Protein 2M3L (pdb70)

CATH classification: 3.30.240.40

Radius of gyration: 12.67 Å; Cα contacts (8 Å, |Δi|>4): 119; chains: 1; bounding box: 39×23×18 Å

Sequence (76 aa):
GSHMSRSVYGTTLEAITKKSLYDLSIRCHRCQRPLGPEEKQKLVDEKKRFHEIAGRWTGQCANCWQRTRQRNETQVGSHMSRSVYGTTLEAITKKSLYDLSIRCHRCQRPLGPEEKQKLVDEKKRFHEIAGRWTGQCANCWQRTRQRNETQVGSHMSRSVYGTTLEAITKKSLYDLSIRCHRCQRPLGPEEKQKLVDEKKRFHEIAGRWTGQCANCWQRTRQRNETQVGSHMSRSVYGTTLEAITKKSLYDLSIRCHRCQRPLGPEEKQKLVDEKKRFHEIAGRWTGQCANCWQRTRQRNETQVGSHMSRSVYGTTLEAITKKSLYDLSIRCHRCQRPLGPEEKQKLVDEKKRFHEIAGRWTGQCANCWQRTRQRNETQVGSHMSRSVYGTTLEAITKKSLYDLSIRCHRCQRPLGPEEKQKLVDEKKRFHEIAGRWTGQCANCWQRTRQRNETQVGSHMSRSVYGTTLEAITKKSLYDLSIRCHRCQRPLGPEEKQKLVDEKKRFHEIAGRWTGQCANCWQRTRQRNETQVGSHMSRSVYGTTLEAITKKSLYDLSIRCHRCQRPLGPEEKQKLVDEKKRFHEIAGRWTGQCANCWQRTRQRNETQVGSHMSRSVYGTTLEAITKKSLYDLSIRCHRCQRPLGPEEKQKLVDEKKRFHEIAGRWTGQCANCWQRTRQRNETQVGSHMSRSVYGTTLEAITKKSLYDLSIRCHRCQRPLGPEEKQKLVDEKKRFHEIAGRWTGQCANCWQRTRQRNETQVGSHMSRSVYGTTLEAITKKSLYDLSIRCHRCQRPLGPEEKQKLVDEKKRFHEIAGRWTGQCANCWQRTRQRNETQVGSHMSRSVYGTTLEAITKKSLYDLSIRCHRCQRPLGPEEKQKLVDEKKRFHEIAGRWTGQCANCWQRTRQRNETQVGSHMSRSVYGTTLEAITKKSLYDLSIRCHRCQRPLGPEEKQKLVDEKKRFHEIAGRWTGQCANCWQRTRQRNETQVGSHMSRSVYGTTLEAITKKSLYDLSIRCHRCQRPLGPEEKQKLVDEKKRFHEIAGRWTGQCANCWQRTRQRNETQVGSHMSRSVYGTTLEAITKKSLYDLSIRCHRCQRPLGPEEKQKLVDEKKRFHEIAGRWTGQCANCWQRTRQRNETQVGSHMSRSVYGTTLEAITKKSLYDLSIRCHRCQRPLGPEEKQKLVDEKKRFHEIAGRWTGQCANCWQRTRQRNETQVGSHMSRSVYGTTLEAITKKSLYDLSIRCHRCQRPLGPEEKQKLVDEKKRFHEIAGRWTGQCANCWQRTRQRNETQVGSHMSRSVYGTTLEAITKKSLYDLSIRCHRCQRPLGPEEKQKLVDEKKRFHEIAGRWTGQCANCWQRTRQRNETQVGSHMSRSVYGTTLEAITKKSLYDLSIRCHRCQRPLGPEEKQKLVDEKKRFHEIAGRWTGQCANCWQRTRQRNETQVGSHMSRSVYGTTLEAITKKSLYDLSIRCHRCQRPLGPEEKQKLVDEKKRFHEIAGRWTGQCANCWQRTRQRNETQV

Nearest PDB structures (foldseek):
  2m3l-assembly1_A  TM=8.616E-01  e=5.248E-13  human papillomavirus 51
  6slm-assembly1_A  TM=7.701E-01  e=2.998E-08  Escherichia coli K-12
  7uaj-assembly1_A  TM=8.735E-01  e=6.918E-07  Escherichia coli K-12
  4xr8-assembly2_H  TM=7.568E-01  e=1.592E-07  Human papillomavirus 16
  7uaj-assembly1_B  TM=8.105E-01  e=7.396E-07  Escherichia coli K-12

Solvent-accessible surface area: 5225 Å² total; per-residue (Å²): 71,130,82,148,77,87,61,24,55,0,97,47,0,64,67,81,37,152,102,59,24,167,76,22,70,0,106,0,108,178,37,83,162,89,8,25,84,85,15,13,85,24,5,26,76,53,118,78,135,0,63,2,66,55,23,102,6,6,12,69,6,8,119,37,28,67,88,86,73,151,209,42,86,144,149,135

B-factor: mean 38.71, std 23.28, range [0.12, 75.44]

Foldseek 3Di:
DVAQKDWAAQVVCCPPVVDHLQRAQAAEPVPRGGAHVVVSVCCNVVVTTWMQGPNHTYDHHCVPDVVVDDDPVVVD

Secondary structure (DSSP, 8-state):
-----EEE-HHHHHHHT-S-TTTS--EETTT-SB--HHHHHHHHHTT--EEEETTEEEE--HHHHHHH-SSS-TT-

Organism: Human papillomavirus 51 (NCBI:txid10595)

Structure (mmCIF, N/CA/C/O backbone):
data_2M3L
#
_entry.id   2M3L
#
loop_
_entity.id
_entity.type
_entity.pdbx_description
1 polymer 'Protein E6'
2 non-polymer 'ZINC ION'
#
loop_
_atom_site.group_PDB
_atom_site.id
_atom_site.type_symbol
_atom_site.label_atom_id
_atom_site.label_alt_id
_atom_site.label_comp_id
_atom_site.label_asym_id
_atom_site.label_entity_id
_atom_site.label_seq_id
_atom_site.pdbx_PDB_ins_code
_atom_site.Cartn_x
_atom_site.Cartn_y
_atom_site.Cartn_z
_atom_site.occupancy
_atom_site.B_iso_or_equiv
_atom_site.auth_seq_id
_atom_site.auth_comp_id
_atom_site.auth_asym_id
_atom_site.auth_atom_id
_atom_site.pdbx_PDB_model_num
ATOM 1 N N . GLY A 1 1 ? -0.335 3.065 -17.944 1.00 23.15 76 GLY A N 1
ATOM 2 C CA . GLY A 1 1 ? -1.117 4.313 -17.894 1.00 3.34 76 GLY A CA 1
ATOM 3 C C . GLY A 1 1 ? -0.784 5.068 -16.645 1.00 62.02 76 GLY A C 1
ATOM 4 O O . GLY A 1 1 ? 0.385 5.251 -16.347 1.00 21.25 76 GLY A O 1
ATOM 10 N N . SER A 1 2 ? -1.777 5.463 -15.892 1.00 33.52 77 SER A N 1
ATOM 11 C CA . SER A 1 2 ? -1.549 6.162 -14.653 1.00 53.33 77 SER A CA 1
ATOM 12 C C . SER A 1 2 ? -1.180 5.153 -13.555 1.00 25.51 77 SER A C 1
ATOM 13 O O . SER A 1 2 ? -2.037 4.622 -12.868 1.00 41.10 77 SER A O 1
ATOM 21 N N . HIS A 1 3 ? 0.093 4.827 -13.493 1.00 44.31 78 HIS A N 1
ATOM 22 C CA . HIS A 1 3 ? 0.619 3.864 -12.539 1.00 70.15 78 HIS A CA 1
ATOM 23 C C . HIS A 1 3 ? 1.801 4.520 -11.864 1.00 61.42 78 HIS A C 1
ATOM 24 O O . HIS A 1 3 ? 2.280 5.552 -12.333 1.00 63.43 78 HIS A O 1
ATOM 38 N N . MET A 1 4 ? 2.306 3.913 -10.836 1.00 60.11 79 MET A N 1
ATOM 39 C CA . MET A 1 4 ? 3.393 4.479 -10.051 1.00 43.32 79 MET A CA 1
ATOM 40 C C . MET A 1 4 ? 4.417 3.420 -9.780 1.00 43.50 79 MET A C 1
ATOM 41 O O . MET A 1 4 ? 4.190 2.265 -10.105 1.00 74.33 79 MET A O 1
ATOM 55 N N . SER A 1 5 ? 5.529 3.829 -9.214 1.00 13.20 80 SER A N 1
ATOM 56 C CA . SER A 1 5 ? 6.650 2.971 -8.917 1.00 1.20 80 SER A CA 1
ATOM 57 C C . SER A 1 5 ? 6.253 1.816 -7.974 1.00 60.10 80 SER A C 1
ATOM 58 O O . SER A 1 5 ? 5.994 2.022 -6.781 1.00 11.12 80 SER A O 1
ATOM 66 N N . ARG A 1 6 ? 6.154 0.625 -8.535 1.00 65.11 81 ARG A N 1
ATOM 67 C CA . ARG A 1 6 ? 5.736 -0.569 -7.800 1.00 4.34 81 ARG A CA 1
ATOM 68 C C . ARG A 1 6 ? 6.675 -1.719 -8.120 1.00 24.45 81 ARG A C 1
ATOM 69 O O . ARG A 1 6 ? 7.091 -1.860 -9.246 1.00 23.12 81 ARG A O 1
ATOM 90 N N . SER A 1 7 ? 7.030 -2.520 -7.138 1.00 5.45 82 SER A N 1
ATOM 91 C CA . SER A 1 7 ? 7.886 -3.667 -7.392 1.00 25.33 82 SER A CA 1
ATOM 92 C C . SER A 1 7 ? 7.134 -4.957 -7.060 1.00 43.43 82 SER A C 1
ATOM 93 O O . SER A 1 7 ? 6.708 -5.142 -5.920 1.00 21.44 82 SER A O 1
ATOM 101 N N . VAL A 1 8 ? 6.950 -5.831 -8.039 1.00 10.41 83 VAL A N 1
ATOM 102 C CA . VAL A 1 8 ? 6.237 -7.094 -7.800 1.00 11.32 83 VAL A CA 1
ATOM 103 C C . VAL A 1 8 ? 7.023 -8.283 -8.349 1.00 64.23 83 VAL A C 1
ATOM 104 O O . VAL A 1 8 ? 8.064 -8.109 -8.973 1.00 41.01 83 VAL A O 1
ATOM 117 N N . TYR A 1 9 ? 6.514 -9.475 -8.130 1.00 34.33 84 TYR A N 1
ATOM 118 C CA . TYR A 1 9 ? 7.204 -10.683 -8.514 1.00 4.33 84 TYR A CA 1
ATOM 119 C C . TYR A 1 9 ? 6.706 -11.152 -9.900 1.00 72.33 84 TYR A C 1
ATOM 120 O O . TYR A 1 9 ? 5.650 -10.694 -10.385 1.00 64.33 84 TYR A O 1
ATOM 138 N N . GLY A 1 10 ? 7.455 -12.057 -10.524 1.00 74.15 85 GLY A N 1
ATOM 139 C CA . GLY A 1 10 ? 7.107 -12.575 -11.844 1.00 12.32 85 GLY A CA 1
ATOM 140 C C . GLY A 1 10 ? 5.710 -13.156 -11.904 1.00 32.02 85 GLY A C 1
ATOM 141 O O . GLY A 1 10 ? 4.950 -12.852 -12.805 1.00 43.04 85 GLY A O 1
ATOM 145 N N . THR A 1 11 ? 5.361 -13.939 -10.902 1.00 3.24 86 THR A N 1
ATOM 146 C CA . THR A 1 11 ? 4.051 -14.556 -10.808 1.00 71.44 86 THR A CA 1
ATOM 147 C C . THR A 1 11 ? 2.942 -13.481 -10.660 1.00 30.42 86 THR A C 1
ATOM 148 O O . THR A 1 11 ? 1.779 -13.714 -10.980 1.00 54.22 86 THR A O 1
ATOM 159 N N . THR A 1 12 ? 3.321 -12.305 -10.199 1.00 25.24 87 THR A N 1
ATOM 160 C CA . THR A 1 12 ? 2.392 -11.236 -10.042 1.00 22.35 87 THR A CA 1
ATOM 161 C C . THR A 1 12 ? 2.190 -10.569 -11.415 1.00 2.20 87 THR A C 1
ATOM 162 O O . THR A 1 12 ? 1.080 -10.149 -11.756 1.00 53.13 87 THR A O 1
ATOM 173 N N . LEU A 1 13 ? 3.279 -10.498 -12.198 1.00 40.11 88 LEU A N 1
ATOM 174 C CA . LEU A 1 13 ? 3.229 -9.972 -13.578 1.00 62.41 88 LEU A CA 1
ATOM 175 C C . LEU A 1 13 ? 2.304 -10.795 -14.418 1.00 55.54 88 LEU A C 1
ATOM 176 O O . LEU A 1 13 ? 1.447 -10.243 -15.107 1.00 61.05 88 LEU A O 1
ATOM 192 N N . GLU A 1 14 ? 2.470 -12.118 -14.333 1.00 32.42 89 GLU A N 1
ATOM 193 C CA . GLU A 1 14 ? 1.643 -13.084 -15.073 1.00 53.34 89 GLU A CA 1
ATOM 194 C C . GLU A 1 14 ? 0.145 -12.740 -14.927 1.00 51.23 89 GLU A C 1
ATOM 195 O O . GLU A 1 14 ? -0.623 -12.810 -15.881 1.00 24.21 89 GLU A O 1
ATOM 207 N N . ALA A 1 15 ? -0.252 -12.337 -13.728 1.00 15.02 90 ALA A N 1
ATOM 208 C CA . ALA A 1 15 ? -1.638 -11.999 -13.476 1.00 14.22 90 ALA A CA 1
ATOM 209 C C . ALA A 1 15 ? -1.973 -10.537 -13.799 1.00 51.44 90 ALA A C 1
ATOM 210 O O . ALA A 1 15 ? -2.917 -10.256 -14.574 1.00 64.01 90 ALA A O 1
ATOM 217 N N . ILE A 1 16 ? -1.220 -9.609 -13.221 1.00 33.41 91 ILE A N 1
ATOM 218 C CA . ILE A 1 16 ? -1.500 -8.186 -13.386 1.00 4.21 91 ILE A CA 1
ATOM 219 C C . ILE A 1 16 ? -1.229 -7.753 -14.803 1.00 54.13 91 ILE A C 1
ATOM 220 O O . ILE A 1 16 ? -2.156 -7.310 -15.511 1.00 40.44 91 ILE A O 1
ATOM 236 N N . THR A 1 17 ? -0.002 -7.944 -15.241 1.00 32.02 92 THR A N 1
ATOM 237 C CA . THR A 1 17 ? 0.399 -7.552 -16.555 1.00 62.44 92 THR A CA 1
ATOM 238 C C . THR A 1 17 ? -0.255 -8.492 -17.591 1.00 13.45 92 THR A C 1
ATOM 239 O O . THR A 1 17 ? -0.414 -8.130 -18.756 1.00 0.45 92 THR A O 1
ATOM 250 N N . LYS A 1 18 ? -0.625 -9.715 -17.123 1.00 3.41 93 LYS A N 1
ATOM 251 C CA . LYS A 1 18 ? -1.457 -10.663 -17.868 1.00 54.41 93 LYS A CA 1
ATOM 252 C C . LYS A 1 18 ? -0.722 -11.277 -19.059 1.00 10.23 93 LYS A C 1
ATOM 253 O O . LYS A 1 18 ? -1.328 -11.838 -19.973 1.00 75.32 93 LYS A O 1
ATOM 272 N N . LYS A 1 19 ? 0.570 -11.180 -19.017 1.00 21.24 94 LYS A N 1
ATOM 273 C CA . LYS A 1 19 ? 1.431 -11.805 -19.960 1.00 55.11 94 LYS A CA 1
ATOM 274 C C . LYS A 1 19 ? 2.616 -12.334 -19.256 1.00 34.13 94 LYS A C 1
ATOM 275 O O . LYS A 1 19 ? 3.066 -11.746 -18.267 1.00 14.13 94 LYS A O 1
ATOM 294 N N . SER A 1 20 ? 3.116 -13.413 -19.763 1.00 13.23 95 SER A N 1
ATOM 295 C CA . SER A 1 20 ? 4.233 -14.069 -19.198 1.00 70.52 95 SER A CA 1
ATOM 296 C C . SER A 1 20 ? 5.525 -13.307 -19.402 1.00 62.11 95 SER A C 1
ATOM 297 O O . SER A 1 20 ? 5.714 -12.593 -20.419 1.00 64.02 95 SER A O 1
ATOM 305 N N . LEU A 1 21 ? 6.395 -13.491 -18.434 1.00 41.31 96 LEU A N 1
ATOM 306 C CA . LEU A 1 21 ? 7.748 -12.928 -18.350 1.00 15.01 96 LEU A CA 1
ATOM 307 C C . LEU A 1 21 ? 8.448 -12.914 -19.698 1.00 51.42 96 LEU A C 1
ATOM 308 O O . LEU A 1 21 ? 8.944 -11.877 -20.151 1.00 54.21 96 LEU A O 1
ATOM 324 N N . TYR A 1 22 ? 8.451 -14.071 -20.344 1.00 11.21 97 TYR A N 1
ATOM 325 C CA . TYR A 1 22 ? 9.166 -14.283 -21.588 1.00 31.01 97 TYR A CA 1
ATOM 326 C C . TYR A 1 22 ? 8.711 -13.316 -22.687 1.00 70.10 97 TYR A C 1
ATOM 327 O O . TYR A 1 22 ? 9.550 -12.766 -23.404 1.00 34.23 97 TYR A O 1
ATOM 345 N N . ASP A 1 23 ? 7.419 -13.051 -22.747 1.00 13.42 98 ASP A N 1
ATOM 346 C CA . ASP A 1 23 ? 6.842 -12.191 -23.800 1.00 62.33 98 ASP A CA 1
ATOM 347 C C . ASP A 1 23 ? 6.985 -10.732 -23.422 1.00 13.53 98 ASP A C 1
ATOM 348 O O . ASP A 1 23 ? 7.450 -9.904 -24.214 1.00 12.22 98 ASP A O 1
ATOM 357 N N . LEU A 1 24 ? 6.698 -10.453 -22.169 1.00 52.23 99 LEU A N 1
ATOM 358 C CA . LEU A 1 24 ? 6.595 -9.098 -21.696 1.00 64.10 99 LEU A CA 1
ATOM 359 C C . LEU A 1 24 ? 7.940 -8.381 -21.770 1.00 52.40 99 LEU A C 1
ATOM 360 O O . LEU A 1 24 ? 8.946 -8.812 -21.178 1.00 74.24 99 LEU A O 1
ATOM 376 N N . SER A 1 25 ? 7.960 -7.325 -22.540 1.00 51.44 100 SER A N 1
ATOM 377 C CA . SER A 1 25 ? 9.129 -6.530 -22.719 1.00 3.33 100 SER A CA 1
ATOM 378 C C . SER A 1 25 ? 9.364 -5.609 -21.513 1.00 22.21 100 SER A C 1
ATOM 379 O O . SER A 1 25 ? 8.676 -4.586 -21.313 1.00 43.22 100 SER A O 1
ATOM 387 N N . ILE A 1 26 ? 10.277 -6.023 -20.688 1.00 44.05 101 ILE A N 1
ATOM 388 C CA . ILE A 1 26 ? 10.688 -5.294 -19.523 1.00 2.43 101 ILE A CA 1
ATOM 389 C C . ILE A 1 26 ? 12.093 -4.796 -19.825 1.00 34.54 101 ILE A C 1
ATOM 390 O O . ILE A 1 26 ? 12.890 -5.542 -20.407 1.00 63.22 101 ILE A O 1
ATOM 406 N N . ARG A 1 27 ? 12.380 -3.556 -19.511 1.00 74.41 102 ARG A N 1
ATOM 407 C CA . ARG A 1 27 ? 13.695 -2.998 -19.806 1.00 45.31 102 ARG A CA 1
ATOM 408 C C . ARG A 1 27 ? 14.573 -3.037 -18.593 1.00 3.20 102 ARG A C 1
ATOM 409 O O . ARG A 1 27 ? 14.093 -3.082 -17.489 1.00 2.33 102 ARG A O 1
ATOM 430 N N . CYS A 1 28 ? 15.851 -3.017 -18.802 1.00 15.01 103 CYS A N 1
ATOM 431 C CA . CYS A 1 28 ? 16.769 -2.837 -17.724 1.00 52.04 103 CYS A CA 1
ATOM 432 C C . CYS A 1 28 ? 16.750 -1.370 -17.381 1.00 54.44 103 CYS A C 1
ATOM 433 O O . CYS A 1 28 ? 16.963 -0.536 -18.257 1.00 22.21 103 CYS A O 1
ATOM 440 N N . HIS A 1 29 ? 16.545 -1.058 -16.132 1.00 52.11 104 HIS A N 1
ATOM 441 C CA . HIS A 1 29 ? 16.414 0.321 -15.677 1.00 14.21 104 HIS A CA 1
ATOM 442 C C . HIS A 1 29 ? 17.782 1.059 -15.746 1.00 5.41 104 HIS A C 1
ATOM 443 O O . HIS A 1 29 ? 17.855 2.261 -15.614 1.00 20.50 104 HIS A O 1
ATOM 457 N N . ARG A 1 30 ? 18.844 0.318 -16.043 1.00 51.40 105 ARG A N 1
ATOM 458 C CA . ARG A 1 30 ? 20.181 0.903 -16.112 1.00 65.53 105 ARG A CA 1
ATOM 459 C C . ARG A 1 30 ? 20.578 1.098 -17.587 1.00 41.22 105 ARG A C 1
ATOM 460 O O . ARG A 1 30 ? 21.397 1.964 -17.920 1.00 61.03 105 ARG A O 1
ATOM 481 N N . CYS A 1 31 ? 20.004 0.307 -18.462 1.00 41.13 106 CYS A N 1
ATOM 482 C CA . CYS A 1 31 ? 20.404 0.349 -19.859 1.00 2.44 106 CYS A CA 1
ATOM 483 C C . CYS A 1 31 ? 19.302 0.912 -20.776 1.00 41.21 106 CYS A C 1
ATOM 484 O O . CYS A 1 31 ? 19.601 1.498 -21.818 1.00 42.24 106 CYS A O 1
ATOM 491 N N . GLN A 1 32 ? 18.035 0.695 -20.385 1.00 1.11 107 GLN A N 1
ATOM 492 C CA . GLN A 1 32 ? 16.832 1.102 -21.147 1.00 45.22 107 GLN A CA 1
ATOM 493 C C . GLN A 1 32 ? 16.634 0.218 -22.357 1.00 74.53 107 GLN A C 1
ATOM 494 O O . GLN A 1 32 ? 15.925 0.548 -23.299 1.00 31.33 107 GLN A O 1
ATOM 508 N N . ARG A 1 33 ? 17.236 -0.928 -22.279 1.00 34.20 108 ARG A N 1
ATOM 509 C CA . ARG A 1 33 ? 17.128 -1.956 -23.274 1.00 72.40 108 ARG A CA 1
ATOM 510 C C . ARG A 1 33 ? 16.404 -3.133 -22.648 1.00 41.41 108 ARG A C 1
ATOM 511 O O . ARG A 1 33 ? 16.484 -3.300 -21.422 1.00 1.34 108 ARG A O 1
ATOM 532 N N . PRO A 1 34 ? 15.649 -3.919 -23.442 1.00 34.43 109 PRO A N 1
ATOM 533 C CA . PRO A 1 34 ? 14.898 -5.083 -22.938 1.00 40.41 109 PRO A CA 1
ATOM 534 C C . PRO A 1 34 ? 15.804 -6.176 -22.375 1.00 54.03 109 PRO A C 1
ATOM 535 O O . PRO A 1 34 ? 16.985 -6.242 -22.696 1.00 1.13 109 PRO A O 1
ATOM 546 N N . LEU A 1 35 ? 15.237 -6.996 -21.526 1.00 14.15 110 LEU A N 1
ATOM 547 C CA . LEU A 1 35 ? 15.953 -8.093 -20.903 1.00 25.51 110 LEU A CA 1
ATOM 548 C C . LEU A 1 35 ? 15.854 -9.321 -21.780 1.00 50.43 110 LEU A C 1
ATOM 549 O O . LEU A 1 35 ? 14.775 -9.605 -22.348 1.00 11.23 110 LEU A O 1
ATOM 565 N N . GLY A 1 36 ? 16.941 -10.035 -21.903 1.00 71.15 111 GLY A N 1
ATOM 566 C CA . GLY A 1 36 ? 16.931 -11.297 -22.576 1.00 12.11 111 GLY A CA 1
ATOM 567 C C . GLY A 1 36 ? 16.267 -12.361 -21.700 1.00 12.41 111 GLY A C 1
ATOM 568 O O . GLY A 1 36 ? 15.941 -12.086 -20.538 1.00 54.24 111 GLY A O 1
ATOM 572 N N . PRO A 1 37 ? 16.071 -13.591 -22.209 1.00 64.52 112 PRO A N 1
ATOM 573 C CA . PRO A 1 37 ? 15.376 -14.665 -21.470 1.00 15.33 112 PRO A CA 1
ATOM 574 C C . PRO A 1 37 ? 15.950 -14.921 -20.063 1.00 61.31 112 PRO A C 1
ATOM 575 O O . PRO A 1 37 ? 15.225 -14.832 -19.073 1.00 12.31 112 PRO A O 1
ATOM 586 N N . GLU A 1 38 ? 17.259 -15.163 -19.986 1.00 34.43 113 GLU A N 1
ATOM 587 C CA . GLU A 1 38 ? 17.918 -15.492 -18.713 1.00 12.40 113 GLU A CA 1
ATOM 588 C C . GLU A 1 38 ? 17.883 -14.268 -17.785 1.00 25.31 113 GLU A C 1
ATOM 589 O O . GLU A 1 38 ? 17.806 -14.394 -16.597 1.00 53.55 113 GLU A O 1
ATOM 601 N N . GLU A 1 39 ? 17.848 -13.084 -18.361 1.00 23.23 114 GLU A N 1
ATOM 602 C CA . GLU A 1 39 ? 17.881 -11.866 -17.574 1.00 13.51 114 GLU A CA 1
ATOM 603 C C . GLU A 1 39 ? 16.552 -11.674 -16.866 1.00 42.44 114 GLU A C 1
ATOM 604 O O . GLU A 1 39 ? 16.503 -11.238 -15.719 1.00 10.50 114 GLU A O 1
ATOM 616 N N . LYS A 1 40 ? 15.478 -12.038 -17.550 1.00 1.04 115 LYS A N 1
ATOM 617 C CA . LYS A 1 40 ? 14.151 -12.005 -16.959 1.00 42.14 115 LYS A CA 1
ATOM 618 C C . LYS A 1 40 ? 14.074 -13.097 -15.903 1.00 42.33 115 LYS A C 1
ATOM 619 O O . LYS A 1 40 ? 13.531 -12.904 -14.804 1.00 74.22 115 LYS A O 1
ATOM 638 N N . GLN A 1 41 ? 14.662 -14.233 -16.239 1.00 2.00 116 GLN A N 1
ATOM 639 C CA . GLN A 1 41 ? 14.718 -15.371 -15.358 1.00 43.32 116 GLN A CA 1
ATOM 640 C C . GLN A 1 41 ? 15.498 -15.098 -14.113 1.00 25.23 116 GLN A C 1
ATOM 641 O O . GLN A 1 41 ? 15.075 -15.506 -13.094 1.00 25.21 116 GLN A O 1
ATOM 655 N N . LYS A 1 42 ? 16.587 -14.337 -14.189 1.00 71.44 117 LYS A N 1
ATOM 656 C CA . LYS A 1 42 ? 17.449 -14.079 -13.023 1.00 74.02 117 LYS A CA 1
ATOM 657 C C . LYS A 1 42 ? 16.701 -13.399 -11.903 1.00 53.13 117 LYS A C 1
ATOM 658 O O . LYS A 1 42 ? 16.949 -13.650 -10.731 1.00 75.23 117 LYS A O 1
ATOM 677 N N . LEU A 1 43 ? 15.755 -12.590 -12.263 1.00 3.13 118 LEU A N 1
ATOM 678 C CA . LEU A 1 43 ? 14.991 -11.844 -11.297 1.00 12.33 118 LEU A CA 1
ATOM 679 C C . LEU A 1 43 ? 14.031 -12.769 -10.582 1.00 34.20 118 LEU A C 1
ATOM 680 O O . LEU A 1 43 ? 13.853 -12.695 -9.387 1.00 31.10 118 LEU A O 1
ATOM 696 N N . VAL A 1 44 ? 13.472 -13.680 -11.312 1.00 55.20 119 VAL A N 1
ATOM 697 C CA . VAL A 1 44 ? 12.543 -14.662 -10.732 1.00 25.44 119 VAL A CA 1
ATOM 698 C C . VAL A 1 44 ? 13.333 -15.829 -10.101 1.00 64.13 119 VAL A C 1
ATOM 699 O O . VAL A 1 44 ? 12.862 -16.535 -9.194 1.00 75.13 119 VAL A O 1
ATOM 712 N N . ASP A 1 45 ? 14.527 -16.000 -10.568 1.00 1.03 120 ASP A N 1
ATOM 713 C CA . ASP A 1 45 ? 15.402 -17.062 -10.137 1.00 55.11 120 ASP A CA 1
ATOM 714 C C . ASP A 1 45 ? 15.984 -16.722 -8.787 1.00 22.30 120 ASP A C 1
ATOM 715 O O . ASP A 1 45 ? 15.914 -17.508 -7.843 1.00 34.03 120 ASP A O 1
ATOM 724 N N . GLU A 1 46 ? 16.471 -15.501 -8.678 1.00 75.13 121 GLU A N 1
ATOM 725 C CA . GLU A 1 46 ? 17.113 -15.030 -7.469 1.00 4.33 121 GLU A CA 1
ATOM 726 C C . GLU A 1 46 ? 16.148 -14.277 -6.553 1.00 3.44 121 GLU A C 1
ATOM 727 O O . GLU A 1 46 ? 16.575 -13.683 -5.548 1.00 45.34 121 GLU A O 1
ATOM 739 N N . LYS A 1 47 ? 14.887 -14.246 -6.943 1.00 42.45 122 LYS A N 1
ATOM 740 C CA . LYS A 1 47 ? 13.786 -13.669 -6.148 1.00 22.41 122 LYS A CA 1
ATOM 741 C C . LYS A 1 47 ? 13.885 -12.156 -5.946 1.00 70.02 122 LYS A C 1
ATOM 742 O O . LYS A 1 47 ? 13.954 -11.638 -4.824 1.00 43.10 122 LYS A O 1
ATOM 761 N N . LYS A 1 48 ? 13.909 -11.473 -7.046 1.00 75.03 123 LYS A N 1
ATOM 762 C CA . LYS A 1 48 ? 13.914 -10.040 -7.110 1.00 62.11 123 LYS A CA 1
ATOM 763 C C . LYS A 1 48 ? 12.531 -9.558 -7.531 1.00 51.21 123 LYS A C 1
ATOM 764 O O . LYS A 1 48 ? 11.625 -10.371 -7.738 1.00 71.01 123 LYS A O 1
ATOM 783 N N . ARG A 1 49 ? 12.347 -8.266 -7.609 1.00 45.01 124 ARG A N 1
ATOM 784 C CA . ARG A 1 49 ? 11.082 -7.710 -8.043 1.00 51.03 124 ARG A CA 1
ATOM 785 C C . ARG A 1 49 ? 11.276 -6.890 -9.287 1.00 34.12 124 ARG A C 1
ATOM 786 O O . ARG A 1 49 ? 12.353 -6.341 -9.515 1.00 12.04 124 ARG A O 1
ATOM 807 N N . PHE A 1 50 ? 10.247 -6.828 -10.074 1.00 11.42 125 PHE A N 1
ATOM 808 C CA . PHE A 1 50 ? 10.216 -6.040 -11.276 1.00 42.35 125 PHE A CA 1
ATOM 809 C C . PHE A 1 50 ? 9.596 -4.721 -10.914 1.00 1.33 125 PHE A C 1
ATOM 810 O O . PHE A 1 50 ? 8.679 -4.687 -10.085 1.00 34.41 125 PHE A O 1
ATOM 827 N N . HIS A 1 51 ? 10.059 -3.658 -11.497 1.00 41.30 126 HIS A N 1
ATOM 828 C CA . HIS A 1 51 ? 9.606 -2.357 -11.097 1.00 52.33 126 HIS A CA 1
ATOM 829 C C . HIS A 1 51 ? 8.795 -1.695 -12.212 1.00 32.23 126 HIS A C 1
ATOM 830 O O . HIS A 1 51 ? 9.262 -1.573 -13.353 1.00 2.43 126 HIS A O 1
ATOM 844 N N . GLU A 1 52 ? 7.585 -1.324 -11.877 1.00 54.40 127 GLU A N 1
ATOM 845 C CA . GLU A 1 52 ? 6.666 -0.651 -12.764 1.00 2.42 127 GLU A CA 1
ATOM 846 C C . GLU A 1 52 ? 6.707 0.835 -12.513 1.00 13.13 127 GLU A C 1
ATOM 847 O O . GLU A 1 52 ? 6.772 1.266 -11.360 1.00 61.33 127 GLU A O 1
ATOM 859 N N . ILE A 1 53 ? 6.705 1.599 -13.577 1.00 62.15 128 ILE A N 1
ATOM 860 C CA . ILE A 1 53 ? 6.500 3.024 -13.510 1.00 74.55 128 ILE A CA 1
ATOM 861 C C . ILE A 1 53 ? 5.579 3.356 -14.671 1.00 5.32 128 ILE A C 1
ATOM 862 O O . ILE A 1 53 ? 5.912 3.052 -15.812 1.00 41.42 128 ILE A O 1
ATOM 878 N N . ALA A 1 54 ? 4.394 3.886 -14.375 1.00 24.31 129 ALA A N 1
ATOM 879 C CA . ALA A 1 54 ? 3.402 4.300 -15.403 1.00 33.54 129 ALA A CA 1
ATOM 880 C C . ALA A 1 54 ? 2.927 3.118 -16.290 1.00 33.33 129 ALA A C 1
ATOM 881 O O . ALA A 1 54 ? 2.354 3.313 -17.381 1.00 54.30 129 ALA A O 1
ATOM 888 N N . GLY A 1 55 ? 3.060 1.915 -15.777 1.00 25.04 130 GLY A N 1
ATOM 889 C CA . GLY A 1 55 ? 2.665 0.733 -16.515 1.00 3.55 130 GLY A CA 1
ATOM 890 C C . GLY A 1 55 ? 3.759 0.236 -17.427 1.00 40.32 130 GLY A C 1
ATOM 891 O O . GLY A 1 55 ? 3.520 -0.571 -18.328 1.00 61.11 130 GLY A O 1
ATOM 895 N N . ARG A 1 56 ? 4.944 0.742 -17.229 1.00 75.44 131 ARG A N 1
ATOM 896 C CA . ARG A 1 56 ? 6.075 0.293 -17.935 1.00 5.40 131 ARG A CA 1
ATOM 897 C C . ARG A 1 56 ? 6.925 -0.466 -16.961 1.00 30.33 131 ARG A C 1
ATOM 898 O O . ARG A 1 56 ? 7.237 0.036 -15.888 1.00 55.10 131 ARG A O 1
ATOM 919 N N . TRP A 1 57 ? 7.282 -1.656 -17.322 1.00 24.25 132 TRP A N 1
ATOM 920 C CA . TRP A 1 57 ? 8.065 -2.481 -16.463 1.00 41.43 132 TRP A CA 1
ATOM 921 C C . TRP A 1 57 ? 9.524 -2.391 -16.797 1.00 63.42 132 TRP A C 1
ATOM 922 O O . TRP A 1 57 ? 9.914 -2.225 -17.980 1.00 42.24 132 TRP A O 1
ATOM 943 N N . THR A 1 58 ? 10.307 -2.542 -15.775 1.00 54.34 133 THR A N 1
ATOM 944 C CA . THR A 1 58 ? 11.731 -2.409 -15.793 1.00 24.03 133 THR A CA 1
ATOM 945 C C . THR A 1 58 ? 12.329 -3.348 -14.747 1.00 15.43 133 THR A C 1
ATOM 946 O O . THR A 1 58 ? 11.666 -3.706 -13.767 1.00 71.15 133 THR A O 1
ATOM 957 N N . GLY A 1 59 ? 13.518 -3.767 -14.996 1.00 71.22 134 GLY A N 1
ATOM 958 C CA . GLY A 1 59 ? 14.236 -4.641 -14.138 1.00 12.03 134 GLY A CA 1
ATOM 959 C C . GLY A 1 59 ? 15.700 -4.438 -14.366 1.00 70.02 134 GLY A C 1
ATOM 960 O O . GLY A 1 59 ? 16.125 -3.323 -14.684 1.00 33.43 134 GLY A O 1
ATOM 964 N N . GLN A 1 60 ? 16.466 -5.466 -14.249 1.00 63.54 135 GLN A N 1
ATOM 965 C CA . GLN A 1 60 ? 17.880 -5.367 -14.441 1.00 41.33 135 GLN A CA 1
ATOM 966 C C . GLN A 1 60 ? 18.378 -6.500 -15.288 1.00 73.45 135 GLN A C 1
ATOM 967 O O . GLN A 1 60 ? 18.081 -7.655 -15.019 1.00 70.31 135 GLN A O 1
ATOM 981 N N . CYS A 1 61 ? 19.089 -6.168 -16.346 1.00 70.15 136 CYS A N 1
ATOM 982 C CA . CYS A 1 61 ? 19.608 -7.190 -17.199 1.00 50.10 136 CYS A CA 1
ATOM 983 C C . CYS A 1 61 ? 20.908 -7.725 -16.669 1.00 35.20 136 CYS A C 1
ATOM 984 O O . CYS A 1 61 ? 21.767 -6.971 -16.160 1.00 52.01 136 CYS A O 1
ATOM 991 N N . ALA A 1 62 ? 21.045 -8.995 -16.817 1.00 33.12 137 ALA A N 1
ATOM 992 C CA . ALA A 1 62 ? 22.192 -9.755 -16.396 1.00 70.34 137 ALA A CA 1
ATOM 993 C C . ALA A 1 62 ? 23.437 -9.334 -17.163 1.00 44.13 137 ALA A C 1
ATOM 994 O O . ALA A 1 62 ? 24.522 -9.534 -16.687 1.00 4.53 137 ALA A O 1
ATOM 1001 N N . ASN A 1 63 ? 23.268 -8.745 -18.342 1.00 22.32 138 ASN A N 1
ATOM 1002 C CA . ASN A 1 63 ? 24.401 -8.184 -19.104 1.00 73.35 138 ASN A CA 1
ATOM 1003 C C . ASN A 1 63 ? 25.270 -7.306 -18.212 1.00 71.21 138 ASN A C 1
ATOM 1004 O O . ASN A 1 63 ? 26.485 -7.445 -18.187 1.00 3.21 138 ASN A O 1
ATOM 1015 N N . CYS A 1 64 ? 24.647 -6.422 -17.452 1.00 45.42 139 CYS A N 1
ATOM 1016 C CA . CYS A 1 64 ? 25.397 -5.652 -16.496 1.00 15.35 139 CYS A CA 1
ATOM 1017 C C . CYS A 1 64 ? 25.541 -6.413 -15.166 1.00 13.12 139 CYS A C 1
ATOM 1018 O O . CYS A 1 64 ? 26.642 -6.579 -14.637 1.00 43.21 139 CYS A O 1
ATOM 1025 N N . TRP A 1 65 ? 24.427 -6.955 -14.706 1.00 75.20 140 TRP A N 1
ATOM 1026 C CA . TRP A 1 65 ? 24.298 -7.554 -13.378 1.00 3.44 140 TRP A CA 1
ATOM 1027 C C . TRP A 1 65 ? 25.141 -8.826 -13.154 1.00 52.42 140 TRP A C 1
ATOM 1028 O O . TRP A 1 65 ? 25.726 -9.000 -12.079 1.00 52.21 140 TRP A O 1
ATOM 1049 N N . GLN A 1 66 ? 25.243 -9.683 -14.151 1.00 70.23 141 GLN A N 1
ATOM 1050 C CA . GLN A 1 66 ? 25.966 -10.945 -14.008 1.00 40.32 141 GLN A CA 1
ATOM 1051 C C . GLN A 1 66 ? 27.430 -10.616 -13.751 1.00 53.22 141 GLN A C 1
ATOM 1052 O O . GLN A 1 66 ? 28.071 -11.175 -12.866 1.00 34.43 141 GLN A O 1
ATOM 1066 N N . ARG A 1 67 ? 27.899 -9.620 -14.483 1.00 54.15 142 ARG A N 1
ATOM 1067 C CA . ARG A 1 67 ? 29.268 -9.162 -14.427 1.00 71.43 142 ARG A CA 1
ATOM 1068 C C . ARG A 1 67 ? 29.491 -8.271 -13.185 1.00 61.31 142 ARG A C 1
ATOM 1069 O O . ARG A 1 67 ? 30.632 -8.008 -12.790 1.00 10.31 142 ARG A O 1
ATOM 1090 N N . THR A 1 68 ? 28.395 -7.842 -12.563 1.00 54.53 143 THR A N 1
ATOM 1091 C CA . THR A 1 68 ? 28.453 -7.066 -11.333 1.00 21.45 143 THR A CA 1
ATOM 1092 C C . THR A 1 68 ? 28.830 -7.999 -10.156 1.00 32.43 143 THR A C 1
ATOM 1093 O O . THR A 1 68 ? 29.295 -7.554 -9.095 1.00 72.21 143 THR A O 1
ATOM 1104 N N . ARG A 1 69 ? 28.664 -9.305 -10.357 1.00 70.34 144 ARG A N 1
ATOM 1105 C CA . ARG A 1 69 ? 29.093 -10.238 -9.358 1.00 62.14 144 ARG A CA 1
ATOM 1106 C C . ARG A 1 69 ? 30.582 -10.427 -9.463 1.00 61.32 144 ARG A C 1
ATOM 1107 O O . ARG A 1 69 ? 31.099 -10.836 -10.501 1.00 11.45 144 ARG A O 1
ATOM 1128 N N . GLN A 1 70 ? 31.270 -10.079 -8.398 1.00 2.03 145 GLN A N 1
ATOM 1129 C CA . GLN A 1 70 ? 32.716 -10.146 -8.366 1.00 54.02 145 GLN A CA 1
ATOM 1130 C C . GLN A 1 70 ? 33.210 -11.578 -8.360 1.00 41.51 145 GLN A C 1
ATOM 1131 O O . GLN A 1 70 ? 34.265 -11.873 -8.893 1.00 61.10 145 GLN A O 1
ATOM 1145 N N . ARG A 1 71 ? 32.439 -12.486 -7.783 1.00 60.30 146 ARG A N 1
ATOM 1146 C CA . ARG A 1 71 ? 32.810 -13.875 -7.866 1.00 64.00 146 ARG A CA 1
ATOM 1147 C C . ARG A 1 71 ? 32.233 -14.570 -9.061 1.00 33.30 146 ARG A C 1
ATOM 1148 O O . ARG A 1 71 ? 31.323 -15.382 -8.975 1.00 52.53 146 ARG A O 1
ATOM 1169 N N . ASN A 1 72 ? 32.690 -14.089 -10.155 1.00 33.33 147 ASN A N 1
ATOM 1170 C CA . ASN A 1 72 ? 32.500 -14.613 -11.460 1.00 44.30 147 ASN A CA 1
ATOM 1171 C C . ASN A 1 72 ? 33.829 -14.388 -12.100 1.00 31.12 147 ASN A C 1
ATOM 1172 O O . ASN A 1 72 ? 34.340 -13.255 -12.057 1.00 22.13 147 ASN A O 1
ATOM 1183 N N . GLU A 1 73 ? 34.402 -15.399 -12.660 1.00 72.33 148 GLU A N 1
ATOM 1184 C CA . GLU A 1 73 ? 35.765 -15.315 -13.122 1.00 62.40 148 GLU A CA 1
ATOM 1185 C C . GLU A 1 73 ? 35.901 -14.399 -14.332 1.00 72.11 148 GLU A C 1
ATOM 1186 O O . GLU A 1 73 ? 34.909 -14.070 -15.008 1.00 62.24 148 GLU A O 1
ATOM 1198 N N . THR A 1 74 ? 37.107 -13.963 -14.596 1.00 35.11 149 THR A N 1
ATOM 1199 C CA . THR A 1 74 ? 37.353 -13.080 -15.697 1.00 13.25 149 THR A CA 1
ATOM 1200 C C . THR A 1 74 ? 37.413 -13.872 -17.005 1.00 22.20 149 THR A C 1
ATOM 1201 O O . THR A 1 74 ? 38.468 -14.306 -17.450 1.00 21.21 149 THR A O 1
ATOM 1212 N N . GLN A 1 75 ? 36.247 -14.163 -17.503 1.00 54.22 150 GLN A N 1
ATOM 1213 C CA . GLN A 1 75 ? 36.061 -14.855 -18.762 1.00 54.10 150 GLN A CA 1
ATOM 1214 C C . GLN A 1 75 ? 34.901 -14.260 -19.489 1.00 51.25 150 GLN A C 1
ATOM 1215 O O . GLN A 1 75 ? 34.951 -13.959 -20.676 1.00 12.13 150 GLN A O 1
ATOM 1229 N N . VAL A 1 76 ? 33.910 -14.092 -18.743 1.00 22.25 151 VAL A N 1
ATOM 1230 C CA . VAL A 1 76 ? 32.686 -13.438 -19.108 1.00 25.43 151 VAL A CA 1
ATOM 1231 C C . VAL A 1 76 ? 32.311 -12.591 -17.894 1.00 64.40 151 VAL A C 1
ATOM 1232 O O . VAL A 1 76 ? 31.480 -13.022 -17.091 1.00 63.10 151 VAL A O 1
ATOM 1247 N N . GLY A 1 1 ? -3.943 4.631 -15.546 1.00 44.51 76 GLY A N 2
ATOM 1248 C CA . GLY A 1 1 ? -4.690 4.597 -14.273 1.00 12.15 76 GLY A CA 2
ATOM 1249 C C . GLY A 1 1 ? -3.816 5.104 -13.167 1.00 73.33 76 GLY A C 2
ATOM 1250 O O . GLY A 1 1 ? -3.010 5.984 -13.406 1.00 2.14 76 GLY A O 2
ATOM 1256 N N . SER A 1 2 ? -3.954 4.556 -11.982 1.00 45.33 77 SER A N 2
ATOM 1257 C CA . SER A 1 2 ? -3.095 4.925 -10.879 1.00 62.21 77 SER A CA 2
ATOM 1258 C C . SER A 1 2 ? -1.807 4.118 -11.003 1.00 73.50 77 SER A C 2
ATOM 1259 O O . SER A 1 2 ? -1.827 2.887 -10.879 1.00 23.45 77 SER A O 2
ATOM 1267 N N . HIS A 1 3 ? -0.720 4.785 -11.291 1.00 42.43 78 HIS A N 2
ATOM 1268 C CA . HIS A 1 3 ? 0.545 4.115 -11.503 1.00 42.33 78 HIS A CA 2
ATOM 1269 C C . HIS A 1 3 ? 1.573 4.609 -10.534 1.00 13.00 78 HIS A C 2
ATOM 1270 O O . HIS A 1 3 ? 1.751 5.811 -10.365 1.00 64.21 78 HIS A O 2
ATOM 1284 N N . MET A 1 4 ? 2.227 3.685 -9.881 1.00 31.11 79 MET A N 2
ATOM 1285 C CA . MET A 1 4 ? 3.181 3.993 -8.829 1.00 1.10 79 MET A CA 2
ATOM 1286 C C . MET A 1 4 ? 4.346 3.056 -8.942 1.00 54.03 79 MET A C 2
ATOM 1287 O O . MET A 1 4 ? 4.294 2.113 -9.717 1.00 53.13 79 MET A O 2
ATOM 1301 N N . SER A 1 5 ? 5.377 3.327 -8.181 1.00 31.02 80 SER A N 2
ATOM 1302 C CA . SER A 1 5 ? 6.538 2.489 -8.100 1.00 4.14 80 SER A CA 2
ATOM 1303 C C . SER A 1 5 ? 6.184 1.188 -7.351 1.00 12.15 80 SER A C 2
ATOM 1304 O O . SER A 1 5 ? 5.972 1.195 -6.129 1.00 22.32 80 SER A O 2
ATOM 1312 N N . ARG A 1 6 ? 6.057 0.104 -8.087 1.00 65.43 81 ARG A N 2
ATOM 1313 C CA . ARG A 1 6 ? 5.618 -1.164 -7.522 1.00 3.03 81 ARG A CA 2
ATOM 1314 C C . ARG A 1 6 ? 6.530 -2.299 -7.950 1.00 52.13 81 ARG A C 2
ATOM 1315 O O . ARG A 1 6 ? 6.708 -2.534 -9.129 1.00 33.04 81 ARG A O 2
ATOM 1336 N N . SER A 1 7 ? 7.111 -2.990 -7.003 1.00 43.35 82 SER A N 2
ATOM 1337 C CA . SER A 1 7 ? 7.918 -4.146 -7.319 1.00 22.52 82 SER A CA 2
ATOM 1338 C C . SER A 1 7 ? 7.064 -5.416 -7.148 1.00 22.24 82 SER A C 2
ATOM 1339 O O . SER A 1 7 ? 6.634 -5.734 -6.025 1.00 63.34 82 SER A O 2
ATOM 1347 N N . VAL A 1 8 ? 6.846 -6.145 -8.229 1.00 33.23 83 VAL A N 2
ATOM 1348 C CA . VAL A 1 8 ? 5.989 -7.338 -8.211 1.00 51.03 83 VAL A CA 2
ATOM 1349 C C . VAL A 1 8 ? 6.711 -8.538 -8.835 1.00 41.22 83 VAL A C 2
ATOM 1350 O O . VAL A 1 8 ? 7.816 -8.393 -9.355 1.00 33.44 83 VAL A O 2
ATOM 1363 N N . TYR A 1 9 ? 6.089 -9.708 -8.791 1.00 72.42 84 TYR A N 2
ATOM 1364 C CA . TYR A 1 9 ? 6.698 -10.907 -9.344 1.00 63.31 84 TYR A CA 2
ATOM 1365 C C . TYR A 1 9 ? 6.258 -11.117 -10.787 1.00 74.14 84 TYR A C 2
ATOM 1366 O O . TYR A 1 9 ? 5.289 -10.486 -11.260 1.00 53.02 84 TYR A O 2
ATOM 1384 N N . GLY A 1 10 ? 6.932 -12.034 -11.463 1.00 24.05 85 GLY A N 2
ATOM 1385 C CA . GLY A 1 10 ? 6.651 -12.321 -12.856 1.00 25.41 85 GLY A CA 2
ATOM 1386 C C . GLY A 1 10 ? 5.207 -12.686 -13.116 1.00 53.04 85 GLY A C 2
ATOM 1387 O O . GLY A 1 10 ? 4.545 -12.063 -13.926 1.00 55.23 85 GLY A O 2
ATOM 1391 N N . THR A 1 11 ? 4.708 -13.643 -12.391 1.00 74.45 86 THR A N 2
ATOM 1392 C CA . THR A 1 11 ? 3.334 -14.060 -12.530 1.00 64.22 86 THR A CA 2
ATOM 1393 C C . THR A 1 11 ? 2.356 -12.947 -12.055 1.00 21.40 86 THR A C 2
ATOM 1394 O O . THR A 1 11 ? 1.171 -12.949 -12.387 1.00 0.14 86 THR A O 2
ATOM 1405 N N . THR A 1 12 ? 2.868 -11.966 -11.307 1.00 43.24 87 THR A N 2
ATOM 1406 C CA . THR A 1 12 ? 2.049 -10.868 -10.899 1.00 31.05 87 THR A CA 2
ATOM 1407 C C . THR A 1 12 ? 1.871 -9.954 -12.125 1.00 12.32 87 THR A C 2
ATOM 1408 O O . THR A 1 12 ? 0.823 -9.378 -12.330 1.00 61.55 87 THR A O 2
ATOM 1419 N N . LEU A 1 13 ? 2.919 -9.878 -12.950 1.00 11.24 88 LEU A N 2
ATOM 1420 C CA . LEU A 1 13 ? 2.874 -9.175 -14.252 1.00 64.24 88 LEU A CA 2
ATOM 1421 C C . LEU A 1 13 ? 1.897 -9.841 -15.154 1.00 45.31 88 LEU A C 2
ATOM 1422 O O . LEU A 1 13 ? 1.093 -9.180 -15.815 1.00 63.25 88 LEU A O 2
ATOM 1438 N N . GLU A 1 14 ? 1.970 -11.153 -15.171 1.00 35.33 89 GLU A N 2
ATOM 1439 C CA . GLU A 1 14 ? 1.113 -11.970 -15.998 1.00 5.32 89 GLU A CA 2
ATOM 1440 C C . GLU A 1 14 ? -0.365 -11.755 -15.655 1.00 22.55 89 GLU A C 2
ATOM 1441 O O . GLU A 1 14 ? -1.241 -11.939 -16.490 1.00 33.14 89 GLU A O 2
ATOM 1453 N N . ALA A 1 15 ? -0.618 -11.345 -14.426 1.00 64.41 90 ALA A N 2
ATOM 1454 C CA . ALA A 1 15 ? -1.949 -10.973 -13.993 1.00 43.01 90 ALA A CA 2
ATOM 1455 C C . ALA A 1 15 ? -2.248 -9.483 -14.273 1.00 1.14 90 ALA A C 2
ATOM 1456 O O . ALA A 1 15 ? -3.165 -9.164 -15.015 1.00 43.41 90 ALA A O 2
ATOM 1463 N N . ILE A 1 16 ? -1.433 -8.589 -13.682 1.00 25.44 91 ILE A N 2
ATOM 1464 C CA . ILE A 1 16 ? -1.630 -7.126 -13.764 1.00 74.43 91 ILE A CA 2
ATOM 1465 C C . ILE A 1 16 ? -1.578 -6.628 -15.198 1.00 63.14 91 ILE A C 2
ATOM 1466 O O . ILE A 1 16 ? -2.506 -5.982 -15.672 1.00 62.01 91 ILE A O 2
ATOM 1482 N N . THR A 1 17 ? -0.498 -6.914 -15.890 1.00 23.33 92 THR A N 2
ATOM 1483 C CA . THR A 1 17 ? -0.400 -6.482 -17.258 1.00 30.31 92 THR A CA 2
ATOM 1484 C C . THR A 1 17 ? -1.157 -7.468 -18.176 1.00 73.25 92 THR A C 2
ATOM 1485 O O . THR A 1 17 ? -1.559 -7.127 -19.319 1.00 12.44 92 THR A O 2
ATOM 1496 N N . LYS A 1 18 ? -1.403 -8.670 -17.637 1.00 1.30 93 LYS A N 2
ATOM 1497 C CA . LYS A 1 18 ? -2.095 -9.729 -18.331 1.00 23.51 93 LYS A CA 2
ATOM 1498 C C . LYS A 1 18 ? -1.356 -10.074 -19.638 1.00 31.42 93 LYS A C 2
ATOM 1499 O O . LYS A 1 18 ? -1.904 -9.947 -20.761 1.00 44.52 93 LYS A O 2
ATOM 1518 N N . LYS A 1 19 ? -0.090 -10.353 -19.479 1.00 1.14 94 LYS A N 2
ATOM 1519 C CA . LYS A 1 19 ? 0.781 -10.847 -20.518 1.00 34.02 94 LYS A CA 2
ATOM 1520 C C . LYS A 1 19 ? 1.697 -11.824 -19.899 1.00 72.35 94 LYS A C 2
ATOM 1521 O O . LYS A 1 19 ? 2.040 -11.671 -18.748 1.00 53.12 94 LYS A O 2
ATOM 1540 N N . SER A 1 20 ? 2.119 -12.776 -20.646 1.00 54.33 95 SER A N 2
ATOM 1541 C CA . SER A 1 20 ? 2.989 -13.798 -20.121 1.00 61.13 95 SER A CA 2
ATOM 1542 C C . SER A 1 20 ? 4.413 -13.259 -20.070 1.00 74.50 95 SER A C 2
ATOM 1543 O O . SER A 1 20 ? 4.742 -12.332 -20.816 1.00 2.11 95 SER A O 2
ATOM 1551 N N . LEU A 1 21 ? 5.244 -13.822 -19.211 1.00 43.35 96 LEU A N 2
ATOM 1552 C CA . LEU A 1 21 ? 6.646 -13.390 -19.060 1.00 25.22 96 LEU A CA 2
ATOM 1553 C C . LEU A 1 21 ? 7.419 -13.338 -20.371 1.00 74.53 96 LEU A C 2
ATOM 1554 O O . LEU A 1 21 ? 8.260 -12.465 -20.568 1.00 34.13 96 LEU A O 2
ATOM 1570 N N . TYR A 1 22 ? 7.134 -14.248 -21.268 1.00 22.42 97 TYR A N 2
ATOM 1571 C CA . TYR A 1 22 ? 7.809 -14.263 -22.553 1.00 44.00 97 TYR A CA 2
ATOM 1572 C C . TYR A 1 22 ? 7.364 -13.063 -23.402 1.00 0.50 97 TYR A C 2
ATOM 1573 O O . TYR A 1 22 ? 8.188 -12.399 -24.028 1.00 74.42 97 TYR A O 2
ATOM 1591 N N . ASP A 1 23 ? 6.086 -12.755 -23.311 1.00 11.14 98 ASP A N 2
ATOM 1592 C CA . ASP A 1 23 ? 5.423 -11.717 -24.122 1.00 63.31 98 ASP A CA 2
ATOM 1593 C C . ASP A 1 23 ? 5.693 -10.323 -23.558 1.00 55.51 98 ASP A C 2
ATOM 1594 O O . ASP A 1 23 ? 6.044 -9.389 -24.284 1.00 32.55 98 ASP A O 2
ATOM 1603 N N . LEU A 1 24 ? 5.610 -10.202 -22.262 1.00 72.34 99 LEU A N 2
ATOM 1604 C CA . LEU A 1 24 ? 5.848 -8.932 -21.626 1.00 2.01 99 LEU A CA 2
ATOM 1605 C C . LEU A 1 24 ? 7.333 -8.723 -21.466 1.00 45.11 99 LEU A C 2
ATOM 1606 O O . LEU A 1 24 ? 8.002 -9.415 -20.695 1.00 25.01 99 LEU A O 2
ATOM 1622 N N . SER A 1 25 ? 7.860 -7.831 -22.234 1.00 22.21 100 SER A N 2
ATOM 1623 C CA . SER A 1 25 ? 9.241 -7.537 -22.179 1.00 65.52 100 SER A CA 2
ATOM 1624 C C . SER A 1 25 ? 9.493 -6.205 -21.495 1.00 32.44 100 SER A C 2
ATOM 1625 O O . SER A 1 25 ? 9.193 -5.139 -22.022 1.00 30.23 100 SER A O 2
ATOM 1633 N N . ILE A 1 26 ? 10.011 -6.311 -20.302 1.00 2.42 101 ILE A N 2
ATOM 1634 C CA . ILE A 1 26 ? 10.313 -5.195 -19.438 1.00 21.50 101 ILE A CA 2
ATOM 1635 C C . ILE A 1 26 ? 11.686 -4.646 -19.856 1.00 42.34 101 ILE A C 2
ATOM 1636 O O . ILE A 1 26 ? 12.470 -5.386 -20.449 1.00 33.40 101 ILE A O 2
ATOM 1652 N N . ARG A 1 27 ? 11.962 -3.371 -19.608 1.00 40.40 102 ARG A N 2
ATOM 1653 C CA . ARG A 1 27 ? 13.272 -2.831 -19.934 1.00 64.14 102 ARG A CA 2
ATOM 1654 C C . ARG A 1 27 ? 14.185 -2.897 -18.747 1.00 14.30 102 ARG A C 2
ATOM 1655 O O . ARG A 1 27 ? 13.752 -2.814 -17.603 1.00 20.51 102 ARG A O 2
ATOM 1676 N N . CYS A 1 28 ? 15.440 -3.041 -19.016 1.00 55.13 103 CYS A N 2
ATOM 1677 C CA . CYS A 1 28 ? 16.431 -2.916 -18.008 1.00 43.01 103 CYS A CA 2
ATOM 1678 C C . CYS A 1 28 ? 16.645 -1.431 -17.789 1.00 1.44 103 CYS A C 2
ATOM 1679 O O . CYS A 1 28 ? 16.922 -0.716 -18.738 1.00 3.40 103 CYS A O 2
ATOM 1686 N N . HIS A 1 29 ? 16.562 -0.978 -16.563 1.00 45.42 104 HIS A N 2
ATOM 1687 C CA . HIS A 1 29 ? 16.686 0.452 -16.243 1.00 51.44 104 HIS A CA 2
ATOM 1688 C C . HIS A 1 29 ? 18.163 0.902 -16.330 1.00 3.32 104 HIS A C 2
ATOM 1689 O O . HIS A 1 29 ? 18.482 2.069 -16.205 1.00 61.44 104 HIS A O 2
ATOM 1703 N N . ARG A 1 30 ? 19.032 -0.041 -16.610 1.00 65.13 105 ARG A N 2
ATOM 1704 C CA . ARG A 1 30 ? 20.455 0.221 -16.686 1.00 33.13 105 ARG A CA 2
ATOM 1705 C C . ARG A 1 30 ? 20.875 0.290 -18.157 1.00 33.42 105 ARG A C 2
ATOM 1706 O O . ARG A 1 30 ? 21.849 0.929 -18.501 1.00 32.24 105 ARG A O 2
ATOM 1727 N N . CYS A 1 31 ? 20.128 -0.386 -19.015 1.00 3.22 106 CYS A N 2
ATOM 1728 C CA . CYS A 1 31 ? 20.464 -0.410 -20.434 1.00 3.31 106 CYS A CA 2
ATOM 1729 C C . CYS A 1 31 ? 19.423 0.330 -21.303 1.00 44.43 106 CYS A C 2
ATOM 1730 O O . CYS A 1 31 ? 19.759 0.870 -22.357 1.00 25.42 106 CYS A O 2
ATOM 1737 N N . GLN A 1 32 ? 18.153 0.303 -20.857 1.00 2.14 107 GLN A N 2
ATOM 1738 C CA . GLN A 1 32 ? 16.974 0.849 -21.579 1.00 4.30 107 GLN A CA 2
ATOM 1739 C C . GLN A 1 32 ? 16.599 -0.039 -22.737 1.00 64.31 107 GLN A C 2
ATOM 1740 O O . GLN A 1 32 ? 15.864 0.340 -23.642 1.00 13.54 107 GLN A O 2
ATOM 1754 N N . ARG A 1 33 ? 17.076 -1.242 -22.654 1.00 74.35 108 ARG A N 2
ATOM 1755 C CA . ARG A 1 33 ? 16.802 -2.276 -23.608 1.00 24.01 108 ARG A CA 2
ATOM 1756 C C . ARG A 1 33 ? 15.958 -3.337 -22.924 1.00 40.13 108 ARG A C 2
ATOM 1757 O O . ARG A 1 33 ? 16.061 -3.495 -21.691 1.00 70.15 108 ARG A O 2
ATOM 1778 N N . PRO A 1 34 ? 15.085 -4.029 -23.675 1.00 44.14 109 PRO A N 2
ATOM 1779 C CA . PRO A 1 34 ? 14.212 -5.071 -23.123 1.00 3.02 109 PRO A CA 2
ATOM 1780 C C . PRO A 1 34 ? 14.979 -6.290 -22.610 1.00 61.22 109 PRO A C 2
ATOM 1781 O O . PRO A 1 34 ? 16.097 -6.579 -23.049 1.00 33.11 109 PRO A O 2
ATOM 1792 N N . LEU A 1 35 ? 14.385 -6.961 -21.658 1.00 11.44 110 LEU A N 2
ATOM 1793 C CA . LEU A 1 35 ? 14.945 -8.156 -21.078 1.00 53.15 110 LEU A CA 2
ATOM 1794 C C . LEU A 1 35 ? 14.701 -9.330 -22.016 1.00 55.43 110 LEU A C 2
ATOM 1795 O O . LEU A 1 35 ? 13.560 -9.560 -22.444 1.00 43.51 110 LEU A O 2
ATOM 1811 N N . GLY A 1 36 ? 15.749 -10.050 -22.340 1.00 2.45 111 GLY A N 2
ATOM 1812 C CA . GLY A 1 36 ? 15.619 -11.247 -23.142 1.00 4.35 111 GLY A CA 2
ATOM 1813 C C . GLY A 1 36 ? 15.078 -12.400 -22.303 1.00 3.44 111 GLY A C 2
ATOM 1814 O O . GLY A 1 36 ? 14.907 -12.240 -21.082 1.00 71.42 111 GLY A O 2
ATOM 1818 N N . PRO A 1 37 ? 14.800 -13.565 -22.902 1.00 20.11 112 PRO A N 2
ATOM 1819 C CA . PRO A 1 37 ? 14.251 -14.724 -22.179 1.00 63.22 112 PRO A CA 2
ATOM 1820 C C . PRO A 1 37 ? 15.167 -15.182 -21.039 1.00 54.12 112 PRO A C 2
ATOM 1821 O O . PRO A 1 37 ? 14.705 -15.410 -19.918 1.00 12.13 112 PRO A O 2
ATOM 1832 N N . GLU A 1 38 ? 16.452 -15.245 -21.326 1.00 12.21 113 GLU A N 2
ATOM 1833 C CA . GLU A 1 38 ? 17.483 -15.683 -20.390 1.00 33.23 113 GLU A CA 2
ATOM 1834 C C . GLU A 1 38 ? 17.553 -14.719 -19.218 1.00 2.04 113 GLU A C 2
ATOM 1835 O O . GLU A 1 38 ? 17.638 -15.120 -18.036 1.00 10.33 113 GLU A O 2
ATOM 1847 N N . GLU A 1 39 ? 17.478 -13.448 -19.558 1.00 11.44 114 GLU A N 2
ATOM 1848 C CA . GLU A 1 39 ? 17.528 -12.363 -18.609 1.00 42.13 114 GLU A CA 2
ATOM 1849 C C . GLU A 1 39 ? 16.359 -12.488 -17.637 1.00 40.32 114 GLU A C 2
ATOM 1850 O O . GLU A 1 39 ? 16.541 -12.470 -16.419 1.00 24.31 114 GLU A O 2
ATOM 1862 N N . LYS A 1 40 ? 15.163 -12.668 -18.198 1.00 30.20 115 LYS A N 2
ATOM 1863 C CA . LYS A 1 40 ? 13.939 -12.847 -17.416 1.00 31.44 115 LYS A CA 2
ATOM 1864 C C . LYS A 1 40 ? 14.049 -14.101 -16.547 1.00 1.14 115 LYS A C 2
ATOM 1865 O O . LYS A 1 40 ? 13.689 -14.090 -15.363 1.00 73.23 115 LYS A O 2
ATOM 1884 N N . GLN A 1 41 ? 14.584 -15.163 -17.140 1.00 62.33 116 GLN A N 2
ATOM 1885 C CA . GLN A 1 41 ? 14.790 -16.431 -16.481 1.00 63.44 116 GLN A CA 2
ATOM 1886 C C . GLN A 1 41 ? 15.651 -16.279 -15.252 1.00 12.13 116 GLN A C 2
ATOM 1887 O O . GLN A 1 41 ? 15.333 -16.851 -14.245 1.00 22.12 116 GLN A O 2
ATOM 1901 N N . LYS A 1 42 ? 16.699 -15.469 -15.312 1.00 42.45 117 LYS A N 2
ATOM 1902 C CA . LYS A 1 42 ? 17.571 -15.307 -14.151 1.00 62.20 117 LYS A CA 2
ATOM 1903 C C . LYS A 1 42 ? 16.910 -14.565 -13.010 1.00 33.10 117 LYS A C 2
ATOM 1904 O O . LYS A 1 42 ? 17.207 -14.811 -11.829 1.00 63.13 117 LYS A O 2
ATOM 1923 N N . LEU A 1 43 ? 16.001 -13.707 -13.346 1.00 40.54 118 LEU A N 2
ATOM 1924 C CA . LEU A 1 43 ? 15.292 -12.939 -12.355 1.00 44.34 118 LEU A CA 2
ATOM 1925 C C . LEU A 1 43 ? 14.301 -13.833 -11.670 1.00 60.20 118 LEU A C 2
ATOM 1926 O O . LEU A 1 43 ? 14.202 -13.847 -10.463 1.00 20.35 118 LEU A O 2
ATOM 1942 N N . VAL A 1 44 ? 13.610 -14.621 -12.451 1.00 21.33 119 VAL A N 2
ATOM 1943 C CA . VAL A 1 44 ? 12.664 -15.599 -11.909 1.00 51.32 119 VAL A CA 2
ATOM 1944 C C . VAL A 1 44 ? 13.434 -16.701 -11.149 1.00 1.15 119 VAL A C 2
ATOM 1945 O O . VAL A 1 44 ? 12.978 -17.219 -10.096 1.00 32.12 119 VAL A O 2
ATOM 1958 N N . ASP A 1 45 ? 14.612 -17.015 -11.663 1.00 13.51 120 ASP A N 2
ATOM 1959 C CA . ASP A 1 45 ? 15.500 -18.029 -11.102 1.00 25.32 120 ASP A CA 2
ATOM 1960 C C . ASP A 1 45 ? 15.908 -17.678 -9.693 1.00 25.34 120 ASP A C 2
ATOM 1961 O O . ASP A 1 45 ? 15.729 -18.467 -8.769 1.00 33.51 120 ASP A O 2
ATOM 1970 N N . GLU A 1 46 ? 16.338 -16.454 -9.503 1.00 41.00 121 GLU A N 2
ATOM 1971 C CA . GLU A 1 46 ? 16.802 -16.034 -8.201 1.00 45.13 121 GLU A CA 2
ATOM 1972 C C . GLU A 1 46 ? 15.758 -15.237 -7.439 1.00 31.50 121 GLU A C 2
ATOM 1973 O O . GLU A 1 46 ? 16.072 -14.619 -6.409 1.00 65.13 121 GLU A O 2
ATOM 1985 N N . LYS A 1 47 ? 14.547 -15.248 -7.961 1.00 74.23 122 LYS A N 2
ATOM 1986 C CA . LYS A 1 47 ? 13.370 -14.605 -7.366 1.00 52.40 122 LYS A CA 2
ATOM 1987 C C . LYS A 1 47 ? 13.529 -13.094 -7.167 1.00 44.13 122 LYS A C 2
ATOM 1988 O O . LYS A 1 47 ? 13.559 -12.584 -6.050 1.00 2.02 122 LYS A O 2
ATOM 2007 N N . LYS A 1 48 ? 13.729 -12.416 -8.261 1.00 22.35 123 LYS A N 2
ATOM 2008 C CA . LYS A 1 48 ? 13.823 -10.985 -8.291 1.00 12.15 123 LYS A CA 2
ATOM 2009 C C . LYS A 1 48 ? 12.513 -10.394 -8.786 1.00 74.03 123 LYS A C 2
ATOM 2010 O O . LYS A 1 48 ? 11.743 -11.066 -9.481 1.00 41.33 123 LYS A O 2
ATOM 2029 N N . ARG A 1 49 ? 12.249 -9.166 -8.417 1.00 43.03 124 ARG A N 2
ATOM 2030 C CA . ARG A 1 49 ? 11.006 -8.524 -8.776 1.00 33.04 124 ARG A CA 2
ATOM 2031 C C . ARG A 1 49 ? 11.196 -7.527 -9.896 1.00 72.32 124 ARG A C 2
ATOM 2032 O O . ARG A 1 49 ? 12.295 -7.015 -10.111 1.00 60.43 124 ARG A O 2
ATOM 2053 N N . PHE A 1 50 ? 10.119 -7.255 -10.581 1.00 60.13 125 PHE A N 2
ATOM 2054 C CA . PHE A 1 50 ? 10.078 -6.292 -11.652 1.00 52.22 125 PHE A CA 2
ATOM 2055 C C . PHE A 1 50 ? 9.426 -5.043 -11.088 1.00 25.21 125 PHE A C 2
ATOM 2056 O O . PHE A 1 50 ? 8.554 -5.152 -10.212 1.00 22.40 125 PHE A O 2
ATOM 2073 N N . HIS A 1 51 ? 9.824 -3.883 -11.541 1.00 62.43 126 HIS A N 2
ATOM 2074 C CA . HIS A 1 51 ? 9.360 -2.660 -10.927 1.00 61.11 126 HIS A CA 2
ATOM 2075 C C . HIS A 1 51 ? 8.573 -1.795 -11.923 1.00 4.35 126 HIS A C 2
ATOM 2076 O O . HIS A 1 51 ? 9.073 -1.467 -13.004 1.00 71.40 126 HIS A O 2
ATOM 2090 N N . GLU A 1 52 ? 7.333 -1.492 -11.576 1.00 52.45 127 GLU A N 2
ATOM 2091 C CA . GLU A 1 52 ? 6.489 -0.594 -12.340 1.00 55.14 127 GLU A CA 2
ATOM 2092 C C . GLU A 1 52 ? 6.778 0.820 -11.911 1.00 23.13 127 GLU A C 2
ATOM 2093 O O . GLU A 1 52 ? 6.812 1.098 -10.721 1.00 54.04 127 GLU A O 2
ATOM 2105 N N . ILE A 1 53 ? 7.011 1.682 -12.845 1.00 41.35 128 ILE A N 2
ATOM 2106 C CA . ILE A 1 53 ? 7.076 3.089 -12.581 1.00 23.21 128 ILE A CA 2
ATOM 2107 C C . ILE A 1 53 ? 6.255 3.821 -13.632 1.00 24.04 128 ILE A C 2
ATOM 2108 O O . ILE A 1 53 ? 6.587 3.802 -14.821 1.00 43.22 128 ILE A O 2
ATOM 2124 N N . ALA A 1 54 ? 5.124 4.373 -13.205 1.00 55.40 129 ALA A N 2
ATOM 2125 C CA . ALA A 1 54 ? 4.221 5.143 -14.080 1.00 42.14 129 ALA A CA 2
ATOM 2126 C C . ALA A 1 54 ? 3.675 4.274 -15.228 1.00 13.52 129 ALA A C 2
ATOM 2127 O O . ALA A 1 54 ? 3.415 4.765 -16.328 1.00 52.21 129 ALA A O 2
ATOM 2134 N N . GLY A 1 55 ? 3.480 2.988 -14.943 1.00 20.45 130 GLY A N 2
ATOM 2135 C CA . GLY A 1 55 ? 2.951 2.064 -15.930 1.00 62.04 130 GLY A CA 2
ATOM 2136 C C . GLY A 1 55 ? 4.020 1.503 -16.829 1.00 32.13 130 GLY A C 2
ATOM 2137 O O . GLY A 1 55 ? 3.740 0.729 -17.736 1.00 63.21 130 GLY A O 2
ATOM 2141 N N . ARG A 1 56 ? 5.240 1.889 -16.583 1.00 32.45 131 ARG A N 2
ATOM 2142 C CA . ARG A 1 56 ? 6.344 1.446 -17.383 1.00 65.41 131 ARG A CA 2
ATOM 2143 C C . ARG A 1 56 ? 7.160 0.499 -16.551 1.00 34.00 131 ARG A C 2
ATOM 2144 O O . ARG A 1 56 ? 7.505 0.813 -15.420 1.00 14.30 131 ARG A O 2
ATOM 2165 N N . TRP A 1 57 ? 7.445 -0.647 -17.081 1.00 34.11 132 TRP A N 2
ATOM 2166 C CA . TRP A 1 57 ? 8.173 -1.631 -16.337 1.00 41.23 132 TRP A CA 2
ATOM 2167 C C . TRP A 1 57 ? 9.652 -1.493 -16.521 1.00 63.14 132 TRP A C 2
ATOM 2168 O O . TRP A 1 57 ? 10.147 -1.202 -17.621 1.00 3.45 132 TRP A O 2
ATOM 2189 N N . THR A 1 58 ? 10.338 -1.764 -15.463 1.00 2.15 133 THR A N 2
ATOM 2190 C CA . THR A 1 58 ? 11.758 -1.623 -15.368 1.00 12.41 133 THR A CA 2
ATOM 2191 C C . THR A 1 58 ? 12.332 -2.748 -14.509 1.00 25.35 133 THR A C 2
ATOM 2192 O O . THR A 1 58 ? 11.646 -3.287 -13.626 1.00 42.34 133 THR A O 2
ATOM 2203 N N . GLY A 1 59 ? 13.525 -3.141 -14.827 1.00 52.24 134 GLY A N 2
ATOM 2204 C CA . GLY A 1 59 ? 14.228 -4.146 -14.094 1.00 51.31 134 GLY A CA 2
ATOM 2205 C C . GLY A 1 59 ? 15.674 -4.125 -14.487 1.00 31.15 134 GLY A C 2
ATOM 2206 O O . GLY A 1 59 ? 16.198 -3.069 -14.862 1.00 31.13 134 GLY A O 2
ATOM 2210 N N . GLN A 1 60 ? 16.314 -5.254 -14.445 1.00 54.35 135 GLN A N 2
ATOM 2211 C CA . GLN A 1 60 ? 17.686 -5.370 -14.848 1.00 1.20 135 GLN A CA 2
ATOM 2212 C C . GLN A 1 60 ? 17.928 -6.687 -15.527 1.00 73.24 135 GLN A C 2
ATOM 2213 O O . GLN A 1 60 ? 17.574 -7.731 -15.007 1.00 41.13 135 GLN A O 2
ATOM 2227 N N . CYS A 1 61 ? 18.480 -6.621 -16.714 1.00 62.15 136 CYS A N 2
ATOM 2228 C CA . CYS A 1 61 ? 18.816 -7.808 -17.441 1.00 52.34 136 CYS A CA 2
ATOM 2229 C C . CYS A 1 61 ? 20.061 -8.448 -16.856 1.00 72.43 136 CYS A C 2
ATOM 2230 O O . CYS A 1 61 ? 20.990 -7.748 -16.392 1.00 5.14 136 CYS A O 2
ATOM 2237 N N . ALA A 1 62 ? 20.076 -9.744 -16.895 1.00 44.30 137 ALA A N 2
ATOM 2238 C CA . ALA A 1 62 ? 21.104 -10.559 -16.293 1.00 25.34 137 ALA A CA 2
ATOM 2239 C C . ALA A 1 62 ? 22.480 -10.297 -16.880 1.00 10.52 137 ALA A C 2
ATOM 2240 O O . ALA A 1 62 ? 23.463 -10.383 -16.173 1.00 22.31 137 ALA A O 2
ATOM 2247 N N . ASN A 1 63 ? 22.547 -9.947 -18.142 1.00 32.41 138 ASN A N 2
ATOM 2248 C CA . ASN A 1 63 ? 23.810 -9.683 -18.802 1.00 44.14 138 ASN A CA 2
ATOM 2249 C C . ASN A 1 63 ? 24.647 -8.610 -18.134 1.00 42.24 138 ASN A C 2
ATOM 2250 O O . ASN A 1 63 ? 25.850 -8.775 -18.008 1.00 34.43 138 ASN A O 2
ATOM 2261 N N . CYS A 1 64 ? 24.048 -7.538 -17.671 1.00 23.13 139 CYS A N 2
ATOM 2262 C CA . CYS A 1 64 ? 24.839 -6.547 -16.952 1.00 33.24 139 CYS A CA 2
ATOM 2263 C C . CYS A 1 64 ? 24.968 -6.955 -15.484 1.00 14.23 139 CYS A C 2
ATOM 2264 O O . CYS A 1 64 ? 25.983 -6.702 -14.829 1.00 20.31 139 CYS A O 2
ATOM 2271 N N . TRP A 1 65 ? 23.952 -7.648 -15.014 1.00 54.21 140 TRP A N 2
ATOM 2272 C CA . TRP A 1 65 ? 23.845 -8.106 -13.643 1.00 0.05 140 TRP A CA 2
ATOM 2273 C C . TRP A 1 65 ? 24.941 -9.122 -13.300 1.00 23.35 140 TRP A C 2
ATOM 2274 O O . TRP A 1 65 ? 25.558 -9.041 -12.242 1.00 72.31 140 TRP A O 2
ATOM 2295 N N . GLN A 1 66 ? 25.194 -10.058 -14.207 1.00 33.51 141 GLN A N 2
ATOM 2296 C CA . GLN A 1 66 ? 26.188 -11.103 -13.984 1.00 71.05 141 GLN A CA 2
ATOM 2297 C C . GLN A 1 66 ? 27.601 -10.532 -13.972 1.00 42.14 141 GLN A C 2
ATOM 2298 O O . GLN A 1 66 ? 28.513 -11.120 -13.429 1.00 1.22 141 GLN A O 2
ATOM 2312 N N . ARG A 1 67 ? 27.756 -9.359 -14.551 1.00 71.30 142 ARG A N 2
ATOM 2313 C CA . ARG A 1 67 ? 29.037 -8.664 -14.548 1.00 44.44 142 ARG A CA 2
ATOM 2314 C C . ARG A 1 67 ? 29.199 -7.843 -13.269 1.00 44.32 142 ARG A C 2
ATOM 2315 O O . ARG A 1 67 ? 30.223 -7.240 -13.037 1.00 44.22 142 ARG A O 2
ATOM 2336 N N . THR A 1 68 ? 28.154 -7.817 -12.460 1.00 44.42 143 THR A N 2
ATOM 2337 C CA . THR A 1 68 ? 28.171 -7.110 -11.197 1.00 21.01 143 THR A CA 2
ATOM 2338 C C . THR A 1 68 ? 28.091 -8.164 -10.047 1.00 34.14 143 THR A C 2
ATOM 2339 O O . THR A 1 68 ? 27.664 -7.885 -8.925 1.00 71.23 143 THR A O 2
ATOM 2350 N N . ARG A 1 69 ? 28.526 -9.373 -10.352 1.00 3.41 144 ARG A N 2
ATOM 2351 C CA . ARG A 1 69 ? 28.505 -10.466 -9.395 1.00 23.03 144 ARG A CA 2
ATOM 2352 C C . ARG A 1 69 ? 29.888 -10.651 -8.812 1.00 64.12 144 ARG A C 2
ATOM 2353 O O . ARG A 1 69 ? 30.879 -10.574 -9.528 1.00 65.52 144 ARG A O 2
ATOM 2374 N N . GLN A 1 70 ? 29.942 -10.877 -7.521 1.00 23.04 145 GLN A N 2
ATOM 2375 C CA . GLN A 1 70 ? 31.200 -11.077 -6.821 1.00 23.41 145 GLN A CA 2
ATOM 2376 C C . GLN A 1 70 ? 31.781 -12.386 -7.154 1.00 3.43 145 GLN A C 2
ATOM 2377 O O . GLN A 1 70 ? 31.149 -13.442 -7.031 1.00 40.22 145 GLN A O 2
ATOM 2391 N N . ARG A 1 71 ? 32.966 -12.298 -7.616 1.00 52.25 146 ARG A N 2
ATOM 2392 C CA . ARG A 1 71 ? 33.721 -13.385 -8.013 1.00 33.32 146 ARG A CA 2
ATOM 2393 C C . ARG A 1 71 ? 35.146 -12.983 -7.761 1.00 23.20 146 ARG A C 2
ATOM 2394 O O . ARG A 1 71 ? 35.429 -11.839 -7.433 1.00 35.12 146 ARG A O 2
ATOM 2415 N N . ASN A 1 72 ? 35.980 -13.908 -7.915 1.00 24.42 147 ASN A N 2
ATOM 2416 C CA . ASN A 1 72 ? 37.430 -13.730 -7.853 1.00 64.32 147 ASN A CA 2
ATOM 2417 C C . ASN A 1 72 ? 37.832 -13.100 -9.196 1.00 2.12 147 ASN A C 2
ATOM 2418 O O . ASN A 1 72 ? 37.054 -13.195 -10.178 1.00 64.42 147 ASN A O 2
ATOM 2429 N N . GLU A 1 73 ? 39.004 -12.511 -9.271 1.00 51.22 148 GLU A N 2
ATOM 2430 C CA . GLU A 1 73 ? 39.431 -11.749 -10.441 1.00 44.15 148 GLU A CA 2
ATOM 2431 C C . GLU A 1 73 ? 39.615 -12.687 -11.607 1.00 41.32 148 GLU A C 2
ATOM 2432 O O . GLU A 1 73 ? 39.726 -13.910 -11.429 1.00 35.02 148 GLU A O 2
ATOM 2444 N N . THR A 1 74 ? 39.635 -12.148 -12.788 1.00 54.45 149 THR A N 2
ATOM 2445 C CA . THR A 1 74 ? 39.774 -12.944 -13.959 1.00 33.00 149 THR A CA 2
ATOM 2446 C C . THR A 1 74 ? 41.236 -13.337 -14.174 1.00 43.44 149 THR A C 2
ATOM 2447 O O . THR A 1 74 ? 41.971 -12.703 -14.922 1.00 30.14 149 THR A O 2
ATOM 2458 N N . GLN A 1 75 ? 41.660 -14.294 -13.389 1.00 42.32 150 GLN A N 2
ATOM 2459 C CA . GLN A 1 75 ? 42.964 -14.904 -13.523 1.00 70.12 150 GLN A CA 2
ATOM 2460 C C . GLN A 1 75 ? 42.754 -16.353 -13.914 1.00 2.32 150 GLN A C 2
ATOM 2461 O O . GLN A 1 75 ? 43.685 -17.118 -14.131 1.00 25.30 150 GLN A O 2
ATOM 2475 N N . VAL A 1 76 ? 41.491 -16.652 -14.030 1.00 11.14 151 VAL A N 2
ATOM 2476 C CA . VAL A 1 76 ? 40.912 -17.929 -14.378 1.00 15.10 151 VAL A CA 2
ATOM 2477 C C . VAL A 1 76 ? 39.544 -17.589 -14.953 1.00 5.14 151 VAL A C 2
ATOM 2478 O O . VAL A 1 76 ? 39.342 -17.728 -16.144 1.00 4.12 151 VAL A O 2
ATOM 2493 N N . GLY A 1 1 ? 1.599 -1.092 -14.258 1.00 42.43 76 GLY A N 3
ATOM 2494 C CA . GLY A 1 1 ? 0.309 -0.742 -13.661 1.00 10.32 76 GLY A CA 3
ATOM 2495 C C . GLY A 1 1 ? 0.391 0.537 -12.863 1.00 61.20 76 GLY A C 3
ATOM 2496 O O . GLY A 1 1 ? 0.141 1.610 -13.400 1.00 63.42 76 GLY A O 3
ATOM 2502 N N . SER A 1 2 ? 0.778 0.444 -11.608 1.00 42.45 77 SER A N 3
ATOM 2503 C CA . SER A 1 2 ? 0.839 1.606 -10.756 1.00 1.34 77 SER A CA 3
ATOM 2504 C C . SER A 1 2 ? 2.144 2.385 -10.953 1.00 2.22 77 SER A C 3
ATOM 2505 O O . SER A 1 2 ? 3.125 1.852 -11.440 1.00 13.44 77 SER A O 3
ATOM 2513 N N . HIS A 1 3 ? 2.149 3.642 -10.571 1.00 41.21 78 HIS A N 3
ATOM 2514 C CA . HIS A 1 3 ? 3.286 4.522 -10.843 1.00 32.15 78 HIS A CA 3
ATOM 2515 C C . HIS A 1 3 ? 4.358 4.472 -9.758 1.00 52.43 78 HIS A C 3
ATOM 2516 O O . HIS A 1 3 ? 5.302 5.249 -9.785 1.00 72.51 78 HIS A O 3
ATOM 2530 N N . MET A 1 4 ? 4.246 3.536 -8.854 1.00 24.04 79 MET A N 3
ATOM 2531 C CA . MET A 1 4 ? 5.186 3.441 -7.750 1.00 43.22 79 MET A CA 3
ATOM 2532 C C . MET A 1 4 ? 6.150 2.310 -7.984 1.00 24.22 79 MET A C 3
ATOM 2533 O O . MET A 1 4 ? 5.791 1.325 -8.615 1.00 63.33 79 MET A O 3
ATOM 2547 N N . SER A 1 5 ? 7.364 2.482 -7.500 1.00 0.12 80 SER A N 3
ATOM 2548 C CA . SER A 1 5 ? 8.413 1.493 -7.606 1.00 14.35 80 SER A CA 3
ATOM 2549 C C . SER A 1 5 ? 8.046 0.219 -6.829 1.00 75.42 80 SER A C 3
ATOM 2550 O O . SER A 1 5 ? 8.039 0.199 -5.595 1.00 22.55 80 SER A O 3
ATOM 2558 N N . ARG A 1 6 ? 7.702 -0.814 -7.556 1.00 44.22 81 ARG A N 3
ATOM 2559 C CA . ARG A 1 6 ? 7.270 -2.061 -6.970 1.00 43.40 81 ARG A CA 3
ATOM 2560 C C . ARG A 1 6 ? 7.993 -3.228 -7.610 1.00 72.45 81 ARG A C 3
ATOM 2561 O O . ARG A 1 6 ? 7.896 -3.435 -8.812 1.00 52.20 81 ARG A O 3
ATOM 2582 N N . SER A 1 7 ? 8.720 -3.982 -6.830 1.00 70.24 82 SER A N 3
ATOM 2583 C CA . SER A 1 7 ? 9.345 -5.164 -7.345 1.00 52.05 82 SER A CA 3
ATOM 2584 C C . SER A 1 7 ? 8.415 -6.357 -7.087 1.00 12.33 82 SER A C 3
ATOM 2585 O O . SER A 1 7 ? 8.129 -6.698 -5.929 1.00 24.22 82 SER A O 3
ATOM 2593 N N . VAL A 1 8 ? 7.940 -6.985 -8.146 1.00 14.41 83 VAL A N 3
ATOM 2594 C CA . VAL A 1 8 ? 6.947 -8.050 -8.018 1.00 1.12 83 VAL A CA 3
ATOM 2595 C C . VAL A 1 8 ? 7.420 -9.274 -8.841 1.00 14.53 83 VAL A C 3
ATOM 2596 O O . VAL A 1 8 ? 8.312 -9.133 -9.683 1.00 41.24 83 VAL A O 3
ATOM 2609 N N . TYR A 1 9 ? 6.835 -10.457 -8.615 1.00 51.31 84 TYR A N 3
ATOM 2610 C CA . TYR A 1 9 ? 7.300 -11.673 -9.269 1.00 22.34 84 TYR A CA 3
ATOM 2611 C C . TYR A 1 9 ? 6.714 -11.794 -10.659 1.00 24.10 84 TYR A C 3
ATOM 2612 O O . TYR A 1 9 ? 5.600 -11.323 -10.907 1.00 2.41 84 TYR A O 3
ATOM 2630 N N . GLY A 1 10 ? 7.455 -12.447 -11.544 1.00 14.22 85 GLY A N 3
ATOM 2631 C CA . GLY A 1 10 ? 7.078 -12.590 -12.951 1.00 4.43 85 GLY A CA 3
ATOM 2632 C C . GLY A 1 10 ? 5.637 -13.021 -13.184 1.00 32.12 85 GLY A C 3
ATOM 2633 O O . GLY A 1 10 ? 4.874 -12.331 -13.861 1.00 25.13 85 GLY A O 3
ATOM 2637 N N . THR A 1 11 ? 5.255 -14.102 -12.573 1.00 10.31 86 THR A N 3
ATOM 2638 C CA . THR A 1 11 ? 3.919 -14.639 -12.695 1.00 73.20 86 THR A CA 3
ATOM 2639 C C . THR A 1 11 ? 2.859 -13.663 -12.099 1.00 32.20 86 THR A C 3
ATOM 2640 O O . THR A 1 11 ? 1.669 -13.747 -12.398 1.00 11.23 86 THR A O 3
ATOM 2651 N N . THR A 1 12 ? 3.307 -12.701 -11.301 1.00 32.33 87 THR A N 3
ATOM 2652 C CA . THR A 1 12 ? 2.418 -11.790 -10.692 1.00 24.20 87 THR A CA 3
ATOM 2653 C C . THR A 1 12 ? 2.227 -10.629 -11.663 1.00 25.21 87 THR A C 3
ATOM 2654 O O . THR A 1 12 ? 1.192 -9.988 -11.682 1.00 13.13 87 THR A O 3
ATOM 2665 N N . LEU A 1 13 ? 3.252 -10.384 -12.484 1.00 72.50 88 LEU A N 3
ATOM 2666 C CA . LEU A 1 13 ? 3.141 -9.447 -13.615 1.00 44.41 88 LEU A CA 3
ATOM 2667 C C . LEU A 1 13 ? 2.123 -9.968 -14.582 1.00 25.02 88 LEU A C 3
ATOM 2668 O O . LEU A 1 13 ? 1.195 -9.248 -14.980 1.00 40.33 88 LEU A O 3
ATOM 2684 N N . GLU A 1 14 ? 2.264 -11.239 -14.911 1.00 22.34 89 GLU A N 3
ATOM 2685 C CA . GLU A 1 14 ? 1.380 -11.906 -15.855 1.00 14.21 89 GLU A CA 3
ATOM 2686 C C . GLU A 1 14 ? -0.068 -11.968 -15.319 1.00 12.44 89 GLU A C 3
ATOM 2687 O O . GLU A 1 14 ? -1.046 -12.168 -16.078 1.00 2.32 89 GLU A O 3
ATOM 2699 N N . ALA A 1 15 ? -0.204 -11.811 -14.015 1.00 74.50 90 ALA A N 3
ATOM 2700 C CA . ALA A 1 15 ? -1.497 -11.710 -13.377 1.00 54.45 90 ALA A CA 3
ATOM 2701 C C . ALA A 1 15 ? -2.015 -10.259 -13.345 1.00 62.02 90 ALA A C 3
ATOM 2702 O O . ALA A 1 15 ? -3.007 -9.952 -13.979 1.00 12.53 90 ALA A O 3
ATOM 2709 N N . ILE A 1 16 ? -1.295 -9.382 -12.648 1.00 25.21 91 ILE A N 3
ATOM 2710 C CA . ILE A 1 16 ? -1.714 -7.984 -12.411 1.00 61.32 91 ILE A CA 3
ATOM 2711 C C . ILE A 1 16 ? -1.737 -7.153 -13.697 1.00 41.25 91 ILE A C 3
ATOM 2712 O O . ILE A 1 16 ? -2.664 -6.399 -13.938 1.00 21.35 91 ILE A O 3
ATOM 2728 N N . THR A 1 17 ? -0.719 -7.289 -14.515 1.00 31.12 92 THR A N 3
ATOM 2729 C CA . THR A 1 17 ? -0.675 -6.548 -15.759 1.00 11.01 92 THR A CA 3
ATOM 2730 C C . THR A 1 17 ? -1.305 -7.412 -16.871 1.00 25.51 92 THR A C 3
ATOM 2731 O O . THR A 1 17 ? -1.453 -6.996 -18.015 1.00 23.44 92 THR A O 3
ATOM 2742 N N . LYS A 1 18 ? -1.679 -8.635 -16.479 1.00 33.04 93 LYS A N 3
ATOM 2743 C CA . LYS A 1 18 ? -2.364 -9.598 -17.316 1.00 4.15 93 LYS A CA 3
ATOM 2744 C C . LYS A 1 18 ? -1.616 -10.070 -18.541 1.00 53.51 93 LYS A C 3
ATOM 2745 O O . LYS A 1 18 ? -2.176 -10.870 -19.298 1.00 71.32 93 LYS A O 3
ATOM 2764 N N . LYS A 1 19 ? -0.372 -9.701 -18.705 1.00 35.44 94 LYS A N 3
ATOM 2765 C CA . LYS A 1 19 ? 0.341 -10.133 -19.876 1.00 34.01 94 LYS A CA 3
ATOM 2766 C C . LYS A 1 19 ? 1.602 -10.822 -19.536 1.00 33.51 94 LYS A C 3
ATOM 2767 O O . LYS A 1 19 ? 2.150 -10.626 -18.465 1.00 42.05 94 LYS A O 3
ATOM 2786 N N . SER A 1 20 ? 2.063 -11.585 -20.477 1.00 15.52 95 SER A N 3
ATOM 2787 C CA . SER A 1 20 ? 3.213 -12.429 -20.307 1.00 45.52 95 SER A CA 3
ATOM 2788 C C . SER A 1 20 ? 4.514 -11.628 -20.215 1.00 25.50 95 SER A C 3
ATOM 2789 O O . SER A 1 20 ? 4.646 -10.550 -20.809 1.00 70.52 95 SER A O 3
ATOM 2797 N N . LEU A 1 21 ? 5.496 -12.205 -19.543 1.00 44.10 96 LEU A N 3
ATOM 2798 C CA . LEU A 1 21 ? 6.789 -11.554 -19.287 1.00 30.31 96 LEU A CA 3
ATOM 2799 C C . LEU A 1 21 ? 7.546 -11.457 -20.553 1.00 60.33 96 LEU A C 3
ATOM 2800 O O . LEU A 1 21 ? 8.361 -10.560 -20.766 1.00 62.53 96 LEU A O 3
ATOM 2816 N N . TYR A 1 22 ? 7.245 -12.387 -21.379 1.00 23.24 97 TYR A N 3
ATOM 2817 C CA . TYR A 1 22 ? 7.863 -12.602 -22.637 1.00 61.14 97 TYR A CA 3
ATOM 2818 C C . TYR A 1 22 ? 7.333 -11.605 -23.663 1.00 23.43 97 TYR A C 3
ATOM 2819 O O . TYR A 1 22 ? 8.007 -11.286 -24.623 1.00 51.01 97 TYR A O 3
ATOM 2837 N N . ASP A 1 23 ? 6.154 -11.083 -23.385 1.00 54.14 98 ASP A N 3
ATOM 2838 C CA . ASP A 1 23 ? 5.464 -10.132 -24.269 1.00 73.33 98 ASP A CA 3
ATOM 2839 C C . ASP A 1 23 ? 5.719 -8.712 -23.811 1.00 22.13 98 ASP A C 3
ATOM 2840 O O . ASP A 1 23 ? 6.028 -7.821 -24.606 1.00 55.25 98 ASP A O 3
ATOM 2849 N N . LEU A 1 24 ? 5.642 -8.533 -22.509 1.00 41.32 99 LEU A N 3
ATOM 2850 C CA . LEU A 1 24 ? 5.760 -7.236 -21.895 1.00 12.41 99 LEU A CA 3
ATOM 2851 C C . LEU A 1 24 ? 7.156 -6.669 -22.146 1.00 40.41 99 LEU A C 3
ATOM 2852 O O . LEU A 1 24 ? 8.200 -7.303 -21.803 1.00 4.41 99 LEU A O 3
ATOM 2868 N N . SER A 1 25 ? 7.190 -5.512 -22.770 1.00 60.10 100 SER A N 3
ATOM 2869 C CA . SER A 1 25 ? 8.415 -4.846 -23.044 1.00 31.51 100 SER A CA 3
ATOM 2870 C C . SER A 1 25 ? 8.957 -4.198 -21.767 1.00 33.54 100 SER A C 3
ATOM 2871 O O . SER A 1 25 ? 8.637 -3.064 -21.422 1.00 35.22 100 SER A O 3
ATOM 2879 N N . ILE A 1 26 ? 9.720 -4.976 -21.062 1.00 32.43 101 ILE A N 3
ATOM 2880 C CA . ILE A 1 26 ? 10.362 -4.591 -19.835 1.00 31.12 101 ILE A CA 3
ATOM 2881 C C . ILE A 1 26 ? 11.777 -4.187 -20.206 1.00 61.21 101 ILE A C 3
ATOM 2882 O O . ILE A 1 26 ? 12.433 -4.914 -20.962 1.00 74.55 101 ILE A O 3
ATOM 2898 N N . ARG A 1 27 ? 12.237 -3.047 -19.741 1.00 43.45 102 ARG A N 3
ATOM 2899 C CA . ARG A 1 27 ? 13.562 -2.570 -20.128 1.00 13.13 102 ARG A CA 3
ATOM 2900 C C . ARG A 1 27 ? 14.564 -2.699 -19.004 1.00 53.01 102 ARG A C 3
ATOM 2901 O O . ARG A 1 27 ? 14.203 -2.692 -17.846 1.00 10.33 102 ARG A O 3
ATOM 2922 N N . CYS A 1 28 ? 15.820 -2.819 -19.366 1.00 61.03 103 CYS A N 3
ATOM 2923 C CA . CYS A 1 28 ? 16.900 -2.874 -18.405 1.00 43.35 103 CYS A CA 3
ATOM 2924 C C . CYS A 1 28 ? 17.179 -1.470 -17.889 1.00 22.34 103 CYS A C 3
ATOM 2925 O O . CYS A 1 28 ? 17.331 -0.550 -18.687 1.00 40.13 103 CYS A O 3
ATOM 2932 N N . HIS A 1 29 ? 17.276 -1.319 -16.573 1.00 32.21 104 HIS A N 3
ATOM 2933 C CA . HIS A 1 29 ? 17.567 -0.018 -15.924 1.00 51.41 104 HIS A CA 3
ATOM 2934 C C . HIS A 1 29 ? 18.945 0.529 -16.325 1.00 74.02 104 HIS A C 3
ATOM 2935 O O . HIS A 1 29 ? 19.229 1.702 -16.130 1.00 21.40 104 HIS A O 3
ATOM 2949 N N . ARG A 1 30 ? 19.784 -0.325 -16.883 1.00 12.01 105 ARG A N 3
ATOM 2950 C CA . ARG A 1 30 ? 21.143 0.065 -17.218 1.00 31.44 105 ARG A CA 3
ATOM 2951 C C . ARG A 1 30 ? 21.286 0.301 -18.729 1.00 24.51 105 ARG A C 3
ATOM 2952 O O . ARG A 1 30 ? 22.226 0.934 -19.171 1.00 13.10 105 ARG A O 3
ATOM 2973 N N . CYS A 1 31 ? 20.377 -0.254 -19.513 1.00 53.11 106 CYS A N 3
ATOM 2974 C CA . CYS A 1 31 ? 20.485 -0.116 -20.963 1.00 21.14 106 CYS A CA 3
ATOM 2975 C C . CYS A 1 31 ? 19.377 0.772 -21.543 1.00 41.33 106 CYS A C 3
ATOM 2976 O O . CYS A 1 31 ? 19.590 1.461 -22.541 1.00 41.13 106 CYS A O 3
ATOM 2983 N N . GLN A 1 32 ? 18.180 0.708 -20.926 1.00 72.20 107 GLN A N 3
ATOM 2984 C CA . GLN A 1 32 ? 16.962 1.404 -21.392 1.00 33.15 107 GLN A CA 3
ATOM 2985 C C . GLN A 1 32 ? 16.457 0.765 -22.668 1.00 72.13 107 GLN A C 3
ATOM 2986 O O . GLN A 1 32 ? 15.644 1.326 -23.418 1.00 3.14 107 GLN A O 3
ATOM 3000 N N . ARG A 1 33 ? 16.908 -0.446 -22.864 1.00 13.30 108 ARG A N 3
ATOM 3001 C CA . ARG A 1 33 ? 16.527 -1.288 -23.955 1.00 33.12 108 ARG A CA 3
ATOM 3002 C C . ARG A 1 33 ? 15.762 -2.457 -23.367 1.00 42.22 108 ARG A C 3
ATOM 3003 O O . ARG A 1 33 ? 16.000 -2.806 -22.192 1.00 11.11 108 ARG A O 3
ATOM 3024 N N . PRO A 1 34 ? 14.806 -3.034 -24.117 1.00 50.44 109 PRO A N 3
ATOM 3025 C CA . PRO A 1 34 ? 14.007 -4.170 -23.643 1.00 35.24 109 PRO A CA 3
ATOM 3026 C C . PRO A 1 34 ? 14.847 -5.421 -23.382 1.00 71.51 109 PRO A C 3
ATOM 3027 O O . PRO A 1 34 ? 15.933 -5.579 -23.928 1.00 60.30 109 PRO A O 3
ATOM 3038 N N . LEU A 1 35 ? 14.349 -6.263 -22.511 1.00 41.43 110 LEU A N 3
ATOM 3039 C CA . LEU A 1 35 ? 14.998 -7.518 -22.183 1.00 73.21 110 LEU A CA 3
ATOM 3040 C C . LEU A 1 35 ? 14.627 -8.537 -23.243 1.00 34.34 110 LEU A C 3
ATOM 3041 O O . LEU A 1 35 ? 13.431 -8.693 -23.542 1.00 22.41 110 LEU A O 3
ATOM 3057 N N . GLY A 1 36 ? 15.604 -9.197 -23.814 1.00 25.13 111 GLY A N 3
ATOM 3058 C CA . GLY A 1 36 ? 15.346 -10.235 -24.774 1.00 44.00 111 GLY A CA 3
ATOM 3059 C C . GLY A 1 36 ? 15.088 -11.582 -24.098 1.00 60.41 111 GLY A C 3
ATOM 3060 O O . GLY A 1 36 ? 14.698 -11.622 -22.927 1.00 41.53 111 GLY A O 3
ATOM 3064 N N . PRO A 1 37 ? 15.337 -12.702 -24.790 1.00 32.43 112 PRO A N 3
ATOM 3065 C CA . PRO A 1 37 ? 14.995 -14.035 -24.291 1.00 41.43 112 PRO A CA 3
ATOM 3066 C C . PRO A 1 37 ? 15.771 -14.474 -23.028 1.00 23.22 112 PRO A C 3
ATOM 3067 O O . PRO A 1 37 ? 15.148 -14.807 -22.028 1.00 2.43 112 PRO A O 3
ATOM 3078 N N . GLU A 1 38 ? 17.106 -14.415 -23.058 1.00 40.51 113 GLU A N 3
ATOM 3079 C CA . GLU A 1 38 ? 17.944 -14.910 -21.944 1.00 44.44 113 GLU A CA 3
ATOM 3080 C C . GLU A 1 38 ? 17.736 -13.959 -20.783 1.00 14.23 113 GLU A C 3
ATOM 3081 O O . GLU A 1 38 ? 17.497 -14.359 -19.636 1.00 71.34 113 GLU A O 3
ATOM 3093 N N . GLU A 1 39 ? 17.700 -12.699 -21.146 1.00 73.52 114 GLU A N 3
ATOM 3094 C CA . GLU A 1 39 ? 17.510 -11.598 -20.264 1.00 31.23 114 GLU A CA 3
ATOM 3095 C C . GLU A 1 39 ? 16.222 -11.742 -19.451 1.00 64.32 114 GLU A C 3
ATOM 3096 O O . GLU A 1 39 ? 16.163 -11.316 -18.309 1.00 63.34 114 GLU A O 3
ATOM 3108 N N . LYS A 1 40 ? 15.197 -12.320 -20.051 1.00 70.42 115 LYS A N 3
ATOM 3109 C CA . LYS A 1 40 ? 13.973 -12.609 -19.336 1.00 35.52 115 LYS A CA 3
ATOM 3110 C C . LYS A 1 40 ? 14.087 -13.935 -18.596 1.00 72.44 115 LYS A C 3
ATOM 3111 O O . LYS A 1 40 ? 13.791 -14.020 -17.399 1.00 70.33 115 LYS A O 3
ATOM 3130 N N . GLN A 1 41 ? 14.567 -14.955 -19.312 1.00 24.23 116 GLN A N 3
ATOM 3131 C CA . GLN A 1 41 ? 14.666 -16.325 -18.807 1.00 33.51 116 GLN A CA 3
ATOM 3132 C C . GLN A 1 41 ? 15.424 -16.458 -17.534 1.00 74.03 116 GLN A C 3
ATOM 3133 O O . GLN A 1 41 ? 15.009 -17.208 -16.697 1.00 61.23 116 GLN A O 3
ATOM 3147 N N . LYS A 1 42 ? 16.503 -15.732 -17.357 1.00 11.44 117 LYS A N 3
ATOM 3148 C CA . LYS A 1 42 ? 17.290 -15.915 -16.159 1.00 45.52 117 LYS A CA 3
ATOM 3149 C C . LYS A 1 42 ? 16.563 -15.383 -14.918 1.00 10.03 117 LYS A C 3
ATOM 3150 O O . LYS A 1 42 ? 16.679 -15.935 -13.806 1.00 14.43 117 LYS A O 3
ATOM 3169 N N . LEU A 1 43 ? 15.757 -14.377 -15.119 1.00 62.13 118 LEU A N 3
ATOM 3170 C CA . LEU A 1 43 ? 15.014 -13.779 -14.033 1.00 61.04 118 LEU A CA 3
ATOM 3171 C C . LEU A 1 43 ? 13.864 -14.696 -13.687 1.00 2.23 118 LEU A C 3
ATOM 3172 O O . LEU A 1 43 ? 13.520 -14.896 -12.511 1.00 62.01 118 LEU A O 3
ATOM 3188 N N . VAL A 1 44 ? 13.298 -15.283 -14.716 1.00 51.12 119 VAL A N 3
ATOM 3189 C CA . VAL A 1 44 ? 12.234 -16.254 -14.561 1.00 62.00 119 VAL A CA 3
ATOM 3190 C C . VAL A 1 44 ? 12.803 -17.537 -13.939 1.00 64.32 119 VAL A C 3
ATOM 3191 O O . VAL A 1 44 ? 12.148 -18.201 -13.131 1.00 62.51 119 VAL A O 3
ATOM 3204 N N . ASP A 1 45 ? 14.033 -17.842 -14.285 1.00 52.53 120 ASP A N 3
ATOM 3205 C CA . ASP A 1 45 ? 14.707 -19.063 -13.839 1.00 13.52 120 ASP A CA 3
ATOM 3206 C C . ASP A 1 45 ? 14.972 -19.041 -12.351 1.00 32.50 120 ASP A C 3
ATOM 3207 O O . ASP A 1 45 ? 14.491 -19.906 -11.602 1.00 65.30 120 ASP A O 3
ATOM 3216 N N . GLU A 1 46 ? 15.559 -17.962 -11.893 1.00 63.13 121 GLU A N 3
ATOM 3217 C CA . GLU A 1 46 ? 15.968 -17.880 -10.504 1.00 35.04 121 GLU A CA 3
ATOM 3218 C C . GLU A 1 46 ? 14.926 -17.265 -9.612 1.00 75.55 121 GLU A C 3
ATOM 3219 O O . GLU A 1 46 ? 15.232 -16.889 -8.478 1.00 32.01 121 GLU A O 3
ATOM 3231 N N . LYS A 1 47 ? 13.698 -17.150 -10.119 1.00 23.32 122 LYS A N 3
ATOM 3232 C CA . LYS A 1 47 ? 12.566 -16.605 -9.345 1.00 31.34 122 LYS A CA 3
ATOM 3233 C C . LYS A 1 47 ? 12.900 -15.179 -8.897 1.00 70.20 122 LYS A C 3
ATOM 3234 O O . LYS A 1 47 ? 13.009 -14.879 -7.708 1.00 21.31 122 LYS A O 3
ATOM 3253 N N . LYS A 1 48 ? 13.184 -14.336 -9.843 1.00 54.41 123 LYS A N 3
ATOM 3254 C CA . LYS A 1 48 ? 13.571 -12.992 -9.548 1.00 33.34 123 LYS A CA 3
ATOM 3255 C C . LYS A 1 48 ? 12.354 -12.074 -9.710 1.00 25.24 123 LYS A C 3
ATOM 3256 O O . LYS A 1 48 ? 11.270 -12.541 -10.066 1.00 14.32 123 LYS A O 3
ATOM 3275 N N . ARG A 1 49 ? 12.520 -10.804 -9.442 1.00 3.33 124 ARG A N 3
ATOM 3276 C CA . ARG A 1 49 ? 11.425 -9.870 -9.521 1.00 22.32 124 ARG A CA 3
ATOM 3277 C C . ARG A 1 49 ? 11.689 -8.859 -10.597 1.00 20.12 124 ARG A C 3
ATOM 3278 O O . ARG A 1 49 ? 12.845 -8.589 -10.929 1.00 12.53 124 ARG A O 3
ATOM 3299 N N . PHE A 1 50 ? 10.636 -8.315 -11.126 1.00 75.41 125 PHE A N 3
ATOM 3300 C CA . PHE A 1 50 ? 10.717 -7.254 -12.081 1.00 74.32 125 PHE A CA 3
ATOM 3301 C C . PHE A 1 50 ? 10.277 -6.003 -11.358 1.00 12.31 125 PHE A C 3
ATOM 3302 O O . PHE A 1 50 ? 9.574 -6.101 -10.338 1.00 52.55 125 PHE A O 3
ATOM 3319 N N . HIS A 1 51 ? 10.667 -4.860 -11.829 1.00 61.05 126 HIS A N 3
ATOM 3320 C CA . HIS A 1 51 ? 10.401 -3.653 -11.107 1.00 25.02 126 HIS A CA 3
ATOM 3321 C C . HIS A 1 51 ? 9.480 -2.744 -11.906 1.00 43.25 126 HIS A C 3
ATOM 3322 O O . HIS A 1 51 ? 9.778 -2.387 -13.047 1.00 15.34 126 HIS A O 3
ATOM 3336 N N . GLU A 1 52 ? 8.357 -2.435 -11.332 1.00 15.53 127 GLU A N 3
ATOM 3337 C CA . GLU A 1 52 ? 7.423 -1.513 -11.902 1.00 64.20 127 GLU A CA 3
ATOM 3338 C C . GLU A 1 52 ? 7.792 -0.124 -11.446 1.00 12.32 127 GLU A C 3
ATOM 3339 O O . GLU A 1 52 ? 7.924 0.114 -10.251 1.00 3.11 127 GLU A O 3
ATOM 3351 N N . ILE A 1 53 ? 8.020 0.758 -12.378 1.00 13.33 128 ILE A N 3
ATOM 3352 C CA . ILE A 1 53 ? 8.289 2.140 -12.081 1.00 34.34 128 ILE A CA 3
ATOM 3353 C C . ILE A 1 53 ? 7.529 2.992 -13.066 1.00 50.00 128 ILE A C 3
ATOM 3354 O O . ILE A 1 53 ? 7.449 2.652 -14.256 1.00 52.41 128 ILE A O 3
ATOM 3370 N N . ALA A 1 54 ? 6.908 4.051 -12.568 1.00 2.13 129 ALA A N 3
ATOM 3371 C CA . ALA A 1 54 ? 6.171 5.004 -13.403 1.00 13.12 129 ALA A CA 3
ATOM 3372 C C . ALA A 1 54 ? 5.077 4.308 -14.234 1.00 64.42 129 ALA A C 3
ATOM 3373 O O . ALA A 1 54 ? 4.737 4.746 -15.326 1.00 74.04 129 ALA A O 3
ATOM 3380 N N . GLY A 1 55 ? 4.511 3.243 -13.693 1.00 12.31 130 GLY A N 3
ATOM 3381 C CA . GLY A 1 55 ? 3.424 2.539 -14.345 1.00 13.42 130 GLY A CA 3
ATOM 3382 C C . GLY A 1 55 ? 3.866 1.488 -15.343 1.00 12.24 130 GLY A C 3
ATOM 3383 O O . GLY A 1 55 ? 3.037 0.694 -15.814 1.00 41.03 130 GLY A O 3
ATOM 3387 N N . ARG A 1 56 ? 5.138 1.443 -15.649 1.00 43.03 131 ARG A N 3
ATOM 3388 C CA . ARG A 1 56 ? 5.656 0.487 -16.610 1.00 21.01 131 ARG A CA 3
ATOM 3389 C C . ARG A 1 56 ? 6.703 -0.414 -15.977 1.00 35.34 131 ARG A C 3
ATOM 3390 O O . ARG A 1 56 ? 7.194 -0.125 -14.895 1.00 63.33 131 ARG A O 3
ATOM 3411 N N . TRP A 1 57 ? 7.018 -1.506 -16.634 1.00 64.44 132 TRP A N 3
ATOM 3412 C CA . TRP A 1 57 ? 7.947 -2.464 -16.085 1.00 71.44 132 TRP A CA 3
ATOM 3413 C C . TRP A 1 57 ? 9.359 -2.291 -16.619 1.00 33.05 132 TRP A C 3
ATOM 3414 O O . TRP A 1 57 ? 9.574 -1.875 -17.767 1.00 0.33 132 TRP A O 3
ATOM 3435 N N . THR A 1 58 ? 10.289 -2.696 -15.803 1.00 20.32 133 THR A N 3
ATOM 3436 C CA . THR A 1 58 ? 11.700 -2.535 -15.988 1.00 62.35 133 THR A CA 3
ATOM 3437 C C . THR A 1 58 ? 12.411 -3.594 -15.147 1.00 64.42 133 THR A C 3
ATOM 3438 O O . THR A 1 58 ? 11.801 -4.189 -14.249 1.00 43.21 133 THR A O 3
ATOM 3449 N N . GLY A 1 59 ? 13.618 -3.891 -15.487 1.00 62.42 134 GLY A N 3
ATOM 3450 C CA . GLY A 1 59 ? 14.382 -4.853 -14.765 1.00 61.15 134 GLY A CA 3
ATOM 3451 C C . GLY A 1 59 ? 15.816 -4.754 -15.155 1.00 34.22 134 GLY A C 3
ATOM 3452 O O . GLY A 1 59 ? 16.271 -3.709 -15.612 1.00 60.23 134 GLY A O 3
ATOM 3456 N N . GLN A 1 60 ? 16.523 -5.809 -15.013 1.00 41.01 135 GLN A N 3
ATOM 3457 C CA . GLN A 1 60 ? 17.883 -5.853 -15.423 1.00 42.10 135 GLN A CA 3
ATOM 3458 C C . GLN A 1 60 ? 18.076 -7.017 -16.329 1.00 34.14 135 GLN A C 3
ATOM 3459 O O . GLN A 1 60 ? 17.672 -8.124 -16.006 1.00 21.52 135 GLN A O 3
ATOM 3473 N N . CYS A 1 61 ? 18.646 -6.772 -17.489 1.00 11.43 136 CYS A N 3
ATOM 3474 C CA . CYS A 1 61 ? 18.891 -7.851 -18.382 1.00 34.21 136 CYS A CA 3
ATOM 3475 C C . CYS A 1 61 ? 19.986 -8.712 -17.839 1.00 3.43 136 CYS A C 3
ATOM 3476 O O . CYS A 1 61 ? 20.953 -8.210 -17.234 1.00 72.21 136 CYS A O 3
ATOM 3483 N N . ALA A 1 62 ? 19.819 -9.975 -18.042 1.00 30.14 137 ALA A N 3
ATOM 3484 C CA . ALA A 1 62 ? 20.733 -11.017 -17.588 1.00 60.24 137 ALA A CA 3
ATOM 3485 C C . ALA A 1 62 ? 22.162 -10.752 -18.039 1.00 40.54 137 ALA A C 3
ATOM 3486 O O . ALA A 1 62 ? 23.103 -11.112 -17.361 1.00 2.34 137 ALA A O 3
ATOM 3493 N N . ASN A 1 63 ? 22.299 -10.080 -19.168 1.00 53.13 138 ASN A N 3
ATOM 3494 C CA . ASN A 1 63 ? 23.596 -9.683 -19.699 1.00 55.42 138 ASN A CA 3
ATOM 3495 C C . ASN A 1 63 ? 24.358 -8.827 -18.668 1.00 75.43 138 ASN A C 3
ATOM 3496 O O . ASN A 1 63 ? 25.527 -9.075 -18.377 1.00 25.33 138 ASN A O 3
ATOM 3507 N N . CYS A 1 64 ? 23.662 -7.865 -18.072 1.00 32.53 139 CYS A N 3
ATOM 3508 C CA . CYS A 1 64 ? 24.259 -7.035 -17.041 1.00 43.12 139 CYS A CA 3
ATOM 3509 C C . CYS A 1 64 ? 24.324 -7.815 -15.741 1.00 72.12 139 CYS A C 3
ATOM 3510 O O . CYS A 1 64 ? 25.262 -7.674 -14.971 1.00 54.22 139 CYS A O 3
ATOM 3517 N N . TRP A 1 65 ? 23.329 -8.656 -15.531 1.00 45.32 140 TRP A N 3
ATOM 3518 C CA . TRP A 1 65 ? 23.180 -9.408 -14.302 1.00 73.25 140 TRP A CA 3
ATOM 3519 C C . TRP A 1 65 ? 24.310 -10.417 -14.122 1.00 1.03 140 TRP A C 3
ATOM 3520 O O . TRP A 1 65 ? 24.867 -10.529 -13.047 1.00 24.12 140 TRP A O 3
ATOM 3541 N N . GLN A 1 66 ? 24.664 -11.118 -15.177 1.00 14.13 141 GLN A N 3
ATOM 3542 C CA . GLN A 1 66 ? 25.771 -12.055 -15.128 1.00 13.42 141 GLN A CA 3
ATOM 3543 C C . GLN A 1 66 ? 27.109 -11.317 -14.962 1.00 1.12 141 GLN A C 3
ATOM 3544 O O . GLN A 1 66 ? 28.099 -11.882 -14.514 1.00 71.41 141 GLN A O 3
ATOM 3558 N N . ARG A 1 67 ? 27.131 -10.053 -15.343 1.00 60.31 142 ARG A N 3
ATOM 3559 C CA . ARG A 1 67 ? 28.308 -9.216 -15.155 1.00 5.52 142 ARG A CA 3
ATOM 3560 C C . ARG A 1 67 ? 28.307 -8.502 -13.802 1.00 11.31 142 ARG A C 3
ATOM 3561 O O . ARG A 1 67 ? 29.249 -7.819 -13.456 1.00 21.44 142 ARG A O 3
ATOM 3582 N N . THR A 1 68 ? 27.228 -8.655 -13.075 1.00 63.34 143 THR A N 3
ATOM 3583 C CA . THR A 1 68 ? 27.056 -8.072 -11.749 1.00 43.13 143 THR A CA 3
ATOM 3584 C C . THR A 1 68 ? 26.626 -9.214 -10.838 1.00 45.51 143 THR A C 3
ATOM 3585 O O . THR A 1 68 ? 25.827 -9.066 -9.907 1.00 52.24 143 THR A O 3
ATOM 3596 N N . ARG A 1 69 ? 27.170 -10.359 -11.144 1.00 52.30 144 ARG A N 3
ATOM 3597 C CA . ARG A 1 69 ? 26.813 -11.571 -10.496 1.00 41.10 144 ARG A CA 3
ATOM 3598 C C . ARG A 1 69 ? 27.522 -11.653 -9.134 1.00 70.32 144 ARG A C 3
ATOM 3599 O O . ARG A 1 69 ? 28.446 -10.889 -8.873 1.00 44.22 144 ARG A O 3
ATOM 3620 N N . GLN A 1 70 ? 27.070 -12.568 -8.273 1.00 11.42 145 GLN A N 3
ATOM 3621 C CA . GLN A 1 70 ? 27.623 -12.735 -6.931 1.00 62.50 145 GLN A CA 3
ATOM 3622 C C . GLN A 1 70 ? 29.015 -13.322 -6.964 1.00 1.42 145 GLN A C 3
ATOM 3623 O O . GLN A 1 70 ? 29.215 -14.527 -6.855 1.00 75.44 145 GLN A O 3
ATOM 3637 N N . ARG A 1 71 ? 29.933 -12.467 -7.214 1.00 4.53 146 ARG A N 3
ATOM 3638 C CA . ARG A 1 71 ? 31.312 -12.732 -7.177 1.00 45.21 146 ARG A CA 3
ATOM 3639 C C . ARG A 1 71 ? 31.871 -11.399 -6.798 1.00 52.15 146 ARG A C 3
ATOM 3640 O O . ARG A 1 71 ? 31.333 -10.383 -7.226 1.00 15.34 146 ARG A O 3
ATOM 3661 N N . ASN A 1 72 ? 32.854 -11.368 -5.967 1.00 62.12 147 ASN A N 3
ATOM 3662 C CA . ASN A 1 72 ? 33.495 -10.099 -5.665 1.00 42.34 147 ASN A CA 3
ATOM 3663 C C . ASN A 1 72 ? 34.379 -9.820 -6.838 1.00 51.54 147 ASN A C 3
ATOM 3664 O O . ASN A 1 72 ? 35.454 -10.381 -6.936 1.00 70.13 147 ASN A O 3
ATOM 3675 N N . GLU A 1 73 ? 33.851 -9.055 -7.781 1.00 64.45 148 GLU A N 3
ATOM 3676 C CA . GLU A 1 73 ? 34.486 -8.831 -9.060 1.00 21.22 148 GLU A CA 3
ATOM 3677 C C . GLU A 1 73 ? 35.702 -7.915 -8.929 1.00 32.54 148 GLU A C 3
ATOM 3678 O O . GLU A 1 73 ? 35.641 -6.709 -9.171 1.00 73.14 148 GLU A O 3
ATOM 3690 N N . THR A 1 74 ? 36.758 -8.483 -8.454 1.00 64.43 149 THR A N 3
ATOM 3691 C CA . THR A 1 74 ? 37.998 -7.825 -8.310 1.00 3.33 149 THR A CA 3
ATOM 3692 C C . THR A 1 74 ? 39.042 -8.482 -9.209 1.00 3.41 149 THR A C 3
ATOM 3693 O O . THR A 1 74 ? 38.818 -9.580 -9.750 1.00 73.43 149 THR A O 3
ATOM 3704 N N . GLN A 1 75 ? 40.164 -7.822 -9.380 1.00 43.22 150 GLN A N 3
ATOM 3705 C CA . GLN A 1 75 ? 41.255 -8.341 -10.203 1.00 44.10 150 GLN A CA 3
ATOM 3706 C C . GLN A 1 75 ? 42.287 -9.019 -9.316 1.00 13.12 150 GLN A C 3
ATOM 3707 O O . GLN A 1 75 ? 43.418 -9.275 -9.721 1.00 42.35 150 GLN A O 3
ATOM 3721 N N . VAL A 1 76 ? 41.853 -9.305 -8.136 1.00 72.34 151 VAL A N 3
ATOM 3722 C CA . VAL A 1 76 ? 42.588 -9.925 -7.095 1.00 40.44 151 VAL A CA 3
ATOM 3723 C C . VAL A 1 76 ? 41.598 -10.815 -6.382 1.00 51.45 151 VAL A C 3
ATOM 3724 O O . VAL A 1 76 ? 41.876 -11.985 -6.180 1.00 4.12 151 VAL A O 3
ATOM 3739 N N . GLY A 1 1 ? -3.236 2.348 -11.364 1.00 12.23 76 GLY A N 4
ATOM 3740 C CA . GLY A 1 1 ? -2.585 1.353 -12.223 1.00 31.14 76 GLY A CA 4
ATOM 3741 C C . GLY A 1 1 ? -1.133 1.339 -11.913 1.00 15.45 76 GLY A C 4
ATOM 3742 O O . GLY A 1 1 ? -0.781 1.493 -10.755 1.00 13.13 76 GLY A O 4
ATOM 3748 N N . SER A 1 2 ? -0.313 1.177 -12.911 1.00 22.23 77 SER A N 4
ATOM 3749 C CA . SER A 1 2 ? 1.112 1.236 -12.743 1.00 25.13 77 SER A CA 4
ATOM 3750 C C . SER A 1 2 ? 1.570 2.693 -12.685 1.00 4.21 77 SER A C 4
ATOM 3751 O O . SER A 1 2 ? 1.318 3.461 -13.617 1.00 41.50 77 SER A O 4
ATOM 3759 N N . HIS A 1 3 ? 2.163 3.088 -11.562 1.00 1.10 78 HIS A N 4
ATOM 3760 C CA . HIS A 1 3 ? 2.574 4.483 -11.365 1.00 74.31 78 HIS A CA 4
ATOM 3761 C C . HIS A 1 3 ? 3.908 4.608 -10.621 1.00 12.02 78 HIS A C 4
ATOM 3762 O O . HIS A 1 3 ? 4.837 5.284 -11.079 1.00 33.34 78 HIS A O 4
ATOM 3776 N N . MET A 1 4 ? 4.013 3.924 -9.507 1.00 31.41 79 MET A N 4
ATOM 3777 C CA . MET A 1 4 ? 5.091 4.157 -8.550 1.00 13.23 79 MET A CA 4
ATOM 3778 C C . MET A 1 4 ? 5.997 2.935 -8.459 1.00 50.51 79 MET A C 4
ATOM 3779 O O . MET A 1 4 ? 5.681 1.910 -9.025 1.00 51.23 79 MET A O 4
ATOM 3793 N N . SER A 1 5 ? 7.126 3.077 -7.771 1.00 73.14 80 SER A N 4
ATOM 3794 C CA . SER A 1 5 ? 8.075 2.011 -7.569 1.00 74.22 80 SER A CA 4
ATOM 3795 C C . SER A 1 5 ? 7.405 0.823 -6.851 1.00 33.24 80 SER A C 4
ATOM 3796 O O . SER A 1 5 ? 7.021 0.907 -5.680 1.00 42.13 80 SER A O 4
ATOM 3804 N N . ARG A 1 6 ? 7.239 -0.250 -7.585 1.00 20.10 81 ARG A N 4
ATOM 3805 C CA . ARG A 1 6 ? 6.506 -1.413 -7.128 1.00 31.43 81 ARG A CA 4
ATOM 3806 C C . ARG A 1 6 ? 7.188 -2.699 -7.628 1.00 72.33 81 ARG A C 4
ATOM 3807 O O . ARG A 1 6 ? 7.259 -2.944 -8.822 1.00 2.01 81 ARG A O 4
ATOM 3828 N N . SER A 1 7 ? 7.718 -3.494 -6.715 1.00 43.31 82 SER A N 4
ATOM 3829 C CA . SER A 1 7 ? 8.408 -4.723 -7.084 1.00 2.34 82 SER A CA 4
ATOM 3830 C C . SER A 1 7 ? 7.490 -5.958 -6.927 1.00 0.31 82 SER A C 4
ATOM 3831 O O . SER A 1 7 ? 7.073 -6.290 -5.801 1.00 15.14 82 SER A O 4
ATOM 3839 N N . VAL A 1 8 ? 7.210 -6.651 -8.026 1.00 62.53 83 VAL A N 4
ATOM 3840 C CA . VAL A 1 8 ? 6.360 -7.858 -8.009 1.00 12.21 83 VAL A CA 4
ATOM 3841 C C . VAL A 1 8 ? 7.037 -8.990 -8.797 1.00 21.05 83 VAL A C 4
ATOM 3842 O O . VAL A 1 8 ? 8.101 -8.784 -9.374 1.00 73.10 83 VAL A O 4
ATOM 3855 N N . TYR A 1 9 ? 6.432 -10.170 -8.828 1.00 64.11 84 TYR A N 4
ATOM 3856 C CA . TYR A 1 9 ? 7.030 -11.302 -9.527 1.00 75.42 84 TYR A CA 4
ATOM 3857 C C . TYR A 1 9 ? 6.543 -11.362 -10.968 1.00 31.14 84 TYR A C 4
ATOM 3858 O O . TYR A 1 9 ? 5.497 -10.780 -11.314 1.00 21.12 84 TYR A O 4
ATOM 3876 N N . GLY A 1 10 ? 7.269 -12.102 -11.789 1.00 3.43 85 GLY A N 4
ATOM 3877 C CA . GLY A 1 10 ? 6.929 -12.231 -13.194 1.00 73.54 85 GLY A CA 4
ATOM 3878 C C . GLY A 1 10 ? 5.535 -12.764 -13.413 1.00 73.11 85 GLY A C 4
ATOM 3879 O O . GLY A 1 10 ? 4.734 -12.149 -14.100 1.00 13.23 85 GLY A O 4
ATOM 3883 N N . THR A 1 11 ? 5.229 -13.862 -12.778 1.00 61.32 86 THR A N 4
ATOM 3884 C CA . THR A 1 11 ? 3.916 -14.457 -12.862 1.00 33.25 86 THR A CA 4
ATOM 3885 C C . THR A 1 11 ? 2.841 -13.532 -12.214 1.00 61.24 86 THR A C 4
ATOM 3886 O O . THR A 1 11 ? 1.644 -13.669 -12.463 1.00 44.35 86 THR A O 4
ATOM 3897 N N . THR A 1 12 ? 3.282 -12.557 -11.409 1.00 5.24 87 THR A N 4
ATOM 3898 C CA . THR A 1 12 ? 2.366 -11.607 -10.854 1.00 24.43 87 THR A CA 4
ATOM 3899 C C . THR A 1 12 ? 1.989 -10.635 -11.978 1.00 62.23 87 THR A C 4
ATOM 3900 O O . THR A 1 12 ? 0.859 -10.250 -12.102 1.00 25.44 87 THR A O 4
ATOM 3911 N N . LEU A 1 13 ? 2.969 -10.302 -12.814 1.00 32.13 88 LEU A N 4
ATOM 3912 C CA . LEU A 1 13 ? 2.773 -9.452 -14.015 1.00 34.24 88 LEU A CA 4
ATOM 3913 C C . LEU A 1 13 ? 1.875 -10.113 -14.994 1.00 13.22 88 LEU A C 4
ATOM 3914 O O . LEU A 1 13 ? 1.042 -9.463 -15.615 1.00 11.42 88 LEU A O 4
ATOM 3930 N N . GLU A 1 14 ? 2.040 -11.395 -15.133 1.00 74.00 89 GLU A N 4
ATOM 3931 C CA . GLU A 1 14 ? 1.231 -12.165 -16.042 1.00 54.23 89 GLU A CA 4
ATOM 3932 C C . GLU A 1 14 ? -0.255 -12.118 -15.625 1.00 44.45 89 GLU A C 4
ATOM 3933 O O . GLU A 1 14 ? -1.146 -12.216 -16.454 1.00 20.12 89 GLU A O 4
ATOM 3945 N N . ALA A 1 15 ? -0.496 -11.920 -14.334 1.00 74.10 90 ALA A N 4
ATOM 3946 C CA . ALA A 1 15 ? -1.846 -11.718 -13.816 1.00 70.54 90 ALA A CA 4
ATOM 3947 C C . ALA A 1 15 ? -2.252 -10.222 -13.871 1.00 53.01 90 ALA A C 4
ATOM 3948 O O . ALA A 1 15 ? -3.307 -9.872 -14.391 1.00 52.20 90 ALA A O 4
ATOM 3955 N N . ILE A 1 16 ? -1.389 -9.356 -13.328 1.00 20.31 91 ILE A N 4
ATOM 3956 C CA . ILE A 1 16 ? -1.615 -7.901 -13.260 1.00 40.51 91 ILE A CA 4
ATOM 3957 C C . ILE A 1 16 ? -1.769 -7.319 -14.650 1.00 33.25 91 ILE A C 4
ATOM 3958 O O . ILE A 1 16 ? -2.837 -6.789 -15.014 1.00 32.23 91 ILE A O 4
ATOM 3974 N N . THR A 1 17 ? -0.726 -7.427 -15.429 1.00 73.44 92 THR A N 4
ATOM 3975 C CA . THR A 1 17 ? -0.735 -6.893 -16.750 1.00 63.34 92 THR A CA 4
ATOM 3976 C C . THR A 1 17 ? -1.620 -7.753 -17.669 1.00 71.23 92 THR A C 4
ATOM 3977 O O . THR A 1 17 ? -2.237 -7.226 -18.603 1.00 63.01 92 THR A O 4
ATOM 3988 N N . LYS A 1 18 ? -1.756 -9.060 -17.317 1.00 13.34 93 LYS A N 4
ATOM 3989 C CA . LYS A 1 18 ? -2.519 -10.061 -18.106 1.00 34.04 93 LYS A CA 4
ATOM 3990 C C . LYS A 1 18 ? -1.766 -10.403 -19.368 1.00 64.53 93 LYS A C 4
ATOM 3991 O O . LYS A 1 18 ? -2.332 -10.853 -20.362 1.00 14.13 93 LYS A O 4
ATOM 4010 N N . LYS A 1 19 ? -0.476 -10.216 -19.300 1.00 74.20 94 LYS A N 4
ATOM 4011 C CA . LYS A 1 19 ? 0.402 -10.530 -20.379 1.00 71.12 94 LYS A CA 4
ATOM 4012 C C . LYS A 1 19 ? 1.519 -11.363 -19.861 1.00 4.42 94 LYS A C 4
ATOM 4013 O O . LYS A 1 19 ? 2.114 -11.024 -18.840 1.00 73.42 94 LYS A O 4
ATOM 4032 N N . SER A 1 20 ? 1.780 -12.455 -20.540 1.00 54.41 95 SER A N 4
ATOM 4033 C CA . SER A 1 20 ? 2.863 -13.335 -20.192 1.00 13.05 95 SER A CA 4
ATOM 4034 C C . SER A 1 20 ? 4.198 -12.609 -20.300 1.00 63.14 95 SER A C 4
ATOM 4035 O O . SER A 1 20 ? 4.330 -11.642 -21.084 1.00 55.13 95 SER A O 4
ATOM 4043 N N . LEU A 1 21 ? 5.174 -13.086 -19.566 1.00 42.34 96 LEU A N 4
ATOM 4044 C CA . LEU A 1 21 ? 6.509 -12.485 -19.524 1.00 21.31 96 LEU A CA 4
ATOM 4045 C C . LEU A 1 21 ? 7.140 -12.344 -20.895 1.00 41.12 96 LEU A C 4
ATOM 4046 O O . LEU A 1 21 ? 7.875 -11.390 -21.149 1.00 43.03 96 LEU A O 4
ATOM 4062 N N . TYR A 1 22 ? 6.837 -13.272 -21.780 1.00 30.02 97 TYR A N 4
ATOM 4063 C CA . TYR A 1 22 ? 7.370 -13.250 -23.131 1.00 0.33 97 TYR A CA 4
ATOM 4064 C C . TYR A 1 22 ? 6.905 -11.985 -23.873 1.00 40.32 97 TYR A C 4
ATOM 4065 O O . TYR A 1 22 ? 7.708 -11.317 -24.525 1.00 12.40 97 TYR A O 4
ATOM 4083 N N . ASP A 1 23 ? 5.646 -11.635 -23.667 1.00 55.52 98 ASP A N 4
ATOM 4084 C CA . ASP A 1 23 ? 4.989 -10.493 -24.338 1.00 43.21 98 ASP A CA 4
ATOM 4085 C C . ASP A 1 23 ? 5.346 -9.184 -23.660 1.00 44.11 98 ASP A C 4
ATOM 4086 O O . ASP A 1 23 ? 5.696 -8.194 -24.317 1.00 71.25 98 ASP A O 4
ATOM 4095 N N . LEU A 1 24 ? 5.327 -9.209 -22.342 1.00 51.31 99 LEU A N 4
ATOM 4096 C CA . LEU A 1 24 ? 5.551 -8.012 -21.560 1.00 31.03 99 LEU A CA 4
ATOM 4097 C C . LEU A 1 24 ? 6.976 -7.508 -21.725 1.00 32.44 99 LEU A C 4
ATOM 4098 O O . LEU A 1 24 ? 7.963 -8.175 -21.339 1.00 13.02 99 LEU A O 4
ATOM 4114 N N . SER A 1 25 ? 7.087 -6.367 -22.345 1.00 71.44 100 SER A N 4
ATOM 4115 C CA . SER A 1 25 ? 8.348 -5.763 -22.584 1.00 13.24 100 SER A CA 4
ATOM 4116 C C . SER A 1 25 ? 8.772 -4.891 -21.405 1.00 75.34 100 SER A C 4
ATOM 4117 O O . SER A 1 25 ? 8.438 -3.708 -21.310 1.00 53.41 100 SER A O 4
ATOM 4125 N N . ILE A 1 26 ? 9.448 -5.526 -20.493 1.00 30.34 101 ILE A N 4
ATOM 4126 C CA . ILE A 1 26 ? 10.012 -4.904 -19.319 1.00 53.30 101 ILE A CA 4
ATOM 4127 C C . ILE A 1 26 ? 11.374 -4.373 -19.751 1.00 12.04 101 ILE A C 4
ATOM 4128 O O . ILE A 1 26 ? 11.995 -4.975 -20.620 1.00 11.13 101 ILE A O 4
ATOM 4144 N N . ARG A 1 27 ? 11.818 -3.257 -19.220 1.00 25.15 102 ARG A N 4
ATOM 4145 C CA . ARG A 1 27 ? 13.075 -2.678 -19.685 1.00 32.44 102 ARG A CA 4
ATOM 4146 C C . ARG A 1 27 ? 14.180 -2.760 -18.645 1.00 54.02 102 ARG A C 4
ATOM 4147 O O . ARG A 1 27 ? 13.924 -2.918 -17.481 1.00 1.31 102 ARG A O 4
ATOM 4168 N N . CYS A 1 28 ? 15.407 -2.675 -19.092 1.00 40.25 103 CYS A N 4
ATOM 4169 C CA . CYS A 1 28 ? 16.554 -2.664 -18.204 1.00 64.52 103 CYS A CA 4
ATOM 4170 C C . CYS A 1 28 ? 16.746 -1.265 -17.633 1.00 3.20 103 CYS A C 4
ATOM 4171 O O . CYS A 1 28 ? 16.749 -0.297 -18.384 1.00 51.03 103 CYS A O 4
ATOM 4178 N N . HIS A 1 29 ? 16.937 -1.172 -16.316 1.00 65.40 104 HIS A N 4
ATOM 4179 C CA . HIS A 1 29 ? 17.172 0.114 -15.613 1.00 33.24 104 HIS A CA 4
ATOM 4180 C C . HIS A 1 29 ? 18.426 0.822 -16.145 1.00 64.25 104 HIS A C 4
ATOM 4181 O O . HIS A 1 29 ? 18.569 2.027 -16.009 1.00 63.15 104 HIS A O 4
ATOM 4195 N N . ARG A 1 30 ? 19.301 0.068 -16.783 1.00 63.41 105 ARG A N 4
ATOM 4196 C CA . ARG A 1 30 ? 20.580 0.597 -17.215 1.00 64.31 105 ARG A CA 4
ATOM 4197 C C . ARG A 1 30 ? 20.563 0.884 -18.722 1.00 44.41 105 ARG A C 4
ATOM 4198 O O . ARG A 1 30 ? 21.358 1.659 -19.216 1.00 72.24 105 ARG A O 4
ATOM 4219 N N . CYS A 1 31 ? 19.657 0.253 -19.446 1.00 71.14 106 CYS A N 4
ATOM 4220 C CA . CYS A 1 31 ? 19.630 0.432 -20.895 1.00 53.43 106 CYS A CA 4
ATOM 4221 C C . CYS A 1 31 ? 18.388 1.210 -21.371 1.00 40.31 106 CYS A C 4
ATOM 4222 O O . CYS A 1 31 ? 18.411 1.813 -22.450 1.00 31.15 106 CYS A O 4
ATOM 4229 N N . GLN A 1 32 ? 17.290 1.130 -20.580 1.00 22.21 107 GLN A N 4
ATOM 4230 C CA . GLN A 1 32 ? 15.975 1.770 -20.868 1.00 14.23 107 GLN A CA 4
ATOM 4231 C C . GLN A 1 32 ? 15.381 1.159 -22.118 1.00 4.51 107 GLN A C 4
ATOM 4232 O O . GLN A 1 32 ? 14.513 1.729 -22.797 1.00 43.33 107 GLN A O 4
ATOM 4246 N N . ARG A 1 33 ? 15.807 -0.045 -22.353 1.00 32.01 108 ARG A N 4
ATOM 4247 C CA . ARG A 1 33 ? 15.456 -0.831 -23.485 1.00 41.20 108 ARG A CA 4
ATOM 4248 C C . ARG A 1 33 ? 14.961 -2.179 -22.979 1.00 14.32 108 ARG A C 4
ATOM 4249 O O . ARG A 1 33 ? 15.380 -2.595 -21.885 1.00 33.12 108 ARG A O 4
ATOM 4270 N N . PRO A 1 34 ? 14.030 -2.836 -23.715 1.00 34.34 109 PRO A N 4
ATOM 4271 C CA . PRO A 1 34 ? 13.382 -4.103 -23.286 1.00 25.44 109 PRO A CA 4
ATOM 4272 C C . PRO A 1 34 ? 14.335 -5.274 -23.026 1.00 15.01 109 PRO A C 4
ATOM 4273 O O . PRO A 1 34 ? 15.479 -5.284 -23.475 1.00 45.14 109 PRO A O 4
ATOM 4284 N N . LEU A 1 35 ? 13.827 -6.228 -22.267 1.00 71.23 110 LEU A N 4
ATOM 4285 C CA . LEU A 1 35 ? 14.521 -7.449 -21.929 1.00 33.20 110 LEU A CA 4
ATOM 4286 C C . LEU A 1 35 ? 14.213 -8.510 -22.968 1.00 42.41 110 LEU A C 4
ATOM 4287 O O . LEU A 1 35 ? 13.051 -8.644 -23.418 1.00 60.10 110 LEU A O 4
ATOM 4303 N N . GLY A 1 36 ? 15.219 -9.236 -23.337 1.00 31.52 111 GLY A N 4
ATOM 4304 C CA . GLY A 1 36 ? 15.108 -10.353 -24.213 1.00 52.14 111 GLY A CA 4
ATOM 4305 C C . GLY A 1 36 ? 14.749 -11.612 -23.430 1.00 71.14 111 GLY A C 4
ATOM 4306 O O . GLY A 1 36 ? 14.136 -11.529 -22.357 1.00 75.11 111 GLY A O 4
ATOM 4310 N N . PRO A 1 37 ? 15.108 -12.794 -23.917 1.00 43.10 112 PRO A N 4
ATOM 4311 C CA . PRO A 1 37 ? 14.728 -14.032 -23.274 1.00 64.44 112 PRO A CA 4
ATOM 4312 C C . PRO A 1 37 ? 15.658 -14.499 -22.114 1.00 11.34 112 PRO A C 4
ATOM 4313 O O . PRO A 1 37 ? 15.163 -15.115 -21.152 1.00 31.24 112 PRO A O 4
ATOM 4324 N N . GLU A 1 38 ? 16.975 -14.183 -22.161 1.00 11.44 113 GLU A N 4
ATOM 4325 C CA . GLU A 1 38 ? 17.902 -14.705 -21.136 1.00 25.34 113 GLU A CA 4
ATOM 4326 C C . GLU A 1 38 ? 17.602 -14.048 -19.807 1.00 43.14 113 GLU A C 4
ATOM 4327 O O . GLU A 1 38 ? 17.698 -14.665 -18.734 1.00 2.43 113 GLU A O 4
ATOM 4339 N N . GLU A 1 39 ? 17.193 -12.811 -19.905 1.00 2.44 114 GLU A N 4
ATOM 4340 C CA . GLU A 1 39 ? 16.866 -11.997 -18.801 1.00 3.32 114 GLU A CA 4
ATOM 4341 C C . GLU A 1 39 ? 15.642 -12.512 -18.134 1.00 74.14 114 GLU A C 4
ATOM 4342 O O . GLU A 1 39 ? 15.690 -12.900 -16.969 1.00 4.42 114 GLU A O 4
ATOM 4354 N N . LYS A 1 40 ? 14.557 -12.559 -18.894 1.00 21.33 115 LYS A N 4
ATOM 4355 C CA . LYS A 1 40 ? 13.269 -13.017 -18.390 1.00 74.02 115 LYS A CA 4
ATOM 4356 C C . LYS A 1 40 ? 13.399 -14.380 -17.733 1.00 31.33 115 LYS A C 4
ATOM 4357 O O . LYS A 1 40 ? 12.864 -14.604 -16.651 1.00 14.44 115 LYS A O 4
ATOM 4376 N N . GLN A 1 41 ? 14.165 -15.260 -18.352 1.00 61.02 116 GLN A N 4
ATOM 4377 C CA . GLN A 1 41 ? 14.398 -16.558 -17.783 1.00 22.02 116 GLN A CA 4
ATOM 4378 C C . GLN A 1 41 ? 15.221 -16.532 -16.530 1.00 61.33 116 GLN A C 4
ATOM 4379 O O . GLN A 1 41 ? 14.839 -17.166 -15.584 1.00 41.22 116 GLN A O 4
ATOM 4393 N N . LYS A 1 42 ? 16.303 -15.765 -16.469 1.00 2.32 117 LYS A N 4
ATOM 4394 C CA . LYS A 1 42 ? 17.126 -15.830 -15.274 1.00 72.54 117 LYS A CA 4
ATOM 4395 C C . LYS A 1 42 ? 16.589 -15.073 -14.086 1.00 2.41 117 LYS A C 4
ATOM 4396 O O . LYS A 1 42 ? 16.963 -15.344 -12.946 1.00 32.33 117 LYS A O 4
ATOM 4415 N N . LEU A 1 43 ? 15.707 -14.162 -14.326 1.00 43.43 118 LEU A N 4
ATOM 4416 C CA . LEU A 1 43 ? 15.094 -13.440 -13.234 1.00 0.14 118 LEU A CA 4
ATOM 4417 C C . LEU A 1 43 ? 14.057 -14.316 -12.601 1.00 4.15 118 LEU A C 4
ATOM 4418 O O . LEU A 1 43 ? 13.872 -14.304 -11.406 1.00 14.11 118 LEU A O 4
ATOM 4434 N N . VAL A 1 44 ? 13.420 -15.116 -13.408 1.00 71.25 119 VAL A N 4
ATOM 4435 C CA . VAL A 1 44 ? 12.472 -16.098 -12.888 1.00 62.13 119 VAL A CA 4
ATOM 4436 C C . VAL A 1 44 ? 13.254 -17.272 -12.286 1.00 14.34 119 VAL A C 4
ATOM 4437 O O . VAL A 1 44 ? 12.918 -17.782 -11.209 1.00 22.03 119 VAL A O 4
ATOM 4450 N N . ASP A 1 45 ? 14.338 -17.624 -12.966 1.00 43.24 120 ASP A N 4
ATOM 4451 C CA . ASP A 1 45 ? 15.262 -18.718 -12.587 1.00 50.01 120 ASP A CA 4
ATOM 4452 C C . ASP A 1 45 ? 15.743 -18.523 -11.167 1.00 61.13 120 ASP A C 4
ATOM 4453 O O . ASP A 1 45 ? 15.584 -19.389 -10.287 1.00 5.11 120 ASP A O 4
ATOM 4462 N N . GLU A 1 46 ? 16.201 -17.322 -10.910 1.00 4.52 121 GLU A N 4
ATOM 4463 C CA . GLU A 1 46 ? 16.769 -16.995 -9.649 1.00 4.32 121 GLU A CA 4
ATOM 4464 C C . GLU A 1 46 ? 15.752 -16.410 -8.704 1.00 14.54 121 GLU A C 4
ATOM 4465 O O . GLU A 1 46 ? 16.059 -16.202 -7.530 1.00 0.22 121 GLU A O 4
ATOM 4477 N N . LYS A 1 47 ? 14.540 -16.190 -9.206 1.00 62.25 122 LYS A N 4
ATOM 4478 C CA . LYS A 1 47 ? 13.431 -15.656 -8.418 1.00 5.40 122 LYS A CA 4
ATOM 4479 C C . LYS A 1 47 ? 13.666 -14.224 -7.948 1.00 45.52 122 LYS A C 4
ATOM 4480 O O . LYS A 1 47 ? 13.815 -13.937 -6.765 1.00 11.24 122 LYS A O 4
ATOM 4499 N N . LYS A 1 48 ? 13.816 -13.370 -8.921 1.00 34.22 123 LYS A N 4
ATOM 4500 C CA . LYS A 1 48 ? 13.964 -11.954 -8.740 1.00 45.53 123 LYS A CA 4
ATOM 4501 C C . LYS A 1 48 ? 12.627 -11.272 -9.013 1.00 4.54 123 LYS A C 4
ATOM 4502 O O . LYS A 1 48 ? 11.687 -11.904 -9.514 1.00 31.21 123 LYS A O 4
ATOM 4521 N N . ARG A 1 49 ? 12.532 -10.008 -8.691 1.00 2.23 124 ARG A N 4
ATOM 4522 C CA . ARG A 1 49 ? 11.314 -9.270 -8.912 1.00 71.21 124 ARG A CA 4
ATOM 4523 C C . ARG A 1 49 ? 11.516 -8.215 -9.963 1.00 44.22 124 ARG A C 4
ATOM 4524 O O . ARG A 1 49 ? 12.635 -7.754 -10.183 1.00 21.45 124 ARG A O 4
ATOM 4545 N N . PHE A 1 50 ? 10.441 -7.840 -10.591 1.00 32.24 125 PHE A N 4
ATOM 4546 C CA . PHE A 1 50 ? 10.443 -6.803 -11.579 1.00 74.14 125 PHE A CA 4
ATOM 4547 C C . PHE A 1 50 ? 9.919 -5.553 -10.922 1.00 65.25 125 PHE A C 4
ATOM 4548 O O . PHE A 1 50 ? 9.065 -5.633 -10.017 1.00 72.13 125 PHE A O 4
ATOM 4565 N N . HIS A 1 51 ? 10.406 -4.426 -11.336 1.00 51.20 126 HIS A N 4
ATOM 4566 C CA . HIS A 1 51 ? 10.104 -3.207 -10.658 1.00 75.41 126 HIS A CA 4
ATOM 4567 C C . HIS A 1 51 ? 9.371 -2.229 -11.578 1.00 13.34 126 HIS A C 4
ATOM 4568 O O . HIS A 1 51 ? 9.853 -1.900 -12.658 1.00 22.31 126 HIS A O 4
ATOM 4582 N N . GLU A 1 52 ? 8.191 -1.844 -11.171 1.00 65.21 127 GLU A N 4
ATOM 4583 C CA . GLU A 1 52 ? 7.415 -0.813 -11.818 1.00 3.04 127 GLU A CA 4
ATOM 4584 C C . GLU A 1 52 ? 7.965 0.530 -11.394 1.00 71.34 127 GLU A C 4
ATOM 4585 O O . GLU A 1 52 ? 8.120 0.768 -10.208 1.00 15.51 127 GLU A O 4
ATOM 4597 N N . ILE A 1 53 ? 8.309 1.359 -12.342 1.00 21.34 128 ILE A N 4
ATOM 4598 C CA . ILE A 1 53 ? 8.690 2.732 -12.080 1.00 25.21 128 ILE A CA 4
ATOM 4599 C C . ILE A 1 53 ? 8.131 3.616 -13.174 1.00 65.43 128 ILE A C 4
ATOM 4600 O O . ILE A 1 53 ? 8.333 3.341 -14.379 1.00 24.52 128 ILE A O 4
ATOM 4616 N N . ALA A 1 54 ? 7.362 4.626 -12.768 1.00 55.13 129 ALA A N 4
ATOM 4617 C CA . ALA A 1 54 ? 6.754 5.608 -13.684 1.00 55.31 129 ALA A CA 4
ATOM 4618 C C . ALA A 1 54 ? 5.760 4.931 -14.625 1.00 32.54 129 ALA A C 4
ATOM 4619 O O . ALA A 1 54 ? 5.516 5.397 -15.729 1.00 4.22 129 ALA A O 4
ATOM 4626 N N . GLY A 1 55 ? 5.190 3.834 -14.162 1.00 25.14 130 GLY A N 4
ATOM 4627 C CA . GLY A 1 55 ? 4.216 3.111 -14.945 1.00 30.35 130 GLY A CA 4
ATOM 4628 C C . GLY A 1 55 ? 4.846 2.141 -15.917 1.00 13.33 130 GLY A C 4
ATOM 4629 O O . GLY A 1 55 ? 4.160 1.540 -16.733 1.00 31.33 130 GLY A O 4
ATOM 4633 N N . ARG A 1 56 ? 6.143 1.980 -15.835 1.00 51.31 131 ARG A N 4
ATOM 4634 C CA . ARG A 1 56 ? 6.837 1.099 -16.737 1.00 72.55 131 ARG A CA 4
ATOM 4635 C C . ARG A 1 56 ? 7.470 0.006 -15.941 1.00 10.13 131 ARG A C 4
ATOM 4636 O O . ARG A 1 56 ? 7.916 0.240 -14.822 1.00 4.32 131 ARG A O 4
ATOM 4657 N N . TRP A 1 57 ? 7.531 -1.162 -16.497 1.00 0.35 132 TRP A N 4
ATOM 4658 C CA . TRP A 1 57 ? 8.215 -2.233 -15.850 1.00 10.44 132 TRP A CA 4
ATOM 4659 C C . TRP A 1 57 ? 9.653 -2.223 -16.250 1.00 34.02 132 TRP A C 4
ATOM 4660 O O . TRP A 1 57 ? 10.002 -1.942 -17.412 1.00 52.52 132 TRP A O 4
ATOM 4681 N N . THR A 1 58 ? 10.463 -2.566 -15.323 1.00 23.31 133 THR A N 4
ATOM 4682 C CA . THR A 1 58 ? 11.878 -2.499 -15.442 1.00 72.44 133 THR A CA 4
ATOM 4683 C C . THR A 1 58 ? 12.544 -3.556 -14.572 1.00 33.22 133 THR A C 4
ATOM 4684 O O . THR A 1 58 ? 11.941 -4.078 -13.623 1.00 62.53 133 THR A O 4
ATOM 4695 N N . GLY A 1 59 ? 13.723 -3.898 -14.957 1.00 13.40 134 GLY A N 4
ATOM 4696 C CA . GLY A 1 59 ? 14.559 -4.821 -14.274 1.00 42.40 134 GLY A CA 4
ATOM 4697 C C . GLY A 1 59 ? 15.931 -4.650 -14.841 1.00 42.23 134 GLY A C 4
ATOM 4698 O O . GLY A 1 59 ? 16.204 -3.628 -15.456 1.00 53.31 134 GLY A O 4
ATOM 4702 N N . GLN A 1 60 ? 16.784 -5.581 -14.678 1.00 4.21 135 GLN A N 4
ATOM 4703 C CA . GLN A 1 60 ? 18.078 -5.475 -15.282 1.00 51.44 135 GLN A CA 4
ATOM 4704 C C . GLN A 1 60 ? 18.237 -6.560 -16.287 1.00 54.40 135 GLN A C 4
ATOM 4705 O O . GLN A 1 60 ? 17.980 -7.723 -15.971 1.00 74.10 135 GLN A O 4
ATOM 4719 N N . CYS A 1 61 ? 18.608 -6.209 -17.519 1.00 51.14 136 CYS A N 4
ATOM 4720 C CA . CYS A 1 61 ? 18.839 -7.248 -18.461 1.00 32.14 136 CYS A CA 4
ATOM 4721 C C . CYS A 1 61 ? 20.039 -8.020 -18.058 1.00 74.42 136 CYS A C 4
ATOM 4722 O O . CYS A 1 61 ? 21.116 -7.455 -17.781 1.00 31.42 136 CYS A O 4
ATOM 4729 N N . ALA A 1 62 ? 19.822 -9.282 -17.961 1.00 71.40 137 ALA A N 4
ATOM 4730 C CA . ALA A 1 62 ? 20.784 -10.249 -17.532 1.00 73.52 137 ALA A CA 4
ATOM 4731 C C . ALA A 1 62 ? 22.039 -10.224 -18.376 1.00 63.44 137 ALA A C 4
ATOM 4732 O O . ALA A 1 62 ? 23.076 -10.618 -17.919 1.00 14.53 137 ALA A O 4
ATOM 4739 N N . ASN A 1 63 ? 21.948 -9.695 -19.578 1.00 3.22 138 ASN A N 4
ATOM 4740 C CA . ASN A 1 63 ? 23.113 -9.568 -20.436 1.00 23.30 138 ASN A CA 4
ATOM 4741 C C . ASN A 1 63 ? 24.144 -8.576 -19.791 1.00 35.14 138 ASN A C 4
ATOM 4742 O O . ASN A 1 63 ? 25.351 -8.685 -19.998 1.00 51.41 138 ASN A O 4
ATOM 4753 N N . CYS A 1 64 ? 23.657 -7.626 -18.964 1.00 15.11 139 CYS A N 4
ATOM 4754 C CA . CYS A 1 64 ? 24.559 -6.748 -18.184 1.00 41.41 139 CYS A CA 4
ATOM 4755 C C . CYS A 1 64 ? 25.024 -7.528 -16.953 1.00 65.24 139 CYS A C 4
ATOM 4756 O O . CYS A 1 64 ? 26.189 -7.491 -16.551 1.00 14.41 139 CYS A O 4
ATOM 4763 N N . TRP A 1 65 ? 24.083 -8.258 -16.407 1.00 71.23 140 TRP A N 4
ATOM 4764 C CA . TRP A 1 65 ? 24.204 -8.962 -15.145 1.00 53.22 140 TRP A CA 4
ATOM 4765 C C . TRP A 1 65 ? 25.172 -10.128 -15.245 1.00 0.52 140 TRP A C 4
ATOM 4766 O O . TRP A 1 65 ? 25.889 -10.423 -14.298 1.00 54.32 140 TRP A O 4
ATOM 4787 N N . GLN A 1 66 ? 25.201 -10.776 -16.393 1.00 11.02 141 GLN A N 4
ATOM 4788 C CA . GLN A 1 66 ? 26.125 -11.859 -16.642 1.00 74.42 141 GLN A CA 4
ATOM 4789 C C . GLN A 1 66 ? 27.573 -11.355 -16.583 1.00 4.24 141 GLN A C 4
ATOM 4790 O O . GLN A 1 66 ? 28.481 -12.073 -16.205 1.00 35.44 141 GLN A O 4
ATOM 4804 N N . ARG A 1 67 ? 27.752 -10.086 -16.911 1.00 12.13 142 ARG A N 4
ATOM 4805 C CA . ARG A 1 67 ? 29.059 -9.441 -16.857 1.00 64.20 142 ARG A CA 4
ATOM 4806 C C . ARG A 1 67 ? 29.334 -8.921 -15.447 1.00 23.23 142 ARG A C 4
ATOM 4807 O O . ARG A 1 67 ? 30.415 -8.439 -15.145 1.00 53.32 142 ARG A O 4
ATOM 4828 N N . THR A 1 68 ? 28.341 -9.030 -14.597 1.00 33.32 143 THR A N 4
ATOM 4829 C CA . THR A 1 68 ? 28.442 -8.584 -13.233 1.00 64.42 143 THR A CA 4
ATOM 4830 C C . THR A 1 68 ? 28.574 -9.833 -12.312 1.00 30.54 143 THR A C 4
ATOM 4831 O O . THR A 1 68 ? 28.533 -9.746 -11.082 1.00 52.41 143 THR A O 4
ATOM 4842 N N . ARG A 1 69 ? 28.767 -11.002 -12.929 1.00 4.54 144 ARG A N 4
ATOM 4843 C CA . ARG A 1 69 ? 28.918 -12.240 -12.179 1.00 74.33 144 ARG A CA 4
ATOM 4844 C C . ARG A 1 69 ? 30.350 -12.364 -11.678 1.00 54.11 144 ARG A C 4
ATOM 4845 O O . ARG A 1 69 ? 31.159 -13.105 -12.239 1.00 32.00 144 ARG A O 4
ATOM 4866 N N . GLN A 1 70 ? 30.678 -11.602 -10.675 1.00 45.42 145 GLN A N 4
ATOM 4867 C CA . GLN A 1 70 ? 32.002 -11.636 -10.127 1.00 64.14 145 GLN A CA 4
ATOM 4868 C C . GLN A 1 70 ? 32.162 -12.763 -9.140 1.00 72.33 145 GLN A C 4
ATOM 4869 O O . GLN A 1 70 ? 31.902 -12.623 -7.950 1.00 41.40 145 GLN A O 4
ATOM 4883 N N . ARG A 1 71 ? 32.506 -13.908 -9.661 1.00 63.23 146 ARG A N 4
ATOM 4884 C CA . ARG A 1 71 ? 32.772 -15.053 -8.838 1.00 4.25 146 ARG A CA 4
ATOM 4885 C C . ARG A 1 71 ? 34.212 -15.474 -9.045 1.00 71.53 146 ARG A C 4
ATOM 4886 O O . ARG A 1 71 ? 34.582 -16.629 -8.851 1.00 22.13 146 ARG A O 4
ATOM 4907 N N . ASN A 1 72 ? 35.002 -14.515 -9.414 1.00 41.12 147 ASN A N 4
ATOM 4908 C CA . ASN A 1 72 ? 36.421 -14.687 -9.578 1.00 52.51 147 ASN A CA 4
ATOM 4909 C C . ASN A 1 72 ? 37.066 -14.016 -8.387 1.00 52.21 147 ASN A C 4
ATOM 4910 O O . ASN A 1 72 ? 36.445 -13.123 -7.779 1.00 11.34 147 ASN A O 4
ATOM 4921 N N . GLU A 1 73 ? 38.264 -14.410 -8.030 1.00 31.45 148 GLU A N 4
ATOM 4922 C CA . GLU A 1 73 ? 38.927 -13.798 -6.907 1.00 12.00 148 GLU A CA 4
ATOM 4923 C C . GLU A 1 73 ? 39.524 -12.457 -7.280 1.00 41.50 148 GLU A C 4
ATOM 4924 O O . GLU A 1 73 ? 40.670 -12.344 -7.691 1.00 42.01 148 GLU A O 4
ATOM 4936 N N . THR A 1 74 ? 38.670 -11.481 -7.274 1.00 23.31 149 THR A N 4
ATOM 4937 C CA . THR A 1 74 ? 39.006 -10.105 -7.520 1.00 53.03 149 THR A CA 4
ATOM 4938 C C . THR A 1 74 ? 38.161 -9.288 -6.530 1.00 60.54 149 THR A C 4
ATOM 4939 O O . THR A 1 74 ? 37.778 -8.154 -6.768 1.00 24.05 149 THR A O 4
ATOM 4950 N N . GLN A 1 75 ? 37.893 -9.915 -5.394 1.00 53.23 150 GLN A N 4
ATOM 4951 C CA . GLN A 1 75 ? 37.059 -9.328 -4.352 1.00 2.02 150 GLN A CA 4
ATOM 4952 C C . GLN A 1 75 ? 37.933 -8.804 -3.224 1.00 23.12 150 GLN A C 4
ATOM 4953 O O . GLN A 1 75 ? 37.455 -8.470 -2.140 1.00 1.44 150 GLN A O 4
ATOM 4967 N N . VAL A 1 76 ? 39.190 -8.726 -3.519 1.00 53.13 151 VAL A N 4
ATOM 4968 C CA . VAL A 1 76 ? 40.225 -8.283 -2.624 1.00 71.55 151 VAL A CA 4
ATOM 4969 C C . VAL A 1 76 ? 41.180 -7.484 -3.476 1.00 24.33 151 VAL A C 4
ATOM 4970 O O . VAL A 1 76 ? 41.781 -8.100 -4.383 1.00 3.54 151 VAL A O 4
ATOM 4985 N N . GLY A 1 1 ? -2.831 3.657 -12.723 1.00 63.41 76 GLY A N 5
ATOM 4986 C CA . GLY A 1 1 ? -2.687 2.291 -12.207 1.00 11.15 76 GLY A CA 5
ATOM 4987 C C . GLY A 1 1 ? -1.795 2.322 -11.020 1.00 50.15 76 GLY A C 5
ATOM 4988 O O . GLY A 1 1 ? -1.760 3.337 -10.332 1.00 22.12 76 GLY A O 5
ATOM 4994 N N . SER A 1 2 ? -1.074 1.265 -10.786 1.00 13.45 77 SER A N 5
ATOM 4995 C CA . SER A 1 2 ? -0.120 1.225 -9.719 1.00 54.24 77 SER A CA 5
ATOM 4996 C C . SER A 1 2 ? 1.122 1.952 -10.205 1.00 72.22 77 SER A C 5
ATOM 4997 O O . SER A 1 2 ? 1.722 1.563 -11.188 1.00 51.32 77 SER A O 5
ATOM 5005 N N . HIS A 1 3 ? 1.446 3.052 -9.581 1.00 24.43 78 HIS A N 5
ATOM 5006 C CA . HIS A 1 3 ? 2.575 3.843 -10.043 1.00 35.13 78 HIS A CA 5
ATOM 5007 C C . HIS A 1 3 ? 3.720 3.726 -9.069 1.00 5.44 78 HIS A C 5
ATOM 5008 O O . HIS A 1 3 ? 4.792 4.290 -9.278 1.00 64.14 78 HIS A O 5
ATOM 5022 N N . MET A 1 4 ? 3.495 2.959 -8.039 1.00 62.41 79 MET A N 5
ATOM 5023 C CA . MET A 1 4 ? 4.431 2.816 -6.956 1.00 3.23 79 MET A CA 5
ATOM 5024 C C . MET A 1 4 ? 5.411 1.715 -7.262 1.00 61.41 79 MET A C 5
ATOM 5025 O O . MET A 1 4 ? 5.077 0.766 -7.958 1.00 14.00 79 MET A O 5
ATOM 5039 N N . SER A 1 5 ? 6.602 1.864 -6.746 1.00 40.40 80 SER A N 5
ATOM 5040 C CA . SER A 1 5 ? 7.668 0.918 -6.911 1.00 4.14 80 SER A CA 5
ATOM 5041 C C . SER A 1 5 ? 7.316 -0.448 -6.293 1.00 22.02 80 SER A C 5
ATOM 5042 O O . SER A 1 5 ? 7.324 -0.615 -5.069 1.00 21.32 80 SER A O 5
ATOM 5050 N N . ARG A 1 6 ? 6.965 -1.398 -7.128 1.00 54.25 81 ARG A N 5
ATOM 5051 C CA . ARG A 1 6 ? 6.638 -2.725 -6.655 1.00 73.02 81 ARG A CA 5
ATOM 5052 C C . ARG A 1 6 ? 7.594 -3.744 -7.234 1.00 5.50 81 ARG A C 5
ATOM 5053 O O . ARG A 1 6 ? 7.681 -3.906 -8.442 1.00 33.02 81 ARG A O 5
ATOM 5074 N N . SER A 1 7 ? 8.329 -4.416 -6.379 1.00 3.22 82 SER A N 5
ATOM 5075 C CA . SER A 1 7 ? 9.246 -5.430 -6.836 1.00 14.23 82 SER A CA 5
ATOM 5076 C C . SER A 1 7 ? 8.626 -6.810 -6.607 1.00 12.43 82 SER A C 5
ATOM 5077 O O . SER A 1 7 ? 8.373 -7.192 -5.461 1.00 54.13 82 SER A O 5
ATOM 5085 N N . VAL A 1 8 ? 8.388 -7.553 -7.664 1.00 31.04 83 VAL A N 5
ATOM 5086 C CA . VAL A 1 8 ? 7.769 -8.882 -7.556 1.00 72.31 83 VAL A CA 5
ATOM 5087 C C . VAL A 1 8 ? 8.492 -9.894 -8.446 1.00 42.53 83 VAL A C 5
ATOM 5088 O O . VAL A 1 8 ? 9.435 -9.534 -9.150 1.00 0.11 83 VAL A O 5
ATOM 5101 N N . TYR A 1 9 ? 8.060 -11.144 -8.410 1.00 51.32 84 TYR A N 5
ATOM 5102 C CA . TYR A 1 9 ? 8.707 -12.196 -9.179 1.00 32.13 84 TYR A CA 5
ATOM 5103 C C . TYR A 1 9 ? 8.078 -12.318 -10.552 1.00 11.21 84 TYR A C 5
ATOM 5104 O O . TYR A 1 9 ? 6.928 -11.895 -10.752 1.00 12.32 84 TYR A O 5
ATOM 5122 N N . GLY A 1 10 ? 8.820 -12.922 -11.479 1.00 44.20 85 GLY A N 5
ATOM 5123 C CA . GLY A 1 10 ? 8.403 -13.035 -12.878 1.00 14.15 85 GLY A CA 5
ATOM 5124 C C . GLY A 1 10 ? 6.989 -13.512 -13.065 1.00 33.11 85 GLY A C 5
ATOM 5125 O O . GLY A 1 10 ? 6.191 -12.827 -13.667 1.00 3.14 85 GLY A O 5
ATOM 5129 N N . THR A 1 11 ? 6.672 -14.636 -12.494 1.00 32.22 86 THR A N 5
ATOM 5130 C CA . THR A 1 11 ? 5.348 -15.209 -12.589 1.00 54.40 86 THR A CA 5
ATOM 5131 C C . THR A 1 11 ? 4.271 -14.329 -11.880 1.00 63.45 86 THR A C 5
ATOM 5132 O O . THR A 1 11 ? 3.077 -14.462 -12.127 1.00 63.30 86 THR A O 5
ATOM 5143 N N . THR A 1 12 ? 4.704 -13.395 -11.038 1.00 13.34 87 THR A N 5
ATOM 5144 C CA . THR A 1 12 ? 3.787 -12.515 -10.388 1.00 44.41 87 THR A CA 5
ATOM 5145 C C . THR A 1 12 ? 3.418 -11.450 -11.421 1.00 35.42 87 THR A C 5
ATOM 5146 O O . THR A 1 12 ? 2.282 -11.012 -11.497 1.00 64.53 87 THR A O 5
ATOM 5157 N N . LEU A 1 13 ? 4.403 -11.083 -12.250 1.00 5.31 88 LEU A N 5
ATOM 5158 C CA . LEU A 1 13 ? 4.160 -10.199 -13.418 1.00 22.32 88 LEU A CA 5
ATOM 5159 C C . LEU A 1 13 ? 3.220 -10.877 -14.379 1.00 63.14 88 LEU A C 5
ATOM 5160 O O . LEU A 1 13 ? 2.249 -10.272 -14.853 1.00 23.43 88 LEU A O 5
ATOM 5176 N N . GLU A 1 14 ? 3.487 -12.140 -14.620 1.00 54.44 89 GLU A N 5
ATOM 5177 C CA . GLU A 1 14 ? 2.705 -12.950 -15.533 1.00 61.41 89 GLU A CA 5
ATOM 5178 C C . GLU A 1 14 ? 1.251 -13.088 -15.056 1.00 54.44 89 GLU A C 5
ATOM 5179 O O . GLU A 1 14 ? 0.348 -13.288 -15.851 1.00 73.35 89 GLU A O 5
ATOM 5191 N N . ALA A 1 15 ? 1.045 -12.962 -13.757 1.00 32.25 90 ALA A N 5
ATOM 5192 C CA . ALA A 1 15 ? -0.289 -12.982 -13.184 1.00 62.31 90 ALA A CA 5
ATOM 5193 C C . ALA A 1 15 ? -0.931 -11.579 -13.183 1.00 14.42 90 ALA A C 5
ATOM 5194 O O . ALA A 1 15 ? -2.011 -11.386 -13.731 1.00 32.30 90 ALA A O 5
ATOM 5201 N N . ILE A 1 16 ? -0.233 -10.604 -12.582 1.00 73.14 91 ILE A N 5
ATOM 5202 C CA . ILE A 1 16 ? -0.745 -9.229 -12.421 1.00 25.24 91 ILE A CA 5
ATOM 5203 C C . ILE A 1 16 ? -0.977 -8.546 -13.766 1.00 4.41 91 ILE A C 5
ATOM 5204 O O . ILE A 1 16 ? -2.055 -8.014 -14.030 1.00 3.10 91 ILE A O 5
ATOM 5220 N N . THR A 1 17 ? 0.023 -8.562 -14.610 1.00 22.25 92 THR A N 5
ATOM 5221 C CA . THR A 1 17 ? -0.094 -7.950 -15.902 1.00 4.22 92 THR A CA 5
ATOM 5222 C C . THR A 1 17 ? -0.812 -8.919 -16.849 1.00 22.20 92 THR A C 5
ATOM 5223 O O . THR A 1 17 ? -1.428 -8.502 -17.864 1.00 21.22 92 THR A O 5
ATOM 5234 N N . LYS A 1 18 ? -0.792 -10.212 -16.457 1.00 10.30 93 LYS A N 5
ATOM 5235 C CA . LYS A 1 18 ? -1.448 -11.289 -17.184 1.00 63.41 93 LYS A CA 5
ATOM 5236 C C . LYS A 1 18 ? -0.736 -11.495 -18.531 1.00 22.55 93 LYS A C 5
ATOM 5237 O O . LYS A 1 18 ? -1.331 -11.877 -19.544 1.00 33.12 93 LYS A O 5
ATOM 5256 N N . LYS A 1 19 ? 0.555 -11.246 -18.515 1.00 11.31 94 LYS A N 5
ATOM 5257 C CA . LYS A 1 19 ? 1.391 -11.462 -19.667 1.00 41.45 94 LYS A CA 5
ATOM 5258 C C . LYS A 1 19 ? 2.634 -12.160 -19.243 1.00 55.42 94 LYS A C 5
ATOM 5259 O O . LYS A 1 19 ? 3.260 -11.757 -18.268 1.00 65.43 94 LYS A O 5
ATOM 5278 N N . SER A 1 20 ? 2.974 -13.215 -19.951 1.00 34.24 95 SER A N 5
ATOM 5279 C CA . SER A 1 20 ? 4.163 -13.965 -19.668 1.00 21.11 95 SER A CA 5
ATOM 5280 C C . SER A 1 20 ? 5.386 -13.101 -19.913 1.00 61.04 95 SER A C 5
ATOM 5281 O O . SER A 1 20 ? 5.345 -12.150 -20.727 1.00 52.34 95 SER A O 5
ATOM 5289 N N . LEU A 1 21 ? 6.466 -13.447 -19.245 1.00 33.02 96 LEU A N 5
ATOM 5290 C CA . LEU A 1 21 ? 7.719 -12.708 -19.317 1.00 13.15 96 LEU A CA 5
ATOM 5291 C C . LEU A 1 21 ? 8.200 -12.547 -20.742 1.00 4.43 96 LEU A C 5
ATOM 5292 O O . LEU A 1 21 ? 8.753 -11.512 -21.097 1.00 43.33 96 LEU A O 5
ATOM 5308 N N . TYR A 1 22 ? 7.955 -13.558 -21.562 1.00 74.24 97 TYR A N 5
ATOM 5309 C CA . TYR A 1 22 ? 8.361 -13.545 -22.960 1.00 30.41 97 TYR A CA 5
ATOM 5310 C C . TYR A 1 22 ? 7.717 -12.363 -23.703 1.00 64.23 97 TYR A C 5
ATOM 5311 O O . TYR A 1 22 ? 8.407 -11.619 -24.406 1.00 14.24 97 TYR A O 5
ATOM 5329 N N . ASP A 1 23 ? 6.438 -12.157 -23.444 1.00 24.43 98 ASP A N 5
ATOM 5330 C CA . ASP A 1 23 ? 5.618 -11.126 -24.114 1.00 21.40 98 ASP A CA 5
ATOM 5331 C C . ASP A 1 23 ? 5.864 -9.761 -23.509 1.00 14.03 98 ASP A C 5
ATOM 5332 O O . ASP A 1 23 ? 6.060 -8.767 -24.219 1.00 14.14 98 ASP A O 5
ATOM 5341 N N . LEU A 1 24 ? 5.926 -9.741 -22.201 1.00 22.14 99 LEU A N 5
ATOM 5342 C CA . LEU A 1 24 ? 6.046 -8.513 -21.459 1.00 25.01 99 LEU A CA 5
ATOM 5343 C C . LEU A 1 24 ? 7.385 -7.819 -21.736 1.00 21.22 99 LEU A C 5
ATOM 5344 O O . LEU A 1 24 ? 8.473 -8.327 -21.392 1.00 51.21 99 LEU A O 5
ATOM 5360 N N . SER A 1 25 ? 7.303 -6.698 -22.409 1.00 54.21 100 SER A N 5
ATOM 5361 C CA . SER A 1 25 ? 8.452 -5.919 -22.752 1.00 4.33 100 SER A CA 5
ATOM 5362 C C . SER A 1 25 ? 8.840 -4.989 -21.605 1.00 71.21 100 SER A C 5
ATOM 5363 O O . SER A 1 25 ? 8.335 -3.875 -21.460 1.00 1.35 100 SER A O 5
ATOM 5371 N N . ILE A 1 26 ? 9.686 -5.505 -20.771 1.00 70.34 101 ILE A N 5
ATOM 5372 C CA . ILE A 1 26 ? 10.181 -4.832 -19.599 1.00 63.24 101 ILE A CA 5
ATOM 5373 C C . ILE A 1 26 ? 11.475 -4.111 -19.983 1.00 52.41 101 ILE A C 5
ATOM 5374 O O . ILE A 1 26 ? 12.169 -4.557 -20.907 1.00 24.32 101 ILE A O 5
ATOM 5390 N N . ARG A 1 27 ? 11.784 -2.996 -19.329 1.00 51.03 102 ARG A N 5
ATOM 5391 C CA . ARG A 1 27 ? 13.006 -2.267 -19.636 1.00 35.11 102 ARG A CA 5
ATOM 5392 C C . ARG A 1 27 ? 13.997 -2.326 -18.493 1.00 52.21 102 ARG A C 5
ATOM 5393 O O . ARG A 1 27 ? 13.624 -2.401 -17.342 1.00 75.31 102 ARG A O 5
ATOM 5414 N N . CYS A 1 28 ? 15.253 -2.300 -18.834 1.00 3.34 103 CYS A N 5
ATOM 5415 C CA . CYS A 1 28 ? 16.339 -2.369 -17.884 1.00 41.51 103 CYS A CA 5
ATOM 5416 C C . CYS A 1 28 ? 16.483 -1.055 -17.127 1.00 55.34 103 CYS A C 5
ATOM 5417 O O . CYS A 1 28 ? 16.416 0.003 -17.719 1.00 2.31 103 CYS A O 5
ATOM 5424 N N . HIS A 1 29 ? 16.726 -1.138 -15.834 1.00 22.32 104 HIS A N 5
ATOM 5425 C CA . HIS A 1 29 ? 16.892 0.049 -14.985 1.00 30.23 104 HIS A CA 5
ATOM 5426 C C . HIS A 1 29 ? 18.263 0.713 -15.224 1.00 1.42 104 HIS A C 5
ATOM 5427 O O . HIS A 1 29 ? 18.483 1.852 -14.857 1.00 11.21 104 HIS A O 5
ATOM 5441 N N . ARG A 1 30 ? 19.142 0.012 -15.903 1.00 70.21 105 ARG A N 5
ATOM 5442 C CA . ARG A 1 30 ? 20.496 0.503 -16.121 1.00 72.31 105 ARG A CA 5
ATOM 5443 C C . ARG A 1 30 ? 20.613 1.041 -17.548 1.00 11.45 105 ARG A C 5
ATOM 5444 O O . ARG A 1 30 ? 21.498 1.814 -17.861 1.00 61.53 105 ARG A O 5
ATOM 5465 N N . CYS A 1 31 ? 19.725 0.596 -18.412 1.00 11.14 106 CYS A N 5
ATOM 5466 C CA . CYS A 1 31 ? 19.759 1.028 -19.799 1.00 63.13 106 CYS A CA 5
ATOM 5467 C C . CYS A 1 31 ? 18.545 1.885 -20.212 1.00 52.44 106 CYS A C 5
ATOM 5468 O O . CYS A 1 31 ? 18.681 2.827 -20.983 1.00 74.32 106 CYS A O 5
ATOM 5475 N N . GLN A 1 32 ? 17.361 1.492 -19.723 1.00 34.34 107 GLN A N 5
ATOM 5476 C CA . GLN A 1 32 ? 16.045 2.072 -20.080 1.00 33.02 107 GLN A CA 5
ATOM 5477 C C . GLN A 1 32 ? 15.645 1.593 -21.464 1.00 31.10 107 GLN A C 5
ATOM 5478 O O . GLN A 1 32 ? 14.741 2.131 -22.121 1.00 71.04 107 GLN A O 5
ATOM 5492 N N . ARG A 1 33 ? 16.317 0.540 -21.868 1.00 61.14 108 ARG A N 5
ATOM 5493 C CA . ARG A 1 33 ? 16.046 -0.176 -23.078 1.00 54.54 108 ARG A CA 5
ATOM 5494 C C . ARG A 1 33 ? 15.438 -1.528 -22.693 1.00 10.53 108 ARG A C 5
ATOM 5495 O O . ARG A 1 33 ? 15.656 -1.978 -21.554 1.00 4.31 108 ARG A O 5
ATOM 5516 N N . PRO A 1 34 ? 14.650 -2.172 -23.592 1.00 2.12 109 PRO A N 5
ATOM 5517 C CA . PRO A 1 34 ? 13.961 -3.450 -23.296 1.00 1.42 109 PRO A CA 5
ATOM 5518 C C . PRO A 1 34 ? 14.905 -4.644 -23.081 1.00 54.21 109 PRO A C 5
ATOM 5519 O O . PRO A 1 34 ? 16.113 -4.562 -23.318 1.00 52.00 109 PRO A O 5
ATOM 5530 N N . LEU A 1 35 ? 14.328 -5.728 -22.603 1.00 30.21 110 LEU A N 5
ATOM 5531 C CA . LEU A 1 35 ? 15.032 -6.975 -22.354 1.00 13.52 110 LEU A CA 5
ATOM 5532 C C . LEU A 1 35 ? 14.679 -8.006 -23.405 1.00 4.13 110 LEU A C 5
ATOM 5533 O O . LEU A 1 35 ? 13.497 -8.153 -23.770 1.00 41.22 110 LEU A O 5
ATOM 5549 N N . GLY A 1 36 ? 15.680 -8.712 -23.880 1.00 61.41 111 GLY A N 5
ATOM 5550 C CA . GLY A 1 36 ? 15.472 -9.806 -24.787 1.00 31.30 111 GLY A CA 5
ATOM 5551 C C . GLY A 1 36 ? 15.175 -11.090 -24.013 1.00 62.12 111 GLY A C 5
ATOM 5552 O O . GLY A 1 36 ? 14.823 -11.029 -22.835 1.00 34.12 111 GLY A O 5
ATOM 5556 N N . PRO A 1 37 ? 15.320 -12.266 -24.622 1.00 50.12 112 PRO A N 5
ATOM 5557 C CA . PRO A 1 37 ? 14.998 -13.524 -23.954 1.00 23.13 112 PRO A CA 5
ATOM 5558 C C . PRO A 1 37 ? 16.043 -13.959 -22.898 1.00 51.10 112 PRO A C 5
ATOM 5559 O O . PRO A 1 37 ? 15.669 -14.426 -21.812 1.00 41.11 112 PRO A O 5
ATOM 5570 N N . GLU A 1 38 ? 17.325 -13.747 -23.200 1.00 5.43 113 GLU A N 5
ATOM 5571 C CA . GLU A 1 38 ? 18.436 -14.183 -22.336 1.00 54.21 113 GLU A CA 5
ATOM 5572 C C . GLU A 1 38 ? 18.379 -13.320 -21.084 1.00 11.20 113 GLU A C 5
ATOM 5573 O O . GLU A 1 38 ? 18.444 -13.797 -19.947 1.00 71.51 113 GLU A O 5
ATOM 5585 N N . GLU A 1 39 ? 18.139 -12.056 -21.338 1.00 13.23 114 GLU A N 5
ATOM 5586 C CA . GLU A 1 39 ? 17.978 -11.024 -20.356 1.00 13.24 114 GLU A CA 5
ATOM 5587 C C . GLU A 1 39 ? 16.935 -11.405 -19.306 1.00 1.34 114 GLU A C 5
ATOM 5588 O O . GLU A 1 39 ? 17.177 -11.294 -18.106 1.00 11.31 114 GLU A O 5
ATOM 5600 N N . LYS A 1 40 ? 15.791 -11.865 -19.772 1.00 34.33 115 LYS A N 5
ATOM 5601 C CA . LYS A 1 40 ? 14.694 -12.247 -18.892 1.00 42.34 115 LYS A CA 5
ATOM 5602 C C . LYS A 1 40 ? 15.017 -13.547 -18.146 1.00 43.40 115 LYS A C 5
ATOM 5603 O O . LYS A 1 40 ? 14.741 -13.673 -16.943 1.00 22.23 115 LYS A O 5
ATOM 5622 N N . GLN A 1 41 ? 15.631 -14.489 -18.854 1.00 11.14 116 GLN A N 5
ATOM 5623 C CA . GLN A 1 41 ? 16.034 -15.765 -18.295 1.00 40.24 116 GLN A CA 5
ATOM 5624 C C . GLN A 1 41 ? 16.994 -15.574 -17.154 1.00 72.15 116 GLN A C 5
ATOM 5625 O O . GLN A 1 41 ? 16.853 -16.229 -16.151 1.00 5.52 116 GLN A O 5
ATOM 5639 N N . LYS A 1 42 ? 17.903 -14.633 -17.269 1.00 70.11 117 LYS A N 5
ATOM 5640 C CA . LYS A 1 42 ? 18.901 -14.417 -16.237 1.00 22.41 117 LYS A CA 5
ATOM 5641 C C . LYS A 1 42 ? 18.319 -13.938 -14.935 1.00 22.23 117 LYS A C 5
ATOM 5642 O O . LYS A 1 42 ? 18.824 -14.255 -13.857 1.00 41.22 117 LYS A O 5
ATOM 5661 N N . LEU A 1 43 ? 17.244 -13.230 -15.024 1.00 72.13 118 LEU A N 5
ATOM 5662 C CA . LEU A 1 43 ? 16.603 -12.688 -13.853 1.00 33.23 118 LEU A CA 5
ATOM 5663 C C . LEU A 1 43 ? 15.915 -13.786 -13.110 1.00 10.20 118 LEU A C 5
ATOM 5664 O O . LEU A 1 43 ? 15.897 -13.816 -11.898 1.00 21.04 118 LEU A O 5
ATOM 5680 N N . VAL A 1 44 ? 15.386 -14.700 -13.849 1.00 74.22 119 VAL A N 5
ATOM 5681 C CA . VAL A 1 44 ? 14.762 -15.868 -13.260 1.00 13.44 119 VAL A CA 5
ATOM 5682 C C . VAL A 1 44 ? 15.863 -16.831 -12.780 1.00 22.01 119 VAL A C 5
ATOM 5683 O O . VAL A 1 44 ? 15.745 -17.462 -11.738 1.00 13.44 119 VAL A O 5
ATOM 5696 N N . ASP A 1 45 ? 16.946 -16.851 -13.540 1.00 3.23 120 ASP A N 5
ATOM 5697 C CA . ASP A 1 45 ? 18.083 -17.757 -13.350 1.00 71.22 120 ASP A CA 5
ATOM 5698 C C . ASP A 1 45 ? 18.803 -17.530 -12.022 1.00 32.41 120 ASP A C 5
ATOM 5699 O O . ASP A 1 45 ? 19.006 -18.457 -11.250 1.00 63.22 120 ASP A O 5
ATOM 5708 N N . GLU A 1 46 ? 19.115 -16.272 -11.719 1.00 41.11 121 GLU A N 5
ATOM 5709 C CA . GLU A 1 46 ? 19.881 -15.974 -10.518 1.00 50.03 121 GLU A CA 5
ATOM 5710 C C . GLU A 1 46 ? 19.010 -15.332 -9.450 1.00 72.21 121 GLU A C 5
ATOM 5711 O O . GLU A 1 46 ? 19.510 -14.720 -8.502 1.00 0.51 121 GLU A O 5
ATOM 5723 N N . LYS A 1 47 ? 17.696 -15.501 -9.603 1.00 55.14 122 LYS A N 5
ATOM 5724 C CA . LYS A 1 47 ? 16.723 -15.080 -8.593 1.00 62.10 122 LYS A CA 5
ATOM 5725 C C . LYS A 1 47 ? 16.642 -13.531 -8.391 1.00 43.10 122 LYS A C 5
ATOM 5726 O O . LYS A 1 47 ? 17.015 -12.975 -7.330 1.00 23.25 122 LYS A O 5
ATOM 5745 N N . LYS A 1 48 ? 16.263 -12.857 -9.434 1.00 64.33 123 LYS A N 5
ATOM 5746 C CA . LYS A 1 48 ? 16.021 -11.427 -9.418 1.00 31.43 123 LYS A CA 5
ATOM 5747 C C . LYS A 1 48 ? 14.517 -11.165 -9.322 1.00 45.14 123 LYS A C 5
ATOM 5748 O O . LYS A 1 48 ? 13.709 -12.093 -9.378 1.00 72.13 123 LYS A O 5
ATOM 5767 N N . ARG A 1 49 ? 14.154 -9.914 -9.172 1.00 34.14 124 ARG A N 5
ATOM 5768 C CA . ARG A 1 49 ? 12.778 -9.496 -9.091 1.00 33.33 124 ARG A CA 5
ATOM 5769 C C . ARG A 1 49 ? 12.621 -8.311 -10.011 1.00 63.13 124 ARG A C 5
ATOM 5770 O O . ARG A 1 49 ? 13.599 -7.576 -10.230 1.00 61.54 124 ARG A O 5
ATOM 5791 N N . PHE A 1 50 ? 11.448 -8.130 -10.564 1.00 73.41 125 PHE A N 5
ATOM 5792 C CA . PHE A 1 50 ? 11.208 -7.042 -11.474 1.00 74.54 125 PHE A CA 5
ATOM 5793 C C . PHE A 1 50 ? 10.595 -5.902 -10.703 1.00 5.30 125 PHE A C 5
ATOM 5794 O O . PHE A 1 50 ? 9.959 -6.128 -9.664 1.00 2.44 125 PHE A O 5
ATOM 5811 N N . HIS A 1 51 ? 10.751 -4.710 -11.194 1.00 5.31 126 HIS A N 5
ATOM 5812 C CA . HIS A 1 51 ? 10.372 -3.544 -10.448 1.00 14.55 126 HIS A CA 5
ATOM 5813 C C . HIS A 1 51 ? 9.405 -2.655 -11.250 1.00 55.00 126 HIS A C 5
ATOM 5814 O O . HIS A 1 51 ? 9.789 -2.054 -12.254 1.00 2.42 126 HIS A O 5
ATOM 5828 N N . GLU A 1 52 ? 8.158 -2.632 -10.837 1.00 42.25 127 GLU A N 5
ATOM 5829 C CA . GLU A 1 52 ? 7.144 -1.782 -11.435 1.00 13.43 127 GLU A CA 5
ATOM 5830 C C . GLU A 1 52 ? 7.311 -0.358 -10.931 1.00 13.12 127 GLU A C 5
ATOM 5831 O O . GLU A 1 52 ? 7.486 -0.146 -9.731 1.00 44.10 127 GLU A O 5
ATOM 5843 N N . ILE A 1 53 ? 7.296 0.583 -11.847 1.00 10.01 128 ILE A N 5
ATOM 5844 C CA . ILE A 1 53 ? 7.303 2.005 -11.552 1.00 54.20 128 ILE A CA 5
ATOM 5845 C C . ILE A 1 53 ? 6.451 2.711 -12.579 1.00 25.41 128 ILE A C 5
ATOM 5846 O O . ILE A 1 53 ? 6.641 2.512 -13.784 1.00 74.11 128 ILE A O 5
ATOM 5862 N N . ALA A 1 54 ? 5.475 3.479 -12.104 1.00 10.10 129 ALA A N 5
ATOM 5863 C CA . ALA A 1 54 ? 4.537 4.235 -12.963 1.00 62.13 129 ALA A CA 5
ATOM 5864 C C . ALA A 1 54 ? 3.712 3.304 -13.870 1.00 41.33 129 ALA A C 5
ATOM 5865 O O . ALA A 1 54 ? 3.148 3.733 -14.869 1.00 35.20 129 ALA A O 5
ATOM 5872 N N . GLY A 1 55 ? 3.592 2.049 -13.462 1.00 2.22 130 GLY A N 5
ATOM 5873 C CA . GLY A 1 55 ? 2.865 1.063 -14.236 1.00 3.43 130 GLY A CA 5
ATOM 5874 C C . GLY A 1 55 ? 3.723 0.419 -15.306 1.00 12.34 130 GLY A C 5
ATOM 5875 O O . GLY A 1 55 ? 3.253 -0.415 -16.072 1.00 0.00 130 GLY A O 5
ATOM 5879 N N . ARG A 1 56 ? 4.978 0.804 -15.365 1.00 43.33 131 ARG A N 5
ATOM 5880 C CA . ARG A 1 56 ? 5.879 0.267 -16.311 1.00 72.24 131 ARG A CA 5
ATOM 5881 C C . ARG A 1 56 ? 6.821 -0.668 -15.595 1.00 5.31 131 ARG A C 5
ATOM 5882 O O . ARG A 1 56 ? 7.327 -0.348 -14.513 1.00 22.20 131 ARG A O 5
ATOM 5903 N N . TRP A 1 57 ? 7.082 -1.785 -16.188 1.00 63.51 132 TRP A N 5
ATOM 5904 C CA . TRP A 1 57 ? 7.993 -2.716 -15.617 1.00 60.54 132 TRP A CA 5
ATOM 5905 C C . TRP A 1 57 ? 9.415 -2.370 -15.929 1.00 31.12 132 TRP A C 5
ATOM 5906 O O . TRP A 1 57 ? 9.723 -1.721 -16.949 1.00 65.14 132 TRP A O 5
ATOM 5927 N N . THR A 1 58 ? 10.268 -2.817 -15.076 1.00 60.53 133 THR A N 5
ATOM 5928 C CA . THR A 1 58 ? 11.646 -2.527 -15.121 1.00 13.25 133 THR A CA 5
ATOM 5929 C C . THR A 1 58 ? 12.365 -3.769 -14.614 1.00 55.04 133 THR A C 5
ATOM 5930 O O . THR A 1 58 ? 11.823 -4.504 -13.778 1.00 20.21 133 THR A O 5
ATOM 5941 N N . GLY A 1 59 ? 13.517 -4.008 -15.129 1.00 50.43 134 GLY A N 5
ATOM 5942 C CA . GLY A 1 59 ? 14.286 -5.149 -14.776 1.00 43.25 134 GLY A CA 5
ATOM 5943 C C . GLY A 1 59 ? 15.719 -4.905 -15.098 1.00 33.22 134 GLY A C 5
ATOM 5944 O O . GLY A 1 59 ? 16.187 -3.760 -15.027 1.00 60.55 134 GLY A O 5
ATOM 5948 N N . GLN A 1 60 ? 16.419 -5.927 -15.481 1.00 54.10 135 GLN A N 5
ATOM 5949 C CA . GLN A 1 60 ? 17.803 -5.789 -15.783 1.00 23.34 135 GLN A CA 5
ATOM 5950 C C . GLN A 1 60 ? 18.172 -6.668 -16.932 1.00 33.34 135 GLN A C 5
ATOM 5951 O O . GLN A 1 60 ? 17.965 -7.863 -16.888 1.00 75.11 135 GLN A O 5
ATOM 5965 N N . CYS A 1 61 ? 18.689 -6.084 -17.972 1.00 55.11 136 CYS A N 5
ATOM 5966 C CA . CYS A 1 61 ? 19.077 -6.880 -19.081 1.00 54.24 136 CYS A CA 5
ATOM 5967 C C . CYS A 1 61 ? 20.440 -7.476 -18.887 1.00 63.55 136 CYS A C 5
ATOM 5968 O O . CYS A 1 61 ? 21.411 -6.788 -18.516 1.00 2.24 136 CYS A O 5
ATOM 5975 N N . ALA A 1 62 ? 20.476 -8.741 -19.117 1.00 72.31 137 ALA A N 5
ATOM 5976 C CA . ALA A 1 62 ? 21.680 -9.579 -19.096 1.00 44.04 137 ALA A CA 5
ATOM 5977 C C . ALA A 1 62 ? 22.770 -9.002 -19.977 1.00 20.22 137 ALA A C 5
ATOM 5978 O O . ALA A 1 62 ? 23.922 -9.183 -19.694 1.00 13.32 137 ALA A O 5
ATOM 5985 N N . ASN A 1 63 ? 22.393 -8.271 -21.017 1.00 25.44 138 ASN A N 5
ATOM 5986 C CA . ASN A 1 63 ? 23.358 -7.610 -21.903 1.00 45.34 138 ASN A CA 5
ATOM 5987 C C . ASN A 1 63 ? 24.390 -6.813 -21.074 1.00 25.41 138 ASN A C 5
ATOM 5988 O O . ASN A 1 63 ? 25.596 -6.860 -21.338 1.00 13.24 138 ASN A O 5
ATOM 5999 N N . CYS A 1 64 ? 23.913 -6.041 -20.101 1.00 61.14 139 CYS A N 5
ATOM 6000 C CA . CYS A 1 64 ? 24.815 -5.374 -19.189 1.00 64.44 139 CYS A CA 5
ATOM 6001 C C . CYS A 1 64 ? 25.172 -6.251 -17.971 1.00 15.33 139 CYS A C 5
ATOM 6002 O O . CYS A 1 64 ? 26.257 -6.152 -17.423 1.00 53.24 139 CYS A O 5
ATOM 6009 N N . TRP A 1 65 ? 24.248 -7.116 -17.570 1.00 34.32 140 TRP A N 5
ATOM 6010 C CA . TRP A 1 65 ? 24.382 -7.881 -16.328 1.00 10.45 140 TRP A CA 5
ATOM 6011 C C . TRP A 1 65 ? 25.304 -9.101 -16.436 1.00 11.41 140 TRP A C 5
ATOM 6012 O O . TRP A 1 65 ? 26.110 -9.324 -15.552 1.00 41.33 140 TRP A O 5
ATOM 6033 N N . GLN A 1 66 ? 25.204 -9.852 -17.520 1.00 43.24 141 GLN A N 5
ATOM 6034 C CA . GLN A 1 66 ? 26.032 -11.053 -17.768 1.00 13.41 141 GLN A CA 5
ATOM 6035 C C . GLN A 1 66 ? 27.484 -10.587 -17.819 1.00 34.41 141 GLN A C 5
ATOM 6036 O O . GLN A 1 66 ? 28.410 -11.223 -17.339 1.00 53.14 141 GLN A O 5
ATOM 6050 N N . ARG A 1 67 ? 27.596 -9.390 -18.330 1.00 22.24 142 ARG A N 5
ATOM 6051 C CA . ARG A 1 67 ? 28.811 -8.643 -18.544 1.00 2.42 142 ARG A CA 5
ATOM 6052 C C . ARG A 1 67 ? 29.394 -8.185 -17.181 1.00 12.52 142 ARG A C 5
ATOM 6053 O O . ARG A 1 67 ? 30.525 -7.743 -17.095 1.00 24.13 142 ARG A O 5
ATOM 6074 N N . THR A 1 68 ? 28.588 -8.296 -16.131 1.00 43.00 143 THR A N 5
ATOM 6075 C CA . THR A 1 68 ? 28.983 -7.908 -14.794 1.00 4.53 143 THR A CA 5
ATOM 6076 C C . THR A 1 68 ? 28.952 -9.172 -13.866 1.00 20.23 143 THR A C 5
ATOM 6077 O O . THR A 1 68 ? 28.943 -9.077 -12.640 1.00 2.12 143 THR A O 5
ATOM 6088 N N . ARG A 1 69 ? 28.974 -10.366 -14.464 1.00 73.23 144 ARG A N 5
ATOM 6089 C CA . ARG A 1 69 ? 28.982 -11.604 -13.665 1.00 73.33 144 ARG A CA 5
ATOM 6090 C C . ARG A 1 69 ? 30.407 -12.100 -13.492 1.00 65.23 144 ARG A C 5
ATOM 6091 O O . ARG A 1 69 ? 30.667 -13.290 -13.303 1.00 22.01 144 ARG A O 5
ATOM 6112 N N . GLN A 1 70 ? 31.315 -11.140 -13.478 1.00 31.40 145 GLN A N 5
ATOM 6113 C CA . GLN A 1 70 ? 32.722 -11.363 -13.244 1.00 13.01 145 GLN A CA 5
ATOM 6114 C C . GLN A 1 70 ? 32.884 -11.771 -11.768 1.00 72.12 145 GLN A C 5
ATOM 6115 O O . GLN A 1 70 ? 31.909 -11.704 -10.994 1.00 25.34 145 GLN A O 5
ATOM 6129 N N . ARG A 1 71 ? 34.052 -12.217 -11.363 1.00 54.25 146 ARG A N 5
ATOM 6130 C CA . ARG A 1 71 ? 34.205 -12.673 -10.010 1.00 24.04 146 ARG A CA 5
ATOM 6131 C C . ARG A 1 71 ? 34.310 -11.585 -8.963 1.00 71.23 146 ARG A C 5
ATOM 6132 O O . ARG A 1 71 ? 35.378 -11.202 -8.514 1.00 35.55 146 ARG A O 5
ATOM 6153 N N . ASN A 1 72 ? 33.169 -11.069 -8.676 1.00 63.05 147 ASN A N 5
ATOM 6154 C CA . ASN A 1 72 ? 32.882 -10.195 -7.593 1.00 55.10 147 ASN A CA 5
ATOM 6155 C C . ASN A 1 72 ? 31.707 -10.899 -6.991 1.00 42.40 147 ASN A C 5
ATOM 6156 O O . ASN A 1 72 ? 30.894 -11.470 -7.755 1.00 43.12 147 ASN A O 5
ATOM 6167 N N . GLU A 1 73 ? 31.587 -10.933 -5.711 1.00 3.33 148 GLU A N 5
ATOM 6168 C CA . GLU A 1 73 ? 30.603 -11.793 -5.162 1.00 72.34 148 GLU A CA 5
ATOM 6169 C C . GLU A 1 73 ? 29.212 -11.189 -5.176 1.00 53.12 148 GLU A C 5
ATOM 6170 O O . GLU A 1 73 ? 29.011 -10.021 -4.866 1.00 51.33 148 GLU A O 5
ATOM 6182 N N . THR A 1 74 ? 28.269 -11.991 -5.591 1.00 72.04 149 THR A N 5
ATOM 6183 C CA . THR A 1 74 ? 26.904 -11.593 -5.672 1.00 43.02 149 THR A CA 5
ATOM 6184 C C . THR A 1 74 ? 26.022 -12.757 -5.210 1.00 22.31 149 THR A C 5
ATOM 6185 O O . THR A 1 74 ? 25.490 -13.498 -6.032 1.00 53.31 149 THR A O 5
ATOM 6196 N N . GLN A 1 75 ? 25.974 -12.980 -3.917 1.00 33.32 150 GLN A N 5
ATOM 6197 C CA . GLN A 1 75 ? 25.125 -14.008 -3.361 1.00 14.21 150 GLN A CA 5
ATOM 6198 C C . GLN A 1 75 ? 24.090 -13.368 -2.465 1.00 52.52 150 GLN A C 5
ATOM 6199 O O . GLN A 1 75 ? 24.425 -12.850 -1.400 1.00 0.42 150 GLN A O 5
ATOM 6213 N N . VAL A 1 76 ? 22.869 -13.348 -2.929 1.00 51.52 151 VAL A N 5
ATOM 6214 C CA . VAL A 1 76 ? 21.756 -12.788 -2.219 1.00 43.13 151 VAL A CA 5
ATOM 6215 C C . VAL A 1 76 ? 20.509 -13.264 -2.929 1.00 61.54 151 VAL A C 5
ATOM 6216 O O . VAL A 1 76 ? 19.520 -13.637 -2.286 1.00 61.30 151 VAL A O 5
ATOM 6231 N N . GLY A 1 1 ? 2.207 -1.471 -15.405 1.00 42.22 76 GLY A N 6
ATOM 6232 C CA . GLY A 1 1 ? 0.784 -1.167 -15.589 1.00 11.14 76 GLY A CA 6
ATOM 6233 C C . GLY A 1 1 ? 0.458 0.209 -15.065 1.00 22.54 76 GLY A C 6
ATOM 6234 O O . GLY A 1 1 ? -0.033 1.051 -15.795 1.00 22.21 76 GLY A O 6
ATOM 6240 N N . SER A 1 2 ? 0.750 0.443 -13.813 1.00 12.11 77 SER A N 6
ATOM 6241 C CA . SER A 1 2 ? 0.521 1.724 -13.215 1.00 43.51 77 SER A CA 6
ATOM 6242 C C . SER A 1 2 ? 1.832 2.514 -13.222 1.00 51.34 77 SER A C 6
ATOM 6243 O O . SER A 1 2 ? 2.889 1.974 -13.544 1.00 63.42 77 SER A O 6
ATOM 6251 N N . HIS A 1 3 ? 1.766 3.775 -12.881 1.00 75.24 78 HIS A N 6
ATOM 6252 C CA . HIS A 1 3 ? 2.923 4.657 -12.968 1.00 1.14 78 HIS A CA 6
ATOM 6253 C C . HIS A 1 3 ? 3.714 4.673 -11.664 1.00 73.32 78 HIS A C 6
ATOM 6254 O O . HIS A 1 3 ? 4.756 5.318 -11.577 1.00 35.11 78 HIS A O 6
ATOM 6268 N N . MET A 1 4 ? 3.242 3.927 -10.693 1.00 10.21 79 MET A N 6
ATOM 6269 C CA . MET A 1 4 ? 3.823 3.910 -9.353 1.00 22.22 79 MET A CA 6
ATOM 6270 C C . MET A 1 4 ? 4.907 2.852 -9.232 1.00 10.25 79 MET A C 6
ATOM 6271 O O . MET A 1 4 ? 4.732 1.741 -9.704 1.00 1.31 79 MET A O 6
ATOM 6285 N N . SER A 1 5 ? 6.007 3.230 -8.593 1.00 55.14 80 SER A N 6
ATOM 6286 C CA . SER A 1 5 ? 7.135 2.362 -8.327 1.00 23.33 80 SER A CA 6
ATOM 6287 C C . SER A 1 5 ? 6.721 1.175 -7.440 1.00 33.12 80 SER A C 6
ATOM 6288 O O . SER A 1 5 ? 6.422 1.348 -6.251 1.00 24.13 80 SER A O 6
ATOM 6296 N N . ARG A 1 6 ? 6.659 -0.008 -8.020 1.00 70.03 81 ARG A N 6
ATOM 6297 C CA . ARG A 1 6 ? 6.251 -1.205 -7.284 1.00 64.21 81 ARG A CA 6
ATOM 6298 C C . ARG A 1 6 ? 7.108 -2.391 -7.668 1.00 11.21 81 ARG A C 6
ATOM 6299 O O . ARG A 1 6 ? 7.469 -2.541 -8.811 1.00 71.33 81 ARG A O 6
ATOM 6320 N N . SER A 1 7 ? 7.455 -3.220 -6.712 1.00 21.40 82 SER A N 6
ATOM 6321 C CA . SER A 1 7 ? 8.231 -4.400 -7.010 1.00 43.43 82 SER A CA 6
ATOM 6322 C C . SER A 1 7 ? 7.448 -5.676 -6.661 1.00 74.33 82 SER A C 6
ATOM 6323 O O . SER A 1 7 ? 7.132 -5.928 -5.482 1.00 41.45 82 SER A O 6
ATOM 6331 N N . VAL A 1 8 ? 7.156 -6.487 -7.665 1.00 74.10 83 VAL A N 6
ATOM 6332 C CA . VAL A 1 8 ? 6.403 -7.731 -7.478 1.00 1.22 83 VAL A CA 6
ATOM 6333 C C . VAL A 1 8 ? 7.069 -8.881 -8.232 1.00 14.41 83 VAL A C 6
ATOM 6334 O O . VAL A 1 8 ? 8.029 -8.664 -8.975 1.00 14.42 83 VAL A O 6
ATOM 6347 N N . TYR A 1 9 ? 6.561 -10.085 -8.053 1.00 43.23 84 TYR A N 6
ATOM 6348 C CA . TYR A 1 9 ? 7.176 -11.271 -8.626 1.00 34.23 84 TYR A CA 6
ATOM 6349 C C . TYR A 1 9 ? 6.730 -11.441 -10.084 1.00 64.22 84 TYR A C 6
ATOM 6350 O O . TYR A 1 9 ? 5.664 -10.937 -10.470 1.00 3.31 84 TYR A O 6
ATOM 6368 N N . GLY A 1 10 ? 7.539 -12.154 -10.875 1.00 1.14 85 GLY A N 6
ATOM 6369 C CA . GLY A 1 10 ? 7.273 -12.367 -12.301 1.00 1.22 85 GLY A CA 6
ATOM 6370 C C . GLY A 1 10 ? 5.861 -12.790 -12.604 1.00 41.21 85 GLY A C 6
ATOM 6371 O O . GLY A 1 10 ? 5.169 -12.130 -13.353 1.00 52.40 85 GLY A O 6
ATOM 6375 N N . THR A 1 11 ? 5.423 -13.835 -11.967 1.00 53.23 86 THR A N 6
ATOM 6376 C CA . THR A 1 11 ? 4.085 -14.351 -12.142 1.00 33.41 86 THR A CA 6
ATOM 6377 C C . THR A 1 11 ? 2.998 -13.338 -11.653 1.00 5.02 86 THR A C 6
ATOM 6378 O O . THR A 1 11 ? 1.831 -13.439 -12.011 1.00 34.33 86 THR A O 6
ATOM 6389 N N . THR A 1 12 ? 3.399 -12.331 -10.874 1.00 70.33 87 THR A N 6
ATOM 6390 C CA . THR A 1 12 ? 2.473 -11.346 -10.409 1.00 73.32 87 THR A CA 6
ATOM 6391 C C . THR A 1 12 ? 2.286 -10.364 -11.563 1.00 53.14 87 THR A C 6
ATOM 6392 O O . THR A 1 12 ? 1.194 -9.872 -11.806 1.00 54.24 87 THR A O 6
ATOM 6403 N N . LEU A 1 13 ? 3.380 -10.133 -12.303 1.00 1.00 88 LEU A N 6
ATOM 6404 C CA . LEU A 1 13 ? 3.327 -9.360 -13.564 1.00 4.23 88 LEU A CA 6
ATOM 6405 C C . LEU A 1 13 ? 2.430 -10.058 -14.542 1.00 10.42 88 LEU A C 6
ATOM 6406 O O . LEU A 1 13 ? 1.558 -9.433 -15.154 1.00 11.50 88 LEU A O 6
ATOM 6422 N N . GLU A 1 14 ? 2.625 -11.346 -14.657 1.00 72.21 89 GLU A N 6
ATOM 6423 C CA . GLU A 1 14 ? 1.879 -12.170 -15.583 1.00 25.23 89 GLU A CA 6
ATOM 6424 C C . GLU A 1 14 ? 0.385 -12.207 -15.227 1.00 35.20 89 GLU A C 6
ATOM 6425 O O . GLU A 1 14 ? -0.459 -12.377 -16.091 1.00 1.31 89 GLU A O 6
ATOM 6437 N N . ALA A 1 15 ? 0.074 -11.997 -13.960 1.00 42.41 90 ALA A N 6
ATOM 6438 C CA . ALA A 1 15 ? -1.307 -11.947 -13.507 1.00 71.24 90 ALA A CA 6
ATOM 6439 C C . ALA A 1 15 ? -1.906 -10.537 -13.660 1.00 72.31 90 ALA A C 6
ATOM 6440 O O . ALA A 1 15 ? -2.935 -10.360 -14.301 1.00 32.33 90 ALA A O 6
ATOM 6447 N N . ILE A 1 16 ? -1.241 -9.535 -13.085 1.00 10.24 91 ILE A N 6
ATOM 6448 C CA . ILE A 1 16 ? -1.737 -8.153 -13.106 1.00 11.23 91 ILE A CA 6
ATOM 6449 C C . ILE A 1 16 ? -1.747 -7.597 -14.527 1.00 72.34 91 ILE A C 6
ATOM 6450 O O . ILE A 1 16 ? -2.792 -7.134 -15.036 1.00 44.12 91 ILE A O 6
ATOM 6466 N N . THR A 1 17 ? -0.619 -7.678 -15.187 1.00 71.20 92 THR A N 6
ATOM 6467 C CA . THR A 1 17 ? -0.505 -7.169 -16.522 1.00 11.25 92 THR A CA 6
ATOM 6468 C C . THR A 1 17 ? -1.238 -8.107 -17.484 1.00 21.51 92 THR A C 6
ATOM 6469 O O . THR A 1 17 ? -1.798 -7.655 -18.493 1.00 25.24 92 THR A O 6
ATOM 6480 N N . LYS A 1 18 ? -1.333 -9.398 -17.083 1.00 12.23 93 LYS A N 6
ATOM 6481 C CA . LYS A 1 18 ? -1.960 -10.458 -17.886 1.00 11.14 93 LYS A CA 6
ATOM 6482 C C . LYS A 1 18 ? -1.107 -10.778 -19.090 1.00 32.53 93 LYS A C 6
ATOM 6483 O O . LYS A 1 18 ? -1.586 -11.277 -20.104 1.00 42.14 93 LYS A O 6
ATOM 6502 N N . LYS A 1 19 ? 0.174 -10.519 -18.950 1.00 44.02 94 LYS A N 6
ATOM 6503 C CA . LYS A 1 19 ? 1.125 -10.819 -19.977 1.00 60.32 94 LYS A CA 6
ATOM 6504 C C . LYS A 1 19 ? 2.280 -11.534 -19.371 1.00 2.34 94 LYS A C 6
ATOM 6505 O O . LYS A 1 19 ? 2.775 -11.124 -18.325 1.00 11.32 94 LYS A O 6
ATOM 6524 N N . SER A 1 20 ? 2.686 -12.604 -20.007 1.00 21.43 95 SER A N 6
ATOM 6525 C CA . SER A 1 20 ? 3.782 -13.398 -19.538 1.00 14.11 95 SER A CA 6
ATOM 6526 C C . SER A 1 20 ? 5.087 -12.620 -19.650 1.00 13.12 95 SER A C 6
ATOM 6527 O O . SER A 1 20 ? 5.202 -11.670 -20.451 1.00 50.13 95 SER A O 6
ATOM 6535 N N . LEU A 1 21 ? 6.063 -13.038 -18.878 1.00 55.24 96 LEU A N 6
ATOM 6536 C CA . LEU A 1 21 ? 7.381 -12.416 -18.850 1.00 33.45 96 LEU A CA 6
ATOM 6537 C C . LEU A 1 21 ? 8.054 -12.464 -20.210 1.00 75.22 96 LEU A C 6
ATOM 6538 O O . LEU A 1 21 ? 8.921 -11.643 -20.518 1.00 71.42 96 LEU A O 6
ATOM 6554 N N . TYR A 1 22 ? 7.679 -13.435 -21.000 1.00 22.55 97 TYR A N 6
ATOM 6555 C CA . TYR A 1 22 ? 8.193 -13.577 -22.349 1.00 65.35 97 TYR A CA 6
ATOM 6556 C C . TYR A 1 22 ? 7.658 -12.454 -23.255 1.00 42.13 97 TYR A C 6
ATOM 6557 O O . TYR A 1 22 ? 8.403 -11.897 -24.055 1.00 1.14 97 TYR A O 6
ATOM 6575 N N . ASP A 1 23 ? 6.398 -12.097 -23.051 1.00 43.42 98 ASP A N 6
ATOM 6576 C CA . ASP A 1 23 ? 5.681 -11.114 -23.898 1.00 33.44 98 ASP A CA 6
ATOM 6577 C C . ASP A 1 23 ? 5.985 -9.694 -23.482 1.00 53.24 98 ASP A C 6
ATOM 6578 O O . ASP A 1 23 ? 6.263 -8.823 -24.315 1.00 65.44 98 ASP A O 6
ATOM 6587 N N . LEU A 1 24 ? 5.986 -9.478 -22.197 1.00 14.53 99 LEU A N 6
ATOM 6588 C CA . LEU A 1 24 ? 6.158 -8.153 -21.679 1.00 45.25 99 LEU A CA 6
ATOM 6589 C C . LEU A 1 24 ? 7.618 -7.732 -21.811 1.00 65.33 99 LEU A C 6
ATOM 6590 O O . LEU A 1 24 ? 8.549 -8.376 -21.255 1.00 20.31 99 LEU A O 6
ATOM 6606 N N . SER A 1 25 ? 7.835 -6.683 -22.565 1.00 45.42 100 SER A N 6
ATOM 6607 C CA . SER A 1 25 ? 9.142 -6.178 -22.753 1.00 25.23 100 SER A CA 6
ATOM 6608 C C . SER A 1 25 ? 9.557 -5.285 -21.579 1.00 33.14 100 SER A C 6
ATOM 6609 O O . SER A 1 25 ? 9.323 -4.069 -21.556 1.00 4.21 100 SER A O 6
ATOM 6617 N N . ILE A 1 26 ? 10.119 -5.923 -20.589 1.00 72.53 101 ILE A N 6
ATOM 6618 C CA . ILE A 1 26 ? 10.638 -5.259 -19.422 1.00 22.51 101 ILE A CA 6
ATOM 6619 C C . ILE A 1 26 ? 12.029 -4.814 -19.792 1.00 62.14 101 ILE A C 6
ATOM 6620 O O . ILE A 1 26 ? 12.789 -5.595 -20.389 1.00 64.04 101 ILE A O 6
ATOM 6636 N N . ARG A 1 27 ? 12.351 -3.588 -19.509 1.00 14.23 102 ARG A N 6
ATOM 6637 C CA . ARG A 1 27 ? 13.614 -3.042 -19.929 1.00 1.44 102 ARG A CA 6
ATOM 6638 C C . ARG A 1 27 ? 14.526 -2.739 -18.769 1.00 74.25 102 ARG A C 6
ATOM 6639 O O . ARG A 1 27 ? 14.086 -2.626 -17.640 1.00 51.21 102 ARG A O 6
ATOM 6660 N N . CYS A 1 28 ? 15.796 -2.657 -19.057 1.00 44.33 103 CYS A N 6
ATOM 6661 C CA . CYS A 1 28 ? 16.801 -2.331 -18.060 1.00 51.44 103 CYS A CA 6
ATOM 6662 C C . CYS A 1 28 ? 16.838 -0.826 -17.829 1.00 2.22 103 CYS A C 6
ATOM 6663 O O . CYS A 1 28 ? 16.843 -0.065 -18.789 1.00 34.51 103 CYS A O 6
ATOM 6670 N N . HIS A 1 29 ? 16.895 -0.420 -16.558 1.00 30.21 104 HIS A N 6
ATOM 6671 C CA . HIS A 1 29 ? 16.999 1.008 -16.147 1.00 74.11 104 HIS A CA 6
ATOM 6672 C C . HIS A 1 29 ? 18.221 1.696 -16.771 1.00 42.54 104 HIS A C 6
ATOM 6673 O O . HIS A 1 29 ? 18.234 2.898 -16.956 1.00 11.13 104 HIS A O 6
ATOM 6687 N N . ARG A 1 30 ? 19.219 0.913 -17.117 1.00 24.42 105 ARG A N 6
ATOM 6688 C CA . ARG A 1 30 ? 20.474 1.451 -17.609 1.00 64.21 105 ARG A CA 6
ATOM 6689 C C . ARG A 1 30 ? 20.605 1.307 -19.131 1.00 50.41 105 ARG A C 6
ATOM 6690 O O . ARG A 1 30 ? 21.313 2.068 -19.766 1.00 33.21 105 ARG A O 6
ATOM 6711 N N . CYS A 1 31 ? 19.934 0.339 -19.709 1.00 73.54 106 CYS A N 6
ATOM 6712 C CA . CYS A 1 31 ? 20.126 0.093 -21.136 1.00 22.54 106 CYS A CA 6
ATOM 6713 C C . CYS A 1 31 ? 18.892 0.438 -21.974 1.00 55.32 106 CYS A C 6
ATOM 6714 O O . CYS A 1 31 ? 19.012 0.735 -23.146 1.00 42.51 106 CYS A O 6
ATOM 6721 N N . GLN A 1 32 ? 17.697 0.317 -21.361 1.00 62.40 107 GLN A N 6
ATOM 6722 C CA . GLN A 1 32 ? 16.395 0.442 -22.055 1.00 12.54 107 GLN A CA 6
ATOM 6723 C C . GLN A 1 32 ? 16.226 -0.704 -23.049 1.00 44.33 107 GLN A C 6
ATOM 6724 O O . GLN A 1 32 ? 15.343 -0.700 -23.905 1.00 13.42 107 GLN A O 6
ATOM 6738 N N . ARG A 1 33 ? 17.082 -1.698 -22.894 1.00 1.44 108 ARG A N 6
ATOM 6739 C CA . ARG A 1 33 ? 16.986 -2.918 -23.621 1.00 34.53 108 ARG A CA 6
ATOM 6740 C C . ARG A 1 33 ? 15.929 -3.755 -23.013 1.00 63.24 108 ARG A C 6
ATOM 6741 O O . ARG A 1 33 ? 15.868 -3.846 -21.774 1.00 21.22 108 ARG A O 6
ATOM 6762 N N . PRO A 1 34 ? 15.066 -4.352 -23.821 1.00 5.14 109 PRO A N 6
ATOM 6763 C CA . PRO A 1 34 ? 14.176 -5.362 -23.333 1.00 25.05 109 PRO A CA 6
ATOM 6764 C C . PRO A 1 34 ? 15.020 -6.572 -22.971 1.00 13.10 109 PRO A C 6
ATOM 6765 O O . PRO A 1 34 ? 15.892 -6.985 -23.756 1.00 73.53 109 PRO A O 6
ATOM 6776 N N . LEU A 1 35 ? 14.815 -7.082 -21.797 1.00 5.40 110 LEU A N 6
ATOM 6777 C CA . LEU A 1 35 ? 15.552 -8.231 -21.329 1.00 44.03 110 LEU A CA 6
ATOM 6778 C C . LEU A 1 35 ? 15.212 -9.451 -22.136 1.00 43.23 110 LEU A C 6
ATOM 6779 O O . LEU A 1 35 ? 14.019 -9.700 -22.443 1.00 52.32 110 LEU A O 6
ATOM 6795 N N . GLY A 1 36 ? 16.235 -10.194 -22.495 1.00 64.24 111 GLY A N 6
ATOM 6796 C CA . GLY A 1 36 ? 16.047 -11.423 -23.216 1.00 41.32 111 GLY A CA 6
ATOM 6797 C C . GLY A 1 36 ? 15.356 -12.431 -22.326 1.00 42.45 111 GLY A C 6
ATOM 6798 O O . GLY A 1 36 ? 15.360 -12.257 -21.093 1.00 71.15 111 GLY A O 6
ATOM 6802 N N . PRO A 1 37 ? 14.742 -13.483 -22.875 1.00 13.03 112 PRO A N 6
ATOM 6803 C CA . PRO A 1 37 ? 14.026 -14.474 -22.071 1.00 13.05 112 PRO A CA 6
ATOM 6804 C C . PRO A 1 37 ? 14.959 -15.171 -21.066 1.00 31.44 112 PRO A C 6
ATOM 6805 O O . PRO A 1 37 ? 14.530 -15.573 -19.982 1.00 52.43 112 PRO A O 6
ATOM 6816 N N . GLU A 1 38 ? 16.223 -15.255 -21.420 1.00 35.13 113 GLU A N 6
ATOM 6817 C CA . GLU A 1 38 ? 17.250 -15.845 -20.589 1.00 3.21 113 GLU A CA 6
ATOM 6818 C C . GLU A 1 38 ? 17.476 -14.946 -19.381 1.00 61.51 113 GLU A C 6
ATOM 6819 O O . GLU A 1 38 ? 17.537 -15.409 -18.226 1.00 44.05 113 GLU A O 6
ATOM 6831 N N . GLU A 1 39 ? 17.541 -13.639 -19.648 1.00 52.34 114 GLU A N 6
ATOM 6832 C CA . GLU A 1 39 ? 17.721 -12.654 -18.607 1.00 64.32 114 GLU A CA 6
ATOM 6833 C C . GLU A 1 39 ? 16.490 -12.677 -17.691 1.00 63.33 114 GLU A C 6
ATOM 6834 O O . GLU A 1 39 ? 16.617 -12.617 -16.476 1.00 21.33 114 GLU A O 6
ATOM 6846 N N . LYS A 1 40 ? 15.302 -12.834 -18.309 1.00 71.24 115 LYS A N 6
ATOM 6847 C CA . LYS A 1 40 ? 14.016 -12.971 -17.582 1.00 32.33 115 LYS A CA 6
ATOM 6848 C C . LYS A 1 40 ? 14.097 -14.152 -16.612 1.00 12.44 115 LYS A C 6
ATOM 6849 O O . LYS A 1 40 ? 13.778 -14.033 -15.436 1.00 55.33 115 LYS A O 6
ATOM 6868 N N . GLN A 1 41 ? 14.570 -15.276 -17.128 1.00 63.13 116 GLN A N 6
ATOM 6869 C CA . GLN A 1 41 ? 14.675 -16.510 -16.407 1.00 63.51 116 GLN A CA 6
ATOM 6870 C C . GLN A 1 41 ? 15.652 -16.380 -15.289 1.00 65.52 116 GLN A C 6
ATOM 6871 O O . GLN A 1 41 ? 15.399 -16.906 -14.230 1.00 15.25 116 GLN A O 6
ATOM 6885 N N . LYS A 1 42 ? 16.722 -15.624 -15.471 1.00 10.20 117 LYS A N 6
ATOM 6886 C CA . LYS A 1 42 ? 17.710 -15.525 -14.416 1.00 71.34 117 LYS A CA 6
ATOM 6887 C C . LYS A 1 42 ? 17.134 -14.721 -13.242 1.00 22.32 117 LYS A C 6
ATOM 6888 O O . LYS A 1 42 ? 17.466 -14.955 -12.079 1.00 73.00 117 LYS A O 6
ATOM 6907 N N . LEU A 1 43 ? 16.227 -13.820 -13.558 1.00 34.21 118 LEU A N 6
ATOM 6908 C CA . LEU A 1 43 ? 15.541 -13.025 -12.551 1.00 31.34 118 LEU A CA 6
ATOM 6909 C C . LEU A 1 43 ? 14.582 -13.901 -11.816 1.00 74.20 118 LEU A C 6
ATOM 6910 O O . LEU A 1 43 ? 14.444 -13.803 -10.631 1.00 2.33 118 LEU A O 6
ATOM 6926 N N . VAL A 1 44 ? 13.948 -14.787 -12.539 1.00 21.25 119 VAL A N 6
ATOM 6927 C CA . VAL A 1 44 ? 13.004 -15.737 -11.932 1.00 41.12 119 VAL A CA 6
ATOM 6928 C C . VAL A 1 44 ? 13.795 -16.753 -11.114 1.00 24.51 119 VAL A C 6
ATOM 6929 O O . VAL A 1 44 ? 13.340 -17.261 -10.068 1.00 43.20 119 VAL A O 6
ATOM 6942 N N . ASP A 1 45 ? 14.996 -17.005 -11.577 1.00 13.02 120 ASP A N 6
ATOM 6943 C CA . ASP A 1 45 ? 15.893 -17.933 -10.953 1.00 22.24 120 ASP A CA 6
ATOM 6944 C C . ASP A 1 45 ? 16.294 -17.443 -9.570 1.00 64.43 120 ASP A C 6
ATOM 6945 O O . ASP A 1 45 ? 16.093 -18.147 -8.564 1.00 60.51 120 ASP A O 6
ATOM 6954 N N . GLU A 1 46 ? 16.715 -16.177 -9.497 1.00 71.35 121 GLU A N 6
ATOM 6955 C CA . GLU A 1 46 ? 17.141 -15.598 -8.235 1.00 43.02 121 GLU A CA 6
ATOM 6956 C C . GLU A 1 46 ? 15.984 -14.889 -7.548 1.00 64.44 121 GLU A C 6
ATOM 6957 O O . GLU A 1 46 ? 16.137 -14.283 -6.493 1.00 40.25 121 GLU A O 6
ATOM 6969 N N . LYS A 1 47 ? 14.811 -15.005 -8.186 1.00 11.30 122 LYS A N 6
ATOM 6970 C CA . LYS A 1 47 ? 13.506 -14.572 -7.656 1.00 61.21 122 LYS A CA 6
ATOM 6971 C C . LYS A 1 47 ? 13.486 -13.063 -7.430 1.00 1.14 122 LYS A C 6
ATOM 6972 O O . LYS A 1 47 ? 12.848 -12.519 -6.515 1.00 34.42 122 LYS A O 6
ATOM 6991 N N . LYS A 1 48 ? 14.107 -12.413 -8.377 1.00 1.12 123 LYS A N 6
ATOM 6992 C CA . LYS A 1 48 ? 14.285 -11.011 -8.441 1.00 20.32 123 LYS A CA 6
ATOM 6993 C C . LYS A 1 48 ? 12.983 -10.347 -8.870 1.00 55.22 123 LYS A C 6
ATOM 6994 O O . LYS A 1 48 ? 12.570 -10.470 -10.015 1.00 2.43 123 LYS A O 6
ATOM 7013 N N . ARG A 1 49 ? 12.322 -9.691 -7.931 1.00 62.22 124 ARG A N 6
ATOM 7014 C CA . ARG A 1 49 ? 11.115 -8.925 -8.239 1.00 65.12 124 ARG A CA 6
ATOM 7015 C C . ARG A 1 49 ? 11.390 -7.844 -9.286 1.00 0.34 124 ARG A C 6
ATOM 7016 O O . ARG A 1 49 ? 12.484 -7.223 -9.289 1.00 61.35 124 ARG A O 6
ATOM 7037 N N . PHE A 1 50 ? 10.420 -7.619 -10.143 1.00 5.30 125 PHE A N 6
ATOM 7038 C CA . PHE A 1 50 ? 10.515 -6.641 -11.206 1.00 2.00 125 PHE A CA 6
ATOM 7039 C C . PHE A 1 50 ? 9.947 -5.338 -10.696 1.00 40.10 125 PHE A C 6
ATOM 7040 O O . PHE A 1 50 ? 9.268 -5.332 -9.660 1.00 42.12 125 PHE A O 6
ATOM 7057 N N . HIS A 1 51 ? 10.189 -4.253 -11.391 1.00 1.01 126 HIS A N 6
ATOM 7058 C CA . HIS A 1 51 ? 9.792 -2.970 -10.887 1.00 22.32 126 HIS A CA 6
ATOM 7059 C C . HIS A 1 51 ? 8.887 -2.232 -11.884 1.00 30.53 126 HIS A C 6
ATOM 7060 O O . HIS A 1 51 ? 9.270 -1.988 -13.030 1.00 65.30 126 HIS A O 6
ATOM 7074 N N . GLU A 1 52 ? 7.678 -1.966 -11.457 1.00 52.12 127 GLU A N 6
ATOM 7075 C CA . GLU A 1 52 ? 6.723 -1.180 -12.197 1.00 34.22 127 GLU A CA 6
ATOM 7076 C C . GLU A 1 52 ? 7.003 0.294 -11.967 1.00 41.21 127 GLU A C 6
ATOM 7077 O O . GLU A 1 52 ? 7.201 0.699 -10.827 1.00 64.22 127 GLU A O 6
ATOM 7089 N N . ILE A 1 53 ? 7.072 1.058 -13.055 1.00 63.41 128 ILE A N 6
ATOM 7090 C CA . ILE A 1 53 ? 7.226 2.518 -13.039 1.00 1.55 128 ILE A CA 6
ATOM 7091 C C . ILE A 1 53 ? 6.769 3.091 -14.361 1.00 55.01 128 ILE A C 6
ATOM 7092 O O . ILE A 1 53 ? 7.002 2.488 -15.421 1.00 52.44 128 ILE A O 6
ATOM 7108 N N . ALA A 1 54 ? 6.095 4.241 -14.299 1.00 42.44 129 ALA A N 6
ATOM 7109 C CA . ALA A 1 54 ? 5.647 4.990 -15.492 1.00 33.25 129 ALA A CA 6
ATOM 7110 C C . ALA A 1 54 ? 4.754 4.145 -16.414 1.00 45.01 129 ALA A C 6
ATOM 7111 O O . ALA A 1 54 ? 4.672 4.390 -17.607 1.00 41.42 129 ALA A O 6
ATOM 7118 N N . GLY A 1 55 ? 4.055 3.195 -15.831 1.00 60.14 130 GLY A N 6
ATOM 7119 C CA . GLY A 1 55 ? 3.172 2.330 -16.574 1.00 13.01 130 GLY A CA 6
ATOM 7120 C C . GLY A 1 55 ? 3.883 1.127 -17.154 1.00 14.21 130 GLY A C 6
ATOM 7121 O O . GLY A 1 55 ? 3.246 0.117 -17.471 1.00 65.43 130 GLY A O 6
ATOM 7125 N N . ARG A 1 56 ? 5.189 1.174 -17.193 1.00 53.23 131 ARG A N 6
ATOM 7126 C CA . ARG A 1 56 ? 5.965 0.114 -17.792 1.00 31.21 131 ARG A CA 6
ATOM 7127 C C . ARG A 1 56 ? 6.520 -0.751 -16.700 1.00 33.10 131 ARG A C 6
ATOM 7128 O O . ARG A 1 56 ? 6.430 -0.423 -15.516 1.00 63.14 131 ARG A O 6
ATOM 7149 N N . TRP A 1 57 ? 7.063 -1.850 -17.100 1.00 61.41 132 TRP A N 6
ATOM 7150 C CA . TRP A 1 57 ? 7.855 -2.639 -16.237 1.00 51.13 132 TRP A CA 6
ATOM 7151 C C . TRP A 1 57 ? 9.285 -2.408 -16.614 1.00 20.20 132 TRP A C 6
ATOM 7152 O O . TRP A 1 57 ? 9.597 -2.090 -17.776 1.00 15.43 132 TRP A O 6
ATOM 7173 N N . THR A 1 58 ? 10.130 -2.523 -15.679 1.00 22.21 133 THR A N 6
ATOM 7174 C CA . THR A 1 58 ? 11.506 -2.180 -15.809 1.00 22.44 133 THR A CA 6
ATOM 7175 C C . THR A 1 58 ? 12.287 -2.973 -14.744 1.00 31.10 133 THR A C 6
ATOM 7176 O O . THR A 1 58 ? 11.714 -3.425 -13.741 1.00 14.05 133 THR A O 6
ATOM 7187 N N . GLY A 1 59 ? 13.520 -3.219 -15.015 1.00 20.44 134 GLY A N 6
ATOM 7188 C CA . GLY A 1 59 ? 14.363 -3.951 -14.140 1.00 45.24 134 GLY A CA 6
ATOM 7189 C C . GLY A 1 59 ? 15.777 -3.763 -14.559 1.00 15.12 134 GLY A C 6
ATOM 7190 O O . GLY A 1 59 ? 16.151 -2.686 -15.034 1.00 63.42 134 GLY A O 6
ATOM 7194 N N . GLN A 1 60 ? 16.566 -4.761 -14.394 1.00 62.12 135 GLN A N 6
ATOM 7195 C CA . GLN A 1 60 ? 17.909 -4.716 -14.838 1.00 65.44 135 GLN A CA 6
ATOM 7196 C C . GLN A 1 60 ? 18.288 -6.019 -15.448 1.00 22.43 135 GLN A C 6
ATOM 7197 O O . GLN A 1 60 ? 18.039 -7.072 -14.877 1.00 51.24 135 GLN A O 6
ATOM 7211 N N . CYS A 1 61 ? 18.844 -5.939 -16.624 1.00 54.11 136 CYS A N 6
ATOM 7212 C CA . CYS A 1 61 ? 19.267 -7.090 -17.335 1.00 52.23 136 CYS A CA 6
ATOM 7213 C C . CYS A 1 61 ? 20.473 -7.715 -16.676 1.00 24.22 136 CYS A C 6
ATOM 7214 O O . CYS A 1 61 ? 21.316 -7.007 -16.091 1.00 30.10 136 CYS A O 6
ATOM 7221 N N . ALA A 1 62 ? 20.551 -9.017 -16.802 1.00 63.54 137 ALA A N 6
ATOM 7222 C CA . ALA A 1 62 ? 21.651 -9.865 -16.280 1.00 0.43 137 ALA A CA 6
ATOM 7223 C C . ALA A 1 62 ? 22.971 -9.383 -16.823 1.00 30.02 137 ALA A C 6
ATOM 7224 O O . ALA A 1 62 ? 23.998 -9.548 -16.204 1.00 61.04 137 ALA A O 6
ATOM 7231 N N . ASN A 1 63 ? 22.911 -8.772 -17.988 1.00 75.24 138 ASN A N 6
ATOM 7232 C CA . ASN A 1 63 ? 24.047 -8.147 -18.633 1.00 24.33 138 ASN A CA 6
ATOM 7233 C C . ASN A 1 63 ? 24.780 -7.241 -17.628 1.00 50.24 138 ASN A C 6
ATOM 7234 O O . ASN A 1 63 ? 26.000 -7.293 -17.505 1.00 70.22 138 ASN A O 6
ATOM 7245 N N . CYS A 1 64 ? 24.021 -6.417 -16.929 1.00 13.43 139 CYS A N 6
ATOM 7246 C CA . CYS A 1 64 ? 24.567 -5.606 -15.862 1.00 13.53 139 CYS A CA 6
ATOM 7247 C C . CYS A 1 64 ? 24.562 -6.415 -14.544 1.00 12.24 139 CYS A C 6
ATOM 7248 O O . CYS A 1 64 ? 25.580 -6.583 -13.880 1.00 32.45 139 CYS A O 6
ATOM 7255 N N . TRP A 1 65 ? 23.386 -6.953 -14.246 1.00 30.55 140 TRP A N 6
ATOM 7256 C CA . TRP A 1 65 ? 23.043 -7.593 -12.978 1.00 61.52 140 TRP A CA 6
ATOM 7257 C C . TRP A 1 65 ? 23.912 -8.791 -12.585 1.00 22.32 140 TRP A C 6
ATOM 7258 O O . TRP A 1 65 ? 24.196 -8.975 -11.402 1.00 22.33 140 TRP A O 6
ATOM 7279 N N . GLN A 1 66 ? 24.379 -9.568 -13.543 1.00 72.11 141 GLN A N 6
ATOM 7280 C CA . GLN A 1 66 ? 25.138 -10.770 -13.226 1.00 4.03 141 GLN A CA 6
ATOM 7281 C C . GLN A 1 66 ? 26.511 -10.391 -12.655 1.00 24.12 141 GLN A C 6
ATOM 7282 O O . GLN A 1 66 ? 27.193 -11.205 -12.042 1.00 64.23 141 GLN A O 6
ATOM 7296 N N . ARG A 1 67 ? 26.882 -9.133 -12.839 1.00 64.42 142 ARG A N 6
ATOM 7297 C CA . ARG A 1 67 ? 28.127 -8.594 -12.325 1.00 52.34 142 ARG A CA 6
ATOM 7298 C C . ARG A 1 67 ? 27.947 -8.120 -10.886 1.00 3.03 142 ARG A C 6
ATOM 7299 O O . ARG A 1 67 ? 28.886 -7.717 -10.234 1.00 52.33 142 ARG A O 6
ATOM 7320 N N . THR A 1 68 ? 26.721 -8.169 -10.416 1.00 11.42 143 THR A N 6
ATOM 7321 C CA . THR A 1 68 ? 26.391 -7.805 -9.059 1.00 35.10 143 THR A CA 6
ATOM 7322 C C . THR A 1 68 ? 26.000 -9.103 -8.305 1.00 22.24 143 THR A C 6
ATOM 7323 O O . THR A 1 68 ? 25.307 -9.094 -7.264 1.00 75.43 143 THR A O 6
ATOM 7334 N N . ARG A 1 69 ? 26.445 -10.230 -8.838 1.00 51.43 144 ARG A N 6
ATOM 7335 C CA . ARG A 1 69 ? 26.111 -11.513 -8.270 1.00 74.13 144 ARG A CA 6
ATOM 7336 C C . ARG A 1 69 ? 27.373 -12.239 -7.868 1.00 72.01 144 ARG A C 6
ATOM 7337 O O . ARG A 1 69 ? 28.472 -11.817 -8.225 1.00 42.22 144 ARG A O 6
ATOM 7358 N N . GLN A 1 70 ? 27.217 -13.330 -7.152 1.00 40.14 145 GLN A N 6
ATOM 7359 C CA . GLN A 1 70 ? 28.346 -14.077 -6.652 1.00 72.31 145 GLN A CA 6
ATOM 7360 C C . GLN A 1 70 ? 28.936 -14.963 -7.744 1.00 73.52 145 GLN A C 6
ATOM 7361 O O . GLN A 1 70 ? 28.490 -16.088 -7.967 1.00 55.25 145 GLN A O 6
ATOM 7375 N N . ARG A 1 71 ? 29.871 -14.413 -8.465 1.00 61.41 146 ARG A N 6
ATOM 7376 C CA . ARG A 1 71 ? 30.588 -15.127 -9.482 1.00 23.12 146 ARG A CA 6
ATOM 7377 C C . ARG A 1 71 ? 31.981 -14.548 -9.597 1.00 43.22 146 ARG A C 6
ATOM 7378 O O . ARG A 1 71 ? 32.144 -13.374 -9.898 1.00 21.13 146 ARG A O 6
ATOM 7399 N N . ASN A 1 72 ? 32.965 -15.364 -9.343 1.00 5.31 147 ASN A N 6
ATOM 7400 C CA . ASN A 1 72 ? 34.352 -14.931 -9.408 1.00 22.03 147 ASN A CA 6
ATOM 7401 C C . ASN A 1 72 ? 34.856 -14.933 -10.846 1.00 52.31 147 ASN A C 6
ATOM 7402 O O . ASN A 1 72 ? 34.758 -15.943 -11.546 1.00 51.11 147 ASN A O 6
ATOM 7413 N N . GLU A 1 73 ? 35.347 -13.799 -11.273 1.00 44.15 148 GLU A N 6
ATOM 7414 C CA . GLU A 1 73 ? 35.973 -13.629 -12.557 1.00 33.31 148 GLU A CA 6
ATOM 7415 C C . GLU A 1 73 ? 37.010 -12.543 -12.370 1.00 31.35 148 GLU A C 6
ATOM 7416 O O . GLU A 1 73 ? 36.731 -11.530 -11.722 1.00 13.12 148 GLU A O 6
ATOM 7428 N N . THR A 1 74 ? 38.191 -12.755 -12.871 1.00 22.45 149 THR A N 6
ATOM 7429 C CA . THR A 1 74 ? 39.255 -11.814 -12.677 1.00 31.20 149 THR A CA 6
ATOM 7430 C C . THR A 1 74 ? 39.172 -10.664 -13.686 1.00 52.40 149 THR A C 6
ATOM 7431 O O . THR A 1 74 ? 39.595 -10.791 -14.832 1.00 45.11 149 THR A O 6
ATOM 7442 N N . GLN A 1 75 ? 38.545 -9.592 -13.265 1.00 42.14 150 GLN A N 6
ATOM 7443 C CA . GLN A 1 75 ? 38.446 -8.394 -14.058 1.00 52.43 150 GLN A CA 6
ATOM 7444 C C . GLN A 1 75 ? 39.440 -7.361 -13.570 1.00 55.40 150 GLN A C 6
ATOM 7445 O O . GLN A 1 75 ? 40.057 -7.533 -12.508 1.00 62.35 150 GLN A O 6
ATOM 7459 N N . VAL A 1 76 ? 39.575 -6.320 -14.333 1.00 12.33 151 VAL A N 6
ATOM 7460 C CA . VAL A 1 76 ? 40.423 -5.218 -14.071 1.00 74.12 151 VAL A CA 6
ATOM 7461 C C . VAL A 1 76 ? 39.870 -4.132 -14.956 1.00 54.14 151 VAL A C 6
ATOM 7462 O O . VAL A 1 76 ? 39.234 -4.526 -15.979 1.00 12.04 151 VAL A O 6
ATOM 7477 N N . GLY A 1 1 ? 2.790 11.614 -14.033 1.00 41.24 76 GLY A N 7
ATOM 7478 C CA . GLY A 1 1 ? 1.482 11.665 -13.358 1.00 70.44 76 GLY A CA 7
ATOM 7479 C C . GLY A 1 1 ? 1.542 10.835 -12.123 1.00 70.23 76 GLY A C 7
ATOM 7480 O O . GLY A 1 1 ? 2.607 10.728 -11.531 1.00 35.12 76 GLY A O 7
ATOM 7486 N N . SER A 1 2 ? 0.446 10.250 -11.739 1.00 2.44 77 SER A N 7
ATOM 7487 C CA . SER A 1 2 ? 0.418 9.366 -10.608 1.00 60.22 77 SER A CA 7
ATOM 7488 C C . SER A 1 2 ? 0.817 7.967 -11.084 1.00 15.21 77 SER A C 7
ATOM 7489 O O . SER A 1 2 ? 0.075 7.321 -11.816 1.00 11.02 77 SER A O 7
ATOM 7497 N N . HIS A 1 3 ? 2.006 7.538 -10.736 1.00 51.10 78 HIS A N 7
ATOM 7498 C CA . HIS A 1 3 ? 2.491 6.246 -11.174 1.00 13.42 78 HIS A CA 7
ATOM 7499 C C . HIS A 1 3 ? 2.635 5.333 -9.988 1.00 75.20 78 HIS A C 7
ATOM 7500 O O . HIS A 1 3 ? 3.165 5.733 -8.962 1.00 50.21 78 HIS A O 7
ATOM 7514 N N . MET A 1 4 ? 2.133 4.131 -10.111 1.00 54.04 79 MET A N 7
ATOM 7515 C CA . MET A 1 4 ? 2.250 3.171 -9.042 1.00 21.01 79 MET A CA 7
ATOM 7516 C C . MET A 1 4 ? 3.363 2.193 -9.366 1.00 34.53 79 MET A C 7
ATOM 7517 O O . MET A 1 4 ? 3.335 1.526 -10.403 1.00 1.24 79 MET A O 7
ATOM 7531 N N . SER A 1 5 ? 4.335 2.172 -8.509 1.00 2.13 80 SER A N 7
ATOM 7532 C CA . SER A 1 5 ? 5.519 1.376 -8.620 1.00 71.21 80 SER A CA 7
ATOM 7533 C C . SER A 1 5 ? 5.356 -0.012 -7.967 1.00 42.23 80 SER A C 7
ATOM 7534 O O . SER A 1 5 ? 5.203 -0.122 -6.746 1.00 23.03 80 SER A O 7
ATOM 7542 N N . ARG A 1 6 ? 5.351 -1.054 -8.772 1.00 44.21 81 ARG A N 7
ATOM 7543 C CA . ARG A 1 6 ? 5.235 -2.414 -8.250 1.00 33.14 81 ARG A CA 7
ATOM 7544 C C . ARG A 1 6 ? 6.607 -3.044 -8.354 1.00 43.31 81 ARG A C 7
ATOM 7545 O O . ARG A 1 6 ? 7.228 -2.947 -9.401 1.00 62.32 81 ARG A O 7
ATOM 7566 N N . SER A 1 7 ? 7.108 -3.637 -7.315 1.00 64.20 82 SER A N 7
ATOM 7567 C CA . SER A 1 7 ? 8.289 -4.445 -7.478 1.00 44.24 82 SER A CA 7
ATOM 7568 C C . SER A 1 7 ? 7.924 -5.878 -7.099 1.00 2.12 82 SER A C 7
ATOM 7569 O O . SER A 1 7 ? 7.649 -6.158 -5.921 1.00 53.12 82 SER A O 7
ATOM 7577 N N . VAL A 1 8 ? 7.963 -6.786 -8.063 1.00 75.41 83 VAL A N 7
ATOM 7578 C CA . VAL A 1 8 ? 7.523 -8.180 -7.854 1.00 14.11 83 VAL A CA 7
ATOM 7579 C C . VAL A 1 8 ? 8.329 -9.131 -8.727 1.00 74.03 83 VAL A C 7
ATOM 7580 O O . VAL A 1 8 ? 9.098 -8.688 -9.567 1.00 71.52 83 VAL A O 7
ATOM 7593 N N . TYR A 1 9 ? 8.125 -10.423 -8.555 1.00 3.22 84 TYR A N 7
ATOM 7594 C CA . TYR A 1 9 ? 8.889 -11.415 -9.293 1.00 71.42 84 TYR A CA 7
ATOM 7595 C C . TYR A 1 9 ? 8.174 -11.744 -10.599 1.00 34.01 84 TYR A C 7
ATOM 7596 O O . TYR A 1 9 ? 7.004 -11.378 -10.784 1.00 3.00 84 TYR A O 7
ATOM 7614 N N . GLY A 1 10 ? 8.856 -12.461 -11.478 1.00 22.10 85 GLY A N 7
ATOM 7615 C CA . GLY A 1 10 ? 8.274 -12.856 -12.760 1.00 61.40 85 GLY A CA 7
ATOM 7616 C C . GLY A 1 10 ? 7.023 -13.696 -12.589 1.00 71.10 85 GLY A C 7
ATOM 7617 O O . GLY A 1 10 ? 6.023 -13.494 -13.270 1.00 41.33 85 GLY A O 7
ATOM 7621 N N . THR A 1 11 ? 7.064 -14.585 -11.626 1.00 52.50 86 THR A N 7
ATOM 7622 C CA . THR A 1 11 ? 5.955 -15.449 -11.311 1.00 45.43 86 THR A CA 7
ATOM 7623 C C . THR A 1 11 ? 4.752 -14.626 -10.773 1.00 64.15 86 THR A C 7
ATOM 7624 O O . THR A 1 11 ? 3.615 -15.079 -10.787 1.00 72.44 86 THR A O 7
ATOM 7635 N N . THR A 1 12 ? 5.016 -13.408 -10.326 1.00 0.31 87 THR A N 7
ATOM 7636 C CA . THR A 1 12 ? 3.982 -12.572 -9.812 1.00 60.02 87 THR A CA 7
ATOM 7637 C C . THR A 1 12 ? 3.418 -11.769 -10.985 1.00 53.41 87 THR A C 7
ATOM 7638 O O . THR A 1 12 ? 2.233 -11.505 -11.066 1.00 33.42 87 THR A O 7
ATOM 7649 N N . LEU A 1 13 ? 4.312 -11.435 -11.900 1.00 22.50 88 LEU A N 7
ATOM 7650 C CA . LEU A 1 13 ? 4.031 -10.684 -13.122 1.00 72.11 88 LEU A CA 7
ATOM 7651 C C . LEU A 1 13 ? 3.008 -11.411 -13.959 1.00 22.34 88 LEU A C 7
ATOM 7652 O O . LEU A 1 13 ? 2.016 -10.801 -14.399 1.00 1.11 88 LEU A O 7
ATOM 7668 N N . GLU A 1 14 ? 3.233 -12.714 -14.139 1.00 42.43 89 GLU A N 7
ATOM 7669 C CA . GLU A 1 14 ? 2.310 -13.590 -14.876 1.00 63.21 89 GLU A CA 7
ATOM 7670 C C . GLU A 1 14 ? 0.861 -13.408 -14.346 1.00 51.25 89 GLU A C 7
ATOM 7671 O O . GLU A 1 14 ? -0.102 -13.348 -15.101 1.00 25.42 89 GLU A O 7
ATOM 7683 N N . ALA A 1 15 ? 0.746 -13.256 -13.039 1.00 73.14 90 ALA A N 7
ATOM 7684 C CA . ALA A 1 15 ? -0.544 -13.157 -12.374 1.00 53.01 90 ALA A CA 7
ATOM 7685 C C . ALA A 1 15 ? -1.075 -11.719 -12.326 1.00 32.54 90 ALA A C 7
ATOM 7686 O O . ALA A 1 15 ? -2.279 -11.478 -12.519 1.00 31.34 90 ALA A O 7
ATOM 7693 N N . ILE A 1 16 ? -0.201 -10.767 -12.056 1.00 64.43 91 ILE A N 7
ATOM 7694 C CA . ILE A 1 16 ? -0.610 -9.376 -11.966 1.00 13.33 91 ILE A CA 7
ATOM 7695 C C . ILE A 1 16 ? -0.976 -8.853 -13.319 1.00 61.12 91 ILE A C 7
ATOM 7696 O O . ILE A 1 16 ? -2.110 -8.411 -13.536 1.00 33.21 91 ILE A O 7
ATOM 7712 N N . THR A 1 17 ? -0.075 -8.959 -14.238 1.00 33.41 92 THR A N 7
ATOM 7713 C CA . THR A 1 17 ? -0.288 -8.376 -15.518 1.00 14.53 92 THR A CA 7
ATOM 7714 C C . THR A 1 17 ? -1.030 -9.327 -16.496 1.00 31.43 92 THR A C 7
ATOM 7715 O O . THR A 1 17 ? -1.672 -8.857 -17.432 1.00 32.15 92 THR A O 7
ATOM 7726 N N . LYS A 1 18 ? -0.993 -10.662 -16.231 1.00 42.31 93 LYS A N 7
ATOM 7727 C CA . LYS A 1 18 ? -1.547 -11.681 -17.182 1.00 72.43 93 LYS A CA 7
ATOM 7728 C C . LYS A 1 18 ? -0.748 -11.663 -18.456 1.00 43.44 93 LYS A C 7
ATOM 7729 O O . LYS A 1 18 ? -1.228 -12.022 -19.531 1.00 14.45 93 LYS A O 7
ATOM 7748 N N . LYS A 1 19 ? 0.485 -11.278 -18.315 1.00 21.42 94 LYS A N 7
ATOM 7749 C CA . LYS A 1 19 ? 1.379 -11.181 -19.404 1.00 62.40 94 LYS A CA 7
ATOM 7750 C C . LYS A 1 19 ? 2.629 -11.852 -18.966 1.00 2.14 94 LYS A C 7
ATOM 7751 O O . LYS A 1 19 ? 3.136 -11.561 -17.880 1.00 62.14 94 LYS A O 7
ATOM 7770 N N . SER A 1 20 ? 3.108 -12.727 -19.773 1.00 2.24 95 SER A N 7
ATOM 7771 C CA . SER A 1 20 ? 4.245 -13.502 -19.440 1.00 14.10 95 SER A CA 7
ATOM 7772 C C . SER A 1 20 ? 5.546 -12.752 -19.627 1.00 3.01 95 SER A C 7
ATOM 7773 O O . SER A 1 20 ? 5.621 -11.744 -20.354 1.00 22.40 95 SER A O 7
ATOM 7781 N N . LEU A 1 21 ? 6.570 -13.253 -18.970 1.00 12.11 96 LEU A N 7
ATOM 7782 C CA . LEU A 1 21 ? 7.939 -12.774 -19.107 1.00 41.21 96 LEU A CA 7
ATOM 7783 C C . LEU A 1 21 ? 8.382 -12.802 -20.562 1.00 1.52 96 LEU A C 7
ATOM 7784 O O . LEU A 1 21 ? 9.204 -11.999 -20.991 1.00 32.12 96 LEU A O 7
ATOM 7800 N N . TYR A 1 22 ? 7.844 -13.729 -21.309 1.00 2.23 97 TYR A N 7
ATOM 7801 C CA . TYR A 1 22 ? 8.167 -13.865 -22.712 1.00 22.44 97 TYR A CA 7
ATOM 7802 C C . TYR A 1 22 ? 7.407 -12.819 -23.541 1.00 32.21 97 TYR A C 7
ATOM 7803 O O . TYR A 1 22 ? 7.879 -12.393 -24.581 1.00 33.21 97 TYR A O 7
ATOM 7821 N N . ASP A 1 23 ? 6.277 -12.372 -23.018 1.00 31.41 98 ASP A N 7
ATOM 7822 C CA . ASP A 1 23 ? 5.384 -11.446 -23.733 1.00 63.13 98 ASP A CA 7
ATOM 7823 C C . ASP A 1 23 ? 5.835 -10.008 -23.514 1.00 31.32 98 ASP A C 7
ATOM 7824 O O . ASP A 1 23 ? 5.946 -9.216 -24.451 1.00 4.31 98 ASP A O 7
ATOM 7833 N N . LEU A 1 24 ? 6.179 -9.697 -22.283 1.00 32.42 99 LEU A N 7
ATOM 7834 C CA . LEU A 1 24 ? 6.558 -8.353 -21.946 1.00 52.04 99 LEU A CA 7
ATOM 7835 C C . LEU A 1 24 ? 7.973 -8.023 -22.306 1.00 44.44 99 LEU A C 7
ATOM 7836 O O . LEU A 1 24 ? 8.951 -8.611 -21.775 1.00 45.41 99 LEU A O 7
ATOM 7852 N N . SER A 1 25 ? 8.104 -7.096 -23.198 1.00 11.30 100 SER A N 7
ATOM 7853 C CA . SER A 1 25 ? 9.369 -6.563 -23.520 1.00 23.01 100 SER A CA 7
ATOM 7854 C C . SER A 1 25 ? 9.669 -5.451 -22.510 1.00 0.21 100 SER A C 7
ATOM 7855 O O . SER A 1 25 ? 9.286 -4.300 -22.681 1.00 33.21 100 SER A O 7
ATOM 7863 N N . ILE A 1 26 ? 10.273 -5.854 -21.421 1.00 41.11 101 ILE A N 7
ATOM 7864 C CA . ILE A 1 26 ? 10.606 -4.976 -20.325 1.00 54.13 101 ILE A CA 7
ATOM 7865 C C . ILE A 1 26 ? 11.935 -4.324 -20.643 1.00 71.14 101 ILE A C 7
ATOM 7866 O O . ILE A 1 26 ? 12.821 -4.994 -21.151 1.00 23.23 101 ILE A O 7
ATOM 7882 N N . ARG A 1 27 ? 12.064 -3.035 -20.395 1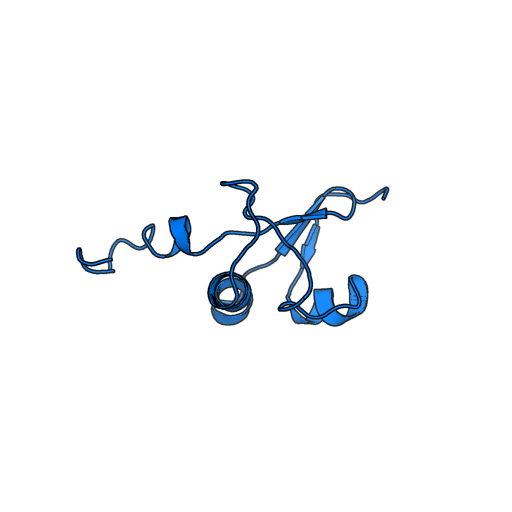.00 51.32 102 ARG A N 7
ATOM 7883 C CA . ARG A 1 27 ? 13.299 -2.333 -20.717 1.00 54.34 102 ARG A CA 7
ATOM 7884 C C . ARG A 1 27 ? 14.239 -2.263 -19.546 1.00 72.44 102 ARG A C 7
ATOM 7885 O O . ARG A 1 27 ? 13.819 -2.196 -18.397 1.00 40.34 102 ARG A O 7
ATOM 7906 N N . CYS A 1 28 ? 15.509 -2.274 -19.847 1.00 54.13 103 CYS A N 7
ATOM 7907 C CA . CYS A 1 28 ? 16.523 -2.014 -18.868 1.00 12.42 103 CYS A CA 7
ATOM 7908 C C . CYS A 1 28 ? 16.546 -0.518 -18.699 1.00 51.31 103 CYS A C 7
ATOM 7909 O O . CYS A 1 28 ? 16.785 0.195 -19.669 1.00 53.31 103 CYS A O 7
ATOM 7916 N N . HIS A 1 29 ? 16.320 -0.047 -17.498 1.00 24.51 104 HIS A N 7
ATOM 7917 C CA . HIS A 1 29 ? 16.208 1.394 -17.209 1.00 1.43 104 HIS A CA 7
ATOM 7918 C C . HIS A 1 29 ? 17.531 2.158 -17.508 1.00 1.20 104 HIS A C 7
ATOM 7919 O O . HIS A 1 29 ? 17.551 3.375 -17.588 1.00 53.32 104 HIS A O 7
ATOM 7933 N N . ARG A 1 30 ? 18.601 1.422 -17.743 1.00 73.41 105 ARG A N 7
ATOM 7934 C CA . ARG A 1 30 ? 19.898 2.022 -17.987 1.00 64.21 105 ARG A CA 7
ATOM 7935 C C . ARG A 1 30 ? 20.226 1.975 -19.493 1.00 1.03 105 ARG A C 7
ATOM 7936 O O . ARG A 1 30 ? 21.090 2.702 -19.973 1.00 24.45 105 ARG A O 7
ATOM 7957 N N . CYS A 1 31 ? 19.564 1.098 -20.227 1.00 74.00 106 CYS A N 7
ATOM 7958 C CA . CYS A 1 31 ? 19.843 0.969 -21.659 1.00 72.22 106 CYS A CA 7
ATOM 7959 C C . CYS A 1 31 ? 18.680 1.491 -22.512 1.00 31.12 106 CYS A C 7
ATOM 7960 O O . CYS A 1 31 ? 18.895 2.008 -23.611 1.00 1.55 106 CYS A O 7
ATOM 7967 N N . GLN A 1 32 ? 17.455 1.307 -22.002 1.00 75.42 107 GLN A N 7
ATOM 7968 C CA . GLN A 1 32 ? 16.190 1.645 -22.685 1.00 63.41 107 GLN A CA 7
ATOM 7969 C C . GLN A 1 32 ? 15.912 0.662 -23.798 1.00 32.34 107 GLN A C 7
ATOM 7970 O O . GLN A 1 32 ? 15.083 0.879 -24.669 1.00 51.41 107 GLN A O 7
ATOM 7984 N N . ARG A 1 33 ? 16.596 -0.442 -23.709 1.00 54.43 108 ARG A N 7
ATOM 7985 C CA . ARG A 1 33 ? 16.438 -1.550 -24.600 1.00 23.31 108 ARG A CA 7
ATOM 7986 C C . ARG A 1 33 ? 15.775 -2.670 -23.825 1.00 4.24 108 ARG A C 7
ATOM 7987 O O . ARG A 1 33 ? 15.974 -2.757 -22.592 1.00 53.14 108 ARG A O 7
ATOM 8008 N N . PRO A 1 34 ? 14.955 -3.502 -24.480 1.00 53.01 109 PRO A N 7
ATOM 8009 C CA . PRO A 1 34 ? 14.261 -4.596 -23.818 1.00 34.14 109 PRO A CA 7
ATOM 8010 C C . PRO A 1 34 ? 15.181 -5.752 -23.446 1.00 52.13 109 PRO A C 7
ATOM 8011 O O . PRO A 1 34 ? 16.202 -5.989 -24.090 1.00 74.32 109 PRO A O 7
ATOM 8022 N N . LEU A 1 35 ? 14.823 -6.422 -22.381 1.00 42.50 110 LEU A N 7
ATOM 8023 C CA . LEU A 1 35 ? 15.519 -7.601 -21.918 1.00 10.12 110 LEU A CA 7
ATOM 8024 C C . LEU A 1 35 ? 15.119 -8.788 -22.764 1.00 54.52 110 LEU A C 7
ATOM 8025 O O . LEU A 1 35 ? 13.929 -8.931 -23.125 1.00 71.53 110 LEU A O 7
ATOM 8041 N N . GLY A 1 36 ? 16.068 -9.636 -23.060 1.00 52.13 111 GLY A N 7
ATOM 8042 C CA . GLY A 1 36 ? 15.788 -10.833 -23.799 1.00 23.13 111 GLY A CA 7
ATOM 8043 C C . GLY A 1 36 ? 15.264 -11.930 -22.882 1.00 2.23 111 GLY A C 7
ATOM 8044 O O . GLY A 1 36 ? 14.998 -11.672 -21.681 1.00 21.31 111 GLY A O 7
ATOM 8048 N N . PRO A 1 37 ? 15.089 -13.155 -23.388 1.00 34.22 112 PRO A N 7
ATOM 8049 C CA . PRO A 1 37 ? 14.592 -14.268 -22.589 1.00 44.50 112 PRO A CA 7
ATOM 8050 C C . PRO A 1 37 ? 15.581 -14.636 -21.487 1.00 13.20 112 PRO A C 7
ATOM 8051 O O . PRO A 1 37 ? 15.201 -14.784 -20.332 1.00 34.33 112 PRO A O 7
ATOM 8062 N N . GLU A 1 38 ? 16.841 -14.697 -21.852 1.00 23.13 113 GLU A N 7
ATOM 8063 C CA . GLU A 1 38 ? 17.919 -15.067 -20.967 1.00 3.43 113 GLU A CA 7
ATOM 8064 C C . GLU A 1 38 ? 18.174 -14.016 -19.898 1.00 73.32 113 GLU A C 7
ATOM 8065 O O . GLU A 1 38 ? 18.357 -14.347 -18.713 1.00 23.42 113 GLU A O 7
ATOM 8077 N N . GLU A 1 39 ? 18.137 -12.752 -20.306 1.00 72.34 114 GLU A N 7
ATOM 8078 C CA . GLU A 1 39 ? 18.299 -11.626 -19.398 1.00 0.04 114 GLU A CA 7
ATOM 8079 C C . GLU A 1 39 ? 17.238 -11.678 -18.296 1.00 44.11 114 GLU A C 7
ATOM 8080 O O . GLU A 1 39 ? 17.547 -11.568 -17.104 1.00 31.31 114 GLU A O 7
ATOM 8092 N N . LYS A 1 40 ? 15.995 -11.891 -18.700 1.00 40.22 115 LYS A N 7
ATOM 8093 C CA . LYS A 1 40 ? 14.894 -12.023 -17.754 1.00 53.23 115 LYS A CA 7
ATOM 8094 C C . LYS A 1 40 ? 15.010 -13.316 -16.937 1.00 35.04 115 LYS A C 7
ATOM 8095 O O . LYS A 1 40 ? 14.743 -13.330 -15.731 1.00 14.33 115 LYS A O 7
ATOM 8114 N N . GLN A 1 41 ? 15.459 -14.376 -17.588 1.00 53.13 116 GLN A N 7
ATOM 8115 C CA . GLN A 1 41 ? 15.642 -15.676 -16.969 1.00 22.51 116 GLN A CA 7
ATOM 8116 C C . GLN A 1 41 ? 16.671 -15.624 -15.859 1.00 53.43 116 GLN A C 7
ATOM 8117 O O . GLN A 1 41 ? 16.514 -16.306 -14.878 1.00 41.04 116 GLN A O 7
ATOM 8131 N N . LYS A 1 42 ? 17.685 -14.784 -15.988 1.00 15.15 117 LYS A N 7
ATOM 8132 C CA . LYS A 1 42 ? 18.728 -14.714 -14.974 1.00 21.33 117 LYS A CA 7
ATOM 8133 C C . LYS A 1 42 ? 18.222 -13.972 -13.720 1.00 44.24 117 LYS A C 7
ATOM 8134 O O . LYS A 1 42 ? 18.577 -14.310 -12.560 1.00 4.33 117 LYS A O 7
ATOM 8153 N N . LEU A 1 43 ? 17.334 -13.034 -13.936 1.00 43.14 118 LEU A N 7
ATOM 8154 C CA . LEU A 1 43 ? 16.733 -12.312 -12.834 1.00 32.42 118 LEU A CA 7
ATOM 8155 C C . LEU A 1 43 ? 15.827 -13.253 -12.089 1.00 65.04 118 LEU A C 7
ATOM 8156 O O . LEU A 1 43 ? 15.875 -13.342 -10.886 1.00 70.10 118 LEU A O 7
ATOM 8172 N N . VAL A 1 44 ? 15.036 -13.992 -12.831 1.00 1.00 119 VAL A N 7
ATOM 8173 C CA . VAL A 1 44 ? 14.135 -14.988 -12.247 1.00 15.31 119 VAL A CA 7
ATOM 8174 C C . VAL A 1 44 ? 14.949 -16.152 -11.647 1.00 24.32 119 VAL A C 7
ATOM 8175 O O . VAL A 1 44 ? 14.530 -16.800 -10.654 1.00 32.41 119 VAL A O 7
ATOM 8188 N N . ASP A 1 45 ? 16.120 -16.384 -12.224 1.00 5.22 120 ASP A N 7
ATOM 8189 C CA . ASP A 1 45 ? 17.060 -17.405 -11.760 1.00 24.13 120 ASP A CA 7
ATOM 8190 C C . ASP A 1 45 ? 17.450 -17.129 -10.340 1.00 75.41 120 ASP A C 7
ATOM 8191 O O . ASP A 1 45 ? 17.317 -17.986 -9.468 1.00 35.03 120 ASP A O 7
ATOM 8200 N N . GLU A 1 46 ? 17.814 -15.898 -10.075 1.00 1.01 121 GLU A N 7
ATOM 8201 C CA . GLU A 1 46 ? 18.190 -15.538 -8.726 1.00 64.35 121 GLU A CA 7
ATOM 8202 C C . GLU A 1 46 ? 17.054 -14.890 -7.950 1.00 41.44 121 GLU A C 7
ATOM 8203 O O . GLU A 1 46 ? 17.278 -14.331 -6.863 1.00 63.13 121 GLU A O 7
ATOM 8215 N N . LYS A 1 47 ? 15.866 -14.969 -8.516 1.00 50.22 122 LYS A N 7
ATOM 8216 C CA . LYS A 1 47 ? 14.621 -14.443 -7.945 1.00 1.11 122 LYS A CA 7
ATOM 8217 C C . LYS A 1 47 ? 14.682 -12.942 -7.655 1.00 14.20 122 LYS A C 7
ATOM 8218 O O . LYS A 1 47 ? 14.612 -12.496 -6.512 1.00 21.11 122 LYS A O 7
ATOM 8237 N N . LYS A 1 48 ? 14.903 -12.195 -8.697 1.00 21.44 123 LYS A N 7
ATOM 8238 C CA . LYS A 1 48 ? 14.926 -10.764 -8.643 1.00 1.41 123 LYS A CA 7
ATOM 8239 C C . LYS A 1 48 ? 13.596 -10.195 -9.087 1.00 22.31 123 LYS A C 7
ATOM 8240 O O . LYS A 1 48 ? 12.758 -10.915 -9.646 1.00 42.44 123 LYS A O 7
ATOM 8259 N N . ARG A 1 49 ? 13.391 -8.927 -8.838 1.00 42.12 124 ARG A N 7
ATOM 8260 C CA . ARG A 1 49 ? 12.113 -8.320 -9.091 1.00 45.52 124 ARG A CA 7
ATOM 8261 C C . ARG A 1 49 ? 12.150 -7.359 -10.249 1.00 20.02 124 ARG A C 7
ATOM 8262 O O . ARG A 1 49 ? 13.170 -6.725 -10.514 1.00 44.24 124 ARG A O 7
ATOM 8283 N N . PHE A 1 50 ? 11.035 -7.269 -10.926 1.00 1.04 125 PHE A N 7
ATOM 8284 C CA . PHE A 1 50 ? 10.842 -6.335 -11.992 1.00 72.22 125 PHE A CA 7
ATOM 8285 C C . PHE A 1 50 ? 10.082 -5.162 -11.418 1.00 24.42 125 PHE A C 7
ATOM 8286 O O . PHE A 1 50 ? 9.376 -5.319 -10.394 1.00 71.13 125 PHE A O 7
ATOM 8303 N N . HIS A 1 51 ? 10.207 -4.015 -12.024 1.00 73.41 126 HIS A N 7
ATOM 8304 C CA . HIS A 1 51 ? 9.599 -2.834 -11.488 1.00 51.51 126 HIS A CA 7
ATOM 8305 C C . HIS A 1 51 ? 8.617 -2.239 -12.492 1.00 74.03 126 HIS A C 7
ATOM 8306 O O . HIS A 1 51 ? 8.978 -1.952 -13.639 1.00 2.35 126 HIS A O 7
ATOM 8320 N N . GLU A 1 52 ? 7.385 -2.117 -12.075 1.00 32.50 127 GLU A N 7
ATOM 8321 C CA . GLU A 1 52 ? 6.342 -1.520 -12.880 1.00 33.31 127 GLU A CA 7
ATOM 8322 C C . GLU A 1 52 ? 6.077 -0.119 -12.402 1.00 72.03 127 GLU A C 7
ATOM 8323 O O . GLU A 1 52 ? 6.063 0.128 -11.207 1.00 1.23 127 GLU A O 7
ATOM 8335 N N . ILE A 1 53 ? 5.879 0.770 -13.323 1.00 5.23 128 ILE A N 7
ATOM 8336 C CA . ILE A 1 53 ? 5.392 2.077 -13.036 1.00 55.23 128 ILE A CA 7
ATOM 8337 C C . ILE A 1 53 ? 4.148 2.327 -13.885 1.00 65.24 128 ILE A C 7
ATOM 8338 O O . ILE A 1 53 ? 4.231 2.433 -15.113 1.00 52.52 128 ILE A O 7
ATOM 8354 N N . ALA A 1 54 ? 2.984 2.273 -13.234 1.00 60.12 129 ALA A N 7
ATOM 8355 C CA . ALA A 1 54 ? 1.675 2.577 -13.865 1.00 74.13 129 ALA A CA 7
ATOM 8356 C C . ALA A 1 54 ? 1.382 1.672 -15.070 1.00 63.54 129 ALA A C 7
ATOM 8357 O O . ALA A 1 54 ? 0.888 2.126 -16.111 1.00 53.13 129 ALA A O 7
ATOM 8364 N N . GLY A 1 55 ? 1.658 0.406 -14.916 1.00 54.41 130 GLY A N 7
ATOM 8365 C CA . GLY A 1 55 ? 1.419 -0.539 -15.976 1.00 44.53 130 GLY A CA 7
ATOM 8366 C C . GLY A 1 55 ? 2.523 -0.572 -17.016 1.00 61.54 130 GLY A C 7
ATOM 8367 O O . GLY A 1 55 ? 2.314 -1.074 -18.131 1.00 11.10 130 GLY A O 7
ATOM 8371 N N . ARG A 1 56 ? 3.666 0.025 -16.721 1.00 62.20 131 ARG A N 7
ATOM 8372 C CA . ARG A 1 56 ? 4.796 -0.046 -17.624 1.00 15.23 131 ARG A CA 7
ATOM 8373 C C . ARG A 1 56 ? 5.936 -0.721 -16.898 1.00 22.31 131 ARG A C 7
ATOM 8374 O O . ARG A 1 56 ? 6.247 -0.346 -15.791 1.00 41.03 131 ARG A O 7
ATOM 8395 N N . TRP A 1 57 ? 6.541 -1.707 -17.504 1.00 21.33 132 TRP A N 7
ATOM 8396 C CA . TRP A 1 57 ? 7.593 -2.447 -16.838 1.00 22.52 132 TRP A CA 7
ATOM 8397 C C . TRP A 1 57 ? 8.984 -2.005 -17.242 1.00 73.14 132 TRP A C 7
ATOM 8398 O O . TRP A 1 57 ? 9.228 -1.587 -18.382 1.00 34.23 132 TRP A O 7
ATOM 8419 N N . THR A 1 58 ? 9.887 -2.184 -16.314 1.00 20.21 133 THR A N 7
ATOM 8420 C CA . THR A 1 58 ? 11.260 -1.770 -16.383 1.00 44.20 133 THR A CA 7
ATOM 8421 C C . THR A 1 58 ? 12.073 -2.674 -15.464 1.00 41.25 133 THR A C 7
ATOM 8422 O O . THR A 1 58 ? 11.528 -3.259 -14.510 1.00 23.02 133 THR A O 7
ATOM 8433 N N . GLY A 1 59 ? 13.309 -2.852 -15.787 1.00 64.22 134 GLY A N 7
ATOM 8434 C CA . GLY A 1 59 ? 14.186 -3.642 -14.993 1.00 32.34 134 GLY A CA 7
ATOM 8435 C C . GLY A 1 59 ? 15.599 -3.392 -15.401 1.00 43.24 134 GLY A C 7
ATOM 8436 O O . GLY A 1 59 ? 15.946 -2.275 -15.822 1.00 15.15 134 GLY A O 7
ATOM 8440 N N . GLN A 1 60 ? 16.407 -4.395 -15.313 1.00 53.51 135 GLN A N 7
ATOM 8441 C CA . GLN A 1 60 ? 17.768 -4.313 -15.727 1.00 14.21 135 GLN A CA 7
ATOM 8442 C C . GLN A 1 60 ? 18.134 -5.564 -16.448 1.00 64.24 135 GLN A C 7
ATOM 8443 O O . GLN A 1 60 ? 17.860 -6.652 -15.961 1.00 65.32 135 GLN A O 7
ATOM 8457 N N . CYS A 1 61 ? 18.697 -5.422 -17.631 1.00 34.50 136 CYS A N 7
ATOM 8458 C CA . CYS A 1 61 ? 19.159 -6.573 -18.325 1.00 33.42 136 CYS A CA 7
ATOM 8459 C C . CYS A 1 61 ? 20.357 -7.134 -17.613 1.00 61.31 136 CYS A C 7
ATOM 8460 O O . CYS A 1 61 ? 21.281 -6.388 -17.206 1.00 11.30 136 CYS A O 7
ATOM 8467 N N . ALA A 1 62 ? 20.296 -8.413 -17.428 1.00 74.41 137 ALA A N 7
ATOM 8468 C CA . ALA A 1 62 ? 21.252 -9.203 -16.680 1.00 15.25 137 ALA A CA 7
ATOM 8469 C C . ALA A 1 6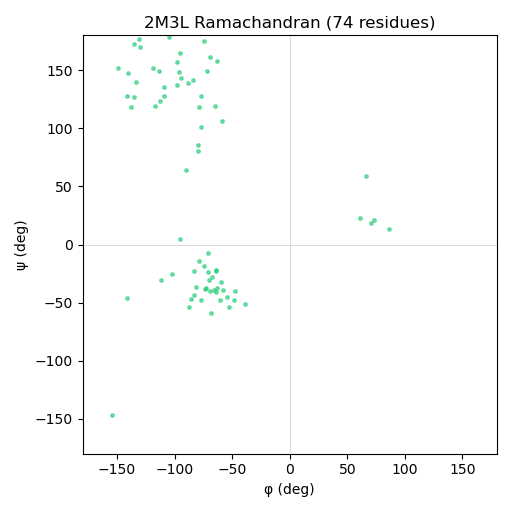2 ? 22.686 -8.988 -17.129 1.00 54.14 137 ALA A C 7
ATOM 8470 O O . ALA A 1 62 ? 23.601 -9.183 -16.354 1.00 35.41 137 ALA A O 7
ATOM 8477 N N . ASN A 1 63 ? 22.888 -8.607 -18.362 1.00 43.13 138 ASN A N 7
ATOM 8478 C CA . ASN A 1 63 ? 24.209 -8.295 -18.850 1.00 64.44 138 ASN A CA 7
ATOM 8479 C C . ASN A 1 63 ? 24.848 -7.133 -18.109 1.00 32.22 138 ASN A C 7
ATOM 8480 O O . ASN A 1 63 ? 26.049 -7.133 -17.907 1.00 72.44 138 ASN A O 7
ATOM 8491 N N . CYS A 1 64 ? 24.062 -6.170 -17.662 1.00 31.13 139 CYS A N 7
ATOM 8492 C CA . CYS A 1 64 ? 24.619 -5.089 -16.848 1.00 32.13 139 CYS A CA 7
ATOM 8493 C C . CYS A 1 64 ? 24.777 -5.622 -15.438 1.00 13.32 139 CYS A C 7
ATOM 8494 O O . CYS A 1 64 ? 25.807 -5.441 -14.789 1.00 61.22 139 CYS A O 7
ATOM 8501 N N . TRP A 1 65 ? 23.764 -6.351 -15.026 1.00 0.42 140 TRP A N 7
ATOM 8502 C CA . TRP A 1 65 ? 23.637 -6.866 -13.688 1.00 71.24 140 TRP A CA 7
ATOM 8503 C C . TRP A 1 65 ? 24.772 -7.817 -13.324 1.00 54.24 140 TRP A C 7
ATOM 8504 O O . TRP A 1 65 ? 25.268 -7.805 -12.205 1.00 54.44 140 TRP A O 7
ATOM 8525 N N . GLN A 1 66 ? 25.202 -8.611 -14.270 1.00 2.43 141 GLN A N 7
ATOM 8526 C CA . GLN A 1 66 ? 26.270 -9.543 -14.035 1.00 15.22 141 GLN A CA 7
ATOM 8527 C C . GLN A 1 66 ? 27.617 -8.865 -13.882 1.00 72.20 141 GLN A C 7
ATOM 8528 O O . GLN A 1 66 ? 28.561 -9.453 -13.399 1.00 73.34 141 GLN A O 7
ATOM 8542 N N . ARG A 1 67 ? 27.681 -7.598 -14.261 1.00 64.11 142 ARG A N 7
ATOM 8543 C CA . ARG A 1 67 ? 28.876 -6.796 -14.044 1.00 34.52 142 ARG A CA 7
ATOM 8544 C C . ARG A 1 67 ? 28.838 -6.213 -12.636 1.00 41.43 142 ARG A C 7
ATOM 8545 O O . ARG A 1 67 ? 29.800 -5.641 -12.161 1.00 53.13 142 ARG A O 7
ATOM 8566 N N . THR A 1 68 ? 27.701 -6.383 -11.986 1.00 21.31 143 THR A N 7
ATOM 8567 C CA . THR A 1 68 ? 27.500 -5.940 -10.627 1.00 3.25 143 THR A CA 7
ATOM 8568 C C . THR A 1 68 ? 27.403 -7.201 -9.716 1.00 24.01 143 THR A C 7
ATOM 8569 O O . THR A 1 68 ? 27.098 -7.134 -8.519 1.00 12.14 143 THR A O 7
ATOM 8580 N N . ARG A 1 69 ? 27.685 -8.357 -10.300 1.00 3.52 144 ARG A N 7
ATOM 8581 C CA . ARG A 1 69 ? 27.627 -9.597 -9.569 1.00 23.33 144 ARG A CA 7
ATOM 8582 C C . ARG A 1 69 ? 28.871 -9.840 -8.763 1.00 62.52 144 ARG A C 7
ATOM 8583 O O . ARG A 1 69 ? 29.947 -10.030 -9.304 1.00 11.44 144 ARG A O 7
ATOM 8604 N N . GLN A 1 70 ? 28.710 -9.831 -7.471 1.00 3.01 145 GLN A N 7
ATOM 8605 C CA . GLN A 1 70 ? 29.777 -10.171 -6.573 1.00 31.33 145 GLN A CA 7
ATOM 8606 C C . GLN A 1 70 ? 30.049 -11.652 -6.636 1.00 43.42 145 GLN A C 7
ATOM 8607 O O . GLN A 1 70 ? 29.144 -12.483 -6.434 1.00 71.13 145 GLN A O 7
ATOM 8621 N N . ARG A 1 71 ? 31.231 -11.962 -7.050 1.00 71.11 146 ARG A N 7
ATOM 8622 C CA . ARG A 1 71 ? 31.762 -13.272 -6.964 1.00 40.23 146 ARG A CA 7
ATOM 8623 C C . ARG A 1 71 ? 33.234 -13.125 -6.834 1.00 55.25 146 ARG A C 7
ATOM 8624 O O . ARG A 1 71 ? 33.843 -12.334 -7.541 1.00 71.35 146 ARG A O 7
ATOM 8645 N N . ASN A 1 72 ? 33.773 -13.809 -5.896 1.00 33.22 147 ASN A N 7
ATOM 8646 C CA . ASN A 1 72 ? 35.187 -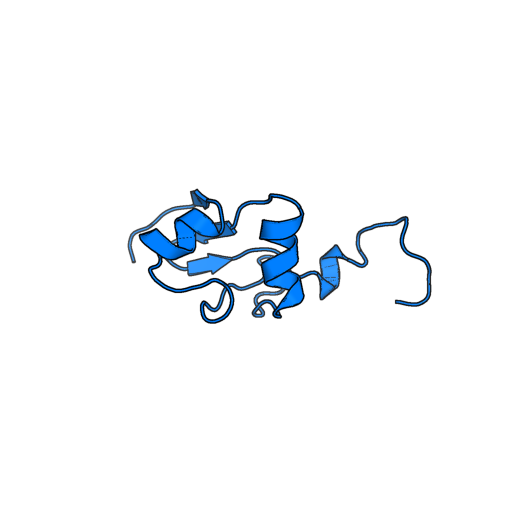13.760 -5.633 1.00 43.22 147 ASN A CA 7
ATOM 8647 C C . ASN A 1 72 ? 35.936 -14.680 -6.569 1.00 14.21 147 ASN A C 7
ATOM 8648 O O . ASN A 1 72 ? 37.050 -14.381 -6.991 1.00 64.31 147 ASN A O 7
ATOM 8659 N N . GLU A 1 73 ? 35.334 -15.802 -6.882 1.00 42.44 148 GLU A N 7
ATOM 8660 C CA . GLU A 1 73 ? 35.928 -16.754 -7.784 1.00 4.24 148 GLU A CA 7
ATOM 8661 C C . GLU A 1 73 ? 35.588 -16.327 -9.208 1.00 33.04 148 GLU A C 7
ATOM 8662 O O . GLU A 1 73 ? 34.662 -16.849 -9.809 1.00 30.24 148 GLU A O 7
ATOM 8674 N N . THR A 1 74 ? 36.325 -15.380 -9.726 1.00 53.45 149 THR A N 7
ATOM 8675 C CA . THR A 1 74 ? 36.059 -14.786 -11.033 1.00 45.14 149 THR A CA 7
ATOM 8676 C C . THR A 1 74 ? 36.556 -15.653 -12.200 1.00 65.53 149 THR A C 7
ATOM 8677 O O . THR A 1 74 ? 36.973 -15.136 -13.236 1.00 1.10 149 THR A O 7
ATOM 8688 N N . GLN A 1 75 ? 36.483 -16.960 -12.041 1.00 33.52 150 GLN A N 7
ATOM 8689 C CA . GLN A 1 75 ? 36.919 -17.869 -13.084 1.00 72.14 150 GLN A CA 7
ATOM 8690 C C . GLN A 1 75 ? 35.740 -18.268 -13.932 1.00 64.41 150 GLN A C 7
ATOM 8691 O O . GLN A 1 75 ? 35.882 -18.783 -15.036 1.00 12.53 150 GLN A O 7
ATOM 8705 N N . VAL A 1 76 ? 34.624 -17.982 -13.376 1.00 60.21 151 VAL A N 7
ATOM 8706 C CA . VAL A 1 76 ? 33.294 -18.235 -13.836 1.00 72.33 151 VAL A CA 7
ATOM 8707 C C . VAL A 1 76 ? 32.366 -17.455 -12.912 1.00 23.23 151 VAL A C 7
ATOM 8708 O O . VAL A 1 76 ? 31.335 -17.999 -12.454 1.00 30.42 151 VAL A O 7
ATOM 8723 N N . GLY A 1 1 ? 6.838 11.596 -11.624 1.00 62.14 76 GLY A N 8
ATOM 8724 C CA . GLY A 1 1 ? 5.457 11.738 -11.147 1.00 41.02 76 GLY A CA 8
ATOM 8725 C C . GLY A 1 1 ? 5.251 10.831 -9.985 1.00 64.25 76 GLY A C 8
ATOM 8726 O O . GLY A 1 1 ? 6.225 10.483 -9.325 1.00 1.40 76 GLY A O 8
ATOM 8732 N N . SER A 1 2 ? 4.031 10.444 -9.733 1.00 21.02 77 SER A N 8
ATOM 8733 C CA . SER A 1 2 ? 3.733 9.502 -8.690 1.00 4.00 77 SER A CA 8
ATOM 8734 C C . SER A 1 2 ? 4.046 8.108 -9.231 1.00 41.03 77 SER A C 8
ATOM 8735 O O . SER A 1 2 ? 3.370 7.621 -10.131 1.00 42.12 77 SER A O 8
ATOM 8743 N N . HIS A 1 3 ? 5.101 7.512 -8.746 1.00 74.40 78 HIS A N 8
ATOM 8744 C CA . HIS A 1 3 ? 5.536 6.237 -9.272 1.00 2.44 78 HIS A CA 8
ATOM 8745 C C . HIS A 1 3 ? 5.104 5.117 -8.360 1.00 53.25 78 HIS A C 8
ATOM 8746 O O . HIS A 1 3 ? 5.327 5.171 -7.158 1.00 31.52 78 HIS A O 8
ATOM 8760 N N . MET A 1 4 ? 4.462 4.126 -8.923 1.00 42.34 79 MET A N 8
ATOM 8761 C CA . MET A 1 4 ? 4.060 2.960 -8.163 1.00 21.30 79 MET A CA 8
ATOM 8762 C C . MET A 1 4 ? 5.162 1.931 -8.239 1.00 41.23 79 MET A C 8
ATOM 8763 O O . MET A 1 4 ? 5.245 1.193 -9.198 1.00 0.24 79 MET A O 8
ATOM 8777 N N . SER A 1 5 ? 6.038 1.964 -7.280 1.00 61.53 80 SER A N 8
ATOM 8778 C CA . SER A 1 5 ? 7.168 1.077 -7.212 1.00 3.32 80 SER A CA 8
ATOM 8779 C C . SER A 1 5 ? 6.794 -0.254 -6.547 1.00 73.21 80 SER A C 8
ATOM 8780 O O . SER A 1 5 ? 6.491 -0.301 -5.348 1.00 63.00 80 SER A O 8
ATOM 8788 N N . ARG A 1 6 ? 6.786 -1.314 -7.320 1.00 24.34 81 ARG A N 8
ATOM 8789 C CA . ARG A 1 6 ? 6.430 -2.636 -6.820 1.00 3.05 81 ARG A CA 8
ATOM 8790 C C . ARG A 1 6 ? 7.467 -3.649 -7.269 1.00 34.22 81 ARG A C 8
ATOM 8791 O O . ARG A 1 6 ? 7.870 -3.639 -8.408 1.00 23.13 81 ARG A O 8
ATOM 8812 N N . SER A 1 7 ? 7.929 -4.496 -6.380 1.00 53.14 82 SER A N 8
ATOM 8813 C CA . SER A 1 7 ? 8.859 -5.527 -6.782 1.00 41.23 82 SER A CA 8
ATOM 8814 C C . SER A 1 7 ? 8.231 -6.899 -6.548 1.00 71.50 82 SER A C 8
ATOM 8815 O O . SER A 1 7 ? 7.980 -7.297 -5.396 1.00 13.23 82 SER A O 8
ATOM 8823 N N . VAL A 1 8 ? 8.011 -7.637 -7.614 1.00 70.12 83 VAL A N 8
ATOM 8824 C CA . VAL A 1 8 ? 7.346 -8.933 -7.535 1.00 61.42 83 VAL A CA 8
ATOM 8825 C C . VAL A 1 8 ? 8.010 -9.927 -8.477 1.00 5.24 83 VAL A C 8
ATOM 8826 O O . VAL A 1 8 ? 8.880 -9.552 -9.259 1.00 32.44 83 VAL A O 8
ATOM 8839 N N . TYR A 1 9 ? 7.598 -11.171 -8.417 1.00 11.44 84 TYR A N 8
ATOM 8840 C CA . TYR A 1 9 ? 8.243 -12.214 -9.186 1.00 31.14 84 TYR A CA 8
ATOM 8841 C C . TYR A 1 9 ? 7.533 -12.366 -10.535 1.00 15.31 84 TYR A C 8
ATOM 8842 O O . TYR A 1 9 ? 6.417 -11.857 -10.707 1.00 44.35 84 TYR A O 8
ATOM 8860 N N . GLY A 1 10 ? 8.171 -13.063 -11.477 1.00 52.33 85 GLY A N 8
ATOM 8861 C CA . GLY A 1 10 ? 7.618 -13.259 -12.819 1.00 3.55 85 GLY A CA 8
ATOM 8862 C C . GLY A 1 10 ? 6.206 -13.787 -12.813 1.00 11.41 85 GLY A C 8
ATOM 8863 O O . GLY A 1 10 ? 5.355 -13.296 -13.539 1.00 60.31 85 GLY A O 8
ATOM 8867 N N . THR A 1 11 ? 5.949 -14.734 -11.939 1.00 50.04 86 THR A N 8
ATOM 8868 C CA . THR A 1 11 ? 4.644 -15.335 -11.790 1.00 21.51 86 THR A CA 8
ATOM 8869 C C . THR A 1 11 ? 3.607 -14.298 -11.270 1.00 40.44 86 THR A C 8
ATOM 8870 O O . THR A 1 11 ? 2.404 -14.471 -11.423 1.00 71.05 86 THR A O 8
ATOM 8881 N N . THR A 1 12 ? 4.089 -13.208 -10.699 1.00 31.03 87 THR A N 8
ATOM 8882 C CA . THR A 1 12 ? 3.230 -12.206 -10.180 1.00 44.15 87 THR A CA 8
ATOM 8883 C C . THR A 1 12 ? 2.940 -11.213 -11.306 1.00 31.14 87 THR A C 8
ATOM 8884 O O . THR A 1 12 ? 1.845 -10.686 -11.399 1.00 12.43 87 THR A O 8
ATOM 8895 N N . LEU A 1 13 ? 3.938 -10.984 -12.185 1.00 54.13 88 LEU A N 8
ATOM 8896 C CA . LEU A 1 13 ? 3.712 -10.166 -13.406 1.00 60.44 88 LEU A CA 8
ATOM 8897 C C . LEU A 1 13 ? 2.656 -10.833 -14.266 1.00 10.14 88 LEU A C 8
ATOM 8898 O O . LEU A 1 13 ? 1.758 -10.159 -14.814 1.00 22.25 88 LEU A O 8
ATOM 8914 N N . GLU A 1 14 ? 2.738 -12.170 -14.328 1.00 42.14 89 GLU A N 8
ATOM 8915 C CA . GLU A 1 14 ? 1.757 -13.007 -15.015 1.00 24.52 89 GLU A CA 8
ATOM 8916 C C . GLU A 1 14 ? 0.348 -12.749 -14.490 1.00 11.31 89 GLU A C 8
ATOM 8917 O O . GLU A 1 14 ? -0.621 -12.983 -15.188 1.00 12.03 89 GLU A O 8
ATOM 8929 N N . ALA A 1 15 ? 0.250 -12.348 -13.252 1.00 12.45 90 ALA A N 8
ATOM 8930 C CA . ALA A 1 15 ? -1.022 -12.029 -12.643 1.00 5.51 90 ALA A CA 8
ATOM 8931 C C . ALA A 1 15 ? -1.397 -10.564 -12.855 1.00 74.20 90 ALA A C 8
ATOM 8932 O O . ALA A 1 15 ? -2.368 -10.262 -13.523 1.00 23.31 90 ALA A O 8
ATOM 8939 N N . ILE A 1 16 ? -0.558 -9.677 -12.311 1.00 21.13 91 ILE A N 8
ATOM 8940 C CA . ILE A 1 16 ? -0.782 -8.219 -12.279 1.00 31.21 91 ILE A CA 8
ATOM 8941 C C . ILE A 1 16 ? -1.040 -7.638 -13.667 1.00 12.30 91 ILE A C 8
ATOM 8942 O O . ILE A 1 16 ? -1.969 -6.869 -13.862 1.00 24.14 91 ILE A O 8
ATOM 8958 N N . THR A 1 17 ? -0.215 -7.988 -14.611 1.00 23.20 92 THR A N 8
ATOM 8959 C CA . THR A 1 17 ? -0.371 -7.462 -15.936 1.00 41.44 92 THR A CA 8
ATOM 8960 C C . THR A 1 17 ? -0.942 -8.545 -16.876 1.00 62.43 92 THR A C 8
ATOM 8961 O O . THR A 1 17 ? -1.445 -8.257 -17.964 1.00 4.44 92 THR A O 8
ATOM 8972 N N . LYS A 1 18 ? -0.858 -9.795 -16.416 1.00 63.10 93 LYS A N 8
ATOM 8973 C CA . LYS A 1 18 ? -1.242 -10.996 -17.164 1.00 62.02 93 LYS A CA 8
ATOM 8974 C C . LYS A 1 18 ? -0.515 -11.108 -18.508 1.00 62.42 93 LYS A C 8
ATOM 8975 O O . LYS A 1 18 ? -0.858 -11.928 -19.354 1.00 25.25 93 LYS A O 8
ATOM 8994 N N . LYS A 1 19 ? 0.527 -10.374 -18.667 1.00 53.42 94 LYS A N 8
ATOM 8995 C CA . LYS A 1 19 ? 1.323 -10.528 -19.826 1.00 22.10 94 LYS A CA 8
ATOM 8996 C C . LYS A 1 19 ? 2.474 -11.353 -19.453 1.00 62.33 94 LYS A C 8
ATOM 8997 O O . LYS A 1 19 ? 3.099 -11.114 -18.417 1.00 54.02 94 LYS A O 8
ATOM 9016 N N . SER A 1 20 ? 2.715 -12.348 -20.234 1.00 72.34 95 SER A N 8
ATOM 9017 C CA . SER A 1 20 ? 3.765 -13.239 -19.974 1.00 42.34 95 SER A CA 8
ATOM 9018 C C . SER A 1 20 ? 5.099 -12.576 -20.156 1.00 3.23 95 SER A C 8
ATOM 9019 O O . SER A 1 20 ? 5.234 -11.649 -20.962 1.00 64.01 95 SER A O 8
ATOM 9027 N N . LEU A 1 21 ? 6.067 -13.048 -19.405 1.00 43.25 96 LEU A N 8
ATOM 9028 C CA . LEU A 1 21 ? 7.430 -12.498 -19.373 1.00 65.43 96 LEU A CA 8
ATOM 9029 C C . LEU A 1 21 ? 8.027 -12.271 -20.763 1.00 10.24 96 LEU A C 8
ATOM 9030 O O . LEU A 1 21 ? 8.775 -11.318 -20.977 1.00 11.53 96 LEU A O 8
ATOM 9046 N N . TYR A 1 22 ? 7.683 -13.130 -21.700 1.00 51.12 97 TYR A N 8
ATOM 9047 C CA . TYR A 1 22 ? 8.152 -13.009 -23.073 1.00 11.44 97 TYR A CA 8
ATOM 9048 C C . TYR A 1 22 ? 7.603 -11.725 -23.725 1.00 42.22 97 TYR A C 8
ATOM 9049 O O . TYR A 1 22 ? 8.362 -10.962 -24.325 1.00 71.41 97 TYR A O 8
ATOM 9067 N N . ASP A 1 23 ? 6.324 -11.468 -23.498 1.00 63.40 98 ASP A N 8
ATOM 9068 C CA . ASP A 1 23 ? 5.582 -10.334 -24.099 1.00 45.30 98 ASP A CA 8
ATOM 9069 C C . ASP A 1 23 ? 5.884 -9.057 -23.357 1.00 61.34 98 ASP A C 8
ATOM 9070 O O . ASP A 1 23 ? 6.165 -8.011 -23.957 1.00 41.13 98 ASP A O 8
ATOM 9079 N N . LEU A 1 24 ? 5.899 -9.173 -22.050 1.00 65.51 99 LEU A N 8
ATOM 9080 C CA . LEU A 1 24 ? 6.067 -8.049 -21.179 1.00 25.44 99 LEU A CA 8
ATOM 9081 C C . LEU A 1 24 ? 7.454 -7.434 -21.385 1.00 32.01 99 LEU A C 8
ATOM 9082 O O . LEU A 1 24 ? 8.497 -8.051 -21.098 1.00 34.35 99 LEU A O 8
ATOM 9098 N N . SER A 1 25 ? 7.454 -6.254 -21.946 1.00 4.21 100 SER A N 8
ATOM 9099 C CA . SER A 1 25 ? 8.654 -5.535 -22.224 1.00 40.34 100 SER A CA 8
ATOM 9100 C C . SER A 1 25 ? 9.173 -4.826 -20.971 1.00 11.10 100 SER A C 8
ATOM 9101 O O . SER A 1 25 ? 8.713 -3.736 -20.612 1.00 50.14 100 SER A O 8
ATOM 9109 N N . ILE A 1 26 ? 10.070 -5.493 -20.291 1.00 43.41 101 ILE A N 8
ATOM 9110 C CA . ILE A 1 26 ? 10.725 -4.974 -19.110 1.00 2.20 101 ILE A CA 8
ATOM 9111 C C . ILE A 1 26 ? 11.964 -4.251 -19.617 1.00 32.51 101 ILE A C 8
ATOM 9112 O O . ILE A 1 26 ? 12.630 -4.759 -20.536 1.00 10.30 101 ILE A O 8
ATOM 9128 N N . ARG A 1 27 ? 12.257 -3.083 -19.099 1.00 53.14 102 ARG A N 8
ATOM 9129 C CA . ARG A 1 27 ? 13.415 -2.348 -19.578 1.00 10.34 102 ARG A CA 8
ATOM 9130 C C . ARG A 1 27 ? 14.504 -2.227 -18.532 1.00 52.13 102 ARG A C 8
ATOM 9131 O O . ARG A 1 27 ? 14.235 -2.238 -17.351 1.00 54.31 102 ARG A O 8
ATOM 9152 N N . CYS A 1 28 ? 15.737 -2.139 -18.985 1.00 41.42 103 CYS A N 8
ATOM 9153 C CA . CYS A 1 28 ? 16.873 -1.963 -18.096 1.00 53.14 103 CYS A CA 8
ATOM 9154 C C . CYS A 1 28 ? 16.837 -0.589 -17.469 1.00 43.23 103 CYS A C 8
ATOM 9155 O O . CYS A 1 28 ? 16.640 0.401 -18.172 1.00 43.52 103 CYS A O 8
ATOM 9162 N N . HIS A 1 29 ? 17.049 -0.539 -16.161 1.00 23.31 104 HIS A N 8
ATOM 9163 C CA . HIS A 1 29 ? 17.055 0.717 -15.394 1.00 44.02 104 HIS A CA 8
ATOM 9164 C C . HIS A 1 29 ? 18.122 1.693 -15.927 1.00 40.23 104 HIS A C 8
ATOM 9165 O O . HIS A 1 29 ? 17.982 2.903 -15.804 1.00 12.43 104 HIS A O 8
ATOM 9179 N N . ARG A 1 30 ? 19.173 1.153 -16.531 1.00 13.55 105 ARG A N 8
ATOM 9180 C CA . ARG A 1 30 ? 20.299 1.971 -16.956 1.00 63.31 105 ARG A CA 8
ATOM 9181 C C . ARG A 1 30 ? 20.291 2.189 -18.478 1.00 2.14 105 ARG A C 8
ATOM 9182 O O . ARG A 1 30 ? 20.799 3.197 -18.959 1.00 2.35 105 ARG A O 8
ATOM 9203 N N . CYS A 1 31 ? 19.738 1.257 -19.233 1.00 55.20 106 CYS A N 8
ATOM 9204 C CA . CYS A 1 31 ? 19.784 1.383 -20.698 1.00 2.03 106 CYS A CA 8
ATOM 9205 C C . CYS A 1 31 ? 18.463 1.835 -21.291 1.00 13.11 106 CYS A C 8
ATOM 9206 O O . CYS A 1 31 ? 18.438 2.346 -22.400 1.00 72.12 106 CYS A O 8
ATOM 9213 N N . GLN A 1 32 ? 17.360 1.564 -20.576 1.00 71.52 107 GLN A N 8
ATOM 9214 C CA . GLN A 1 32 ? 15.999 1.812 -21.072 1.00 12.22 107 GLN A CA 8
ATOM 9215 C C . GLN A 1 32 ? 15.711 0.949 -22.301 1.00 54.00 107 GLN A C 8
ATOM 9216 O O . GLN A 1 32 ? 14.764 1.181 -23.066 1.00 41.21 107 GLN A O 8
ATOM 9230 N N . ARG A 1 33 ? 16.521 -0.085 -22.430 1.00 11.43 108 ARG A N 8
ATOM 9231 C CA . ARG A 1 33 ? 16.394 -1.096 -23.439 1.00 51.01 108 ARG A CA 8
ATOM 9232 C C . ARG A 1 33 ? 15.409 -2.128 -22.986 1.00 53.21 108 ARG A C 8
ATOM 9233 O O . ARG A 1 33 ? 15.424 -2.491 -21.808 1.00 63.41 108 ARG A O 8
ATOM 9254 N N . PRO A 1 34 ? 14.541 -2.615 -23.872 1.00 42.31 109 PRO A N 8
ATOM 9255 C CA . PRO A 1 34 ? 13.716 -3.765 -23.565 1.00 44.43 109 PRO A CA 8
ATOM 9256 C C . PRO A 1 34 ? 14.604 -5.010 -23.559 1.00 62.14 109 PRO A C 8
ATOM 9257 O O . PRO A 1 34 ? 15.399 -5.225 -24.495 1.00 31.31 109 PRO A O 8
ATOM 9268 N N . LEU A 1 35 ? 14.492 -5.782 -22.515 1.00 32.04 110 LEU A N 8
ATOM 9269 C CA . LEU A 1 35 ? 15.291 -6.988 -22.331 1.00 31.43 110 LEU A CA 8
ATOM 9270 C C . LEU A 1 35 ? 14.937 -8.066 -23.318 1.00 2.11 110 LEU A C 8
ATOM 9271 O O . LEU A 1 35 ? 13.751 -8.275 -23.639 1.00 14.24 110 LEU A O 8
ATOM 9287 N N . GLY A 1 36 ? 15.951 -8.749 -23.784 1.00 75.31 111 GLY A N 8
ATOM 9288 C CA . GLY A 1 36 ? 15.756 -9.870 -24.651 1.00 71.33 111 GLY A CA 8
ATOM 9289 C C . GLY A 1 36 ? 15.390 -11.092 -23.831 1.00 12.13 111 GLY A C 8
ATOM 9290 O O . GLY A 1 36 ? 15.511 -11.053 -22.588 1.00 34.31 111 GLY A O 8
ATOM 9294 N N . PRO A 1 37 ? 14.928 -12.182 -24.464 1.00 42.55 112 PRO A N 8
ATOM 9295 C CA . PRO A 1 37 ? 14.531 -13.410 -23.759 1.00 12.13 112 PRO A CA 8
ATOM 9296 C C . PRO A 1 37 ? 15.634 -13.935 -22.831 1.00 51.34 112 PRO A C 8
ATOM 9297 O O . PRO A 1 37 ? 15.368 -14.251 -21.674 1.00 13.41 112 PRO A O 8
ATOM 9308 N N . GLU A 1 38 ? 16.858 -13.977 -23.339 1.00 25.41 113 GLU A N 8
ATOM 9309 C CA . GLU A 1 38 ? 18.044 -14.424 -22.597 1.00 23.14 113 GLU A CA 8
ATOM 9310 C C . GLU A 1 38 ? 18.217 -13.609 -21.317 1.00 13.43 113 GLU A C 8
ATOM 9311 O O . GLU A 1 38 ? 18.417 -14.153 -20.217 1.00 41.12 113 GLU A O 8
ATOM 9323 N N . GLU A 1 39 ? 18.101 -12.302 -21.463 1.00 20.55 114 GLU A N 8
ATOM 9324 C CA . GLU A 1 39 ? 18.300 -11.380 -20.371 1.00 32.44 114 GLU A CA 8
ATOM 9325 C C . GLU A 1 39 ? 17.212 -11.554 -19.318 1.00 33.32 114 GLU A C 8
ATOM 9326 O O . GLU A 1 39 ? 17.488 -11.525 -18.121 1.00 65.34 114 GLU A O 8
ATOM 9338 N N . LYS A 1 40 ? 15.990 -11.790 -19.774 1.00 2.12 115 LYS A N 8
ATOM 9339 C CA . LYS A 1 40 ? 14.867 -12.053 -18.876 1.00 13.14 115 LYS A CA 8
ATOM 9340 C C . LYS A 1 40 ? 15.079 -13.397 -18.168 1.00 73.25 115 LYS A C 8
ATOM 9341 O O . LYS A 1 40 ? 14.855 -13.530 -16.962 1.00 11.14 115 LYS A O 8
ATOM 9360 N N . GLN A 1 41 ? 15.548 -14.373 -18.931 1.00 40.41 116 GLN A N 8
ATOM 9361 C CA . GLN A 1 41 ? 15.841 -15.709 -18.454 1.00 21.01 116 GLN A CA 8
ATOM 9362 C C . GLN A 1 41 ? 16.935 -15.688 -17.413 1.00 42.42 116 GLN A C 8
ATOM 9363 O O . GLN A 1 41 ? 16.920 -16.506 -16.519 1.00 14.02 116 GLN A O 8
ATOM 9377 N N . LYS A 1 42 ? 17.853 -14.736 -17.497 1.00 53.05 117 LYS A N 8
ATOM 9378 C CA . LYS A 1 42 ? 18.923 -14.672 -16.517 1.00 32.43 117 LYS A CA 8
ATOM 9379 C C . LYS A 1 42 ? 18.347 -14.186 -15.175 1.00 22.22 117 LYS A C 8
ATOM 9380 O O . LYS A 1 42 ? 18.743 -14.635 -14.086 1.00 12.31 117 LYS A O 8
ATOM 9399 N N . LEU A 1 43 ? 17.372 -13.315 -15.263 1.00 13.11 118 LEU A N 8
ATOM 9400 C CA . LEU A 1 43 ? 16.716 -12.796 -14.084 1.00 63.15 118 LEU A CA 8
ATOM 9401 C C . LEU A 1 43 ? 15.947 -13.909 -13.433 1.00 21.05 118 LEU A C 8
ATOM 9402 O O . LEU A 1 43 ? 16.040 -14.120 -12.242 1.00 71.12 118 LEU A O 8
ATOM 9418 N N . VAL A 1 44 ? 15.228 -14.649 -14.244 1.00 61.14 119 VAL A N 8
ATOM 9419 C CA . VAL A 1 44 ? 14.486 -15.824 -13.772 1.00 44.21 119 VAL A CA 8
ATOM 9420 C C . VAL A 1 44 ? 15.480 -16.893 -13.256 1.00 13.30 119 VAL A C 8
ATOM 9421 O O . VAL A 1 44 ? 15.182 -17.670 -12.312 1.00 23.20 119 VAL A O 8
ATOM 9434 N N . ASP A 1 45 ? 16.667 -16.895 -13.846 1.00 64.51 120 ASP A N 8
ATOM 9435 C CA . ASP A 1 45 ? 17.732 -17.819 -13.487 1.00 74.32 120 ASP A CA 8
ATOM 9436 C C . ASP A 1 45 ? 18.157 -17.620 -12.046 1.00 62.24 120 ASP A C 8
ATOM 9437 O O . ASP A 1 45 ? 18.172 -18.569 -11.267 1.00 60.22 120 ASP A O 8
ATOM 9446 N N . GLU A 1 46 ? 18.395 -16.377 -11.654 1.00 62.42 121 GLU A N 8
ATOM 9447 C CA . GLU A 1 46 ? 18.789 -16.117 -10.268 1.00 73.21 121 GLU A CA 8
ATOM 9448 C C . GLU A 1 46 ? 17.585 -15.691 -9.408 1.00 53.22 121 GLU A C 8
ATOM 9449 O O . GLU A 1 46 ? 17.731 -15.247 -8.280 1.00 63.04 121 GLU A O 8
ATOM 9461 N N . LYS A 1 47 ? 16.385 -15.883 -9.976 1.00 20.41 122 LYS A N 8
ATOM 9462 C CA . LYS A 1 47 ? 15.083 -15.654 -9.303 1.00 4.11 122 LYS A CA 8
ATOM 9463 C C . LYS A 1 47 ? 14.862 -14.185 -8.924 1.00 2.44 122 LYS A C 8
ATOM 9464 O O . LYS A 1 47 ? 14.187 -13.853 -7.942 1.00 61.12 122 LYS A O 8
ATOM 9483 N N . LYS A 1 48 ? 15.359 -13.333 -9.772 1.00 73.12 123 LYS A N 8
ATOM 9484 C CA . LYS A 1 48 ? 15.258 -11.914 -9.632 1.00 75.25 123 LYS A CA 8
ATOM 9485 C C . LYS A 1 48 ? 13.850 -11.399 -9.841 1.00 21.02 123 LYS A C 8
ATOM 9486 O O . LYS A 1 48 ? 13.258 -11.594 -10.897 1.00 54.04 123 LYS A O 8
ATOM 9505 N N . ARG A 1 49 ? 13.334 -10.726 -8.827 1.00 11.34 124 ARG A N 8
ATOM 9506 C CA . ARG A 1 49 ? 12.069 -10.025 -8.946 1.00 3.21 124 ARG A CA 8
ATOM 9507 C C . ARG A 1 49 ? 12.226 -8.845 -9.893 1.00 54.42 124 ARG A C 8
ATOM 9508 O O . ARG A 1 49 ? 13.354 -8.297 -10.043 1.00 55.25 124 ARG A O 8
ATOM 9529 N N . PHE A 1 50 ? 11.142 -8.451 -10.509 1.00 12.24 125 PHE A N 8
ATOM 9530 C CA . PHE A 1 50 ? 11.138 -7.363 -11.443 1.00 15.41 125 PHE A CA 8
ATOM 9531 C C . PHE A 1 50 ? 10.538 -6.159 -10.738 1.00 71.14 125 PHE A C 8
ATOM 9532 O O . PHE A 1 50 ? 9.807 -6.329 -9.740 1.00 70.14 125 PHE A O 8
ATOM 9549 N N . HIS A 1 51 ? 10.837 -4.973 -11.208 1.00 63.55 126 HIS A N 8
ATOM 9550 C CA . HIS A 1 51 ? 10.407 -3.783 -10.516 1.00 74.04 126 HIS A CA 8
ATOM 9551 C C . HIS A 1 51 ? 9.505 -2.935 -11.409 1.00 31.23 126 HIS A C 8
ATOM 9552 O O . HIS A 1 51 ? 9.885 -2.570 -12.528 1.00 25.00 126 HIS A O 8
ATOM 9566 N N . GLU A 1 52 ? 8.310 -2.691 -10.932 1.00 24.15 127 GLU A N 8
ATOM 9567 C CA . GLU A 1 52 ? 7.349 -1.848 -11.594 1.00 4.43 127 GLU A CA 8
ATOM 9568 C C . GLU A 1 52 ? 7.474 -0.442 -11.063 1.00 22.33 127 GLU A C 8
ATOM 9569 O O . GLU A 1 52 ? 7.731 -0.252 -9.872 1.00 11.41 127 GLU A O 8
ATOM 9581 N N . ILE A 1 53 ? 7.324 0.508 -11.939 1.00 12.41 128 ILE A N 8
ATOM 9582 C CA . ILE A 1 53 ? 7.129 1.876 -11.586 1.00 3.13 128 ILE A CA 8
ATOM 9583 C C . ILE A 1 53 ? 5.993 2.425 -12.434 1.00 3.35 128 ILE A C 8
ATOM 9584 O O . ILE A 1 53 ? 6.117 2.553 -13.659 1.00 1.14 128 ILE A O 8
ATOM 9600 N N . ALA A 1 54 ? 4.837 2.586 -11.800 1.00 33.44 129 ALA A N 8
ATOM 9601 C CA . ALA A 1 54 ? 3.660 3.226 -12.416 1.00 61.01 129 ALA A CA 8
ATOM 9602 C C . ALA A 1 54 ? 3.157 2.438 -13.631 1.00 61.24 129 ALA A C 8
ATOM 9603 O O . ALA A 1 54 ? 2.777 3.009 -14.652 1.00 2.35 129 ALA A O 8
ATOM 9610 N N . GLY A 1 55 ? 3.119 1.137 -13.493 1.00 32.03 130 GLY A N 8
ATOM 9611 C CA . GLY A 1 55 ? 2.656 0.286 -14.559 1.00 1.55 130 GLY A CA 8
ATOM 9612 C C . GLY A 1 55 ? 3.731 -0.065 -15.573 1.00 55.03 130 GLY A C 8
ATOM 9613 O O . GLY A 1 55 ? 3.460 -0.792 -16.546 1.00 32.42 130 GLY A O 8
ATOM 9617 N N . ARG A 1 56 ? 4.934 0.459 -15.403 1.00 64.33 131 ARG A N 8
ATOM 9618 C CA . ARG A 1 56 ? 6.028 0.138 -16.300 1.00 43.43 131 ARG A CA 8
ATOM 9619 C C . ARG A 1 56 ? 7.035 -0.733 -15.607 1.00 31.41 131 ARG A C 8
ATOM 9620 O O . ARG A 1 56 ? 7.412 -0.464 -14.494 1.00 62.45 131 ARG A O 8
ATOM 9641 N N . TRP A 1 57 ? 7.456 -1.781 -16.264 1.00 25.43 132 TRP A N 8
ATOM 9642 C CA . TRP A 1 57 ? 8.367 -2.715 -15.658 1.00 62.21 132 TRP A CA 8
ATOM 9643 C C . TRP A 1 57 ? 9.786 -2.473 -16.099 1.00 60.23 132 TRP A C 8
ATOM 9644 O O . TRP A 1 57 ? 10.049 -2.067 -17.246 1.00 73.33 132 TRP A O 8
ATOM 9665 N N . THR A 1 58 ? 10.684 -2.781 -15.216 1.00 63.34 133 THR A N 8
ATOM 9666 C CA . THR A 1 58 ? 12.074 -2.512 -15.354 1.00 61.50 133 THR A CA 8
ATOM 9667 C C . THR A 1 58 ? 12.878 -3.557 -14.603 1.00 33.14 133 THR A C 8
ATOM 9668 O O . THR A 1 58 ? 12.366 -4.219 -13.665 1.00 73.14 133 THR A O 8
ATOM 9679 N N . GLY A 1 59 ? 14.072 -3.746 -15.050 1.00 4.33 134 GLY A N 8
ATOM 9680 C CA . GLY A 1 59 ? 14.972 -4.663 -14.471 1.00 3.31 134 GLY A CA 8
ATOM 9681 C C . GLY A 1 59 ? 16.344 -4.388 -14.986 1.00 3.03 134 GLY A C 8
ATOM 9682 O O . GLY A 1 59 ? 16.653 -3.261 -15.377 1.00 14.42 134 GLY A O 8
ATOM 9686 N N . GLN A 1 60 ? 17.145 -5.381 -15.042 1.00 10.22 135 GLN A N 8
ATOM 9687 C CA . GLN A 1 60 ? 18.466 -5.231 -15.539 1.00 63.21 135 GLN A CA 8
ATOM 9688 C C . GLN A 1 60 ? 18.654 -6.169 -16.678 1.00 0.11 135 GLN A C 8
ATOM 9689 O O . GLN A 1 60 ? 18.155 -7.282 -16.647 1.00 13.23 135 GLN A O 8
ATOM 9703 N N . CYS A 1 61 ? 19.390 -5.746 -17.647 1.00 34.21 136 CYS A N 8
ATOM 9704 C CA . CYS A 1 61 ? 19.675 -6.582 -18.739 1.00 61.01 136 CYS A CA 8
ATOM 9705 C C . CYS A 1 61 ? 20.996 -7.240 -18.504 1.00 61.53 136 CYS A C 8
ATOM 9706 O O . CYS A 1 61 ? 21.939 -6.605 -18.011 1.00 2.23 136 CYS A O 8
ATOM 9713 N N . ALA A 1 62 ? 21.043 -8.497 -18.816 1.00 61.34 137 ALA A N 8
ATOM 9714 C CA . ALA A 1 62 ? 22.242 -9.361 -18.706 1.00 42.32 137 ALA A CA 8
ATOM 9715 C C . ALA A 1 62 ? 23.454 -8.743 -19.380 1.00 21.45 137 ALA A C 8
ATOM 9716 O O . ALA A 1 62 ? 24.596 -9.059 -19.029 1.00 20.04 137 ALA A O 8
ATOM 9723 N N . ASN A 1 63 ? 23.197 -7.868 -20.346 1.00 14.41 138 ASN A N 8
ATOM 9724 C CA . ASN A 1 63 ? 24.231 -7.115 -21.025 1.00 75.03 138 ASN A CA 8
ATOM 9725 C C . ASN A 1 63 ? 25.097 -6.389 -19.983 1.00 63.10 138 ASN A C 8
ATOM 9726 O O . ASN A 1 63 ? 26.339 -6.470 -20.020 1.00 1.15 138 ASN A O 8
ATOM 9737 N N . CYS A 1 64 ? 24.433 -5.711 -19.042 1.00 21.33 139 CYS A N 8
ATOM 9738 C CA . CYS A 1 64 ? 25.118 -5.073 -17.930 1.00 34.24 139 CYS A CA 8
ATOM 9739 C C . CYS A 1 64 ? 25.323 -6.094 -16.819 1.00 64.31 139 CYS A C 8
ATOM 9740 O O . CYS A 1 64 ? 26.392 -6.214 -16.264 1.00 61.42 139 CYS A O 8
ATOM 9747 N N . TRP A 1 65 ? 24.264 -6.848 -16.535 1.00 2.43 140 TRP A N 8
ATOM 9748 C CA . TRP A 1 65 ? 24.192 -7.707 -15.361 1.00 73.11 140 TRP A CA 8
ATOM 9749 C C . TRP A 1 65 ? 25.281 -8.749 -15.295 1.00 0.40 140 TRP A C 8
ATOM 9750 O O . TRP A 1 65 ? 25.755 -9.046 -14.244 1.00 3.21 140 TRP A O 8
ATOM 9771 N N . GLN A 1 66 ? 25.692 -9.287 -16.404 1.00 31.33 141 GLN A N 8
ATOM 9772 C CA . GLN A 1 66 ? 26.728 -10.282 -16.356 1.00 44.52 141 GLN A CA 8
ATOM 9773 C C . GLN A 1 66 ? 28.092 -9.687 -16.023 1.00 21.12 141 GLN A C 8
ATOM 9774 O O . GLN A 1 66 ? 29.032 -10.395 -15.671 1.00 50.34 141 GLN A O 8
ATOM 9788 N N . ARG A 1 67 ? 28.187 -8.368 -16.127 1.00 1.44 142 ARG A N 8
ATOM 9789 C CA . ARG A 1 67 ? 29.377 -7.665 -15.704 1.00 42.41 142 ARG A CA 8
ATOM 9790 C C . ARG A 1 67 ? 29.142 -7.326 -14.222 1.00 75.40 142 ARG A C 8
ATOM 9791 O O . ARG A 1 67 ? 29.835 -7.807 -13.315 1.00 14.45 142 ARG A O 8
ATOM 9812 N N . THR A 1 68 ? 28.050 -6.582 -14.019 1.00 74.00 143 THR A N 8
ATOM 9813 C CA . THR A 1 68 ? 27.607 -5.999 -12.751 1.00 62.24 143 THR A CA 8
ATOM 9814 C C . THR A 1 68 ? 26.820 -7.026 -11.891 1.00 62.11 143 THR A C 8
ATOM 9815 O O . THR A 1 68 ? 25.909 -6.674 -11.140 1.00 40.04 143 THR A O 8
ATOM 9826 N N . ARG A 1 69 ? 27.208 -8.267 -11.979 1.00 40.21 144 ARG A N 8
ATOM 9827 C CA . ARG A 1 69 ? 26.552 -9.320 -11.248 1.00 53.33 144 ARG A CA 8
ATOM 9828 C C . ARG A 1 69 ? 27.067 -9.234 -9.833 1.00 5.52 144 ARG A C 8
ATOM 9829 O O . ARG A 1 69 ? 28.288 -9.092 -9.616 1.00 54.44 144 ARG A O 8
ATOM 9850 N N . GLN A 1 70 ? 26.163 -9.279 -8.886 1.00 14.15 145 GLN A N 8
ATOM 9851 C CA . GLN A 1 70 ? 26.489 -9.083 -7.503 1.00 23.31 145 GLN A CA 8
ATOM 9852 C C . GLN A 1 70 ? 27.321 -10.226 -6.997 1.00 14.11 145 GLN A C 8
ATOM 9853 O O . GLN A 1 70 ? 26.860 -11.362 -6.898 1.00 12.43 145 GLN A O 8
ATOM 9867 N N . ARG A 1 71 ? 28.561 -9.932 -6.713 1.00 44.01 146 ARG A N 8
ATOM 9868 C CA . ARG A 1 71 ? 29.476 -10.947 -6.333 1.00 34.14 146 ARG A CA 8
ATOM 9869 C C . ARG A 1 71 ? 29.557 -11.137 -4.843 1.00 45.51 146 ARG A C 8
ATOM 9870 O O . ARG A 1 71 ? 30.029 -10.279 -4.108 1.00 0.24 146 ARG A O 8
ATOM 9891 N N . ASN A 1 72 ? 29.021 -12.237 -4.427 1.00 11.33 147 ASN A N 8
ATOM 9892 C CA . ASN A 1 72 ? 29.189 -12.757 -3.088 1.00 34.34 147 ASN A CA 8
ATOM 9893 C C . ASN A 1 72 ? 30.392 -13.688 -3.220 1.00 23.31 147 ASN A C 8
ATOM 9894 O O . ASN A 1 72 ? 30.876 -13.831 -4.352 1.00 62.54 147 ASN A O 8
ATOM 9905 N N . GLU A 1 73 ? 30.924 -14.262 -2.139 1.00 0.11 148 GLU A N 8
ATOM 9906 C CA . GLU A 1 73 ? 32.120 -15.130 -2.240 1.00 15.32 148 GLU A CA 8
ATOM 9907 C C . GLU A 1 73 ? 31.812 -16.480 -2.963 1.00 33.42 148 GLU A C 8
ATOM 9908 O O . GLU A 1 73 ? 31.669 -17.547 -2.368 1.00 21.12 148 GLU A O 8
ATOM 9920 N N . THR A 1 74 ? 31.498 -16.326 -4.199 1.00 41.14 149 THR A N 8
ATOM 9921 C CA . THR A 1 74 ? 31.323 -17.330 -5.163 1.00 65.42 149 THR A CA 8
ATOM 9922 C C . THR A 1 74 ? 31.897 -16.716 -6.427 1.00 52.13 149 THR A C 8
ATOM 9923 O O . THR A 1 74 ? 31.246 -15.872 -7.061 1.00 74.13 149 THR A O 8
ATOM 9934 N N . GLN A 1 75 ? 33.110 -17.054 -6.744 1.00 54.01 150 GLN A N 8
ATOM 9935 C CA . GLN A 1 75 ? 33.816 -16.395 -7.816 1.00 50.15 150 GLN A CA 8
ATOM 9936 C C . GLN A 1 75 ? 33.412 -16.891 -9.191 1.00 72.44 150 GLN A C 8
ATOM 9937 O O . GLN A 1 75 ? 33.945 -17.867 -9.714 1.00 1.43 150 GLN A O 8
ATOM 9951 N N . VAL A 1 76 ? 32.393 -16.242 -9.696 1.00 62.03 151 VAL A N 8
ATOM 9952 C CA . VAL A 1 76 ? 31.833 -16.441 -10.993 1.00 70.10 151 VAL A CA 8
ATOM 9953 C C . VAL A 1 76 ? 30.927 -15.238 -11.260 1.00 45.12 151 VAL A C 8
ATOM 9954 O O . VAL A 1 76 ? 31.140 -14.511 -12.230 1.00 15.45 151 VAL A O 8
ATOM 9969 N N . GLY A 1 1 ? -1.731 3.014 -15.229 1.00 20.45 76 GLY A N 9
ATOM 9970 C CA . GLY A 1 1 ? -2.277 1.915 -14.422 1.00 12.21 76 GLY A CA 9
ATOM 9971 C C . GLY A 1 1 ? -2.212 2.281 -12.976 1.00 60.32 76 GLY A C 9
ATOM 9972 O O . GLY A 1 1 ? -2.550 3.395 -12.632 1.00 61.14 76 GLY A O 9
ATOM 9978 N N . SER A 1 2 ? -1.771 1.382 -12.144 1.00 62.24 77 SER A N 9
ATOM 9979 C CA . SER A 1 2 ? -1.642 1.638 -10.738 1.00 10.40 77 SER A CA 9
ATOM 9980 C C . SER A 1 2 ? -0.352 2.397 -10.429 1.00 50.23 77 SER A C 9
ATOM 9981 O O . SER A 1 2 ? 0.743 1.933 -10.717 1.00 60.42 77 SER A O 9
ATOM 9989 N N . HIS A 1 3 ? -0.484 3.570 -9.865 1.00 10.51 78 HIS A N 9
ATOM 9990 C CA . HIS A 1 3 ? 0.670 4.398 -9.566 1.00 52.42 78 HIS A CA 9
ATOM 9991 C C . HIS A 1 3 ? 1.280 4.040 -8.228 1.00 51.23 78 HIS A C 9
ATOM 9992 O O . HIS A 1 3 ? 1.244 4.818 -7.281 1.00 50.34 78 HIS A O 9
ATOM 10006 N N . MET A 1 4 ? 1.781 2.824 -8.144 1.00 62.53 79 MET A N 9
ATOM 10007 C CA . MET A 1 4 ? 2.434 2.342 -6.957 1.00 1.21 79 MET A CA 9
ATOM 10008 C C . MET A 1 4 ? 3.673 1.594 -7.355 1.00 22.54 79 MET A C 9
ATOM 10009 O O . MET A 1 4 ? 3.636 0.780 -8.269 1.00 75.35 79 MET A O 9
ATOM 10023 N N . SER A 1 5 ? 4.751 1.906 -6.701 1.00 31.01 80 SER A N 9
ATOM 10024 C CA . SER A 1 5 ? 6.018 1.272 -6.912 1.00 73.32 80 SER A CA 9
ATOM 10025 C C . SER A 1 5 ? 5.997 -0.157 -6.345 1.00 54.32 80 SER A C 9
ATOM 10026 O O . SER A 1 5 ? 5.956 -0.359 -5.126 1.00 61.11 80 SER A O 9
ATOM 10034 N N . ARG A 1 6 ? 5.973 -1.129 -7.221 1.00 23.20 81 ARG A N 9
ATOM 10035 C CA . ARG A 1 6 ? 5.919 -2.520 -6.815 1.00 34.01 81 ARG A CA 9
ATOM 10036 C C . ARG A 1 6 ? 7.087 -3.286 -7.383 1.00 2.33 81 ARG A C 9
ATOM 10037 O O . ARG A 1 6 ? 7.251 -3.350 -8.589 1.00 55.21 81 ARG A O 9
ATOM 10058 N N . SER A 1 7 ? 7.894 -3.859 -6.540 1.00 73.24 82 SER A N 9
ATOM 10059 C CA . SER A 1 7 ? 8.952 -4.696 -7.016 1.00 74.43 82 SER A CA 9
ATOM 10060 C C . SER A 1 7 ? 8.607 -6.157 -6.720 1.00 70.13 82 SER A C 9
ATOM 10061 O O . SER A 1 7 ? 8.512 -6.566 -5.551 1.00 73.45 82 SER A O 9
ATOM 10069 N N . VAL A 1 8 ? 8.438 -6.944 -7.762 1.00 15.01 83 VAL A N 9
ATOM 10070 C CA . VAL A 1 8 ? 8.018 -8.339 -7.629 1.00 75.53 83 VAL A CA 9
ATOM 10071 C C . VAL A 1 8 ? 8.770 -9.232 -8.611 1.00 25.52 83 VAL A C 9
ATOM 10072 O O . VAL A 1 8 ? 9.523 -8.736 -9.450 1.00 21.24 83 VAL A O 9
ATOM 10085 N N . TYR A 1 9 ? 8.550 -10.531 -8.520 1.00 2.10 84 TYR A N 9
ATOM 10086 C CA . TYR A 1 9 ? 9.274 -11.489 -9.339 1.00 73.11 84 TYR A CA 9
ATOM 10087 C C . TYR A 1 9 ? 8.587 -11.669 -10.684 1.00 23.43 84 TYR A C 9
ATOM 10088 O O . TYR A 1 9 ? 7.387 -11.366 -10.822 1.00 15.01 84 TYR A O 9
ATOM 10106 N N . GLY A 1 10 ? 9.338 -12.187 -11.655 1.00 63.41 85 GLY A N 9
ATOM 10107 C CA . GLY A 1 10 ? 8.856 -12.358 -13.031 1.00 14.32 85 GLY A CA 9
ATOM 10108 C C . GLY A 1 10 ? 7.484 -12.984 -13.135 1.00 33.01 85 GLY A C 9
ATOM 10109 O O . GLY A 1 10 ? 6.582 -12.394 -13.696 1.00 4.35 85 GLY A O 9
ATOM 10113 N N . THR A 1 11 ? 7.318 -14.125 -12.539 1.00 63.25 86 THR A N 9
ATOM 10114 C CA . THR A 1 11 ? 6.057 -14.835 -12.553 1.00 45.04 86 THR A CA 9
ATOM 10115 C C . THR A 1 11 ? 4.933 -14.065 -11.792 1.00 33.04 86 THR A C 9
ATOM 10116 O O . THR A 1 11 ? 3.744 -14.331 -11.965 1.00 1.22 86 THR A O 9
ATOM 10127 N N . THR A 1 12 ? 5.310 -13.072 -10.988 1.00 53.13 87 THR A N 9
ATOM 10128 C CA . THR A 1 12 ? 4.341 -12.304 -10.280 1.00 2.03 87 THR A CA 9
ATOM 10129 C C . THR A 1 12 ? 3.813 -11.278 -11.274 1.00 52.22 87 THR A C 9
ATOM 10130 O O . THR A 1 12 ? 2.638 -10.945 -11.275 1.00 23.40 87 THR A O 9
ATOM 10141 N N . LEU A 1 13 ? 4.710 -10.825 -12.161 1.00 42.52 88 LEU A N 9
ATOM 10142 C CA . LEU A 1 13 ? 4.316 -9.977 -13.310 1.00 74.20 88 LEU A CA 9
ATOM 10143 C C . LEU A 1 13 ? 3.365 -10.747 -14.193 1.00 13.10 88 LEU A C 9
ATOM 10144 O O . LEU A 1 13 ? 2.304 -10.238 -14.597 1.00 2.43 88 LEU A O 9
ATOM 10160 N N . GLU A 1 14 ? 3.733 -11.992 -14.448 1.00 31.24 89 GLU A N 9
ATOM 10161 C CA . GLU A 1 14 ? 2.969 -12.896 -15.290 1.00 62.15 89 GLU A CA 9
ATOM 10162 C C . GLU A 1 14 ? 1.577 -13.170 -14.697 1.00 52.21 89 GLU A C 9
ATOM 10163 O O . GLU A 1 14 ? 0.650 -13.615 -15.400 1.00 70.10 89 GLU A O 9
ATOM 10175 N N . ALA A 1 15 ? 1.449 -12.951 -13.405 1.00 14.42 90 ALA A N 9
ATOM 10176 C CA . ALA A 1 15 ? 0.179 -13.035 -12.721 1.00 21.34 90 ALA A CA 9
ATOM 10177 C C . ALA A 1 15 ? -0.578 -11.698 -12.750 1.00 2.51 90 ALA A C 9
ATOM 10178 O O . ALA A 1 15 ? -1.649 -11.613 -13.335 1.00 64.14 90 ALA A O 9
ATOM 10185 N N . ILE A 1 16 ? 0.028 -10.662 -12.152 1.00 61.12 91 ILE A N 9
ATOM 10186 C CA . ILE A 1 16 ? -0.589 -9.327 -11.974 1.00 62.24 91 ILE A CA 9
ATOM 10187 C C . ILE A 1 16 ? -0.944 -8.666 -13.307 1.00 60.31 91 ILE A C 9
ATOM 10188 O O . ILE A 1 16 ? -2.073 -8.255 -13.520 1.00 2.43 91 ILE A O 9
ATOM 10204 N N . THR A 1 17 ? 0.019 -8.573 -14.200 1.00 44.14 92 THR A N 9
ATOM 10205 C CA . THR A 1 17 ? -0.224 -7.975 -15.497 1.00 40.51 92 THR A CA 9
ATOM 10206 C C . THR A 1 17 ? -0.797 -9.049 -16.434 1.00 72.41 92 THR A C 9
ATOM 10207 O O . THR A 1 17 ? -1.245 -8.774 -17.550 1.00 51.34 92 THR A O 9
ATOM 10218 N N . LYS A 1 18 ? -0.760 -10.292 -15.937 1.00 71.53 93 LYS A N 9
ATOM 10219 C CA . LYS A 1 18 ? -1.257 -11.476 -16.611 1.00 33.13 93 LYS A CA 9
ATOM 10220 C C . LYS A 1 18 ? -0.441 -11.803 -17.876 1.00 24.43 93 LYS A C 9
ATOM 10221 O O . LYS A 1 18 ? -0.726 -12.785 -18.579 1.00 23.12 93 LYS A O 9
ATOM 10240 N N . LYS A 1 19 ? 0.631 -11.084 -18.073 1.00 64.11 94 LYS A N 9
ATOM 10241 C CA . LYS A 1 19 ? 1.450 -11.248 -19.237 1.00 5.25 94 LYS A CA 9
ATOM 10242 C C . LYS A 1 19 ? 2.729 -11.927 -18.879 1.00 23.43 94 LYS A C 9
ATOM 10243 O O . LYS A 1 19 ? 3.381 -11.544 -17.922 1.00 33.24 94 LYS A O 9
ATOM 10262 N N . SER A 1 20 ? 3.064 -12.936 -19.639 1.00 40.30 95 SER A N 9
ATOM 10263 C CA . SER A 1 20 ? 4.271 -13.690 -19.441 1.00 61.22 95 SER A CA 9
ATOM 10264 C C . SER A 1 20 ? 5.513 -12.829 -19.706 1.00 12.53 95 SER A C 9
ATOM 10265 O O . SER A 1 20 ? 5.435 -11.805 -20.414 1.00 30.31 95 SER A O 9
ATOM 10273 N N . LEU A 1 21 ? 6.648 -13.257 -19.182 1.00 42.13 96 LEU A N 9
ATOM 10274 C CA . LEU A 1 21 ? 7.922 -12.545 -19.346 1.00 55.15 96 LEU A CA 9
ATOM 10275 C C . LEU A 1 21 ? 8.319 -12.387 -20.807 1.00 25.51 96 LEU A C 9
ATOM 10276 O O . LEU A 1 21 ? 9.074 -11.481 -21.171 1.00 53.11 96 LEU A O 9
ATOM 10292 N N . TYR A 1 22 ? 7.831 -13.271 -21.622 1.00 35.11 97 TYR A N 9
ATOM 10293 C CA . TYR A 1 22 ? 8.090 -13.230 -23.048 1.00 73.33 97 TYR A CA 9
ATOM 10294 C C . TYR A 1 22 ? 7.308 -12.082 -23.712 1.00 44.34 97 TYR A C 9
ATOM 10295 O O . TYR A 1 22 ? 7.767 -11.495 -24.674 1.00 40.34 97 TYR A O 9
ATOM 10313 N N . ASP A 1 23 ? 6.168 -11.745 -23.135 1.00 3.54 98 ASP A N 9
ATOM 10314 C CA . ASP A 1 23 ? 5.280 -10.711 -23.692 1.00 30.54 98 ASP A CA 9
ATOM 10315 C C . ASP A 1 23 ? 5.722 -9.346 -23.221 1.00 24.24 98 ASP A C 9
ATOM 10316 O O . ASP A 1 23 ? 5.827 -8.395 -24.005 1.00 63.54 98 ASP A O 9
ATOM 10325 N N . LEU A 1 24 ? 6.056 -9.264 -21.950 1.00 20.12 99 LEU A N 9
ATOM 10326 C CA . LEU A 1 24 ? 6.498 -8.014 -21.396 1.00 21.41 99 LEU A CA 9
ATOM 10327 C C . LEU A 1 24 ? 7.929 -7.706 -21.805 1.00 43.50 99 LEU A C 9
ATOM 10328 O O . LEU A 1 24 ? 8.911 -8.254 -21.245 1.00 44.52 99 LEU A O 9
ATOM 10344 N N . SER A 1 25 ? 8.056 -6.853 -22.783 1.00 1.55 100 SER A N 9
ATOM 10345 C CA . SER A 1 25 ? 9.327 -6.386 -23.223 1.00 64.23 100 SER A CA 9
ATOM 10346 C C . SER A 1 25 ? 9.660 -5.109 -22.473 1.00 61.41 100 SER A C 9
ATOM 10347 O O . SER A 1 25 ? 9.296 -4.005 -22.867 1.00 13.33 100 SER A O 9
ATOM 10355 N N . ILE A 1 26 ? 10.295 -5.296 -21.355 1.00 61.02 101 ILE A N 9
ATOM 10356 C CA . ILE A 1 26 ? 10.627 -4.231 -20.455 1.00 53.43 101 ILE A CA 9
ATOM 10357 C C . ILE A 1 26 ? 12.049 -3.786 -20.765 1.00 5.03 101 ILE A C 9
ATOM 10358 O O . ILE A 1 26 ? 12.826 -4.578 -21.296 1.00 13.44 101 ILE A O 9
ATOM 10374 N N . ARG A 1 27 ? 12.381 -2.545 -20.475 1.00 25.35 102 ARG A N 9
ATOM 10375 C CA . ARG A 1 27 ? 13.723 -2.052 -20.707 1.00 24.21 102 ARG A CA 9
ATOM 10376 C C . ARG A 1 27 ? 14.337 -1.624 -19.395 1.00 22.23 102 ARG A C 9
ATOM 10377 O O . ARG A 1 27 ? 13.621 -1.412 -18.404 1.00 31.01 102 ARG A O 9
ATOM 10398 N N . CYS A 1 28 ? 15.646 -1.533 -19.367 1.00 35.31 103 CYS A N 9
ATOM 10399 C CA . CYS A 1 28 ? 16.316 -1.026 -18.211 1.00 73.42 103 CYS A CA 9
ATOM 10400 C C . CYS A 1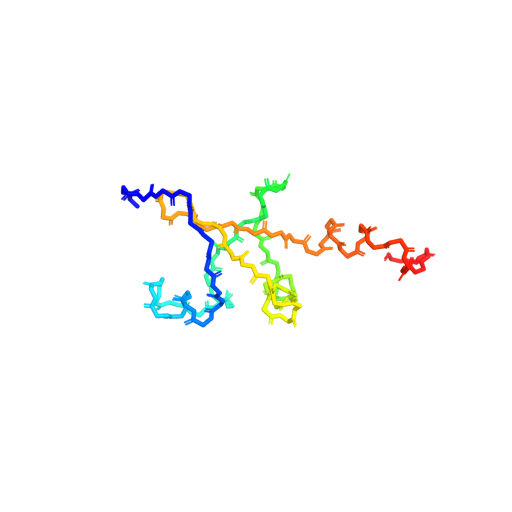 28 ? 16.450 0.490 -18.406 1.00 52.33 103 CYS A C 9
ATOM 10401 O O . CYS A 1 28 ? 16.414 0.966 -19.549 1.00 74.01 103 CYS A O 9
ATOM 10408 N N . HIS A 1 29 ? 16.622 1.245 -17.349 1.00 72.30 104 HIS A N 9
ATOM 10409 C CA . HIS A 1 29 ? 16.828 2.696 -17.500 1.00 74.21 104 HIS A CA 9
ATOM 10410 C C . HIS A 1 29 ? 18.317 3.043 -17.565 1.00 13.44 104 HIS A C 9
ATOM 10411 O O . HIS A 1 29 ? 18.705 4.191 -17.400 1.00 42.34 104 HIS A O 9
ATOM 10425 N N . ARG A 1 30 ? 19.136 2.053 -17.849 1.00 3.11 105 ARG A N 9
ATOM 10426 C CA . ARG A 1 30 ? 20.578 2.256 -17.909 1.00 21.33 105 ARG A CA 9
ATOM 10427 C C . ARG A 1 30 ? 21.097 2.185 -19.347 1.00 31.55 105 ARG A C 9
ATOM 10428 O O . ARG A 1 30 ? 21.997 2.915 -19.715 1.00 54.43 105 ARG A O 9
ATOM 10449 N N . CYS A 1 31 ? 20.564 1.259 -20.113 1.00 21.44 106 CYS A N 9
ATOM 10450 C CA . CYS A 1 31 ? 20.988 1.079 -21.491 1.00 72.34 106 CYS A CA 9
ATOM 10451 C C . CYS A 1 31 ? 19.857 1.478 -22.443 1.00 3.01 106 CYS A C 9
ATOM 10452 O O . CYS A 1 31 ? 20.086 1.665 -23.636 1.00 31.10 106 CYS A O 9
ATOM 10459 N N . GLN A 1 32 ? 18.604 1.479 -21.899 1.00 15.35 107 GLN A N 9
ATOM 10460 C CA . GLN A 1 32 ? 17.377 1.779 -22.660 1.00 12.04 107 GLN A CA 9
ATOM 10461 C C . GLN A 1 32 ? 17.138 0.681 -23.673 1.00 33.12 107 GLN A C 9
ATOM 10462 O O . GLN A 1 32 ? 16.425 0.840 -24.670 1.00 2.51 107 GLN A O 9
ATOM 10476 N N . ARG A 1 33 ? 17.686 -0.460 -23.349 1.00 21.31 108 ARG A N 9
ATOM 10477 C CA . ARG A 1 33 ? 17.602 -1.642 -24.145 1.00 3.22 108 ARG A CA 9
ATOM 10478 C C . ARG A 1 33 ? 16.604 -2.571 -23.505 1.00 12.40 108 ARG A C 9
ATOM 10479 O O . ARG A 1 33 ? 16.492 -2.589 -22.262 1.00 11.51 108 ARG A O 9
ATOM 10500 N N . PRO A 1 34 ? 15.837 -3.305 -24.311 1.00 53.04 109 PRO A N 9
ATOM 10501 C CA . PRO A 1 34 ? 14.882 -4.269 -23.800 1.00 25.30 109 PRO A CA 9
ATOM 10502 C C . PRO A 1 34 ? 15.574 -5.510 -23.260 1.00 11.02 109 PRO A C 9
ATOM 10503 O O . PRO A 1 34 ? 16.548 -5.986 -23.833 1.00 45.43 109 PRO A O 9
ATOM 10514 N N . LEU A 1 35 ? 15.075 -5.986 -22.150 1.00 23.30 110 LEU A N 9
ATOM 10515 C CA . LEU A 1 35 ? 15.579 -7.178 -21.496 1.00 4.21 110 LEU A CA 9
ATOM 10516 C C . LEU A 1 35 ? 15.298 -8.385 -22.360 1.00 11.01 110 LEU A C 9
ATOM 10517 O O . LEU A 1 35 ? 14.107 -8.764 -22.558 1.00 23.13 110 LEU A O 9
ATOM 10533 N N . GLY A 1 36 ? 16.353 -8.970 -22.887 1.00 61.55 111 GLY A N 9
ATOM 10534 C CA . GLY A 1 36 ? 16.229 -10.137 -23.722 1.00 41.32 111 GLY A CA 9
ATOM 10535 C C . GLY A 1 36 ? 15.785 -11.348 -22.920 1.00 14.44 111 GLY A C 9
ATOM 10536 O O . GLY A 1 36 ? 15.840 -11.320 -21.678 1.00 2.33 111 GLY A O 9
ATOM 10540 N N . PRO A 1 37 ? 15.322 -12.424 -23.579 1.00 10.21 112 PRO A N 9
ATOM 10541 C CA . PRO A 1 37 ? 14.873 -13.642 -22.895 1.00 4.23 112 PRO A CA 9
ATOM 10542 C C . PRO A 1 37 ? 15.972 -14.229 -22.006 1.00 33.31 112 PRO A C 9
ATOM 10543 O O . PRO A 1 37 ? 15.724 -14.551 -20.838 1.00 34.43 112 PRO A O 9
ATOM 10554 N N . GLU A 1 38 ? 17.174 -14.323 -22.557 1.00 43.33 113 GLU A N 9
ATOM 10555 C CA . GLU A 1 38 ? 18.356 -14.812 -21.852 1.00 75.14 113 GLU A CA 9
ATOM 10556 C C . GLU A 1 38 ? 18.580 -14.015 -20.573 1.00 42.52 113 GLU A C 9
ATOM 10557 O O . GLU A 1 38 ? 18.740 -14.585 -19.477 1.00 51.31 113 GLU A O 9
ATOM 10569 N N . GLU A 1 39 ? 18.538 -12.688 -20.704 1.00 71.31 114 GLU A N 9
ATOM 10570 C CA . GLU A 1 39 ? 18.768 -11.809 -19.584 1.00 21.33 114 GLU A CA 9
ATOM 10571 C C . GLU A 1 39 ? 17.683 -11.982 -18.568 1.00 63.43 114 GLU A C 9
ATOM 10572 O O . GLU A 1 39 ? 17.952 -12.107 -17.399 1.00 53.40 114 GLU A O 9
ATOM 10584 N N . LYS A 1 40 ? 16.460 -12.043 -19.047 1.00 1.24 115 LYS A N 9
ATOM 10585 C CA . LYS A 1 40 ? 15.284 -12.145 -18.206 1.00 43.42 115 LYS A CA 9
ATOM 10586 C C . LYS A 1 40 ? 15.319 -13.460 -17.401 1.00 31.12 115 LYS A C 9
ATOM 10587 O O . LYS A 1 40 ? 14.948 -13.496 -16.230 1.00 31.21 115 LYS A O 9
ATOM 10606 N N . GLN A 1 41 ? 15.817 -14.512 -18.027 1.00 51.10 116 GLN A N 9
ATOM 10607 C CA . GLN A 1 41 ? 16.007 -15.795 -17.382 1.00 3.12 116 GLN A CA 9
ATOM 10608 C C . GLN A 1 41 ? 17.144 -15.716 -16.395 1.00 53.24 116 GLN A C 9
ATOM 10609 O O . GLN A 1 41 ? 17.085 -16.354 -15.359 1.00 62.22 116 GLN A O 9
ATOM 10623 N N . LYS A 1 42 ? 18.145 -14.898 -16.680 1.00 13.43 117 LYS A N 9
ATOM 10624 C CA . LYS A 1 42 ? 19.263 -14.755 -15.766 1.00 15.21 117 LYS A CA 9
ATOM 10625 C C . LYS A 1 42 ? 18.812 -13.919 -14.556 1.00 51.41 117 LYS A C 9
ATOM 10626 O O . LYS A 1 42 ? 19.291 -14.091 -13.437 1.00 21.11 117 LYS A O 9
ATOM 10645 N N . LEU A 1 43 ? 17.853 -13.047 -14.791 1.00 71.13 118 LEU A N 9
ATOM 10646 C CA . LEU A 1 43 ? 17.254 -12.255 -13.733 1.00 21.22 118 LEU A CA 9
ATOM 10647 C C . LEU A 1 43 ? 16.516 -13.170 -12.808 1.00 34.32 118 LEU A C 9
ATOM 10648 O O . LEU A 1 43 ? 16.696 -13.132 -11.613 1.00 21.52 118 LEU A O 9
ATOM 10664 N N . VAL A 1 44 ? 15.709 -14.020 -13.381 1.00 51.30 119 VAL A N 9
ATOM 10665 C CA . VAL A 1 44 ? 14.977 -15.016 -12.606 1.00 24.23 119 VAL A CA 9
ATOM 10666 C C . VAL A 1 44 ? 15.969 -16.021 -11.975 1.00 4.24 119 VAL A C 9
ATOM 10667 O O . VAL A 1 44 ? 15.711 -16.604 -10.890 1.00 4.42 119 VAL A O 9
ATOM 10680 N N . ASP A 1 45 ? 17.115 -16.182 -12.627 1.00 10.44 120 ASP A N 9
ATOM 10681 C CA . ASP A 1 45 ? 18.156 -17.087 -12.168 1.00 64.41 120 ASP A CA 9
ATOM 10682 C C . ASP A 1 45 ? 18.743 -16.625 -10.839 1.00 63.23 120 ASP A C 9
ATOM 10683 O O . ASP A 1 45 ? 18.778 -17.385 -9.875 1.00 4.34 120 ASP A O 9
ATOM 10692 N N . GLU A 1 46 ? 19.101 -15.351 -10.758 1.00 54.23 121 GLU A N 9
ATOM 10693 C CA . GLU A 1 46 ? 19.682 -14.805 -9.526 1.00 71.23 121 GLU A CA 9
ATOM 10694 C C . GLU A 1 46 ? 18.615 -14.100 -8.666 1.00 34.12 121 GLU A C 9
ATOM 10695 O O . GLU A 1 46 ? 18.912 -13.463 -7.669 1.00 52.41 121 GLU A O 9
ATOM 10707 N N . LYS A 1 47 ? 17.365 -14.280 -9.080 1.00 71.31 122 LYS A N 9
ATOM 10708 C CA . LYS A 1 47 ? 16.159 -13.794 -8.387 1.00 71.41 122 LYS A CA 9
ATOM 10709 C C . LYS A 1 47 ? 16.053 -12.269 -8.307 1.00 12.41 122 LYS A C 9
ATOM 10710 O O . LYS A 1 47 ? 16.037 -11.662 -7.238 1.00 1.24 122 LYS A O 9
ATOM 10729 N N . LYS A 1 48 ? 16.016 -11.681 -9.460 1.00 40.05 123 LYS A N 9
ATOM 10730 C CA . LYS A 1 48 ? 15.857 -10.267 -9.637 1.00 20.52 123 LYS A CA 9
ATOM 10731 C C . LYS A 1 48 ? 14.382 -9.926 -9.722 1.00 64.25 123 LYS A C 9
ATOM 10732 O O . LYS A 1 48 ? 13.571 -10.723 -10.209 1.00 53.53 123 LYS A O 9
ATOM 10751 N N . ARG A 1 49 ? 14.038 -8.764 -9.244 1.00 61.12 124 ARG A N 9
ATOM 10752 C CA . ARG A 1 49 ? 12.681 -8.298 -9.300 1.00 12.32 124 ARG A CA 9
ATOM 10753 C C . ARG A 1 49 ? 12.555 -7.210 -10.332 1.00 2.44 124 ARG A C 9
ATOM 10754 O O . ARG A 1 49 ? 13.539 -6.516 -10.636 1.00 4.30 124 ARG A O 9
ATOM 10775 N N . PHE A 1 50 ? 11.376 -7.071 -10.863 1.00 40.21 125 PHE A N 9
ATOM 10776 C CA . PHE A 1 50 ? 11.063 -6.018 -11.785 1.00 4.03 125 PHE A CA 9
ATOM 10777 C C . PHE A 1 50 ? 10.275 -5.000 -10.996 1.00 13.35 125 PHE A C 9
ATOM 10778 O O . PHE A 1 50 ? 9.744 -5.337 -9.924 1.00 35.40 125 PHE A O 9
ATOM 10795 N N . HIS A 1 51 ? 10.181 -3.795 -11.473 1.00 54.51 126 HIS A N 9
ATOM 10796 C CA . HIS A 1 51 ? 9.553 -2.765 -10.690 1.00 60.33 126 HIS A CA 9
ATOM 10797 C C . HIS A 1 51 ? 8.473 -2.049 -11.500 1.00 63.21 126 HIS A C 9
ATOM 10798 O O . HIS A 1 51 ? 8.753 -1.495 -12.564 1.00 34.51 126 HIS A O 9
ATOM 10812 N N . GLU A 1 52 ? 7.248 -2.125 -11.023 1.00 4.01 127 GLU A N 9
ATOM 10813 C CA . GLU A 1 52 ? 6.129 -1.429 -11.618 1.00 2.02 127 GLU A CA 9
ATOM 10814 C C . GLU A 1 52 ? 6.029 -0.039 -11.032 1.00 2.40 127 GLU A C 9
ATOM 10815 O O . GLU A 1 52 ? 6.175 0.137 -9.820 1.00 5.24 127 GLU A O 9
ATOM 10827 N N . ILE A 1 53 ? 5.817 0.922 -11.885 1.00 5.44 128 ILE A N 9
ATOM 10828 C CA . ILE A 1 53 ? 5.466 2.260 -11.498 1.00 11.21 128 ILE A CA 9
ATOM 10829 C C . ILE A 1 53 ? 4.449 2.768 -12.502 1.00 33.34 128 ILE A C 9
ATOM 10830 O O . ILE A 1 53 ? 4.665 2.657 -13.710 1.00 33.42 128 ILE A O 9
ATOM 10846 N N . ALA A 1 54 ? 3.297 3.211 -12.009 1.00 73.52 129 ALA A N 9
ATOM 10847 C CA . ALA A 1 54 ? 2.217 3.783 -12.845 1.00 35.13 129 ALA A CA 9
ATOM 10848 C C . ALA A 1 54 ? 1.597 2.736 -13.778 1.00 45.34 129 ALA A C 9
ATOM 10849 O O . ALA A 1 54 ? 0.909 3.080 -14.752 1.00 10.24 129 ALA A O 9
ATOM 10856 N N . GLY A 1 55 ? 1.737 1.471 -13.420 1.00 12.21 130 GLY A N 9
ATOM 10857 C CA . GLY A 1 55 ? 1.254 0.392 -14.253 1.00 73.33 130 GLY A CA 9
ATOM 10858 C C . GLY A 1 55 ? 2.171 0.141 -15.421 1.00 54.14 130 GLY A C 9
ATOM 10859 O O . GLY A 1 55 ? 1.759 -0.392 -16.443 1.00 33.13 130 GLY A O 9
ATOM 10863 N N . ARG A 1 56 ? 3.394 0.571 -15.282 1.00 75.20 131 ARG A N 9
ATOM 10864 C CA . ARG A 1 56 ? 4.394 0.414 -16.274 1.00 2.11 131 ARG A CA 9
ATOM 10865 C C . ARG A 1 56 ? 5.602 -0.226 -15.626 1.00 1.35 131 ARG A C 9
ATOM 10866 O O . ARG A 1 56 ? 6.046 0.211 -14.569 1.00 33.11 131 ARG A O 9
ATOM 10887 N N . TRP A 1 57 ? 6.121 -1.235 -16.248 1.00 25.40 132 TRP A N 9
ATOM 10888 C CA . TRP A 1 57 ? 7.245 -1.944 -15.706 1.00 2.25 132 TRP A CA 9
ATOM 10889 C C . TRP A 1 57 ? 8.568 -1.319 -16.084 1.00 15.51 132 TRP A C 9
ATOM 10890 O O . TRP A 1 57 ? 8.665 -0.483 -16.993 1.00 12.21 132 TRP A O 9
ATOM 10911 N N . THR A 1 58 ? 9.556 -1.707 -15.356 1.00 53.13 133 THR A N 9
ATOM 10912 C CA . THR A 1 58 ? 10.920 -1.335 -15.529 1.00 70.41 133 THR A CA 9
ATOM 10913 C C . THR A 1 58 ? 11.728 -2.451 -14.902 1.00 54.15 133 THR A C 9
ATOM 10914 O O . THR A 1 58 ? 11.243 -3.127 -13.982 1.00 33.32 133 THR A O 9
ATOM 10925 N N . GLY A 1 59 ? 12.884 -2.685 -15.412 1.00 23.13 134 GLY A N 9
ATOM 10926 C CA . GLY A 1 59 ? 13.700 -3.727 -14.914 1.00 71.10 134 GLY A CA 9
ATOM 10927 C C . GLY A 1 59 ? 15.128 -3.442 -15.195 1.00 63.13 134 GLY A C 9
ATOM 10928 O O . GLY A 1 59 ? 15.485 -2.316 -15.562 1.00 55.01 134 GLY A O 9
ATOM 10932 N N . GLN A 1 60 ? 15.942 -4.426 -15.050 1.00 54.41 135 GLN A N 9
ATOM 10933 C CA . GLN A 1 60 ? 17.329 -4.284 -15.286 1.00 62.14 135 GLN A CA 9
ATOM 10934 C C . GLN A 1 60 ? 17.846 -5.439 -16.072 1.00 1.32 135 GLN A C 9
ATOM 10935 O O . GLN A 1 60 ? 17.770 -6.570 -15.635 1.00 65.54 135 GLN A O 9
ATOM 10949 N N . CYS A 1 61 ? 18.329 -5.146 -17.237 1.00 63.20 136 CYS A N 9
ATOM 10950 C CA . CYS A 1 61 ? 18.909 -6.167 -18.080 1.00 22.22 136 CYS A CA 9
ATOM 10951 C C . CYS A 1 61 ? 20.317 -6.520 -17.606 1.00 34.21 136 CYS A C 9
ATOM 10952 O O . CYS A 1 61 ? 21.025 -5.685 -16.997 1.00 33.32 136 CYS A O 9
ATOM 10959 N N . ALA A 1 62 ? 20.718 -7.705 -17.942 1.00 14.32 137 ALA A N 9
ATOM 10960 C CA . ALA A 1 62 ? 22.009 -8.281 -17.593 1.00 25.11 137 ALA A CA 9
ATOM 10961 C C . ALA A 1 62 ? 23.148 -7.547 -18.297 1.00 51.53 137 ALA A C 9
ATOM 10962 O O . ALA A 1 62 ? 24.282 -7.617 -17.859 1.00 4.54 137 ALA A O 9
ATOM 10969 N N . ASN A 1 63 ? 22.831 -6.841 -19.383 1.00 1.33 138 ASN A N 9
ATOM 10970 C CA . ASN A 1 63 ? 23.796 -5.962 -20.076 1.00 25.15 138 ASN A CA 9
ATOM 10971 C C . ASN A 1 63 ? 24.504 -5.075 -19.060 1.00 75.15 138 ASN A C 9
ATOM 10972 O O . ASN A 1 63 ? 25.727 -5.020 -19.012 1.00 61.42 138 ASN A O 9
ATOM 10983 N N . CYS A 1 64 ? 23.723 -4.392 -18.242 1.00 1.45 139 CYS A N 9
ATOM 10984 C CA . CYS A 1 64 ? 24.283 -3.585 -17.188 1.00 41.12 139 CYS A CA 9
ATOM 10985 C C . CYS A 1 64 ? 24.523 -4.399 -15.910 1.00 52.33 139 CYS A C 9
ATOM 10986 O O . CYS A 1 64 ? 25.590 -4.334 -15.300 1.00 13.44 139 CYS A O 9
ATOM 10993 N N . TRP A 1 65 ? 23.536 -5.212 -15.570 1.00 44.51 140 TRP A N 9
ATOM 10994 C CA . TRP A 1 65 ? 23.507 -5.964 -14.327 1.00 74.05 140 TRP A CA 9
ATOM 10995 C C . TRP A 1 65 ? 24.608 -6.998 -14.172 1.00 45.51 140 TRP A C 9
ATOM 10996 O O . TRP A 1 65 ? 25.220 -7.083 -13.106 1.00 3.43 140 TRP A O 9
ATOM 11017 N N . GLN A 1 66 ? 24.898 -7.744 -15.212 1.00 71.31 141 GLN A N 9
ATOM 11018 C CA . GLN A 1 66 ? 25.842 -8.843 -15.101 1.00 4.33 141 GLN A CA 9
ATOM 11019 C C . GLN A 1 66 ? 27.266 -8.293 -14.947 1.00 12.30 141 GLN A C 9
ATOM 11020 O O . GLN A 1 66 ? 28.205 -9.011 -14.618 1.00 72.33 141 GLN A O 9
ATOM 11034 N N . ARG A 1 67 ? 27.417 -7.012 -15.226 1.00 51.10 142 ARG A N 9
ATOM 11035 C CA . ARG A 1 67 ? 28.688 -6.336 -15.075 1.00 64.34 142 ARG A CA 9
ATOM 11036 C C . ARG A 1 67 ? 28.824 -5.772 -13.672 1.00 13.42 142 ARG A C 9
ATOM 11037 O O . ARG A 1 67 ? 29.867 -5.271 -13.290 1.00 2.02 142 ARG A O 9
ATOM 11058 N N . THR A 1 68 ? 27.752 -5.861 -12.928 1.00 5.45 143 THR A N 9
ATOM 11059 C CA . THR A 1 68 ? 27.748 -5.485 -11.547 1.00 63.25 143 THR A CA 9
ATOM 11060 C C . THR A 1 68 ? 27.836 -6.779 -10.721 1.00 73.12 143 THR A C 9
ATOM 11061 O O . THR A 1 68 ? 28.648 -6.910 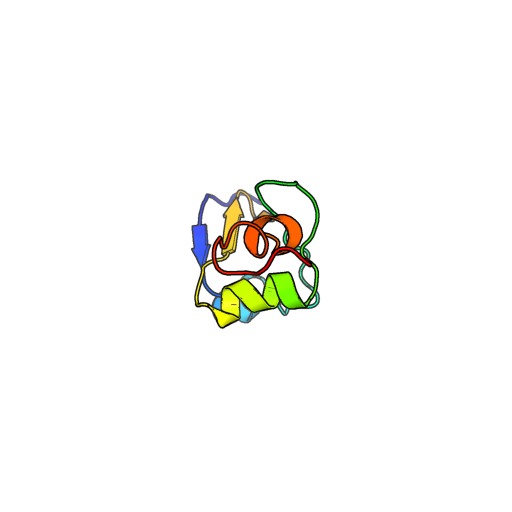-9.804 1.00 33.42 143 THR A O 9
ATOM 11072 N N . ARG A 1 69 ? 26.988 -7.738 -11.069 1.00 54.00 144 ARG A N 9
ATOM 11073 C CA . ARG A 1 69 ? 26.987 -9.037 -10.450 1.00 1.52 144 ARG A CA 9
ATOM 11074 C C . ARG A 1 69 ? 26.739 -10.143 -11.446 1.00 11.21 144 ARG A C 9
ATOM 11075 O O . ARG A 1 69 ? 25.883 -10.035 -12.298 1.00 22.42 144 ARG A O 9
ATOM 11096 N N . GLN A 1 70 ? 27.525 -11.183 -11.336 1.00 44.51 145 GLN A N 9
ATOM 11097 C CA . GLN A 1 70 ? 27.429 -12.341 -12.166 1.00 43.43 145 GLN A CA 9
ATOM 11098 C C . GLN A 1 70 ? 27.635 -13.576 -11.339 1.00 61.14 145 GLN A C 9
ATOM 11099 O O . GLN A 1 70 ? 28.743 -13.814 -10.837 1.00 11.12 145 GLN A O 9
ATOM 11113 N N . ARG A 1 71 ? 26.583 -14.322 -11.094 1.00 32.03 146 ARG A N 9
ATOM 11114 C CA . ARG A 1 71 ? 26.767 -15.574 -10.432 1.00 33.20 146 ARG A CA 9
ATOM 11115 C C . ARG A 1 71 ? 27.140 -16.684 -11.357 1.00 52.35 146 ARG A C 9
ATOM 11116 O O . ARG A 1 71 ? 26.400 -17.068 -12.275 1.00 71.30 146 ARG A O 9
ATOM 11137 N N . ASN A 1 72 ? 28.328 -17.115 -11.112 1.00 44.41 147 ASN A N 9
ATOM 11138 C CA . ASN A 1 72 ? 29.077 -18.109 -11.814 1.00 63.24 147 ASN A CA 9
ATOM 11139 C C . ASN A 1 72 ? 29.779 -18.873 -10.725 1.00 60.44 147 ASN A C 9
ATOM 11140 O O . ASN A 1 72 ? 29.667 -18.475 -9.557 1.00 12.03 147 ASN A O 9
ATOM 11151 N N . GLU A 1 73 ? 30.481 -19.924 -11.059 1.00 62.20 148 GLU A N 9
ATOM 11152 C CA . GLU A 1 73 ? 31.109 -20.814 -10.077 1.00 64.41 148 GLU A CA 9
ATOM 11153 C C . GLU A 1 73 ? 32.217 -20.074 -9.296 1.00 4.43 148 GLU A C 9
ATOM 11154 O O . GLU A 1 73 ? 32.721 -20.563 -8.283 1.00 55.43 148 GLU A O 9
ATOM 11166 N N . THR A 1 74 ? 32.585 -18.906 -9.768 1.00 32.05 149 THR A N 9
ATOM 11167 C CA . THR A 1 74 ? 33.434 -18.036 -9.021 1.00 62.30 149 THR A CA 9
ATOM 11168 C C . THR A 1 74 ? 32.534 -17.314 -7.999 1.00 63.14 149 THR A C 9
ATOM 11169 O O . THR A 1 74 ? 31.828 -16.358 -8.333 1.00 11.41 149 THR A O 9
ATOM 11180 N N . GLN A 1 75 ? 32.534 -17.819 -6.778 1.00 20.41 150 GLN A N 9
ATOM 11181 C CA . GLN A 1 75 ? 31.621 -17.363 -5.720 1.00 31.51 150 GLN A CA 9
ATOM 11182 C C . GLN A 1 75 ? 32.114 -16.122 -4.978 1.00 2.33 150 GLN A C 9
ATOM 11183 O O . GLN A 1 75 ? 31.729 -15.872 -3.841 1.00 2.14 150 GLN A O 9
ATOM 11197 N N . VAL A 1 76 ? 32.905 -15.336 -5.646 1.00 0.22 151 VAL A N 9
ATOM 11198 C CA . VAL A 1 76 ? 33.377 -14.088 -5.110 1.00 34.15 151 VAL A CA 9
ATOM 11199 C C . VAL A 1 76 ? 32.323 -13.062 -5.456 1.00 53.23 151 VAL A C 9
ATOM 11200 O O . VAL A 1 76 ? 32.094 -12.842 -6.651 1.00 42.12 151 VAL A O 9
ATOM 11215 N N . GLY A 1 1 ? -3.466 5.312 -11.769 1.00 32.42 76 GLY A N 10
ATOM 11216 C CA . GLY A 1 1 ? -3.894 4.996 -10.396 1.00 23.33 76 GLY A CA 10
ATOM 11217 C C . GLY A 1 1 ? -2.713 5.070 -9.490 1.00 41.30 76 GLY A C 10
ATOM 11218 O O . GLY A 1 1 ? -1.788 5.819 -9.782 1.00 34.15 76 GLY A O 10
ATOM 11224 N N . SER A 1 2 ? -2.715 4.310 -8.428 1.00 33.22 77 SER A N 10
ATOM 11225 C CA . SER A 1 2 ? -1.591 4.266 -7.530 1.00 70.23 77 SER A CA 10
ATOM 11226 C C . SER A 1 2 ? -0.511 3.337 -8.111 1.00 42.02 77 SER A C 10
ATOM 11227 O O . SER A 1 2 ? -0.632 2.106 -8.050 1.00 24.03 77 SER A O 10
ATOM 11235 N N . HIS A 1 3 ? 0.480 3.927 -8.733 1.00 73.24 78 HIS A N 10
ATOM 11236 C CA . HIS A 1 3 ? 1.576 3.191 -9.351 1.00 74.15 78 HIS A CA 10
ATOM 11237 C C . HIS A 1 3 ? 2.780 3.365 -8.449 1.00 44.31 78 HIS A C 10
ATOM 11238 O O . HIS A 1 3 ? 3.131 4.493 -8.116 1.00 14.30 78 HIS A O 10
ATOM 11252 N N . MET A 1 4 ? 3.388 2.286 -8.033 1.00 45.31 79 MET A N 10
ATOM 11253 C CA . MET A 1 4 ? 4.425 2.368 -7.019 1.00 33.11 79 MET A CA 10
ATOM 11254 C C . MET A 1 4 ? 5.539 1.391 -7.331 1.00 60.10 79 MET A C 10
ATOM 11255 O O . MET A 1 4 ? 5.326 0.445 -8.063 1.00 41.00 79 MET A O 10
ATOM 11269 N N . SER A 1 5 ? 6.708 1.640 -6.777 1.00 23.01 80 SER A N 10
ATOM 11270 C CA . SER A 1 5 ? 7.841 0.763 -6.887 1.00 20.13 80 SER A CA 10
ATOM 11271 C C . SER A 1 5 ? 7.499 -0.621 -6.301 1.00 74.01 80 SER A C 10
ATOM 11272 O O . SER A 1 5 ? 7.349 -0.784 -5.086 1.00 44.33 80 SER A O 10
ATOM 11280 N N . ARG A 1 6 ? 7.324 -1.583 -7.170 1.00 14.34 81 ARG A N 10
ATOM 11281 C CA . ARG A 1 6 ? 6.939 -2.925 -6.779 1.00 64.01 81 ARG A CA 10
ATOM 11282 C C . ARG A 1 6 ? 7.917 -3.920 -7.347 1.00 1.31 81 ARG A C 10
ATOM 11283 O O . ARG A 1 6 ? 8.252 -3.852 -8.510 1.00 45.51 81 ARG A O 10
ATOM 11304 N N . SER A 1 7 ? 8.396 -4.823 -6.534 1.00 63.31 82 SER A N 10
ATOM 11305 C CA . SER A 1 7 ? 9.306 -5.826 -7.015 1.00 0.15 82 SER A CA 10
ATOM 11306 C C . SER A 1 7 ? 8.673 -7.204 -6.857 1.00 23.23 82 SER A C 10
ATOM 11307 O O . SER A 1 7 ? 8.417 -7.638 -5.736 1.00 62.34 82 SER A O 10
ATOM 11315 N N . VAL A 1 8 ? 8.435 -7.889 -7.961 1.00 21.11 83 VAL A N 10
ATOM 11316 C CA . VAL A 1 8 ? 7.818 -9.219 -7.926 1.00 11.32 83 VAL A CA 10
ATOM 11317 C C . VAL A 1 8 ? 8.514 -10.163 -8.901 1.00 13.23 83 VAL A C 10
ATOM 11318 O O . VAL A 1 8 ? 9.365 -9.731 -9.690 1.00 61.13 83 VAL A O 10
ATOM 11331 N N . TYR A 1 9 ? 8.152 -11.428 -8.858 1.00 75.30 84 TYR A N 10
ATOM 11332 C CA . TYR A 1 9 ? 8.797 -12.437 -9.677 1.00 23.10 84 TYR A CA 10
ATOM 11333 C C . TYR A 1 9 ? 8.127 -12.536 -11.026 1.00 3.20 84 TYR A C 10
ATOM 11334 O O . TYR A 1 9 ? 6.978 -12.095 -11.187 1.00 12.30 84 TYR A O 10
ATOM 11352 N N . GLY A 1 10 ? 8.832 -13.126 -11.984 1.00 73.23 85 GLY A N 10
ATOM 11353 C CA . GLY A 1 10 ? 8.360 -13.220 -13.362 1.00 5.34 85 GLY A CA 10
ATOM 11354 C C . GLY A 1 10 ? 6.958 -13.743 -13.491 1.00 70.32 85 GLY A C 10
ATOM 11355 O O . GLY A 1 10 ? 6.124 -13.110 -14.116 1.00 71.12 85 GLY A O 10
ATOM 11359 N N . THR A 1 11 ? 6.679 -14.827 -12.815 1.00 44.32 86 THR A N 10
ATOM 11360 C CA . THR A 1 11 ? 5.376 -15.451 -12.847 1.00 72.20 86 THR A CA 10
ATOM 11361 C C . THR A 1 11 ? 4.292 -14.561 -12.200 1.00 65.35 86 THR A C 10
ATOM 11362 O O . THR A 1 11 ? 3.097 -14.749 -12.419 1.00 71.44 86 THR A O 10
ATOM 11373 N N . THR A 1 12 ? 4.716 -13.567 -11.433 1.00 65.34 87 THR A N 10
ATOM 11374 C CA . THR A 1 12 ? 3.806 -12.681 -10.798 1.00 34.23 87 THR A CA 10
ATOM 11375 C C . THR A 1 12 ? 3.465 -11.596 -11.820 1.00 42.51 87 THR A C 10
ATOM 11376 O O . THR A 1 12 ? 2.330 -11.150 -11.910 1.00 31.24 87 THR A O 10
ATOM 11387 N N . LEU A 1 13 ? 4.471 -11.215 -12.626 1.00 71.11 88 LEU A N 10
ATOM 11388 C CA . LEU A 1 13 ? 4.250 -10.287 -13.756 1.00 35.13 88 LEU A CA 10
ATOM 11389 C C . LEU A 1 13 ? 3.302 -10.895 -14.747 1.00 5.14 88 LEU A C 10
ATOM 11390 O O . LEU A 1 13 ? 2.378 -10.224 -15.217 1.00 65.44 88 LEU A O 10
ATOM 11406 N N . GLU A 1 14 ? 3.507 -12.158 -15.032 1.00 25.04 89 GLU A N 10
ATOM 11407 C CA . GLU A 1 14 ? 2.688 -12.874 -15.985 1.00 50.21 89 GLU A CA 10
ATOM 11408 C C . GLU A 1 14 ? 1.232 -12.942 -15.524 1.00 25.03 89 GLU A C 10
ATOM 11409 O O . GLU A 1 14 ? 0.312 -12.852 -16.329 1.00 25.05 89 GLU A O 10
ATOM 11421 N N . ALA A 1 15 ? 1.035 -13.025 -14.224 1.00 5.12 90 ALA A N 10
ATOM 11422 C CA . ALA A 1 15 ? -0.299 -13.064 -13.662 1.00 1.34 90 ALA A CA 10
ATOM 11423 C C . ALA A 1 15 ? -0.919 -11.660 -13.565 1.00 23.24 90 ALA A C 10
ATOM 11424 O O . ALA A 1 15 ? -1.992 -11.416 -14.098 1.00 14.32 90 ALA A O 10
ATOM 11431 N N . ILE A 1 16 ? -0.220 -10.736 -12.917 1.00 14.03 91 ILE A N 10
ATOM 11432 C CA . ILE A 1 16 ? -0.740 -9.382 -12.686 1.00 4.34 91 ILE A CA 10
ATOM 11433 C C . ILE A 1 16 ? -0.898 -8.604 -13.994 1.00 54.13 91 ILE A C 10
ATOM 11434 O O . ILE A 1 16 ? -1.963 -8.019 -14.274 1.00 12.03 91 ILE A O 10
ATOM 11450 N N . THR A 1 17 ? 0.117 -8.624 -14.812 1.00 64.24 92 THR A N 10
ATOM 11451 C CA . THR A 1 17 ? 0.089 -7.882 -16.039 1.00 34.10 92 THR A CA 10
ATOM 11452 C C . THR A 1 17 ? -0.721 -8.641 -17.106 1.00 74.42 92 THR A C 10
ATOM 11453 O O . THR A 1 17 ? -1.292 -8.022 -18.011 1.00 1.22 92 THR A O 10
ATOM 11464 N N . LYS A 1 18 ? -0.889 -9.963 -16.901 1.00 1.23 93 LYS A N 10
ATOM 11465 C CA . LYS A 1 18 ? -1.535 -10.860 -17.882 1.00 70.12 93 LYS A CA 10
ATOM 11466 C C . LYS A 1 18 ? -0.672 -10.994 -19.122 1.00 34.20 93 LYS A C 10
ATOM 11467 O O . LYS A 1 18 ? -1.165 -11.266 -20.214 1.00 45.11 93 LYS A O 10
ATOM 11486 N N . LYS A 1 19 ? 0.621 -10.831 -18.944 1.00 24.04 94 LYS A N 10
ATOM 11487 C CA . LYS A 1 19 ? 1.541 -10.963 -20.041 1.00 15.20 94 LYS A CA 10
ATOM 11488 C C . LYS A 1 19 ? 2.678 -11.822 -19.634 1.00 1.03 94 LYS A C 10
ATOM 11489 O O . LYS A 1 19 ? 3.286 -11.582 -18.599 1.00 22.41 94 LYS A O 10
ATOM 11508 N N . SER A 1 20 ? 2.968 -12.802 -20.446 1.00 31.52 95 SER A N 10
ATOM 11509 C CA . SER A 1 20 ? 4.057 -13.695 -20.208 1.00 24.55 95 SER A CA 10
ATOM 11510 C C . SER A 1 20 ? 5.377 -12.944 -20.356 1.00 11.10 95 SER A C 10
ATOM 11511 O O . SER A 1 20 ? 5.441 -11.928 -21.075 1.00 34.33 95 SER A O 10
ATOM 11519 N N . LEU A 1 21 ? 6.417 -13.440 -19.705 1.00 32.45 96 LEU A N 10
ATOM 11520 C CA . LEU A 1 21 ? 7.739 -12.813 -19.715 1.00 14.24 96 LEU A CA 10
ATOM 11521 C C . LEU A 1 21 ? 8.243 -12.555 -21.117 1.00 73.22 96 LEU A C 10
ATOM 11522 O O . LEU A 1 21 ? 8.865 -11.535 -21.377 1.00 14.43 96 LEU A O 10
ATOM 11538 N N . TYR A 1 22 ? 7.953 -13.460 -22.022 1.00 32.23 97 TYR A N 10
ATOM 11539 C CA . TYR A 1 22 ? 8.392 -13.325 -23.398 1.00 64.44 97 TYR A CA 10
ATOM 11540 C C . TYR A 1 22 ? 7.751 -12.094 -24.063 1.00 30.21 97 TYR A C 10
ATOM 11541 O O . TYR A 1 22 ? 8.447 -11.312 -24.711 1.00 52.44 97 TYR A O 10
ATOM 11559 N N . ASP A 1 23 ? 6.463 -11.896 -23.801 1.00 33.31 98 ASP A N 10
ATOM 11560 C CA . ASP A 1 23 ? 5.658 -10.834 -24.445 1.00 34.21 98 ASP A CA 10
ATOM 11561 C C . ASP A 1 23 ? 5.919 -9.497 -23.770 1.00 5.41 98 ASP A C 10
ATOM 11562 O O . ASP A 1 23 ? 6.135 -8.477 -24.423 1.00 24.00 98 ASP A O 10
ATOM 11571 N N . LEU A 1 24 ? 5.974 -9.531 -22.450 1.00 4.20 99 LEU A N 10
ATOM 11572 C CA . LEU A 1 24 ? 6.119 -8.335 -21.670 1.00 23.14 99 LEU A CA 10
ATOM 11573 C C . LEU A 1 24 ? 7.502 -7.729 -21.864 1.00 14.31 99 LEU A C 10
ATOM 11574 O O . LEU A 1 24 ? 8.545 -8.355 -21.584 1.00 71.12 99 LEU A O 10
ATOM 11590 N N . SER A 1 25 ? 7.514 -6.544 -22.389 1.00 72.34 100 SER A N 10
ATOM 11591 C CA . SER A 1 25 ? 8.721 -5.849 -22.634 1.00 52.43 100 SER A CA 10
ATOM 11592 C C . SER A 1 25 ? 9.109 -5.018 -21.404 1.00 10.04 100 SER A C 10
ATOM 11593 O O . SER A 1 25 ? 8.578 -3.917 -21.171 1.00 71.13 100 SER A O 10
ATOM 11601 N N . ILE A 1 26 ? 9.944 -5.598 -20.566 1.00 62.33 101 ILE A N 10
ATOM 11602 C CA . ILE A 1 26 ? 10.527 -4.894 -19.442 1.00 3.54 101 ILE A CA 10
ATOM 11603 C C . ILE A 1 26 ? 11.817 -4.292 -19.973 1.00 25.42 101 ILE A C 10
ATOM 11604 O O . ILE A 1 26 ? 12.485 -4.934 -20.794 1.00 2.31 101 ILE A O 10
ATOM 11620 N N . ARG A 1 27 ? 12.160 -3.085 -19.575 1.00 33.50 102 ARG A N 10
ATOM 11621 C CA . ARG A 1 27 ? 13.357 -2.473 -20.106 1.00 24.53 102 ARG A CA 10
ATOM 11622 C C . ARG A 1 27 ? 14.394 -2.233 -19.049 1.00 11.40 102 ARG A C 10
ATOM 11623 O O . ARG A 1 27 ? 14.098 -2.177 -17.862 1.00 53.41 102 ARG A O 10
ATOM 11644 N N . CYS A 1 28 ? 15.603 -2.109 -19.498 1.00 73.34 103 CYS A N 10
ATOM 11645 C CA . CYS A 1 28 ? 16.727 -1.826 -18.671 1.00 31.32 103 CYS A CA 10
ATOM 11646 C C . CYS A 1 28 ? 16.746 -0.340 -18.347 1.00 3.12 103 CYS A C 10
ATOM 11647 O O . CYS A 1 28 ? 16.642 0.477 -19.242 1.00 11.33 103 CYS A O 10
ATOM 11654 N N . HIS A 1 29 ? 16.918 -0.004 -17.083 1.00 20.33 104 HIS A N 10
ATOM 11655 C CA . HIS A 1 29 ? 16.936 1.407 -16.631 1.00 52.55 104 HIS A CA 10
ATOM 11656 C C . HIS A 1 29 ? 18.277 2.071 -17.001 1.00 72.53 104 HIS A C 10
ATOM 11657 O O . HIS A 1 29 ? 18.448 3.276 -16.890 1.00 64.43 104 HIS A O 10
ATOM 11671 N N . ARG A 1 30 ? 19.193 1.266 -17.463 1.00 45.43 105 ARG A N 10
ATOM 11672 C CA . ARG A 1 30 ? 20.536 1.712 -17.773 1.00 11.24 105 ARG A CA 10
ATOM 11673 C C . ARG A 1 30 ? 20.699 1.851 -19.292 1.00 74.12 105 ARG A C 10
ATOM 11674 O O . ARG A 1 30 ? 21.563 2.563 -19.770 1.00 25.20 105 ARG A O 10
ATOM 11695 N N . CYS A 1 31 ? 19.894 1.113 -20.034 1.00 13.21 106 CYS A N 10
ATOM 11696 C CA . CYS A 1 31 ? 19.964 1.154 -21.487 1.00 64.43 106 CYS A CA 10
ATOM 11697 C C . CYS A 1 31 ? 18.716 1.746 -22.166 1.00 62.24 106 CYS A C 10
ATOM 11698 O O . CYS A 1 31 ? 18.810 2.313 -23.256 1.00 31.45 106 CYS A O 10
ATOM 11705 N N . GLN A 1 32 ? 17.545 1.516 -21.549 1.00 3.21 107 GLN A N 10
ATOM 11706 C CA . GLN A 1 32 ? 16.224 1.910 -22.076 1.00 25.22 107 GLN A CA 10
ATOM 11707 C C . GLN A 1 32 ? 15.839 1.016 -23.231 1.00 54.21 107 GLN A C 10
ATOM 11708 O O . GLN A 1 32 ? 14.896 1.276 -23.986 1.00 10.05 107 GLN A O 10
ATOM 11722 N N . ARG A 1 33 ? 16.565 -0.070 -23.318 1.00 63.34 108 ARG A N 10
ATOM 11723 C CA . ARG A 1 33 ? 16.306 -1.137 -24.232 1.00 21.43 108 ARG A CA 10
ATOM 11724 C C . ARG A 1 33 ? 15.720 -2.302 -23.435 1.00 64.22 108 ARG A C 10
ATOM 11725 O O . ARG A 1 33 ? 15.966 -2.381 -22.220 1.00 45.10 108 ARG A O 10
ATOM 11746 N N . PRO A 1 34 ? 14.916 -3.183 -24.068 1.00 52.55 109 PRO A N 10
ATOM 11747 C CA . PRO A 1 34 ? 14.264 -4.318 -23.380 1.00 65.54 109 PRO A CA 10
ATOM 11748 C C . PRO A 1 34 ? 15.239 -5.389 -22.875 1.00 64.22 109 PRO A C 10
ATOM 11749 O O . PRO A 1 34 ? 16.420 -5.398 -23.233 1.00 22.13 109 PRO A O 10
ATOM 11760 N N . LEU A 1 35 ? 14.725 -6.252 -22.018 1.00 62.53 110 LEU A N 10
ATOM 11761 C CA . LEU A 1 35 ? 15.468 -7.381 -21.484 1.00 55.31 110 LEU A CA 10
ATOM 11762 C C . LEU A 1 35 ? 15.270 -8.559 -22.408 1.00 62.24 110 LEU A C 10
ATOM 11763 O O . LEU A 1 35 ? 14.157 -8.741 -22.967 1.00 0.03 110 LEU A O 10
ATOM 11779 N N . GLY A 1 36 ? 16.289 -9.351 -22.571 1.00 5.24 111 GLY A N 10
ATOM 11780 C CA . GLY A 1 36 ? 16.184 -10.531 -23.367 1.00 12.14 111 GLY A CA 10
ATOM 11781 C C . GLY A 1 36 ? 15.598 -11.672 -22.549 1.00 15.25 111 GLY A C 10
ATOM 11782 O O . GLY A 1 36 ? 15.229 -11.476 -21.387 1.00 54.22 111 GLY A O 10
ATOM 11786 N N . PRO A 1 37 ? 15.485 -12.881 -23.108 1.00 12.20 112 PRO A N 10
ATOM 11787 C CA . PRO A 1 37 ? 14.916 -14.022 -22.385 1.00 53.15 112 PRO A CA 10
ATOM 11788 C C . PRO A 1 37 ? 15.826 -14.501 -21.246 1.00 52.00 112 PRO A C 10
ATOM 11789 O O . PRO A 1 37 ? 15.345 -15.086 -20.259 1.00 54.04 112 PRO A O 10
ATOM 11800 N N . GLU A 1 38 ? 17.116 -14.192 -21.372 1.00 54.20 113 GLU A N 10
ATOM 11801 C CA . GLU A 1 38 ? 18.131 -14.625 -20.426 1.00 44.35 113 GLU A CA 10
ATOM 11802 C C . GLU A 1 38 ? 17.866 -13.955 -19.107 1.00 5.32 113 GLU A C 10
ATOM 11803 O O . GLU A 1 38 ? 17.584 -14.617 -18.132 1.00 70.55 113 GLU A O 10
ATOM 11815 N N . GLU A 1 39 ? 17.827 -12.646 -19.131 1.00 22.04 114 GLU A N 10
ATOM 11816 C CA . GLU A 1 39 ? 17.611 -11.849 -17.953 1.00 62.41 114 GLU A CA 10
ATOM 11817 C C . GLU A 1 39 ? 16.267 -12.150 -17.361 1.00 13.12 114 GLU A C 10
ATOM 11818 O O . GLU A 1 39 ? 16.144 -12.356 -16.157 1.00 62.41 114 GLU A O 10
ATOM 11830 N N . LYS A 1 40 ? 15.262 -12.223 -18.222 1.00 70.21 115 LYS A N 10
ATOM 11831 C CA . LYS A 1 40 ? 13.907 -12.520 -17.800 1.00 10.52 115 LYS A CA 10
ATOM 11832 C C . LYS A 1 40 ? 13.829 -13.818 -16.999 1.00 1.23 115 LYS A C 10
ATOM 11833 O O . LYS A 1 40 ? 13.140 -13.874 -15.980 1.00 32.42 115 LYS A O 10
ATOM 11852 N N . GLN A 1 41 ? 14.554 -14.847 -17.417 1.00 24.30 116 GLN A N 10
ATOM 11853 C CA . GLN A 1 41 ? 14.539 -16.070 -16.651 1.00 41.15 116 GLN A CA 10
ATOM 11854 C C . GLN A 1 41 ? 15.531 -16.008 -15.539 1.00 52.31 116 GLN A C 10
ATOM 11855 O O . GLN A 1 41 ? 15.287 -16.574 -14.512 1.00 54.14 116 GLN A O 10
ATOM 11869 N N . LYS A 1 42 ? 16.599 -15.248 -15.704 1.00 13.31 117 LYS A N 10
ATOM 11870 C CA . LYS A 1 42 ? 17.691 -15.289 -14.762 1.00 34.52 117 LYS A CA 10
ATOM 11871 C C . LYS A 1 42 ? 17.333 -14.573 -13.485 1.00 44.24 117 LYS A C 10
ATOM 11872 O O . LYS A 1 42 ? 17.844 -14.885 -12.414 1.00 24.01 117 LYS A O 10
ATOM 11891 N N . LEU A 1 43 ? 16.428 -13.639 -13.584 1.00 41.01 118 LEU A N 10
ATOM 11892 C CA . LEU A 1 43 ? 15.942 -12.971 -12.408 1.00 72.24 118 LEU A CA 10
ATOM 11893 C C . LEU A 1 43 ? 15.121 -13.945 -11.618 1.00 41.04 118 LEU A C 10
ATOM 11894 O O . LEU A 1 43 ? 15.289 -14.086 -10.438 1.00 61.35 118 LEU A O 10
ATOM 11910 N N . VAL A 1 44 ? 14.321 -14.707 -12.311 1.00 74.34 119 VAL A N 10
ATOM 11911 C CA . VAL A 1 44 ? 13.458 -15.690 -11.654 1.00 52.15 119 VAL A CA 10
ATOM 11912 C C . VAL A 1 44 ? 14.335 -16.840 -11.146 1.00 32.41 119 VAL A C 10
ATOM 11913 O O . VAL A 1 44 ? 14.086 -17.456 -10.076 1.00 32.11 119 VAL A O 10
ATOM 11926 N N . ASP A 1 45 ? 15.385 -17.064 -11.890 1.00 74.01 120 ASP A N 10
ATOM 11927 C CA . ASP A 1 45 ? 16.338 -18.107 -11.656 1.00 54.32 120 ASP A CA 10
ATOM 11928 C C . ASP A 1 45 ? 17.073 -17.857 -10.345 1.00 35.41 120 ASP A C 10
ATOM 11929 O O . ASP A 1 45 ? 17.099 -18.709 -9.458 1.00 45.10 120 ASP A O 10
ATOM 11938 N N . GLU A 1 46 ? 17.553 -16.624 -10.190 1.00 40.04 121 GLU A N 10
ATOM 11939 C CA . GLU A 1 46 ? 18.353 -16.218 -9.034 1.00 63.34 121 GLU A CA 10
ATOM 11940 C C . GLU A 1 46 ? 17.500 -15.572 -7.946 1.00 24.12 121 GLU A C 10
ATOM 11941 O O . GLU A 1 46 ? 18.037 -15.016 -6.980 1.00 54.40 121 GLU A O 10
ATOM 11953 N N . LYS A 1 47 ? 16.186 -15.615 -8.132 1.00 63.50 122 LYS A N 10
ATOM 11954 C CA . LYS A 1 47 ? 15.198 -15.085 -7.169 1.00 70.12 122 LYS A CA 10
ATOM 11955 C C . LYS A 1 47 ? 15.295 -13.564 -7.018 1.00 43.21 122 LYS A C 10
ATOM 11956 O O . LYS A 1 47 ? 15.028 -12.986 -5.954 1.00 73.13 122 LYS A O 10
ATOM 11975 N N . LYS A 1 48 ? 15.618 -12.939 -8.114 1.00 22.30 123 LYS A N 10
ATOM 11976 C CA . LYS A 1 48 ? 15.638 -11.519 -8.238 1.00 73.32 123 LYS A CA 10
ATOM 11977 C C . LYS A 1 48 ? 14.225 -11.121 -8.684 1.00 45.43 123 LYS A C 10
ATOM 11978 O O . LYS A 1 48 ? 13.432 -11.982 -9.081 1.00 21.11 123 LYS A O 10
ATOM 11997 N N . ARG A 1 49 ? 13.898 -9.868 -8.624 1.00 43.13 124 ARG A N 10
ATOM 11998 C CA . ARG A 1 49 ? 12.560 -9.436 -8.944 1.00 30.55 124 ARG A CA 10
ATOM 11999 C C . ARG A 1 49 ? 12.581 -8.287 -9.919 1.00 15.32 124 ARG A C 10
ATOM 12000 O O . ARG A 1 49 ? 13.538 -7.512 -9.938 1.00 62.34 124 ARG A O 10
ATOM 12021 N N . PHE A 1 50 ? 11.539 -8.188 -10.728 1.00 42.41 125 PHE A N 10
ATOM 12022 C CA . PHE A 1 50 ? 11.408 -7.112 -11.681 1.00 35.34 125 PHE A CA 10
ATOM 12023 C C . PHE A 1 50 ? 10.844 -5.935 -10.925 1.00 74.11 125 PHE A C 10
ATOM 12024 O O . PHE A 1 50 ? 10.069 -6.134 -9.969 1.00 60.21 125 PHE A O 10
ATOM 12041 N N . HIS A 1 51 ? 11.201 -4.740 -11.308 1.00 61.24 126 HIS A N 10
ATOM 12042 C CA . HIS A 1 51 ? 10.815 -3.601 -10.527 1.00 45.42 126 HIS A CA 10
ATOM 12043 C C . HIS A 1 51 ? 9.897 -2.664 -11.313 1.00 24.25 126 HIS A C 10
ATOM 12044 O O . HIS A 1 51 ? 10.301 -2.096 -12.329 1.00 15.51 126 HIS A O 10
ATOM 12058 N N . GLU A 1 52 ? 8.655 -2.565 -10.875 1.00 52.31 127 GLU A N 10
ATOM 12059 C CA . GLU A 1 52 ? 7.704 -1.637 -11.440 1.00 21.13 127 GLU A CA 10
ATOM 12060 C C . GLU A 1 52 ? 7.916 -0.285 -10.820 1.00 61.42 127 GLU A C 10
ATOM 12061 O O . GLU A 1 52 ? 8.121 -0.186 -9.617 1.00 70.43 127 GLU A O 10
ATOM 12073 N N . ILE A 1 53 ? 7.900 0.716 -11.637 1.00 12.03 128 ILE A N 10
ATOM 12074 C CA . ILE A 1 53 ? 7.869 2.083 -11.221 1.00 34.44 128 ILE A CA 10
ATOM 12075 C C . ILE A 1 53 ? 6.940 2.821 -12.145 1.00 4.23 128 ILE A C 10
ATOM 12076 O O . ILE A 1 53 ? 7.085 2.738 -13.366 1.00 34.23 128 ILE A O 10
ATOM 12092 N N . ALA A 1 54 ? 5.917 3.434 -11.570 1.00 21.15 129 ALA A N 10
ATOM 12093 C CA . ALA A 1 54 ? 4.939 4.242 -12.310 1.00 62.53 129 ALA A CA 10
ATOM 12094 C C . ALA A 1 54 ? 4.128 3.394 -13.307 1.00 61.24 129 ALA A C 10
ATOM 12095 O O . ALA A 1 54 ? 3.554 3.920 -14.261 1.00 70.12 129 ALA A O 10
ATOM 12102 N N . GLY A 1 55 ? 3.986 2.107 -13.015 1.00 34.13 130 GLY A N 10
ATOM 12103 C CA . GLY A 1 55 ? 3.270 1.215 -13.907 1.00 42.14 130 GLY A CA 10
ATOM 12104 C C . GLY A 1 55 ? 4.157 0.680 -15.007 1.00 10.12 130 GLY A C 10
ATOM 12105 O O . GLY A 1 55 ? 3.687 0.093 -15.979 1.00 44.41 130 GLY A O 10
ATOM 12109 N N . ARG A 1 56 ? 5.438 0.891 -14.869 1.00 4.54 131 ARG A N 10
ATOM 12110 C CA . ARG A 1 56 ? 6.380 0.424 -15.837 1.00 4.32 131 ARG A CA 10
ATOM 12111 C C . ARG A 1 56 ? 7.394 -0.499 -15.226 1.00 45.03 131 ARG A C 10
ATOM 12112 O O . ARG A 1 56 ? 8.045 -0.163 -14.250 1.00 14.11 131 ARG A O 10
ATOM 12133 N N . TRP A 1 57 ? 7.535 -1.656 -15.828 1.00 1.34 132 TRP A N 10
ATOM 12134 C CA . TRP A 1 57 ? 8.500 -2.626 -15.382 1.00 43.21 132 TRP A CA 10
ATOM 12135 C C . TRP A 1 57 ? 9.847 -2.278 -15.908 1.00 72.54 132 TRP A C 10
ATOM 12136 O O . TRP A 1 57 ? 9.989 -1.863 -17.082 1.00 3.11 132 TRP A O 10
ATOM 12157 N N . THR A 1 58 ? 10.811 -2.508 -15.098 1.00 63.02 133 THR A N 10
ATOM 12158 C CA . THR A 1 58 ? 12.142 -2.062 -15.312 1.00 11.43 133 THR A CA 10
ATOM 12159 C C . THR A 1 58 ? 13.110 -3.090 -14.684 1.00 32.04 133 THR A C 10
ATOM 12160 O O . THR A 1 58 ? 12.742 -3.802 -13.716 1.00 23.42 133 THR A O 10
ATOM 12171 N N . GLY A 1 59 ? 14.278 -3.211 -15.278 1.00 71.02 134 GLY A N 10
ATOM 12172 C CA . GLY A 1 59 ? 15.312 -4.101 -14.810 1.00 74.24 134 GLY A CA 10
ATOM 12173 C C . GLY A 1 59 ? 16.640 -3.759 -15.468 1.00 55.31 134 GLY A C 10
ATOM 12174 O O . GLY A 1 59 ? 16.905 -2.582 -15.765 1.00 72.43 134 GLY A O 10
ATOM 12178 N N . GLN A 1 60 ? 17.459 -4.760 -15.711 1.00 44.30 135 GLN A N 10
ATOM 12179 C CA . GLN A 1 60 ? 18.734 -4.587 -16.380 1.00 2.53 135 GLN A CA 10
ATOM 12180 C C . GLN A 1 60 ? 19.015 -5.743 -17.325 1.00 45.00 135 GLN A C 10
ATOM 12181 O O . GLN A 1 60 ? 18.945 -6.896 -16.936 1.00 52.13 135 GLN A O 10
ATOM 12195 N N . CYS A 1 61 ? 19.296 -5.399 -18.569 1.00 52.03 136 CYS A N 10
ATOM 12196 C CA . CYS A 1 61 ? 19.567 -6.372 -19.610 1.00 4.31 136 CYS A CA 10
ATOM 12197 C C . CYS A 1 61 ? 21.002 -6.900 -19.533 1.00 74.41 136 CYS A C 10
ATOM 12198 O O . CYS A 1 61 ? 21.924 -6.203 -19.050 1.00 72.55 136 CYS A O 10
ATOM 12205 N N . ALA A 1 62 ? 21.179 -8.074 -20.086 1.00 45.35 137 ALA A N 10
ATOM 12206 C CA . ALA A 1 62 ? 22.434 -8.836 -20.122 1.00 41.52 137 ALA A CA 10
ATOM 12207 C C . ALA A 1 62 ? 23.525 -8.085 -20.834 1.00 3.10 137 ALA A C 10
ATOM 12208 O O . ALA A 1 62 ? 24.707 -8.314 -20.569 1.00 53.32 137 ALA A O 10
ATOM 12215 N N . ASN A 1 63 ? 23.121 -7.180 -21.726 1.00 30.25 138 ASN A N 10
ATOM 12216 C CA . ASN A 1 63 ? 24.038 -6.345 -22.506 1.00 41.10 138 ASN A CA 10
ATOM 12217 C C . ASN A 1 63 ? 25.073 -5.708 -21.577 1.00 4.52 138 ASN A C 10
ATOM 12218 O O . ASN A 1 63 ? 26.277 -5.753 -21.826 1.00 23.21 138 ASN A O 10
ATOM 12229 N N . CYS A 1 64 ? 24.592 -5.056 -20.561 1.00 22.04 139 CYS A N 10
ATOM 12230 C CA . CYS A 1 64 ? 25.434 -4.528 -19.532 1.00 11.41 139 CYS A CA 10
ATOM 12231 C C . CYS A 1 64 ? 25.693 -5.562 -18.420 1.00 3.14 139 CYS A C 10
ATOM 12232 O O . CYS A 1 64 ? 26.821 -5.715 -17.963 1.00 1.34 139 CYS A O 10
ATOM 12239 N N . TRP A 1 65 ? 24.632 -6.289 -18.037 1.00 13.14 140 TRP A N 10
ATOM 12240 C CA . TRP A 1 65 ? 24.646 -7.189 -16.879 1.00 51.13 140 TRP A CA 10
ATOM 12241 C C . TRP A 1 65 ? 25.666 -8.309 -16.983 1.00 43.24 140 TRP A C 10
ATOM 12242 O O . TRP A 1 65 ? 26.588 -8.359 -16.173 1.00 23.12 140 TRP A O 10
ATOM 12263 N N . GLN A 1 66 ? 25.542 -9.179 -17.985 1.00 45.31 141 GLN A N 10
ATOM 12264 C CA . GLN A 1 66 ? 26.446 -10.321 -18.074 1.00 4.44 141 GLN A CA 10
ATOM 12265 C C . GLN A 1 66 ? 27.857 -9.872 -18.405 1.00 34.45 141 GLN A C 10
ATOM 12266 O O . GLN A 1 66 ? 28.826 -10.535 -18.073 1.00 55.20 141 GLN A O 10
ATOM 12280 N N . ARG A 1 67 ? 27.956 -8.708 -19.013 1.00 12.34 142 ARG A N 10
ATOM 12281 C CA . ARG A 1 67 ? 29.236 -8.113 -19.343 1.00 62.33 142 ARG A CA 10
ATOM 12282 C C . ARG A 1 67 ? 29.949 -7.593 -18.071 1.00 52.43 142 ARG A C 10
ATOM 12283 O O . ARG A 1 67 ? 31.155 -7.407 -18.051 1.00 30.11 142 ARG A O 10
ATOM 12304 N N . THR A 1 68 ? 29.184 -7.400 -17.011 1.00 31.41 143 THR A N 10
ATOM 12305 C CA . THR A 1 68 ? 29.738 -7.013 -15.725 1.00 45.12 143 THR A CA 10
ATOM 12306 C C . THR A 1 68 ? 29.936 -8.304 -14.873 1.00 32.43 143 THR A C 10
ATOM 12307 O O . THR A 1 68 ? 30.594 -8.310 -13.816 1.00 65.23 143 THR A O 10
ATOM 12318 N N . ARG A 1 69 ? 29.409 -9.408 -15.375 1.00 0.54 144 ARG A N 10
ATOM 12319 C CA . ARG A 1 69 ? 29.419 -10.656 -14.664 1.00 3.44 144 ARG A CA 10
ATOM 12320 C C . ARG A 1 69 ? 30.597 -11.528 -15.003 1.00 35.33 144 ARG A C 10
ATOM 12321 O O . ARG A 1 69 ? 30.481 -12.522 -15.699 1.00 5.53 144 ARG A O 10
ATOM 12342 N N . GLN A 1 70 ? 31.740 -11.089 -14.573 1.00 70.21 145 GLN A N 10
ATOM 12343 C CA . GLN A 1 70 ? 32.982 -11.848 -14.682 1.00 51.05 145 GLN A CA 10
ATOM 12344 C C . GLN A 1 70 ? 33.520 -12.019 -13.286 1.00 61.21 145 GLN A C 10
ATOM 12345 O O . GLN A 1 70 ? 34.686 -12.298 -13.057 1.00 12.34 145 GLN A O 10
ATOM 12359 N N . ARG A 1 71 ? 32.616 -11.876 -12.357 1.00 61.32 146 ARG A N 10
ATOM 12360 C CA . ARG A 1 71 ? 32.906 -11.953 -10.967 1.00 31.40 146 ARG A CA 10
ATOM 12361 C C . ARG A 1 71 ? 31.978 -12.951 -10.337 1.00 44.43 146 ARG A C 10
ATOM 12362 O O . ARG A 1 71 ? 30.758 -12.810 -10.448 1.00 53.14 146 ARG A O 10
ATOM 12383 N N . ASN A 1 72 ? 32.532 -13.964 -9.735 1.00 20.43 147 ASN A N 10
ATOM 12384 C CA . ASN A 1 72 ? 31.733 -14.885 -8.944 1.00 62.31 147 ASN A CA 10
ATOM 12385 C C . ASN A 1 72 ? 31.496 -14.222 -7.602 1.00 0.52 147 ASN A C 10
ATOM 12386 O O . ASN A 1 72 ? 32.406 -14.126 -6.777 1.00 65.04 147 ASN A O 10
ATOM 12397 N N . GLU A 1 73 ? 30.317 -13.707 -7.426 1.00 12.31 148 GLU A N 10
ATOM 12398 C CA . GLU A 1 73 ? 29.985 -12.944 -6.261 1.00 30.34 148 GLU A CA 10
ATOM 12399 C C . GLU A 1 73 ? 28.957 -13.672 -5.421 1.00 72.24 148 GLU A C 10
ATOM 12400 O O . GLU A 1 73 ? 27.883 -14.044 -5.909 1.00 13.21 148 GLU A O 10
ATOM 12412 N N . THR A 1 74 ? 29.298 -13.903 -4.184 1.00 23.54 149 THR A N 10
ATOM 12413 C CA . THR A 1 74 ? 28.410 -14.501 -3.249 1.00 51.13 149 THR A CA 10
ATOM 12414 C C . THR A 1 74 ? 27.456 -13.436 -2.722 1.00 41.33 149 THR A C 10
ATOM 12415 O O . THR A 1 74 ? 27.836 -12.593 -1.903 1.00 2.33 149 THR A O 10
ATOM 12426 N N . GLN A 1 75 ? 26.252 -13.428 -3.259 1.00 13.33 150 GLN A N 10
ATOM 12427 C CA . GLN A 1 75 ? 25.234 -12.455 -2.862 1.00 31.54 150 GLN A CA 10
ATOM 12428 C C . GLN A 1 75 ? 24.348 -13.061 -1.792 1.00 13.52 150 GLN A C 10
ATOM 12429 O O . GLN A 1 75 ? 23.320 -12.505 -1.405 1.00 10.11 150 GLN A O 10
ATOM 12443 N N . VAL A 1 76 ? 24.791 -14.186 -1.348 1.00 31.03 151 VAL A N 10
ATOM 12444 C CA . VAL A 1 76 ? 24.208 -15.014 -0.340 1.00 23.33 151 VAL A CA 10
ATOM 12445 C C . VAL A 1 76 ? 25.404 -15.709 0.250 1.00 10.21 151 VAL A C 10
ATOM 12446 O O . VAL A 1 76 ? 26.235 -16.184 -0.576 1.00 71.00 151 VAL A O 10
ATOM 12461 N N . GLY A 1 1 ? 1.270 3.033 -12.126 1.00 54.01 76 GLY A N 11
ATOM 12462 C CA . GLY A 1 1 ? -0.060 2.464 -11.976 1.00 32.05 76 GLY A CA 11
ATOM 12463 C C . GLY A 1 1 ? -0.829 3.283 -11.004 1.00 60.23 76 GLY A C 11
ATOM 12464 O O . GLY A 1 1 ? -0.917 4.479 -11.169 1.00 24.53 76 GLY A O 11
ATOM 12470 N N . SER A 1 2 ? -1.338 2.652 -9.956 1.00 21.42 77 SER A N 11
ATOM 12471 C CA . SER A 1 2 ? -2.051 3.367 -8.903 1.00 22.33 77 SER A CA 11
ATOM 12472 C C . SER A 1 2 ? -1.011 4.003 -7.974 1.00 35.13 77 SER A C 11
ATOM 12473 O O . SER A 1 2 ? -1.299 4.876 -7.184 1.00 23.02 77 SER A O 11
ATOM 12481 N N . HIS A 1 3 ? 0.200 3.517 -8.112 1.00 62.51 78 HIS A N 11
ATOM 12482 C CA . HIS A 1 3 ? 1.346 3.997 -7.416 1.00 72.50 78 HIS A CA 11
ATOM 12483 C C . HIS A 1 3 ? 2.443 4.015 -8.470 1.00 4.14 78 HIS A C 11
ATOM 12484 O O . HIS A 1 3 ? 2.237 3.460 -9.564 1.00 1.43 78 HIS A O 11
ATOM 12498 N N . MET A 1 4 ? 3.559 4.633 -8.195 1.00 43.42 79 MET A N 11
ATOM 12499 C CA . MET A 1 4 ? 4.643 4.708 -9.173 1.00 53.55 79 MET A CA 11
ATOM 12500 C C . MET A 1 4 ? 5.725 3.706 -8.850 1.00 20.55 79 MET A C 11
ATOM 12501 O O . MET A 1 4 ? 6.778 3.728 -9.440 1.00 52.02 79 MET A O 11
ATOM 12515 N N . SER A 1 5 ? 5.456 2.859 -7.895 1.00 54.24 80 SER A N 11
ATOM 12516 C CA . SER A 1 5 ? 6.396 1.867 -7.475 1.00 61.11 80 SER A CA 11
ATOM 12517 C C . SER A 1 5 ? 5.675 0.559 -7.140 1.00 12.51 80 SER A C 11
ATOM 12518 O O . SER A 1 5 ? 4.852 0.519 -6.204 1.00 20.11 80 SER A O 11
ATOM 12526 N N . ARG A 1 6 ? 5.885 -0.459 -7.945 1.00 53.53 81 ARG A N 11
ATOM 12527 C CA . ARG A 1 6 ? 5.403 -1.810 -7.631 1.00 64.12 81 ARG A CA 11
ATOM 12528 C C . ARG A 1 6 ? 6.447 -2.833 -8.019 1.00 73.34 81 ARG A C 11
ATOM 12529 O O . ARG A 1 6 ? 6.972 -2.779 -9.104 1.00 3.34 81 ARG A O 11
ATOM 12550 N N . SER A 1 7 ? 6.767 -3.742 -7.135 1.00 21.43 82 SER A N 11
ATOM 12551 C CA . SER A 1 7 ? 7.692 -4.800 -7.472 1.00 10.25 82 SER A CA 11
ATOM 12552 C C . SER A 1 7 ? 6.983 -6.160 -7.378 1.00 11.31 82 SER A C 11
ATOM 12553 O O . SER A 1 7 ? 6.560 -6.572 -6.281 1.00 64.35 82 SER A O 11
ATOM 12561 N N . VAL A 1 8 ? 6.874 -6.863 -8.500 1.00 31.53 83 VAL A N 11
ATOM 12562 C CA . VAL A 1 8 ? 6.182 -8.165 -8.552 1.00 21.31 83 VAL A CA 11
ATOM 12563 C C . VAL A 1 8 ? 7.010 -9.174 -9.351 1.00 53.12 83 VAL A C 11
ATOM 12564 O O . VAL A 1 8 ? 8.029 -8.809 -9.930 1.00 15.21 83 VAL A O 11
ATOM 12577 N N . TYR A 1 9 ? 6.569 -10.423 -9.400 1.00 24.02 84 TYR A N 11
ATOM 12578 C CA . TYR A 1 9 ? 7.311 -11.457 -10.107 1.00 4.23 84 TYR A CA 11
ATOM 12579 C C . TYR A 1 9 ? 6.782 -11.595 -11.527 1.00 14.20 84 TYR A C 11
ATOM 12580 O O . TYR A 1 9 ? 5.713 -11.060 -11.862 1.00 73.12 84 TYR A O 11
ATOM 12598 N N . GLY A 1 10 ? 7.494 -12.348 -12.340 1.00 20.34 85 GLY A N 11
ATOM 12599 C CA . GLY A 1 10 ? 7.075 -12.582 -13.712 1.00 54.33 85 GLY A CA 11
ATOM 12600 C C . GLY A 1 10 ? 5.755 -13.303 -13.777 1.00 34.24 85 GLY A C 11
ATOM 12601 O O . GLY A 1 10 ? 4.878 -12.955 -14.563 1.00 11.04 85 GLY A O 11
ATOM 12605 N N . THR A 1 11 ? 5.594 -14.261 -12.891 1.00 25.24 86 THR A N 11
ATOM 12606 C CA . THR A 1 11 ? 4.378 -15.022 -12.769 1.00 23.25 86 THR A CA 11
ATOM 12607 C C . THR A 1 11 ? 3.214 -14.097 -12.328 1.00 23.04 86 THR A C 11
ATOM 12608 O O . THR A 1 11 ? 2.044 -14.416 -12.502 1.00 13.32 86 THR A O 11
ATOM 12619 N N . THR A 1 12 ? 3.557 -12.943 -11.773 1.00 44.22 87 THR A N 11
ATOM 12620 C CA . THR A 1 12 ? 2.574 -11.998 -11.380 1.00 12.25 87 THR A CA 11
ATOM 12621 C C . THR A 1 12 ? 2.217 -11.146 -12.610 1.00 63.55 87 THR A C 11
ATOM 12622 O O . THR A 1 12 ? 1.067 -10.838 -12.828 1.00 11.11 87 THR A O 11
ATOM 12633 N N . LEU A 1 13 ? 3.234 -10.819 -13.428 1.00 12.21 88 LEU A N 11
ATOM 12634 C CA . LEU A 1 13 ? 3.057 -10.051 -14.689 1.00 32.11 88 LEU A CA 11
ATOM 12635 C C . LEU A 1 13 ? 2.103 -10.737 -15.624 1.00 70.33 88 LEU A C 11
ATOM 12636 O O . LEU A 1 13 ? 1.245 -10.073 -16.227 1.00 3.03 88 LEU A O 11
ATOM 12652 N N . GLU A 1 14 ? 2.251 -12.058 -15.737 1.00 71.43 89 GLU A N 11
ATOM 12653 C CA . GLU A 1 14 ? 1.365 -12.888 -16.565 1.00 4.42 89 GLU A CA 11
ATOM 12654 C C . GLU A 1 14 ? -0.121 -12.572 -16.240 1.00 73.15 89 GLU A C 11
ATOM 12655 O O . GLU A 1 14 ? -0.962 -12.470 -17.122 1.00 32.51 89 GLU A O 11
ATOM 12667 N N . ALA A 1 15 ? -0.411 -12.381 -14.959 1.00 24.22 90 ALA A N 11
ATOM 12668 C CA . ALA A 1 15 ? -1.765 -12.088 -14.502 1.00 61.13 90 ALA A CA 11
ATOM 12669 C C . ALA A 1 15 ? -2.084 -10.582 -14.523 1.00 34.31 90 ALA A C 11
ATOM 12670 O O . ALA A 1 15 ? -3.122 -10.153 -15.058 1.00 11.25 90 ALA A O 11
ATOM 12677 N N . ILE A 1 16 ? -1.199 -9.792 -13.931 1.00 60.10 91 ILE A N 11
ATOM 12678 C CA . ILE A 1 16 ? -1.364 -8.342 -13.809 1.00 53.33 91 ILE A CA 11
ATOM 12679 C C . ILE A 1 16 ? -1.443 -7.701 -15.172 1.00 11.50 91 ILE A C 11
ATOM 12680 O O . ILE A 1 16 ? -2.476 -7.118 -15.541 1.00 14.41 91 ILE A O 11
ATOM 12696 N N . THR A 1 17 ? -0.400 -7.850 -15.930 1.00 31.45 92 THR A N 11
ATOM 12697 C CA . THR A 1 17 ? -0.334 -7.249 -17.217 1.00 20.55 92 THR A CA 11
ATOM 12698 C C . THR A 1 17 ? -1.114 -8.086 -18.253 1.00 53.25 92 THR A C 11
ATOM 12699 O O . THR A 1 17 ? -1.617 -7.541 -19.265 1.00 50.04 92 THR A O 11
ATOM 12710 N N . LYS A 1 18 ? -1.251 -9.411 -17.983 1.00 50.32 93 LYS A N 11
ATOM 12711 C CA . LYS A 1 18 ? -1.899 -10.337 -18.924 1.00 44.12 93 LYS A CA 11
ATOM 12712 C C . LYS A 1 18 ? -1.117 -10.358 -20.213 1.00 15.53 93 LYS A C 11
ATOM 12713 O O . LYS A 1 18 ? -1.680 -10.381 -21.328 1.00 52.14 93 LYS A O 11
ATOM 12732 N N . LYS A 1 19 ? 0.186 -10.297 -20.028 1.00 42.04 94 LYS A N 11
ATOM 12733 C CA . LYS A 1 19 ? 1.189 -10.332 -21.056 1.00 43.12 94 LYS A CA 11
ATOM 12734 C C . LYS A 1 19 ? 2.315 -11.124 -20.503 1.00 62.32 94 LYS A C 11
ATOM 12735 O O . LYS A 1 19 ? 2.721 -10.891 -19.358 1.00 71.12 94 LYS A O 11
ATOM 12754 N N . SER A 1 20 ? 2.791 -12.043 -21.265 1.00 35.43 95 SER A N 11
ATOM 12755 C CA . SER A 1 20 ? 3.820 -12.927 -20.824 1.00 20.32 95 SER A CA 11
ATOM 12756 C C . SER A 1 20 ? 5.189 -12.259 -20.783 1.00 24.31 95 SER A C 11
ATOM 12757 O O . SER A 1 20 ? 5.383 -11.166 -21.301 1.00 50.44 95 SER A O 11
ATOM 12765 N N . LEU A 1 21 ? 6.153 -12.950 -20.213 1.00 34.33 96 LEU A N 11
ATOM 12766 C CA . LEU A 1 21 ? 7.534 -12.464 -20.096 1.00 75.13 96 LEU A CA 11
ATOM 12767 C C . LEU A 1 21 ? 8.154 -12.439 -21.461 1.00 0.42 96 LEU A C 11
ATOM 12768 O O . LEU A 1 21 ? 9.112 -11.709 -21.752 1.00 60.12 96 LEU A O 11
ATOM 12784 N N . TYR A 1 22 ? 7.578 -13.234 -22.270 1.00 24.04 97 TYR A N 11
ATOM 12785 C CA . TYR A 1 22 ? 7.937 -13.423 -23.623 1.00 33.43 97 TYR A CA 11
ATOM 12786 C C . TYR A 1 22 ? 7.232 -12.406 -24.538 1.00 43.13 97 TYR A C 11
ATOM 12787 O O . TYR A 1 22 ? 7.518 -12.348 -25.716 1.00 71.30 97 TYR A O 11
ATOM 12805 N N . ASP A 1 23 ? 6.339 -11.605 -23.963 1.00 75.21 98 ASP A N 11
ATOM 12806 C CA . ASP A 1 23 ? 5.552 -10.611 -24.732 1.00 73.31 98 ASP A CA 11
ATOM 12807 C C . ASP A 1 23 ? 5.814 -9.194 -24.219 1.00 3.01 98 ASP A C 11
ATOM 12808 O O . ASP A 1 23 ? 6.099 -8.267 -24.984 1.00 54.44 98 ASP A O 11
ATOM 12817 N N . LEU A 1 24 ? 5.827 -9.071 -22.912 1.00 35.33 99 LEU A N 11
ATOM 12818 C CA . LEU A 1 24 ? 5.964 -7.801 -22.248 1.00 63.04 99 LEU A CA 11
ATOM 12819 C C . LEU A 1 24 ? 7.388 -7.266 -22.347 1.00 73.24 99 LEU A C 11
ATOM 12820 O O . LEU A 1 24 ? 8.317 -7.752 -21.674 1.00 44.15 99 LEU A O 11
ATOM 12836 N N . SER A 1 25 ? 7.565 -6.314 -23.223 1.00 72.23 100 SER A N 11
ATOM 12837 C CA . SER A 1 25 ? 8.820 -5.654 -23.396 1.00 24.31 100 SER A CA 11
ATOM 12838 C C . SER A 1 25 ? 9.068 -4.707 -22.217 1.00 22.33 100 SER A C 11
ATOM 12839 O O . SER A 1 25 ? 8.416 -3.660 -22.079 1.00 73.40 100 SER A O 11
ATOM 12847 N N . ILE A 1 26 ? 9.969 -5.098 -21.358 1.00 62.44 101 ILE A N 11
ATOM 12848 C CA . ILE A 1 26 ? 10.355 -4.329 -20.192 1.00 22.22 101 ILE A CA 11
ATOM 12849 C C . ILE A 1 26 ? 11.789 -3.882 -20.433 1.00 32.04 101 ILE A C 11
ATOM 12850 O O . ILE A 1 26 ? 12.533 -4.612 -21.078 1.00 72.42 101 ILE A O 11
ATOM 12866 N N . ARG A 1 27 ? 12.173 -2.701 -19.978 1.00 44.11 102 ARG A N 11
ATOM 12867 C CA . ARG A 1 27 ? 13.538 -2.246 -20.209 1.00 13.02 102 ARG A CA 11
ATOM 12868 C C . ARG A 1 27 ? 14.378 -2.331 -18.961 1.00 71.20 102 ARG A C 11
ATOM 12869 O O . ARG A 1 27 ? 13.878 -2.190 -17.846 1.00 3.33 102 ARG A O 11
ATOM 12890 N N . CYS A 1 28 ? 15.642 -2.594 -19.165 1.00 52.51 103 CYS A N 11
ATOM 12891 C CA . CYS A 1 28 ? 16.605 -2.684 -18.113 1.00 14.22 103 CYS A CA 11
ATOM 12892 C C . CYS A 1 28 ? 16.898 -1.300 -17.595 1.00 74.23 103 CYS A C 11
ATOM 12893 O O . CYS A 1 28 ? 17.156 -0.397 -18.372 1.00 14.12 103 CYS A O 11
ATOM 12900 N N . HIS A 1 29 ? 16.893 -1.154 -16.303 1.00 11.31 104 HIS A N 11
ATOM 12901 C CA . HIS A 1 29 ? 17.113 0.126 -15.656 1.00 2.42 104 HIS A CA 11
ATOM 12902 C C . HIS A 1 29 ? 18.622 0.491 -15.697 1.00 34.42 104 HIS A C 11
ATOM 12903 O O . HIS A 1 29 ? 19.009 1.599 -15.375 1.00 25.50 104 HIS A O 11
ATOM 12917 N N . ARG A 1 30 ? 19.456 -0.447 -16.153 1.00 4.21 105 ARG A N 11
ATOM 12918 C CA . ARG A 1 30 ? 20.897 -0.196 -16.220 1.00 54.33 105 ARG A CA 11
ATOM 12919 C C . ARG A 1 30 ? 21.304 0.096 -17.670 1.00 5.44 105 ARG A C 11
ATOM 12920 O O . ARG A 1 30 ? 22.303 0.740 -17.919 1.00 31.25 105 ARG A O 11
ATOM 12941 N N . CYS A 1 31 ? 20.539 -0.422 -18.616 1.00 23.22 106 CYS A N 11
ATOM 12942 C CA . CYS A 1 31 ? 20.901 -0.264 -20.025 1.00 3.01 106 CYS A CA 11
ATOM 12943 C C . CYS A 1 31 ? 19.922 0.638 -20.791 1.00 10.55 106 CYS A C 11
ATOM 12944 O O . CYS A 1 31 ? 20.298 1.272 -21.779 1.00 32.13 106 CYS A O 11
ATOM 12951 N N . GLN A 1 32 ? 18.651 0.638 -20.354 1.00 23.15 107 GLN A N 11
ATOM 12952 C CA . GLN A 1 32 ? 17.535 1.340 -21.019 1.00 11.53 107 GLN A CA 11
ATOM 12953 C C . GLN A 1 32 ? 17.201 0.655 -22.331 1.00 41.35 107 GLN A C 11
ATOM 12954 O O . GLN A 1 32 ? 16.551 1.211 -23.224 1.00 4.32 107 GLN A O 11
ATOM 12968 N N . ARG A 1 33 ? 17.618 -0.587 -22.393 1.00 74.24 108 ARG A N 11
ATOM 12969 C CA . ARG A 1 33 ? 17.364 -1.499 -23.483 1.00 11.13 108 ARG A CA 11
ATOM 12970 C C . ARG A 1 33 ? 16.442 -2.599 -22.948 1.00 44.00 108 ARG A C 11
ATOM 12971 O O . ARG A 1 33 ? 16.433 -2.830 -21.735 1.00 40.11 108 ARG A O 11
ATOM 12992 N N . PRO A 1 34 ? 15.645 -3.262 -23.803 1.00 2.23 109 PRO A N 11
ATOM 12993 C CA . PRO A 1 34 ? 14.668 -4.274 -23.363 1.00 24.04 109 PRO A CA 11
ATOM 12994 C C . PRO A 1 34 ? 15.284 -5.588 -22.857 1.00 25.44 109 PRO A C 11
ATOM 12995 O O . PRO A 1 34 ? 16.412 -5.937 -23.189 1.00 62.02 109 PRO A O 11
ATOM 13006 N N . LEU A 1 35 ? 14.532 -6.264 -22.008 1.00 12.15 110 LEU A N 11
ATOM 13007 C CA . LEU A 1 35 ? 14.856 -7.601 -21.535 1.00 73.21 110 LEU A CA 11
ATOM 13008 C C . LEU A 1 35 ? 14.218 -8.589 -22.458 1.00 14.24 110 LEU A C 11
ATOM 13009 O O . LEU A 1 35 ? 13.027 -8.428 -22.820 1.00 71.35 110 LEU A O 11
ATOM 13025 N N . GLY A 1 36 ? 14.945 -9.609 -22.813 1.00 31.05 111 GLY A N 11
ATOM 13026 C CA . GLY A 1 36 ? 14.399 -10.659 -23.605 1.00 30.44 111 GLY A CA 11
ATOM 13027 C C . GLY A 1 36 ? 13.593 -11.603 -22.734 1.00 11.24 111 GLY A C 11
ATOM 13028 O O . GLY A 1 36 ? 13.157 -11.221 -21.623 1.00 53.50 111 GLY A O 11
ATOM 13032 N N . PRO A 1 37 ? 13.343 -12.802 -23.179 1.00 73.22 112 PRO A N 11
ATOM 13033 C CA . PRO A 1 37 ? 12.585 -13.772 -22.413 1.00 24.30 112 PRO A CA 11
ATOM 13034 C C . PRO A 1 37 ? 13.415 -14.382 -21.274 1.00 55.24 112 PRO A C 11
ATOM 13035 O O . PRO A 1 37 ? 13.033 -14.299 -20.086 1.00 51.43 112 PRO A O 11
ATOM 13046 N N . GLU A 1 38 ? 14.553 -14.926 -21.632 1.00 52.12 113 GLU A N 11
ATOM 13047 C CA . GLU A 1 38 ? 15.444 -15.612 -20.716 1.00 70.45 113 GLU A CA 11
ATOM 13048 C C . GLU A 1 38 ? 16.020 -14.677 -19.647 1.00 44.31 113 GLU A C 11
ATOM 13049 O O . GLU A 1 38 ? 16.294 -15.105 -18.509 1.00 44.24 113 GLU A O 11
ATOM 13061 N N . GLU A 1 39 ? 16.178 -13.400 -19.991 1.00 4.44 114 GLU A N 11
ATOM 13062 C CA . GLU A 1 39 ? 16.574 -12.383 -19.016 1.00 34.21 114 GLU A CA 11
ATOM 13063 C C . GLU A 1 39 ? 15.574 -12.350 -17.879 1.00 43.22 114 GLU A C 11
ATOM 13064 O O . GLU A 1 39 ? 15.942 -12.365 -16.707 1.00 45.20 114 GLU A O 11
ATOM 13076 N N . LYS A 1 40 ? 14.304 -12.345 -18.245 1.00 64.24 115 LYS A N 11
ATOM 13077 C CA . LYS A 1 40 ? 13.224 -12.310 -17.277 1.00 64.41 115 LYS A CA 11
ATOM 13078 C C . LYS A 1 40 ? 13.126 -13.632 -16.530 1.00 33.23 115 LYS A C 11
ATOM 13079 O O . LYS A 1 40 ? 12.818 -13.661 -15.342 1.00 11.21 115 LYS A O 11
ATOM 13098 N N . GLN A 1 41 ? 13.423 -14.717 -17.235 1.00 54.52 116 GLN A N 11
ATOM 13099 C CA . GLN A 1 41 ? 13.411 -16.048 -16.707 1.00 32.25 116 GLN A CA 11
ATOM 13100 C C . GLN A 1 41 ? 14.410 -16.123 -15.573 1.00 64.43 116 GLN A C 11
ATOM 13101 O O . GLN A 1 41 ? 14.077 -16.622 -14.528 1.00 34.33 116 GLN A O 11
ATOM 13115 N N . LYS A 1 42 ? 15.588 -15.529 -15.744 1.00 22.43 117 LYS A N 11
ATOM 13116 C CA . LYS A 1 42 ? 16.624 -15.582 -14.713 1.00 65.13 117 LYS A CA 11
ATOM 13117 C C . LYS A 1 42 ? 16.176 -14.865 -13.441 1.00 64.53 117 LYS A C 11
ATOM 13118 O O . LYS A 1 42 ? 16.480 -15.297 -12.309 1.00 75.32 117 LYS A O 11
ATOM 13137 N N . LEU A 1 43 ? 15.411 -13.824 -13.626 1.00 50.32 118 LEU A N 11
ATOM 13138 C CA . LEU A 1 43 ? 14.912 -13.045 -12.523 1.00 74.34 118 LEU A CA 11
ATOM 13139 C C . LEU A 1 43 ? 13.861 -13.837 -11.797 1.00 1.14 118 LEU A C 11
ATOM 13140 O O . LEU A 1 43 ? 13.905 -13.962 -10.599 1.00 11.33 118 LEU A O 11
ATOM 13156 N N . VAL A 1 44 ? 12.966 -14.441 -12.550 1.00 20.41 119 VAL A N 11
ATOM 13157 C CA . VAL A 1 44 ? 11.880 -15.244 -11.969 1.00 1.35 119 VAL A CA 11
ATOM 13158 C C . VAL A 1 44 ? 12.455 -16.533 -11.368 1.00 71.14 119 VAL A C 11
ATOM 13159 O O . VAL A 1 44 ? 11.910 -17.115 -10.402 1.00 22.04 119 VAL A O 11
ATOM 13172 N N . ASP A 1 45 ? 13.567 -16.953 -11.919 1.00 11.41 120 ASP A N 11
ATOM 13173 C CA . ASP A 1 45 ? 14.274 -18.121 -11.453 1.00 51.11 120 ASP A CA 11
ATOM 13174 C C . ASP A 1 45 ? 14.786 -17.880 -10.062 1.00 12.13 120 ASP A C 11
ATOM 13175 O O . ASP A 1 45 ? 14.540 -18.667 -9.142 1.00 64.03 120 ASP A O 11
ATOM 13184 N N . GLU A 1 46 ? 15.412 -16.735 -9.888 1.00 1.31 121 GLU A N 11
ATOM 13185 C CA . GLU A 1 46 ? 15.993 -16.390 -8.617 1.00 14.00 121 GLU A CA 11
ATOM 13186 C C . GLU A 1 46 ? 15.082 -15.518 -7.749 1.00 51.32 121 GLU A C 11
ATOM 13187 O O . GLU A 1 46 ? 15.528 -14.994 -6.713 1.00 20.43 121 GLU A O 11
ATOM 13199 N N . LYS A 1 47 ? 13.846 -15.337 -8.198 1.00 43.23 122 LYS A N 11
ATOM 13200 C CA . LYS A 1 47 ? 12.778 -14.635 -7.449 1.00 14.22 122 LYS A CA 11
ATOM 13201 C C . LYS A 1 47 ? 13.025 -13.134 -7.309 1.00 23.51 122 LYS A C 11
ATOM 13202 O O . LYS A 1 47 ? 12.626 -12.498 -6.333 1.00 50.52 122 LYS A O 11
ATOM 13221 N N . LYS A 1 48 ? 13.624 -12.574 -8.332 1.00 12.42 123 LYS A N 11
ATOM 13222 C CA . LYS A 1 48 ? 13.824 -11.157 -8.428 1.00 33.15 123 LYS A CA 11
ATOM 13223 C C . LYS A 1 48 ? 12.567 -10.531 -9.004 1.00 13.20 123 LYS A C 11
ATOM 13224 O O . LYS A 1 48 ? 11.809 -11.197 -9.724 1.00 1.14 123 LYS A O 11
ATOM 13243 N N . ARG A 1 49 ? 12.332 -9.286 -8.702 1.00 51.22 124 ARG A N 11
ATOM 13244 C CA . ARG A 1 49 ? 11.096 -8.664 -9.087 1.00 64.11 124 ARG A CA 11
ATOM 13245 C C . ARG A 1 49 ? 11.283 -7.584 -10.126 1.00 3.24 124 ARG A C 11
ATOM 13246 O O . ARG A 1 49 ? 12.354 -6.989 -10.240 1.00 73.21 124 ARG A O 11
ATOM 13267 N N . PHE A 1 50 ? 10.229 -7.350 -10.864 1.00 51.43 125 PHE A N 11
ATOM 13268 C CA . PHE A 1 50 ? 10.170 -6.324 -11.875 1.00 44.11 125 PHE A CA 11
ATOM 13269 C C . PHE A 1 50 ? 9.532 -5.115 -11.241 1.00 53.50 125 PHE A C 11
ATOM 13270 O O . PHE A 1 50 ? 8.699 -5.267 -10.325 1.00 10.04 125 PHE A O 11
ATOM 13287 N N . HIS A 1 51 ? 9.888 -3.940 -11.687 1.00 40.22 126 HIS A N 11
ATOM 13288 C CA . HIS A 1 51 ? 9.429 -2.750 -11.031 1.00 73.33 126 HIS A CA 11
ATOM 13289 C C . HIS A 1 51 ? 8.576 -1.897 -11.966 1.00 43.11 126 HIS A C 11
ATOM 13290 O O . HIS A 1 51 ? 9.019 -1.515 -13.056 1.00 44.14 126 HIS A O 11
ATOM 13304 N N . GLU A 1 52 ? 7.352 -1.657 -11.554 1.00 64.22 127 GLU A N 11
ATOM 13305 C CA . GLU A 1 52 ? 6.430 -0.812 -12.256 1.00 73.04 127 GLU A CA 11
ATOM 13306 C C . GLU A 1 52 ? 6.608 0.584 -11.740 1.00 42.53 127 GLU A C 11
ATOM 13307 O O . GLU A 1 52 ? 6.410 0.836 -10.535 1.00 32.04 127 GLU A O 11
ATOM 13319 N N . ILE A 1 53 ? 7.036 1.448 -12.615 1.00 25.23 128 ILE A N 11
ATOM 13320 C CA . ILE A 1 53 ? 7.215 2.833 -12.326 1.00 62.30 128 ILE A CA 11
ATOM 13321 C C . ILE A 1 53 ? 6.322 3.611 -13.263 1.00 30.24 128 ILE A C 11
ATOM 13322 O O . ILE A 1 53 ? 6.519 3.580 -14.482 1.00 33.31 128 ILE A O 11
ATOM 13338 N N . ALA A 1 54 ? 5.285 4.215 -12.701 1.00 31.45 129 ALA A N 11
ATOM 13339 C CA . ALA A 1 54 ? 4.335 5.062 -13.443 1.00 1.13 129 ALA A CA 11
ATOM 13340 C C . ALA A 1 54 ? 3.561 4.253 -14.494 1.00 15.10 129 ALA A C 11
ATOM 13341 O O . ALA A 1 54 ? 3.028 4.796 -15.444 1.00 32.35 129 ALA A O 11
ATOM 13348 N N . GLY A 1 55 ? 3.419 2.966 -14.237 1.00 25.31 130 GLY A N 11
ATOM 13349 C CA . GLY A 1 55 ? 2.725 2.080 -15.150 1.00 21.31 130 GLY A CA 11
ATOM 13350 C C . GLY A 1 55 ? 3.628 1.530 -16.221 1.00 10.20 130 GLY A C 11
ATOM 13351 O O . GLY A 1 55 ? 3.177 0.846 -17.135 1.00 11.23 130 GLY A O 11
ATOM 13355 N N . ARG A 1 56 ? 4.896 1.804 -16.109 1.00 43.23 131 ARG A N 11
ATOM 13356 C CA . ARG A 1 56 ? 5.837 1.305 -17.024 1.00 32.20 131 ARG A CA 11
ATOM 13357 C C . ARG A 1 56 ? 6.794 0.376 -16.295 1.00 43.31 131 ARG A C 11
ATOM 13358 O O . ARG A 1 56 ? 7.347 0.729 -15.267 1.00 54.21 131 ARG A O 11
ATOM 13379 N N . TRP A 1 57 ? 6.964 -0.805 -16.825 1.00 41.23 132 TRP A N 11
ATOM 13380 C CA . TRP A 1 57 ? 7.832 -1.778 -16.223 1.00 55.44 132 TRP A CA 11
ATOM 13381 C C . TRP A 1 57 ? 9.281 -1.536 -16.562 1.00 52.45 132 TRP A C 11
ATOM 13382 O O . TRP A 1 57 ? 9.624 -1.062 -17.664 1.00 2.32 132 TRP A O 11
ATOM 13403 N N . THR A 1 58 ? 10.105 -1.925 -15.641 1.00 34.22 133 THR A N 11
ATOM 13404 C CA . THR A 1 58 ? 11.533 -1.795 -15.685 1.00 73.31 133 THR A CA 11
ATOM 13405 C C . THR A 1 58 ? 12.126 -2.980 -14.930 1.00 74.43 133 THR A C 11
ATOM 13406 O O . THR A 1 58 ? 11.473 -3.534 -14.026 1.00 2.23 133 THR A O 11
ATOM 13417 N N . GLY A 1 59 ? 13.289 -3.402 -15.322 1.00 43.01 134 GLY A N 11
ATOM 13418 C CA . GLY A 1 59 ? 13.936 -4.508 -14.680 1.00 71.13 134 GLY A CA 11
ATOM 13419 C C . GLY A 1 59 ? 15.395 -4.506 -15.000 1.00 20.03 134 GLY A C 11
ATOM 13420 O O . GLY A 1 59 ? 15.977 -3.445 -15.207 1.00 4.21 134 GLY A O 11
ATOM 13424 N N . GLN A 1 60 ? 15.988 -5.655 -15.071 1.00 32.02 135 GLN A N 11
ATOM 13425 C CA . GLN A 1 60 ? 17.380 -5.762 -15.402 1.00 52.03 135 GLN A CA 11
ATOM 13426 C C . GLN A 1 60 ? 17.634 -6.973 -16.249 1.00 24.42 135 GLN A C 11
ATOM 13427 O O . GLN A 1 60 ? 17.271 -8.082 -15.881 1.00 33.13 135 GLN A O 11
ATOM 13441 N N . CYS A 1 61 ? 18.214 -6.752 -17.409 1.00 63.23 136 CYS A N 11
ATOM 13442 C CA . CYS A 1 61 ? 18.553 -7.844 -18.268 1.00 21.14 136 CYS A CA 11
ATOM 13443 C C . CYS A 1 61 ? 19.702 -8.632 -17.697 1.00 74.20 136 CYS A C 11
ATOM 13444 O O . CYS A 1 61 ? 20.723 -8.070 -17.259 1.00 65.22 136 CYS A O 11
ATOM 13451 N N . ALA A 1 62 ? 19.521 -9.908 -17.721 1.00 64.10 137 ALA A N 11
ATOM 13452 C CA . ALA A 1 62 ? 20.443 -10.892 -17.173 1.00 65.15 137 ALA A CA 11
ATOM 13453 C C . ALA A 1 62 ? 21.842 -10.794 -17.776 1.00 1.12 137 ALA A C 11
ATOM 13454 O O . ALA A 1 62 ? 22.806 -11.209 -17.155 1.00 61.22 137 ALA A O 11
ATOM 13461 N N . ASN A 1 63 ? 21.943 -10.231 -18.969 1.00 11.14 138 ASN A N 11
ATOM 13462 C CA . ASN A 1 63 ? 23.228 -10.086 -19.652 1.00 63.54 138 ASN A CA 11
ATOM 13463 C C . ASN A 1 63 ? 24.207 -9.226 -18.831 1.00 54.44 138 ASN A C 11
ATOM 13464 O O . ASN A 1 63 ? 25.381 -9.563 -18.694 1.00 30.03 138 ASN A O 11
ATOM 13475 N N . CYS A 1 64 ? 23.726 -8.119 -18.277 1.00 2.33 139 CYS A N 11
ATOM 13476 C CA . CYS A 1 64 ? 24.588 -7.290 -17.453 1.00 72.34 139 CYS A CA 11
ATOM 13477 C C . CYS A 1 64 ? 24.615 -7.815 -16.029 1.00 1.41 139 CYS A C 11
ATOM 13478 O O . CYS A 1 64 ? 25.586 -7.614 -15.297 1.00 0.43 139 CYS A O 11
ATOM 13485 N N . TRP A 1 65 ? 23.557 -8.517 -15.662 1.00 33.33 140 TRP A N 11
ATOM 13486 C CA . TRP A 1 65 ? 23.418 -9.084 -14.341 1.00 32.22 140 TRP A CA 11
ATOM 13487 C C . TRP A 1 65 ? 24.461 -10.175 -14.125 1.00 62.43 140 TRP A C 11
ATOM 13488 O O . TRP A 1 65 ? 25.239 -10.108 -13.180 1.00 32.41 140 TRP A O 11
ATOM 13509 N N . GLN A 1 66 ? 24.513 -11.142 -15.038 1.00 0.43 141 GLN A N 11
ATOM 13510 C CA . GLN A 1 66 ? 25.495 -12.224 -14.969 1.00 43.43 141 GLN A CA 11
ATOM 13511 C C . GLN A 1 66 ? 26.899 -11.715 -15.198 1.00 31.14 141 GLN A C 11
ATOM 13512 O O . GLN A 1 66 ? 27.867 -12.310 -14.752 1.00 44.21 141 GLN A O 11
ATOM 13526 N N . ARG A 1 67 ? 26.993 -10.572 -15.837 1.00 43.11 142 ARG A N 11
ATOM 13527 C CA . ARG A 1 67 ? 28.267 -9.915 -16.069 1.00 33.34 142 ARG A CA 11
ATOM 13528 C C . ARG A 1 67 ? 28.791 -9.356 -14.727 1.00 70.05 142 ARG A C 11
ATOM 13529 O O . ARG A 1 67 ? 29.959 -9.052 -14.582 1.00 54.13 142 ARG A O 11
ATOM 13550 N N . THR A 1 68 ? 27.891 -9.246 -13.757 1.00 2.25 143 THR A N 11
ATOM 13551 C CA . THR A 1 68 ? 28.224 -8.761 -12.432 1.00 44.11 143 THR A CA 11
ATOM 13552 C C . THR A 1 68 ? 28.171 -9.966 -11.433 1.00 44.44 143 THR A C 11
ATOM 13553 O O . THR A 1 68 ? 28.223 -9.804 -10.222 1.00 4.30 143 THR A O 11
ATOM 13564 N N . ARG A 1 69 ? 28.051 -11.173 -11.980 1.00 61.23 144 ARG A N 11
ATOM 13565 C CA . ARG A 1 69 ? 27.997 -12.394 -11.167 1.00 44.14 144 ARG A CA 11
ATOM 13566 C C . ARG A 1 69 ? 29.310 -13.144 -11.271 1.00 61.25 144 ARG A C 11
ATOM 13567 O O . ARG A 1 69 ? 29.615 -13.999 -10.448 1.00 75.25 144 ARG A O 11
ATOM 13588 N N . GLN A 1 70 ? 30.077 -12.808 -12.283 1.00 34.24 145 GLN A N 11
ATOM 13589 C CA . GLN A 1 70 ? 31.293 -13.521 -12.586 1.00 35.04 145 GLN A CA 11
ATOM 13590 C C . GLN A 1 70 ? 32.492 -12.920 -11.894 1.00 54.42 145 GLN A C 11
ATOM 13591 O O . GLN A 1 70 ? 32.530 -11.720 -11.590 1.00 15.53 145 GLN A O 11
ATOM 13605 N N . ARG A 1 71 ? 33.476 -13.751 -11.656 1.00 51.30 146 ARG A N 11
ATOM 13606 C CA . ARG A 1 71 ? 34.713 -13.331 -11.047 1.00 63.50 146 ARG A CA 11
ATOM 13607 C C . ARG A 1 71 ? 35.610 -12.736 -12.159 1.00 43.41 146 ARG A C 11
ATOM 13608 O O . ARG A 1 71 ? 36.534 -13.368 -12.627 1.00 14.03 146 ARG A O 11
ATOM 13629 N N . ASN A 1 72 ? 35.263 -11.528 -12.605 1.00 33.43 147 ASN A N 11
ATOM 13630 C CA . ASN A 1 72 ? 35.962 -10.843 -13.730 1.00 52.01 147 ASN A CA 11
ATOM 13631 C C . ASN A 1 72 ? 37.077 -9.938 -13.167 1.00 73.43 147 ASN A C 11
ATOM 13632 O O . ASN A 1 72 ? 37.520 -8.969 -13.774 1.00 54.44 147 ASN A O 11
ATOM 13643 N N . GLU A 1 73 ? 37.515 -10.305 -12.014 1.00 52.14 148 GLU A N 11
ATOM 13644 C CA . GLU A 1 73 ? 38.551 -9.660 -11.270 1.00 54.10 148 GLU A CA 11
ATOM 13645 C C . GLU A 1 73 ? 39.167 -10.780 -10.496 1.00 63.11 148 GLU A C 11
ATOM 13646 O O . GLU A 1 73 ? 38.432 -11.650 -10.038 1.00 63.25 148 GLU A O 11
ATOM 13658 N N . THR A 1 74 ? 40.466 -10.871 -10.468 1.00 55.21 149 THR A N 11
ATOM 13659 C CA . THR A 1 74 ? 41.090 -11.945 -9.753 1.00 60.54 149 THR A CA 11
ATOM 13660 C C . THR A 1 74 ? 42.354 -11.489 -9.018 1.00 31.33 149 THR A C 11
ATOM 13661 O O . THR A 1 74 ? 43.458 -11.549 -9.561 1.00 43.10 149 THR A O 11
ATOM 13672 N N . GLN A 1 75 ? 42.167 -10.897 -7.855 1.00 21.14 150 GLN A N 11
ATOM 13673 C CA . GLN A 1 75 ? 43.296 -10.631 -6.954 1.00 74.23 150 GLN A CA 11
ATOM 13674 C C . GLN A 1 75 ? 43.512 -11.864 -6.118 1.00 4.41 150 GLN A C 11
ATOM 13675 O O . GLN A 1 75 ? 44.593 -12.144 -5.609 1.00 63.34 150 GLN A O 11
ATOM 13689 N N . VAL A 1 76 ? 42.452 -12.564 -6.044 1.00 21.04 151 VAL A N 11
ATOM 13690 C CA . VAL A 1 76 ? 42.245 -13.788 -5.349 1.00 75.34 151 VAL A CA 11
ATOM 13691 C C . VAL A 1 76 ? 41.104 -14.519 -6.051 1.00 53.02 151 VAL A C 11
ATOM 13692 O O . VAL A 1 76 ? 39.997 -13.917 -6.171 1.00 75.41 151 VAL A O 11
ATOM 13707 N N . GLY A 1 1 ? -3.361 5.829 -14.067 1.00 31.41 76 GLY A N 12
ATOM 13708 C CA . GLY A 1 1 ? -3.303 6.959 -13.129 1.00 52.33 76 GLY A CA 12
ATOM 13709 C C . GLY A 1 1 ? -1.916 7.084 -12.609 1.00 13.31 76 GLY A C 12
ATOM 13710 O O . GLY A 1 1 ? -0.992 6.622 -13.267 1.00 33.33 76 GLY A O 12
ATOM 13716 N N . SER A 1 2 ? -1.758 7.684 -11.465 1.00 54.04 77 SER A N 12
ATOM 13717 C CA . SER A 1 2 ? -0.473 7.784 -10.839 1.00 60.33 77 SER A CA 12
ATOM 13718 C C . SER A 1 2 ? -0.187 6.453 -10.153 1.00 45.14 77 SER A C 12
ATOM 13719 O O . SER A 1 2 ? -0.841 6.102 -9.176 1.00 52.43 77 SER A O 12
ATOM 13727 N N . HIS A 1 3 ? 0.714 5.688 -10.717 1.00 73.32 78 HIS A N 12
ATOM 13728 C CA . HIS A 1 3 ? 1.022 4.377 -10.182 1.00 44.05 78 HIS A CA 12
ATOM 13729 C C . HIS A 1 3 ? 2.296 4.487 -9.363 1.00 54.13 78 HIS A C 12
ATOM 13730 O O . HIS A 1 3 ? 3.016 5.481 -9.474 1.00 5.42 78 HIS A O 12
ATOM 13744 N N . MET A 1 4 ? 2.603 3.484 -8.592 1.00 24.43 79 MET A N 12
ATOM 13745 C CA . MET A 1 4 ? 3.724 3.558 -7.679 1.00 1.24 79 MET A CA 12
ATOM 13746 C C . MET A 1 4 ? 4.692 2.421 -7.952 1.00 24.40 79 MET A C 12
ATOM 13747 O O . MET A 1 4 ? 4.409 1.554 -8.769 1.00 60.34 79 MET A O 12
ATOM 13761 N N . SER A 1 5 ? 5.830 2.475 -7.314 1.00 33.32 80 SER A N 12
ATOM 13762 C CA . SER A 1 5 ? 6.857 1.473 -7.412 1.00 62.13 80 SER A CA 12
ATOM 13763 C C . SER A 1 5 ? 6.356 0.157 -6.792 1.00 35.41 80 SER A C 12
ATOM 13764 O O . SER A 1 5 ? 6.090 0.081 -5.589 1.00 70.34 80 SER A O 12
ATOM 13772 N N . ARG A 1 6 ? 6.158 -0.842 -7.621 1.00 23.25 81 ARG A N 12
ATOM 13773 C CA . ARG A 1 6 ? 5.666 -2.119 -7.164 1.00 22.30 81 ARG A CA 12
ATOM 13774 C C . ARG A 1 6 ? 6.543 -3.243 -7.687 1.00 65.42 81 ARG A C 12
ATOM 13775 O O . ARG A 1 6 ? 6.686 -3.414 -8.889 1.00 25.31 81 ARG A O 12
ATOM 13796 N N . SER A 1 7 ? 7.157 -3.982 -6.797 1.00 25.55 82 SER A N 12
ATOM 13797 C CA . SER A 1 7 ? 7.937 -5.122 -7.207 1.00 14.32 82 SER A CA 12
ATOM 13798 C C . SER A 1 7 ? 7.102 -6.382 -6.973 1.00 54.14 82 SER A C 12
ATOM 13799 O O . SER A 1 7 ? 6.778 -6.703 -5.829 1.00 21.22 82 SER A O 12
ATOM 13807 N N . VAL A 1 8 ? 6.768 -7.096 -8.030 1.00 34.30 83 VAL A N 12
ATOM 13808 C CA . VAL A 1 8 ? 5.899 -8.269 -7.909 1.00 34.15 83 VAL A CA 12
ATOM 13809 C C . VAL A 1 8 ? 6.435 -9.458 -8.697 1.00 42.13 83 VAL A C 12
ATOM 13810 O O . VAL A 1 8 ? 7.397 -9.329 -9.459 1.00 55.43 83 VAL A O 12
ATOM 13823 N N . TYR A 1 9 ? 5.803 -10.603 -8.524 1.00 54.32 84 TYR A N 12
ATOM 13824 C CA . TYR A 1 9 ? 6.255 -11.839 -9.134 1.00 52.54 84 TYR A CA 12
ATOM 13825 C C . TYR A 1 9 ? 5.676 -11.993 -10.529 1.00 24.13 84 TYR A C 12
ATOM 13826 O O . TYR A 1 9 ? 4.666 -11.354 -10.866 1.00 71.24 84 TYR A O 12
ATOM 13844 N N . GLY A 1 10 ? 6.303 -12.851 -11.328 1.00 42.33 85 GLY A N 12
ATOM 13845 C CA . GLY A 1 10 ? 5.888 -13.076 -12.712 1.00 24.51 85 GLY A CA 12
ATOM 13846 C C . GLY A 1 10 ? 4.415 -13.375 -12.853 1.00 10.12 85 GLY A C 12
ATOM 13847 O O . GLY A 1 10 ? 3.734 -12.762 -13.656 1.00 52.25 85 GLY A O 12
ATOM 13851 N N . THR A 1 11 ? 3.922 -14.258 -12.009 1.00 40.23 86 THR A N 12
ATOM 13852 C CA . THR A 1 11 ? 2.527 -14.655 -11.995 1.00 31.24 86 THR A CA 12
ATOM 13853 C C . THR A 1 11 ? 1.601 -13.457 -11.627 1.00 63.44 86 THR A C 12
ATOM 13854 O O . THR A 1 11 ? 0.402 -13.475 -11.888 1.00 2.44 86 THR A O 12
ATOM 13865 N N . THR A 1 12 ? 2.175 -12.415 -11.055 1.00 24.03 87 THR A N 12
ATOM 13866 C CA . THR A 1 12 ? 1.426 -11.266 -10.690 1.00 53.34 87 THR A CA 12
ATOM 13867 C C . THR A 1 12 ? 1.367 -10.351 -11.916 1.00 14.12 87 THR A C 12
ATOM 13868 O O . THR A 1 12 ? 0.340 -9.740 -12.195 1.00 75.10 87 THR A O 12
ATOM 13879 N N . LEU A 1 13 ? 2.479 -10.299 -12.669 1.00 31.41 88 LEU A N 12
ATOM 13880 C CA . LEU A 1 13 ? 2.518 -9.547 -13.946 1.00 74.34 88 LEU A CA 12
ATOM 13881 C C . LEU A 1 13 ? 1.516 -10.096 -14.930 1.00 22.10 88 LEU A C 12
ATOM 13882 O O . LEU A 1 13 ? 0.789 -9.318 -15.567 1.00 45.33 88 LEU A O 12
ATOM 13898 N N . GLU A 1 14 ? 1.453 -11.419 -15.016 1.00 71.34 89 GLU A N 12
ATOM 13899 C CA . GLU A 1 14 ? 0.500 -12.119 -15.882 1.00 44.42 89 GLU A CA 12
ATOM 13900 C C . GLU A 1 14 ? -0.943 -11.622 -15.614 1.00 65.23 89 GLU A C 12
ATOM 13901 O O . GLU A 1 14 ? -1.721 -11.396 -16.527 1.00 11.35 89 GLU A O 12
ATOM 13913 N N . ALA A 1 15 ? -1.265 -11.414 -14.344 1.00 51.40 90 ALA A N 12
ATOM 13914 C CA . ALA A 1 15 ? -2.611 -11.012 -13.947 1.00 23.13 90 ALA A CA 12
ATOM 13915 C C . ALA A 1 15 ? -2.830 -9.492 -13.994 1.00 21.42 90 ALA A C 12
ATOM 13916 O O . ALA A 1 15 ? -3.899 -9.011 -14.433 1.00 44.01 90 ALA A O 12
ATOM 13923 N N . ILE A 1 16 ? -1.855 -8.732 -13.532 1.00 65.15 91 ILE A N 12
ATOM 13924 C CA . ILE A 1 16 ? -1.975 -7.281 -13.507 1.00 75.44 91 ILE A CA 12
ATOM 13925 C C . ILE A 1 16 ? -1.929 -6.718 -14.913 1.00 41.21 91 ILE A C 12
ATOM 13926 O O . ILE A 1 16 ? -2.905 -6.096 -15.376 1.00 71.40 91 ILE A O 12
ATOM 13942 N N . THR A 1 17 ? -0.850 -6.997 -15.594 1.00 3.22 92 THR A N 12
ATOM 13943 C CA . THR A 1 17 ? -0.607 -6.476 -16.907 1.00 71.33 92 THR A CA 12
ATOM 13944 C C . THR A 1 17 ? -1.448 -7.228 -17.945 1.00 53.51 92 THR A C 12
ATOM 13945 O O . THR A 1 17 ? -1.756 -6.685 -19.008 1.00 72.11 92 THR A O 12
ATOM 13956 N N . LYS A 1 18 ? -1.834 -8.488 -17.607 1.00 11.31 93 LYS A N 12
ATOM 13957 C CA . LYS A 1 18 ? -2.659 -9.339 -18.485 1.00 63.44 93 LYS A CA 12
ATOM 13958 C C . LYS A 1 18 ? -1.886 -9.712 -19.717 1.00 74.31 93 LYS A C 12
ATOM 13959 O O . LYS A 1 18 ? -2.440 -9.998 -20.781 1.00 13.00 93 LYS A O 12
ATOM 13978 N N . LYS A 1 19 ? -0.598 -9.750 -19.533 1.00 21.34 94 LYS A N 12
ATOM 13979 C CA . LYS A 1 19 ? 0.322 -10.138 -20.531 1.00 14.01 94 LYS A CA 12
ATOM 13980 C C . LYS A 1 19 ? 1.379 -10.916 -19.898 1.00 70.23 94 LYS A C 12
ATOM 13981 O O . LYS A 1 19 ? 1.736 -10.662 -18.743 1.00 1.41 94 LYS A O 12
ATOM 14000 N N . SER A 1 20 ? 1.883 -11.817 -20.632 1.00 13.35 95 SER A N 12
ATOM 14001 C CA . SER A 1 20 ? 2.872 -12.695 -20.144 1.00 11.44 95 SER A CA 12
ATOM 14002 C C . SER A 1 20 ? 4.223 -12.054 -20.210 1.00 71.14 95 SER A C 12
ATOM 14003 O O . SER A 1 20 ? 4.471 -11.183 -21.059 1.00 34.13 95 SER A O 12
ATOM 14011 N N . LEU A 1 21 ? 5.082 -12.478 -19.320 1.00 70.33 96 LEU A N 12
ATOM 14012 C CA . LEU A 1 21 ? 6.466 -12.020 -19.229 1.00 14.15 96 LEU A CA 12
ATOM 14013 C C . LEU A 1 21 ? 7.159 -12.077 -20.582 1.00 0.02 96 LEU A C 12
ATOM 14014 O O . LEU A 1 21 ? 7.929 -11.187 -20.934 1.00 12.10 96 LEU A O 12
ATOM 14030 N N . TYR A 1 22 ? 6.855 -13.117 -21.345 1.00 24.51 97 TYR A N 12
ATOM 14031 C CA . TYR A 1 22 ? 7.434 -13.320 -22.664 1.00 5.13 97 TYR A CA 12
ATOM 14032 C C . TYR A 1 22 ? 7.064 -12.166 -23.607 1.00 62.52 97 TYR A C 12
ATOM 14033 O O . TYR A 1 22 ? 7.925 -11.644 -24.312 1.00 64.44 97 TYR A O 12
ATOM 14051 N N . ASP A 1 23 ? 5.819 -11.736 -23.527 1.00 44.44 98 ASP A N 12
ATOM 14052 C CA . ASP A 1 23 ? 5.261 -10.679 -24.395 1.00 21.42 98 ASP A CA 12
ATOM 14053 C C . ASP A 1 23 ? 5.684 -9.308 -23.883 1.00 13.04 98 ASP A C 12
ATOM 14054 O O . ASP A 1 23 ? 6.139 -8.447 -24.643 1.00 20.15 98 ASP A O 12
ATOM 14063 N N . LEU A 1 24 ? 5.611 -9.157 -22.579 1.00 32.41 99 LEU A N 12
ATOM 14064 C CA . LEU A 1 24 ? 5.886 -7.902 -21.926 1.00 21.12 99 LEU A CA 12
ATOM 14065 C C . LEU A 1 24 ? 7.358 -7.524 -22.066 1.00 34.15 99 LEU A C 12
ATOM 14066 O O . LEU A 1 24 ? 8.262 -8.193 -21.527 1.00 54.22 99 LEU A O 12
ATOM 14082 N N . SER A 1 25 ? 7.599 -6.497 -22.828 1.00 31.11 100 SER A N 12
ATOM 14083 C CA . SER A 1 25 ? 8.919 -6.017 -23.046 1.00 72.54 100 SER A CA 12
ATOM 14084 C C . SER A 1 25 ? 9.304 -5.003 -21.972 1.00 45.20 100 SER A C 12
ATOM 14085 O O . SER A 1 25 ? 9.038 -3.808 -22.075 1.00 52.04 100 SER A O 12
ATOM 14093 N N . ILE A 1 26 ? 9.861 -5.530 -20.921 1.00 54.03 101 ILE A N 12
ATOM 14094 C CA . ILE A 1 26 ? 10.328 -4.774 -19.783 1.00 25.30 101 ILE A CA 12
ATOM 14095 C C . ILE A 1 26 ? 11.729 -4.270 -20.114 1.00 43.20 101 ILE A C 12
ATOM 14096 O O . ILE A 1 26 ? 12.426 -4.917 -20.890 1.00 73.30 101 ILE A O 12
ATOM 14112 N N . ARG A 1 27 ? 12.137 -3.123 -19.592 1.00 53.43 102 ARG A N 12
ATOM 14113 C CA . ARG A 1 27 ? 13.483 -2.645 -19.871 1.00 51.35 102 ARG A CA 12
ATOM 14114 C C . ARG A 1 27 ? 14.379 -2.769 -18.671 1.00 42.34 102 ARG A C 12
ATOM 14115 O O . ARG A 1 27 ? 13.933 -2.719 -17.533 1.00 71.04 102 ARG A O 12
ATOM 14136 N N . CYS A 1 28 ? 15.635 -2.954 -18.937 1.00 33.44 103 CYS A N 12
ATOM 14137 C CA . CYS A 1 28 ? 16.628 -3.017 -17.919 1.00 64.43 103 CYS A CA 12
ATOM 14138 C C . CYS A 1 28 ? 16.931 -1.609 -17.465 1.00 34.02 103 CYS A C 12
ATOM 14139 O O . CYS A 1 28 ? 17.230 -0.760 -18.283 1.00 74.44 103 CYS A O 12
ATOM 14146 N N . HIS A 1 29 ? 16.906 -1.376 -16.180 1.00 30.51 104 HIS A N 12
ATOM 14147 C CA . HIS A 1 29 ? 17.152 -0.043 -15.626 1.00 41.20 104 HIS A CA 12
ATOM 14148 C C . HIS A 1 29 ? 18.676 0.250 -15.594 1.00 45.22 104 HIS A C 12
ATOM 14149 O O . HIS A 1 29 ? 19.117 1.304 -15.171 1.00 53.43 104 HIS A O 12
ATOM 14163 N N . ARG A 1 30 ? 19.453 -0.690 -16.099 1.00 62.33 105 ARG A N 12
ATOM 14164 C CA . ARG A 1 30 ? 20.902 -0.557 -16.139 1.00 74.21 105 ARG A CA 12
ATOM 14165 C C . ARG A 1 30 ? 21.323 -0.201 -17.559 1.00 13.11 105 ARG A C 12
ATOM 14166 O O . ARG A 1 30 ? 22.267 0.533 -17.766 1.00 73.44 105 ARG A O 12
ATOM 14187 N N . CYS A 1 31 ? 20.605 -0.739 -18.529 1.00 74.32 106 CYS A N 12
ATOM 14188 C CA . CYS A 1 31 ? 20.974 -0.548 -19.925 1.00 34.42 106 CYS A CA 12
ATOM 14189 C C . CYS A 1 31 ? 19.954 0.319 -20.697 1.00 44.02 106 CYS A C 12
ATOM 14190 O O . CYS A 1 31 ? 20.276 0.878 -21.731 1.00 64.24 106 CYS A O 12
ATOM 14197 N N . GLN A 1 32 ? 18.707 0.358 -20.203 1.00 53.51 107 GLN A N 12
ATOM 14198 C CA . GLN A 1 32 ? 17.551 1.081 -20.808 1.00 13.30 107 GLN A CA 12
ATOM 14199 C C . GLN A 1 32 ? 17.111 0.401 -22.093 1.00 34.20 107 GLN A C 12
ATOM 14200 O O . GLN A 1 32 ? 16.346 0.945 -22.900 1.00 13.53 107 GLN A O 12
ATOM 14214 N N . ARG A 1 33 ? 17.565 -0.814 -22.235 1.00 41.33 108 ARG A N 12
ATOM 14215 C CA . ARG A 1 33 ? 17.234 -1.682 -23.335 1.00 5.10 108 ARG A CA 12
ATOM 14216 C C . ARG A 1 33 ? 16.285 -2.764 -22.820 1.00 65.54 108 ARG A C 12
ATOM 14217 O O . ARG A 1 33 ? 16.311 -3.064 -21.614 1.00 73.05 108 ARG A O 12
ATOM 14238 N N . PRO A 1 34 ? 15.419 -3.331 -23.687 1.00 50.54 109 PRO A N 12
ATOM 14239 C CA . PRO A 1 34 ? 14.435 -4.349 -23.283 1.00 60.22 109 PRO A CA 12
ATOM 14240 C C . PRO A 1 34 ? 15.060 -5.689 -22.883 1.00 44.53 109 PRO A C 12
ATOM 14241 O O . PRO A 1 34 ? 16.200 -5.994 -23.230 1.00 75.02 109 PRO A O 12
ATOM 14252 N N . LEU A 1 35 ? 14.306 -6.441 -22.118 1.00 43.41 110 LEU A N 12
ATOM 14253 C CA . LEU A 1 35 ? 14.676 -7.767 -21.686 1.00 54.50 110 LEU A CA 12
ATOM 14254 C C . LEU A 1 35 ? 14.406 -8.798 -22.767 1.00 71.42 110 LEU A C 12
ATOM 14255 O O . LEU A 1 35 ? 13.269 -8.921 -23.257 1.00 44.44 110 LEU A O 12
ATOM 14271 N N . GLY A 1 36 ? 15.446 -9.512 -23.137 1.00 13.14 111 GLY A N 12
ATOM 14272 C CA . GLY A 1 36 ? 15.351 -10.596 -24.065 1.00 34.11 111 GLY A CA 12
ATOM 14273 C C . GLY A 1 36 ? 14.881 -11.878 -23.379 1.00 62.43 111 GLY A C 12
ATOM 14274 O O . GLY A 1 36 ? 14.197 -11.825 -22.345 1.00 23.25 111 GLY A O 12
ATOM 14278 N N . PRO A 1 37 ? 15.223 -13.047 -23.912 1.00 11.53 112 PRO A N 12
ATOM 14279 C CA . PRO A 1 37 ? 14.733 -14.298 -23.380 1.00 4.30 112 PRO A CA 12
ATOM 14280 C C . PRO A 1 37 ? 15.477 -14.817 -22.118 1.00 22.31 112 PRO A C 12
ATOM 14281 O O . PRO A 1 37 ? 14.812 -15.296 -21.175 1.00 34.14 112 PRO A O 12
ATOM 14292 N N . GLU A 1 38 ? 16.829 -14.701 -22.059 1.00 54.53 113 GLU A N 12
ATOM 14293 C CA . GLU A 1 38 ? 17.561 -15.255 -20.905 1.00 15.33 113 GLU A CA 12
ATOM 14294 C C . GLU A 1 38 ? 17.248 -14.435 -19.682 1.00 54.40 113 GLU A C 12
ATOM 14295 O O . GLU A 1 38 ? 17.262 -14.928 -18.564 1.00 52.34 113 GLU A O 12
ATOM 14307 N N . GLU A 1 39 ? 16.945 -13.183 -19.936 1.00 40.21 114 GLU A N 12
ATOM 14308 C CA . GLU A 1 39 ? 16.536 -12.216 -18.955 1.00 43.11 114 GLU A CA 12
ATOM 14309 C C . GLU A 1 39 ? 15.371 -12.739 -18.178 1.00 62.14 114 GLU A C 12
ATOM 14310 O O . GLU A 1 39 ? 15.463 -13.019 -16.987 1.00 22.33 114 GLU A O 12
ATOM 14322 N N . LYS A 1 40 ? 14.312 -12.967 -18.906 1.00 22.54 115 LYS A N 12
ATOM 14323 C CA . LYS A 1 40 ? 13.056 -13.394 -18.353 1.00 44.03 115 LYS A CA 12
ATOM 14324 C C . LYS A 1 40 ? 13.195 -14.754 -17.708 1.00 61.14 115 LYS A C 12
ATOM 14325 O O . LYS A 1 40 ? 12.670 -14.993 -16.629 1.00 13.33 115 LYS A O 12
ATOM 14344 N N . GLN A 1 41 ? 13.944 -15.618 -18.341 1.00 23.40 116 GLN A N 12
ATOM 14345 C CA . GLN A 1 41 ? 14.188 -16.924 -17.814 1.00 53.44 116 GLN A CA 12
ATOM 14346 C C . GLN A 1 41 ? 15.029 -16.948 -16.566 1.00 11.11 116 GLN A C 12
ATOM 14347 O O . GLN A 1 41 ? 14.689 -17.647 -15.660 1.00 32.53 116 GLN A O 12
ATOM 14361 N N . LYS A 1 42 ? 16.061 -16.134 -16.471 1.00 73.42 117 LYS A N 12
ATOM 14362 C CA . LYS A 1 42 ? 16.953 -16.240 -15.331 1.00 12.24 117 LYS A CA 12
ATOM 14363 C C . LYS A 1 42 ? 16.376 -15.539 -14.101 1.00 23.34 117 LYS A C 12
ATOM 14364 O O . LYS A 1 42 ? 16.652 -15.927 -12.960 1.00 34.22 117 LYS A O 12
ATOM 14383 N N . LEU A 1 43 ? 15.548 -14.542 -14.325 1.00 33.41 118 LEU A N 12
ATOM 14384 C CA . LEU A 1 43 ? 14.895 -13.861 -13.213 1.00 4.12 118 LEU A CA 12
ATOM 14385 C C . LEU A 1 43 ? 13.879 -14.783 -12.612 1.00 4.23 118 LEU A C 12
ATOM 14386 O O . LEU A 1 43 ? 13.808 -14.938 -11.408 1.00 3.21 118 LEU A O 12
ATOM 14402 N N . VAL A 1 44 ? 13.118 -15.424 -13.465 1.00 54.01 119 VAL A N 12
ATOM 14403 C CA . VAL A 1 44 ? 12.138 -16.403 -13.012 1.00 13.41 119 VAL A CA 12
ATOM 14404 C C . VAL A 1 44 ? 12.861 -17.624 -12.434 1.00 42.31 119 VAL A C 12
ATOM 14405 O O . VAL A 1 44 ? 12.438 -18.189 -11.415 1.00 64.02 119 VAL A O 12
ATOM 14418 N N . ASP A 1 45 ? 13.987 -17.964 -13.054 1.00 75.14 120 ASP A N 12
ATOM 14419 C CA . ASP A 1 45 ? 14.835 -19.100 -12.644 1.00 34.23 120 ASP A CA 12
ATOM 14420 C C . ASP A 1 45 ? 15.231 -18.964 -11.196 1.00 70.52 120 ASP A C 12
ATOM 14421 O O . ASP A 1 45 ? 15.062 -19.885 -10.391 1.00 23.25 120 ASP A O 12
ATOM 14430 N N . GLU A 1 46 ? 15.697 -17.784 -10.847 1.00 2.24 121 GLU A N 12
ATOM 14431 C CA . GLU A 1 46 ? 16.171 -17.528 -9.515 1.00 11.24 121 GLU A CA 12
ATOM 14432 C C . GLU A 1 46 ? 15.110 -16.913 -8.614 1.00 41.32 121 GLU A C 12
ATOM 14433 O O . GLU A 1 46 ? 15.428 -16.507 -7.486 1.00 21.13 121 GLU A O 12
ATOM 14445 N N . LYS A 1 47 ? 13.874 -16.864 -9.096 1.00 33.45 122 LYS A N 12
ATOM 14446 C CA . LYS A 1 47 ? 12.733 -16.309 -8.350 1.00 72.01 122 LYS A CA 12
ATOM 14447 C C . LYS A 1 47 ? 12.922 -14.828 -7.991 1.00 23.53 122 LYS A C 12
ATOM 14448 O O . LYS A 1 47 ? 13.024 -14.451 -6.822 1.00 12.45 122 LYS A O 12
ATOM 14467 N N . LYS A 1 48 ? 13.064 -14.024 -9.008 1.00 32.25 123 LYS A N 12
ATOM 14468 C CA . LYS A 1 48 ? 13.184 -12.596 -8.868 1.00 31.34 123 LYS A CA 12
ATOM 14469 C C . LYS A 1 48 ? 11.872 -11.908 -9.207 1.00 32.11 123 LYS A C 12
ATOM 14470 O O . LYS A 1 48 ? 10.990 -12.490 -9.851 1.00 63.55 123 LYS A O 12
ATOM 14489 N N . ARG A 1 49 ? 11.743 -10.686 -8.759 1.00 20.22 124 ARG A N 12
ATOM 14490 C CA . ARG A 1 49 ? 10.554 -9.907 -8.970 1.00 33.24 124 ARG A CA 12
ATOM 14491 C C . ARG A 1 49 ? 10.834 -8.795 -9.939 1.00 61.04 124 ARG A C 12
ATOM 14492 O O . ARG A 1 49 ? 11.953 -8.280 -9.989 1.00 75.44 124 ARG A O 12
ATOM 14513 N N . PHE A 1 50 ? 9.837 -8.427 -10.693 1.00 33.20 125 PHE A N 12
ATOM 14514 C CA . PHE A 1 50 ? 9.970 -7.380 -11.663 1.00 5.50 125 PHE A CA 12
ATOM 14515 C C . PHE A 1 50 ? 9.531 -6.086 -11.019 1.00 64.05 125 PHE A C 12
ATOM 14516 O O . PHE A 1 50 ? 8.722 -6.105 -10.070 1.00 65.44 125 PHE A O 12
ATOM 14533 N N . HIS A 1 51 ? 10.037 -4.981 -11.498 1.00 14.54 126 HIS A N 12
ATOM 14534 C CA . HIS A 1 51 ? 9.830 -3.734 -10.829 1.00 25.24 126 HIS A CA 12
ATOM 14535 C C . HIS A 1 51 ? 9.008 -2.777 -11.687 1.00 23.04 126 HIS A C 12
ATOM 14536 O O . HIS A 1 51 ? 9.435 -2.378 -12.773 1.00 14.35 126 HIS A O 12
ATOM 14550 N N . GLU A 1 52 ? 7.814 -2.478 -11.239 1.00 73.24 127 GLU A N 12
ATOM 14551 C CA . GLU A 1 52 ? 6.974 -1.510 -11.890 1.00 23.41 127 GLU A CA 12
ATOM 14552 C C . GLU A 1 52 ? 7.200 -0.146 -11.269 1.00 33.14 127 GLU A C 12
ATOM 14553 O O . GLU A 1 52 ? 7.254 -0.017 -10.050 1.00 3.44 127 GLU A O 12
ATOM 14565 N N . ILE A 1 53 ? 7.353 0.840 -12.097 1.00 30.01 128 ILE A N 12
ATOM 14566 C CA . ILE A 1 53 ? 7.407 2.212 -11.680 1.00 73.03 128 ILE A CA 12
ATOM 14567 C C . ILE A 1 53 ? 6.485 3.024 -12.560 1.00 3.34 128 ILE A C 12
ATOM 14568 O O . ILE A 1 53 ? 6.658 3.069 -13.775 1.00 42.41 128 ILE A O 12
ATOM 14584 N N . ALA A 1 54 ? 5.433 3.568 -11.953 1.00 23.43 129 ALA A N 12
ATOM 14585 C CA . ALA A 1 54 ? 4.433 4.406 -12.644 1.00 51.30 129 ALA A CA 12
ATOM 14586 C C . ALA A 1 54 ? 3.668 3.608 -13.719 1.00 54.44 129 ALA A C 12
ATOM 14587 O O . ALA A 1 54 ? 3.038 4.176 -14.614 1.00 52.21 129 ALA A O 12
ATOM 14594 N N . GLY A 1 55 ? 3.646 2.297 -13.568 1.00 11.51 130 GLY A N 12
ATOM 14595 C CA . GLY A 1 55 ? 2.983 1.445 -14.534 1.00 51.42 130 GLY A CA 12
ATOM 14596 C C . GLY A 1 55 ? 3.882 1.105 -15.702 1.00 72.34 130 GLY A C 12
ATOM 14597 O O . GLY A 1 55 ? 3.420 0.640 -16.752 1.00 60.54 130 GLY A O 12
ATOM 14601 N N . ARG A 1 56 ? 5.154 1.399 -15.560 1.00 2.44 131 ARG A N 12
ATOM 14602 C CA . ARG A 1 56 ? 6.154 1.056 -16.547 1.00 32.15 131 ARG A CA 12
ATOM 14603 C C . ARG A 1 56 ? 7.036 -0.001 -15.927 1.00 42.23 131 ARG A C 12
ATOM 14604 O O . ARG A 1 56 ? 7.395 0.117 -14.764 1.00 24.14 131 ARG A O 12
ATOM 14625 N N . TRP A 1 57 ? 7.353 -1.027 -16.660 1.00 35.33 132 TRP A N 12
ATOM 14626 C CA . TRP A 1 57 ? 8.145 -2.094 -16.108 1.00 62.11 132 TRP A CA 12
ATOM 14627 C C . TRP A 1 57 ? 9.615 -1.924 -16.373 1.00 24.23 132 TRP A C 12
ATOM 14628 O O . TRP A 1 57 ? 10.033 -1.450 -17.439 1.00 2.35 132 TRP A O 12
ATOM 14649 N N . THR A 1 58 ? 10.374 -2.386 -15.428 1.00 15.53 133 THR A N 12
ATOM 14650 C CA . THR A 1 58 ? 11.798 -2.256 -15.375 1.00 41.14 133 THR A CA 12
ATOM 14651 C C . THR A 1 58 ? 12.379 -3.435 -14.601 1.00 21.34 133 THR A C 12
ATOM 14652 O O . THR A 1 58 ? 11.688 -4.058 -13.767 1.00 44.41 133 THR A O 12
ATOM 14663 N N . GLY A 1 59 ? 13.571 -3.791 -14.942 1.00 32.34 134 GLY A N 12
ATOM 14664 C CA . GLY A 1 59 ? 14.274 -4.829 -14.266 1.00 40.44 134 GLY A CA 12
ATOM 14665 C C . GLY A 1 59 ? 15.714 -4.779 -14.649 1.00 14.21 134 GLY A C 12
ATOM 14666 O O . GLY A 1 59 ? 16.251 -3.703 -14.921 1.00 24.45 134 GLY A O 12
ATOM 14670 N N . GLN A 1 60 ? 16.333 -5.905 -14.700 1.00 11.53 135 GLN A N 12
ATOM 14671 C CA . GLN A 1 60 ? 17.681 -6.010 -15.149 1.00 42.44 135 GLN A CA 12
ATOM 14672 C C . GLN A 1 60 ? 17.790 -7.150 -16.104 1.00 44.41 135 GLN A C 12
ATOM 14673 O O . GLN A 1 60 ? 17.351 -8.256 -15.801 1.00 43.41 135 GLN A O 12
ATOM 14687 N N . CYS A 1 61 ? 18.304 -6.871 -17.283 1.00 32.34 136 CYS A N 12
ATOM 14688 C CA . CYS A 1 61 ? 18.513 -7.918 -18.225 1.00 44.31 136 CYS A CA 12
ATOM 14689 C C . CYS A 1 61 ? 19.608 -8.832 -17.744 1.00 2.11 136 CYS A C 12
ATOM 14690 O O . CYS A 1 61 ? 20.668 -8.374 -17.290 1.00 53.01 136 CYS A O 12
ATOM 14697 N N . ALA A 1 62 ? 19.353 -10.085 -17.841 1.00 21.01 137 ALA A N 12
ATOM 14698 C CA . ALA A 1 62 ? 20.209 -11.089 -17.295 1.00 14.22 137 ALA A CA 12
ATOM 14699 C C . ALA A 1 62 ? 21.532 -11.163 -18.016 1.00 3.20 137 ALA A C 12
ATOM 14700 O O . ALA A 1 62 ? 22.530 -11.498 -17.408 1.00 32.32 137 ALA A O 12
ATOM 14707 N N . ASN A 1 63 ? 21.560 -10.793 -19.279 1.00 4.44 138 ASN A N 12
ATOM 14708 C CA . ASN A 1 63 ? 22.805 -10.810 -20.028 1.00 40.42 138 ASN A CA 12
ATOM 14709 C C . ASN A 1 63 ? 23.859 -9.836 -19.421 1.00 0.24 138 ASN A C 12
ATOM 14710 O O . ASN A 1 63 ? 25.064 -10.066 -19.538 1.00 31.23 138 ASN A O 12
ATOM 14721 N N . CYS A 1 64 ? 23.418 -8.736 -18.755 1.00 72.02 139 CYS A N 12
ATOM 14722 C CA . CYS A 1 64 ? 24.393 -7.881 -18.048 1.00 14.12 139 CYS A CA 12
ATOM 14723 C C . CYS A 1 64 ? 24.653 -8.446 -16.648 1.00 31.15 139 CYS A C 12
ATOM 14724 O O . CYS A 1 64 ? 25.734 -8.281 -16.073 1.00 45.44 139 CYS A O 12
ATOM 14731 N N . TRP A 1 65 ? 23.665 -9.155 -16.145 1.00 44.41 140 TRP A N 12
ATOM 14732 C CA . TRP A 1 65 ? 23.680 -9.746 -14.816 1.00 71.31 140 TRP A CA 12
ATOM 14733 C C . TRP A 1 65 ? 24.652 -10.921 -14.777 1.00 43.41 140 TRP A C 12
ATOM 14734 O O . TRP A 1 65 ? 25.380 -11.109 -13.801 1.00 32.45 140 TRP A O 12
ATOM 14755 N N . GLN A 1 66 ? 24.682 -11.689 -15.853 1.00 33.20 141 GLN A N 12
ATOM 14756 C CA . GLN A 1 66 ? 25.622 -12.781 -16.001 1.00 4.42 141 GLN A CA 12
ATOM 14757 C C . GLN A 1 66 ? 27.063 -12.258 -16.014 1.00 14.13 141 GLN A C 12
ATOM 14758 O O . GLN A 1 66 ? 27.992 -12.941 -15.618 1.00 3.11 141 GLN A O 12
ATOM 14772 N N . ARG A 1 67 ? 27.225 -11.015 -16.421 1.00 42.45 142 ARG A N 12
ATOM 14773 C CA . ARG A 1 67 ? 28.538 -10.386 -16.470 1.00 51.21 142 ARG A CA 12
ATOM 14774 C C . ARG A 1 67 ? 28.894 -9.834 -15.089 1.00 74.32 142 ARG A C 12
ATOM 14775 O O . ARG A 1 67 ? 29.990 -9.370 -14.863 1.00 3.32 142 ARG A O 12
ATOM 14796 N N . THR A 1 68 ? 27.944 -9.906 -14.175 1.00 22.21 143 THR A N 12
ATOM 14797 C CA . THR A 1 68 ? 28.131 -9.426 -12.824 1.00 14.13 143 THR A CA 12
ATOM 14798 C C . THR A 1 68 ? 28.350 -10.651 -11.887 1.00 14.24 143 THR A C 12
ATOM 14799 O O . THR A 1 68 ? 28.327 -10.548 -10.672 1.00 12.41 143 THR A O 12
ATOM 14810 N N . ARG A 1 69 ? 28.572 -11.814 -12.496 1.00 52.24 144 ARG A N 12
ATOM 14811 C CA . ARG A 1 69 ? 28.841 -13.044 -11.738 1.00 35.43 144 ARG A CA 12
ATOM 14812 C C . ARG A 1 69 ? 30.349 -13.234 -11.655 1.00 1.50 144 ARG A C 12
ATOM 14813 O O . ARG A 1 69 ? 30.841 -14.144 -10.992 1.00 53.24 144 ARG A O 12
ATOM 14834 N N . GLN A 1 70 ? 31.062 -12.367 -12.338 1.00 63.53 145 GLN A N 12
ATOM 14835 C CA . GLN A 1 70 ? 32.482 -12.508 -12.516 1.00 1.42 145 GLN A CA 12
ATOM 14836 C C . GLN A 1 70 ? 33.263 -12.084 -11.301 1.00 52.44 145 GLN A C 12
ATOM 14837 O O . GLN A 1 70 ? 33.179 -10.941 -10.845 1.00 42.04 145 GLN A O 12
ATOM 14851 N N . ARG A 1 71 ? 34.005 -13.014 -10.779 1.00 22.21 146 ARG A N 12
ATOM 14852 C CA . ARG A 1 71 ? 34.872 -12.770 -9.670 1.00 14.34 146 ARG A CA 12
ATOM 14853 C C . ARG A 1 71 ? 36.183 -12.285 -10.255 1.00 75.14 146 ARG A C 12
ATOM 14854 O O . ARG A 1 71 ? 36.885 -13.055 -10.906 1.00 73.33 146 ARG A O 12
ATOM 14875 N N . ASN A 1 72 ? 36.469 -11.031 -10.095 1.00 74.24 147 ASN A N 12
ATOM 14876 C CA . ASN A 1 72 ? 37.682 -10.474 -10.650 1.00 22.13 147 ASN A CA 12
ATOM 14877 C C . ASN A 1 72 ? 38.565 -9.954 -9.550 1.00 33.55 147 ASN A C 12
ATOM 14878 O O . ASN A 1 72 ? 38.218 -8.958 -8.891 1.00 23.34 147 ASN A O 12
ATOM 14889 N N . GLU A 1 73 ? 39.689 -10.607 -9.356 1.00 11.34 148 GLU A N 12
ATOM 14890 C CA . GLU A 1 73 ? 40.658 -10.193 -8.366 1.00 33.42 148 GLU A CA 12
ATOM 14891 C C . GLU A 1 73 ? 41.277 -8.888 -8.814 1.00 3.12 148 GLU A C 12
ATOM 14892 O O . GLU A 1 73 ? 42.044 -8.836 -9.778 1.00 20.41 148 GLU A O 12
ATOM 14904 N N . THR A 1 74 ? 40.916 -7.841 -8.142 1.00 34.32 149 THR A N 12
ATOM 14905 C CA . THR A 1 74 ? 41.343 -6.521 -8.521 1.00 61.23 149 THR A CA 12
ATOM 14906 C C . THR A 1 74 ? 42.400 -6.033 -7.529 1.00 23.53 149 THR A C 12
ATOM 14907 O O . THR A 1 74 ? 43.480 -5.591 -7.898 1.00 34.42 149 THR A O 12
ATOM 14918 N N . GLN A 1 75 ? 42.061 -6.156 -6.280 1.00 13.34 150 GLN A N 12
ATOM 14919 C CA . GLN A 1 75 ? 42.918 -5.861 -5.142 1.00 2.24 150 GLN A CA 12
ATOM 14920 C C . GLN A 1 75 ? 42.667 -7.036 -4.252 1.00 4.05 150 GLN A C 12
ATOM 14921 O O . GLN A 1 75 ? 42.776 -6.967 -3.033 1.00 54.05 150 GLN A O 12
ATOM 14935 N N . VAL A 1 76 ? 42.431 -8.135 -4.962 1.00 24.40 151 VAL A N 12
ATOM 14936 C CA . VAL A 1 76 ? 41.797 -9.329 -4.504 1.00 33.33 151 VAL A CA 12
ATOM 14937 C C . VAL A 1 76 ? 40.317 -8.963 -4.536 1.00 50.42 151 VAL A C 12
ATOM 14938 O O . VAL A 1 76 ? 39.663 -8.906 -3.502 1.00 11.54 151 VAL A O 12
ATOM 14953 N N . GLY A 1 1 ? -3.802 0.425 -6.520 1.00 53.10 76 GLY A N 13
ATOM 14954 C CA . GLY A 1 1 ? -2.942 0.175 -5.351 1.00 54.23 76 GLY A CA 13
ATOM 14955 C C . GLY A 1 1 ? -1.703 1.004 -5.457 1.00 63.03 76 GLY A C 13
ATOM 14956 O O . GLY A 1 1 ? -1.729 2.040 -6.116 1.00 53.12 76 GLY A O 13
ATOM 14962 N N . SER A 1 2 ? -0.639 0.578 -4.834 1.00 54.11 77 SER A N 13
ATOM 14963 C CA . SER A 1 2 ? 0.614 1.276 -4.918 1.00 32.13 77 SER A CA 13
ATOM 14964 C C . SER A 1 2 ? 1.303 0.916 -6.236 1.00 31.34 77 SER A C 13
ATOM 14965 O O . SER A 1 2 ? 1.947 -0.114 -6.345 1.00 10.41 77 SER A O 13
ATOM 14973 N N . HIS A 1 3 ? 1.088 1.740 -7.241 1.00 2.10 78 HIS A N 13
ATOM 14974 C CA . HIS A 1 3 ? 1.643 1.501 -8.576 1.00 10.34 78 HIS A CA 13
ATOM 14975 C C . HIS A 1 3 ? 2.787 2.448 -8.835 1.00 62.15 78 HIS A C 13
ATOM 14976 O O . HIS A 1 3 ? 3.196 2.658 -9.966 1.00 73.32 78 HIS A O 13
ATOM 14990 N N . MET A 1 4 ? 3.305 3.021 -7.778 1.00 4.43 79 MET A N 13
ATOM 14991 C CA . MET A 1 4 ? 4.407 3.946 -7.899 1.00 41.03 79 MET A CA 13
ATOM 14992 C C . MET A 1 4 ? 5.699 3.170 -8.058 1.00 44.44 79 MET A C 13
ATOM 14993 O O . MET A 1 4 ? 6.467 3.427 -8.961 1.00 32.43 79 MET A O 13
ATOM 15007 N N . SER A 1 5 ? 5.913 2.234 -7.174 1.00 53.45 80 SER A N 13
ATOM 15008 C CA . SER A 1 5 ? 7.056 1.379 -7.223 1.00 71.23 80 SER A CA 13
ATOM 15009 C C . SER A 1 5 ? 6.648 -0.038 -6.798 1.00 53.55 80 SER A C 13
ATOM 15010 O O . SER A 1 5 ? 6.547 -0.330 -5.599 1.00 4.25 80 SER A O 13
ATOM 15018 N N . ARG A 1 6 ? 6.335 -0.884 -7.747 1.00 20.22 81 ARG A N 13
ATOM 15019 C CA . ARG A 1 6 ? 5.910 -2.233 -7.423 1.00 73.32 81 ARG A CA 13
ATOM 15020 C C . ARG A 1 6 ? 6.965 -3.212 -7.926 1.00 51.52 81 ARG A C 13
ATOM 15021 O O . ARG A 1 6 ? 7.058 -3.458 -9.126 1.00 32.04 81 ARG A O 13
ATOM 15042 N N . SER A 1 7 ? 7.793 -3.710 -7.047 1.00 1.41 82 SER A N 13
ATOM 15043 C CA . SER A 1 7 ? 8.789 -4.671 -7.441 1.00 30.12 82 SER A CA 13
ATOM 15044 C C . SER A 1 7 ? 8.313 -6.089 -7.145 1.00 15.00 82 SER A C 13
ATOM 15045 O O . SER A 1 7 ? 8.084 -6.449 -5.983 1.00 73.34 82 SER A O 13
ATOM 15053 N N . VAL A 1 8 ? 8.164 -6.887 -8.172 1.00 64.30 83 VAL A N 13
ATOM 15054 C CA . VAL A 1 8 ? 7.744 -8.277 -8.023 1.00 32.32 83 VAL A CA 13
ATOM 15055 C C . VAL A 1 8 ? 8.580 -9.165 -8.930 1.00 24.22 83 VAL A C 13
ATOM 15056 O O . VAL A 1 8 ? 9.337 -8.657 -9.758 1.00 22.40 83 VAL A O 13
ATOM 15069 N N . TYR A 1 9 ? 8.447 -10.465 -8.788 1.00 1.31 84 TYR A N 13
ATOM 15070 C CA . TYR A 1 9 ? 9.262 -11.390 -9.548 1.00 71.52 84 TYR A CA 13
ATOM 15071 C C . TYR A 1 9 ? 8.617 -11.716 -10.878 1.00 23.43 84 TYR A C 13
ATOM 15072 O O . TYR A 1 9 ? 7.402 -11.514 -11.058 1.00 10.44 84 TYR A O 13
ATOM 15090 N N . GLY A 1 10 ? 9.423 -12.233 -11.794 1.00 62.23 85 GLY A N 13
ATOM 15091 C CA . GLY A 1 10 ? 8.992 -12.508 -13.161 1.00 24.40 85 GLY A CA 13
ATOM 15092 C C . GLY A 1 10 ? 7.670 -13.240 -13.278 1.00 32.32 85 GLY A C 13
ATOM 15093 O O . GLY A 1 10 ? 6.746 -12.741 -13.902 1.00 52.10 85 GLY A O 13
ATOM 15097 N N . THR A 1 11 ? 7.562 -14.370 -12.636 1.00 74.04 86 THR A N 13
ATOM 15098 C CA . THR A 1 11 ? 6.350 -15.165 -12.661 1.00 22.23 86 THR A CA 13
ATOM 15099 C C . THR A 1 11 ? 5.151 -14.422 -11.989 1.00 4.42 86 THR A C 13
ATOM 15100 O O . THR A 1 11 ? 3.988 -14.759 -12.205 1.00 4.40 86 THR A O 13
ATOM 15111 N N . THR A 1 12 ? 5.436 -13.372 -11.218 1.00 75.40 87 THR A N 13
ATOM 15112 C CA . THR A 1 12 ? 4.397 -12.617 -10.596 1.00 42.03 87 THR A CA 13
ATOM 15113 C C . THR A 1 12 ? 3.855 -11.676 -11.670 1.00 44.44 87 THR A C 13
ATOM 15114 O O . THR A 1 12 ? 2.660 -11.434 -11.754 1.00 24.25 87 THR A O 13
ATOM 15125 N N . LEU A 1 13 ? 4.766 -11.194 -12.525 1.00 43.51 88 LEU A N 13
ATOM 15126 C CA . LEU A 1 13 ? 4.380 -10.412 -13.718 1.00 12.20 88 LEU A CA 13
ATOM 15127 C C . LEU A 1 13 ? 3.542 -11.250 -14.637 1.00 1.35 88 LEU A C 13
ATOM 15128 O O . LEU A 1 13 ? 2.524 -10.788 -15.152 1.00 3.14 88 LEU A O 13
ATOM 15144 N N . GLU A 1 14 ? 3.947 -12.479 -14.811 1.00 24.01 89 GLU A N 13
ATOM 15145 C CA . GLU A 1 14 ? 3.249 -13.404 -15.679 1.00 44.21 89 GLU A CA 13
ATOM 15146 C C . GLU A 1 14 ? 1.828 -13.687 -15.173 1.00 32.21 89 GLU A C 13
ATOM 15147 O O . GLU A 1 14 ? 0.927 -13.953 -15.952 1.00 34.33 89 GLU A O 13
ATOM 15159 N N . ALA A 1 15 ? 1.632 -13.579 -13.871 1.00 55.51 90 ALA A N 13
ATOM 15160 C CA . ALA A 1 15 ? 0.318 -13.765 -13.277 1.00 75.30 90 ALA A CA 13
ATOM 15161 C C . ALA A 1 15 ? -0.504 -12.459 -13.280 1.00 31.10 90 ALA A C 13
ATOM 15162 O O . ALA A 1 15 ? -1.641 -12.436 -13.736 1.00 13.51 90 ALA A O 13
ATOM 15169 N N . ILE A 1 16 ? 0.089 -11.377 -12.784 1.00 3.51 91 ILE A N 13
ATOM 15170 C CA . ILE A 1 16 ? -0.602 -10.086 -12.670 1.00 2.43 91 ILE A CA 13
ATOM 15171 C C . ILE A 1 16 ? -0.900 -9.495 -14.048 1.00 44.44 91 ILE A C 13
ATOM 15172 O O . ILE A 1 16 ? -2.066 -9.173 -14.378 1.00 60.44 91 ILE A O 13
ATOM 15188 N N . THR A 1 17 ? 0.125 -9.376 -14.856 1.00 72.44 92 THR A N 13
ATOM 15189 C CA . THR A 1 17 ? -0.011 -8.834 -16.174 1.00 14.21 92 THR A CA 13
ATOM 15190 C C . THR A 1 17 ? -0.732 -9.850 -17.063 1.00 10.41 92 THR A C 13
ATOM 15191 O O . THR A 1 17 ? -1.517 -9.463 -17.941 1.00 72.22 92 THR A O 13
ATOM 15202 N N . LYS A 1 18 ? -0.559 -11.151 -16.721 1.00 13.35 93 LYS A N 13
ATOM 15203 C CA . LYS A 1 18 ? -1.121 -12.296 -17.469 1.00 43.04 93 LYS A CA 13
ATOM 15204 C C . LYS A 1 18 ? -0.384 -12.462 -18.771 1.00 2.42 93 LYS A C 13
ATOM 15205 O O . LYS A 1 18 ? -0.910 -12.993 -19.746 1.00 52.13 93 LYS A O 13
ATOM 15224 N N . LYS A 1 19 ? 0.853 -12.026 -18.767 1.00 11.02 94 LYS A N 13
ATOM 15225 C CA . LYS A 1 19 ? 1.705 -12.163 -19.908 1.00 43.42 94 LYS A CA 13
ATOM 15226 C C . LYS A 1 19 ? 3.005 -12.728 -19.474 1.00 61.44 94 LYS A C 13
ATOM 15227 O O . LYS A 1 19 ? 3.588 -12.251 -18.501 1.00 24.35 94 LYS A O 13
ATOM 15246 N N . SER A 1 20 ? 3.442 -13.748 -20.169 1.00 22.10 95 SER A N 13
ATOM 15247 C CA . SER A 1 20 ? 4.698 -14.378 -19.905 1.00 25.33 95 SER A CA 13
ATOM 15248 C C . SER A 1 20 ? 5.834 -13.380 -20.128 1.00 33.52 95 SER A C 13
ATOM 15249 O O . SER A 1 20 ? 5.702 -12.438 -20.943 1.00 23.01 95 SER A O 13
ATOM 15257 N N . LEU A 1 21 ? 6.938 -13.591 -19.442 1.00 33.04 96 LEU A N 13
ATOM 15258 C CA . LEU A 1 21 ? 8.093 -12.699 -19.507 1.00 20.15 96 LEU A CA 13
ATOM 15259 C C . LEU A 1 21 ? 8.588 -12.489 -20.918 1.00 2.13 96 LEU A C 13
ATOM 15260 O O . LEU A 1 21 ? 9.062 -11.415 -21.253 1.00 43.25 96 LEU A O 13
ATOM 15276 N N . TYR A 1 22 ? 8.455 -13.501 -21.743 1.00 31.55 97 TYR A N 13
ATOM 15277 C CA . TYR A 1 22 ? 8.883 -13.430 -23.129 1.00 2.55 97 TYR A CA 13
ATOM 15278 C C . TYR A 1 22 ? 8.108 -12.337 -23.894 1.00 32.44 97 TYR A C 13
ATOM 15279 O O . TYR A 1 22 ? 8.705 -11.572 -24.651 1.00 73.04 97 TYR A O 13
ATOM 15297 N N . ASP A 1 23 ? 6.823 -12.222 -23.593 1.00 65.21 98 ASP A N 13
ATOM 15298 C CA . ASP A 1 23 ? 5.892 -11.308 -24.292 1.00 73.33 98 ASP A CA 13
ATOM 15299 C C . ASP A 1 23 ? 6.032 -9.883 -23.796 1.00 62.22 98 ASP A C 13
ATOM 15300 O O . ASP A 1 23 ? 6.098 -8.939 -24.581 1.00 5.10 98 ASP A O 13
ATOM 15309 N N . LEU A 1 24 ? 6.140 -9.750 -22.497 1.00 74.13 99 LEU A N 13
ATOM 15310 C CA . LEU A 1 24 ? 6.173 -8.445 -21.861 1.00 5.31 99 LEU A CA 13
ATOM 15311 C C . LEU A 1 24 ? 7.444 -7.671 -22.218 1.00 42.24 99 LEU A C 13
ATOM 15312 O O . LEU A 1 24 ? 8.571 -8.043 -21.837 1.00 3.40 99 LEU A O 13
ATOM 15328 N N . SER A 1 25 ? 7.257 -6.636 -23.001 1.00 73.25 100 SER A N 13
ATOM 15329 C CA . SER A 1 25 ? 8.322 -5.793 -23.444 1.00 63.30 100 SER A CA 13
ATOM 15330 C C . SER A 1 25 ? 8.592 -4.717 -22.398 1.00 10.04 100 SER A C 13
ATOM 15331 O O . SER A 1 25 ? 7.764 -3.841 -22.147 1.00 13.01 100 SER A O 13
ATOM 15339 N N . ILE A 1 26 ? 9.720 -4.836 -21.763 1.00 1.43 101 ILE A N 13
ATOM 15340 C CA . ILE A 1 26 ? 10.157 -3.907 -20.747 1.00 25.44 101 ILE A CA 13
ATOM 15341 C C . ILE A 1 26 ? 11.504 -3.335 -21.204 1.00 15.20 101 ILE A C 13
ATOM 15342 O O . ILE A 1 26 ? 12.314 -4.082 -21.733 1.00 2.32 101 ILE A O 13
ATOM 15358 N N . ARG A 1 27 ? 11.730 -2.033 -21.051 1.00 2.51 102 ARG A N 13
ATOM 15359 C CA . ARG A 1 27 ? 12.960 -1.416 -21.464 1.00 71.22 102 ARG A CA 13
ATOM 15360 C C . ARG A 1 27 ? 13.839 -1.080 -20.269 1.00 20.42 102 ARG A C 13
ATOM 15361 O O . ARG A 1 27 ? 13.348 -0.681 -19.212 1.00 3.23 102 ARG A O 13
ATOM 15382 N N . CYS A 1 28 ? 15.125 -1.242 -20.452 1.00 0.35 103 CYS A N 13
ATOM 15383 C CA . CYS A 1 28 ? 16.088 -0.770 -19.506 1.00 2.44 103 CYS A CA 13
ATOM 15384 C C . CYS A 1 28 ? 16.239 0.726 -19.755 1.00 3.02 103 CYS A C 13
ATOM 15385 O O . CYS A 1 28 ? 16.615 1.134 -20.872 1.00 64.22 103 CYS A O 13
ATOM 15392 N N . HIS A 1 29 ? 15.973 1.533 -18.750 1.00 75.02 104 HIS A N 13
ATOM 15393 C CA . HIS A 1 29 ? 15.998 3.007 -18.882 1.00 31.33 104 HIS A CA 13
ATOM 15394 C C . HIS A 1 29 ? 17.385 3.602 -19.093 1.00 63.23 104 HIS A C 13
ATOM 15395 O O . HIS A 1 29 ? 17.523 4.795 -19.254 1.00 14.54 104 HIS A O 13
ATOM 15409 N N . ARG A 1 30 ? 18.395 2.774 -19.115 1.00 42.15 105 ARG A N 13
ATOM 15410 C CA . ARG A 1 30 ? 19.732 3.263 -19.369 1.00 42.32 105 ARG A CA 13
ATOM 15411 C C . ARG A 1 30 ? 20.121 2.899 -20.810 1.00 13.42 105 ARG A C 13
ATOM 15412 O O . ARG A 1 30 ? 20.987 3.536 -21.420 1.00 53.35 105 ARG A O 13
ATOM 15433 N N . CYS A 1 31 ? 19.460 1.907 -21.361 1.00 13.44 106 CYS A N 13
ATOM 15434 C CA . CYS A 1 31 ? 19.886 1.376 -22.627 1.00 45.32 106 CYS A CA 13
ATOM 15435 C C . CYS A 1 31 ? 18.918 1.639 -23.772 1.00 62.22 106 CYS A C 13
ATOM 15436 O O . CYS A 1 31 ? 19.335 1.568 -24.917 1.00 40.33 106 CYS A O 13
ATOM 15443 N N . GLN A 1 32 ? 17.592 1.862 -23.471 1.00 70.10 107 GLN A N 13
ATOM 15444 C CA . GLN A 1 32 ? 16.608 2.111 -24.493 1.00 72.13 107 GLN A CA 13
ATOM 15445 C C . GLN A 1 32 ? 16.336 0.800 -25.252 1.00 61.34 107 GLN A C 13
ATOM 15446 O O . GLN A 1 32 ? 15.727 0.751 -26.315 1.00 20.01 107 GLN A O 13
ATOM 15460 N N . ARG A 1 33 ? 16.695 -0.268 -24.598 1.00 14.15 108 ARG A N 13
ATOM 15461 C CA . ARG A 1 33 ? 16.542 -1.573 -25.125 1.00 2.02 108 ARG A CA 13
ATOM 15462 C C . ARG A 1 33 ? 15.437 -2.255 -24.431 1.00 14.31 108 ARG A C 13
ATOM 15463 O O . ARG A 1 33 ? 15.401 -2.246 -23.181 1.00 63.21 108 ARG A O 13
ATOM 15484 N N . PRO A 1 34 ? 14.499 -2.808 -25.175 1.00 10.55 109 PRO A N 13
ATOM 15485 C CA . PRO A 1 34 ? 13.578 -3.748 -24.619 1.00 53.33 109 PRO A CA 13
ATOM 15486 C C . PRO A 1 34 ? 14.403 -4.973 -24.255 1.00 12.52 109 PRO A C 13
ATOM 15487 O O . PRO A 1 34 ? 15.246 -5.412 -25.061 1.00 25.24 109 PRO A O 13
ATOM 15498 N N . LEU A 1 35 ? 14.236 -5.454 -23.054 1.00 33.41 110 LEU A N 13
ATOM 15499 C CA . LEU A 1 35 ? 14.966 -6.605 -22.574 1.00 24.13 110 LEU A CA 13
ATOM 15500 C C . LEU A 1 35 ? 14.745 -7.788 -23.482 1.00 31.01 110 LEU A C 13
ATOM 15501 O O . LEU A 1 35 ? 13.599 -8.171 -23.751 1.00 62.24 110 LEU A O 13
ATOM 15517 N N . GLY A 1 36 ? 15.824 -8.332 -23.979 1.00 43.53 111 GLY A N 13
ATOM 15518 C CA . GLY A 1 36 ? 15.736 -9.478 -24.815 1.00 24.42 111 GLY A CA 13
ATOM 15519 C C . GLY A 1 36 ? 15.574 -10.704 -23.967 1.00 71.02 111 GLY A C 13
ATOM 15520 O O . GLY A 1 36 ? 15.586 -10.598 -22.721 1.00 23.24 111 GLY A O 13
ATOM 15524 N N . PRO A 1 37 ? 15.412 -11.882 -24.567 1.00 65.02 112 PRO A N 13
ATOM 15525 C CA . PRO A 1 37 ? 15.245 -13.112 -23.814 1.00 74.54 112 PRO A CA 13
ATOM 15526 C C . PRO A 1 37 ? 16.434 -13.362 -22.881 1.00 34.44 112 PRO A C 13
ATOM 15527 O O . PRO A 1 37 ? 16.253 -13.809 -21.762 1.00 23.52 112 PRO A O 13
ATOM 15538 N N . GLU A 1 38 ? 17.627 -13.006 -23.336 1.00 64.25 113 GLU A N 13
ATOM 15539 C CA . GLU A 1 38 ? 18.838 -13.168 -22.570 1.00 55.24 113 GLU A CA 13
ATOM 15540 C C . GLU A 1 38 ? 18.835 -12.329 -21.293 1.00 10.24 113 GLU A C 13
ATOM 15541 O O . GLU A 1 38 ? 19.088 -12.843 -20.168 1.00 1.54 113 GLU A O 13
ATOM 15553 N N . GLU A 1 39 ? 18.468 -11.069 -21.453 1.00 51.43 114 GLU A N 13
ATOM 15554 C CA . GLU A 1 39 ? 18.401 -10.120 -20.368 1.00 62.12 114 GLU A CA 13
ATOM 15555 C C . GLU A 1 39 ? 17.381 -10.597 -19.347 1.00 42.53 114 GLU A C 13
ATOM 15556 O O . GLU A 1 39 ? 17.643 -10.620 -18.142 1.00 62.24 114 GLU A O 13
ATOM 15568 N N . LYS A 1 40 ? 16.233 -11.032 -19.856 1.00 34.45 115 LYS A N 13
ATOM 15569 C CA . LYS A 1 40 ? 15.152 -11.539 -19.027 1.00 1.43 115 LYS A CA 13
ATOM 15570 C C . LYS A 1 40 ? 15.584 -12.799 -18.289 1.00 51.54 115 LYS A C 13
ATOM 15571 O O . LYS A 1 40 ? 15.377 -12.919 -17.085 1.00 63.34 115 LYS A O 13
ATOM 15590 N N . GLN A 1 41 ? 16.229 -13.708 -19.003 1.00 31.14 116 GLN A N 13
ATOM 15591 C CA . GLN A 1 41 ? 16.697 -14.959 -18.430 1.00 62.42 116 GLN A CA 13
ATOM 15592 C C . GLN A 1 41 ? 17.717 -14.769 -17.361 1.00 12.31 116 GLN A C 13
ATOM 15593 O O . GLN A 1 41 ? 17.775 -15.572 -16.472 1.00 74.51 116 GLN A O 13
ATOM 15607 N N . LYS A 1 42 ? 18.510 -13.713 -17.410 1.00 53.20 117 LYS A N 13
ATOM 15608 C CA . LYS A 1 42 ? 19.473 -13.530 -16.338 1.00 21.44 117 LYS A CA 13
ATOM 15609 C C . LYS A 1 42 ? 18.759 -13.059 -15.052 1.00 13.45 117 LYS A C 13
ATOM 15610 O O . LYS A 1 42 ? 19.191 -13.347 -13.927 1.00 43.03 117 LYS A O 13
ATOM 15629 N N . LEU A 1 43 ? 17.647 -12.387 -15.223 1.00 32.33 118 LEU A N 13
ATOM 15630 C CA . LEU A 1 43 ? 16.868 -11.907 -14.092 1.00 74.52 118 LEU A CA 13
ATOM 15631 C C . LEU A 1 43 ? 16.084 -13.052 -13.526 1.00 65.22 118 LEU A C 13
ATOM 15632 O O . LEU A 1 43 ? 15.868 -13.139 -12.330 1.00 34.00 118 LEU A O 13
ATOM 15648 N N . VAL A 1 44 ? 15.660 -13.929 -14.403 1.00 50.04 119 VAL A N 13
ATOM 15649 C CA . VAL A 1 44 ? 15.005 -15.164 -13.994 1.00 21.24 119 VAL A CA 13
ATOM 15650 C C . VAL A 1 44 ? 16.036 -16.051 -13.302 1.00 40.42 119 VAL A C 13
ATOM 15651 O O . VAL A 1 44 ? 15.761 -16.657 -12.262 1.00 1.54 119 VAL A O 13
ATOM 15664 N N . ASP A 1 45 ? 17.238 -16.058 -13.863 1.00 71.24 120 ASP A N 13
ATOM 15665 C CA . ASP A 1 45 ? 18.353 -16.866 -13.364 1.00 51.14 120 ASP A CA 13
ATOM 15666 C C . ASP A 1 45 ? 18.687 -16.522 -11.945 1.00 60.42 120 ASP A C 13
ATOM 15667 O O . ASP A 1 45 ? 18.767 -17.387 -11.077 1.00 32.55 120 ASP A O 13
ATOM 15676 N N . GLU A 1 46 ? 18.810 -15.255 -11.682 1.00 54.10 121 GLU A N 13
ATOM 15677 C CA . GLU A 1 46 ? 19.189 -14.825 -10.373 1.00 24.14 121 GLU A CA 13
ATOM 15678 C C . GLU A 1 46 ? 18.019 -14.417 -9.511 1.00 64.22 121 GLU A C 13
ATOM 15679 O O . GLU A 1 46 ? 18.235 -13.907 -8.399 1.00 23.33 121 GLU A O 13
ATOM 15691 N N . LYS A 1 47 ? 16.807 -14.644 -10.004 1.00 33.40 122 LYS A N 13
ATOM 15692 C CA . LYS A 1 47 ? 15.568 -14.301 -9.279 1.00 33.40 122 LYS A CA 13
ATOM 15693 C C . LYS A 1 47 ? 15.487 -12.814 -8.899 1.00 73.24 122 LYS A C 13
ATOM 15694 O O . LYS A 1 47 ? 15.523 -12.446 -7.726 1.00 10.13 122 LYS A O 13
ATOM 15713 N N . LYS A 1 48 ? 15.490 -11.975 -9.902 1.00 63.43 123 LYS A N 13
ATOM 15714 C CA . LYS A 1 48 ? 15.393 -10.549 -9.706 1.00 2.34 123 LYS A CA 13
ATOM 15715 C C . LYS A 1 48 ? 13.969 -10.040 -9.873 1.00 32.13 123 LYS A C 13
ATOM 15716 O O . LYS A 1 48 ? 13.077 -10.772 -10.321 1.00 13.02 123 LYS A O 13
ATOM 15735 N N . ARG A 1 49 ? 13.762 -8.793 -9.510 1.00 42.51 124 ARG A N 13
ATOM 15736 C CA . ARG A 1 49 ? 12.443 -8.207 -9.494 1.00 33.11 124 ARG A CA 13
ATOM 15737 C C . ARG A 1 49 ? 12.346 -7.178 -10.588 1.00 44.11 124 ARG A C 13
ATOM 15738 O O . ARG A 1 49 ? 13.329 -6.495 -10.887 1.00 64.54 124 ARG A O 13
ATOM 15759 N N . PHE A 1 50 ? 11.193 -7.069 -11.170 1.00 10.23 125 PHE A N 13
ATOM 15760 C CA . PHE A 1 50 ? 10.925 -6.052 -12.150 1.00 12.31 125 PHE A CA 13
ATOM 15761 C C . PHE A 1 50 ? 10.156 -4.960 -11.441 1.00 21.44 125 PHE A C 13
ATOM 15762 O O . PHE A 1 50 ? 9.516 -5.231 -10.408 1.00 31.13 125 PHE A O 13
ATOM 15779 N N . HIS A 1 51 ? 10.204 -3.756 -11.944 1.00 22.33 126 HIS A N 13
ATOM 15780 C CA . HIS A 1 51 ? 9.592 -2.653 -11.246 1.00 23.55 126 HIS A CA 13
ATOM 15781 C C . HIS A 1 51 ? 8.481 -2.021 -12.058 1.00 52.42 126 HIS A C 13
ATOM 15782 O O . HIS A 1 51 ? 8.696 -1.591 -13.188 1.00 33.21 126 HIS A O 13
ATOM 15796 N N . GLU A 1 52 ? 7.300 -2.028 -11.510 1.00 23.33 127 GLU A N 13
ATOM 15797 C CA . GLU A 1 52 ? 6.170 -1.356 -12.098 1.00 5.41 127 GLU A CA 13
ATOM 15798 C C . GLU A 1 52 ? 6.161 0.075 -11.597 1.00 52.32 127 GLU A C 13
ATOM 15799 O O . GLU A 1 52 ? 6.098 0.309 -10.375 1.00 40.44 127 GLU A O 13
ATOM 15811 N N . ILE A 1 53 ? 6.273 1.003 -12.498 1.00 44.11 128 ILE A N 13
ATOM 15812 C CA . ILE A 1 53 ? 6.162 2.392 -12.176 1.00 52.32 128 ILE A CA 13
ATOM 15813 C C . ILE A 1 53 ? 5.069 3.001 -13.054 1.00 63.41 128 ILE A C 13
ATOM 15814 O O . ILE A 1 53 ? 5.129 2.929 -14.292 1.00 5.53 128 ILE A O 13
ATOM 15830 N N . ALA A 1 54 ? 4.009 3.473 -12.406 1.00 70.12 129 ALA A N 13
ATOM 15831 C CA . ALA A 1 54 ? 2.843 4.089 -13.063 1.00 44.12 129 ALA A CA 13
ATOM 15832 C C . ALA A 1 54 ? 2.092 3.055 -13.910 1.00 53.50 129 ALA A C 13
ATOM 15833 O O . ALA A 1 54 ? 1.343 3.398 -14.829 1.00 40.15 129 ALA A O 13
ATOM 15840 N N . GLY A 1 55 ? 2.277 1.788 -13.565 1.00 12.33 130 GLY A N 13
ATOM 15841 C CA . GLY A 1 55 ? 1.643 0.703 -14.280 1.00 12.13 130 GLY A CA 13
ATOM 15842 C C . GLY A 1 55 ? 2.433 0.282 -15.507 1.00 2.12 130 GLY A C 13
ATOM 15843 O O . GLY A 1 55 ? 1.944 -0.481 -16.351 1.00 72.50 130 GLY A O 13
ATOM 15847 N N . ARG A 1 56 ? 3.597 0.871 -15.681 1.00 23.32 131 ARG A N 13
ATOM 15848 C CA . ARG A 1 56 ? 4.503 0.521 -16.750 1.00 30.04 131 ARG A CA 13
ATOM 15849 C C . ARG A 1 56 ? 5.663 -0.231 -16.149 1.00 61.04 131 ARG A C 13
ATOM 15850 O O . ARG A 1 56 ? 6.124 0.114 -15.074 1.00 70.43 131 ARG A O 13
ATOM 15871 N N . TRP A 1 57 ? 6.124 -1.242 -16.813 1.00 71.01 132 TRP A N 13
ATOM 15872 C CA . TRP A 1 57 ? 7.211 -2.017 -16.286 1.00 24.32 132 TRP A CA 13
ATOM 15873 C C . TRP A 1 57 ? 8.547 -1.477 -16.708 1.00 4.20 132 TRP A C 13
ATOM 15874 O O . TRP A 1 57 ? 8.694 -0.889 -17.785 1.00 22.00 132 TRP A O 13
ATOM 15895 N N . THR A 1 58 ? 9.508 -1.719 -15.869 1.00 75.23 133 THR A N 13
ATOM 15896 C CA . THR A 1 58 ? 10.858 -1.275 -16.021 1.00 74.14 133 THR A CA 13
ATOM 15897 C C . THR A 1 58 ? 11.754 -2.330 -15.404 1.00 62.35 133 THR A C 13
ATOM 15898 O O . THR A 1 58 ? 11.334 -3.046 -14.469 1.00 62.21 133 THR A O 13
ATOM 15909 N N . GLY A 1 59 ? 12.922 -2.480 -15.941 1.00 74.14 134 GLY A N 13
ATOM 15910 C CA . GLY A 1 59 ? 13.837 -3.438 -15.439 1.00 22.02 134 GLY A CA 13
ATOM 15911 C C . GLY A 1 59 ? 15.191 -3.175 -15.981 1.00 1.11 134 GLY A C 13
ATOM 15912 O O . GLY A 1 59 ? 15.329 -2.511 -17.015 1.00 2.32 134 GLY A O 13
ATOM 15916 N N . GLN A 1 60 ? 16.182 -3.648 -15.310 1.00 75.32 135 GLN A N 13
ATOM 15917 C CA . GLN A 1 60 ? 17.518 -3.467 -15.751 1.00 5.13 135 GLN A CA 13
ATOM 15918 C C . GLN A 1 60 ? 18.023 -4.706 -16.422 1.00 0.02 135 GLN A C 13
ATOM 15919 O O . GLN A 1 60 ? 17.982 -5.790 -15.857 1.00 34.13 135 GLN A O 13
ATOM 15933 N N . CYS A 1 61 ? 18.443 -4.548 -17.643 1.00 22.23 136 CYS A N 13
ATOM 15934 C CA . CYS A 1 61 ? 19.025 -5.637 -18.356 1.00 42.14 136 CYS A CA 13
ATOM 15935 C C . CYS A 1 61 ? 20.431 -5.956 -17.829 1.00 43.34 136 CYS A C 13
ATOM 15936 O O . CYS A 1 61 ? 21.204 -5.051 -17.437 1.00 75.32 136 CYS A O 13
ATOM 15943 N N . ALA A 1 62 ? 20.749 -7.214 -17.893 1.00 41.30 137 ALA A N 13
ATOM 15944 C CA . ALA A 1 62 ? 22.015 -7.812 -17.466 1.00 40.10 137 ALA A CA 13
ATOM 15945 C C . ALA A 1 62 ? 23.158 -7.314 -18.317 1.00 2.03 137 ALA A C 13
ATOM 15946 O O . ALA A 1 62 ? 24.324 -7.431 -17.934 1.00 34.51 137 ALA A O 13
ATOM 15953 N N . ASN A 1 63 ? 22.812 -6.778 -19.463 1.00 23.32 138 ASN A N 13
ATOM 15954 C CA . ASN A 1 63 ? 23.729 -6.162 -20.392 1.00 2.40 138 ASN A CA 13
ATOM 15955 C C . ASN A 1 63 ? 24.643 -5.209 -19.625 1.00 3.55 138 ASN A C 13
ATOM 15956 O O . ASN A 1 63 ? 25.870 -5.305 -19.723 1.00 65.04 138 ASN A O 13
ATOM 15967 N N . CYS A 1 64 ? 24.038 -4.312 -18.869 1.00 45.15 139 CYS A N 13
ATOM 15968 C CA . CYS A 1 64 ? 24.765 -3.441 -17.974 1.00 13.52 139 CYS A CA 13
ATOM 15969 C C . CYS A 1 64 ? 24.986 -4.102 -16.586 1.00 74.13 139 CYS A C 13
ATOM 15970 O O . CYS A 1 64 ? 26.113 -4.228 -16.115 1.00 51.50 139 CYS A O 13
ATOM 15977 N N . TRP A 1 65 ? 23.888 -4.576 -15.998 1.00 4.12 140 TRP A N 13
ATOM 15978 C CA . TRP A 1 65 ? 23.836 -5.139 -14.633 1.00 51.05 140 TRP A CA 13
ATOM 15979 C C . TRP A 1 65 ? 24.871 -6.241 -14.332 1.00 22.24 140 TRP A C 13
ATOM 15980 O O . TRP A 1 65 ? 25.557 -6.197 -13.301 1.00 33.22 140 TRP A O 13
ATOM 16001 N N . GLN A 1 66 ? 25.029 -7.181 -15.235 1.00 73.42 141 GLN A N 13
ATOM 16002 C CA . GLN A 1 66 ? 25.870 -8.343 -14.981 1.00 30.52 141 GLN A CA 13
ATOM 16003 C C . GLN A 1 66 ? 27.360 -7.969 -14.996 1.00 2.43 141 GLN A C 13
ATOM 16004 O O . GLN A 1 66 ? 28.204 -8.745 -14.599 1.00 22.01 141 GLN A O 13
ATOM 16018 N N . ARG A 1 67 ? 27.671 -6.755 -15.425 1.00 14.11 142 ARG A N 13
ATOM 16019 C CA . ARG A 1 67 ? 29.063 -6.315 -15.481 1.00 42.12 142 ARG A CA 13
ATOM 16020 C C . ARG A 1 67 ? 29.500 -5.868 -14.094 1.00 31.21 142 ARG A C 13
ATOM 16021 O O . ARG A 1 67 ? 30.678 -5.790 -13.794 1.00 55.14 142 ARG A O 13
ATOM 16042 N N . THR A 1 68 ? 28.525 -5.583 -13.253 1.00 3.53 143 THR A N 13
ATOM 16043 C CA . THR A 1 68 ? 28.777 -5.199 -11.884 1.00 34.41 143 THR A CA 13
ATOM 16044 C C . THR A 1 68 ? 28.553 -6.441 -10.982 1.00 73.13 143 THR A C 13
ATOM 16045 O O . THR A 1 68 ? 28.672 -6.402 -9.753 1.00 51.05 143 THR A O 13
ATOM 16056 N N . ARG A 1 69 ? 28.270 -7.553 -11.621 1.00 53.35 144 ARG A N 13
ATOM 16057 C CA . ARG A 1 69 ? 27.997 -8.774 -10.930 1.00 64.02 144 ARG A CA 13
ATOM 16058 C C . ARG A 1 69 ? 29.221 -9.622 -10.765 1.00 45.34 144 ARG A C 13
ATOM 16059 O O . ARG A 1 69 ? 29.584 -10.389 -11.644 1.00 44.05 144 ARG A O 13
ATOM 16080 N N . GLN A 1 70 ? 29.891 -9.427 -9.658 1.00 43.20 145 GLN A N 13
ATOM 16081 C CA . GLN A 1 70 ? 30.973 -10.298 -9.289 1.00 61.31 145 GLN A CA 13
ATOM 16082 C C . GLN A 1 70 ? 30.368 -11.617 -8.863 1.00 44.41 145 GLN A C 13
ATOM 16083 O O . GLN A 1 70 ? 29.791 -11.734 -7.772 1.00 12.12 145 GLN A O 13
ATOM 16097 N N . ARG A 1 71 ? 30.388 -12.556 -9.756 1.00 0.31 146 ARG A N 13
ATOM 16098 C CA . ARG A 1 71 ? 29.784 -13.829 -9.521 1.00 63.15 146 ARG A CA 13
ATOM 16099 C C . ARG A 1 71 ? 30.858 -14.869 -9.320 1.00 32.05 146 ARG A C 13
ATOM 16100 O O . ARG A 1 71 ? 31.548 -15.254 -10.280 1.00 72.11 146 ARG A O 13
ATOM 16121 N N . ASN A 1 72 ? 31.084 -15.237 -8.089 1.00 63.00 147 ASN A N 13
ATOM 16122 C CA . ASN A 1 72 ? 31.985 -16.317 -7.784 1.00 63.13 147 ASN A CA 13
ATOM 16123 C C . ASN A 1 72 ? 31.454 -17.132 -6.616 1.00 33.13 147 ASN A C 13
ATOM 16124 O O . ASN A 1 72 ? 31.810 -16.880 -5.460 1.00 64.21 147 ASN A O 13
ATOM 16135 N N . GLU A 1 73 ? 30.539 -18.025 -6.897 1.00 41.33 148 GLU A N 13
ATOM 16136 C CA . GLU A 1 73 ? 29.993 -18.891 -5.872 1.00 23.11 148 GLU A CA 13
ATOM 16137 C C . GLU A 1 73 ? 31.001 -19.969 -5.503 1.00 4.21 148 GLU A C 13
ATOM 16138 O O . GLU A 1 73 ? 31.329 -20.842 -6.314 1.00 1.41 148 GLU A O 13
ATOM 16150 N N . THR A 1 74 ? 31.553 -19.853 -4.333 1.00 61.43 149 THR A N 13
ATOM 16151 C CA . THR A 1 74 ? 32.466 -20.823 -3.800 1.00 63.41 149 THR A CA 13
ATOM 16152 C C . THR A 1 74 ? 32.168 -20.983 -2.315 1.00 4.34 149 THR A C 13
ATOM 16153 O O . THR A 1 74 ? 31.978 -19.987 -1.617 1.00 63.41 149 THR A O 13
ATOM 16164 N N . GLN A 1 75 ? 32.073 -22.213 -1.862 1.00 14.11 150 GLN A N 13
ATOM 16165 C CA . GLN A 1 75 ? 31.778 -22.490 -0.477 1.00 10.04 150 GLN A CA 13
ATOM 16166 C C . GLN A 1 75 ? 33.045 -22.444 0.353 1.00 55.43 150 GLN A C 13
ATOM 16167 O O . GLN A 1 75 ? 34.155 -22.534 -0.190 1.00 3.25 150 GLN A O 13
ATOM 16181 N N . VAL A 1 76 ? 32.867 -22.317 1.638 1.00 32.12 151 VAL A N 13
ATOM 16182 C CA . VAL A 1 76 ? 33.908 -22.272 2.605 1.00 73.42 151 VAL A CA 13
ATOM 16183 C C . VAL A 1 76 ? 33.424 -23.095 3.774 1.00 52.55 151 VAL A C 13
ATOM 16184 O O . VAL A 1 76 ? 34.192 -23.906 4.296 1.00 44.54 151 VAL A O 13
ATOM 16199 N N . GLY A 1 1 ? 6.002 2.081 -4.177 1.00 3.12 76 GLY A N 14
ATOM 16200 C CA . GLY A 1 1 ? 4.827 2.910 -4.511 1.00 64.01 76 GLY A CA 14
ATOM 16201 C C . GLY A 1 1 ? 3.749 2.043 -5.090 1.00 51.11 76 GLY A C 14
ATOM 16202 O O . GLY A 1 1 ? 3.955 0.851 -5.201 1.00 71.35 76 GLY A O 14
ATOM 16208 N N . SER A 1 2 ? 2.614 2.618 -5.456 1.00 74.55 77 SER A N 14
ATOM 16209 C CA . SER A 1 2 ? 1.533 1.833 -6.029 1.00 11.04 77 SER A CA 14
ATOM 16210 C C . SER A 1 2 ? 1.820 1.553 -7.509 1.00 44.01 77 SER A C 14
ATOM 16211 O O . SER A 1 2 ? 1.805 0.421 -7.932 1.00 22.42 77 SER A O 14
ATOM 16219 N N . HIS A 1 3 ? 2.121 2.605 -8.265 1.00 22.34 78 HIS A N 14
ATOM 16220 C CA . HIS A 1 3 ? 2.507 2.459 -9.679 1.00 42.12 78 HIS A CA 14
ATOM 16221 C C . HIS A 1 3 ? 3.725 3.293 -9.975 1.00 3.30 78 HIS A C 14
ATOM 16222 O O . HIS A 1 3 ? 4.179 3.381 -11.099 1.00 73.14 78 HIS A O 14
ATOM 16236 N N . MET A 1 4 ? 4.249 3.917 -8.947 1.00 63.03 79 MET A N 14
ATOM 16237 C CA . MET A 1 4 ? 5.437 4.740 -9.093 1.00 70.42 79 MET A CA 14
ATOM 16238 C C . MET A 1 4 ? 6.634 3.825 -9.118 1.00 14.23 79 MET A C 14
ATOM 16239 O O . MET A 1 4 ? 7.484 3.916 -9.973 1.00 41.44 79 MET A O 14
ATOM 16253 N N . SER A 1 5 ? 6.668 2.967 -8.144 1.00 22.21 80 SER A N 14
ATOM 16254 C CA . SER A 1 5 ? 7.668 1.970 -8.006 1.00 51.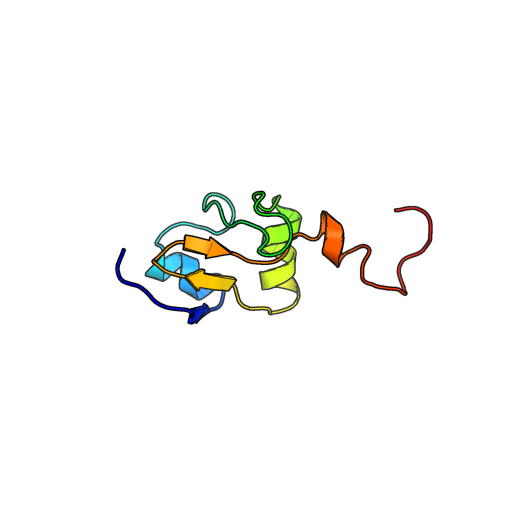31 80 SER A CA 14
ATOM 16255 C C . SER A 1 5 ? 7.005 0.688 -7.495 1.00 11.52 80 SER A C 14
ATOM 16256 O O . SER A 1 5 ? 6.736 0.557 -6.289 1.00 31.31 80 SER A O 14
ATOM 16264 N N . ARG A 1 6 ? 6.646 -0.196 -8.388 1.00 62.04 81 ARG A N 14
ATOM 16265 C CA . ARG A 1 6 ? 5.953 -1.412 -7.994 1.00 70.21 81 ARG A CA 14
ATOM 16266 C C . ARG A 1 6 ? 6.759 -2.647 -8.355 1.00 74.43 81 ARG A C 14
ATOM 16267 O O . ARG A 1 6 ? 7.045 -2.886 -9.510 1.00 40.02 81 ARG A O 14
ATOM 16288 N N . SER A 1 7 ? 7.152 -3.407 -7.355 1.00 41.23 82 SER A N 14
ATOM 16289 C CA . SER A 1 7 ? 7.916 -4.608 -7.583 1.00 25.40 82 SER A CA 14
ATOM 16290 C C . SER A 1 7 ? 7.092 -5.846 -7.212 1.00 52.41 82 SER A C 14
ATOM 16291 O O . SER A 1 7 ? 6.739 -6.031 -6.034 1.00 14.35 82 SER A O 14
ATOM 16299 N N . VAL A 1 8 ? 6.809 -6.696 -8.186 1.00 14.13 83 VAL A N 14
ATOM 16300 C CA . VAL A 1 8 ? 6.031 -7.925 -7.959 1.00 32.21 83 VAL A CA 14
ATOM 16301 C C . VAL A 1 8 ? 6.648 -9.097 -8.726 1.00 24.34 83 VAL A C 14
ATOM 16302 O O . VAL A 1 8 ? 7.614 -8.905 -9.471 1.00 65.21 83 VAL A O 14
ATOM 16315 N N . TYR A 1 9 ? 6.093 -10.291 -8.557 1.00 2.41 84 TYR A N 14
ATOM 16316 C CA . TYR A 1 9 ? 6.652 -11.490 -9.176 1.00 14.24 84 TYR A CA 14
ATOM 16317 C C . TYR A 1 9 ? 6.068 -11.682 -10.562 1.00 55.03 84 TYR A C 14
ATOM 16318 O O . TYR A 1 9 ? 5.001 -11.128 -10.873 1.00 45.41 84 TYR A O 14
ATOM 16336 N N . GLY A 1 10 ? 6.740 -12.491 -11.377 1.00 34.33 85 GLY A N 14
ATOM 16337 C CA . GLY A 1 10 ? 6.307 -12.745 -12.753 1.00 14.32 85 GLY A CA 14
ATOM 16338 C C . GLY A 1 10 ? 4.869 -13.184 -12.845 1.00 53.53 85 GLY A C 14
ATOM 16339 O O . GLY A 1 10 ? 4.112 -12.666 -13.648 1.00 33.15 85 GLY A O 14
ATOM 16343 N N . THR A 1 11 ? 4.486 -14.077 -11.960 1.00 33.32 86 THR A N 14
ATOM 16344 C CA . THR A 1 11 ? 3.142 -14.604 -11.888 1.00 60.15 86 THR A CA 14
ATOM 16345 C C . THR A 1 11 ? 2.118 -13.490 -11.518 1.00 55.53 86 THR A C 14
ATOM 16346 O O . THR A 1 11 ? 0.921 -13.623 -11.747 1.00 2.20 86 THR A O 14
ATOM 16357 N N . THR A 1 12 ? 2.607 -12.388 -10.980 1.00 14.41 87 THR A N 14
ATOM 16358 C CA . THR A 1 12 ? 1.765 -11.310 -10.603 1.00 23.22 87 THR A CA 14
ATOM 16359 C C . THR A 1 12 ? 1.605 -10.400 -11.829 1.00 40.15 87 THR A C 14
ATOM 16360 O O . THR A 1 12 ? 0.530 -9.857 -12.073 1.00 30.54 87 THR A O 14
ATOM 16371 N N . LEU A 1 13 ? 2.691 -10.269 -12.616 1.00 64.54 88 LEU A N 14
ATOM 16372 C CA . LEU A 1 13 ? 2.636 -9.516 -13.891 1.00 4.35 88 LEU A CA 14
ATOM 16373 C C . LEU A 1 13 ? 1.655 -10.153 -14.850 1.00 23.22 88 LEU A C 14
ATOM 16374 O O . LEU A 1 13 ? 0.845 -9.441 -15.462 1.00 71.00 88 LEU A O 14
ATOM 16390 N N . GLU A 1 14 ? 1.709 -11.487 -14.943 1.00 72.24 89 GLU A N 14
ATOM 16391 C CA . GLU A 1 14 ? 0.796 -12.278 -15.789 1.00 11.41 89 GLU A CA 14
ATOM 16392 C C . GLU A 1 14 ? -0.668 -11.892 -15.512 1.00 63.34 89 GLU A C 14
ATOM 16393 O O . GLU A 1 14 ? -1.474 -11.751 -16.423 1.00 31.14 89 GLU A O 14
ATOM 16405 N N . ALA A 1 15 ? -0.978 -11.683 -14.241 1.00 45.22 90 ALA A N 14
ATOM 16406 C CA . ALA A 1 15 ? -2.332 -11.386 -13.823 1.00 23.43 90 ALA A CA 14
ATOM 16407 C C . ALA A 1 15 ? -2.666 -9.892 -13.917 1.00 33.41 90 ALA A C 14
ATOM 16408 O O . ALA A 1 15 ? -3.654 -9.517 -14.538 1.00 70.32 90 ALA A O 14
ATOM 16415 N N . ILE A 1 16 ? -1.830 -9.048 -13.318 1.00 63.02 91 ILE A N 14
ATOM 16416 C CA . ILE A 1 16 ? -2.104 -7.607 -13.258 1.00 72.15 91 ILE A CA 14
ATOM 16417 C C . ILE A 1 16 ? -2.038 -6.962 -14.632 1.00 34.32 91 ILE A C 14
ATOM 16418 O O . ILE A 1 16 ? -2.956 -6.236 -15.039 1.00 15.42 91 ILE A O 14
ATOM 16434 N N . THR A 1 17 ? -0.973 -7.225 -15.345 1.00 21.40 92 THR A N 14
ATOM 16435 C CA . THR A 1 17 ? -0.812 -6.662 -16.646 1.00 21.20 92 THR A CA 14
ATOM 16436 C C . THR A 1 17 ? -1.738 -7.401 -17.612 1.00 52.44 92 THR A C 14
ATOM 16437 O O . THR A 1 17 ? -2.219 -6.818 -18.632 1.00 43.14 92 THR A O 14
ATOM 16448 N N . LYS A 1 18 ? -2.043 -8.682 -17.250 1.00 52.21 93 LYS A N 14
ATOM 16449 C CA . LYS A 1 18 ? -2.912 -9.547 -18.035 1.00 1.21 93 LYS A CA 14
ATOM 16450 C C . LYS A 1 18 ? -2.190 -9.861 -19.354 1.00 12.25 93 LYS A C 14
ATOM 16451 O O . LYS A 1 18 ? -2.783 -10.072 -20.417 1.00 73.34 93 LYS A O 14
ATOM 16470 N N . LYS A 1 19 ? -0.884 -9.868 -19.245 1.00 33.13 94 LYS A N 14
ATOM 16471 C CA . LYS A 1 19 ? 0.005 -10.206 -20.307 1.00 11.40 94 LYS A CA 14
ATOM 16472 C C . LYS A 1 19 ? 1.138 -10.951 -19.741 1.00 24.12 94 LYS A C 14
ATOM 16473 O O . LYS A 1 19 ? 1.520 -10.719 -18.592 1.00 52.00 94 LYS A O 14
ATOM 16492 N N . SER A 1 20 ? 1.685 -11.787 -20.529 1.00 53.32 95 SER A N 14
ATOM 16493 C CA . SER A 1 20 ? 2.758 -12.612 -20.102 1.00 41.15 95 SER A CA 14
ATOM 16494 C C . SER A 1 20 ? 4.071 -11.887 -20.227 1.00 43.51 95 SER A C 14
ATOM 16495 O O . SER A 1 20 ? 4.220 -10.995 -21.068 1.00 33.51 95 SER A O 14
ATOM 16503 N N . LEU A 1 21 ? 5.012 -12.279 -19.402 1.00 31.12 96 LEU A N 14
ATOM 16504 C CA . LEU A 1 21 ? 6.366 -11.721 -19.372 1.00 1.33 96 LEU A CA 14
ATOM 16505 C C . LEU A 1 21 ? 7.003 -11.758 -20.749 1.00 54.40 96 LEU A C 14
ATOM 16506 O O . LEU A 1 21 ? 7.764 -10.868 -21.122 1.00 41.22 96 LEU A O 14
ATOM 16522 N N . TYR A 1 22 ? 6.703 -12.807 -21.490 1.00 13.42 97 TYR A N 14
ATOM 16523 C CA . TYR A 1 22 ? 7.235 -12.998 -22.828 1.00 55.04 97 TYR A CA 14
ATOM 16524 C C . TYR A 1 22 ? 6.757 -11.883 -23.766 1.00 53.25 97 TYR A C 14
ATOM 16525 O O . TYR A 1 22 ? 7.544 -11.352 -24.541 1.00 4.01 97 TYR A O 14
ATOM 16543 N N . ASP A 1 23 ? 5.499 -11.511 -23.609 1.00 54.43 98 ASP A N 14
ATOM 16544 C CA . ASP A 1 23 ? 4.826 -10.495 -24.443 1.00 74.20 98 ASP A CA 14
ATOM 16545 C C . ASP A 1 23 ? 5.217 -9.108 -23.967 1.00 44.32 98 ASP A C 14
ATOM 16546 O O . ASP A 1 23 ? 5.542 -8.220 -24.755 1.00 51.30 98 ASP A O 14
ATOM 16555 N N . LEU A 1 24 ? 5.240 -8.967 -22.666 1.00 64.44 99 LEU A N 14
ATOM 16556 C CA . LEU A 1 24 ? 5.501 -7.717 -22.021 1.00 71.51 99 LEU A CA 14
ATOM 16557 C C . LEU A 1 24 ? 6.947 -7.272 -22.233 1.00 54.34 99 LEU A C 14
ATOM 16558 O O . LEU A 1 24 ? 7.919 -7.988 -21.883 1.00 72.11 99 LEU A O 14
ATOM 16574 N N . SER A 1 25 ? 7.090 -6.115 -22.832 1.00 12.33 100 SER A N 14
ATOM 16575 C CA . SER A 1 25 ? 8.372 -5.552 -23.093 1.00 74.10 100 SER A CA 14
ATOM 16576 C C . SER A 1 25 ? 8.895 -4.876 -21.824 1.00 3.24 100 SER A C 14
ATOM 16577 O O . SER A 1 25 ? 8.604 -3.713 -21.537 1.00 23.03 100 SER A O 14
ATOM 16585 N N . ILE A 1 26 ? 9.585 -5.656 -21.038 1.00 33.11 101 ILE A N 14
ATOM 16586 C CA . ILE A 1 26 ? 10.199 -5.206 -19.818 1.00 33.13 101 ILE A CA 14
ATOM 16587 C C . ILE A 1 26 ? 11.623 -4.844 -20.175 1.00 71.14 101 ILE A C 14
ATOM 16588 O O . ILE A 1 26 ? 12.333 -5.652 -20.799 1.00 53.25 101 ILE A O 14
ATOM 16604 N N . ARG A 1 27 ? 12.032 -3.653 -19.846 1.00 22.51 102 ARG A N 14
ATOM 16605 C CA . ARG A 1 27 ? 13.341 -3.187 -20.251 1.00 33.54 102 ARG A CA 14
ATOM 16606 C C . ARG A 1 27 ? 14.326 -3.212 -19.124 1.00 54.12 102 ARG A C 14
ATOM 16607 O O . ARG A 1 27 ? 13.964 -3.163 -17.975 1.00 53.41 102 ARG A O 14
ATOM 16628 N N . CYS A 1 28 ? 15.575 -3.325 -19.460 1.00 43.44 103 CYS A N 14
ATOM 16629 C CA . CYS A 1 28 ? 16.614 -3.216 -18.489 1.00 25.30 103 CYS A CA 14
ATOM 16630 C C . CYS A 1 28 ? 16.681 -1.755 -18.133 1.00 71.44 103 CYS A C 14
ATOM 16631 O O . CYS A 1 28 ? 16.932 -0.940 -18.998 1.00 72.01 103 CYS A O 14
ATOM 16638 N N . HIS A 1 29 ? 16.480 -1.434 -16.877 1.00 3.34 104 HIS A N 14
ATOM 16639 C CA . HIS A 1 29 ? 16.407 -0.039 -16.395 1.00 14.32 104 HIS A CA 14
ATOM 16640 C C . HIS A 1 29 ? 17.788 0.648 -16.537 1.00 33.51 104 HIS A C 14
ATOM 16641 O O . HIS A 1 29 ? 17.925 1.851 -16.410 1.00 43.10 104 HIS A O 14
ATOM 16655 N N . ARG A 1 30 ? 18.768 -0.150 -16.875 1.00 71.43 105 ARG A N 14
ATOM 16656 C CA . ARG A 1 30 ? 20.136 0.269 -16.994 1.00 33.40 105 ARG A CA 14
ATOM 16657 C C . ARG A 1 30 ? 20.522 0.423 -18.487 1.00 35.22 105 ARG A C 14
ATOM 16658 O O . ARG A 1 30 ? 21.482 1.094 -18.819 1.00 42.15 105 ARG A O 14
ATOM 16679 N N . CYS A 1 31 ? 19.770 -0.223 -19.372 1.00 71.22 106 CYS A N 14
ATOM 16680 C CA . CYS A 1 31 ? 20.042 -0.125 -20.813 1.00 73.24 106 CYS A CA 14
ATOM 16681 C C . CYS A 1 31 ? 18.938 0.645 -21.552 1.00 44.02 106 CYS A C 14
ATOM 16682 O O . CYS A 1 31 ? 19.205 1.357 -22.512 1.00 31.05 106 CYS A O 14
ATOM 16689 N N . GLN A 1 32 ? 17.699 0.426 -21.113 1.00 25.14 107 GLN A N 14
ATOM 16690 C CA . GLN A 1 32 ? 16.472 0.952 -21.724 1.00 24.20 107 GLN A CA 14
ATOM 16691 C C . GLN A 1 32 ? 16.122 0.155 -22.957 1.00 23.23 107 GLN A C 14
ATOM 16692 O O . GLN A 1 32 ? 15.297 0.546 -23.789 1.00 73.43 107 GLN A O 14
ATOM 16706 N N . ARG A 1 33 ? 16.733 -1.006 -23.019 1.00 35.21 108 ARG A N 14
ATOM 16707 C CA . ARG A 1 33 ? 16.478 -2.000 -24.017 1.00 42.33 108 ARG A CA 14
ATOM 16708 C C . ARG A 1 33 ? 15.816 -3.193 -23.327 1.00 13.00 108 ARG A C 14
ATOM 16709 O O . ARG A 1 33 ? 16.091 -3.432 -22.139 1.00 64.21 108 ARG A O 14
ATOM 16730 N N . PRO A 1 34 ? 14.917 -3.915 -24.024 1.00 41.05 109 PRO A N 14
ATOM 16731 C CA . PRO A 1 34 ? 14.172 -5.064 -23.450 1.00 23.23 109 PRO A CA 14
ATOM 16732 C C . PRO A 1 34 ? 15.050 -6.268 -23.070 1.00 32.42 109 PRO A C 14
ATOM 16733 O O . PRO A 1 34 ? 16.197 -6.379 -23.499 1.00 3.02 109 PRO A O 14
ATOM 16744 N N . LEU A 1 35 ? 14.497 -7.126 -22.225 1.00 73.20 110 LEU A N 14
ATOM 16745 C CA . LEU A 1 35 ? 15.128 -8.386 -21.834 1.00 3.34 110 LEU A CA 14
ATOM 16746 C C . LEU A 1 35 ? 14.677 -9.495 -22.751 1.00 12.53 110 LEU A C 14
ATOM 16747 O O . LEU A 1 35 ? 13.474 -9.570 -23.122 1.00 41.13 110 LEU A O 14
ATOM 16763 N N . GLY A 1 36 ? 15.606 -10.342 -23.105 1.00 61.44 111 GLY A N 14
ATOM 16764 C CA . GLY A 1 36 ? 15.345 -11.487 -23.909 1.00 13.44 111 GLY A CA 14
ATOM 16765 C C . GLY A 1 36 ? 14.801 -12.632 -23.072 1.00 35.11 111 GLY A C 14
ATOM 16766 O O . GLY A 1 36 ? 14.185 -12.404 -22.024 1.00 44.24 111 GLY A O 14
ATOM 16770 N N . PRO A 1 37 ? 14.992 -13.875 -23.494 1.00 20.13 112 PRO A N 14
ATOM 16771 C CA . PRO A 1 37 ? 14.418 -15.013 -22.810 1.00 71.43 112 PRO A CA 14
ATOM 16772 C C . PRO A 1 37 ? 15.150 -15.438 -21.516 1.00 35.31 112 PRO A C 14
ATOM 16773 O O . PRO A 1 37 ? 14.492 -15.750 -20.533 1.00 1.01 112 PRO A O 14
ATOM 16784 N N . GLU A 1 38 ? 16.482 -15.382 -21.494 1.00 43.03 113 GLU A N 14
ATOM 16785 C CA . GLU A 1 38 ? 17.244 -15.931 -20.358 1.00 60.14 113 GLU A CA 14
ATOM 16786 C C . GLU A 1 38 ? 17.172 -14.946 -19.213 1.00 15.15 113 GLU A C 14
ATOM 16787 O O . GLU A 1 38 ? 16.941 -15.309 -18.072 1.00 4.43 113 GLU A O 14
ATOM 16799 N N . GLU A 1 39 ? 17.297 -13.688 -19.550 1.00 14.21 114 GLU A N 14
ATOM 16800 C CA . GLU A 1 39 ? 17.301 -12.622 -18.589 1.00 74.44 114 GLU A CA 14
ATOM 16801 C C . GLU A 1 39 ? 15.950 -12.547 -17.901 1.00 14.32 114 GLU A C 14
ATOM 16802 O O . GLU A 1 39 ? 15.852 -12.303 -16.702 1.00 34.23 114 GLU A O 14
ATOM 16814 N N . LYS A 1 40 ? 14.925 -12.807 -18.673 1.00 51.13 115 LYS A N 14
ATOM 16815 C CA . LYS A 1 40 ? 13.565 -12.783 -18.205 1.00 53.31 115 LYS A CA 14
ATOM 16816 C C . LYS A 1 40 ? 13.310 -14.028 -17.356 1.00 2.24 115 LYS A C 14
ATOM 16817 O O . LYS A 1 40 ? 12.657 -13.966 -16.305 1.00 14.24 115 LYS A O 14
ATOM 16836 N N . GLN A 1 41 ? 13.866 -15.145 -17.807 1.00 73.15 116 GLN A N 14
ATOM 16837 C CA . GLN A 1 41 ? 13.796 -16.403 -17.108 1.00 23.21 116 GLN A CA 14
ATOM 16838 C C . GLN A 1 41 ? 14.474 -16.295 -15.775 1.00 62.34 116 GLN A C 14
ATOM 16839 O O . GLN A 1 41 ? 13.948 -16.779 -14.824 1.00 62.04 116 GLN A O 14
ATOM 16853 N N . LYS A 1 42 ? 15.588 -15.581 -15.705 1.00 2.22 117 LYS A N 14
ATOM 16854 C CA . LYS A 1 42 ? 16.375 -15.459 -14.477 1.00 12.31 117 LYS A CA 14
ATOM 16855 C C . LYS A 1 42 ? 15.637 -14.773 -13.361 1.00 60.43 117 LYS A C 14
ATOM 16856 O O . LYS A 1 42 ? 15.832 -15.083 -12.184 1.00 54.32 117 LYS A O 14
ATOM 16875 N N . LEU A 1 43 ? 14.760 -13.895 -13.716 1.00 34.14 118 LEU A N 14
ATOM 16876 C CA . LEU A 1 43 ? 13.992 -13.168 -12.741 1.00 72.14 118 LEU A CA 14
ATOM 16877 C C . LEU A 1 43 ? 12.972 -14.095 -12.124 1.00 34.15 118 LEU A C 14
ATOM 16878 O O . LEU A 1 43 ? 12.679 -14.027 -10.957 1.00 54.43 118 LEU A O 14
ATOM 16894 N N . VAL A 1 44 ? 12.490 -14.996 -12.905 1.00 35.11 119 VAL A N 14
ATOM 16895 C CA . VAL A 1 44 ? 11.557 -16.006 -12.410 1.00 2.42 119 VAL A CA 14
ATOM 16896 C C . VAL A 1 44 ? 12.354 -17.161 -11.761 1.00 72.12 119 VAL A C 14
ATOM 16897 O O . VAL A 1 44 ? 11.919 -17.798 -10.774 1.00 32.31 119 VAL A O 14
ATOM 16910 N N . ASP A 1 45 ? 13.534 -17.368 -12.294 1.00 44.25 120 ASP A N 14
ATOM 16911 C CA . ASP A 1 45 ? 14.426 -18.463 -11.945 1.00 3.34 120 ASP A CA 14
ATOM 16912 C C . ASP A 1 45 ? 14.918 -18.308 -10.520 1.00 73.34 120 ASP A C 14
ATOM 16913 O O . ASP A 1 45 ? 14.759 -19.200 -9.696 1.00 73.23 120 ASP A O 14
ATOM 16922 N N . GLU A 1 46 ? 15.389 -17.115 -10.198 1.00 41.11 121 GLU A N 14
ATOM 16923 C CA . GLU A 1 46 ? 15.909 -16.846 -8.862 1.00 60.54 121 GLU A CA 14
ATOM 16924 C C . GLU A 1 46 ? 14.816 -16.299 -7.973 1.00 61.44 121 GLU A C 14
ATOM 16925 O O . GLU A 1 46 ? 15.061 -15.989 -6.812 1.00 3.42 121 GLU A O 14
ATOM 16937 N N . LYS A 1 47 ? 13.639 -16.116 -8.547 1.00 22.12 122 LYS A N 14
ATOM 16938 C CA . LYS A 1 47 ? 12.498 -15.516 -7.859 1.00 53.35 122 LYS A CA 14
ATOM 16939 C C . LYS A 1 47 ? 12.807 -14.065 -7.459 1.00 12.11 122 LYS A C 14
ATOM 16940 O O . LYS A 1 47 ? 12.949 -13.715 -6.294 1.00 61.42 122 LYS A O 14
ATOM 16959 N N . LYS A 1 48 ? 13.055 -13.279 -8.470 1.00 55.21 123 LYS A N 14
ATOM 16960 C CA . LYS A 1 48 ? 13.348 -11.891 -8.357 1.00 71.42 123 LYS A CA 14
ATOM 16961 C C . LYS A 1 48 ? 12.022 -11.145 -8.621 1.00 44.11 123 LYS A C 14
ATOM 16962 O O . LYS A 1 48 ? 11.004 -11.787 -8.903 1.00 53.31 123 LYS A O 14
ATOM 16981 N N . ARG A 1 49 ? 12.010 -9.838 -8.541 1.00 2.33 124 ARG A N 14
ATOM 16982 C CA . ARG A 1 49 ? 10.803 -9.091 -8.826 1.00 50.13 124 ARG A CA 14
ATOM 16983 C C . ARG A 1 49 ? 11.039 -8.140 -9.969 1.00 64.13 124 ARG A C 14
ATOM 16984 O O . ARG A 1 49 ? 12.167 -7.691 -10.176 1.00 75.30 124 ARG A O 14
ATOM 17005 N N . PHE A 1 50 ? 9.992 -7.846 -10.706 1.00 2.22 125 PHE A N 14
ATOM 17006 C CA . PHE A 1 50 ? 10.063 -6.925 -11.807 1.00 20.24 125 PHE A CA 14
ATOM 17007 C C . PHE A 1 50 ? 9.625 -5.577 -11.281 1.00 34.01 125 PHE A C 14
ATOM 17008 O O . PHE A 1 50 ? 8.802 -5.520 -10.348 1.00 62.21 125 PHE A O 14
ATOM 17025 N N . HIS A 1 51 ? 10.145 -4.507 -11.835 1.00 35.51 126 HIS A N 14
ATOM 17026 C CA . HIS A 1 51 ? 9.871 -3.200 -11.293 1.00 1.21 126 HIS A CA 14
ATOM 17027 C C . HIS A 1 51 ? 9.124 -2.325 -12.302 1.00 63.15 126 HIS A C 14
ATOM 17028 O O . HIS A 1 51 ? 9.608 -2.087 -13.412 1.00 21.55 126 HIS A O 14
ATOM 17042 N N . GLU A 1 52 ? 7.949 -1.894 -11.916 1.00 52.15 127 GLU A N 14
ATOM 17043 C CA . GLU A 1 52 ? 7.119 -1.019 -12.707 1.00 50.44 127 GLU A CA 14
ATOM 17044 C C . GLU A 1 52 ? 7.301 0.427 -12.282 1.00 12.35 127 GLU A C 14
ATOM 17045 O O . GLU A 1 52 ? 7.272 0.741 -11.078 1.00 23.21 127 GLU A O 14
ATOM 17057 N N . ILE A 1 53 ? 7.494 1.279 -13.261 1.00 2.33 128 ILE A N 14
ATOM 17058 C CA . ILE A 1 53 ? 7.513 2.702 -13.073 1.00 54.22 128 ILE A CA 14
ATOM 17059 C C . ILE A 1 53 ? 6.509 3.340 -14.041 1.00 11.32 128 ILE A C 14
ATOM 17060 O O . ILE A 1 53 ? 6.693 3.313 -15.288 1.00 52.12 128 ILE A O 14
ATOM 17076 N N . ALA A 1 54 ? 5.402 3.804 -13.478 1.00 53.25 129 ALA A N 14
ATOM 17077 C CA . ALA A 1 54 ? 4.329 4.499 -14.197 1.00 74.31 129 ALA A CA 14
ATOM 17078 C C . ALA A 1 54 ? 3.753 3.644 -15.329 1.00 75.12 129 ALA A C 14
ATOM 17079 O O . ALA A 1 54 ? 3.479 4.138 -16.425 1.00 0.34 129 ALA A O 14
ATOM 17086 N N . GLY A 1 55 ? 3.559 2.372 -15.043 1.00 50.40 130 GLY A N 14
ATOM 17087 C CA . GLY A 1 55 ? 2.985 1.457 -16.011 1.00 35.21 130 GLY A CA 14
ATOM 17088 C C . GLY A 1 55 ? 4.001 0.853 -16.966 1.00 13.13 130 GLY A C 14
ATOM 17089 O O . GLY A 1 55 ? 3.634 0.140 -17.893 1.00 64.24 130 GLY A O 14
ATOM 17093 N N . ARG A 1 56 ? 5.274 1.153 -16.779 1.00 21.33 131 ARG A N 14
ATOM 17094 C CA . ARG A 1 56 ? 6.293 0.536 -17.605 1.00 74.23 131 ARG A CA 14
ATOM 17095 C C . ARG A 1 56 ? 7.120 -0.390 -16.764 1.00 13.00 131 ARG A C 14
ATOM 17096 O O . ARG A 1 56 ? 7.549 -0.014 -15.685 1.00 50.20 131 ARG A O 14
ATOM 17117 N N . TRP A 1 57 ? 7.337 -1.584 -17.240 1.00 54.30 132 TRP A N 14
ATOM 17118 C CA . TRP A 1 57 ? 8.103 -2.552 -16.497 1.00 11.40 132 TRP A CA 14
ATOM 17119 C C . TRP A 1 57 ? 9.557 -2.540 -16.908 1.00 74.02 132 TRP A C 14
ATOM 17120 O O . TRP A 1 57 ? 9.899 -2.285 -18.072 1.00 14.13 132 TRP A O 14
ATOM 17141 N N . THR A 1 58 ? 10.391 -2.873 -15.967 1.00 24.44 133 THR A N 14
ATOM 17142 C CA . THR A 1 58 ? 11.814 -2.823 -16.091 1.00 21.32 133 THR A CA 14
ATOM 17143 C C . THR A 1 58 ? 12.461 -3.835 -15.147 1.00 53.44 133 THR A C 14
ATOM 17144 O O . THR A 1 58 ? 11.819 -4.330 -14.201 1.00 35.04 133 THR A O 14
ATOM 17155 N N . GLY A 1 59 ? 13.684 -4.153 -15.440 1.00 20.44 134 GLY A N 14
ATOM 17156 C CA . GLY A 1 59 ? 14.491 -5.032 -14.650 1.00 72.51 134 GLY A CA 14
ATOM 17157 C C . GLY A 1 59 ? 15.923 -4.867 -15.077 1.00 20.43 134 GLY A C 14
ATOM 17158 O O . GLY A 1 59 ? 16.319 -3.770 -15.478 1.00 24.32 134 GLY A O 14
ATOM 17162 N N . GLN A 1 60 ? 16.689 -5.909 -15.028 1.00 73.33 135 GLN A N 14
ATOM 17163 C CA . GLN A 1 60 ? 18.050 -5.866 -15.490 1.00 42.34 135 GLN A CA 14
ATOM 17164 C C . GLN A 1 60 ? 18.355 -7.076 -16.320 1.00 32.22 135 GLN A C 14
ATOM 17165 O O . GLN A 1 60 ? 18.127 -8.201 -15.894 1.00 44.25 135 GLN A O 14
ATOM 17179 N N . CYS A 1 61 ? 18.832 -6.845 -17.524 1.00 34.23 136 CYS A N 14
ATOM 17180 C CA . CYS A 1 61 ? 19.179 -7.933 -18.382 1.00 61.44 136 CYS A CA 14
ATOM 17181 C C . CYS A 1 61 ? 20.463 -8.583 -17.918 1.00 22.33 136 CYS A C 14
ATOM 17182 O O . CYS A 1 61 ? 21.380 -7.911 -17.389 1.00 5.31 136 CYS A O 14
ATOM 17189 N N . ALA A 1 62 ? 20.538 -9.855 -18.153 1.00 33.32 137 ALA A N 14
ATOM 17190 C CA . ALA A 1 62 ? 21.679 -10.687 -17.816 1.00 54.51 137 ALA A CA 14
ATOM 17191 C C . ALA A 1 62 ? 22.923 -10.241 -18.553 1.00 3.30 137 ALA A C 14
ATOM 17192 O O . ALA A 1 62 ? 23.995 -10.630 -18.213 1.00 14.32 137 ALA A O 14
ATOM 17199 N N . ASN A 1 63 ? 22.774 -9.404 -19.561 1.00 72.33 138 ASN A N 14
ATOM 17200 C CA . ASN A 1 63 ? 23.936 -8.905 -20.272 1.00 23.04 138 ASN A CA 14
ATOM 17201 C C . ASN A 1 63 ? 24.846 -8.150 -19.302 1.00 41.33 138 ASN A C 14
ATOM 17202 O O . ASN A 1 63 ? 26.051 -8.279 -19.355 1.00 70.11 138 ASN A O 14
ATOM 17213 N N . CYS A 1 64 ? 24.240 -7.390 -18.403 1.00 31.22 139 CYS A N 14
ATOM 17214 C CA . CYS A 1 64 ? 24.977 -6.658 -17.380 1.00 72.31 139 CYS A CA 14
ATOM 17215 C C . CYS A 1 64 ? 25.229 -7.582 -16.179 1.00 2.32 139 CYS A C 14
ATOM 17216 O O . CYS A 1 64 ? 26.318 -7.652 -15.623 1.00 74.34 139 CYS A O 14
ATOM 17223 N N . TRP A 1 65 ? 24.191 -8.298 -15.848 1.00 72.04 140 TRP A N 14
ATOM 17224 C CA . TRP A 1 65 ? 24.050 -9.044 -14.615 1.00 10.31 140 TRP A CA 14
ATOM 17225 C C . TRP A 1 65 ? 24.725 -10.427 -14.611 1.00 35.33 140 TRP A C 14
ATOM 17226 O O . TRP A 1 65 ? 25.152 -10.904 -13.562 1.00 22.25 140 TRP A O 14
ATOM 17247 N N . GLN A 1 66 ? 24.877 -11.052 -15.761 1.00 5.21 141 GLN A N 14
ATOM 17248 C CA . GLN A 1 66 ? 25.482 -12.377 -15.801 1.00 10.15 141 GLN A CA 14
ATOM 17249 C C . GLN A 1 66 ? 26.990 -12.223 -15.597 1.00 44.24 141 GLN A C 14
ATOM 17250 O O . GLN A 1 66 ? 27.688 -13.162 -15.247 1.00 72.52 141 GLN A O 14
ATOM 17264 N N . ARG A 1 67 ? 27.473 -10.995 -15.800 1.00 41.45 142 ARG A N 14
ATOM 17265 C CA . ARG A 1 67 ? 28.884 -10.669 -15.625 1.00 11.14 142 ARG A CA 14
ATOM 17266 C C . ARG A 1 67 ? 29.222 -10.733 -14.136 1.00 3.35 142 ARG A C 14
ATOM 17267 O O . ARG A 1 67 ? 30.343 -11.015 -13.753 1.00 34.41 142 ARG A O 14
ATOM 17288 N N . THR A 1 68 ? 28.203 -10.524 -13.314 1.00 32.32 143 THR A N 14
ATOM 17289 C CA . THR A 1 68 ? 28.336 -10.488 -11.875 1.00 25.20 143 THR A CA 14
ATOM 17290 C C . THR A 1 68 ? 28.388 -11.927 -11.288 1.00 21.34 143 THR A C 14
ATOM 17291 O O . THR A 1 68 ? 28.544 -12.122 -10.084 1.00 22.14 143 THR A O 14
ATOM 17302 N N . ARG A 1 69 ? 28.283 -12.934 -12.157 1.00 22.22 144 ARG A N 14
ATOM 17303 C CA . ARG A 1 69 ? 28.363 -14.321 -11.708 1.00 11.12 144 ARG A CA 14
ATOM 17304 C C . ARG A 1 69 ? 29.830 -14.691 -11.509 1.00 23.54 144 ARG A C 14
ATOM 17305 O O . ARG A 1 69 ? 30.159 -15.610 -10.770 1.00 31.04 144 ARG A O 14
ATOM 17326 N N . GLN A 1 70 ? 30.700 -13.955 -12.173 1.00 41.22 145 GLN A N 14
ATOM 17327 C CA . GLN A 1 70 ? 32.116 -14.186 -12.095 1.00 63.00 145 GLN A CA 14
ATOM 17328 C C . GLN A 1 70 ? 32.708 -13.018 -11.345 1.00 62.33 145 GLN A C 14
ATOM 17329 O O . GLN A 1 70 ? 32.752 -11.897 -11.860 1.00 64.33 145 GLN A O 14
ATOM 17343 N N . ARG A 1 71 ? 33.112 -13.251 -10.136 1.00 11.24 146 ARG A N 14
ATOM 17344 C CA . ARG A 1 71 ? 33.677 -12.202 -9.347 1.00 45.33 146 ARG A CA 14
ATOM 17345 C C . ARG A 1 71 ? 35.162 -12.430 -9.230 1.00 51.22 146 ARG A C 14
ATOM 17346 O O . ARG A 1 71 ? 35.595 -13.392 -8.612 1.00 41.14 146 ARG A O 14
ATOM 17367 N N . ASN A 1 72 ? 35.922 -11.596 -9.875 1.00 32.02 147 ASN A N 14
ATOM 17368 C CA . ASN A 1 72 ? 37.364 -11.664 -9.762 1.00 12.45 147 ASN A CA 14
ATOM 17369 C C . ASN A 1 72 ? 37.789 -10.689 -8.708 1.00 73.24 147 ASN A C 14
ATOM 17370 O O . ASN A 1 72 ? 37.414 -9.506 -8.775 1.00 11.24 147 ASN A O 14
ATOM 17381 N N . GLU A 1 73 ? 38.504 -11.165 -7.726 1.00 22.10 148 GLU A N 14
ATOM 17382 C CA . GLU A 1 73 ? 39.061 -10.298 -6.731 1.00 71.01 148 GLU A CA 14
ATOM 17383 C C . GLU A 1 73 ? 40.151 -9.510 -7.416 1.00 61.32 148 GLU A C 14
ATOM 17384 O O . GLU A 1 73 ? 41.099 -10.095 -7.940 1.00 51.12 148 GLU A O 14
ATOM 17396 N N . THR A 1 74 ? 40.041 -8.209 -7.414 1.00 51.30 149 THR A N 14
ATOM 17397 C CA . THR A 1 74 ? 40.935 -7.389 -8.179 1.00 61.14 149 THR A CA 14
ATOM 17398 C C . THR A 1 74 ? 42.291 -7.207 -7.513 1.00 62.51 149 THR A C 14
ATOM 17399 O O . THR A 1 74 ? 42.568 -6.192 -6.866 1.00 35.21 149 THR A O 14
ATOM 17410 N N . GLN A 1 75 ? 43.060 -8.267 -7.569 1.00 5.05 150 GLN A N 14
ATOM 17411 C CA . GLN A 1 75 ? 44.439 -8.287 -7.133 1.00 45.13 150 GLN A CA 14
ATOM 17412 C C . GLN A 1 75 ? 45.278 -8.747 -8.311 1.00 42.04 150 GLN A C 14
ATOM 17413 O O . GLN A 1 75 ? 46.501 -8.853 -8.246 1.00 13.24 150 GLN A O 14
ATOM 17427 N N . VAL A 1 76 ? 44.563 -8.976 -9.373 1.00 24.02 151 VAL A N 14
ATOM 17428 C CA . VAL A 1 76 ? 45.023 -9.460 -10.654 1.00 41.03 151 VAL A CA 14
ATOM 17429 C C . VAL A 1 76 ? 44.009 -8.933 -11.659 1.00 0.02 151 VAL A C 14
ATOM 17430 O O . VAL A 1 76 ? 42.860 -9.459 -11.664 1.00 12.54 151 VAL A O 14
ATOM 17445 N N . GLY A 1 1 ? 6.513 5.926 -4.059 1.00 35.54 76 GLY A N 15
ATOM 17446 C CA . GLY A 1 1 ? 6.568 7.387 -4.231 1.00 74.15 76 GLY A CA 15
ATOM 17447 C C . GLY A 1 1 ? 5.384 7.801 -5.015 1.00 35.13 76 GLY A C 15
ATOM 17448 O O . GLY A 1 1 ? 4.294 7.365 -4.706 1.00 75.34 76 GLY A O 15
ATOM 17454 N N . SER A 1 2 ? 5.592 8.577 -6.050 1.00 44.52 77 SER A N 15
ATOM 17455 C CA . SER A 1 2 ? 4.532 8.932 -6.956 1.00 23.43 77 SER A CA 15
ATOM 17456 C C . SER A 1 2 ? 4.317 7.742 -7.884 1.00 73.32 77 SER A C 15
ATOM 17457 O O . SER A 1 2 ? 3.213 7.433 -8.304 1.00 72.24 77 SER A O 15
ATOM 17465 N N . HIS A 1 3 ? 5.410 7.066 -8.160 1.00 44.04 78 HIS A N 15
ATOM 17466 C CA . HIS A 1 3 ? 5.385 5.842 -8.893 1.00 13.44 78 HIS A CA 15
ATOM 17467 C C . HIS A 1 3 ? 5.233 4.706 -7.901 1.00 43.13 78 HIS A C 15
ATOM 17468 O O . HIS A 1 3 ? 5.787 4.771 -6.762 1.00 75.52 78 HIS A O 15
ATOM 17482 N N . MET A 1 4 ? 4.474 3.712 -8.279 1.00 15.42 79 MET A N 15
ATOM 17483 C CA . MET A 1 4 ? 4.277 2.547 -7.453 1.00 3.51 79 MET A CA 15
ATOM 17484 C C . MET A 1 4 ? 5.278 1.484 -7.845 1.00 72.14 79 MET A C 15
ATOM 17485 O O . MET A 1 4 ? 5.106 0.805 -8.841 1.00 44.14 79 MET A O 15
ATOM 17499 N N . SER A 1 5 ? 6.351 1.450 -7.118 1.00 33.10 80 SER A N 15
ATOM 17500 C CA . SER A 1 5 ? 7.422 0.507 -7.295 1.00 33.12 80 SER A CA 15
ATOM 17501 C C . SER A 1 5 ? 7.005 -0.871 -6.756 1.00 43.20 80 SER A C 15
ATOM 17502 O O . SER A 1 5 ? 6.800 -1.048 -5.554 1.00 44.04 80 SER A O 15
ATOM 17510 N N . ARG A 1 6 ? 6.848 -1.807 -7.646 1.00 73.04 81 ARG A N 15
ATOM 17511 C CA . ARG A 1 6 ? 6.355 -3.123 -7.320 1.00 64.33 81 ARG A CA 15
ATOM 17512 C C . ARG A 1 6 ? 7.360 -4.151 -7.826 1.00 32.13 81 ARG A C 15
ATOM 17513 O O . ARG A 1 6 ? 7.571 -4.264 -9.024 1.00 13.41 81 ARG A O 15
ATOM 17534 N N . SER A 1 7 ? 8.008 -4.864 -6.946 1.00 54.41 82 SER A N 15
ATOM 17535 C CA . SER A 1 7 ? 8.938 -5.877 -7.391 1.00 41.25 82 SER A CA 15
ATOM 17536 C C . SER A 1 7 ? 8.358 -7.276 -7.144 1.00 13.42 82 SER A C 15
ATOM 17537 O O . SER A 1 7 ? 8.150 -7.673 -5.981 1.00 41.24 82 SER A O 15
ATOM 17545 N N . VAL A 1 8 ? 8.125 -8.027 -8.214 1.00 3.24 83 VAL A N 15
ATOM 17546 C CA . VAL A 1 8 ? 7.543 -9.379 -8.130 1.00 21.54 83 VAL A CA 15
ATOM 17547 C C . VAL A 1 8 ? 8.235 -10.319 -9.127 1.00 54.44 83 VAL A C 15
ATOM 17548 O O . VAL A 1 8 ? 8.998 -9.855 -9.980 1.00 24.24 83 VAL A O 15
ATOM 17561 N N . TYR A 1 9 ? 7.961 -11.617 -9.034 1.00 33.42 84 TYR A N 15
ATOM 17562 C CA . TYR A 1 9 ? 8.644 -12.608 -9.870 1.00 1.35 84 TYR A CA 15
ATOM 17563 C C . TYR A 1 9 ? 7.954 -12.732 -11.216 1.00 71.53 84 TYR A C 15
ATOM 17564 O O . TYR A 1 9 ? 6.794 -12.325 -11.362 1.00 43.30 84 TYR A O 15
ATOM 17582 N N . GLY A 1 10 ? 8.650 -13.330 -12.182 1.00 1.31 85 GLY A N 15
ATOM 17583 C CA . GLY A 1 10 ? 8.124 -13.486 -13.542 1.00 33.12 85 GLY A CA 15
ATOM 17584 C C . GLY A 1 10 ? 6.753 -14.125 -13.582 1.00 1.34 85 GLY A C 15
ATOM 17585 O O . GLY A 1 10 ? 5.848 -13.638 -14.255 1.00 10.31 85 GLY A O 15
ATOM 17589 N N . THR A 1 11 ? 6.584 -15.152 -12.785 1.00 32.31 86 THR A N 15
ATOM 17590 C CA . THR A 1 11 ? 5.340 -15.869 -12.685 1.00 51.11 86 THR A CA 15
ATOM 17591 C C . THR A 1 11 ? 4.233 -15.012 -12.048 1.00 31.54 86 THR A C 15
ATOM 17592 O O . THR A 1 11 ? 3.054 -15.327 -12.146 1.00 50.20 86 THR A O 15
ATOM 17603 N N . THR A 1 12 ? 4.620 -13.926 -11.403 1.00 40.24 87 THR A N 15
ATOM 17604 C CA . THR A 1 12 ? 3.686 -13.068 -10.777 1.00 1.42 87 THR A CA 15
ATOM 17605 C C . THR A 1 12 ? 3.248 -12.044 -11.826 1.00 41.21 87 THR A C 15
ATOM 17606 O O . THR A 1 12 ? 2.095 -11.635 -11.856 1.00 31.24 87 THR A O 15
ATOM 17617 N N . LEU A 1 13 ? 4.189 -11.666 -12.716 1.00 20.12 88 LEU A N 15
ATOM 17618 C CA . LEU A 1 13 ? 3.862 -10.791 -13.865 1.00 50.43 88 LEU A CA 15
ATOM 17619 C C . LEU A 1 13 ? 2.840 -11.455 -14.758 1.00 74.23 88 LEU A C 15
ATOM 17620 O O . LEU A 1 13 ? 1.845 -10.814 -15.149 1.00 33.23 88 LEU A O 15
ATOM 17636 N N . GLU A 1 14 ? 3.074 -12.754 -15.041 1.00 4.12 89 GLU A N 15
ATOM 17637 C CA . GLU A 1 14 ? 2.158 -13.594 -15.848 1.00 22.51 89 GLU A CA 15
ATOM 17638 C C . GLU A 1 14 ? 0.706 -13.447 -15.351 1.00 42.45 89 GLU A C 15
ATOM 17639 O O . GLU A 1 14 ? -0.236 -13.383 -16.132 1.00 61.32 89 GLU A O 15
ATOM 17651 N N . ALA A 1 15 ? 0.559 -13.370 -14.038 1.00 44.14 90 ALA A N 15
ATOM 17652 C CA . ALA A 1 15 ? -0.741 -13.293 -13.402 1.00 41.12 90 ALA A CA 15
ATOM 17653 C C . ALA A 1 15 ? -1.256 -11.853 -13.296 1.00 41.03 90 ALA A C 15
ATOM 17654 O O . ALA A 1 15 ? -2.322 -11.539 -13.803 1.00 15.04 90 ALA A O 15
ATOM 17661 N N . ILE A 1 16 ? -0.467 -10.983 -12.656 1.00 51.33 91 ILE A N 15
ATOM 17662 C CA . ILE A 1 16 ? -0.871 -9.597 -12.367 1.00 0.04 91 ILE A CA 15
ATOM 17663 C C . ILE A 1 16 ? -1.141 -8.790 -13.629 1.00 33.44 91 ILE A C 15
ATOM 17664 O O . ILE A 1 16 ? -2.146 -8.091 -13.724 1.00 0.41 91 ILE A O 15
ATOM 17680 N N . THR A 1 17 ? -0.254 -8.872 -14.584 1.00 12.14 92 THR A N 15
ATOM 17681 C CA . THR A 1 17 ? -0.436 -8.127 -15.796 1.00 21.14 92 THR A CA 15
ATOM 17682 C C . THR A 1 17 ? -1.234 -8.973 -16.805 1.00 64.31 92 THR A C 15
ATOM 17683 O O . THR A 1 17 ? -1.771 -8.458 -17.806 1.00 75.42 92 THR A O 15
ATOM 17694 N N . LYS A 1 18 ? -1.332 -10.278 -16.496 1.00 70.44 93 LYS A N 15
ATOM 17695 C CA . LYS A 1 18 ? -2.014 -11.268 -17.324 1.00 52.52 93 LYS A CA 15
ATOM 17696 C C . LYS A 1 18 ? -1.388 -11.235 -18.732 1.00 31.43 93 LYS A C 15
ATOM 17697 O O . LYS A 1 18 ? -2.080 -11.361 -19.789 1.00 24.54 93 LYS A O 15
ATOM 17716 N N . LYS A 1 19 ? -0.091 -11.064 -18.719 1.00 3.33 94 LYS A N 15
ATOM 17717 C CA . LYS A 1 19 ? 0.750 -10.954 -19.871 1.00 23.35 94 LYS A CA 15
ATOM 17718 C C . LYS A 1 19 ? 2.008 -11.688 -19.574 1.00 13.03 94 LYS A C 15
ATOM 17719 O O . LYS A 1 19 ? 2.590 -11.489 -18.508 1.00 34.35 94 LYS A O 15
ATOM 17738 N N . SER A 1 20 ? 2.412 -12.526 -20.470 1.00 53.24 95 SER A N 15
ATOM 17739 C CA . SER A 1 20 ? 3.614 -13.257 -20.298 1.00 13.01 95 SER A CA 15
ATOM 17740 C C . SER A 1 20 ? 4.831 -12.371 -20.484 1.00 74.11 95 SER A C 15
ATOM 17741 O O . SER A 1 20 ? 4.785 -11.352 -21.208 1.00 45.12 95 SER A O 15
ATOM 17749 N N . LEU A 1 21 ? 5.909 -12.764 -19.841 1.00 53.31 96 LEU A N 15
ATOM 17750 C CA . LEU A 1 21 ? 7.195 -12.076 -19.892 1.00 65.45 96 LEU A CA 15
ATOM 17751 C C . LEU A 1 21 ? 7.629 -11.820 -21.321 1.00 51.14 96 LEU A C 15
ATOM 17752 O O . LEU A 1 21 ? 8.196 -10.780 -21.629 1.00 70.51 96 LEU A O 15
ATOM 17768 N N . TYR A 1 22 ? 7.348 -12.771 -22.190 1.00 12.02 97 TYR A N 15
ATOM 17769 C CA . TYR A 1 22 ? 7.717 -12.687 -23.595 1.00 32.44 97 TYR A CA 15
ATOM 17770 C C . TYR A 1 22 ? 7.038 -11.487 -24.277 1.00 72.24 97 TYR A C 15
ATOM 17771 O O . TYR A 1 22 ? 7.666 -10.799 -25.071 1.00 63.44 97 TYR A O 15
ATOM 17789 N N . ASP A 1 23 ? 5.808 -11.205 -23.871 1.00 64.44 98 ASP A N 15
ATOM 17790 C CA . ASP A 1 23 ? 4.974 -10.152 -24.481 1.00 22.44 98 ASP A CA 15
ATOM 17791 C C . ASP A 1 23 ? 5.396 -8.792 -23.950 1.00 51.05 98 ASP A C 15
ATOM 17792 O O . ASP A 1 23 ? 5.522 -7.824 -24.697 1.00 14.14 98 ASP A O 15
ATOM 17801 N N . LEU A 1 24 ? 5.659 -8.749 -22.653 1.00 75.00 99 LEU A N 15
ATOM 17802 C CA . LEU A 1 24 ? 6.012 -7.522 -21.978 1.00 32.22 99 LEU A CA 15
ATOM 17803 C C . LEU A 1 24 ? 7.309 -6.908 -22.487 1.00 54.31 99 LEU A C 15
ATOM 17804 O O . LEU A 1 24 ? 8.431 -7.421 -22.237 1.00 21.43 99 LEU A O 15
ATOM 17820 N N . SER A 1 25 ? 7.157 -5.835 -23.228 1.00 72.21 100 SER A N 15
ATOM 17821 C CA . SER A 1 25 ? 8.262 -5.072 -23.687 1.00 4.22 100 SER A CA 15
ATOM 17822 C C . SER A 1 25 ? 8.689 -4.123 -22.560 1.00 72.40 100 SER A C 15
ATOM 17823 O O . SER A 1 25 ? 8.154 -3.008 -22.382 1.00 61.44 100 SER A O 15
ATOM 17831 N N . ILE A 1 26 ? 9.570 -4.618 -21.752 1.00 70.21 101 ILE A N 15
ATOM 17832 C CA . ILE A 1 26 ? 10.112 -3.913 -20.620 1.00 2.12 101 ILE A CA 15
ATOM 17833 C C . ILE A 1 26 ? 11.472 -3.376 -21.062 1.00 64.23 101 ILE A C 15
ATOM 17834 O O . ILE A 1 26 ? 11.988 -3.856 -22.048 1.00 62.23 101 ILE A O 15
ATOM 17850 N N . ARG A 1 27 ? 12.023 -2.375 -20.400 1.00 1.42 102 ARG A N 15
ATOM 17851 C CA . ARG A 1 27 ? 13.354 -1.893 -20.756 1.00 61.12 102 ARG A CA 15
ATOM 17852 C C . ARG A 1 27 ? 14.207 -1.785 -19.518 1.00 3.50 102 ARG A C 15
ATOM 17853 O O . ARG A 1 27 ? 13.672 -1.713 -18.398 1.00 63.24 102 ARG A O 15
ATOM 17874 N N . CYS A 1 28 ? 15.518 -1.810 -19.690 1.00 11.04 103 CYS A N 15
ATOM 17875 C CA . CYS A 1 28 ? 16.383 -1.611 -18.575 1.00 13.10 103 CYS A CA 15
ATOM 17876 C C . CYS A 1 28 ? 16.533 -0.126 -18.358 1.00 63.21 103 CYS A C 15
ATOM 17877 O O . CYS A 1 28 ? 16.734 0.624 -19.319 1.00 32.10 103 CYS A O 15
ATOM 17884 N N . HIS A 1 29 ? 16.498 0.307 -17.128 1.00 44.04 104 HIS A N 15
ATOM 17885 C CA . HIS A 1 29 ? 16.627 1.736 -16.811 1.00 3.34 104 HIS A CA 15
ATOM 17886 C C . HIS A 1 29 ? 18.137 2.145 -16.843 1.00 54.11 104 HIS A C 15
ATOM 17887 O O . HIS A 1 29 ? 18.583 3.035 -16.136 1.00 30.42 104 HIS A O 15
ATOM 17901 N N . ARG A 1 30 ? 18.904 1.490 -17.697 1.00 14.34 105 ARG A N 15
ATOM 17902 C CA . ARG A 1 30 ? 20.323 1.731 -17.824 1.00 63.31 105 ARG A CA 15
ATOM 17903 C C . ARG A 1 30 ? 20.716 2.003 -19.269 1.00 51.11 105 ARG A C 15
ATOM 17904 O O . ARG A 1 30 ? 21.399 2.957 -19.546 1.00 1.44 105 ARG A O 15
ATOM 17925 N N . CYS A 1 31 ? 20.275 1.149 -20.171 1.00 41.21 106 CYS A N 15
ATOM 17926 C CA . CYS A 1 31 ? 20.656 1.256 -21.578 1.00 22.51 106 CYS A CA 15
ATOM 17927 C C . CYS A 1 31 ? 19.442 1.670 -22.411 1.00 75.54 106 CYS A C 15
ATOM 17928 O O . CYS A 1 31 ? 19.580 2.052 -23.560 1.00 44.33 106 CYS A O 15
ATOM 17935 N N . GLN A 1 32 ? 18.238 1.492 -21.814 1.00 41.24 107 GLN A N 15
ATOM 17936 C CA . GLN A 1 32 ? 16.942 1.708 -22.479 1.00 24.05 107 GLN A CA 15
ATOM 17937 C C . GLN A 1 32 ? 16.667 0.593 -23.474 1.00 32.54 107 GLN A C 15
ATOM 17938 O O . GLN A 1 32 ? 15.810 0.710 -24.360 1.00 33.20 107 GLN A O 15
ATOM 17952 N N . ARG A 1 33 ? 17.376 -0.512 -23.284 1.00 31.44 108 ARG A N 15
ATOM 17953 C CA . ARG A 1 33 ? 17.219 -1.692 -24.064 1.00 11.43 108 ARG A CA 15
ATOM 17954 C C . ARG A 1 33 ? 15.980 -2.412 -23.646 1.00 10.24 108 ARG A C 15
ATOM 17955 O O . ARG A 1 33 ? 15.743 -2.551 -22.444 1.00 53.23 108 ARG A O 15
ATOM 17976 N N . PRO A 1 34 ? 15.178 -2.872 -24.595 1.00 30.45 109 PRO A N 15
ATOM 17977 C CA . PRO A 1 34 ? 14.049 -3.723 -24.294 1.00 5.13 109 PRO A CA 15
ATOM 17978 C C . PRO A 1 34 ? 14.530 -5.079 -23.785 1.00 35.52 109 PRO A C 15
ATOM 17979 O O . PRO A 1 34 ? 15.623 -5.554 -24.171 1.00 5.14 109 PRO A O 15
ATOM 17990 N N . LEU A 1 35 ? 13.757 -5.652 -22.898 1.00 3.12 110 LEU A N 15
ATOM 17991 C CA . LEU A 1 35 ? 14.030 -6.944 -22.351 1.00 31.40 110 LEU A CA 15
ATOM 17992 C C . LEU A 1 35 ? 13.847 -8.033 -23.365 1.00 2.51 110 LEU A C 15
ATOM 17993 O O . LEU A 1 35 ? 12.727 -8.292 -23.861 1.00 21.14 110 LEU A O 15
ATOM 18009 N N . GLY A 1 36 ? 14.947 -8.636 -23.675 1.00 72.31 111 GLY A N 15
ATOM 18010 C CA . GLY A 1 36 ? 15.029 -9.731 -24.577 1.00 40.44 111 GLY A CA 15
ATOM 18011 C C . GLY A 1 36 ? 14.777 -11.023 -23.837 1.00 44.20 111 GLY A C 15
ATOM 18012 O O . GLY A 1 36 ? 14.074 -11.034 -22.834 1.00 25.24 111 GLY A O 15
ATOM 18016 N N . PRO A 1 37 ? 15.297 -12.139 -24.300 1.00 54.31 112 PRO A N 15
ATOM 18017 C CA . PRO A 1 37 ? 15.124 -13.386 -23.594 1.00 51.33 112 PRO A CA 15
ATOM 18018 C C . PRO A 1 37 ? 16.171 -13.589 -22.465 1.00 23.34 112 PRO A C 15
ATOM 18019 O O . PRO A 1 37 ? 15.917 -14.330 -21.524 1.00 33.23 112 PRO A O 15
ATOM 18030 N N . GLU A 1 38 ? 17.310 -12.875 -22.544 1.00 51.32 113 GLU A N 15
ATOM 18031 C CA . GLU A 1 38 ? 18.433 -13.057 -21.595 1.00 21.24 113 GLU A CA 15
ATOM 18032 C C . GLU A 1 38 ? 18.012 -12.727 -20.159 1.00 44.24 113 GLU A C 15
ATOM 18033 O O . GLU A 1 38 ? 18.334 -13.454 -19.220 1.00 2.54 113 GLU A O 15
ATOM 18045 N N . GLU A 1 39 ? 17.256 -11.670 -20.015 1.00 2.22 114 GLU A N 15
ATOM 18046 C CA . GLU A 1 39 ? 16.767 -11.217 -18.744 1.00 2.04 114 GLU A CA 15
ATOM 18047 C C . GLU A 1 39 ? 15.733 -12.166 -18.262 1.00 12.42 114 GLU A C 15
ATOM 18048 O O . GLU A 1 39 ? 15.835 -12.714 -17.184 1.00 74.53 114 GLU A O 15
ATOM 18060 N N . LYS A 1 40 ? 14.768 -12.407 -19.112 1.00 15.33 115 LYS A N 15
ATOM 18061 C CA . LYS A 1 40 ? 13.626 -13.262 -18.799 1.00 12.31 115 LYS A CA 15
ATOM 18062 C C . LYS A 1 40 ? 14.071 -14.688 -18.432 1.00 72.12 115 LYS A C 15
ATOM 18063 O O . LYS A 1 40 ? 13.366 -15.408 -17.747 1.00 13.14 115 LYS A O 15
ATOM 18082 N N . GLN A 1 41 ? 15.254 -15.055 -18.872 1.00 11.11 116 GLN A N 15
ATOM 18083 C CA . GLN A 1 41 ? 15.865 -16.282 -18.544 1.00 54.54 116 GLN A CA 15
ATOM 18084 C C . GLN A 1 41 ? 16.593 -16.112 -17.224 1.00 72.43 116 GLN A C 15
ATOM 18085 O O . GLN A 1 41 ? 16.257 -16.778 -16.275 1.00 14.11 116 GLN A O 15
ATOM 18099 N N . LYS A 1 42 ? 17.489 -15.143 -17.133 1.00 62.33 117 LYS A N 15
ATOM 18100 C CA . LYS A 1 42 ? 18.388 -15.051 -15.997 1.00 51.53 117 LYS A CA 15
ATOM 18101 C C . LYS A 1 42 ? 17.692 -14.581 -14.711 1.00 44.41 117 LYS A C 15
ATOM 18102 O O . LYS A 1 42 ? 18.126 -14.897 -13.599 1.00 35.43 117 LYS A O 15
ATOM 18121 N N . LEU A 1 43 ? 16.596 -13.886 -14.852 1.00 72.40 118 LEU A N 15
ATOM 18122 C CA . LEU A 1 43 ? 15.850 -13.440 -13.692 1.00 65.21 118 LEU A CA 15
ATOM 18123 C C . LEU A 1 43 ? 15.033 -14.572 -13.163 1.00 61.31 118 LEU A C 15
ATOM 18124 O O . LEU A 1 43 ? 14.817 -14.678 -11.982 1.00 52.33 118 LEU A O 15
ATOM 18140 N N . VAL A 1 44 ? 14.599 -15.444 -14.035 1.00 5.31 119 VAL A N 15
ATOM 18141 C CA . VAL A 1 44 ? 13.873 -16.627 -13.565 1.00 13.33 119 VAL A CA 15
ATOM 18142 C C . VAL A 1 44 ? 14.897 -17.659 -13.068 1.00 34.50 119 VAL A C 15
ATOM 18143 O O . VAL A 1 44 ? 14.688 -18.374 -12.052 1.00 61.23 119 VAL A O 15
ATOM 18156 N N . ASP A 1 45 ? 16.029 -17.650 -13.742 1.00 71.41 120 ASP A N 15
ATOM 18157 C CA . ASP A 1 45 ? 17.183 -18.517 -13.488 1.00 15.44 120 ASP A CA 15
ATOM 18158 C C . ASP A 1 45 ? 17.647 -18.354 -12.062 1.00 51.12 120 ASP A C 15
ATOM 18159 O O . ASP A 1 45 ? 17.745 -19.324 -11.299 1.00 75.31 120 ASP A O 15
ATOM 18168 N N . GLU A 1 46 ? 17.810 -17.110 -11.667 1.00 1.13 121 GLU A N 15
ATOM 18169 C CA . GLU A 1 46 ? 18.282 -16.798 -10.349 1.00 50.35 121 GLU A CA 15
ATOM 18170 C C . GLU A 1 46 ? 17.167 -16.400 -9.407 1.00 32.55 121 GLU A C 15
ATOM 18171 O O . GLU A 1 46 ? 17.427 -16.156 -8.225 1.00 2.02 121 GLU A O 15
ATOM 18183 N N . LYS A 1 47 ? 15.947 -16.308 -9.929 1.00 1.32 122 LYS A N 15
ATOM 18184 C CA . LYS A 1 47 ? 14.770 -15.918 -9.142 1.00 13.42 122 LYS A CA 15
ATOM 18185 C C . LYS A 1 47 ? 14.856 -14.494 -8.605 1.00 34.35 122 LYS A C 15
ATOM 18186 O O . LYS A 1 47 ? 14.939 -14.249 -7.406 1.00 34.43 122 LYS A O 15
ATOM 18205 N N . LYS A 1 48 ? 14.943 -13.584 -9.534 1.00 52.10 123 LYS A N 15
ATOM 18206 C CA . LYS A 1 48 ? 14.952 -12.176 -9.269 1.00 42.22 123 LYS A CA 15
ATOM 18207 C C . LYS A 1 48 ? 13.602 -11.592 -9.630 1.00 22.53 123 LYS A C 15
ATOM 18208 O O . LYS A 1 48 ? 12.717 -12.311 -10.109 1.00 32.31 123 LYS A O 15
ATOM 18227 N N . ARG A 1 49 ? 13.429 -10.318 -9.413 1.00 11.31 124 ARG A N 15
ATOM 18228 C CA . ARG A 1 49 ? 12.146 -9.706 -9.612 1.00 44.12 124 ARG A CA 15
ATOM 18229 C C . ARG A 1 49 ? 12.211 -8.608 -10.645 1.00 64.22 124 ARG A C 15
ATOM 18230 O O . ARG A 1 49 ? 13.250 -7.976 -10.821 1.00 53.34 124 ARG A O 15
ATOM 18251 N N . PHE A 1 50 ? 11.103 -8.398 -11.321 1.00 43.13 125 PHE A N 15
ATOM 18252 C CA . PHE A 1 50 ? 10.967 -7.318 -12.273 1.00 25.51 125 PHE A CA 15
ATOM 18253 C C . PHE A 1 50 ? 10.410 -6.137 -11.502 1.00 60.52 125 PHE A C 15
ATOM 18254 O O . PHE A 1 50 ? 9.781 -6.338 -10.439 1.00 1.53 125 PHE A O 15
ATOM 18271 N N . HIS A 1 51 ? 10.603 -4.934 -11.985 1.00 41.31 126 HIS A N 15
ATOM 18272 C CA . HIS A 1 51 ? 10.233 -3.797 -11.199 1.00 24.44 126 HIS A CA 15
ATOM 18273 C C . HIS A 1 51 ? 9.201 -2.937 -11.914 1.00 20.12 126 HIS A C 15
ATOM 18274 O O . HIS A 1 51 ? 9.505 -2.270 -12.903 1.00 3.15 126 HIS A O 15
ATOM 18288 N N . GLU A 1 52 ? 7.981 -3.014 -11.453 1.00 51.40 127 GLU A N 15
ATOM 18289 C CA . GLU A 1 52 ? 6.920 -2.179 -11.945 1.00 32.24 127 GLU A CA 15
ATOM 18290 C C . GLU A 1 52 ? 7.020 -0.835 -11.276 1.00 41.21 127 GLU A C 15
ATOM 18291 O O . GLU A 1 52 ? 7.421 -0.746 -10.116 1.00 63.44 127 GLU A O 15
ATOM 18303 N N . ILE A 1 53 ? 6.710 0.176 -12.004 1.00 62.23 128 ILE A N 15
ATOM 18304 C CA . ILE A 1 53 ? 6.536 1.479 -11.485 1.00 14.11 128 ILE A CA 15
ATOM 18305 C C . ILE A 1 53 ? 5.283 2.076 -12.082 1.00 22.33 128 ILE A C 15
ATOM 18306 O O . ILE A 1 53 ? 5.228 2.375 -13.281 1.00 22.33 128 ILE A O 15
ATOM 18322 N N . ALA A 1 54 ? 4.238 2.115 -11.261 1.00 75.42 129 ALA A N 15
ATOM 18323 C CA . ALA A 1 54 ? 2.943 2.719 -11.612 1.00 63.33 129 ALA A CA 15
ATOM 18324 C C . ALA A 1 54 ? 2.302 2.005 -12.804 1.00 35.44 129 ALA A C 15
ATOM 18325 O O . ALA A 1 54 ? 1.774 2.639 -13.715 1.00 72.33 129 ALA A O 15
ATOM 18332 N N . GLY A 1 55 ? 2.339 0.690 -12.772 1.00 14.22 130 GLY A N 15
ATOM 18333 C CA . GLY A 1 55 ? 1.765 -0.106 -13.831 1.00 1.02 130 GLY A CA 15
ATOM 18334 C C . GLY A 1 55 ? 2.706 -0.324 -15.001 1.00 51.15 130 GLY A C 15
ATOM 18335 O O . GLY A 1 55 ? 2.393 -1.084 -15.922 1.00 34.14 130 GLY A O 15
ATOM 18339 N N . ARG A 1 56 ? 3.856 0.327 -15.000 1.00 4.42 131 ARG A N 15
ATOM 18340 C CA . ARG A 1 56 ? 4.752 0.157 -16.090 1.00 61.15 131 ARG A CA 15
ATOM 18341 C C . ARG A 1 56 ? 5.979 -0.628 -15.652 1.00 74.33 131 ARG A C 15
ATOM 18342 O O . ARG A 1 56 ? 6.642 -0.271 -14.699 1.00 31.11 131 ARG A O 15
ATOM 18363 N N . TRP A 1 57 ? 6.285 -1.672 -16.382 1.00 0.44 132 TRP A N 15
ATOM 18364 C CA . TRP A 1 57 ? 7.420 -2.511 -16.070 1.00 22.33 132 TRP A CA 15
ATOM 18365 C C . TRP A 1 57 ? 8.724 -1.933 -16.546 1.00 41.15 132 TRP A C 15
ATOM 18366 O O . TRP A 1 57 ? 8.799 -1.296 -17.622 1.00 63.03 132 TRP A O 15
ATOM 18387 N N . THR A 1 58 ? 9.736 -2.244 -15.786 1.00 10.52 133 THR A N 15
ATOM 18388 C CA . THR A 1 58 ? 11.082 -1.773 -15.926 1.00 22.43 133 THR A CA 15
ATOM 18389 C C . THR A 1 58 ? 11.979 -2.902 -15.371 1.00 11.11 133 THR A C 15
ATOM 18390 O O . THR A 1 58 ? 11.521 -3.710 -14.533 1.00 45.24 133 THR A O 15
ATOM 18401 N N . GLY A 1 59 ? 13.182 -3.014 -15.866 1.00 41.33 134 GLY A N 15
ATOM 18402 C CA . GLY A 1 59 ? 14.065 -4.047 -15.403 1.00 25.33 134 GLY A CA 15
ATOM 18403 C C . GLY A 1 59 ? 15.494 -3.752 -15.746 1.00 35.11 134 GLY A C 15
ATOM 18404 O O . GLY A 1 59 ? 15.904 -2.576 -15.796 1.00 63.22 134 GLY A O 15
ATOM 18408 N N . GLN A 1 60 ? 16.248 -4.788 -16.002 1.00 54.44 135 GLN A N 15
ATOM 18409 C CA . GLN A 1 60 ? 17.633 -4.674 -16.335 1.00 23.40 135 GLN A CA 15
ATOM 18410 C C . GLN A 1 60 ? 18.070 -5.804 -17.231 1.00 43.42 135 GLN A C 15
ATOM 18411 O O . GLN A 1 60 ? 17.844 -6.962 -16.920 1.00 21.33 135 GLN A O 15
ATOM 18425 N N . CYS A 1 61 ? 18.648 -5.448 -18.372 1.00 10.32 136 CYS A N 15
ATOM 18426 C CA . CYS A 1 61 ? 19.199 -6.442 -19.256 1.00 41.22 136 CYS A CA 15
ATOM 18427 C C . CYS A 1 61 ? 20.457 -7.003 -18.669 1.00 72.21 136 CYS A C 15
ATOM 18428 O O . CYS A 1 61 ? 21.201 -6.294 -17.957 1.00 32.24 136 CYS A O 15
ATOM 18435 N N . ALA A 1 62 ? 20.726 -8.226 -18.992 1.00 42.45 137 ALA A N 15
ATOM 18436 C CA . ALA A 1 62 ? 21.850 -8.943 -18.453 1.00 75.42 137 ALA A CA 15
ATOM 18437 C C . ALA A 1 62 ? 23.161 -8.316 -18.899 1.00 43.43 137 ALA A C 15
ATOM 18438 O O . ALA A 1 62 ? 24.173 -8.502 -18.246 1.00 75.22 137 ALA A O 15
ATOM 18445 N N . ASN A 1 63 ? 23.132 -7.550 -20.003 1.00 20.44 138 ASN A N 15
ATOM 18446 C CA . ASN A 1 63 ? 24.312 -6.777 -20.437 1.00 62.43 138 ASN A CA 15
ATOM 18447 C C . ASN A 1 63 ? 24.811 -5.904 -19.281 1.00 1.45 138 ASN A C 15
ATOM 18448 O O . ASN A 1 63 ? 25.989 -5.902 -18.960 1.00 75.45 138 ASN A O 15
ATOM 18459 N N . CYS A 1 64 ? 23.897 -5.176 -18.641 1.00 30.03 139 CYS A N 15
ATOM 18460 C CA . CYS A 1 64 ? 24.278 -4.348 -17.521 1.00 30.55 139 CYS A CA 15
ATOM 18461 C C . CYS A 1 64 ? 24.308 -5.119 -16.197 1.00 4.44 139 CYS A C 15
ATOM 18462 O O . CYS A 1 64 ? 25.045 -4.756 -15.280 1.00 64.13 139 CYS A O 15
ATOM 18469 N N . TRP A 1 65 ? 23.546 -6.205 -16.122 1.00 44.12 140 TRP A N 15
ATOM 18470 C CA . TRP A 1 65 ? 23.480 -7.005 -14.900 1.00 13.20 140 TRP A CA 15
ATOM 18471 C C . TRP A 1 65 ? 24.750 -7.834 -14.701 1.00 53.30 140 TRP A C 15
ATOM 18472 O O . TRP A 1 65 ? 25.384 -7.770 -13.650 1.00 53.11 140 TRP A O 15
ATOM 18493 N N . GLN A 1 66 ? 25.138 -8.583 -15.724 1.00 21.24 141 GLN A N 15
ATOM 18494 C CA . GLN A 1 66 ? 26.281 -9.485 -15.630 1.00 51.05 141 GLN A CA 15
ATOM 18495 C C . GLN A 1 66 ? 27.584 -8.705 -15.556 1.00 30.33 141 GLN A C 15
ATOM 18496 O O . GLN A 1 66 ? 28.565 -9.178 -15.020 1.00 15.10 141 GLN A O 15
ATOM 18510 N N . ARG A 1 67 ? 27.557 -7.480 -16.050 1.00 2.23 142 ARG A N 15
ATOM 18511 C CA . ARG A 1 67 ? 28.729 -6.614 -16.027 1.00 13.52 142 ARG A CA 15
ATOM 18512 C C . ARG A 1 67 ? 28.924 -6.075 -14.586 1.00 1.14 142 ARG A C 15
ATOM 18513 O O . ARG A 1 67 ? 29.991 -5.584 -14.221 1.00 54.50 142 ARG A O 15
ATOM 18534 N N . THR A 1 68 ? 27.889 -6.185 -13.776 1.00 0.34 143 THR A N 15
ATOM 18535 C CA . THR A 1 68 ? 27.936 -5.732 -12.397 1.00 53.12 143 THR A CA 15
ATOM 18536 C C . THR A 1 68 ? 28.173 -6.951 -11.455 1.00 54.35 143 THR A C 15
ATOM 18537 O O . THR A 1 68 ? 28.062 -6.872 -10.232 1.00 35.31 143 THR A O 15
ATOM 18548 N N . ARG A 1 69 ? 28.531 -8.069 -12.047 1.00 43.21 144 ARG A N 15
ATOM 18549 C CA . ARG A 1 69 ? 28.841 -9.249 -11.287 1.00 25.34 144 ARG A CA 15
ATOM 18550 C C . ARG A 1 69 ? 30.338 -9.301 -11.121 1.00 32.35 144 ARG A C 15
ATOM 18551 O O . ARG A 1 69 ? 31.074 -9.251 -12.103 1.00 55.54 144 ARG A O 15
ATOM 18572 N N . GLN A 1 70 ? 30.780 -9.367 -9.894 1.00 53.10 145 GLN A N 15
ATOM 18573 C CA . GLN A 1 70 ? 32.193 -9.363 -9.596 1.00 71.32 145 GLN A CA 15
ATOM 18574 C C . GLN A 1 70 ? 32.849 -10.652 -10.041 1.00 73.31 145 GLN A C 15
ATOM 18575 O O . GLN A 1 70 ? 32.238 -11.730 -9.995 1.00 50.44 145 GLN A O 15
ATOM 18589 N N . ARG A 1 71 ? 34.094 -10.550 -10.456 1.00 64.34 146 ARG A N 15
ATOM 18590 C CA . ARG A 1 71 ? 34.868 -11.702 -10.899 1.00 52.24 146 ARG A CA 15
ATOM 18591 C C . ARG A 1 71 ? 35.445 -12.386 -9.644 1.00 42.51 146 ARG A C 15
ATOM 18592 O O . ARG A 1 71 ? 36.654 -12.570 -9.510 1.00 53.45 146 ARG A O 15
ATOM 18613 N N . ASN A 1 72 ? 34.579 -12.712 -8.740 1.00 72.23 147 ASN A N 15
ATOM 18614 C CA . ASN A 1 72 ? 34.936 -13.373 -7.521 1.00 41.30 147 ASN A CA 15
ATOM 18615 C C . ASN A 1 72 ? 33.866 -14.386 -7.217 1.00 51.44 147 ASN A C 15
ATOM 18616 O O . ASN A 1 72 ? 32.685 -14.147 -7.523 1.00 52.24 147 ASN A O 15
ATOM 18627 N N . GLU A 1 73 ? 34.257 -15.492 -6.652 1.00 23.24 148 GLU A N 15
ATOM 18628 C CA . GLU A 1 73 ? 33.337 -16.545 -6.262 1.00 71.51 148 GLU A CA 15
ATOM 18629 C C . GLU A 1 73 ? 32.479 -16.087 -5.094 1.00 50.13 148 GLU A C 15
ATOM 18630 O O . GLU A 1 73 ? 31.301 -16.427 -4.998 1.00 14.15 148 GLU A O 15
ATOM 18642 N N . THR A 1 74 ? 33.059 -15.295 -4.226 1.00 31.14 149 THR A N 15
ATOM 18643 C CA . THR A 1 74 ? 32.332 -14.761 -3.114 1.00 30.43 149 THR A CA 15
ATOM 18644 C C . THR A 1 74 ? 31.567 -13.502 -3.553 1.00 4.33 149 THR A C 15
ATOM 18645 O O . THR A 1 74 ? 32.126 -12.395 -3.616 1.00 11.22 149 THR A O 15
ATOM 18656 N N . GLN A 1 75 ? 30.341 -13.707 -3.948 1.00 13.44 150 GLN A N 15
ATOM 18657 C CA . GLN A 1 75 ? 29.446 -12.633 -4.340 1.00 1.20 150 GLN A CA 15
ATOM 18658 C C . GLN A 1 75 ? 28.068 -12.946 -3.801 1.00 42.21 150 GLN A C 15
ATOM 18659 O O . GLN A 1 75 ? 27.050 -12.417 -4.252 1.00 73.42 150 GLN A O 15
ATOM 18673 N N . VAL A 1 76 ? 28.086 -13.779 -2.809 1.00 53.14 151 VAL A N 15
ATOM 18674 C CA . VAL A 1 76 ? 26.963 -14.277 -2.116 1.00 24.41 151 VAL A CA 15
ATOM 18675 C C . VAL A 1 76 ? 27.572 -14.911 -0.893 1.00 1.44 151 VAL A C 15
ATOM 18676 O O . VAL A 1 76 ? 26.963 -14.888 0.177 1.00 21.13 151 VAL A O 15
ATOM 18691 N N . GLY A 1 1 ? 1.403 2.258 -13.441 1.00 51.20 76 GLY A N 16
ATOM 18692 C CA . GLY A 1 1 ? 0.048 1.946 -13.874 1.00 52.45 76 GLY A CA 16
ATOM 18693 C C . GLY A 1 1 ? -0.862 1.977 -12.702 1.00 60.12 76 GLY A C 16
ATOM 18694 O O . GLY A 1 1 ? -1.417 3.015 -12.393 1.00 71.41 76 GLY A O 16
ATOM 18700 N N . SER A 1 2 ? -0.991 0.861 -12.022 1.00 0.00 77 SER A N 16
ATOM 18701 C CA . SER A 1 2 ? -1.784 0.805 -10.814 1.00 72.25 77 SER A CA 16
ATOM 18702 C C . SER A 1 2 ? -0.948 1.371 -9.665 1.00 4.04 77 SER A C 16
ATOM 18703 O O . SER A 1 2 ? -1.460 1.799 -8.643 1.00 42.23 77 SER A O 16
ATOM 18711 N N . HIS A 1 3 ? 0.349 1.360 -9.873 1.00 65.42 78 HIS A N 16
ATOM 18712 C CA . HIS A 1 3 ? 1.304 1.881 -8.944 1.00 63.04 78 HIS A CA 16
ATOM 18713 C C . HIS A 1 3 ? 2.213 2.778 -9.733 1.00 41.43 78 HIS A C 16
ATOM 18714 O O . HIS A 1 3 ? 2.080 2.870 -10.950 1.00 32.33 78 HIS A O 16
ATOM 18728 N N . MET A 1 4 ? 3.055 3.501 -9.085 1.00 5.11 79 MET A N 16
ATOM 18729 C CA . MET A 1 4 ? 4.071 4.215 -9.822 1.00 25.30 79 MET A CA 16
ATOM 18730 C C . MET A 1 4 ? 5.391 3.500 -9.608 1.00 43.45 79 MET A C 16
ATOM 18731 O O . MET A 1 4 ? 6.324 3.637 -10.377 1.00 11.34 79 MET A O 16
ATOM 18745 N N . SER A 1 5 ? 5.428 2.747 -8.536 1.00 51.33 80 SER A N 16
ATOM 18746 C CA . SER A 1 5 ? 6.575 2.009 -8.127 1.00 44.34 80 SER A CA 16
ATOM 18747 C C . SER A 1 5 ? 6.129 0.657 -7.535 1.00 4.53 80 SER A C 16
ATOM 18748 O O . SER A 1 5 ? 5.579 0.621 -6.419 1.00 50.54 80 SER A O 16
ATOM 18756 N N . ARG A 1 6 ? 6.272 -0.427 -8.261 1.00 3.53 81 ARG A N 16
ATOM 18757 C CA . ARG A 1 6 ? 5.893 -1.725 -7.694 1.00 73.43 81 ARG A CA 16
ATOM 18758 C C . ARG A 1 6 ? 6.916 -2.809 -8.022 1.00 4.41 81 ARG A C 16
ATOM 18759 O O . ARG A 1 6 ? 7.059 -3.188 -9.163 1.00 51.35 81 ARG A O 16
ATOM 18780 N N . SER A 1 7 ? 7.629 -3.297 -7.025 1.00 55.24 82 SER A N 16
ATOM 18781 C CA . SER A 1 7 ? 8.569 -4.383 -7.248 1.00 43.43 82 SER A CA 16
ATOM 18782 C C . SER A 1 7 ? 7.915 -5.726 -6.867 1.00 74.30 82 SER A C 16
ATOM 18783 O O . SER A 1 7 ? 7.561 -5.935 -5.695 1.00 52.03 82 SER A O 16
ATOM 18791 N N . VAL A 1 8 ? 7.758 -6.625 -7.820 1.00 44.53 83 VAL A N 16
ATOM 18792 C CA . VAL A 1 8 ? 7.173 -7.956 -7.560 1.00 54.24 83 VAL A CA 16
ATOM 18793 C C . VAL A 1 8 ? 7.929 -9.030 -8.331 1.00 52.12 83 VAL A C 16
ATOM 18794 O O . VAL A 1 8 ? 8.882 -8.720 -9.040 1.00 12.54 83 VAL A O 16
ATOM 18807 N N . TYR A 1 9 ? 7.507 -10.274 -8.196 1.00 53.12 84 TYR A N 16
ATOM 18808 C CA . TYR A 1 9 ? 8.194 -11.382 -8.831 1.00 33.11 84 TYR A CA 16
ATOM 18809 C C . TYR A 1 9 ? 7.634 -11.649 -10.208 1.00 60.30 84 TYR A C 16
ATOM 18810 O O . TYR A 1 9 ? 6.489 -11.261 -10.512 1.00 30.04 84 TYR A O 16
ATOM 18828 N N . GLY A 1 10 ? 8.425 -12.328 -11.024 1.00 42.22 85 GLY A N 16
ATOM 18829 C CA . GLY A 1 10 ? 8.074 -12.615 -12.409 1.00 73.11 85 GLY A CA 16
ATOM 18830 C C . GLY A 1 10 ? 6.688 -13.184 -12.588 1.00 74.44 85 GLY A C 16
ATOM 18831 O O . GLY A 1 10 ? 5.894 -12.656 -13.350 1.00 64.25 85 GLY A O 16
ATOM 18835 N N . THR A 1 11 ? 6.380 -14.200 -11.826 1.00 51.33 86 THR A N 16
ATOM 18836 C CA . THR A 1 11 ? 5.093 -14.854 -11.877 1.00 30.22 86 THR A CA 16
ATOM 18837 C C . THR A 1 11 ? 3.945 -13.898 -11.423 1.00 1.55 86 THR A C 16
ATOM 18838 O O . THR A 1 11 ? 2.777 -14.129 -11.710 1.00 52.33 86 THR A O 16
ATOM 18849 N N . THR A 1 12 ? 4.293 -12.802 -10.756 1.00 41.13 87 THR A N 16
ATOM 18850 C CA . THR A 1 12 ? 3.313 -11.870 -10.306 1.00 55.11 87 THR A CA 16
ATOM 18851 C C . THR A 1 12 ? 3.014 -10.957 -11.487 1.00 73.25 87 THR A C 16
ATOM 18852 O O . THR A 1 12 ? 1.873 -10.590 -11.724 1.00 70.35 87 THR A O 16
ATOM 18863 N N . LEU A 1 13 ? 4.064 -10.640 -12.252 1.00 71.31 88 LEU A N 16
ATOM 18864 C CA . LEU A 1 13 ? 3.907 -9.882 -13.516 1.00 42.31 88 LEU A CA 16
ATOM 18865 C C . LEU A 1 13 ? 3.023 -10.637 -14.471 1.00 1.51 88 LEU A C 16
ATOM 18866 O O . LEU A 1 13 ? 2.039 -10.097 -14.987 1.00 42.20 88 LEU A O 16
ATOM 18882 N N . GLU A 1 14 ? 3.341 -11.890 -14.658 1.00 12.15 89 GLU A N 16
ATOM 18883 C CA . GLU A 1 14 ? 2.633 -12.737 -15.589 1.00 13.13 89 GLU A CA 16
ATOM 18884 C C . GLU A 1 14 ? 1.172 -12.974 -15.147 1.00 34.12 89 GLU A C 16
ATOM 18885 O O . GLU A 1 14 ? 0.308 -13.245 -15.961 1.00 74.12 89 GLU A O 16
ATOM 18897 N N . ALA A 1 15 ? 0.903 -12.845 -13.857 1.00 13.45 90 ALA A N 16
ATOM 18898 C CA . ALA A 1 15 ? -0.464 -12.965 -13.354 1.00 42.24 90 ALA A CA 16
ATOM 18899 C C . ALA A 1 15 ? -1.231 -11.627 -13.393 1.00 74.13 90 ALA A C 16
ATOM 18900 O O . ALA A 1 15 ? -2.408 -11.571 -13.808 1.00 55.31 90 ALA A O 16
ATOM 18907 N N . ILE A 1 16 ? -0.591 -10.558 -12.953 1.00 51.31 91 ILE A N 16
ATOM 18908 C CA . ILE A 1 16 ? -1.230 -9.250 -12.914 1.00 44.04 91 ILE A CA 16
ATOM 18909 C C . ILE A 1 16 ? -1.361 -8.678 -14.314 1.00 1.24 91 ILE A C 16
ATOM 18910 O O . ILE A 1 16 ? -2.484 -8.422 -14.785 1.00 24.42 91 ILE A O 16
ATOM 18926 N N . THR A 1 17 ? -0.242 -8.545 -14.990 1.00 55.14 92 THR A N 16
ATOM 18927 C CA . THR A 1 17 ? -0.204 -7.974 -16.309 1.00 51.02 92 THR A CA 16
ATOM 18928 C C . THR A 1 17 ? -0.665 -9.010 -17.352 1.00 42.21 92 THR A C 16
ATOM 18929 O O . THR A 1 17 ? -1.087 -8.643 -18.447 1.00 65.12 92 THR A O 16
ATOM 18940 N N . LYS A 1 18 ? -0.609 -10.316 -16.972 1.00 4.34 93 LYS A N 16
ATOM 18941 C CA . LYS A 1 18 ? -1.095 -11.420 -17.824 1.00 73.01 93 LYS A CA 16
ATOM 18942 C C . LYS A 1 18 ? -0.273 -11.551 -19.080 1.00 74.04 93 LYS A C 16
ATOM 18943 O O . LYS A 1 18 ? -0.728 -12.066 -20.101 1.00 61.24 93 LYS A O 16
ATOM 18962 N N . LYS A 1 19 ? 0.959 -11.139 -18.980 1.00 12.51 94 LYS A N 16
ATOM 18963 C CA . LYS A 1 19 ? 1.858 -11.236 -20.076 1.00 53.23 94 LYS A CA 16
ATOM 18964 C C . LYS A 1 19 ? 3.093 -11.868 -19.545 1.00 33.44 94 LYS A C 16
ATOM 18965 O O . LYS A 1 19 ? 3.576 -11.459 -18.487 1.00 61.21 94 LYS A O 16
ATOM 18984 N N . SER A 1 20 ? 3.567 -12.879 -20.226 1.00 10.51 95 SER A N 16
ATOM 18985 C CA . SER A 1 20 ? 4.762 -13.564 -19.838 1.00 73.32 95 SER A CA 16
ATOM 18986 C C . SER A 1 20 ? 5.941 -12.589 -19.826 1.00 22.24 95 SER A C 16
ATOM 18987 O O . SER A 1 20 ? 5.935 -11.602 -20.561 1.00 62.32 95 SER A O 16
ATOM 18995 N N . LEU A 1 21 ? 6.964 -12.889 -19.054 1.00 22.31 96 LEU A N 16
ATOM 18996 C CA . LEU A 1 21 ? 8.122 -11.986 -18.885 1.00 35.14 96 LEU A CA 16
ATOM 18997 C C . LEU A 1 21 ? 8.827 -11.884 -20.193 1.00 53.25 96 LEU A C 16
ATOM 18998 O O . LEU A 1 21 ? 9.371 -10.848 -20.588 1.00 73.03 96 LEU A O 16
ATOM 19014 N N . TYR A 1 22 ? 8.738 -12.971 -20.871 1.00 72.05 97 TYR A N 16
ATOM 19015 C CA . TYR A 1 22 ? 9.293 -13.193 -22.146 1.00 31.41 97 TYR A CA 16
ATOM 19016 C C . TYR A 1 22 ? 8.630 -12.284 -23.190 1.00 73.45 97 TYR A C 16
ATOM 19017 O O . TYR A 1 22 ? 9.307 -11.750 -24.069 1.00 64.53 97 TYR A O 16
ATOM 19035 N N . ASP A 1 23 ? 7.342 -12.038 -23.002 1.00 12.35 98 ASP A N 16
ATOM 19036 C CA . ASP A 1 23 ? 6.516 -11.237 -23.930 1.00 71.01 98 ASP A CA 16
ATOM 19037 C C . ASP A 1 23 ? 6.616 -9.764 -23.554 1.00 32.42 98 ASP A C 16
ATOM 19038 O O . ASP A 1 23 ? 6.869 -8.895 -24.381 1.00 30.44 98 ASP A O 16
ATOM 19047 N N . LEU A 1 24 ? 6.539 -9.544 -22.265 1.00 13.41 99 LEU A N 16
ATOM 19048 C CA . LEU A 1 24 ? 6.432 -8.251 -21.659 1.00 64.41 99 LEU A CA 16
ATOM 19049 C C . LEU A 1 24 ? 7.662 -7.401 -21.899 1.00 54.35 99 LEU A C 16
ATOM 19050 O O . LEU A 1 24 ? 8.811 -7.854 -21.727 1.00 32.13 99 LEU A O 16
ATOM 19066 N N . SER A 1 25 ? 7.428 -6.189 -22.328 1.00 14.14 100 SER A N 16
ATOM 19067 C CA . SER A 1 25 ? 8.476 -5.265 -22.574 1.00 11.21 100 SER A CA 16
ATOM 19068 C C . SER A 1 25 ? 8.952 -4.654 -21.254 1.00 5.13 100 SER A C 16
ATOM 19069 O O . SER A 1 25 ? 8.315 -3.736 -20.721 1.00 24.00 100 SER A O 16
ATOM 19077 N N . ILE A 1 26 ? 9.993 -5.212 -20.707 1.00 60.42 101 ILE A N 16
ATOM 19078 C CA . ILE A 1 26 ? 10.585 -4.710 -19.490 1.00 15.34 101 ILE A CA 16
ATOM 19079 C C . ILE A 1 26 ? 11.868 -4.008 -19.906 1.00 54.04 101 ILE A C 16
ATOM 19080 O O . ILE A 1 26 ? 12.687 -4.599 -20.634 1.00 3.00 101 ILE A O 16
ATOM 19096 N N . ARG A 1 27 ? 12.022 -2.758 -19.531 1.00 53.11 102 ARG A N 16
ATOM 19097 C CA . ARG A 1 27 ? 13.204 -1.999 -19.935 1.00 41.32 102 ARG A CA 16
ATOM 19098 C C . ARG A 1 27 ? 14.297 -2.057 -18.899 1.00 13.25 102 ARG A C 16
ATOM 19099 O O . ARG A 1 27 ? 14.109 -2.545 -17.813 1.00 43.02 102 ARG A O 16
ATOM 19120 N N . CYS A 1 28 ? 15.451 -1.601 -19.279 1.00 30.30 103 CYS A N 16
ATOM 19121 C CA . CYS A 1 28 ? 16.532 -1.386 -18.364 1.00 74.24 103 CYS A CA 16
ATOM 19122 C C . CYS A 1 28 ? 16.458 0.063 -17.912 1.00 45.25 103 CYS A C 16
ATOM 19123 O O . CYS A 1 28 ? 16.439 0.947 -18.751 1.00 40.42 103 CYS A O 16
ATOM 19130 N N . HIS A 1 29 ? 16.439 0.299 -16.601 1.00 54.11 104 HIS A N 16
ATOM 19131 C CA . HIS A 1 29 ? 16.397 1.675 -16.008 1.00 2.21 104 HIS A CA 16
ATOM 19132 C C . HIS A 1 29 ? 17.584 2.519 -16.481 1.00 0.33 104 HIS A C 16
ATOM 19133 O O . HIS A 1 29 ? 17.533 3.737 -16.494 1.00 45.22 104 HIS A O 16
ATOM 19147 N N . ARG A 1 30 ? 18.609 1.839 -16.916 1.00 55.41 105 ARG A N 16
ATOM 19148 C CA . ARG A 1 30 ? 19.882 2.437 -17.206 1.00 21.20 105 ARG A CA 16
ATOM 19149 C C . ARG A 1 30 ? 20.092 2.603 -18.735 1.00 64.34 105 ARG A C 16
ATOM 19150 O O . ARG A 1 30 ? 20.909 3.390 -19.156 1.00 70.50 105 ARG A O 16
ATOM 19171 N N . CYS A 1 31 ? 19.367 1.827 -19.549 1.00 50.31 106 CYS A N 16
ATOM 19172 C CA . CYS A 1 31 ? 19.478 1.971 -21.024 1.00 24.23 106 CYS A CA 16
ATOM 19173 C C . CYS A 1 31 ? 18.198 2.494 -21.667 1.00 1.22 106 CYS A C 16
ATOM 19174 O O . CYS A 1 31 ? 18.243 3.168 -22.674 1.00 73.40 106 CYS A O 16
ATOM 19181 N N . GLN A 1 32 ? 17.059 2.076 -21.094 1.00 44.42 107 GLN A N 16
ATOM 19182 C CA . GLN A 1 32 ? 15.709 2.309 -21.625 1.00 71.41 107 GLN A CA 16
ATOM 19183 C C . GLN A 1 32 ? 15.428 1.359 -22.778 1.00 62.44 107 GLN A C 16
ATOM 19184 O O . GLN A 1 32 ? 14.448 1.485 -23.506 1.00 13.22 107 GLN A O 16
ATOM 19198 N N . ARG A 1 33 ? 16.280 0.355 -22.872 1.00 50.44 108 ARG A N 16
ATOM 19199 C CA . ARG A 1 33 ? 16.121 -0.715 -23.826 1.00 4.41 108 ARG A CA 16
ATOM 19200 C C . ARG A 1 33 ? 15.285 -1.794 -23.211 1.00 13.50 108 ARG A C 16
ATOM 19201 O O . ARG A 1 33 ? 15.430 -2.052 -22.013 1.00 73.25 108 ARG A O 16
ATOM 19222 N N . PRO A 1 34 ? 14.412 -2.438 -23.981 1.00 65.22 109 PRO A N 16
ATOM 19223 C CA . PRO A 1 34 ? 13.748 -3.648 -23.535 1.00 51.23 109 PRO A CA 16
ATOM 19224 C C . PRO A 1 34 ? 14.769 -4.794 -23.534 1.00 12.44 109 PRO A C 16
ATOM 19225 O O . PRO A 1 34 ? 15.513 -4.968 -24.513 1.00 70.03 109 PRO A O 16
ATOM 19236 N N . LEU A 1 35 ? 14.827 -5.520 -22.443 1.00 21.53 110 LEU A N 16
ATOM 19237 C CA . LEU A 1 35 ? 15.773 -6.630 -22.267 1.00 53.54 110 LEU A CA 16
ATOM 19238 C C . LEU A 1 35 ? 15.576 -7.732 -23.277 1.00 1.14 110 LEU A C 16
ATOM 19239 O O . LEU A 1 35 ? 14.433 -8.056 -23.654 1.00 13.45 110 LEU A O 16
ATOM 19255 N N . GLY A 1 36 ? 16.685 -8.302 -23.714 1.00 24.33 111 GLY A N 16
ATOM 19256 C CA . GLY A 1 36 ? 16.645 -9.411 -24.631 1.00 45.35 111 GLY A CA 16
ATOM 19257 C C . GLY A 1 36 ? 16.224 -10.682 -23.911 1.00 52.03 111 GLY A C 16
ATOM 19258 O O . GLY A 1 36 ? 16.148 -10.685 -22.668 1.00 74.14 111 GLY A O 16
ATOM 19262 N N . PRO A 1 37 ? 15.953 -11.777 -24.638 1.00 21.21 112 PRO A N 16
ATOM 19263 C CA . PRO A 1 37 ? 15.500 -13.038 -24.039 1.00 41.30 112 PRO A CA 16
ATOM 19264 C C . PRO A 1 37 ? 16.475 -13.558 -22.984 1.00 75.41 112 PRO A C 16
ATOM 19265 O O . PRO A 1 37 ? 16.061 -13.922 -21.884 1.00 50.45 112 PRO A O 16
ATOM 19276 N N . GLU A 1 38 ? 17.753 -13.558 -23.322 1.00 22.35 113 GLU A N 16
ATOM 19277 C CA . GLU A 1 38 ? 18.837 -13.974 -22.430 1.00 54.42 113 GLU A CA 16
ATOM 19278 C C . GLU A 1 38 ? 18.827 -13.147 -21.143 1.00 10.34 113 GLU A C 16
ATOM 19279 O O . GLU A 1 38 ? 18.931 -13.688 -20.015 1.00 12.41 113 GLU A O 16
ATOM 19291 N N . GLU A 1 39 ? 18.659 -11.837 -21.306 1.00 53.41 114 GLU A N 16
ATOM 19292 C CA . GLU A 1 39 ? 18.700 -10.927 -20.193 1.00 33.51 114 GLU A CA 16
ATOM 19293 C C . GLU A 1 39 ? 17.508 -11.175 -19.286 1.00 22.34 114 GLU A C 16
ATOM 19294 O O . GLU A 1 39 ? 17.641 -11.195 -18.067 1.00 11.24 114 GLU A O 16
ATOM 19306 N N . LYS A 1 40 ? 16.354 -11.423 -19.899 1.00 62.54 115 LYS A N 16
ATOM 19307 C CA . LYS A 1 40 ? 15.153 -11.767 -19.153 1.00 31.11 115 LYS A CA 16
ATOM 19308 C C . LYS A 1 40 ? 15.359 -13.101 -18.433 1.00 61.01 115 LYS A C 16
ATOM 19309 O O . LYS A 1 40 ? 15.031 -13.237 -17.259 1.00 62.51 115 LYS A O 16
ATOM 19328 N N . GLN A 1 41 ? 15.931 -14.066 -19.148 1.00 12.30 116 GLN A N 16
ATOM 19329 C CA . GLN A 1 41 ? 16.250 -15.387 -18.620 1.00 4.03 116 GLN A CA 16
ATOM 19330 C C . GLN A 1 41 ? 17.085 -15.345 -17.385 1.00 11.52 116 GLN A C 16
ATOM 19331 O O . GLN A 1 41 ? 16.825 -16.091 -16.489 1.00 74.21 116 GLN A O 16
ATOM 19345 N N . LYS A 1 42 ? 18.048 -14.446 -17.302 1.00 72.22 117 LYS A N 16
ATOM 19346 C CA . LYS A 1 42 ? 18.854 -14.370 -16.085 1.00 21.35 117 LYS A CA 16
ATOM 19347 C C . LYS A 1 42 ? 18.042 -13.896 -14.876 1.00 24.10 117 LYS A C 16
ATOM 19348 O O . LYS A 1 42 ? 18.270 -14.317 -13.729 1.00 30.55 117 LYS A O 16
ATOM 19367 N N . LEU A 1 43 ? 17.068 -13.085 -15.137 1.00 4.04 118 LEU A N 16
ATOM 19368 C CA . LEU A 1 43 ? 16.233 -12.550 -14.092 1.00 74.42 118 LEU A CA 16
ATOM 19369 C C . LEU A 1 43 ? 15.247 -13.601 -13.663 1.00 74.15 118 LEU A C 16
ATOM 19370 O O . LEU A 1 43 ? 14.966 -13.750 -12.480 1.00 11.41 118 LEU A O 16
ATOM 19386 N N . VAL A 1 44 ? 14.744 -14.339 -14.634 1.00 44.44 119 VAL A N 16
ATOM 19387 C CA . VAL A 1 44 ? 13.854 -15.469 -14.369 1.00 24.01 119 VAL A CA 16
ATOM 19388 C C . VAL A 1 44 ? 14.645 -16.534 -13.617 1.00 71.22 119 VAL A C 16
ATOM 19389 O O . VAL A 1 44 ? 14.154 -17.146 -12.652 1.00 62.35 119 VAL A O 16
ATOM 19402 N N . ASP A 1 45 ? 15.888 -16.698 -14.043 1.00 60.31 120 ASP A N 16
ATOM 19403 C CA . ASP A 1 45 ? 16.823 -17.657 -13.474 1.00 22.03 120 ASP A CA 16
ATOM 19404 C C . ASP A 1 45 ? 16.997 -17.436 -11.998 1.00 40.53 120 ASP A C 16
ATOM 19405 O O . ASP A 1 45 ? 16.854 -18.357 -11.194 1.00 14.01 120 ASP A O 16
ATOM 19414 N N . GLU A 1 46 ? 17.223 -16.203 -11.629 1.00 54.50 121 GLU A N 16
ATOM 19415 C CA . GLU A 1 46 ? 17.455 -15.888 -10.240 1.00 51.53 121 GLU A CA 16
ATOM 19416 C C . GLU A 1 46 ? 16.200 -15.469 -9.513 1.00 15.42 121 GLU A C 16
ATOM 19417 O O . GLU A 1 46 ? 16.283 -15.044 -8.355 1.00 53.32 121 GLU A O 16
ATOM 19429 N N . LYS A 1 47 ? 15.055 -15.541 -10.190 1.00 61.32 122 LYS A N 16
ATOM 19430 C CA . LYS A 1 47 ? 13.755 -15.146 -9.603 1.00 54.13 122 LYS A CA 16
ATOM 19431 C C . LYS A 1 47 ? 13.828 -13.687 -9.113 1.00 75.22 122 LYS A C 16
ATOM 19432 O O . LYS A 1 47 ? 13.328 -13.329 -8.047 1.00 64.42 122 LYS A O 16
ATOM 19451 N N . LYS A 1 48 ? 14.450 -12.857 -9.941 1.00 14.45 123 LYS A N 16
ATOM 19452 C CA . LYS A 1 48 ? 14.683 -11.466 -9.649 1.00 4.24 123 LYS A CA 16
ATOM 19453 C C . LYS A 1 48 ? 13.343 -10.701 -9.666 1.00 22.41 123 LYS A C 16
ATOM 19454 O O . LYS A 1 48 ? 12.393 -11.119 -10.332 1.00 52.33 123 LYS A O 16
ATOM 19473 N N . ARG A 1 49 ? 13.269 -9.603 -8.942 1.00 42.32 124 ARG A N 16
ATOM 19474 C CA . ARG A 1 49 ? 12.048 -8.823 -8.878 1.00 14.32 124 ARG A CA 16
ATOM 19475 C C . ARG A 1 49 ? 12.094 -7.723 -9.912 1.00 63.20 124 ARG A C 16
ATOM 19476 O O . ARG A 1 49 ? 13.148 -7.121 -10.132 1.00 52.02 124 ARG A O 16
ATOM 19497 N N . PHE A 1 50 ? 10.976 -7.475 -10.539 1.00 41.41 125 PHE A N 16
ATOM 19498 C CA . PHE A 1 50 ? 10.872 -6.461 -11.557 1.00 4.32 125 PHE A CA 16
ATOM 19499 C C . PHE A 1 50 ? 10.123 -5.282 -10.975 1.00 73.03 125 PHE A C 16
ATOM 19500 O O . PHE A 1 50 ? 9.392 -5.444 -9.981 1.00 0.12 125 PHE A O 16
ATOM 19517 N N . HIS A 1 51 ? 10.280 -4.119 -11.561 1.00 52.43 126 HIS A N 16
ATOM 19518 C CA . HIS A 1 51 ? 9.683 -2.932 -11.011 1.00 31.22 126 HIS A CA 16
ATOM 19519 C C . HIS A 1 51 ? 8.739 -2.281 -12.034 1.00 64.13 126 HIS A C 16
ATOM 19520 O O . HIS A 1 51 ? 9.112 -2.082 -13.188 1.00 5.11 126 HIS A O 16
ATOM 19534 N N . GLU A 1 52 ? 7.513 -2.027 -11.611 1.00 53.34 127 GLU A N 16
ATOM 19535 C CA . GLU A 1 52 ? 6.506 -1.348 -12.417 1.00 51.02 127 GLU A CA 16
ATOM 19536 C C . GLU A 1 52 ? 6.652 0.126 -12.177 1.00 43.54 127 GLU A C 16
ATOM 19537 O O . GLU A 1 52 ? 6.496 0.579 -11.026 1.00 53.12 127 GLU A O 16
ATOM 19549 N N . ILE A 1 53 ? 7.004 0.841 -13.216 1.00 12.52 128 ILE A N 16
ATOM 19550 C CA . ILE A 1 53 ? 7.107 2.276 -13.188 1.00 42.45 128 ILE A CA 16
ATOM 19551 C C . ILE A 1 53 ? 6.439 2.831 -14.429 1.00 21.33 128 ILE A C 16
ATOM 19552 O O . ILE A 1 53 ? 6.618 2.298 -15.534 1.00 22.14 128 ILE A O 16
ATOM 19568 N N . ALA A 1 54 ? 5.615 3.850 -14.243 1.00 1.22 129 ALA A N 16
ATOM 19569 C CA . ALA A 1 54 ? 4.903 4.529 -15.341 1.00 40.03 129 ALA A CA 16
ATOM 19570 C C . ALA A 1 54 ? 4.003 3.566 -16.150 1.00 64.11 129 ALA A C 16
ATOM 19571 O O . ALA A 1 54 ? 3.615 3.859 -17.276 1.00 65.54 129 ALA A O 16
ATOM 19578 N N . GLY A 1 55 ? 3.616 2.455 -15.538 1.00 43.05 130 GLY A N 16
ATOM 19579 C CA . GLY A 1 55 ? 2.739 1.510 -16.194 1.00 14.31 130 GLY A CA 16
ATOM 19580 C C . GLY A 1 55 ? 3.451 0.492 -17.036 1.00 71.52 130 GLY A C 16
ATOM 19581 O O . GLY A 1 55 ? 2.806 -0.277 -17.744 1.00 62.24 130 GLY A O 16
ATOM 19585 N N . ARG A 1 56 ? 4.758 0.469 -16.978 1.00 24.14 131 ARG A N 16
ATOM 19586 C CA . ARG A 1 56 ? 5.501 -0.545 -17.645 1.00 63.35 131 ARG A CA 16
ATOM 19587 C C . ARG A 1 56 ? 6.548 -1.100 -16.737 1.00 60.45 131 ARG A C 16
ATOM 19588 O O . ARG A 1 56 ? 6.944 -0.466 -15.762 1.00 14.24 131 ARG A O 16
ATOM 19609 N N . TRP A 1 57 ? 6.987 -2.268 -17.035 1.00 45.14 132 TRP A N 16
ATOM 19610 C CA . TRP A 1 57 ? 7.935 -2.913 -16.209 1.00 11.12 132 TRP A CA 16
ATOM 19611 C C . TRP A 1 57 ? 9.329 -2.590 -16.662 1.00 72.43 132 TRP A C 16
ATOM 19612 O O . TRP A 1 57 ? 9.584 -2.369 -17.853 1.00 52.41 132 TRP A O 16
ATOM 19633 N N . THR A 1 58 ? 10.211 -2.569 -15.725 1.00 53.21 133 THR A N 16
ATOM 19634 C CA . THR A 1 58 ? 11.562 -2.137 -15.910 1.00 63.12 133 THR A CA 16
ATOM 19635 C C . THR A 1 58 ? 12.475 -2.878 -14.884 1.00 4.03 133 THR A C 16
ATOM 19636 O O . THR A 1 58 ? 12.010 -3.315 -13.814 1.00 70.13 133 THR A O 16
ATOM 19647 N N . GLY A 1 59 ? 13.720 -3.059 -15.258 1.00 50.51 134 GLY A N 16
ATOM 19648 C CA . GLY A 1 59 ? 14.725 -3.722 -14.468 1.00 42.34 134 GLY A CA 16
ATOM 19649 C C . GLY A 1 59 ? 16.102 -3.307 -14.965 1.00 44.42 134 GLY A C 16
ATOM 19650 O O . GLY A 1 59 ? 16.292 -2.155 -15.365 1.00 71.13 134 GLY A O 16
ATOM 19654 N N . GLN A 1 60 ? 17.056 -4.192 -14.918 1.00 12.42 135 GLN A N 16
ATOM 19655 C CA . GLN A 1 60 ? 18.376 -3.926 -15.457 1.00 54.02 135 GLN A CA 16
ATOM 19656 C C . GLN A 1 60 ? 18.800 -5.045 -16.373 1.00 2.43 135 GLN A C 16
ATOM 19657 O O . GLN A 1 60 ? 18.685 -6.207 -16.021 1.00 2.33 135 GLN A O 16
ATOM 19671 N N . CYS A 1 61 ? 19.255 -4.682 -17.557 1.00 54.53 136 CYS A N 16
ATOM 19672 C CA . CYS A 1 61 ? 19.687 -5.660 -18.518 1.00 44.11 136 CYS A CA 16
ATOM 19673 C C . CYS A 1 61 ? 21.061 -6.195 -18.147 1.00 42.30 136 CYS A C 16
ATOM 19674 O O . CYS A 1 61 ? 21.849 -5.517 -17.444 1.00 24.02 136 CYS A O 16
ATOM 19681 N N . ALA A 1 62 ? 21.374 -7.338 -18.678 1.00 13.34 137 ALA A N 16
ATOM 19682 C CA . ALA A 1 62 ? 22.583 -8.070 -18.356 1.00 42.11 137 ALA A CA 16
ATOM 19683 C C . ALA A 1 62 ? 23.821 -7.346 -18.850 1.00 2.34 137 ALA A C 16
ATOM 19684 O O . ALA A 1 62 ? 24.904 -7.510 -18.277 1.00 51.34 137 ALA A O 16
ATOM 19691 N N . ASN A 1 63 ? 23.654 -6.512 -19.900 1.00 31.12 138 ASN A N 16
ATOM 19692 C CA . ASN A 1 63 ? 24.767 -5.692 -20.443 1.00 21.32 138 ASN A CA 16
ATOM 19693 C C . ASN A 1 63 ? 25.392 -4.881 -19.326 1.00 60.21 138 ASN A C 16
ATOM 19694 O O . ASN A 1 63 ? 26.619 -4.706 -19.262 1.00 14.25 138 ASN A O 16
ATOM 19705 N N . CYS A 1 64 ? 24.534 -4.332 -18.494 1.00 30.44 139 CYS A N 16
ATOM 19706 C CA . CYS A 1 64 ? 24.948 -3.553 -17.362 1.00 4.32 139 CYS A CA 16
ATOM 19707 C C . CYS A 1 64 ? 25.223 -4.451 -16.185 1.00 54.21 139 CYS A C 16
ATOM 19708 O O . CYS A 1 64 ? 26.210 -4.285 -15.485 1.00 22.23 139 CYS A O 16
ATOM 19715 N N . TRP A 1 65 ? 24.337 -5.405 -15.996 1.00 70.13 140 TRP A N 16
ATOM 19716 C CA . TRP A 1 65 ? 24.302 -6.228 -14.815 1.00 51.24 140 TRP A CA 16
ATOM 19717 C C . TRP A 1 65 ? 25.564 -7.037 -14.615 1.00 21.51 140 TRP A C 16
ATOM 19718 O O . TRP A 1 65 ? 26.224 -6.887 -13.600 1.00 71.53 140 TRP A O 16
ATOM 19739 N N . GLN A 1 66 ? 25.932 -7.843 -15.590 1.00 0.33 141 GLN A N 16
ATOM 19740 C CA . GLN A 1 66 ? 27.126 -8.678 -15.469 1.00 24.25 141 GLN A CA 16
ATOM 19741 C C . GLN A 1 66 ? 28.402 -7.841 -15.532 1.00 4.14 141 GLN A C 16
ATOM 19742 O O . GLN A 1 66 ? 29.480 -8.292 -15.191 1.00 64.25 141 GLN A O 16
ATOM 19756 N N . ARG A 1 67 ? 28.246 -6.602 -15.945 1.00 34.14 142 ARG A N 16
ATOM 19757 C CA . ARG A 1 67 ? 29.346 -5.668 -16.022 1.00 23.55 142 ARG A CA 16
ATOM 19758 C C . ARG A 1 67 ? 29.558 -5.034 -14.640 1.00 31.40 142 ARG A C 16
ATOM 19759 O O . ARG A 1 67 ? 30.653 -4.626 -14.293 1.00 61.21 142 ARG A O 16
ATOM 19780 N N . THR A 1 68 ? 28.487 -4.973 -13.865 1.00 43.53 143 THR A N 16
ATOM 19781 C CA . THR A 1 68 ? 28.518 -4.374 -12.535 1.00 53.23 143 THR A CA 16
ATOM 19782 C C . THR A 1 68 ? 28.642 -5.470 -11.486 1.00 22.33 143 THR A C 16
ATOM 19783 O O . THR A 1 68 ? 28.897 -5.223 -10.304 1.00 42.25 143 THR A O 16
ATOM 19794 N N . ARG A 1 69 ? 28.499 -6.670 -11.921 1.00 12.43 144 ARG A N 16
ATOM 19795 C CA . ARG A 1 69 ? 28.504 -7.745 -11.038 1.00 42.43 144 ARG A CA 16
ATOM 19796 C C . ARG A 1 69 ? 29.254 -8.916 -11.616 1.00 15.05 144 ARG A C 16
ATOM 19797 O O . ARG A 1 69 ? 28.685 -9.784 -12.269 1.00 1.41 144 ARG A O 16
ATOM 19818 N N . GLN A 1 70 ? 30.551 -8.881 -11.426 1.00 53.43 145 GLN A N 16
ATOM 19819 C CA . GLN A 1 70 ? 31.418 -9.987 -11.775 1.00 4.31 145 GLN A CA 16
ATOM 19820 C C . GLN A 1 70 ? 31.193 -11.102 -10.786 1.00 22.20 145 GLN A C 16
ATOM 19821 O O . GLN A 1 70 ? 30.517 -10.884 -9.753 1.00 43.22 145 GLN A O 16
ATOM 19835 N N . ARG A 1 71 ? 31.754 -12.261 -11.035 1.00 41.52 146 ARG A N 16
ATOM 19836 C CA . ARG A 1 71 ? 31.468 -13.395 -10.187 1.00 32.40 146 ARG A CA 16
ATOM 19837 C C . ARG A 1 71 ? 32.054 -13.207 -8.820 1.00 25.00 146 ARG A C 16
ATOM 19838 O O . ARG A 1 71 ? 33.261 -13.067 -8.657 1.00 3.03 146 ARG A O 16
ATOM 19859 N N . ASN A 1 72 ? 31.189 -13.106 -7.862 1.00 40.10 147 ASN A N 16
ATOM 19860 C CA . ASN A 1 72 ? 31.597 -13.195 -6.498 1.00 24.21 147 ASN A CA 16
ATOM 19861 C C . ASN A 1 72 ? 31.657 -14.672 -6.298 1.00 51.10 147 ASN A C 16
ATOM 19862 O O . ASN A 1 72 ? 30.614 -15.324 -6.351 1.00 24.52 147 ASN A O 16
ATOM 19873 N N . GLU A 1 73 ? 32.846 -15.210 -6.174 1.00 32.14 148 GLU A N 16
ATOM 19874 C CA . GLU A 1 73 ? 33.028 -16.643 -6.215 1.00 13.23 148 GLU A CA 16
ATOM 19875 C C . GLU A 1 73 ? 32.452 -17.329 -4.979 1.00 15.40 148 GLU A C 16
ATOM 19876 O O . GLU A 1 73 ? 33.096 -17.449 -3.939 1.00 64.42 148 GLU A O 16
ATOM 19888 N N . THR A 1 74 ? 31.200 -17.650 -5.080 1.00 30.42 149 THR A N 16
ATOM 19889 C CA . THR A 1 74 ? 30.462 -18.338 -4.077 1.00 0.21 149 THR A CA 16
ATOM 19890 C C . THR A 1 74 ? 29.546 -19.324 -4.792 1.00 22.23 149 THR A C 16
ATOM 19891 O O . THR A 1 74 ? 28.492 -18.949 -5.297 1.00 44.11 149 THR A O 16
ATOM 19902 N N . GLN A 1 75 ? 30.011 -20.540 -4.939 1.00 71.24 150 GLN A N 16
ATOM 19903 C CA . GLN A 1 75 ? 29.253 -21.573 -5.629 1.00 72.31 150 GLN A CA 16
ATOM 19904 C C . GLN A 1 75 ? 28.859 -22.645 -4.643 1.00 30.03 150 GLN A C 16
ATOM 19905 O O . GLN A 1 75 ? 28.387 -23.723 -5.000 1.00 64.44 150 GLN A O 16
ATOM 19919 N N . VAL A 1 76 ? 29.041 -22.298 -3.424 1.00 11.14 151 VAL A N 16
ATOM 19920 C CA . VAL A 1 76 ? 28.797 -23.086 -2.273 1.00 62.24 151 VAL A CA 16
ATOM 19921 C C . VAL A 1 76 ? 29.066 -22.135 -1.140 1.00 65.21 151 VAL A C 16
ATOM 19922 O O . VAL A 1 76 ? 28.397 -22.205 -0.109 1.00 4.44 151 VAL A O 16
ATOM 19937 N N . GLY A 1 1 ? 6.896 0.031 -3.096 1.00 65.15 76 GLY A N 17
ATOM 19938 C CA . GLY A 1 1 ? 6.738 1.054 -2.054 1.00 63.42 76 GLY A CA 17
ATOM 19939 C C . GLY A 1 1 ? 5.387 1.676 -2.169 1.00 73.12 76 GLY A C 17
ATOM 19940 O O . GLY A 1 1 ? 4.501 1.063 -2.749 1.00 11.04 76 GLY A O 17
ATOM 19946 N N . SER A 1 2 ? 5.227 2.869 -1.637 1.00 62.31 77 SER A N 17
ATOM 19947 C CA . SER A 1 2 ? 3.986 3.606 -1.725 1.00 45.42 77 SER A CA 17
ATOM 19948 C C . SER A 1 2 ? 3.880 4.269 -3.100 1.00 34.32 77 SER A C 17
ATOM 19949 O O . SER A 1 2 ? 2.798 4.451 -3.648 1.00 22.01 77 SER A O 17
ATOM 19957 N N . HIS A 1 3 ? 5.036 4.584 -3.649 1.00 3.45 78 HIS A N 17
ATOM 19958 C CA . HIS A 1 3 ? 5.152 5.153 -4.972 1.00 61.51 78 HIS A CA 17
ATOM 19959 C C . HIS A 1 3 ? 5.020 4.029 -5.984 1.00 43.22 78 HIS A C 17
ATOM 19960 O O . HIS A 1 3 ? 5.027 2.838 -5.600 1.00 41.23 78 HIS A O 17
ATOM 19974 N N . MET A 1 4 ? 4.927 4.376 -7.257 1.00 75.44 79 MET A N 17
ATOM 19975 C CA . MET A 1 4 ? 4.751 3.383 -8.317 1.00 65.02 79 MET A CA 17
ATOM 19976 C C . MET A 1 4 ? 6.076 2.727 -8.629 1.00 75.24 79 MET A C 17
ATOM 19977 O O . MET A 1 4 ? 6.770 3.102 -9.556 1.00 21.14 79 MET A O 17
ATOM 19991 N N . SER A 1 5 ? 6.487 1.922 -7.687 1.00 32.51 80 SER A N 17
ATOM 19992 C CA . SER A 1 5 ? 7.671 1.125 -7.735 1.00 72.33 80 SER A CA 17
ATOM 19993 C C . SER A 1 5 ? 7.354 -0.220 -7.044 1.00 5.25 80 SER A C 17
ATOM 19994 O O . SER A 1 5 ? 7.283 -0.286 -5.785 1.00 64.05 80 SER A O 17
ATOM 20002 N N . ARG A 1 6 ? 7.079 -1.249 -7.819 1.00 23.14 81 ARG A N 17
ATOM 20003 C CA . ARG A 1 6 ? 6.694 -2.553 -7.275 1.00 42.03 81 ARG A CA 17
ATOM 20004 C C . ARG A 1 6 ? 7.466 -3.687 -7.943 1.00 11.45 81 ARG A C 17
ATOM 20005 O O . ARG A 1 6 ? 7.339 -3.915 -9.130 1.00 55.45 81 ARG A O 17
ATOM 20026 N N . SER A 1 7 ? 8.275 -4.380 -7.174 1.00 13.32 82 SER A N 17
ATOM 20027 C CA . SER A 1 7 ? 9.049 -5.489 -7.689 1.00 5.02 82 SER A CA 17
ATOM 20028 C C . SER A 1 7 ? 8.246 -6.801 -7.552 1.00 1.01 82 SER A C 17
ATOM 20029 O O . SER A 1 7 ? 7.936 -7.231 -6.422 1.00 41.41 82 SER A O 17
ATOM 20037 N N . VAL A 1 8 ? 7.930 -7.442 -8.672 1.00 14.21 83 VAL A N 17
ATOM 20038 C CA . VAL A 1 8 ? 7.140 -8.679 -8.657 1.00 51.13 83 VAL A CA 17
ATOM 20039 C C . VAL A 1 8 ? 7.890 -9.762 -9.474 1.00 12.44 83 VAL A C 17
ATOM 20040 O O . VAL A 1 8 ? 8.769 -9.431 -10.271 1.00 51.44 83 VAL A O 17
ATOM 20053 N N . TYR A 1 9 ? 7.559 -11.036 -9.273 1.00 64.02 84 TYR A N 17
ATOM 20054 C CA . TYR A 1 9 ? 8.284 -12.126 -9.923 1.00 4.11 84 TYR A CA 17
ATOM 20055 C C . TYR A 1 9 ? 7.838 -12.311 -11.369 1.00 71.31 84 TYR A C 17
ATOM 20056 O O . TYR A 1 9 ? 6.686 -11.998 -11.734 1.00 61.15 84 TYR A O 17
ATOM 20074 N N . GLY A 1 10 ? 8.739 -12.853 -12.174 1.00 33.42 85 GLY A N 17
ATOM 20075 C CA . GLY A 1 10 ? 8.472 -13.081 -13.584 1.00 70.24 85 GLY A CA 17
ATOM 20076 C C . GLY A 1 10 ? 7.257 -13.948 -13.822 1.00 72.45 85 GLY A C 17
ATOM 20077 O O . GLY A 1 10 ? 6.371 -13.587 -14.584 1.00 13.12 85 GLY A O 17
ATOM 20081 N N . THR A 1 11 ? 7.189 -15.049 -13.127 1.00 31.23 86 THR A N 17
ATOM 20082 C CA . THR A 1 11 ? 6.068 -15.951 -13.232 1.00 50.53 86 THR A CA 17
ATOM 20083 C C . THR A 1 11 ? 4.775 -15.298 -12.672 1.00 63.44 86 THR A C 17
ATOM 20084 O O . THR A 1 11 ? 3.660 -15.731 -12.964 1.00 3.12 86 THR A O 17
ATOM 20095 N N . THR A 1 12 ? 4.919 -14.221 -11.900 1.00 30.43 87 THR A N 17
ATOM 20096 C CA . THR A 1 12 ? 3.772 -13.545 -11.417 1.00 43.24 87 THR A CA 17
ATOM 20097 C C . THR A 1 12 ? 3.271 -12.628 -12.538 1.00 53.25 87 THR A C 17
ATOM 20098 O O . THR A 1 12 ? 2.093 -12.397 -12.668 1.00 34.11 87 THR A O 17
ATOM 20109 N N . LEU A 1 13 ? 4.204 -12.142 -13.363 1.00 74.22 88 LEU A N 17
ATOM 20110 C CA . LEU A 1 13 ? 3.867 -11.369 -14.581 1.00 54.45 88 LEU A CA 17
ATOM 20111 C C . LEU A 1 13 ? 3.135 -12.243 -15.539 1.00 44.23 88 LEU A C 17
ATOM 20112 O O . LEU A 1 13 ? 2.190 -11.815 -16.177 1.00 5.42 88 LEU A O 17
ATOM 20128 N N . GLU A 1 14 ? 3.572 -13.470 -15.631 1.00 10.52 89 GLU A N 17
ATOM 20129 C CA . GLU A 1 14 ? 2.938 -14.435 -16.502 1.00 23.43 89 GLU A CA 17
ATOM 20130 C C . GLU A 1 14 ? 1.462 -14.644 -16.112 1.00 14.20 89 GLU A C 17
ATOM 20131 O O . GLU A 1 14 ? 0.620 -14.923 -16.955 1.00 24.02 89 GLU A O 17
ATOM 20143 N N . ALA A 1 15 ? 1.162 -14.450 -14.835 1.00 42.12 90 ALA A N 17
ATOM 20144 C CA . ALA A 1 15 ? -0.206 -14.508 -14.345 1.00 60.24 90 ALA A CA 17
ATOM 20145 C C . ALA A 1 15 ? -0.926 -13.140 -14.464 1.00 10.42 90 ALA A C 17
ATOM 20146 O O . ALA A 1 15 ? -1.981 -13.042 -15.076 1.00 42.34 90 ALA A O 17
ATOM 20153 N N . ILE A 1 16 ? -0.334 -12.093 -13.879 1.00 5.44 91 ILE A N 17
ATOM 20154 C CA . ILE A 1 16 ? -0.937 -10.749 -13.852 1.00 0.42 91 ILE A CA 17
ATOM 20155 C C . ILE A 1 16 ? -1.020 -10.165 -15.249 1.00 52.44 91 ILE A C 17
ATOM 20156 O O . ILE A 1 16 ? -2.113 -9.784 -15.727 1.00 52.20 91 ILE A O 17
ATOM 20172 N N . THR A 1 17 ? 0.109 -10.099 -15.917 1.00 12.13 92 THR A N 17
ATOM 20173 C CA . THR A 1 17 ? 0.146 -9.565 -17.244 1.00 43.55 92 THR A CA 17
ATOM 20174 C C . THR A 1 17 ? -0.541 -10.540 -18.226 1.00 41.51 92 THR A C 17
ATOM 20175 O O . THR A 1 17 ? -1.139 -10.096 -19.217 1.00 30.21 92 THR A O 17
ATOM 20186 N N . LYS A 1 18 ? -0.552 -11.857 -17.862 1.00 22.02 93 LYS A N 17
ATOM 20187 C CA . LYS A 1 18 ? -1.178 -12.944 -18.666 1.00 22.51 93 LYS A CA 17
ATOM 20188 C C . LYS A 1 18 ? -0.370 -13.214 -19.917 1.00 71.23 93 LYS A C 17
ATOM 20189 O O . LYS A 1 18 ? -0.888 -13.668 -20.935 1.00 22.44 93 LYS A O 17
ATOM 20208 N N . LYS A 1 19 ? 0.904 -12.957 -19.815 1.00 41.33 94 LYS A N 17
ATOM 20209 C CA . LYS A 1 19 ? 1.831 -13.181 -20.885 1.00 71.23 94 LYS A CA 17
ATOM 20210 C C . LYS A 1 19 ? 3.060 -13.824 -20.320 1.00 3.42 94 LYS A C 17
ATOM 20211 O O . LYS A 1 19 ? 3.516 -13.427 -19.257 1.00 73.12 94 LYS A O 17
ATOM 20230 N N . SER A 1 20 ? 3.574 -14.811 -21.004 1.00 10.21 95 SER A N 17
ATOM 20231 C CA . SER A 1 20 ? 4.766 -15.501 -20.579 1.00 75.22 95 SER A CA 17
ATOM 20232 C C . SER A 1 20 ? 5.992 -14.572 -20.661 1.00 31.32 95 SER A C 17
ATOM 20233 O O . SER A 1 20 ? 5.998 -13.602 -21.436 1.00 40.01 95 SER A O 17
ATOM 20241 N N . LEU A 1 21 ? 7.026 -14.886 -19.893 1.00 73.15 96 LEU A N 17
ATOM 20242 C CA . LEU A 1 21 ? 8.269 -14.091 -19.836 1.00 62.51 96 LEU A CA 17
ATOM 20243 C C . LEU A 1 21 ? 8.931 -13.878 -21.190 1.00 60.34 96 LEU A C 17
ATOM 20244 O O . LEU A 1 21 ? 9.688 -12.919 -21.382 1.00 14.15 96 LEU A O 17
ATOM 20260 N N . TYR A 1 22 ? 8.667 -14.756 -22.112 1.00 44.41 97 TYR A N 17
ATOM 20261 C CA . TYR A 1 22 ? 9.209 -14.641 -23.452 1.00 21.33 97 TYR A CA 17
ATOM 20262 C C . TYR A 1 22 ? 8.559 -13.463 -24.197 1.00 35.13 97 TYR A C 17
ATOM 20263 O O . TYR A 1 22 ? 9.227 -12.766 -24.946 1.00 72.43 97 TYR A O 17
ATOM 20281 N N . ASP A 1 23 ? 7.296 -13.204 -23.887 1.00 2.12 98 ASP A N 17
ATOM 20282 C CA . ASP A 1 23 ? 6.484 -12.197 -24.595 1.00 51.44 98 ASP A CA 17
ATOM 20283 C C . ASP A 1 23 ? 6.808 -10.804 -24.109 1.00 2.45 98 ASP A C 17
ATOM 20284 O O . ASP A 1 23 ? 6.992 -9.878 -24.908 1.00 23.23 98 ASP A O 17
ATOM 20293 N N . LEU A 1 24 ? 6.949 -10.659 -22.800 1.00 65.32 99 LEU A N 17
ATOM 20294 C CA . LEU A 1 24 ? 7.260 -9.353 -22.249 1.00 2.12 99 LEU A CA 17
ATOM 20295 C C . LEU A 1 24 ? 8.676 -8.949 -22.549 1.00 43.32 99 LEU A C 17
ATOM 20296 O O . LEU A 1 24 ? 9.644 -9.437 -21.928 1.00 54.33 99 LEU A O 17
ATOM 20312 N N . SER A 1 25 ? 8.821 -8.107 -23.513 1.00 23.40 100 SER A N 17
ATOM 20313 C CA . SER A 1 25 ? 10.078 -7.540 -23.787 1.00 44.23 100 SER A CA 17
ATOM 20314 C C . SER A 1 25 ? 10.201 -6.277 -22.948 1.00 43.24 100 SER A C 17
ATOM 20315 O O . SER A 1 25 ? 9.801 -5.183 -23.348 1.00 24.23 100 SER A O 17
ATOM 20323 N N . ILE A 1 26 ? 10.693 -6.475 -21.753 1.00 42.25 101 ILE A N 17
ATOM 20324 C CA . ILE A 1 26 ? 10.844 -5.431 -20.783 1.00 31.03 101 ILE A CA 17
ATOM 20325 C C . ILE A 1 26 ? 12.146 -4.734 -21.076 1.00 21.40 101 ILE A C 17
ATOM 20326 O O . ILE A 1 26 ? 13.088 -5.379 -21.535 1.00 70.04 101 ILE A O 17
ATOM 20342 N N . ARG A 1 27 ? 12.208 -3.444 -20.866 1.00 72.12 102 ARG A N 17
ATOM 20343 C CA . ARG A 1 27 ? 13.397 -2.722 -21.208 1.00 30.31 102 ARG A CA 17
ATOM 20344 C C . ARG A 1 27 ? 14.166 -2.283 -20.001 1.00 61.13 102 ARG A C 17
ATOM 20345 O O . ARG A 1 27 ? 13.630 -2.160 -18.895 1.00 65.42 102 ARG A O 17
ATOM 20366 N N . CYS A 1 28 ? 15.427 -2.094 -20.221 1.00 13.20 103 CYS A N 17
ATOM 20367 C CA . CYS A 1 28 ? 16.304 -1.542 -19.263 1.00 0.04 103 CYS A CA 17
ATOM 20368 C C . CYS A 1 28 ? 16.144 -0.043 -19.377 1.00 4.52 103 CYS A C 17
ATOM 20369 O O . CYS A 1 28 ? 16.493 0.520 -20.410 1.00 45.01 103 CYS A O 17
ATOM 20376 N N . HIS A 1 29 ? 15.651 0.614 -18.344 1.00 62.12 104 HIS A N 17
ATOM 20377 C CA . HIS A 1 29 ? 15.379 2.076 -18.400 1.00 14.31 104 HIS A CA 17
ATOM 20378 C C . HIS A 1 29 ? 16.704 2.895 -18.338 1.00 23.11 104 HIS A C 17
ATOM 20379 O O . HIS A 1 29 ? 16.704 4.107 -18.181 1.00 63.14 104 HIS A O 17
ATOM 20393 N N . ARG A 1 30 ? 17.814 2.202 -18.501 1.00 54.32 105 ARG A N 17
ATOM 20394 C CA . ARG A 1 30 ? 19.127 2.808 -18.503 1.00 23.23 105 ARG A CA 17
ATOM 20395 C C . ARG A 1 30 ? 19.617 2.886 -19.947 1.00 45.10 105 ARG A C 17
ATOM 20396 O O . ARG A 1 30 ? 20.271 3.829 -20.335 1.00 11.44 105 ARG A O 17
ATOM 20417 N N . CYS A 1 31 ? 19.276 1.870 -20.728 1.00 14.34 106 CYS A N 17
ATOM 20418 C CA . CYS A 1 31 ? 19.750 1.778 -22.104 1.00 62.05 106 CYS A CA 17
ATOM 20419 C C . CYS A 1 31 ? 18.596 1.959 -23.111 1.00 64.44 106 CYS A C 17
ATOM 20420 O O . CYS A 1 31 ? 18.825 2.212 -24.279 1.00 14.41 106 CYS A O 17
ATOM 20427 N N . GLN A 1 32 ? 17.360 1.744 -22.633 1.00 21.03 107 GLN A N 17
ATOM 20428 C CA . GLN A 1 32 ? 16.095 1.810 -23.418 1.00 24.43 107 GLN A CA 17
ATOM 20429 C C . GLN A 1 32 ? 16.005 0.632 -24.378 1.00 43.12 107 GLN A C 17
ATOM 20430 O O . GLN A 1 32 ? 15.173 0.594 -25.294 1.00 25.40 107 GLN A O 17
ATOM 20444 N N . ARG A 1 33 ? 16.837 -0.342 -24.117 1.00 34.45 108 ARG A N 17
ATOM 20445 C CA . ARG A 1 33 ? 16.906 -1.572 -24.867 1.00 63.24 108 ARG A CA 17
ATOM 20446 C C . ARG A 1 33 ? 16.294 -2.696 -24.035 1.00 0.12 108 ARG A C 17
ATOM 20447 O O . ARG A 1 33 ? 16.329 -2.626 -22.794 1.00 24.24 108 ARG A O 17
ATOM 20468 N N . PRO A 1 34 ? 15.694 -3.707 -24.685 1.00 32.10 109 PRO A N 17
ATOM 20469 C CA . PRO A 1 34 ? 15.030 -4.822 -23.992 1.00 1.01 109 PRO A CA 17
ATOM 20470 C C . PRO A 1 34 ? 15.990 -5.821 -23.332 1.00 11.31 109 PRO A C 17
ATOM 20471 O O . PRO A 1 34 ? 17.171 -5.891 -23.670 1.00 64.15 109 PRO A O 17
ATOM 20482 N N . LEU A 1 35 ? 15.460 -6.536 -22.362 1.00 55.52 110 LEU A N 17
ATOM 20483 C CA . LEU A 1 35 ? 16.148 -7.621 -21.683 1.00 23.01 110 LEU A CA 17
ATOM 20484 C C . LEU A 1 35 ? 15.982 -8.888 -22.495 1.00 53.44 110 LEU A C 17
ATOM 20485 O O . LEU A 1 35 ? 14.846 -9.228 -22.905 1.00 23.45 110 LEU A O 17
ATOM 20501 N N . GLY A 1 36 ? 17.068 -9.588 -22.720 1.00 1.44 111 GLY A N 17
ATOM 20502 C CA . GLY A 1 36 ? 17.027 -10.788 -23.496 1.00 14.40 111 GLY A CA 17
ATOM 20503 C C . GLY A 1 36 ? 16.658 -11.985 -22.649 1.00 74.40 111 GLY A C 17
ATOM 20504 O O . GLY A 1 36 ? 16.190 -11.827 -21.505 1.00 65.21 111 GLY A O 17
ATOM 20508 N N . PRO A 1 37 ? 16.833 -13.201 -23.164 1.00 22.23 112 PRO A N 17
ATOM 20509 C CA . PRO A 1 37 ? 16.532 -14.414 -22.418 1.00 32.13 112 PRO A CA 17
ATOM 20510 C C . PRO A 1 37 ? 17.527 -14.602 -21.277 1.00 71.33 112 PRO A C 17
ATOM 20511 O O . PRO A 1 37 ? 17.157 -15.043 -20.185 1.00 10.22 112 PRO A O 17
ATOM 20522 N N . GLU A 1 38 ? 18.763 -14.211 -21.539 1.00 21.30 113 GLU A N 17
ATOM 20523 C CA . GLU A 1 38 ? 19.870 -14.304 -20.604 1.00 50.51 113 GLU A CA 17
ATOM 20524 C C . GLU A 1 38 ? 19.569 -13.524 -19.333 1.00 74.22 113 GLU A C 17
ATOM 20525 O O . GLU A 1 38 ? 19.721 -14.057 -18.210 1.00 4.21 113 GLU A O 17
ATOM 20537 N N . GLU A 1 39 ? 19.135 -12.268 -19.504 1.00 34.32 114 GLU A N 17
ATOM 20538 C CA . GLU A 1 39 ? 18.694 -11.433 -18.395 1.00 65.44 114 GLU A CA 17
ATOM 20539 C C . GLU A 1 39 ? 17.647 -12.144 -17.598 1.00 60.22 114 GLU A C 17
ATOM 20540 O O . GLU A 1 39 ? 17.844 -12.440 -16.429 1.00 41.33 114 GLU A O 17
ATOM 20552 N N . LYS A 1 40 ? 16.554 -12.463 -18.272 1.00 12.24 115 LYS A N 17
ATOM 20553 C CA . LYS A 1 40 ? 15.390 -13.082 -17.660 1.00 52.25 115 LYS A CA 17
ATOM 20554 C C . LYS A 1 40 ? 15.766 -14.347 -16.894 1.00 53.55 115 LYS A C 17
ATOM 20555 O O . LYS A 1 40 ? 15.341 -14.531 -15.761 1.00 31.35 115 LYS A O 17
ATOM 20574 N N . GLN A 1 41 ? 16.609 -15.169 -17.489 1.00 51.11 116 GLN A N 17
ATOM 20575 C CA . GLN A 1 41 ? 17.073 -16.382 -16.868 1.00 32.13 116 GLN A CA 17
ATOM 20576 C C . GLN A 1 41 ? 17.890 -16.087 -15.625 1.00 4.12 116 GLN A C 17
ATOM 20577 O O . GLN A 1 41 ? 17.717 -16.755 -14.631 1.00 74.21 116 GLN A O 17
ATOM 20591 N N . LYS A 1 42 ? 18.737 -15.072 -15.656 1.00 13.21 117 LYS A N 17
ATOM 20592 C CA . LYS A 1 42 ? 19.538 -14.758 -14.482 1.00 32.32 117 LYS A CA 17
ATOM 20593 C C . LYS A 1 42 ? 18.720 -14.136 -13.392 1.00 75.33 117 LYS A C 17
ATOM 20594 O O . LYS A 1 42 ? 18.931 -14.414 -12.220 1.00 73.35 117 LYS A O 17
ATOM 20613 N N . LEU A 1 43 ? 17.775 -13.334 -13.774 1.00 71.24 118 LEU A N 17
ATOM 20614 C CA . LEU A 1 43 ? 16.914 -12.679 -12.824 1.00 41.53 118 LEU A CA 17
ATOM 20615 C C . LEU A 1 43 ? 16.053 -13.700 -12.148 1.00 33.25 118 LEU A C 17
ATOM 20616 O O . LEU A 1 43 ? 16.051 -13.801 -10.936 1.00 14.41 118 LEU A O 17
ATOM 20632 N N . VAL A 1 44 ? 15.386 -14.508 -12.938 1.00 42.22 119 VAL A N 17
ATOM 20633 C CA . VAL A 1 44 ? 14.530 -15.559 -12.395 1.00 12.22 119 VAL A CA 17
ATOM 20634 C C . VAL A 1 44 ? 15.370 -16.586 -11.620 1.00 3.20 119 VAL A C 17
ATOM 20635 O O . VAL A 1 44 ? 14.921 -17.141 -10.603 1.00 52.25 119 VAL A O 17
ATOM 20648 N N . ASP A 1 45 ? 16.614 -16.781 -12.051 1.00 12.21 120 ASP A N 17
ATOM 20649 C CA . ASP A 1 45 ? 17.501 -17.713 -11.361 1.00 40.33 120 ASP A CA 17
ATOM 20650 C C . ASP A 1 45 ? 17.849 -17.207 -9.982 1.00 42.21 120 ASP A C 17
ATOM 20651 O O . ASP A 1 45 ? 17.853 -17.953 -9.018 1.00 41.33 120 ASP A O 17
ATOM 20660 N N . GLU A 1 46 ? 18.098 -15.930 -9.875 1.00 42.15 121 GLU A N 17
ATOM 20661 C CA . GLU A 1 46 ? 18.453 -15.357 -8.599 1.00 14.35 121 GLU A CA 17
ATOM 20662 C C . GLU A 1 46 ? 17.223 -14.915 -7.830 1.00 42.33 121 GLU A C 17
ATOM 20663 O O . GLU A 1 46 ? 17.349 -14.269 -6.777 1.00 23.30 121 GLU A O 17
ATOM 20675 N N . LYS A 1 47 ? 16.043 -15.231 -8.376 1.00 2.13 122 LYS A N 17
ATOM 20676 C CA . LYS A 1 47 ? 14.751 -14.893 -7.773 1.00 20.23 122 LYS A CA 17
ATOM 20677 C C . LYS A 1 47 ? 14.599 -13.371 -7.671 1.00 14.35 122 LYS A C 17
ATOM 20678 O O . LYS A 1 47 ? 13.968 -12.827 -6.757 1.00 4.32 122 LYS A O 17
ATOM 20697 N N . LYS A 1 48 ? 15.162 -12.705 -8.668 1.00 1.13 123 LYS A N 17
ATOM 20698 C CA . LYS A 1 48 ? 15.114 -11.289 -8.792 1.00 65.23 123 LYS A CA 17
ATOM 20699 C C . LYS A 1 48 ? 13.723 -10.910 -9.258 1.00 41.12 123 LYS A C 17
ATOM 20700 O O . LYS A 1 48 ? 13.041 -11.706 -9.919 1.00 1.02 123 LYS A O 17
ATOM 20719 N N . ARG A 1 49 ? 13.298 -9.739 -8.942 1.00 74.43 124 ARG A N 17
ATOM 20720 C CA . ARG A 1 49 ? 11.996 -9.312 -9.322 1.00 22.32 124 ARG A CA 17
ATOM 20721 C C . ARG A 1 49 ? 12.054 -8.152 -10.282 1.00 52.33 124 ARG A C 17
ATOM 20722 O O . ARG A 1 49 ? 12.942 -7.303 -10.184 1.00 42.43 124 ARG A O 17
ATOM 20743 N N . PHE A 1 50 ? 11.119 -8.136 -11.205 1.00 41.54 125 PHE A N 17
ATOM 20744 C CA . PHE A 1 50 ? 11.011 -7.085 -12.185 1.00 62.12 125 PHE A CA 17
ATOM 20745 C C . PHE A 1 50 ? 10.312 -5.927 -11.529 1.00 35.33 125 PHE A C 17
ATOM 20746 O O . PHE A 1 50 ? 9.460 -6.133 -10.654 1.00 14.31 125 PHE A O 17
ATOM 20763 N N . HIS A 1 51 ? 10.643 -4.737 -11.917 1.00 71.54 126 HIS A N 17
ATOM 20764 C CA . HIS A 1 51 ? 10.171 -3.598 -11.195 1.00 61.12 126 HIS A CA 17
ATOM 20765 C C . HIS A 1 51 ? 9.175 -2.799 -12.013 1.00 14.13 126 HIS A C 17
ATOM 20766 O O . HIS A 1 51 ? 9.504 -2.307 -13.088 1.00 10.34 126 HIS A O 17
ATOM 20780 N N . GLU A 1 52 ? 7.956 -2.747 -11.533 1.00 5.33 127 GLU A N 17
ATOM 20781 C CA . GLU A 1 52 ? 6.937 -1.903 -12.088 1.00 2.52 127 GLU A CA 17
ATOM 20782 C C . GLU A 1 52 ? 7.155 -0.508 -11.598 1.00 10.25 127 GLU A C 17
ATOM 20783 O O . GLU A 1 52 ? 7.280 -0.289 -10.393 1.00 62.04 127 GLU A O 17
ATOM 20795 N N . ILE A 1 53 ? 7.270 0.400 -12.508 1.00 1.33 128 ILE A N 17
ATOM 20796 C CA . ILE A 1 53 ? 7.308 1.782 -12.188 1.00 71.42 128 ILE A CA 17
ATOM 20797 C C . ILE A 1 53 ? 6.369 2.524 -13.118 1.00 43.20 128 ILE A C 17
ATOM 20798 O O . ILE A 1 53 ? 6.480 2.426 -14.350 1.00 63.24 128 ILE A O 17
ATOM 20814 N N . ALA A 1 54 ? 5.382 3.167 -12.525 1.00 41.11 129 ALA A N 17
ATOM 20815 C CA . ALA A 1 54 ? 4.375 3.966 -13.235 1.00 34.15 129 ALA A CA 17
ATOM 20816 C C . ALA A 1 54 ? 3.536 3.085 -14.165 1.00 55.33 129 ALA A C 17
ATOM 20817 O O . ALA A 1 54 ? 3.029 3.546 -15.194 1.00 22.41 129 ALA A O 17
ATOM 20824 N N . GLY A 1 55 ? 3.375 1.827 -13.775 1.00 34.44 130 GLY A N 17
ATOM 20825 C CA . GLY A 1 55 ? 2.604 0.887 -14.556 1.00 33.13 130 GLY A CA 17
ATOM 20826 C C . GLY A 1 55 ? 3.415 0.268 -15.672 1.00 3.40 130 GLY A C 17
ATOM 20827 O O . GLY A 1 55 ? 2.880 -0.430 -16.530 1.00 1.13 130 GLY A O 17
ATOM 20831 N N . ARG A 1 56 ? 4.700 0.523 -15.672 1.00 70.24 131 ARG A N 17
ATOM 20832 C CA . ARG A 1 56 ? 5.571 0.001 -16.696 1.00 2.20 131 ARG A CA 17
ATOM 20833 C C . ARG A 1 56 ? 6.493 -0.992 -16.067 1.00 61.12 131 ARG A C 17
ATOM 20834 O O . ARG A 1 56 ? 6.937 -0.791 -14.953 1.00 41.24 131 ARG A O 17
ATOM 20855 N N . TRP A 1 57 ? 6.796 -2.041 -16.765 1.00 14.30 132 TRP A N 17
ATOM 20856 C CA . TRP A 1 57 ? 7.765 -2.964 -16.269 1.00 70.32 132 TRP A CA 17
ATOM 20857 C C . TRP A 1 57 ? 9.118 -2.544 -16.718 1.00 71.11 132 TRP A C 17
ATOM 20858 O O . TRP A 1 57 ? 9.284 -1.959 -17.796 1.00 72.21 132 TRP A O 17
ATOM 20879 N N . THR A 1 58 ? 10.064 -2.802 -15.908 1.00 1.11 133 THR A N 17
ATOM 20880 C CA . THR A 1 58 ? 11.402 -2.363 -16.107 1.00 53.11 133 THR A CA 17
ATOM 20881 C C . THR A 1 58 ? 12.346 -3.349 -15.424 1.00 33.30 133 THR A C 17
ATOM 20882 O O . THR A 1 58 ? 11.970 -4.030 -14.448 1.00 41.50 133 THR A O 17
ATOM 20893 N N . GLY A 1 59 ? 13.510 -3.456 -15.969 1.00 73.13 134 GLY A N 17
ATOM 20894 C CA . GLY A 1 59 ? 14.527 -4.305 -15.461 1.00 51.13 134 GLY A CA 17
ATOM 20895 C C . GLY A 1 59 ? 15.849 -3.787 -15.921 1.00 74.25 134 GLY A C 17
ATOM 20896 O O . GLY A 1 59 ? 15.929 -2.648 -16.409 1.00 71.35 134 GLY A O 17
ATOM 20900 N N . GLN A 1 60 ? 16.870 -4.572 -15.806 1.00 63.15 135 GLN A N 17
ATOM 20901 C CA . GLN A 1 60 ? 18.161 -4.154 -16.233 1.00 34.53 135 GLN A CA 17
ATOM 20902 C C . GLN A 1 60 ? 18.859 -5.253 -16.964 1.00 54.31 135 GLN A C 17
ATOM 20903 O O . GLN A 1 60 ? 18.919 -6.375 -16.484 1.00 64.01 135 GLN A O 17
ATOM 20917 N N . CYS A 1 61 ? 19.321 -4.942 -18.159 1.00 23.43 136 CYS A N 17
ATOM 20918 C CA . CYS A 1 61 ? 20.107 -5.879 -18.902 1.00 22.45 136 CYS A CA 17
ATOM 20919 C C . CYS A 1 61 ? 21.442 -6.127 -18.211 1.00 11.34 136 CYS A C 17
ATOM 20920 O O . CYS A 1 61 ? 22.106 -5.180 -17.719 1.00 31.12 136 CYS A O 17
ATOM 20927 N N . ALA A 1 62 ? 21.833 -7.370 -18.232 1.00 3.11 137 ALA A N 17
ATOM 20928 C CA . ALA A 1 62 ? 22.997 -7.917 -17.532 1.00 63.22 137 ALA A CA 17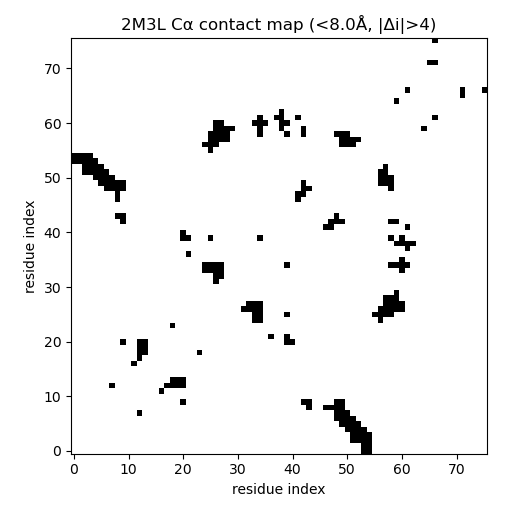
ATOM 20929 C C . ALA A 1 62 ? 24.274 -7.223 -17.930 1.00 32.54 137 ALA A C 17
ATOM 20930 O O . ALA A 1 62 ? 25.227 -7.138 -17.144 1.00 14.13 137 ALA A O 17
ATOM 20937 N N . ASN A 1 63 ? 24.270 -6.721 -19.140 1.00 74.43 138 ASN A N 17
ATOM 20938 C CA . ASN A 1 63 ? 25.401 -6.041 -19.735 1.00 4.45 138 ASN A CA 17
ATOM 20939 C C . ASN A 1 63 ? 25.847 -4.851 -18.860 1.00 2.23 138 ASN A C 17
ATOM 20940 O O . ASN A 1 63 ? 27.028 -4.710 -18.558 1.00 11.02 138 ASN A O 17
ATOM 20951 N N . CYS A 1 64 ? 24.911 -3.990 -18.466 1.00 41.44 139 CYS A N 17
ATOM 20952 C CA . CYS A 1 64 ? 25.253 -2.888 -17.573 1.00 62.15 139 CYS A CA 17
ATOM 20953 C C . CYS A 1 64 ? 25.193 -3.326 -16.103 1.00 63.05 139 CYS A C 17
ATOM 20954 O O . CYS A 1 64 ? 25.933 -2.806 -15.258 1.00 22.22 139 CYS A O 17
ATOM 20961 N N . TRP A 1 65 ? 24.315 -4.293 -15.828 1.00 63.11 140 TRP A N 17
ATOM 20962 C CA . TRP A 1 65 ? 24.059 -4.821 -14.478 1.00 31.02 140 TRP A CA 17
ATOM 20963 C C . TRP A 1 65 ? 25.334 -5.294 -13.806 1.00 53.23 140 TRP A C 17
ATOM 20964 O O . TRP A 1 65 ? 25.670 -4.850 -12.710 1.00 70.31 140 TRP A O 17
ATOM 20985 N N . GLN A 1 66 ? 26.071 -6.140 -14.485 1.00 42.25 141 GLN A N 17
ATOM 20986 C CA . GLN A 1 66 ? 27.252 -6.739 -13.910 1.00 13.03 141 GLN A CA 17
ATOM 20987 C C . GLN A 1 66 ? 28.413 -5.773 -13.773 1.00 52.32 141 GLN A C 17
ATOM 20988 O O . GLN A 1 66 ? 29.401 -6.057 -13.126 1.00 43.45 141 GLN A O 17
ATOM 21002 N N . ARG A 1 67 ? 28.273 -4.612 -14.383 1.00 44.20 142 ARG A N 17
ATOM 21003 C CA . ARG A 1 67 ? 29.273 -3.566 -14.258 1.00 62.13 142 ARG A CA 17
ATOM 21004 C C . ARG A 1 67 ? 28.932 -2.715 -13.038 1.00 50.24 142 ARG A C 17
ATOM 21005 O O . ARG A 1 67 ? 29.753 -1.976 -12.528 1.00 32.13 142 ARG A O 17
ATOM 21026 N N . THR A 1 68 ? 27.696 -2.836 -12.593 1.00 54.03 143 THR A N 17
ATOM 21027 C CA . THR A 1 68 ? 27.187 -2.051 -11.491 1.00 55.21 143 THR A CA 17
ATOM 21028 C C . THR A 1 68 ? 27.190 -2.892 -10.208 1.00 70.05 143 THR A C 17
ATOM 21029 O O . THR A 1 68 ? 27.361 -2.379 -9.083 1.00 14.32 143 THR A O 17
ATOM 21040 N N . ARG A 1 69 ? 26.972 -4.167 -10.376 1.00 52.02 144 ARG A N 17
ATOM 21041 C CA . ARG A 1 69 ? 26.952 -5.094 -9.291 1.00 31.22 144 ARG A CA 17
ATOM 21042 C C . ARG A 1 69 ? 27.865 -6.239 -9.605 1.00 41.31 144 ARG A C 17
ATOM 21043 O O . ARG A 1 69 ? 27.601 -7.001 -10.532 1.00 65.41 144 ARG A O 17
ATOM 21064 N N . GLN A 1 70 ? 28.951 -6.330 -8.867 1.00 24.31 145 GLN A N 17
ATOM 21065 C CA . GLN A 1 70 ? 29.875 -7.432 -9.011 1.00 53.41 145 GLN A CA 17
ATOM 21066 C C . GLN A 1 70 ? 29.225 -8.665 -8.500 1.00 25.12 145 GLN A C 17
ATOM 21067 O O . GLN A 1 70 ? 28.982 -8.824 -7.300 1.00 14.15 145 GLN A O 17
ATOM 21081 N N . ARG A 1 71 ? 28.888 -9.498 -9.417 1.00 20.55 146 ARG A N 17
ATOM 21082 C CA . ARG A 1 71 ? 28.118 -10.638 -9.137 1.00 63.32 146 ARG A CA 17
ATOM 21083 C C . ARG A 1 71 ? 28.922 -11.836 -8.772 1.00 34.11 146 ARG A C 17
ATOM 21084 O O . ARG A 1 71 ? 29.802 -12.280 -9.511 1.00 32.21 146 ARG A O 17
ATOM 21105 N N . ASN A 1 72 ? 28.636 -12.329 -7.626 1.00 5.34 147 ASN A N 17
ATOM 21106 C CA . ASN A 1 72 ? 29.064 -13.641 -7.248 1.00 13.13 147 ASN A CA 17
ATOM 21107 C C . ASN A 1 72 ? 28.072 -14.568 -7.926 1.00 65.04 147 ASN A C 17
ATOM 21108 O O . ASN A 1 72 ? 26.879 -14.522 -7.622 1.00 62.44 147 ASN A O 17
ATOM 21119 N N . GLU A 1 73 ? 28.542 -15.338 -8.882 1.00 62.33 148 GLU A N 17
ATOM 21120 C CA . GLU A 1 73 ? 27.668 -16.170 -9.674 1.00 54.11 148 GLU A CA 17
ATOM 21121 C C . GLU A 1 73 ? 27.095 -17.302 -8.824 1.00 31.02 148 GLU A C 17
ATOM 21122 O O . GLU A 1 73 ? 27.694 -17.714 -7.825 1.00 45.10 148 GLU A O 17
ATOM 21134 N N . THR A 1 74 ? 25.954 -17.782 -9.225 1.00 60.34 149 THR A N 17
ATOM 21135 C CA . THR A 1 74 ? 25.234 -18.767 -8.500 1.00 30.22 149 THR A CA 17
ATOM 21136 C C . THR A 1 74 ? 25.853 -20.144 -8.752 1.00 34.14 149 THR A C 17
ATOM 21137 O O . THR A 1 74 ? 25.695 -20.739 -9.816 1.00 42.41 149 THR A O 17
ATOM 21148 N N . GLN A 1 75 ? 26.610 -20.591 -7.785 1.00 53.10 150 GLN A N 17
ATOM 21149 C CA . GLN A 1 75 ? 27.317 -21.838 -7.849 1.00 40.14 150 GLN A CA 17
ATOM 21150 C C . GLN A 1 75 ? 27.226 -22.518 -6.510 1.00 23.32 150 GLN A C 17
ATOM 21151 O O . GLN A 1 75 ? 26.704 -21.940 -5.547 1.00 22.32 150 GLN A O 17
ATOM 21165 N N . VAL A 1 76 ? 27.677 -23.731 -6.472 1.00 2.13 151 VAL A N 17
ATOM 21166 C CA . VAL A 1 76 ? 27.847 -24.446 -5.255 1.00 11.22 151 VAL A CA 17
ATOM 21167 C C . VAL A 1 76 ? 29.342 -24.733 -5.187 1.00 75.20 151 VAL A C 17
ATOM 21168 O O . VAL A 1 76 ? 29.756 -25.817 -5.613 1.00 62.44 151 VAL A O 17
ATOM 21183 N N . GLY A 1 1 ? -0.053 4.609 -16.362 1.00 54.32 76 GLY A N 18
ATOM 21184 C CA . GLY A 1 1 ? -1.116 4.426 -15.363 1.00 62.23 76 GLY A CA 18
ATOM 21185 C C . GLY A 1 1 ? -0.639 4.906 -14.028 1.00 22.21 76 GLY A C 18
ATOM 21186 O O . GLY A 1 1 ? 0.542 5.182 -13.882 1.00 73.21 76 GLY A O 18
ATOM 21192 N N . SER A 1 2 ? -1.522 4.980 -13.064 1.00 21.22 77 SER A N 18
ATOM 21193 C CA . SER A 1 2 ? -1.217 5.484 -11.723 1.00 4.32 77 SER A CA 18
ATOM 21194 C C . SER A 1 2 ? -0.585 4.380 -10.841 1.00 14.21 77 SER A C 18
ATOM 21195 O O . SER A 1 2 ? -0.854 4.282 -9.650 1.00 33.13 77 SER A O 18
ATOM 21203 N N . HIS A 1 3 ? 0.298 3.610 -11.432 1.00 63.33 78 HIS A N 18
ATOM 21204 C CA . HIS A 1 3 ? 0.933 2.505 -10.751 1.00 25.30 78 HIS A CA 18
ATOM 21205 C C . HIS A 1 3 ? 2.162 2.994 -10.039 1.00 73.21 78 HIS A C 18
ATOM 21206 O O . HIS A 1 3 ? 3.030 3.636 -10.646 1.00 42.31 78 HIS A O 18
ATOM 21220 N N . MET A 1 4 ? 2.230 2.709 -8.775 1.00 11.02 79 MET A N 18
ATOM 21221 C CA . MET A 1 4 ? 3.375 3.065 -7.970 1.00 72.02 79 MET A CA 18
ATOM 21222 C C . MET A 1 4 ? 4.463 2.034 -8.195 1.00 14.22 79 MET A C 18
ATOM 21223 O O . MET A 1 4 ? 4.216 1.008 -8.816 1.00 21.53 79 MET A O 18
ATOM 21237 N N . SER A 1 5 ? 5.636 2.308 -7.697 1.00 34.23 80 SER A N 18
ATOM 21238 C CA . SER A 1 5 ? 6.764 1.416 -7.798 1.00 50.45 80 SER A CA 18
ATOM 21239 C C . SER A 1 5 ? 6.456 0.055 -7.130 1.00 34.04 80 SER A C 18
ATOM 21240 O O . SER A 1 5 ? 6.231 -0.031 -5.905 1.00 62.44 80 SER A O 18
ATOM 21248 N N . ARG A 1 6 ? 6.353 -0.983 -7.941 1.00 52.22 81 ARG A N 18
ATOM 21249 C CA . ARG A 1 6 ? 6.060 -2.316 -7.439 1.00 42.02 81 ARG A CA 18
ATOM 21250 C C . ARG A 1 6 ? 7.217 -3.232 -7.763 1.00 32.12 81 ARG A C 18
ATOM 21251 O O . ARG A 1 6 ? 7.679 -3.252 -8.878 1.00 61.25 81 ARG A O 18
ATOM 21272 N N . SER A 1 7 ? 7.717 -3.948 -6.795 1.00 2.03 82 SER A N 18
ATOM 21273 C CA . SER A 1 7 ? 8.741 -4.922 -7.072 1.00 23.34 82 SER A CA 18
ATOM 21274 C C . SER A 1 7 ? 8.212 -6.311 -6.717 1.00 73.12 82 SER A C 18
ATOM 21275 O O . SER A 1 7 ? 7.945 -6.595 -5.537 1.00 0.31 82 SER A O 18
ATOM 21283 N N . VAL A 1 8 ? 8.085 -7.174 -7.706 1.00 41.54 83 VAL A N 18
ATOM 21284 C CA . VAL A 1 8 ? 7.529 -8.525 -7.519 1.00 52.11 83 VAL A CA 18
ATOM 21285 C C . VAL A 1 8 ? 8.231 -9.522 -8.434 1.00 71.14 83 VAL A C 18
ATOM 21286 O O . VAL A 1 8 ? 9.087 -9.133 -9.231 1.00 3.02 83 VAL A O 18
ATOM 21299 N N . TYR A 1 9 ? 7.863 -10.787 -8.333 1.00 72.41 84 TYR A N 18
ATOM 21300 C CA . TYR A 1 9 ? 8.519 -11.836 -9.089 1.00 14.32 84 TYR A CA 18
ATOM 21301 C C . TYR A 1 9 ? 7.873 -11.983 -10.475 1.00 32.52 84 TYR A C 18
ATOM 21302 O O . TYR A 1 9 ? 6.718 -11.558 -10.683 1.00 31.23 84 TYR A O 18
ATOM 21320 N N . GLY A 1 10 ? 8.617 -12.588 -11.404 1.00 54.31 85 GLY A N 18
ATOM 21321 C CA . GLY A 1 10 ? 8.195 -12.756 -12.792 1.00 45.34 85 GLY A CA 18
ATOM 21322 C C . GLY A 1 10 ? 6.776 -13.253 -12.960 1.00 1.22 85 GLY A C 18
ATOM 21323 O O . GLY A 1 10 ? 5.971 -12.614 -13.620 1.00 34.41 85 GLY A O 18
ATOM 21327 N N . THR A 1 11 ? 6.460 -14.334 -12.307 1.00 65.43 86 THR A N 18
ATOM 21328 C CA . THR A 1 11 ? 5.141 -14.931 -12.369 1.00 3.52 86 THR A CA 18
ATOM 21329 C C . THR A 1 11 ? 4.046 -13.991 -11.769 1.00 63.23 86 THR A C 18
ATOM 21330 O O . THR A 1 11 ? 2.854 -14.157 -12.019 1.00 63.32 86 THR A O 18
ATOM 21341 N N . THR A 1 12 ? 4.460 -12.979 -11.012 1.00 72.41 87 THR A N 18
ATOM 21342 C CA . THR A 1 12 ? 3.529 -12.072 -10.432 1.00 33.42 87 THR A CA 18
ATOM 21343 C C . THR A 1 12 ? 3.228 -11.034 -11.501 1.00 42.11 87 THR A C 18
ATOM 21344 O O . THR A 1 12 ? 2.103 -10.585 -11.642 1.00 33.05 87 THR A O 18
ATOM 21355 N N . LEU A 1 13 ? 4.258 -10.699 -12.288 1.00 54.50 88 LEU A N 18
ATOM 21356 C CA . LEU A 1 13 ? 4.087 -9.835 -13.489 1.00 64.45 88 LEU A CA 18
ATOM 21357 C C . LEU A 1 13 ? 3.108 -10.472 -14.433 1.00 42.21 88 LEU A C 18
ATOM 21358 O O . LEU A 1 13 ? 2.168 -9.824 -14.915 1.00 13.12 88 LEU A O 18
ATOM 21374 N N . GLU A 1 14 ? 3.302 -11.746 -14.652 1.00 61.52 89 GLU A N 18
ATOM 21375 C CA . GLU A 1 14 ? 2.472 -12.521 -15.546 1.00 51.45 89 GLU A CA 18
ATOM 21376 C C . GLU A 1 14 ? 1.017 -12.596 -15.038 1.00 54.53 89 GLU A C 18
ATOM 21377 O O . GLU A 1 14 ? 0.094 -12.791 -15.805 1.00 34.32 89 GLU A O 18
ATOM 21389 N N . ALA A 1 15 ? 0.827 -12.430 -13.744 1.00 60.12 90 ALA A N 18
ATOM 21390 C CA . ALA A 1 15 ? -0.511 -12.399 -13.164 1.00 11.05 90 ALA A CA 18
ATOM 21391 C C . ALA A 1 15 ? -1.122 -10.982 -13.167 1.00 44.14 90 ALA A C 18
ATOM 21392 O O . ALA A 1 15 ? -2.311 -10.791 -13.501 1.00 63.55 90 ALA A O 18
ATOM 21399 N N . ILE A 1 16 ? -0.327 -9.997 -12.778 1.00 52.55 91 ILE A N 18
ATOM 21400 C CA . ILE A 1 16 ? -0.778 -8.610 -12.701 1.00 4.15 91 ILE A CA 18
ATOM 21401 C C . ILE A 1 16 ? -1.007 -8.054 -14.094 1.00 34.23 91 ILE A C 18
ATOM 21402 O O . ILE A 1 16 ? -2.155 -7.748 -14.474 1.00 34.41 91 ILE A O 18
ATOM 21418 N N . THR A 1 17 ? 0.054 -7.997 -14.860 1.00 34.42 92 THR A N 18
ATOM 21419 C CA . THR A 1 17 ? 0.030 -7.443 -16.182 1.00 20.44 92 THR A CA 18
ATOM 21420 C C . THR A 1 17 ? -0.555 -8.458 -17.175 1.00 41.42 92 THR A C 18
ATOM 21421 O O . THR A 1 17 ? -1.000 -8.086 -18.261 1.00 34.24 92 THR A O 18
ATOM 21432 N N . LYS A 1 18 ? -0.569 -9.752 -16.767 1.00 54.01 93 LYS A N 18
ATOM 21433 C CA . LYS A 1 18 ? -1.168 -10.836 -17.562 1.00 51.34 93 LYS A CA 18
ATOM 21434 C C . LYS A 1 18 ? -0.400 -11.105 -18.832 1.00 42.15 93 LYS A C 18
ATOM 21435 O O . LYS A 1 18 ? -0.927 -11.655 -19.798 1.00 53.11 93 LYS A O 18
ATOM 21454 N N . LYS A 1 19 ? 0.865 -10.770 -18.805 1.00 12.20 94 LYS A N 18
ATOM 21455 C CA . LYS A 1 19 ? 1.724 -11.058 -19.911 1.00 12.01 94 LYS A CA 18
ATOM 21456 C C . LYS A 1 19 ? 2.890 -11.839 -19.439 1.00 2.41 94 LYS A C 18
ATOM 21457 O O . LYS A 1 19 ? 3.509 -11.483 -18.436 1.00 14.34 94 LYS A O 18
ATOM 21476 N N . SER A 1 20 ? 3.160 -12.917 -20.132 1.00 21.31 95 SER A N 18
ATOM 21477 C CA . SER A 1 20 ? 4.263 -13.771 -19.834 1.00 70.00 95 SER A CA 18
ATOM 21478 C C . SER A 1 20 ? 5.576 -13.005 -19.984 1.00 13.11 95 SER A C 18
ATOM 21479 O O . SER A 1 20 ? 5.673 -12.068 -20.805 1.00 74.35 95 SER A O 18
ATOM 21487 N N . LEU A 1 21 ? 6.571 -13.412 -19.222 1.00 44.41 96 LEU A N 18
ATOM 21488 C CA . LEU A 1 21 ? 7.886 -12.761 -19.189 1.00 32.15 96 LEU A CA 18
ATOM 21489 C C . LEU A 1 21 ? 8.503 -12.585 -20.565 1.00 31.14 96 LEU A C 18
ATOM 21490 O O . LEU A 1 21 ? 9.182 -11.596 -20.822 1.00 24.41 96 LEU A O 18
ATOM 21506 N N . TYR A 1 22 ? 8.253 -13.526 -21.448 1.00 43.33 97 TYR A N 18
ATOM 21507 C CA . TYR A 1 22 ? 8.783 -13.472 -22.802 1.00 50.51 97 TYR A CA 18
ATOM 21508 C C . TYR A 1 22 ? 8.200 -12.271 -23.574 1.00 72.12 97 TYR A C 18
ATOM 21509 O O . TYR A 1 22 ? 8.946 -11.514 -24.198 1.00 22.53 97 TYR A O 18
ATOM 21527 N N . ASP A 1 23 ? 6.902 -12.061 -23.410 1.00 11.14 98 ASP A N 18
ATOM 21528 C CA . ASP A 1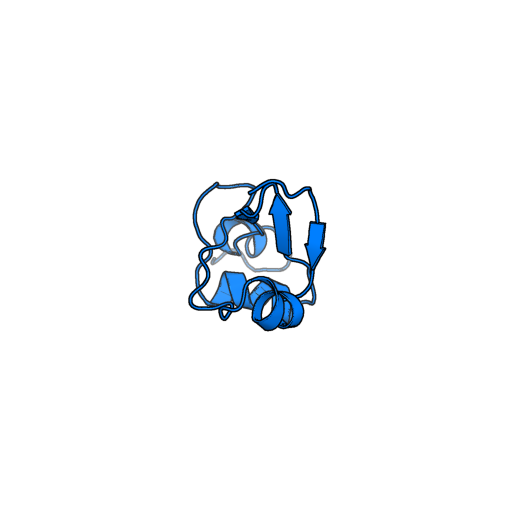 23 ? 6.125 -11.033 -24.146 1.00 2.13 98 ASP A CA 18
ATOM 21529 C C . ASP A 1 23 ? 6.331 -9.663 -23.546 1.00 13.34 98 ASP A C 18
ATOM 21530 O O . ASP A 1 23 ? 6.557 -8.681 -24.254 1.00 34.33 98 ASP A O 18
ATOM 21539 N N . LEU A 1 24 ? 6.313 -9.630 -22.240 1.00 14.01 99 LEU A N 18
ATOM 21540 C CA . LEU A 1 24 ? 6.369 -8.400 -21.497 1.00 54.04 99 LEU A CA 18
ATOM 21541 C C . LEU A 1 24 ? 7.677 -7.645 -21.733 1.00 71.24 99 LEU A C 18
ATOM 21542 O O . LEU A 1 24 ? 8.790 -8.148 -21.450 1.00 42.03 99 LEU A O 18
ATOM 21558 N N . SER A 1 25 ? 7.546 -6.465 -22.288 1.00 42.11 100 SER A N 18
ATOM 21559 C CA . SER A 1 25 ? 8.666 -5.634 -22.586 1.00 5.31 100 SER A CA 18
ATOM 21560 C C . SER A 1 25 ? 9.078 -4.854 -21.334 1.00 62.42 100 SER A C 18
ATOM 21561 O O . SER A 1 25 ? 8.491 -3.827 -20.985 1.00 72.13 100 SER A O 18
ATOM 21569 N N . ILE A 1 26 ? 10.021 -5.414 -20.632 1.00 74.31 101 ILE A N 18
ATOM 21570 C CA . ILE A 1 26 ? 10.582 -4.828 -19.442 1.00 42.04 101 ILE A CA 18
ATOM 21571 C C . ILE A 1 26 ? 11.888 -4.190 -19.872 1.00 30.54 101 ILE A C 18
ATOM 21572 O O . ILE A 1 26 ? 12.705 -4.858 -20.526 1.00 52.23 101 ILE A O 18
ATOM 21588 N N . ARG A 1 27 ? 12.086 -2.934 -19.570 1.00 2.34 102 ARG A N 18
ATOM 21589 C CA . ARG A 1 27 ? 13.293 -2.261 -20.016 1.00 63.30 102 ARG A CA 18
ATOM 21590 C C . ARG A 1 27 ? 14.290 -2.084 -18.905 1.00 3.12 102 ARG A C 18
ATOM 21591 O O . ARG A 1 27 ? 13.936 -1.990 -17.747 1.00 0.03 102 ARG A O 18
ATOM 21612 N N . CYS A 1 28 ? 15.541 -2.078 -19.269 1.00 65.44 103 CYS A N 18
ATOM 21613 C CA . CYS A 1 28 ? 16.596 -1.816 -18.345 1.00 21.13 103 CYS A CA 18
ATOM 21614 C C . CYS A 1 28 ? 16.562 -0.353 -17.987 1.00 1.15 103 CYS A C 18
ATOM 21615 O O . CYS A 1 28 ? 16.668 0.487 -18.866 1.00 42.52 103 CYS A O 18
ATOM 21622 N N . HIS A 1 29 ? 16.478 -0.061 -16.714 1.00 34.50 104 HIS A N 18
ATOM 21623 C CA . HIS A 1 29 ? 16.379 1.314 -16.221 1.00 11.04 104 HIS A CA 18
ATOM 21624 C C . HIS A 1 29 ? 17.729 2.067 -16.410 1.00 32.25 104 HIS A C 18
ATOM 21625 O O . HIS A 1 29 ? 17.851 3.239 -16.101 1.00 25.33 104 HIS A O 18
ATOM 21639 N N . ARG A 1 30 ? 18.736 1.372 -16.915 1.00 62.40 105 ARG A N 18
ATOM 21640 C CA . ARG A 1 30 ? 20.017 2.002 -17.169 1.00 23.43 105 ARG A CA 18
ATOM 21641 C C . ARG A 1 30 ? 20.187 2.256 -18.675 1.00 32.23 105 ARG A C 18
ATOM 21642 O O . ARG A 1 30 ? 20.796 3.226 -19.078 1.00 50.31 105 ARG A O 18
ATOM 21663 N N . CYS A 1 31 ? 19.647 1.363 -19.495 1.00 75.43 106 CYS A N 18
ATOM 21664 C CA . CYS A 1 31 ? 19.893 1.440 -20.938 1.00 15.02 106 CYS A CA 18
ATOM 21665 C C . CYS A 1 31 ? 18.645 1.802 -21.763 1.00 34.01 106 CYS A C 18
ATOM 21666 O O . CYS A 1 31 ? 18.767 2.220 -22.903 1.00 74.14 106 CYS A O 18
ATOM 21673 N N . GLN A 1 32 ? 17.457 1.527 -21.205 1.00 72.54 107 GLN A N 18
ATOM 21674 C CA . GLN A 1 32 ? 16.151 1.732 -21.872 1.00 34.44 107 GLN A CA 18
ATOM 21675 C C . GLN A 1 32 ? 15.938 0.715 -22.970 1.00 64.01 107 GLN A C 18
ATOM 21676 O O . GLN A 1 32 ? 15.044 0.837 -23.822 1.00 4.32 107 GLN A O 18
ATOM 21690 N N . ARG A 1 33 ? 16.733 -0.321 -22.885 1.00 43.43 108 ARG A N 18
ATOM 21691 C CA . ARG A 1 33 ? 16.671 -1.454 -23.763 1.00 54.13 108 ARG A CA 18
ATOM 21692 C C . ARG A 1 33 ? 15.781 -2.487 -23.115 1.00 42.43 108 ARG A C 18
ATOM 21693 O O . ARG A 1 33 ? 15.852 -2.651 -21.891 1.00 14.21 108 ARG A O 18
ATOM 21714 N N . PRO A 1 34 ? 14.935 -3.174 -23.871 1.00 31.50 109 PRO A N 18
ATOM 21715 C CA . PRO A 1 34 ? 14.172 -4.294 -23.342 1.00 34.42 109 PRO A CA 18
ATOM 21716 C C . PRO A 1 34 ? 15.107 -5.481 -23.104 1.00 34.42 109 PRO A C 18
ATOM 21717 O O . PRO A 1 34 ? 15.935 -5.790 -23.957 1.00 33.40 109 PRO A O 18
ATOM 21728 N N . LEU A 1 35 ? 14.996 -6.095 -21.942 1.00 3.12 110 LEU A N 18
ATOM 21729 C CA . LEU A 1 35 ? 15.834 -7.247 -21.577 1.00 3.25 110 LEU A CA 18
ATOM 21730 C C . LEU A 1 35 ? 15.605 -8.413 -22.506 1.00 13.13 110 LEU A C 18
ATOM 21731 O O . LEU A 1 35 ? 14.442 -8.733 -22.853 1.00 51.33 110 LEU A O 18
ATOM 21747 N N . GLY A 1 36 ? 16.689 -9.045 -22.906 1.00 24.53 111 GLY A N 18
ATOM 21748 C CA . GLY A 1 36 ? 16.602 -10.224 -23.722 1.00 61.44 111 GLY A CA 18
ATOM 21749 C C . GLY A 1 36 ? 16.049 -11.391 -22.916 1.00 11.33 111 GLY A C 18
ATOM 21750 O O . GLY A 1 36 ? 15.995 -11.310 -21.672 1.00 5.12 111 GLY A O 18
ATOM 21754 N N . PRO A 1 37 ? 15.630 -12.489 -23.568 1.00 12.25 112 PRO A N 18
ATOM 21755 C CA . PRO A 1 37 ? 15.054 -13.653 -22.878 1.00 60.34 112 PRO A CA 18
ATOM 21756 C C . PRO A 1 37 ? 15.998 -14.198 -21.813 1.00 31.22 112 PRO A C 18
ATOM 21757 O O . PRO A 1 37 ? 15.592 -14.445 -20.678 1.00 32.02 112 PRO A O 18
ATOM 21768 N N . GLU A 1 38 ? 17.253 -14.303 -22.173 1.00 20.02 113 GLU A N 18
ATOM 21769 C CA . GLU A 1 38 ? 18.302 -14.812 -21.315 1.00 34.21 113 GLU A CA 18
ATOM 21770 C C . GLU A 1 38 ? 18.510 -13.896 -20.110 1.00 50.13 113 GLU A C 18
ATOM 21771 O O . GLU A 1 38 ? 18.721 -14.358 -18.976 1.00 43.32 113 GLU A O 18
ATOM 21783 N N . GLU A 1 39 ? 18.402 -12.596 -20.339 1.00 1.44 114 GLU A N 18
ATOM 21784 C CA . GLU A 1 39 ? 18.605 -11.630 -19.288 1.00 61.33 114 GLU A CA 18
ATOM 21785 C C . GLU A 1 39 ? 17.443 -11.686 -18.312 1.00 44.21 114 GLU A C 18
ATOM 21786 O O . GLU A 1 39 ? 17.632 -11.597 -17.099 1.00 22.03 114 GLU A O 18
ATOM 21798 N N . LYS A 1 40 ? 16.247 -11.885 -18.851 1.00 31.23 115 LYS A N 18
ATOM 21799 C CA . LYS A 1 40 ? 15.058 -12.081 -18.036 1.00 33.43 115 LYS A CA 18
ATOM 21800 C C . LYS A 1 40 ? 15.221 -13.372 -17.230 1.00 32.14 115 LYS A C 18
ATOM 21801 O O . LYS A 1 40 ? 14.973 -13.408 -16.022 1.00 74.22 115 LYS A O 18
ATOM 21820 N N . GLN A 1 41 ? 15.702 -14.412 -17.906 1.00 34.31 116 GLN A N 18
ATOM 21821 C CA . GLN A 1 41 ? 15.978 -15.704 -17.291 1.00 74.11 116 GLN A CA 18
ATOM 21822 C C . GLN A 1 41 ? 17.018 -15.630 -16.226 1.00 52.42 116 GLN A C 18
ATOM 21823 O O . GLN A 1 41 ? 16.984 -16.418 -15.343 1.00 60.21 116 GLN A O 18
ATOM 21837 N N . LYS A 1 42 ? 17.927 -14.676 -16.294 1.00 23.34 117 LYS A N 18
ATOM 21838 C CA . LYS A 1 42 ? 18.920 -14.539 -15.239 1.00 11.13 117 LYS A CA 18
ATOM 21839 C C . LYS A 1 42 ? 18.302 -14.021 -13.945 1.00 32.02 117 LYS A C 18
ATOM 21840 O O . LYS A 1 42 ? 18.751 -14.340 -12.837 1.00 70.20 117 LYS A O 18
ATOM 21859 N N . LEU A 1 43 ? 17.253 -13.269 -14.079 1.00 53.04 118 LEU A N 18
ATOM 21860 C CA . LEU A 1 43 ? 16.572 -12.732 -12.927 1.00 15.53 118 LEU A CA 18
ATOM 21861 C C . LEU A 1 43 ? 15.669 -13.790 -12.371 1.00 74.32 118 LEU A C 18
ATOM 21862 O O . LEU A 1 43 ? 15.458 -13.874 -11.180 1.00 53.45 118 LEU A O 18
ATOM 21878 N N . VAL A 1 44 ? 15.149 -14.601 -13.253 1.00 40.45 119 VAL A N 18
ATOM 21879 C CA . VAL A 1 44 ? 14.381 -15.774 -12.851 1.00 30.33 119 VAL A CA 18
ATOM 21880 C C . VAL A 1 44 ? 15.333 -16.756 -12.151 1.00 2.50 119 VAL A C 18
ATOM 21881 O O . VAL A 1 44 ? 15.021 -17.300 -11.090 1.00 5.33 119 VAL A O 18
ATOM 21894 N N . ASP A 1 45 ? 16.514 -16.886 -12.747 1.00 70.31 120 ASP A N 18
ATOM 21895 C CA . ASP A 1 45 ? 17.609 -17.773 -12.309 1.00 23.11 120 ASP A CA 18
ATOM 21896 C C . ASP A 1 45 ? 18.018 -17.486 -10.878 1.00 54.11 120 ASP A C 18
ATOM 21897 O O . ASP A 1 45 ? 18.083 -18.372 -10.037 1.00 72.45 120 ASP A O 18
ATOM 21906 N N . GLU A 1 46 ? 18.214 -16.218 -10.587 1.00 13.20 121 GLU A N 18
ATOM 21907 C CA . GLU A 1 46 ? 18.664 -15.826 -9.274 1.00 31.22 121 GLU A CA 18
ATOM 21908 C C . GLU A 1 46 ? 17.510 -15.432 -8.378 1.00 71.52 121 GLU A C 18
ATOM 21909 O O . GLU A 1 46 ? 17.727 -14.889 -7.263 1.00 20.11 121 GLU A O 18
ATOM 21921 N N . LYS A 1 47 ? 16.305 -15.686 -8.862 1.00 31.22 122 LYS A N 18
ATOM 21922 C CA . LYS A 1 47 ? 15.065 -15.397 -8.173 1.00 44.00 122 LYS A CA 18
ATOM 21923 C C . LYS A 1 47 ? 15.044 -13.914 -7.709 1.00 12.44 122 LYS A C 18
ATOM 21924 O O . LYS A 1 47 ? 15.081 -13.589 -6.500 1.00 24.20 122 LYS A O 18
ATOM 21943 N N . LYS A 1 48 ? 15.124 -13.055 -8.679 1.00 2.03 123 LYS A N 18
ATOM 21944 C CA . LYS A 1 48 ? 15.130 -11.623 -8.513 1.00 64.41 123 LYS A CA 18
ATOM 21945 C C . LYS A 1 48 ? 13.726 -11.067 -8.755 1.00 61.35 123 LYS A C 18
ATOM 21946 O O . LYS A 1 48 ? 12.798 -11.824 -9.047 1.00 3.42 123 LYS A O 18
ATOM 21965 N N . ARG A 1 49 ? 13.564 -9.773 -8.604 1.00 4.34 124 ARG A N 18
ATOM 21966 C CA . ARG A 1 49 ? 12.281 -9.141 -8.803 1.00 14.24 124 ARG A CA 18
ATOM 21967 C C . ARG A 1 49 ? 12.382 -8.119 -9.906 1.00 24.21 124 ARG A C 18
ATOM 21968 O O . ARG A 1 49 ? 13.469 -7.615 -10.188 1.00 15.23 124 ARG A O 18
ATOM 21989 N N . PHE A 1 50 ? 11.266 -7.820 -10.513 1.00 22.23 125 PHE A N 18
ATOM 21990 C CA . PHE A 1 50 ? 11.190 -6.807 -11.532 1.00 51.44 125 PHE A CA 18
ATOM 21991 C C . PHE A 1 50 ? 10.488 -5.607 -10.920 1.00 61.42 125 PHE A C 18
ATOM 21992 O O . PHE A 1 50 ? 9.795 -5.755 -9.889 1.00 23.42 125 PHE A O 18
ATOM 22009 N N . HIS A 1 51 ? 10.633 -4.450 -11.519 1.00 45.01 126 HIS A N 18
ATOM 22010 C CA . HIS A 1 51 ? 10.110 -3.241 -10.930 1.00 72.22 126 HIS A CA 18
ATOM 22011 C C . HIS A 1 51 ? 9.140 -2.538 -11.891 1.00 54.54 126 HIS A C 18
ATOM 22012 O O . HIS A 1 51 ? 9.480 -2.282 -13.040 1.00 74.24 126 HIS A O 18
ATOM 22026 N N . GLU A 1 52 ? 7.933 -2.286 -11.425 1.00 34.54 127 GLU A N 18
ATOM 22027 C CA . GLU A 1 52 ? 6.917 -1.582 -12.193 1.00 33.13 127 GLU A CA 18
ATOM 22028 C C . GLU A 1 52 ? 6.833 -0.146 -11.750 1.00 13.11 127 GLU A C 18
ATOM 22029 O O . GLU A 1 52 ? 6.809 0.138 -10.550 1.00 4.14 127 GLU A O 18
ATOM 22041 N N . ILE A 1 53 ? 6.821 0.737 -12.709 1.00 55.11 128 ILE A N 18
ATOM 22042 C CA . ILE A 1 53 ? 6.609 2.140 -12.497 1.00 11.51 128 ILE A CA 18
ATOM 22043 C C . ILE A 1 53 ? 5.645 2.658 -13.551 1.00 33.13 128 ILE A C 18
ATOM 22044 O O . ILE A 1 53 ? 5.854 2.454 -14.751 1.00 44.32 128 ILE A O 18
ATOM 22060 N N . ALA A 1 54 ? 4.534 3.228 -13.091 1.00 73.01 129 ALA A N 18
ATOM 22061 C CA . ALA A 1 54 ? 3.494 3.820 -13.949 1.00 14.12 129 ALA A CA 18
ATOM 22062 C C . ALA A 1 54 ? 2.849 2.791 -14.902 1.00 52.10 129 ALA A C 18
ATOM 22063 O O . ALA A 1 54 ? 2.187 3.165 -15.895 1.00 63.22 129 ALA A O 18
ATOM 22070 N N . GLY A 1 55 ? 2.941 1.525 -14.544 1.00 63.11 130 GLY A N 18
ATOM 22071 C CA . GLY A 1 55 ? 2.381 0.459 -15.355 1.00 64.41 130 GLY A CA 18
ATOM 22072 C C . GLY A 1 55 ? 3.329 0.005 -16.439 1.00 72.35 130 GLY A C 18
ATOM 22073 O O . GLY A 1 55 ? 2.908 -0.563 -17.462 1.00 10.40 130 GLY A O 18
ATOM 22077 N N . ARG A 1 56 ? 4.593 0.312 -16.264 1.00 21.44 131 ARG A N 18
ATOM 22078 C CA . ARG A 1 56 ? 5.624 -0.137 -17.150 1.00 11.43 131 ARG A CA 18
ATOM 22079 C C . ARG A 1 56 ? 6.706 -0.794 -16.345 1.00 43.13 131 ARG A C 18
ATOM 22080 O O . ARG A 1 56 ? 7.088 -0.294 -15.288 1.00 24.22 131 ARG A O 18
ATOM 22101 N N . TRP A 1 57 ? 7.172 -1.913 -16.821 1.00 51.02 132 TRP A N 18
ATOM 22102 C CA . TRP A 1 57 ? 8.155 -2.669 -16.112 1.00 71.42 132 TRP A CA 18
ATOM 22103 C C . TRP A 1 57 ? 9.552 -2.301 -16.522 1.00 61.30 132 TRP A C 18
ATOM 22104 O O . TRP A 1 57 ? 9.819 -1.927 -17.675 1.00 3.12 132 TRP A O 18
ATOM 22125 N N . THR A 1 58 ? 10.429 -2.468 -15.596 1.00 44.41 133 THR A N 18
ATOM 22126 C CA . THR A 1 58 ? 11.787 -2.078 -15.682 1.00 73.32 133 THR A CA 18
ATOM 22127 C C . THR A 1 58 ? 12.627 -3.055 -14.881 1.00 11.12 133 THR A C 18
ATOM 22128 O O . THR A 1 58 ? 12.120 -3.735 -13.965 1.00 64.21 133 THR A O 18
ATOM 22139 N N . GLY A 1 59 ? 13.843 -3.172 -15.264 1.00 3.33 134 GLY A N 18
ATOM 22140 C CA . GLY A 1 59 ? 14.777 -4.025 -14.622 1.00 33.11 134 GLY A CA 18
ATOM 22141 C C . GLY A 1 59 ? 16.142 -3.650 -15.079 1.00 13.32 134 GLY A C 18
ATOM 22142 O O . GLY A 1 59 ? 16.394 -2.476 -15.365 1.00 71.31 134 GLY A O 18
ATOM 22146 N N . GLN A 1 60 ? 17.009 -4.596 -15.186 1.00 12.23 135 GLN A N 18
ATOM 22147 C CA . GLN A 1 60 ? 18.328 -4.341 -15.667 1.00 50.10 135 GLN A CA 18
ATOM 22148 C C . GLN A 1 60 ? 18.819 -5.485 -16.491 1.00 3.33 135 GLN A C 18
ATOM 22149 O O . GLN A 1 60 ? 18.792 -6.626 -16.051 1.00 75.40 135 GLN A O 18
ATOM 22163 N N . CYS A 1 61 ? 19.215 -5.176 -17.705 1.00 64.35 136 CYS A N 18
ATOM 22164 C CA . CYS A 1 61 ? 19.736 -6.169 -18.592 1.00 51.34 136 CYS A CA 18
ATOM 22165 C C . CYS A 1 61 ? 21.079 -6.656 -18.101 1.00 41.30 136 CYS A C 18
ATOM 22166 O O . CYS A 1 61 ? 21.925 -5.856 -17.638 1.00 13.41 136 CYS A O 18
ATOM 22173 N N . ALA A 1 62 ? 21.253 -7.937 -18.219 1.00 15.12 137 ALA A N 18
ATOM 22174 C CA . ALA A 1 62 ? 22.418 -8.673 -17.756 1.00 43.13 137 ALA A CA 18
ATOM 22175 C C . ALA A 1 62 ? 23.697 -8.125 -18.346 1.00 52.30 137 ALA A C 18
ATOM 22176 O O . ALA A 1 62 ? 24.747 -8.169 -17.705 1.00 14.31 137 ALA A O 18
ATOM 22183 N N . ASN A 1 63 ? 23.588 -7.585 -19.558 1.00 73.14 138 ASN A N 18
ATOM 22184 C CA . ASN A 1 63 ? 24.707 -6.993 -20.279 1.00 35.35 138 ASN A CA 18
ATOM 22185 C C . ASN A 1 63 ? 25.488 -6.025 -19.381 1.00 64.12 138 ASN A C 18
ATOM 22186 O O . ASN A 1 63 ? 26.706 -6.134 -19.252 1.00 62.40 138 ASN A O 18
ATOM 22197 N N . CYS A 1 64 ? 24.795 -5.083 -18.777 1.00 63.41 139 CYS A N 18
ATOM 22198 C CA . CYS A 1 64 ? 25.442 -4.166 -17.868 1.00 30.21 139 CYS A CA 18
ATOM 22199 C C . CYS A 1 64 ? 25.508 -4.721 -16.439 1.00 2.14 139 CYS A C 18
ATOM 22200 O O . CYS A 1 64 ? 26.386 -4.348 -15.656 1.00 30.22 139 CYS A O 18
ATOM 22207 N N . TRP A 1 65 ? 24.579 -5.623 -16.126 1.00 62.41 140 TRP A N 18
ATOM 22208 C CA . TRP A 1 65 ? 24.402 -6.166 -14.781 1.00 42.14 140 TRP A CA 18
ATOM 22209 C C . TRP A 1 65 ? 25.651 -6.854 -14.254 1.00 41.53 140 TRP A C 18
ATOM 22210 O O . TRP A 1 65 ? 25.991 -6.665 -13.107 1.00 52.41 140 TRP A O 18
ATOM 22231 N N . GLN A 1 66 ? 26.360 -7.613 -15.094 1.00 43.53 141 GLN A N 18
ATOM 22232 C CA . GLN A 1 66 ? 27.603 -8.289 -14.647 1.00 52.13 141 GLN A CA 18
ATOM 22233 C C . GLN A 1 66 ? 28.685 -7.306 -14.159 1.00 22.42 141 GLN A C 18
ATOM 22234 O O . GLN A 1 66 ? 29.656 -7.707 -13.514 1.00 63.11 141 GLN A O 18
ATOM 22248 N N . ARG A 1 67 ? 28.517 -6.034 -14.477 1.00 43.30 142 ARG A N 18
ATOM 22249 C CA . ARG A 1 67 ? 29.421 -4.987 -14.023 1.00 71.20 142 ARG A CA 18
ATOM 22250 C C . ARG A 1 67 ? 28.968 -4.424 -12.671 1.00 44.44 142 ARG A C 18
ATOM 22251 O O . ARG A 1 67 ? 29.614 -3.567 -12.102 1.00 75.53 142 ARG A O 18
ATOM 22272 N N . THR A 1 68 ? 27.825 -4.870 -12.206 1.00 62.23 143 THR A N 18
ATOM 22273 C CA . THR A 1 68 ? 27.256 -4.436 -10.939 1.00 14.03 143 THR A CA 18
ATOM 22274 C C . THR A 1 68 ? 26.719 -5.690 -10.203 1.00 33.43 143 THR A C 18
ATOM 22275 O O . THR A 1 68 ? 25.794 -5.643 -9.392 1.00 45.40 143 THR A O 18
ATOM 22286 N N . ARG A 1 69 ? 27.356 -6.798 -10.482 1.00 43.21 144 ARG A N 18
ATOM 22287 C CA . ARG A 1 69 ? 26.989 -8.071 -9.935 1.00 62.54 144 ARG A CA 18
ATOM 22288 C C . ARG A 1 69 ? 28.294 -8.752 -9.554 1.00 63.05 144 ARG A C 18
ATOM 22289 O O . ARG A 1 69 ? 29.341 -8.502 -10.180 1.00 74.45 144 ARG A O 18
ATOM 22310 N N . GLN A 1 70 ? 28.243 -9.567 -8.530 1.00 4.15 145 GLN A N 18
ATOM 22311 C CA . GLN A 1 70 ? 29.379 -10.350 -8.084 1.00 53.11 145 GLN A CA 18
ATOM 22312 C C . GLN A 1 70 ? 29.725 -11.411 -9.096 1.00 12.34 145 GLN A C 18
ATOM 22313 O O . GLN A 1 70 ? 29.000 -11.609 -10.058 1.00 12.01 145 GLN A O 18
ATOM 22327 N N . ARG A 1 71 ? 30.809 -12.083 -8.879 1.00 43.33 146 ARG A N 18
ATOM 22328 C CA . ARG A 1 71 ? 31.331 -13.011 -9.860 1.00 43.24 146 ARG A CA 18
ATOM 22329 C C . ARG A 1 71 ? 30.389 -14.192 -10.017 1.00 50.44 146 ARG A C 18
ATOM 22330 O O . ARG A 1 71 ? 30.211 -14.972 -9.092 1.00 0.31 146 ARG A O 18
ATOM 22351 N N . ASN A 1 72 ? 29.749 -14.264 -11.195 1.00 32.25 147 ASN A N 18
ATOM 22352 C CA . ASN A 1 72 ? 28.774 -15.333 -11.511 1.00 25.04 147 ASN A CA 18
ATOM 22353 C C . ASN A 1 72 ? 29.484 -16.476 -12.214 1.00 70.12 147 ASN A C 18
ATOM 22354 O O . ASN A 1 72 ? 28.896 -17.347 -12.866 1.00 73.40 147 ASN A O 18
ATOM 22365 N N . GLU A 1 73 ? 30.772 -16.450 -12.053 1.00 21.02 148 GLU A N 18
ATOM 22366 C CA . GLU A 1 73 ? 31.622 -17.550 -12.319 1.00 35.44 148 GLU A CA 18
ATOM 22367 C C . GLU A 1 73 ? 31.263 -18.567 -11.227 1.00 43.41 148 GLU A C 18
ATOM 22368 O O . GLU A 1 73 ? 30.504 -18.221 -10.321 1.00 15.42 148 GLU A O 18
ATOM 22380 N N . THR A 1 74 ? 31.773 -19.773 -11.257 1.00 2.35 149 THR A N 18
ATOM 22381 C CA . THR A 1 74 ? 31.270 -20.785 -10.332 1.00 71.32 149 THR A CA 18
ATOM 22382 C C . THR A 1 74 ? 31.810 -20.601 -8.883 1.00 21.23 149 THR A C 18
ATOM 22383 O O . THR A 1 74 ? 32.654 -21.337 -8.399 1.00 43.32 149 THR A O 18
ATOM 22394 N N . GLN A 1 75 ? 31.346 -19.510 -8.298 1.00 43.35 150 GLN A N 18
ATOM 22395 C CA . GLN A 1 75 ? 31.556 -19.101 -6.940 1.00 72.12 150 GLN A CA 18
ATOM 22396 C C . GLN A 1 75 ? 30.200 -18.877 -6.326 1.00 70.14 150 GLN A C 18
ATOM 22397 O O . GLN A 1 75 ? 29.855 -19.402 -5.271 1.00 55.32 150 GLN A O 18
ATOM 22411 N N . VAL A 1 76 ? 29.471 -18.103 -7.045 1.00 42.21 151 VAL A N 18
ATOM 22412 C CA . VAL A 1 76 ? 28.092 -17.684 -6.761 1.00 24.32 151 VAL A CA 18
ATOM 22413 C C . VAL A 1 76 ? 27.361 -17.475 -8.108 1.00 1.52 151 VAL A C 18
ATOM 22414 O O . VAL A 1 76 ? 26.776 -18.420 -8.616 1.00 74.14 151 VAL A O 18
ATOM 22429 N N . GLY A 1 1 ? 5.502 4.402 -4.307 1.00 14.41 76 GLY A N 19
ATOM 22430 C CA . GLY A 1 1 ? 4.060 4.263 -4.000 1.00 24.22 76 GLY A CA 19
ATOM 22431 C C . GLY A 1 1 ? 3.588 2.866 -4.323 1.00 51.12 76 GLY A C 19
ATOM 22432 O O . GLY A 1 1 ? 4.203 2.208 -5.132 1.00 63.12 76 GLY A O 19
ATOM 22438 N N . SER A 1 2 ? 2.481 2.439 -3.757 1.00 71.45 77 SER A N 19
ATOM 22439 C CA . SER A 1 2 ? 2.000 1.067 -3.942 1.00 20.02 77 SER A CA 19
ATOM 22440 C C . SER A 1 2 ? 1.310 0.903 -5.310 1.00 64.11 77 SER A C 19
ATOM 22441 O O . SER A 1 2 ? 1.234 -0.188 -5.864 1.00 1.12 77 SER A O 19
ATOM 22449 N N . HIS A 1 3 ? 0.836 2.003 -5.846 1.00 14.24 78 HIS A N 19
ATOM 22450 C CA . HIS A 1 3 ? 0.204 2.029 -7.163 1.00 35.33 78 HIS A CA 19
ATOM 22451 C C . HIS A 1 3 ? 1.048 2.916 -8.048 1.00 23.22 78 HIS A C 19
ATOM 22452 O O . HIS A 1 3 ? 0.559 3.607 -8.918 1.00 5.12 78 HIS A O 19
ATOM 22466 N N . MET A 1 4 ? 2.332 2.856 -7.807 1.00 12.51 79 MET A N 19
ATOM 22467 C CA . MET A 1 4 ? 3.290 3.716 -8.469 1.00 73.14 79 MET A CA 19
ATOM 22468 C C . MET A 1 4 ? 4.542 2.939 -8.808 1.00 45.44 79 MET A C 19
ATOM 22469 O O . MET A 1 4 ? 5.063 3.041 -9.895 1.00 31.31 79 MET A O 19
ATOM 22483 N N . SER A 1 5 ? 5.014 2.186 -7.846 1.00 3.32 80 SER A N 19
ATOM 22484 C CA . SER A 1 5 ? 6.234 1.452 -7.958 1.00 14.20 80 SER A CA 19
ATOM 22485 C C . SER A 1 5 ? 6.025 0.069 -7.344 1.00 33.03 80 SER A C 19
ATOM 22486 O O . SER A 1 5 ? 5.871 -0.056 -6.121 1.00 44.55 80 SER A O 19
ATOM 22494 N N . ARG A 1 6 ? 5.958 -0.936 -8.172 1.00 0.55 81 ARG A N 19
ATOM 22495 C CA . ARG A 1 6 ? 5.670 -2.288 -7.720 1.00 21.31 81 ARG A CA 19
ATOM 22496 C C . ARG A 1 6 ? 6.778 -3.234 -8.140 1.00 43.44 81 ARG A C 19
ATOM 22497 O O . ARG A 1 6 ? 7.223 -3.191 -9.263 1.00 20.24 81 ARG A O 19
ATOM 22518 N N . SER A 1 7 ? 7.240 -4.065 -7.243 1.00 22.45 82 SER A N 19
ATOM 22519 C CA . SER A 1 7 ? 8.207 -5.072 -7.612 1.00 4.23 82 SER A CA 19
ATOM 22520 C C . SER A 1 7 ? 7.591 -6.454 -7.381 1.00 60.55 82 SER A C 19
ATOM 22521 O O . SER A 1 7 ? 7.313 -6.829 -6.226 1.00 31.23 82 SER A O 19
ATOM 22529 N N . VAL A 1 8 ? 7.408 -7.220 -8.446 1.00 62.23 83 VAL A N 19
ATOM 22530 C CA . VAL A 1 8 ? 6.768 -8.544 -8.360 1.00 35.24 83 VAL A CA 19
ATOM 22531 C C . VAL A 1 8 ? 7.445 -9.538 -9.300 1.00 22.34 83 VAL A C 19
ATOM 22532 O O . VAL A 1 8 ? 8.284 -9.146 -10.115 1.00 40.31 83 VAL A O 19
ATOM 22545 N N . TYR A 1 9 ? 7.068 -10.806 -9.207 1.00 11.13 84 TYR A N 19
ATOM 22546 C CA . TYR A 1 9 ? 7.717 -11.856 -9.983 1.00 32.21 84 TYR A CA 19
ATOM 22547 C C . TYR A 1 9 ? 7.068 -11.979 -11.348 1.00 54.44 84 TYR A C 19
ATOM 22548 O O . TYR A 1 9 ? 5.939 -11.499 -11.552 1.00 10.51 84 TYR A O 19
ATOM 22566 N N . GLY A 1 10 ? 7.756 -12.653 -12.264 1.00 63.31 85 GLY A N 19
ATOM 22567 C CA . GLY A 1 10 ? 7.271 -12.835 -13.633 1.00 21.44 85 GLY A CA 19
ATOM 22568 C C . GLY A 1 10 ? 5.860 -13.379 -13.694 1.00 1.30 85 GLY A C 19
ATOM 22569 O O . GLY A 1 10 ? 5.010 -12.847 -14.403 1.00 2.32 85 GLY A O 19
ATOM 22573 N N . THR A 1 11 ? 5.602 -14.383 -12.882 1.00 71.31 86 THR A N 19
ATOM 22574 C CA . THR A 1 11 ? 4.308 -15.023 -12.789 1.00 70.45 86 THR A CA 19
ATOM 22575 C C . THR A 1 11 ? 3.224 -14.036 -12.264 1.00 40.41 86 THR A C 19
ATOM 22576 O O . THR A 1 11 ? 2.028 -14.261 -12.422 1.00 24.20 86 THR A O 19
ATOM 22587 N N . THR A 1 12 ? 3.652 -12.935 -11.669 1.00 53.13 87 THR A N 19
ATOM 22588 C CA . THR A 1 12 ? 2.741 -11.972 -11.170 1.00 33.14 87 THR A CA 19
ATOM 22589 C C . THR A 1 12 ? 2.445 -10.999 -12.308 1.00 1.43 87 THR A C 19
ATOM 22590 O O . THR A 1 12 ? 1.315 -10.564 -12.477 1.00 62.04 87 THR A O 19
ATOM 22601 N N . LEU A 1 13 ? 3.481 -10.699 -13.117 1.00 50.34 88 LEU A N 19
ATOM 22602 C CA . LEU A 1 13 ? 3.307 -9.858 -14.327 1.00 43.10 88 LEU A CA 19
ATOM 22603 C C . LEU A 1 13 ? 2.308 -10.473 -15.273 1.00 40.30 88 LEU A C 19
ATOM 22604 O O . LEU A 1 13 ? 1.465 -9.746 -15.834 1.00 65.31 88 LEU A O 19
ATOM 22620 N N . GLU A 1 14 ? 2.389 -11.798 -15.420 1.00 3.50 89 GLU A N 19
ATOM 22621 C CA . GLU A 1 14 ? 1.443 -12.580 -16.231 1.00 12.25 89 GLU A CA 19
ATOM 22622 C C . GLU A 1 14 ? -0.011 -12.205 -15.868 1.00 53.40 89 GLU A C 19
ATOM 22623 O O . GLU A 1 14 ? -0.840 -11.949 -16.731 1.00 54.05 89 GLU A O 19
ATOM 22635 N N . ALA A 1 15 ? -0.276 -12.111 -14.573 1.00 30.42 90 ALA A N 19
ATOM 22636 C CA . ALA A 1 15 ? -1.615 -11.844 -14.070 1.00 11.53 90 ALA A CA 19
ATOM 22637 C C . ALA A 1 15 ? -1.947 -10.345 -14.052 1.00 11.11 90 ALA A C 19
ATOM 22638 O O . ALA A 1 15 ? -2.979 -9.928 -14.579 1.00 15.44 90 ALA A O 19
ATOM 22645 N N . ILE A 1 16 ? -1.062 -9.543 -13.461 1.00 54.32 91 ILE A N 19
ATOM 22646 C CA . ILE A 1 16 ? -1.279 -8.094 -13.307 1.00 34.45 91 ILE A CA 19
ATOM 22647 C C . ILE A 1 16 ? -1.441 -7.427 -14.668 1.00 33.12 91 ILE A C 19
ATOM 22648 O O . ILE A 1 16 ? -2.468 -6.774 -14.959 1.00 34.22 91 ILE A O 19
ATOM 22664 N N . THR A 1 17 ? -0.475 -7.637 -15.516 1.00 1.41 92 THR A N 19
ATOM 22665 C CA . THR A 1 17 ? -0.474 -7.016 -16.795 1.00 4.42 92 THR A CA 19
ATOM 22666 C C . THR A 1 17 ? -1.442 -7.738 -17.726 1.00 75.30 92 THR A C 19
ATOM 22667 O O . THR A 1 17 ? -2.079 -7.097 -18.574 1.00 73.00 92 THR A O 19
ATOM 22678 N N . LYS A 1 18 ? -1.632 -9.057 -17.477 1.00 42.00 93 LYS A N 19
ATOM 22679 C CA . LYS A 1 18 ? -2.441 -9.936 -18.340 1.00 45.13 93 LYS A CA 19
ATOM 22680 C C . LYS A 1 18 ? -1.720 -10.113 -19.651 1.00 23.24 93 LYS A C 19
ATOM 22681 O O . LYS A 1 18 ? -2.316 -10.298 -20.711 1.00 23.21 93 LYS A O 19
ATOM 22700 N N . LYS A 1 19 ? -0.413 -10.077 -19.539 1.00 11.15 94 LYS A N 19
ATOM 22701 C CA . LYS A 1 19 ? 0.485 -10.238 -20.633 1.00 42.15 94 LYS A CA 19
ATOM 22702 C C . LYS A 1 19 ? 1.639 -11.027 -20.151 1.00 73.21 94 LYS A C 19
ATOM 22703 O O . LYS A 1 19 ? 2.196 -10.714 -19.092 1.00 51.20 94 LYS A O 19
ATOM 22722 N N . SER A 1 20 ? 1.981 -12.037 -20.882 1.00 34.24 95 SER A N 19
ATOM 22723 C CA . SER A 1 20 ? 3.106 -12.834 -20.560 1.00 50.43 95 SER A CA 19
ATOM 22724 C C . SER A 1 20 ? 4.381 -12.063 -20.787 1.00 12.32 95 SER A C 19
ATOM 22725 O O . SER A 1 20 ? 4.432 -11.151 -21.640 1.00 65.42 95 SER A O 19
ATOM 22733 N N . LEU A 1 21 ? 5.397 -12.429 -20.041 1.00 14.45 96 LEU A N 19
ATOM 22734 C CA . LEU A 1 21 ? 6.721 -11.826 -20.117 1.00 73.12 96 LEU A CA 19
ATOM 22735 C C . LEU A 1 21 ? 7.229 -11.754 -21.538 1.00 24.12 96 LEU A C 19
ATOM 22736 O O . LEU A 1 21 ? 7.875 -10.798 -21.909 1.00 2.01 96 LEU A O 19
ATOM 22752 N N . TYR A 1 22 ? 6.920 -12.763 -22.328 1.00 35.43 97 TYR A N 19
ATOM 22753 C CA . TYR A 1 22 ? 7.359 -12.827 -23.716 1.00 75.24 97 TYR A CA 19
ATOM 22754 C C . TYR A 1 22 ? 6.829 -11.624 -24.516 1.00 11.15 97 TYR A C 19
ATOM 22755 O O . TYR A 1 22 ? 7.586 -10.977 -25.229 1.00 11.02 97 TYR A O 19
ATOM 22773 N N . ASP A 1 23 ? 5.565 -11.301 -24.297 1.00 11.44 98 ASP A N 19
ATOM 22774 C CA . ASP A 1 23 ? 4.855 -10.232 -25.028 1.00 71.23 98 ASP A CA 19
ATOM 22775 C C . ASP A 1 23 ? 5.223 -8.879 -24.444 1.00 4.42 98 ASP A C 19
ATOM 22776 O O . ASP A 1 23 ? 5.486 -7.914 -25.157 1.00 20.04 98 ASP A O 19
ATOM 22785 N N . LEU A 1 24 ? 5.288 -8.848 -23.131 1.00 24.44 99 LEU A N 19
ATOM 22786 C CA . LEU A 1 24 ? 5.484 -7.637 -22.390 1.00 50.24 99 LEU A CA 19
ATOM 22787 C C . LEU A 1 24 ? 6.857 -7.010 -22.620 1.00 24.43 99 LEU A C 19
ATOM 22788 O O . LEU A 1 24 ? 7.921 -7.593 -22.300 1.00 63.41 99 LEU A O 19
ATOM 22804 N N . SER A 1 25 ? 6.824 -5.842 -23.211 1.00 63.14 100 SER A N 19
ATOM 22805 C CA . SER A 1 25 ? 7.987 -5.068 -23.444 1.00 33.14 100 SER A CA 19
ATOM 22806 C C . SER A 1 25 ? 8.312 -4.264 -22.178 1.00 12.22 100 SER A C 19
ATOM 22807 O O . SER A 1 25 ? 7.549 -3.361 -21.756 1.00 53.53 100 SER A O 19
ATOM 22815 N N . ILE A 1 26 ? 9.390 -4.653 -21.558 1.00 63.52 101 ILE A N 19
ATOM 22816 C CA . ILE A 1 26 ? 9.926 -4.049 -20.353 1.00 23.33 101 ILE A CA 19
ATOM 22817 C C . ILE A 1 26 ? 11.303 -3.543 -20.761 1.00 34.31 101 ILE A C 19
ATOM 22818 O O . ILE A 1 26 ? 11.867 -4.097 -21.692 1.00 20.45 101 ILE A O 19
ATOM 22834 N N . ARG A 1 27 ? 11.834 -2.513 -20.145 1.00 63.12 102 ARG A N 19
ATOM 22835 C CA . ARG A 1 27 ? 13.158 -2.043 -20.558 1.00 41.01 102 ARG A CA 19
ATOM 22836 C C . ARG A 1 27 ? 14.158 -2.052 -19.423 1.00 32.52 102 ARG A C 19
ATOM 22837 O O . ARG A 1 27 ? 13.786 -2.050 -18.258 1.00 20.22 102 ARG A O 19
ATOM 22858 N N . CYS A 1 28 ? 15.433 -2.086 -19.778 1.00 51.40 103 CYS A N 19
ATOM 22859 C CA . CYS A 1 28 ? 16.501 -1.907 -18.813 1.00 33.45 103 CYS A CA 19
ATOM 22860 C C . CYS A 1 28 ? 16.622 -0.424 -18.542 1.00 1.34 103 CYS A C 19
ATOM 22861 O O . CYS A 1 28 ? 16.820 0.353 -19.475 1.00 3.03 103 CYS A O 19
ATOM 22868 N N . HIS A 1 29 ? 16.555 -0.048 -17.285 1.00 60.15 104 HIS A N 19
ATOM 22869 C CA . HIS A 1 29 ? 16.605 1.359 -16.851 1.00 72.44 104 HIS A CA 19
ATOM 22870 C C . HIS A 1 29 ? 17.942 2.041 -17.242 1.00 41.32 104 HIS A C 19
ATOM 22871 O O . HIS A 1 29 ? 18.039 3.252 -17.286 1.00 70.32 104 HIS A O 19
ATOM 22885 N N . ARG A 1 30 ? 18.945 1.254 -17.572 1.00 72.42 105 ARG A N 19
ATOM 22886 C CA . ARG A 1 30 ? 20.243 1.819 -17.883 1.00 52.44 105 ARG A CA 19
ATOM 22887 C C . ARG A 1 30 ? 20.492 1.818 -19.409 1.00 40.51 105 ARG A C 19
ATOM 22888 O O . ARG A 1 30 ? 21.248 2.648 -19.922 1.00 62.00 105 ARG A O 19
ATOM 22909 N N . CYS A 1 31 ? 19.865 0.913 -20.127 1.00 11.22 106 CYS A N 19
ATOM 22910 C CA . CYS A 1 31 ? 20.155 0.798 -21.562 1.00 34.32 106 CYS A CA 19
ATOM 22911 C C . CYS A 1 31 ? 18.989 1.220 -22.449 1.00 45.32 106 CYS A C 19
ATOM 22912 O O . CYS A 1 31 ? 19.185 1.489 -23.614 1.00 5.32 106 CYS A O 19
ATOM 22919 N N . GLN A 1 32 ? 17.769 1.215 -21.887 1.00 11.55 107 GLN A N 19
ATOM 22920 C CA . GLN A 1 32 ? 16.516 1.431 -22.652 1.00 42.54 107 GLN A CA 19
ATOM 22921 C C . GLN A 1 32 ? 16.241 0.250 -23.594 1.00 75.42 107 GLN A C 19
ATOM 22922 O O . GLN A 1 32 ? 15.357 0.301 -24.446 1.00 35.43 107 GLN A O 19
ATOM 22936 N N . ARG A 1 33 ? 16.998 -0.826 -23.365 1.00 33.24 108 ARG A N 19
ATOM 22937 C CA . ARG A 1 33 ? 16.848 -2.106 -24.056 1.00 14.33 108 ARG A CA 19
ATOM 22938 C C . ARG A 1 33 ? 15.503 -2.660 -23.751 1.00 72.13 108 ARG A C 19
ATOM 22939 O O . ARG A 1 33 ? 15.174 -2.777 -22.565 1.00 63.33 108 ARG A O 19
ATOM 22960 N N . PRO A 1 34 ? 14.692 -2.984 -24.744 1.00 34.53 109 PRO A N 19
ATOM 22961 C CA . PRO A 1 34 ? 13.524 -3.773 -24.486 1.00 24.32 109 PRO A CA 19
ATOM 22962 C C . PRO A 1 34 ? 14.038 -5.153 -24.108 1.00 53.30 109 PRO A C 19
ATOM 22963 O O . PRO A 1 34 ? 14.883 -5.710 -24.816 1.00 64.33 109 PRO A O 19
ATOM 22974 N N . LEU A 1 35 ? 13.569 -5.669 -23.008 1.00 51.05 110 LEU A N 19
ATOM 22975 C CA . LEU A 1 35 ? 14.064 -6.915 -22.493 1.00 30.21 110 LEU A CA 19
ATOM 22976 C C . LEU A 1 35 ? 13.715 -8.061 -23.401 1.00 52.31 110 LEU A C 19
ATOM 22977 O O . LEU A 1 35 ? 12.532 -8.265 -23.764 1.00 64.25 110 LEU A O 19
ATOM 22993 N N . GLY A 1 36 ? 14.726 -8.774 -23.790 1.00 52.42 111 GLY A N 19
ATOM 22994 C CA . GLY A 1 36 ? 14.571 -9.931 -24.596 1.00 35.31 111 GLY A CA 19
ATOM 22995 C C . GLY A 1 36 ? 14.303 -11.140 -23.724 1.00 21.12 111 GLY A C 19
ATOM 22996 O O . GLY A 1 36 ? 13.863 -10.999 -22.586 1.00 40.12 111 GLY A O 19
ATOM 23000 N N . PRO A 1 37 ? 14.554 -12.349 -24.201 1.00 2.55 112 PRO A N 19
ATOM 23001 C CA . PRO A 1 37 ? 14.334 -13.540 -23.399 1.00 75.04 112 PRO A CA 19
ATOM 23002 C C . PRO A 1 37 ? 15.481 -13.788 -22.396 1.00 60.04 112 PRO A C 19
ATOM 23003 O O . PRO A 1 37 ? 15.333 -14.556 -21.466 1.00 1.11 112 PRO A O 19
ATOM 23014 N N . GLU A 1 38 ? 16.592 -13.097 -22.603 1.00 75.03 113 GLU A N 19
ATOM 23015 C CA . GLU A 1 38 ? 17.816 -13.214 -21.789 1.00 22.33 113 GLU A CA 19
ATOM 23016 C C . GLU A 1 38 ? 17.512 -12.827 -20.345 1.00 42.53 113 GLU A C 19
ATOM 23017 O O . GLU A 1 38 ? 17.673 -13.620 -19.391 1.00 12.21 113 GLU A O 19
ATOM 23029 N N . GLU A 1 39 ? 17.015 -11.648 -20.219 1.00 11.52 114 GLU A N 19
ATOM 23030 C CA . GLU A 1 39 ? 16.715 -11.040 -18.976 1.00 45.42 114 GLU A CA 19
ATOM 23031 C C . GLU A 1 39 ? 15.567 -11.745 -18.343 1.00 22.10 114 GLU A C 19
ATOM 23032 O O . GLU A 1 39 ? 15.620 -12.115 -17.175 1.00 3.44 114 GLU A O 19
ATOM 23044 N N . LYS A 1 40 ? 14.557 -11.994 -19.144 1.00 74.15 115 LYS A N 19
ATOM 23045 C CA . LYS A 1 40 ? 13.366 -12.674 -18.691 1.00 12.23 115 LYS A CA 19
ATOM 23046 C C . LYS A 1 40 ? 13.694 -14.067 -18.171 1.00 42.41 115 LYS A C 19
ATOM 23047 O O . LYS A 1 40 ? 13.075 -14.536 -17.228 1.00 23.33 115 LYS A O 19
ATOM 23066 N N . GLN A 1 41 ? 14.695 -14.709 -18.751 1.00 75.12 116 GLN A N 19
ATOM 23067 C CA . GLN A 1 41 ? 15.130 -15.968 -18.245 1.00 24.45 116 GLN A CA 19
ATOM 23068 C C . GLN A 1 41 ? 15.903 -15.845 -16.979 1.00 61.13 116 GLN A C 19
ATOM 23069 O O . GLN A 1 41 ? 15.618 -16.547 -16.061 1.00 32.34 116 GLN A O 19
ATOM 23083 N N . LYS A 1 42 ? 16.800 -14.888 -16.881 1.00 2.03 117 LYS A N 19
ATOM 23084 C CA . LYS A 1 42 ? 17.638 -14.801 -15.698 1.00 42.22 117 LYS A CA 19
ATOM 23085 C C . LYS A 1 42 ? 16.909 -14.323 -14.456 1.00 3.12 117 LYS A C 19
ATOM 23086 O O . LYS A 1 42 ? 17.241 -14.725 -13.331 1.00 72.23 117 LYS A O 19
ATOM 23105 N N . LEU A 1 43 ? 15.914 -13.512 -14.644 1.00 1.11 118 LEU A N 19
ATOM 23106 C CA . LEU A 1 43 ? 15.163 -12.995 -13.521 1.00 14.10 118 LEU A CA 19
ATOM 23107 C C . LEU A 1 43 ? 14.219 -14.041 -13.023 1.00 42.15 118 LEU A C 19
ATOM 23108 O O . LEU A 1 43 ? 14.033 -14.198 -11.837 1.00 34.53 118 LEU A O 19
ATOM 23124 N N . VAL A 1 44 ? 13.657 -14.785 -13.926 1.00 72.43 119 VAL A N 19
ATOM 23125 C CA . VAL A 1 44 ? 12.805 -15.895 -13.529 1.00 64.41 119 VAL A CA 19
ATOM 23126 C C . VAL A 1 44 ? 13.668 -17.022 -12.958 1.00 4.23 119 VAL A C 19
ATOM 23127 O O . VAL A 1 44 ? 13.323 -17.621 -11.934 1.00 54.22 119 VAL A O 19
ATOM 23140 N N . ASP A 1 45 ? 14.826 -17.231 -13.577 1.00 71.11 120 ASP A N 19
ATOM 23141 C CA . ASP A 1 45 ? 15.783 -18.276 -13.167 1.00 52.05 120 ASP A CA 19
ATOM 23142 C C . ASP A 1 45 ? 16.191 -18.097 -11.728 1.00 34.41 120 ASP A C 19
ATOM 23143 O O . ASP A 1 45 ? 16.065 -19.004 -10.893 1.00 64.31 120 ASP A O 19
ATOM 23152 N N . GLU A 1 46 ? 16.562 -16.888 -11.395 1.00 41.34 121 GLU A N 19
ATOM 23153 C CA . GLU A 1 46 ? 17.030 -16.614 -10.076 1.00 71.15 121 GLU A CA 19
ATOM 23154 C C . GLU A 1 46 ? 15.940 -16.127 -9.154 1.00 14.13 121 GLU A C 19
ATOM 23155 O O . GLU A 1 46 ? 16.236 -15.759 -8.011 1.00 21.03 121 GLU A O 19
ATOM 23167 N N . LYS A 1 47 ? 14.690 -16.172 -9.617 1.00 33.52 122 LYS A N 19
ATOM 23168 C CA . LYS A 1 47 ? 13.536 -15.710 -8.825 1.00 12.24 122 LYS A CA 19
ATOM 23169 C C . LYS A 1 47 ? 13.690 -14.255 -8.372 1.00 2.30 122 LYS A C 19
ATOM 23170 O O . LYS A 1 47 ? 13.823 -13.955 -7.189 1.00 34.41 122 LYS A O 19
ATOM 23189 N N . LYS A 1 48 ? 13.785 -13.396 -9.339 1.00 60.11 123 LYS A N 19
ATOM 23190 C CA . LYS A 1 48 ? 13.930 -11.986 -9.138 1.00 60.23 123 LYS A CA 19
ATOM 23191 C C . LYS A 1 48 ? 12.641 -11.281 -9.540 1.00 73.45 123 LYS A C 19
ATOM 23192 O O . LYS A 1 48 ? 11.692 -11.927 -10.001 1.00 44.21 123 LYS A O 19
ATOM 23211 N N . ARG A 1 49 ? 12.598 -9.980 -9.375 1.00 63.10 124 ARG A N 19
ATOM 23212 C CA . ARG A 1 49 ? 11.389 -9.238 -9.615 1.00 31.42 124 ARG A CA 19
ATOM 23213 C C . ARG A 1 49 ? 11.594 -8.157 -10.651 1.00 34.11 124 ARG A C 19
ATOM 23214 O O . ARG A 1 49 ? 12.702 -7.646 -10.812 1.00 21.12 124 ARG A O 19
ATOM 23235 N N . PHE A 1 50 ? 10.527 -7.822 -11.338 1.00 52.32 125 PHE A N 19
ATOM 23236 C CA . PHE A 1 50 ? 10.516 -6.737 -12.291 1.00 71.41 125 PHE A CA 19
ATOM 23237 C C . PHE A 1 50 ? 9.882 -5.550 -11.582 1.00 22.54 125 PHE A C 19
ATOM 23238 O O . PHE A 1 50 ? 9.171 -5.749 -10.571 1.00 13.13 125 PHE A O 19
ATOM 23255 N N . HIS A 1 51 ? 10.104 -4.343 -12.062 1.00 4.35 126 HIS A N 19
ATOM 23256 C CA . HIS A 1 51 ? 9.589 -3.192 -11.363 1.00 74.35 126 HIS A CA 19
ATOM 23257 C C . HIS A 1 51 ? 8.646 -2.395 -12.263 1.00 71.12 126 HIS A C 19
ATOM 23258 O O . HIS A 1 51 ? 8.990 -2.055 -13.394 1.00 23.11 126 HIS A O 19
ATOM 23272 N N . GLU A 1 52 ? 7.455 -2.166 -11.775 1.00 2.51 127 GLU A N 19
ATOM 23273 C CA . GLU A 1 52 ? 6.474 -1.368 -12.452 1.00 23.54 127 GLU A CA 19
ATOM 23274 C C . GLU A 1 52 ? 6.552 0.052 -11.941 1.00 32.02 127 GLU A C 19
ATOM 23275 O O . GLU A 1 52 ? 6.517 0.276 -10.728 1.00 54.30 127 GLU A O 19
ATOM 23287 N N . ILE A 1 53 ? 6.675 0.972 -12.836 1.00 25.31 128 ILE A N 19
ATOM 23288 C CA . ILE A 1 53 ? 6.592 2.362 -12.542 1.00 25.35 128 ILE A CA 19
ATOM 23289 C C . ILE A 1 53 ? 5.425 2.964 -13.329 1.00 54.31 128 ILE A C 19
ATOM 23290 O O . ILE A 1 53 ? 5.479 3.087 -14.557 1.00 54.53 128 ILE A O 19
ATOM 23306 N N . ALA A 1 54 ? 4.338 3.231 -12.615 1.00 42.30 129 ALA A N 19
ATOM 23307 C CA . ALA A 1 54 ? 3.115 3.846 -13.164 1.00 35.11 129 ALA A CA 19
ATOM 23308 C C . ALA A 1 54 ? 2.548 3.056 -14.361 1.00 53.24 129 ALA A C 19
ATOM 23309 O O . ALA A 1 54 ? 2.197 3.632 -15.398 1.00 73.44 129 ALA A O 19
ATOM 23316 N N . GLY A 1 55 ? 2.448 1.747 -14.211 1.00 41.24 130 GLY A N 19
ATOM 23317 C CA . GLY A 1 55 ? 1.920 0.917 -15.278 1.00 32.13 130 GLY A CA 19
ATOM 23318 C C . GLY A 1 55 ? 2.955 0.559 -16.340 1.00 22.40 130 GLY A C 19
ATOM 23319 O O . GLY A 1 55 ? 2.643 -0.143 -17.331 1.00 44.33 130 GLY A O 19
ATOM 23323 N N . ARG A 1 56 ? 4.165 1.048 -16.189 1.00 53.44 131 ARG A N 19
ATOM 23324 C CA . ARG A 1 56 ? 5.222 0.723 -17.114 1.00 11.02 131 ARG A CA 19
ATOM 23325 C C . ARG A 1 56 ? 6.280 -0.097 -16.461 1.00 55.43 131 ARG A C 19
ATOM 23326 O O . ARG A 1 56 ? 6.777 0.252 -15.434 1.00 14.25 131 ARG A O 19
ATOM 23347 N N . TRP A 1 57 ? 6.618 -1.189 -17.068 1.00 23.21 132 TRP A N 19
ATOM 23348 C CA . TRP A 1 57 ? 7.595 -2.067 -16.499 1.00 54.31 132 TRP A CA 19
ATOM 23349 C C . TRP A 1 57 ? 8.982 -1.693 -16.945 1.00 33.31 132 TRP A C 19
ATOM 23350 O O . TRP A 1 57 ? 9.190 -1.177 -18.056 1.00 14.04 132 TRP A O 19
ATOM 23371 N N . THR A 1 58 ? 9.912 -1.961 -16.097 1.00 22.45 133 THR A N 19
ATOM 23372 C CA . THR A 1 58 ? 11.291 -1.610 -16.245 1.00 32.51 133 THR A CA 19
ATOM 23373 C C . THR A 1 58 ? 12.099 -2.534 -15.305 1.00 32.45 133 THR A C 19
ATOM 23374 O O . THR A 1 58 ? 11.548 -3.088 -14.332 1.00 3.13 133 THR A O 19
ATOM 23385 N N . GLY A 1 59 ? 13.330 -2.767 -15.640 1.00 51.30 134 GLY A N 19
ATOM 23386 C CA . GLY A 1 59 ? 14.190 -3.571 -14.834 1.00 73.40 134 GLY A CA 19
ATOM 23387 C C . GLY A 1 59 ? 15.620 -3.400 -15.254 1.00 62.23 134 GLY A C 19
ATOM 23388 O O . GLY A 1 59 ? 16.014 -2.329 -15.745 1.00 33.21 134 GLY A O 19
ATOM 23392 N N . GLN A 1 60 ? 16.384 -4.427 -15.092 1.00 0.32 135 GLN A N 19
ATOM 23393 C CA . GLN A 1 60 ? 17.752 -4.443 -15.497 1.00 74.34 135 GLN A CA 19
ATOM 23394 C C . GLN A 1 60 ? 17.976 -5.612 -16.398 1.00 53.30 135 GLN A C 19
ATOM 23395 O O . GLN A 1 60 ? 17.471 -6.697 -16.137 1.00 11.12 135 GLN A O 19
ATOM 23409 N N . CYS A 1 61 ? 18.682 -5.396 -17.479 1.00 32.42 136 CYS A N 19
ATOM 23410 C CA . CYS A 1 61 ? 18.977 -6.491 -18.328 1.00 40.22 136 CYS A CA 19
ATOM 23411 C C . CYS A 1 61 ? 20.136 -7.293 -17.772 1.00 13.14 136 CYS A C 19
ATOM 23412 O O . CYS A 1 61 ? 21.057 -6.736 -17.136 1.00 21.40 136 CYS A O 19
ATOM 23419 N N . ALA A 1 62 ? 20.090 -8.569 -18.017 1.00 15.22 137 ALA A N 19
ATOM 23420 C CA . ALA A 1 62 ? 21.097 -9.525 -17.576 1.00 24.03 137 ALA A CA 19
ATOM 23421 C C . ALA A 1 62 ? 22.448 -9.179 -18.155 1.00 73.03 137 ALA A C 19
ATOM 23422 O O . ALA A 1 62 ? 23.471 -9.528 -17.594 1.00 23.23 137 ALA A O 19
ATOM 23429 N N . ASN A 1 63 ? 22.434 -8.494 -19.277 1.00 2.14 138 ASN A N 19
ATOM 23430 C CA . ASN A 1 63 ? 23.632 -7.972 -19.910 1.00 50.12 138 ASN A CA 19
ATOM 23431 C C . ASN A 1 63 ? 24.427 -7.102 -18.923 1.00 13.34 138 ASN A C 19
ATOM 23432 O O . ASN A 1 63 ? 25.642 -7.114 -18.926 1.00 24.44 138 ASN A O 19
ATOM 23443 N N . CYS A 1 64 ? 23.721 -6.359 -18.069 1.00 64.43 139 CYS A N 19
ATOM 23444 C CA . CYS A 1 64 ? 24.378 -5.581 -17.028 1.00 72.51 139 CYS A CA 19
ATOM 23445 C C . CYS A 1 64 ? 24.621 -6.476 -15.819 1.00 72.32 139 CYS A C 19
ATOM 23446 O O . CYS A 1 64 ? 25.710 -6.538 -15.270 1.00 13.55 139 CYS A O 19
ATOM 23453 N N . TRP A 1 65 ? 23.584 -7.200 -15.465 1.00 44.21 140 TRP A N 19
ATOM 23454 C CA . TRP A 1 65 ? 23.513 -7.992 -14.251 1.00 63.12 140 TRP A CA 19
ATOM 23455 C C . TRP A 1 65 ? 24.586 -9.088 -14.189 1.00 44.42 140 TRP A C 19
ATOM 23456 O O . TRP A 1 65 ? 25.200 -9.329 -13.144 1.00 13.11 140 TRP A O 19
ATOM 23477 N N . GLN A 1 66 ? 24.810 -9.742 -15.293 1.00 74.21 141 GLN A N 19
ATOM 23478 C CA . GLN A 1 66 ? 25.788 -10.788 -15.369 1.00 63.52 141 GLN A CA 19
ATOM 23479 C C . GLN A 1 66 ? 27.180 -10.234 -15.583 1.00 61.04 141 GLN A C 19
ATOM 23480 O O . GLN A 1 66 ? 28.170 -10.887 -15.326 1.00 71.34 141 GLN A O 19
ATOM 23494 N N . ARG A 1 67 ? 27.226 -8.995 -15.991 1.00 15.13 142 ARG A N 19
ATOM 23495 C CA . ARG A 1 67 ? 28.467 -8.282 -16.240 1.00 63.11 142 ARG A CA 19
ATOM 23496 C C . ARG A 1 67 ? 28.966 -7.689 -14.915 1.00 70.43 142 ARG A C 19
ATOM 23497 O O . ARG A 1 67 ? 30.096 -7.233 -14.795 1.00 53.12 142 ARG A O 19
ATOM 23518 N N . THR A 1 68 ? 28.094 -7.725 -13.924 1.00 42.35 143 THR A N 19
ATOM 23519 C CA . THR A 1 68 ? 28.400 -7.249 -12.596 1.00 35.35 143 THR A CA 19
ATOM 23520 C C . THR A 1 68 ? 28.836 -8.450 -11.709 1.00 41.44 143 THR A C 19
ATOM 23521 O O . THR A 1 68 ? 29.102 -8.318 -10.511 1.00 11.03 143 THR A O 19
ATOM 23532 N N . ARG A 1 69 ? 28.949 -9.622 -12.321 1.00 32.45 144 ARG A N 19
ATOM 23533 C CA . ARG A 1 69 ? 29.364 -10.805 -11.592 1.00 23.15 144 ARG A CA 19
ATOM 23534 C C . ARG A 1 69 ? 30.880 -10.842 -11.565 1.00 24.10 144 ARG A C 19
ATOM 23535 O O . ARG A 1 69 ? 31.518 -11.483 -12.393 1.00 53.31 144 ARG A O 19
ATOM 23556 N N . GLN A 1 70 ? 31.440 -10.080 -10.673 1.00 13.44 145 GLN A N 19
ATOM 23557 C CA . GLN A 1 70 ? 32.853 -9.973 -10.560 1.00 14.33 145 GLN A CA 19
ATOM 23558 C C . GLN A 1 70 ? 33.450 -11.115 -9.788 1.00 64.04 145 GLN A C 19
ATOM 23559 O O . GLN A 1 70 ? 32.932 -11.514 -8.739 1.00 52.20 145 GLN A O 19
ATOM 23573 N N . ARG A 1 71 ? 34.514 -11.663 -10.311 1.00 22.11 146 ARG A N 19
ATOM 23574 C CA . ARG A 1 71 ? 35.177 -12.768 -9.676 1.00 53.12 146 ARG A CA 19
ATOM 23575 C C . ARG A 1 71 ? 36.101 -12.200 -8.618 1.00 4.31 146 ARG A C 19
ATOM 23576 O O . ARG A 1 71 ? 37.226 -11.834 -8.928 1.00 24.20 146 ARG A O 19
ATOM 23597 N N . ASN A 1 72 ? 35.619 -12.085 -7.406 1.00 45.00 147 ASN A N 19
ATOM 23598 C CA . ASN A 1 72 ? 36.460 -11.609 -6.318 1.00 21.22 147 ASN A CA 19
ATOM 23599 C C . ASN A 1 72 ? 37.329 -12.773 -5.847 1.00 15.10 147 ASN A C 19
ATOM 23600 O O . ASN A 1 72 ? 37.002 -13.945 -6.127 1.00 1.02 147 ASN A O 19
ATOM 23611 N N . GLU A 1 73 ? 38.366 -12.467 -5.110 1.00 71.04 148 GLU A N 19
ATOM 23612 C CA . GLU A 1 73 ? 39.435 -13.379 -4.778 1.00 21.32 148 GLU A CA 19
ATOM 23613 C C . GLU A 1 73 ? 39.044 -14.510 -3.863 1.00 31.43 148 GLU A C 19
ATOM 23614 O O . GLU A 1 73 ? 39.143 -14.445 -2.640 1.00 32.10 148 GLU A O 19
ATOM 23626 N N . THR A 1 74 ? 38.564 -15.520 -4.500 1.00 21.02 149 THR A N 19
ATOM 23627 C CA . THR A 1 74 ? 38.231 -16.757 -3.921 1.00 43.02 149 THR A CA 19
ATOM 23628 C C . THR A 1 74 ? 39.421 -17.686 -4.106 1.00 70.34 149 THR A C 19
ATOM 23629 O O . THR A 1 74 ? 40.040 -17.715 -5.193 1.00 51.11 149 THR A O 19
ATOM 23640 N N . GLN A 1 75 ? 39.800 -18.353 -3.048 1.00 4.13 150 GLN A N 19
ATOM 23641 C CA . GLN A 1 75 ? 40.940 -19.262 -3.063 1.00 75.35 150 GLN A CA 19
ATOM 23642 C C . GLN A 1 75 ? 40.430 -20.660 -2.813 1.00 42.35 150 GLN A C 19
ATOM 23643 O O . GLN A 1 75 ? 41.180 -21.601 -2.560 1.00 73.21 150 GLN A O 19
ATOM 23657 N N . VAL A 1 76 ? 39.157 -20.743 -2.925 1.00 42.54 151 VAL A N 19
ATOM 23658 C CA . VAL A 1 76 ? 38.350 -21.881 -2.729 1.00 41.24 151 VAL A CA 19
ATOM 23659 C C . VAL A 1 76 ? 36.992 -21.375 -3.133 1.00 63.11 151 VAL A C 19
ATOM 23660 O O . VAL A 1 76 ? 36.175 -22.140 -3.635 1.00 64.14 151 VAL A O 19
ATOM 23675 N N . GLY A 1 1 ? 9.710 0.277 -3.980 1.00 2.41 76 GLY A N 20
ATOM 23676 C CA . GLY A 1 1 ? 10.142 1.365 -3.088 1.00 3.21 76 GLY A CA 20
ATOM 23677 C C . GLY A 1 1 ? 9.007 2.322 -2.877 1.00 64.12 76 GLY A C 20
ATOM 23678 O O . GLY A 1 1 ? 7.872 1.953 -3.128 1.00 43.34 76 GLY A O 20
ATOM 23684 N N . SER A 1 2 ? 9.306 3.547 -2.476 1.00 21.11 77 SER A N 20
ATOM 23685 C CA . SER A 1 2 ? 8.301 4.595 -2.213 1.00 1.40 77 SER A CA 20
ATOM 23686 C C . SER A 1 2 ? 7.863 5.273 -3.538 1.00 21.04 77 SER A C 20
ATOM 23687 O O . SER A 1 2 ? 7.515 6.445 -3.582 1.00 53.45 77 SER A O 20
ATOM 23695 N N . HIS A 1 3 ? 7.842 4.485 -4.576 1.00 54.42 78 HIS A N 20
ATOM 23696 C CA . HIS A 1 3 ? 7.559 4.906 -5.924 1.00 32.32 78 HIS A CA 20
ATOM 23697 C C . HIS A 1 3 ? 6.716 3.808 -6.505 1.00 72.42 78 HIS A C 20
ATOM 23698 O O . HIS A 1 3 ? 6.572 2.756 -5.858 1.00 32.13 78 HIS A O 20
ATOM 23712 N N . MET A 1 4 ? 6.177 3.990 -7.688 1.00 11.52 79 MET A N 20
ATOM 23713 C CA . MET A 1 4 ? 5.405 2.925 -8.314 1.00 75.11 79 MET A CA 20
ATOM 23714 C C . MET A 1 4 ? 6.381 1.926 -8.877 1.00 14.51 79 MET A C 20
ATOM 23715 O O . MET A 1 4 ? 6.874 2.072 -9.965 1.00 14.23 79 MET A O 20
ATOM 23729 N N . SER A 1 5 ? 6.762 1.034 -7.985 1.00 4.55 80 SER A N 20
ATOM 23730 C CA . SER A 1 5 ? 7.775 0.050 -8.169 1.00 1.52 80 SER A CA 20
ATOM 23731 C C . SER A 1 5 ? 7.375 -1.255 -7.448 1.00 63.11 80 SER A C 20
ATOM 23732 O O . SER A 1 5 ? 7.278 -1.269 -6.204 1.00 64.03 80 SER A O 20
ATOM 23740 N N . ARG A 1 6 ? 7.085 -2.307 -8.183 1.00 43.21 81 ARG A N 20
ATOM 23741 C CA . ARG A 1 6 ? 6.708 -3.582 -7.558 1.00 54.22 81 ARG A CA 20
ATOM 23742 C C . ARG A 1 6 ? 7.719 -4.612 -8.000 1.00 61.12 81 ARG A C 20
ATOM 23743 O O . ARG A 1 6 ? 8.117 -4.598 -9.153 1.00 53.03 81 ARG A O 20
ATOM 23764 N N . SER A 1 7 ? 8.137 -5.492 -7.133 1.00 14.23 82 SER A N 20
ATOM 23765 C CA . SER A 1 7 ? 8.997 -6.560 -7.572 1.00 24.24 82 SER A CA 20
ATOM 23766 C C . SER A 1 7 ? 8.253 -7.870 -7.362 1.00 31.03 82 SER A C 20
ATOM 23767 O O . SER A 1 7 ? 7.949 -8.236 -6.226 1.00 43.02 82 SER A O 20
ATOM 23775 N N . VAL A 1 8 ? 7.962 -8.574 -8.434 1.00 4.23 83 VAL A N 20
ATOM 23776 C CA . VAL A 1 8 ? 7.230 -9.837 -8.347 1.00 44.14 83 VAL A CA 20
ATOM 23777 C C . VAL A 1 8 ? 7.838 -10.863 -9.293 1.00 53.12 83 VAL A C 20
ATOM 23778 O O . VAL A 1 8 ? 8.676 -10.515 -10.119 1.00 42.34 83 VAL A O 20
ATOM 23791 N N . TYR A 1 9 ? 7.426 -12.105 -9.186 1.00 50.13 84 TYR A N 20
ATOM 23792 C CA . TYR A 1 9 ? 8.012 -13.156 -9.994 1.00 2.12 84 TYR A CA 20
ATOM 23793 C C . TYR A 1 9 ? 7.165 -13.389 -11.260 1.00 13.52 84 TYR A C 20
ATOM 23794 O O . TYR A 1 9 ? 6.024 -12.897 -11.350 1.00 73.10 84 TYR A O 20
ATOM 23812 N N . GLY A 1 10 ? 7.724 -14.123 -12.225 1.00 34.25 85 GLY A N 20
ATOM 23813 C CA . GLY A 1 10 ? 7.079 -14.377 -13.512 1.00 10.13 85 GLY A CA 20
ATOM 23814 C C . GLY A 1 10 ? 5.650 -14.852 -13.405 1.00 32.04 85 GLY A C 20
ATOM 23815 O O . GLY A 1 10 ? 4.785 -14.374 -14.126 1.00 2.45 85 GLY A O 20
ATOM 23819 N N . THR A 1 11 ? 5.401 -15.741 -12.467 1.00 43.53 86 THR A N 20
ATOM 23820 C CA . THR A 1 11 ? 4.081 -16.288 -12.227 1.00 55.25 86 THR A CA 20
ATOM 23821 C C . THR A 1 11 ? 3.087 -15.180 -11.776 1.00 32.02 86 THR A C 20
ATOM 23822 O O . THR A 1 11 ? 1.878 -15.308 -11.934 1.00 10.34 86 THR A O 20
ATOM 23833 N N . THR A 1 12 ? 3.614 -14.088 -11.259 1.00 32.23 87 THR A N 20
ATOM 23834 C CA . THR A 1 12 ? 2.806 -13.024 -10.786 1.00 33.41 87 THR A CA 20
ATOM 23835 C C . THR A 1 12 ? 2.546 -12.074 -11.957 1.00 64.23 87 THR A C 20
ATOM 23836 O O . THR A 1 12 ? 1.453 -11.524 -12.087 1.00 44.25 87 THR A O 20
ATOM 23847 N N . LEU A 1 13 ? 3.557 -11.908 -12.833 1.00 3.44 88 LEU A N 20
ATOM 23848 C CA . LEU A 1 13 ? 3.370 -11.105 -14.072 1.00 21.10 88 LEU A CA 20
ATOM 23849 C C . LEU A 1 13 ? 2.307 -11.739 -14.950 1.00 73.11 88 LEU A C 20
ATOM 23850 O O . LEU A 1 13 ? 1.414 -11.041 -15.472 1.00 63.41 88 LEU A O 20
ATOM 23866 N N . GLU A 1 14 ? 2.378 -13.071 -15.067 1.00 2.52 89 GLU A N 20
ATOM 23867 C CA . GLU A 1 14 ? 1.395 -13.866 -15.804 1.00 0.41 89 GLU A CA 20
ATOM 23868 C C . GLU A 1 14 ? -0.018 -13.631 -15.287 1.00 63.22 89 GLU A C 20
ATOM 23869 O O . GLU A 1 14 ? -0.985 -13.808 -16.019 1.00 75.23 89 GLU A O 20
ATOM 23881 N N . ALA A 1 15 ? -0.133 -13.288 -14.034 1.00 63.20 90 ALA A N 20
ATOM 23882 C CA . ALA A 1 15 ? -1.416 -13.011 -13.441 1.00 54.35 90 ALA A CA 20
ATOM 23883 C C . ALA A 1 15 ? -1.816 -11.548 -13.602 1.00 3.11 90 ALA A C 20
ATOM 23884 O O . ALA A 1 15 ? -2.779 -11.243 -14.283 1.00 63.43 90 ALA A O 20
ATOM 23891 N N . ILE A 1 16 ? -1.022 -10.659 -13.004 1.00 64.43 91 ILE A N 20
ATOM 23892 C CA . ILE A 1 16 ? -1.320 -9.220 -12.942 1.00 10.43 91 ILE A CA 20
ATOM 23893 C C . ILE A 1 16 ? -1.447 -8.587 -14.326 1.00 13.35 91 ILE A C 20
ATOM 23894 O O . ILE A 1 16 ? -2.368 -7.824 -14.584 1.00 70.34 91 ILE A O 20
ATOM 23910 N N . THR A 1 17 ? -0.528 -8.887 -15.201 1.00 44.21 92 THR A N 20
ATOM 23911 C CA . THR A 1 17 ? -0.572 -8.300 -16.508 1.00 24.44 92 THR A CA 20
ATOM 23912 C C . THR A 1 17 ? -1.152 -9.305 -17.522 1.00 75.13 92 THR A C 20
ATOM 23913 O O . THR A 1 17 ? -1.602 -8.934 -18.606 1.00 33.23 92 THR A O 20
ATOM 23924 N N . LYS A 1 18 ? -1.139 -10.586 -17.130 1.00 75.33 93 LYS A N 20
ATOM 23925 C CA . LYS A 1 18 ? -1.562 -11.722 -17.957 1.00 45.22 93 LYS A CA 20
ATOM 23926 C C . LYS A 1 18 ? -0.813 -11.786 -19.301 1.00 11.12 93 LYS A C 20
ATOM 23927 O O . LYS A 1 18 ? -1.170 -12.545 -20.195 1.00 63.11 93 LYS A O 20
ATOM 23946 N N . LYS A 1 19 ? 0.255 -11.077 -19.400 1.00 5.24 94 LYS A N 20
ATOM 23947 C CA . LYS A 1 19 ? 1.075 -11.152 -20.554 1.00 13.24 94 LYS A CA 20
ATOM 23948 C C . LYS A 1 19 ? 2.272 -11.936 -20.208 1.00 30.41 94 LYS A C 20
ATOM 23949 O O . LYS A 1 19 ? 2.797 -11.808 -19.097 1.00 64.42 94 LYS A O 20
ATOM 23968 N N . SER A 1 20 ? 2.674 -12.763 -21.107 1.00 21.12 95 SER A N 20
ATOM 23969 C CA . SER A 1 20 ? 3.783 -13.593 -20.888 1.00 32.42 95 SER A CA 20
ATOM 23970 C C . SER A 1 20 ? 5.073 -12.813 -20.876 1.00 43.01 95 SER A C 20
ATOM 23971 O O . SER A 1 20 ? 5.204 -11.769 -21.523 1.00 2.00 95 SER A O 20
ATOM 23979 N N . LEU A 1 21 ? 6.010 -13.329 -20.139 1.00 70.30 96 LEU A N 20
ATOM 23980 C CA . LEU A 1 21 ? 7.324 -12.730 -19.938 1.00 22.32 96 LEU A CA 20
ATOM 23981 C C . LEU A 1 21 ? 8.029 -12.425 -21.258 1.00 4.41 96 LEU A C 20
ATOM 23982 O O . LEU A 1 21 ? 8.743 -11.429 -21.386 1.00 71.14 96 LEU A O 20
ATOM 23998 N N . TYR A 1 22 ? 7.810 -13.270 -22.238 1.00 4.24 97 TYR A N 20
ATOM 23999 C CA . TYR A 1 22 ? 8.422 -13.097 -23.543 1.00 51.54 97 TYR A CA 20
ATOM 24000 C C . TYR A 1 22 ? 7.783 -11.907 -24.285 1.00 33.22 97 TYR A C 20
ATOM 24001 O O . TYR A 1 22 ? 8.477 -11.169 -24.977 1.00 23.32 97 TYR A O 20
ATOM 24019 N N . ASP A 1 23 ? 6.500 -11.689 -24.021 1.00 52.55 98 ASP A N 20
ATOM 24020 C CA . ASP A 1 23 ? 5.676 -10.641 -24.674 1.00 21.00 98 ASP A CA 20
ATOM 24021 C C . ASP A 1 23 ? 5.951 -9.293 -24.051 1.00 13.35 98 ASP A C 20
ATOM 24022 O O . ASP A 1 23 ? 6.116 -8.291 -24.742 1.00 34.34 98 ASP A O 20
ATOM 24031 N N . LEU A 1 24 ? 6.044 -9.299 -22.744 1.00 31.42 99 LEU A N 20
ATOM 24032 C CA . LEU A 1 24 ? 6.285 -8.101 -21.981 1.00 31.44 99 LEU A CA 20
ATOM 24033 C C . LEU A 1 24 ? 7.603 -7.460 -22.320 1.00 24.15 99 LEU A C 20
ATOM 24034 O O . LEU A 1 24 ? 8.688 -8.067 -22.160 1.00 50.54 99 LEU A O 20
ATOM 24050 N N . SER A 1 25 ? 7.526 -6.262 -22.819 1.00 24.12 100 SER A N 20
ATOM 24051 C CA . SER A 1 25 ? 8.688 -5.511 -23.101 1.00 32.44 100 SER A CA 20
ATOM 24052 C C . SER A 1 25 ? 9.163 -4.876 -21.794 1.00 53.33 100 SER A C 20
ATOM 24053 O O . SER A 1 25 ? 8.712 -3.804 -21.388 1.00 50.13 100 SER A O 20
ATOM 24061 N N . ILE A 1 26 ? 9.988 -5.616 -21.111 1.00 14.22 101 ILE A N 20
ATOM 24062 C CA . ILE A 1 26 ? 10.562 -5.224 -19.855 1.00 30.03 101 ILE A CA 20
ATOM 24063 C C . ILE A 1 26 ? 11.833 -4.482 -20.184 1.00 54.11 101 ILE A C 20
ATOM 24064 O O . ILE A 1 26 ? 12.662 -5.006 -20.914 1.00 24.14 101 ILE A O 20
ATOM 24080 N N . ARG A 1 27 ? 11.979 -3.287 -19.681 1.00 53.40 102 ARG A N 20
ATOM 24081 C CA . ARG A 1 27 ? 13.114 -2.446 -20.050 1.00 1.33 102 ARG A CA 20
ATOM 24082 C C . ARG A 1 27 ? 14.252 -2.589 -19.115 1.00 30.13 102 ARG A C 20
ATOM 24083 O O . ARG A 1 27 ? 14.116 -3.071 -18.037 1.00 54.21 102 ARG A O 20
ATOM 24104 N N . CYS A 1 28 ? 15.361 -2.109 -19.543 1.00 12.23 103 CYS A N 20
ATOM 24105 C CA . CYS A 1 28 ? 16.534 -2.021 -18.714 1.00 41.24 103 CYS A CA 20
ATOM 24106 C C . CYS A 1 28 ? 16.503 -0.676 -18.016 1.00 5.25 103 CYS A C 20
ATOM 24107 O O . CYS A 1 28 ? 16.306 0.337 -18.664 1.00 33.11 103 CYS A O 20
ATOM 24114 N N . HIS A 1 29 ? 16.722 -0.662 -16.720 1.00 74.40 104 HIS A N 20
ATOM 24115 C CA . HIS A 1 29 ? 16.680 0.578 -15.923 1.00 10.05 104 HIS A CA 20
ATOM 24116 C C . HIS A 1 29 ? 17.873 1.517 -16.277 1.00 63.41 104 HIS A C 20
ATOM 24117 O O . HIS A 1 29 ? 17.935 2.654 -15.839 1.00 14.24 104 HIS A O 20
ATOM 24131 N N . ARG A 1 30 ? 18.805 1.019 -17.073 1.00 1.44 105 ARG A N 20
ATOM 24132 C CA . ARG A 1 30 ? 19.962 1.812 -17.480 1.00 34.22 105 ARG A CA 20
ATOM 24133 C C . ARG A 1 30 ? 19.819 2.299 -18.930 1.00 65.14 105 ARG A C 20
ATOM 24134 O O . ARG A 1 30 ? 20.259 3.380 -19.270 1.00 23.23 105 ARG A O 20
ATOM 24155 N N . CYS A 1 31 ? 19.191 1.505 -19.770 1.00 61.24 106 CYS A N 20
ATOM 24156 C CA . CYS A 1 31 ? 19.137 1.847 -21.191 1.00 72.32 106 CYS A CA 20
ATOM 24157 C C . CYS A 1 31 ? 17.726 2.270 -21.616 1.00 40.44 106 CYS A C 20
ATOM 24158 O O . CYS A 1 31 ? 17.552 3.035 -22.566 1.00 31.32 106 CYS A O 20
ATOM 24165 N N . GLN A 1 32 ? 16.733 1.742 -20.902 1.00 14.41 107 GLN A N 20
ATOM 24166 C CA . GLN A 1 32 ? 15.308 1.894 -21.184 1.00 65.43 107 GLN A CA 20
ATOM 24167 C C . GLN A 1 32 ? 14.892 1.191 -22.447 1.00 53.03 107 GLN A C 20
ATOM 24168 O O . GLN A 1 32 ? 13.826 1.406 -22.996 1.00 52.11 107 GLN A O 20
ATOM 24182 N N . ARG A 1 33 ? 15.751 0.294 -22.839 1.00 23.02 108 ARG A N 20
ATOM 24183 C CA . ARG A 1 33 ? 15.553 -0.602 -23.940 1.00 12.42 108 ARG A CA 20
ATOM 24184 C C . ARG A 1 33 ? 15.210 -1.956 -23.341 1.00 70.30 108 ARG A C 20
ATOM 24185 O O . ARG A 1 33 ? 15.643 -2.226 -22.219 1.00 22.03 108 ARG A O 20
ATOM 24206 N N . PRO A 1 34 ? 14.417 -2.786 -24.028 1.00 1.35 109 PRO A N 20
ATOM 24207 C CA . PRO A 1 34 ? 13.961 -4.093 -23.499 1.00 5.41 109 PRO A CA 20
ATOM 24208 C C . PRO A 1 34 ? 15.074 -5.131 -23.247 1.00 13.40 109 PRO A C 20
ATOM 24209 O O . PRO A 1 34 ? 16.163 -5.059 -23.820 1.00 64.10 109 PRO A O 20
ATOM 24220 N N . LEU A 1 35 ? 14.771 -6.052 -22.341 1.00 31.40 110 LEU A N 20
ATOM 24221 C CA . LEU A 1 35 ? 15.607 -7.207 -22.029 1.00 3.24 110 LEU A CA 20
ATOM 24222 C C . LEU A 1 35 ? 15.411 -8.275 -23.064 1.00 0.24 110 LEU A C 20
ATOM 24223 O O . LEU A 1 35 ? 14.272 -8.483 -23.555 1.00 21.24 110 LEU A O 20
ATOM 24239 N N . GLY A 1 36 ? 16.471 -8.967 -23.382 1.00 51.05 111 GLY A N 20
ATOM 24240 C CA . GLY A 1 36 ? 16.389 -10.039 -24.310 1.00 3.13 111 GLY A CA 20
ATOM 24241 C C . GLY A 1 36 ? 15.826 -11.287 -23.648 1.00 14.31 111 GLY A C 20
ATOM 24242 O O . GLY A 1 36 ? 15.544 -11.287 -22.437 1.00 23.03 111 GLY A O 20
ATOM 24246 N N . PRO A 1 37 ? 15.638 -12.377 -24.402 1.00 32.24 112 PRO A N 20
ATOM 24247 C CA . PRO A 1 37 ? 15.092 -13.621 -23.855 1.00 13.33 112 PRO A CA 20
ATOM 24248 C C . PRO A 1 37 ? 16.033 -14.275 -22.844 1.00 64.10 112 PRO A C 20
ATOM 24249 O O . PRO A 1 37 ? 15.592 -15.009 -21.964 1.00 51.33 112 PRO A O 20
ATOM 24260 N N . GLU A 1 38 ? 17.306 -13.939 -22.944 1.00 4.41 113 GLU A N 20
ATOM 24261 C CA . GLU A 1 38 ? 18.336 -14.535 -22.128 1.00 54.13 113 GLU A CA 20
ATOM 24262 C C . GLU A 1 38 ? 18.209 -13.978 -20.707 1.00 51.33 113 GLU A C 20
ATOM 24263 O O . GLU A 1 38 ? 18.138 -14.731 -19.737 1.00 21.45 113 GLU A O 20
ATOM 24275 N N . GLU A 1 39 ? 18.113 -12.657 -20.598 1.00 65.43 114 GLU A N 20
ATOM 24276 C CA . GLU A 1 39 ? 17.961 -12.005 -19.315 1.00 71.30 114 GLU A CA 20
ATOM 24277 C C . GLU A 1 39 ? 16.676 -12.401 -18.674 1.00 4.31 114 GLU A C 20
ATOM 24278 O O . GLU A 1 39 ? 16.641 -12.688 -17.484 1.00 14.21 114 GLU A O 20
ATOM 24290 N N . LYS A 1 40 ? 15.615 -12.428 -19.465 1.00 1.43 115 LYS A N 20
ATOM 24291 C CA . LYS A 1 40 ? 14.323 -12.873 -18.979 1.00 61.13 115 LYS A CA 20
ATOM 24292 C C . LYS A 1 40 ? 14.435 -14.277 -18.370 1.00 41.21 115 LYS A C 20
ATOM 24293 O O . LYS A 1 40 ? 13.981 -14.510 -17.250 1.00 32.42 115 LYS A O 20
ATOM 24312 N N . GLN A 1 41 ? 15.111 -15.173 -19.074 1.00 22.40 116 GLN A N 20
ATOM 24313 C CA . GLN A 1 41 ? 15.340 -16.524 -18.607 1.00 73.21 116 GLN A CA 20
ATOM 24314 C C . GLN A 1 41 ? 16.264 -16.539 -17.396 1.00 32.32 116 GLN A C 20
ATOM 24315 O O . GLN A 1 41 ? 16.133 -17.399 -16.553 1.00 70.21 116 GLN A O 20
ATOM 24329 N N . LYS A 1 42 ? 17.139 -15.569 -17.273 1.00 44.35 117 LYS A N 20
ATOM 24330 C CA . LYS A 1 42 ? 18.023 -15.517 -16.138 1.00 3.34 117 LYS A CA 20
ATOM 24331 C C . LYS A 1 42 ? 17.269 -15.052 -14.910 1.00 10.45 117 LYS A C 20
ATOM 24332 O O . LYS A 1 42 ? 17.525 -15.501 -13.830 1.00 3.14 117 LYS A O 20
ATOM 24351 N N . LEU A 1 43 ? 16.324 -14.162 -15.095 1.00 3.44 118 LEU A N 20
ATOM 24352 C CA . LEU A 1 43 ? 15.492 -13.682 -13.990 1.00 71.34 118 LEU A CA 20
ATOM 24353 C C . LEU A 1 43 ? 14.623 -14.801 -13.521 1.00 21.21 118 LEU A C 20
ATOM 24354 O O . LEU A 1 43 ? 14.514 -15.069 -12.327 1.00 20.02 118 LEU A O 20
ATOM 24370 N N . VAL A 1 44 ? 14.038 -15.476 -14.477 1.00 64.53 119 VAL A N 20
ATOM 24371 C CA . VAL A 1 44 ? 13.207 -16.628 -14.208 1.00 61.32 119 VAL A CA 20
ATOM 24372 C C . VAL A 1 44 ? 14.036 -17.737 -13.582 1.00 71.41 119 VAL A C 20
ATOM 24373 O O . VAL A 1 44 ? 13.591 -18.416 -12.634 1.00 4.52 119 VAL A O 20
ATOM 24386 N N . ASP A 1 45 ? 15.259 -17.901 -14.044 1.00 13.13 120 ASP A N 20
ATOM 24387 C CA . ASP A 1 45 ? 16.018 -19.018 -13.562 1.00 5.41 120 ASP A CA 20
ATOM 24388 C C . ASP A 1 45 ? 16.683 -18.739 -12.241 1.00 34.24 120 ASP A C 20
ATOM 24389 O O . ASP A 1 45 ? 16.625 -19.541 -11.312 1.00 3.43 120 ASP A O 20
ATOM 24398 N N . GLU A 1 46 ? 17.246 -17.580 -12.115 1.00 75.02 121 GLU A N 20
ATOM 24399 C CA . GLU A 1 46 ? 17.891 -17.205 -10.891 1.00 52.52 121 GLU A CA 20
ATOM 24400 C C . GLU A 1 46 ? 16.865 -16.825 -9.827 1.00 75.03 121 GLU A C 20
ATOM 24401 O O . GLU A 1 46 ? 17.234 -16.443 -8.696 1.00 42.24 121 GLU A O 20
ATOM 24413 N N . LYS A 1 47 ? 15.585 -16.883 -10.228 1.00 25.41 122 LYS A N 20
ATOM 24414 C CA . LYS A 1 47 ? 14.429 -16.720 -9.362 1.00 11.53 122 LYS A CA 20
ATOM 24415 C C . LYS A 1 47 ? 14.345 -15.287 -8.812 1.00 73.52 122 LYS A C 20
ATOM 24416 O O . LYS A 1 47 ? 13.979 -15.048 -7.655 1.00 64.41 122 LYS A O 20
ATOM 24435 N N . LYS A 1 48 ? 14.631 -14.343 -9.686 1.00 22.55 123 LYS A N 20
ATOM 24436 C CA . LYS A 1 48 ? 14.598 -12.929 -9.371 1.00 45.44 123 LYS A CA 20
ATOM 24437 C C . LYS A 1 48 ? 13.210 -12.344 -9.592 1.00 42.22 123 LYS A C 20
ATOM 24438 O O . LYS A 1 48 ? 12.280 -13.042 -9.984 1.00 40.25 123 LYS A O 20
ATOM 24457 N N . ARG A 1 49 ? 13.072 -11.079 -9.303 1.00 22.32 124 ARG A N 20
ATOM 24458 C CA . ARG A 1 49 ? 11.815 -10.387 -9.455 1.00 65.12 124 ARG A CA 20
ATOM 24459 C C . ARG A 1 49 ? 11.905 -9.403 -10.594 1.00 74.05 124 ARG A C 20
ATOM 24460 O O . ARG A 1 49 ? 12.973 -8.849 -10.856 1.00 11.14 124 ARG A O 20
ATOM 24481 N N . PHE A 1 50 ? 10.803 -9.200 -11.260 1.00 64.14 125 PHE A N 20
ATOM 24482 C CA . PHE A 1 50 ? 10.708 -8.235 -12.312 1.00 33.23 125 PHE A CA 20
ATOM 24483 C C . PHE A 1 50 ? 10.144 -6.981 -11.672 1.00 31.01 125 PHE A C 20
ATOM 24484 O O . PHE A 1 50 ? 9.323 -7.085 -10.738 1.00 43.51 125 PHE A O 20
ATOM 24501 N N . HIS A 1 51 ? 10.559 -5.823 -12.122 1.00 62.33 126 HIS A N 20
ATOM 24502 C CA . HIS A 1 51 ? 10.187 -4.615 -11.434 1.00 40.53 126 HIS A CA 20
ATOM 24503 C C . HIS A 1 51 ? 9.218 -3.761 -12.256 1.00 70.52 126 HIS A C 20
ATOM 24504 O O . HIS A 1 51 ? 9.576 -3.238 -13.305 1.00 5.44 126 HIS A O 20
ATOM 24518 N N . GLU A 1 52 ? 7.991 -3.686 -11.800 1.00 3.50 127 GLU A N 20
ATOM 24519 C CA . GLU A 1 52 ? 6.983 -2.804 -12.372 1.00 12.41 127 GLU A CA 20
ATOM 24520 C C . GLU A 1 52 ? 7.292 -1.424 -11.912 1.00 3.22 127 GLU A C 20
ATOM 24521 O O . GLU A 1 52 ? 7.299 -1.192 -10.715 1.00 5.23 127 GLU A O 20
ATOM 24533 N N . ILE A 1 53 ? 7.628 -0.536 -12.813 1.00 44.41 128 ILE A N 20
ATOM 24534 C CA . ILE A 1 53 ? 7.754 0.833 -12.427 1.00 55.22 128 ILE A CA 20
ATOM 24535 C C . ILE A 1 53 ? 6.938 1.710 -13.351 1.00 31.41 128 ILE A C 20
ATOM 24536 O O . ILE A 1 53 ? 7.047 1.617 -14.593 1.00 21.04 128 ILE A O 20
ATOM 24552 N N . ALA A 1 54 ? 6.059 2.486 -12.748 1.00 4.53 129 ALA A N 20
ATOM 24553 C CA . ALA A 1 54 ? 5.189 3.435 -13.439 1.00 71.42 129 ALA A CA 20
ATOM 24554 C C . ALA A 1 54 ? 4.267 2.721 -14.439 1.00 33.22 129 ALA A C 20
ATOM 24555 O O . ALA A 1 54 ? 3.875 3.298 -15.472 1.00 61.43 129 ALA A O 20
ATOM 24562 N N . GLY A 1 55 ? 3.925 1.482 -14.131 1.00 4.11 130 GLY A N 20
ATOM 24563 C CA . GLY A 1 55 ? 3.039 0.702 -14.960 1.00 2.31 130 GLY A CA 20
ATOM 24564 C C . GLY A 1 55 ? 3.766 0.016 -16.088 1.00 45.51 130 GLY A C 20
ATOM 24565 O O . GLY A 1 55 ? 3.145 -0.486 -17.019 1.00 31.32 130 GLY A O 20
ATOM 24569 N N . ARG A 1 56 ? 5.079 0.012 -16.028 1.00 24.10 131 ARG A N 20
ATOM 24570 C CA . ARG A 1 56 ? 5.883 -0.586 -17.065 1.00 33.31 131 ARG A CA 20
ATOM 24571 C C . ARG A 1 56 ? 7.011 -1.414 -16.489 1.00 54.21 131 ARG A C 20
ATOM 24572 O O . ARG A 1 56 ? 7.785 -0.951 -15.639 1.00 21.24 131 ARG A O 20
ATOM 24593 N N . TRP A 1 57 ? 7.106 -2.635 -16.956 1.00 23.11 132 TRP A N 20
ATOM 24594 C CA . TRP A 1 57 ? 8.089 -3.562 -16.464 1.00 74.52 132 TRP A CA 20
ATOM 24595 C C . TRP A 1 57 ? 9.492 -3.150 -16.836 1.00 63.13 132 TRP A C 20
ATOM 24596 O O . TRP A 1 57 ? 9.757 -2.608 -17.924 1.00 43.21 132 TRP A O 20
ATOM 24617 N N . THR A 1 58 ? 10.368 -3.408 -15.936 1.00 34.11 133 THR A N 20
ATOM 24618 C CA . THR A 1 58 ? 11.718 -2.965 -15.984 1.00 41.42 133 THR A CA 20
ATOM 24619 C C . THR A 1 58 ? 12.611 -3.996 -15.230 1.00 72.41 133 THR A C 20
ATOM 24620 O O . THR A 1 58 ? 12.142 -4.721 -14.333 1.00 25.13 133 THR A O 20
ATOM 24631 N N . GLY A 1 59 ? 13.828 -4.085 -15.670 1.00 41.22 134 GLY A N 20
ATOM 24632 C CA . GLY A 1 59 ? 14.836 -4.970 -15.178 1.00 20.32 134 GLY A CA 20
ATOM 24633 C C . GLY A 1 59 ? 16.169 -4.486 -15.711 1.00 14.53 134 GLY A C 20
ATOM 24634 O O . GLY A 1 59 ? 16.366 -3.272 -15.858 1.00 63.11 134 GLY A O 20
ATOM 24638 N N . GLN A 1 60 ? 17.075 -5.375 -16.007 1.00 44.30 135 GLN A N 20
ATOM 24639 C CA . GLN A 1 60 ? 18.349 -4.977 -16.557 1.00 31.12 135 GLN A CA 20
ATOM 24640 C C . GLN A 1 60 ? 18.824 -5.941 -17.628 1.00 23.14 135 GLN A C 20
ATOM 24641 O O . GLN A 1 60 ? 18.841 -7.144 -17.417 1.00 32.42 135 GLN A O 20
ATOM 24655 N N . CYS A 1 61 ? 19.182 -5.392 -18.790 1.00 52.13 136 CYS A N 20
ATOM 24656 C CA . CYS A 1 61 ? 19.656 -6.202 -19.890 1.00 62.33 136 CYS A CA 20
ATOM 24657 C C . CYS A 1 61 ? 21.085 -6.674 -19.631 1.00 24.31 136 CYS A C 20
ATOM 24658 O O . CYS A 1 61 ? 21.873 -5.994 -18.944 1.00 11.24 136 CYS A O 20
ATOM 24665 N N . ALA A 1 62 ? 21.399 -7.783 -20.235 1.00 42.25 137 ALA A N 20
ATOM 24666 C CA . ALA A 1 62 ? 22.663 -8.546 -20.102 1.00 41.54 137 ALA A CA 20
ATOM 24667 C C . ALA A 1 62 ? 23.863 -7.720 -20.393 1.00 20.52 137 ALA A C 20
ATOM 24668 O O . ALA A 1 62 ? 24.928 -7.980 -19.844 1.00 4.41 137 ALA A O 20
ATOM 24675 N N . ASN A 1 63 ? 23.696 -6.754 -21.276 1.00 64.44 138 ASN A N 20
ATOM 24676 C CA . ASN A 1 63 ? 24.758 -5.826 -21.638 1.00 44.34 138 ASN A CA 20
ATOM 24677 C C . ASN A 1 63 ? 25.378 -5.252 -20.379 1.00 45.40 138 ASN A C 20
ATOM 24678 O O . ASN A 1 63 ? 26.589 -5.224 -20.215 1.00 64.31 138 ASN A O 20
ATOM 24689 N N . CYS A 1 64 ? 24.524 -4.819 -19.504 1.00 53.02 139 CYS A N 20
ATOM 24690 C CA . CYS A 1 64 ? 24.925 -4.321 -18.242 1.00 71.14 139 CYS A CA 20
ATOM 24691 C C . CYS A 1 64 ? 25.057 -5.507 -17.260 1.00 51.23 139 CYS A C 20
ATOM 24692 O O . CYS A 1 64 ? 26.118 -5.755 -16.682 1.00 33.15 139 CYS A O 20
ATOM 24699 N N . TRP A 1 65 ? 23.974 -6.283 -17.181 1.00 42.54 140 TRP A N 20
ATOM 24700 C CA . TRP A 1 65 ? 23.776 -7.317 -16.174 1.00 43.13 140 TRP A CA 20
ATOM 24701 C C . TRP A 1 65 ? 24.831 -8.396 -16.173 1.00 30.43 140 TRP A C 20
ATOM 24702 O O . TRP A 1 65 ? 25.424 -8.674 -15.150 1.00 51.34 140 TRP A O 20
ATOM 24723 N N . GLN A 1 66 ? 25.073 -9.003 -17.302 1.00 72.42 141 GLN A N 20
ATOM 24724 C CA . GLN A 1 66 ? 25.939 -10.129 -17.331 1.00 42.03 141 GLN A CA 20
ATOM 24725 C C . GLN A 1 66 ? 27.412 -9.821 -17.153 1.00 73.15 141 GLN A C 20
ATOM 24726 O O . GLN A 1 66 ? 28.255 -10.722 -17.055 1.00 4.34 141 GLN A O 20
ATOM 24740 N N . ARG A 1 67 ? 27.734 -8.546 -17.181 1.00 2.44 142 ARG A N 20
ATOM 24741 C CA . ARG A 1 67 ? 29.050 -8.085 -16.789 1.00 42.02 142 ARG A CA 20
ATOM 24742 C C . ARG A 1 67 ? 29.049 -7.805 -15.282 1.00 52.24 142 ARG A C 20
ATOM 24743 O O . ARG A 1 67 ? 29.981 -8.146 -14.571 1.00 13.12 142 ARG A O 20
ATOM 24764 N N . THR A 1 68 ? 27.940 -7.278 -14.829 1.00 64.11 143 THR A N 20
ATOM 24765 C CA . THR A 1 68 ? 27.668 -6.912 -13.441 1.00 65.43 143 THR A CA 20
ATOM 24766 C C . THR A 1 68 ? 27.156 -8.156 -12.628 1.00 45.03 143 THR A C 20
ATOM 24767 O O . THR A 1 68 ? 26.245 -8.069 -11.788 1.00 75.11 143 THR A O 20
ATOM 24778 N N . ARG A 1 69 ? 27.711 -9.325 -12.911 1.00 64.42 144 ARG A N 20
ATOM 24779 C CA . ARG A 1 69 ? 27.266 -10.523 -12.227 1.00 65.24 144 ARG A CA 20
ATOM 24780 C C . ARG A 1 69 ? 27.810 -10.629 -10.821 1.00 51.02 144 ARG A C 20
ATOM 24781 O O . ARG A 1 69 ? 28.644 -9.829 -10.414 1.00 13.41 144 ARG A O 20
ATOM 24802 N N . GLN A 1 70 ? 27.330 -11.619 -10.092 1.00 1.33 145 GLN A N 20
ATOM 24803 C CA . GLN A 1 70 ? 27.444 -11.647 -8.653 1.00 40.41 145 GLN A CA 20
ATOM 24804 C C . GLN A 1 70 ? 28.858 -11.785 -8.167 1.00 3.45 145 GLN A C 20
ATOM 24805 O O . GLN A 1 70 ? 29.499 -12.826 -8.270 1.00 71.00 145 GLN A O 20
ATOM 24819 N N . ARG A 1 71 ? 29.316 -10.673 -7.692 1.00 72.43 146 ARG A N 20
ATOM 24820 C CA . ARG A 1 71 ? 30.565 -10.504 -7.078 1.00 53.41 146 ARG A CA 20
ATOM 24821 C C . ARG A 1 71 ? 30.270 -10.209 -5.621 1.00 75.10 146 ARG A C 20
ATOM 24822 O O . ARG A 1 71 ? 29.490 -9.304 -5.312 1.00 63.10 146 ARG A O 20
ATOM 24843 N N . ASN A 1 72 ? 30.871 -10.959 -4.753 1.00 70.31 147 ASN A N 20
ATOM 24844 C CA . ASN A 1 72 ? 30.615 -10.848 -3.319 1.00 42.52 147 ASN A CA 20
ATOM 24845 C C . ASN A 1 72 ? 31.342 -9.654 -2.760 1.00 64.31 147 ASN A C 20
ATOM 24846 O O . ASN A 1 72 ? 30.790 -8.907 -1.969 1.00 53.23 147 ASN A O 20
ATOM 24857 N N . GLU A 1 73 ? 32.547 -9.440 -3.254 1.00 23.44 148 GLU A N 20
ATOM 24858 C CA . GLU A 1 73 ? 33.442 -8.334 -2.861 1.00 41.04 148 GLU A CA 20
ATOM 24859 C C . GLU A 1 73 ? 32.920 -6.962 -3.396 1.00 61.44 148 GLU A C 20
ATOM 24860 O O . GLU A 1 73 ? 33.691 -6.066 -3.733 1.00 21.13 148 GLU A O 20
ATOM 24872 N N . THR A 1 74 ? 31.627 -6.849 -3.525 1.00 22.54 149 THR A N 20
ATOM 24873 C CA . THR A 1 74 ? 30.962 -5.643 -3.939 1.00 30.12 149 THR A CA 20
ATOM 24874 C C . THR A 1 74 ? 29.664 -5.480 -3.103 1.00 32.15 149 THR A C 20
ATOM 24875 O O . THR A 1 74 ? 28.950 -4.481 -3.197 1.00 64.51 149 THR A O 20
ATOM 24886 N N . GLN A 1 75 ? 29.375 -6.482 -2.274 1.00 41.42 150 GLN A N 20
ATOM 24887 C CA . GLN A 1 75 ? 28.204 -6.457 -1.420 1.00 22.32 150 GLN A CA 20
ATOM 24888 C C . GLN A 1 75 ? 28.630 -6.452 0.025 1.00 51.11 150 GLN A C 20
ATOM 24889 O O . GLN A 1 75 ? 27.812 -6.552 0.944 1.00 63.31 150 GLN A O 20
ATOM 24903 N N . VAL A 1 76 ? 29.894 -6.301 0.183 1.00 51.14 151 VAL A N 20
ATOM 24904 C CA . VAL A 1 76 ? 30.585 -6.277 1.425 1.00 44.22 151 VAL A CA 20
ATOM 24905 C C . VAL A 1 76 ? 32.017 -5.927 1.081 1.00 23.30 151 VAL A C 20
ATOM 24906 O O . VAL A 1 76 ? 32.611 -5.092 1.763 1.00 72.23 151 VAL A O 20
#

GO terms:
  GO:0005515 protein binding (F, IPI)
  GO:0030162 regulation of proteolysis (P, EXP)

InterPro domains:
  IPR001334 E6 early regulatory protein [MF_04006] (5-142)
  IPR001334 E6 early regulatory protein [PF00518] (30-139)
  IPR038575 E6 superfamily [G3DSA:3.30.240.40] (1-80)
  IPR038575 E6 superfamily [G3DSA:3.30.240.40] (81-151)
  IPR038575 E6 superfamily [SSF161229] (8-68)
  IPR038575 E6 superfamily [SSF161229] (81-141)